Protein 9N0O (pdb70)

Secondary structure (DSSP, 8-state):
-GGGTS-GGGGHHHHHHHHHHHHHHHHHHHHTT---HHHHHHHHHHHHHHHTTGGGSSSSHHHHHHHHHHHHHTT-HHHHHHHHHHHHHHHHHHTTGGG--EEEEEEEE----HHHHHHHH--TT-SEEEEEEEESSHHHHHHHHHH-TTEEEEEEESS-----HHHHHHHHHH-SSSEEEEE-----EE-TTT-HHHHHHHHHHHHHHHH--HHHHHHHHHH---HHHHHHHHHHHHTT-SEEEEETT-HHHHHHHHHHHHPPTT-EEEEETT--HHHHHHHHHHT-EEEEEPPPEETTTTEE-PPPHHHHHHHHHHHHHTT-TTT--EEEE-SB-TT-EEE-HHHHHHHHHHH-TT-EEEEE-GGGTGGGGSHHHHTTSHHHHHHHHHHHHH-HHHHHHHHHHHHHTTT--GGGGGTS-----TTT---EEEEEEEHHHHSSSPTT-EEEEEEETTIIIIIHHHHHHHHHHHS-SS--HHHHHHHHHHHHHHHTTHHHHHHHHHHHHHHHHHHHHH-HHHHTT-EE--HHHHS-GGG---HHHHHHHHH-SEEE-TTEEEEE-GGGTS-HHHHIIIIIIHHH----SEE-SSEEEEE--TT--HHHHHHHHHHHHHHHHHHHHHHHH--HHHHHHHHHHHHHHHTSPPPPPPP----TTT-SSTTS----HHHHHHHTT-TTTEEEE-HHHHHHHHHHT---BBSS-BEETTT-S-SB-TT-B--HHHHHHHHT---S-EES-BTTTBEEEE-HHHHHHHHHHHH-/-GGGTSSTTTTHHHHHHHHHHHHHHHHHHHHTT---HHHHHHHHHHHHHHTTTGGGSTTTHHHHHHHHHHHHHTT-HHHHHHHHHHHHHHHHH-TTGGG--EEEEEEEE----HHHHHHHH--TTSSEEEEEEEESSHHHHHHHHHH-TTEEEEEEESS--SS----HHHHHHHHHH-SSSEEEEE-----EE-TTT-HHHHHHHHHHHHHHHH--HHHHHHHHHH---HHHHHHHHHHHHTT-SEEEEESSHHHHHHHHHHHHHPPTT-EEEEETT--HHHHHHHHHHT-EEEEE-PPEETTTTEE----HHHHHHHHHHHHHHT-TTT--EEEE-SB-TT-EEE-HHHHHHHHHHH-TT-EEEEE-GGGTGGGGSHHHHTTSHHHHHHHHHHHHH-HHHHHHHHHHHHHTTT--TGGGGTS-----TTT---EEEEEEEHHHHSSPPTT-EEEEEEETTIIIIIHHHHHHHHHHHS-SS--HHHHHHHHHHHHIIIIIHHHHHHHHHHHHHHHHHHHHH-HHHHTT-EE--HHHHS-GGG---HHHHHHHHH-SEEE-TTEEEEE-GGGTS-HHHHIIIIIIIII----SEE-SSEEEEE--TT--HHHHHHHHHHHHHHHHHHHHHHHH--HHHHHHHHHHHHHHHTSPPPPPP-PPBPTTT-SSTTS----HHHHHHHTT-TTTEEEE-HHHHHHHHHHT---BBSS-BEETTTTS-SB-TTBB--HHHHHHHHT---S-EES-BTTTBEEEE-HHHHHHHHHHHH-

Solvent-accessible surface area: 60114 Å² total; per-residue (Å²): 50,3,42,7,4,40,26,102,8,51,48,14,69,52,19,0,67,85,0,25,64,0,0,96,86,0,9,113,15,58,142,63,66,110,115,29,99,131,8,10,36,75,0,82,134,30,4,83,153,0,26,75,14,0,108,15,20,31,38,1,4,60,153,49,17,37,53,5,134,58,18,3,85,73,102,35,3,89,139,0,17,114,44,0,36,91,3,9,135,35,18,76,124,92,9,43,84,33,35,88,116,43,8,16,1,0,0,3,0,6,74,97,96,8,9,88,50,1,75,140,63,58,72,109,81,34,119,1,4,4,18,6,9,62,12,54,4,2,106,22,0,33,49,0,0,10,19,1,0,47,0,3,0,0,0,3,15,22,66,18,52,101,232,117,96,71,0,25,98,118,0,92,64,10,3,20,20,4,23,33,14,42,0,28,32,116,160,133,78,10,67,40,115,103,58,24,86,60,0,13,51,22,0,13,54,13,0,83,91,17,70,40,3,24,20,54,56,40,27,129,75,189,87,119,199,45,68,45,105,53,0,49,69,25,0,7,119,1,0,21,10,68,46,5,41,10,0,3,1,2,10,7,5,0,0,5,0,0,0,13,8,17,1,81,54,9,21,0,0,0,0,1,6,12,0,63,63,3,2,2,4,3,0,0,4,2,4,0,27,0,13,20,6,49,1,14,72,11,56,121,6,5,8,3,0,0,1,16,5,129,42,0,9,69,7,0,10,67,0,65,96,30,44,31,20,124,61,0,62,0,2,0,2,20,0,2,6,58,3,0,0,0,0,8,0,76,82,2,0,9,1,0,0,11,3,14,10,69,0,0,1,0,3,4,1,11,35,0,0,3,0,0,0,0,7,2,0,28,26,0,0,0,0,4,0,0,48,62,0,29,98,29,15,96,51,72,132,6,22,89,94,36,143,93,31,50,70,72,26,113,86,46,75,67,74,75,34,10,81,65,83,0,16,0,32,28,136,141,4,90,0,14,0,0,0,0,0,4,0,35,46,2,9,65,8,63,86,0,0,0,0,0,0,0,25,7,82,25,6,104,84,112,3,118,75,13,3,31,14,0,43,62,0,9,20,8,58,10,35,2,54,77,0,14,3,6,0,0,50,0,0,45,32,1,8,5,72,0,7,48,41,0,20,47,0,1,5,0,0,45,26,1,15,90,93,4,117,123,38,212,51,0,52,113,16,3,94,12,0,52,39,71,32,0,0,41,109,89,31,66,140,115,79,127,63,34,79,15,1,134,39,11,46,1,0,5,0,5,0,2,0,3,2,18,0,0,33,4,13,45,51,0,110,45,0,64,69,130,13,2,96,127,110,34,42,15,121,9,60,22,3,6,35,0,2,0,2,11,21,10,46,23,58,15,65,54,88,44,0,90,99,18,4,57,2,5,71,138,2,0,78,50,23,36,138,66,67,171,84,27,57,56,78,77,50,48,89,43,138,123,61,31,71,106,6,32,116,129,18,27,127,15,4,70,32,37,81,1,14,58,1,2,31,40,29,92,85,6,64,0,0,16,0,22,42,0,4,7,10,4,58,46,112,93,7,37,44,74,6,70,15,57,80,0,21,144,45,48,93,108,54,89,55,1,0,0,5,19,2,0,32,0,50,17,4,39,22,5,1,0,2,0,0,0,27,4,18,99,108,0,4,120,2,6,56,90,28,130,47,196,108,18,62,32,16,63,76,125,92,1,1,5,0,0,26,59,74,0,12,64,127,29,62,55,73,74,114,111,42,2,48,6,1,46,27,88,1,64,37,5,74,52,22,0,74,83,1,22,45,0,0,108,84,0,11,114,15,59,145,64,66,111,114,28,98,128,6,10,36,81,0,74,136,31,1,62,159,0,29,64,10,0,72,9,14,24,29,1,9,60,150,42,15,60,51,8,92,60,21,3,80,74,105,35,4,89,144,1,17,115,48,0,38,87,3,13,144,28,8,100,126,87,18,2,92,42,35,91,114,43,25,16,0,0,0,2,0,5,54,100,97,7,11,88,53,1,77,148,64,56,71,109,82,43,131,4,6,3,18,6,11,66,10,30,0,8,83,11,0,34,48,0,0,10,18,0,6,47,0,4,0,0,0,3,18,11,84,23,37,107,170,28,133,124,114,96,76,0,26,100,114,0,96,69,14,2,17,18,2,25,31,17,47,0,27,33,110,159,139,79,10,72,39,116,105,56,22,85,58,0,14,48,20,0,17,43,13,0,104,89,19,71,38,2,24,17,54,55,39,28,131,77,189,86,120,200,43,68,44,99,51,0,48,69,26,0,7,119,1,0,22,10,70,48,6,42,10,0,5,3,1,9,6,3,0,1,4,0,0,0,12,7,15,1,82,58,11,15,0,0,0,0,1,7,13,0,63,66,2,2,1,4,2,0,0,5,2,4,0,30,0,14,16,5,48,3,14,72,11,53,116,8,9,7,6,0,0,1,16,6,128,40,0,10,70,7,0,10,68,1,64,94,31,43,29,19,125,61,0,65,0,2,0,1,22,0,1,5,56,3,0,0,0,1,10,0,74,85,2,0,11,3,0,0,11,3,13,11,70,0,0,1,1,1,5,1,10,35,0,0,4,0,0,0,0,7,0,0,29,24,0,0,0,0,4,0,0,46,63,0,32,102,28,18,91,52,78,128,5,18,87,91,35,148,92,30,51,70,71,25,113,85,43,78,67,74,81,34,10,84,61,81,0,12,0,34,29,136,143,4,88,0,13,0,0,0,0,0,3,0,29,44,2,9,64,9,63,98,0,0,0,0,0,0,0,24,7,81,29,4,107,86,119,4,115,68,12,2,32,14,0,41,62,0,9,22,6,54,12,35,2,56,73,0,16,4,7,0,0,49,0,0,45,33,1,7,4,71,0,7,50,40,0,18,60,0,1,5,1,0,47,14,1,18,89,93,2,114,117,36,212,51,0,51,112,17,3,92,12,0,53,40,74,30,0,0,41,107,90,30,62,138,106,83,125,63,32,70,14,1,138,43,12,40,1,0,5,0,5,0,1,0,4,2,19,0,0,34,4,13,44,49,0,133,47,0,77,69,133,13,2,98,127,110,32,43,16,120,8,60,20,24,7,38,0,1,0,4,11,22,9,46,26,59,15,63,58,87,41,0,89,102,18,3,57,1,5,71,138,2,0,78,49,24,40,138,65,67,172,84,28,56,57,77,75,53,56,88,44,158,126,62,29,70,106,5,33,116,132,16,33,128,13,5,82,25,18,62,1,11,57,1,3,36,37,29,90,87,6,33,0,0,16,0,22,41,0,4,8,11,4,58,59,105,96,6,34,45,72,5,70,14,56,78,0,19,143,45,46,94,101,50,89,51,1,0,1,4,18,1,0,21,0,117,29,4,36,23,4,1,0,2,0,0,0,49,4,24,105,106,0,5,123,4,3,53,94,27,129,52,189,89,15,54,34,15,64,69,123,90,1,1,4,0,0,26,58,77,0,6,58,119,24,51,62,70,76,118,119

Nearest PDB structures (foldseek):
  2vyc-assembly1_A  TM=5.593E-01  e=1.473E-25  Escherichia coli BL21(DE3)
  7p9b-assembly1_A  TM=5.496E-01  e=1.693E-25  Providencia stuartii
  3n75-assembly1_A  TM=5.441E-01  e=1.576E-24  Escherichia coli K-12
  5xx1-assembly1_D  TM=5.464E-01  e=3.165E-24  Salmonella enterica subsp. enterica serovar Typhi
  5xx1-assembly1_C  TM=5.418E-01  e=9.218E-24  Salmonella enterica subsp. enterica serovar Typhi

Sequence (1539 aa):
ALAAVANPSYTRLDTWNLLDDACRHLAEVDLAGLDTTHDVARAKRLMDRIGAYERYWLYPGAQNLATFRAHLDSHSTVRLTEEVSLAVRLLSEYGDRTALQQFYTVLLADDSSLAECLRQLRNPADEVQFELLVVASIEDAITAVALNGEIQAAIIRHDLPLRWVECAEWIRELRPHIDLYLLTDESRTFYRLNDVTDLHSTVLAGLRNRYATPFFDALRAYAAHGNIKTAMDKAAVTWNANQTYFVTNGTSTANKIVVQALTRPGDIVLIDRNCHKSHHYGLVLAGAYPMYLDAYPLPQYAIYGAVPLRTIKQALLDLEAAGQLHRVRMLLLTNCTFDGVVYNPRRVMEEVLAIKPDICFLWDEAWYAFATAVPWARQRTAMIAAERLEQMLSTAEYAEEYRNWCASMDGVDRSEWVDHRLLPDPNRARVRVYATHSTHKSLSALRQASMIHVRDQDFKALTRDAFGEAFLTHTSTSPNQQLLASLDLARRQVDIEGFELVRHVYNMALVFRHRVRKDRLISKWFRILDESDLVPDAFRSLADWNEAWRSDQFVLDPTRLTLFIGATGMNGYDFREKILMERFGIQINKTSINSVLLIFTIGVTWSSVHYLLDVLRRVAIDLDRSQKAASGADLALHRRHVEEITQDLPHLPDFSEFDLAFRPDDASSFGDMRSAFYAGYEEADREYVQIGLAGRRLAEGKTLVSTTFVVPYPPGFPVLVPGQLVSKEIIYFLAQLDVKEIHGYNPDLGLSVFTQAALARMEAARNAALAAVANPSYTRLDTWNLLDDACRHLAEVDLAGLDTTHDVARAKRLMDRIGAYERYWLYPGAQNLATFRAHLDSHSTVRLTEEVSLAVRLLSEYGDRTALQQFYTVLLADDSSLAECLRQLRNPADEVQFELLVVASIEDAITAVALNGEIQAAIIRHDLPLRSRDWVECAEWIRELRPHIDLYLLTDESRTFYRLNDVTDLHSTVLAGLRNRYATPFFDALRAYAAHGNIKTAMDKAAVTWNANQTYFVTNGTSTANKIVVQALTRPGDIVLIDRNCHKSHHYGLVLAGAYPMYLDAYPLPQYAIYGAVPLRTIKQALLDLEAAGQLHRVRMLLLTNCTFDGVVYNPRRVMEEVLAIKPDICFLWDEAWYAFATAVPWARQRTAMIAAERLEQMLSTAEYAEEYRNWCASMDGVDRSEWVDHRLLPDPNRARVRVYATHSTHKSLSALRQASMIHVRDQDFKALTRDAFGEAFLTHTSTSPNQQLLASLDLARRQVDIEGFELVRHVYNMALVFRHRVRKDRLISKWFRILDESDLVPDAFRSLADWNEAWRSDQFVLDPTRLTLFIGATGMNGYDFREKILMERFGIQINKTSINSVLLIFTIGVTWSSVHYLLDVLRRVAIDLDRSQKAASGADLALHRRHVEEITQDLPHLPDFSEFDLAFRPDDASSFGDMRSAFYAGYEEADREYVQIGLAGRRLAEGKTLVSTTFVVPYPPGFPVLVPGQLVSKEIIYFLAQLDVKEIHGYNPDLGLSVFTQAALARMEAARNA

InterPro domains:
  IPR000310 Orn/Lys/Arg decarboxylase, major domain [PF01276] (290-515)
  IPR000310 Orn/Lys/Arg decarboxylase, major domain [PF01276] (556-747)
  IPR015421 Pyridoxal phosphate-dependent transferase, major domain [G3DSA:3.40.640.10] (290-628)
  IPR015424 Pyridoxal phosphate-dependent transferase [SSF53383] (290-762)
  IPR036633 Orn/Lys/Arg decarboxylase, C-terminal domain superfamily [SSF55904] (720-892)
  IPR050881 LL-diaminopimelate aminotransferase [PTHR42832] (155-857)

Structure (mmCIF, N/CA/C/O backbone):
data_9N0O
#
_entry.id   9N0O
#
_cell.length_a   1.00
_cell.length_b   1.00
_cell.length_c   1.00
_cell.angle_alpha   90.00
_cell.angle_beta   90.00
_cell.angle_gamma   90.00
#
_symmetry.space_group_name_H-M   'P 1'
#
loop_
_entity.id
_entity.type
_entity.pdbx_description
1 polymer 'Probable amino acid decarboxylase'
2 non-polymer "PYRIDOXAL-5'-PHOSPHATE"
#
loop_
_atom_site.group_PDB
_atom_site.id
_atom_site.type_symbol
_atom_site.label_atom_id
_atom_site.label_alt_id
_atom_site.label_comp_id
_atom_site.label_asym_id
_atom_site.label_entity_id
_atom_site.label_seq_id
_atom_site.pdbx_PDB_ins_code
_atom_site.Cartn_x
_atom_site.Cartn_y
_atom_site.Cartn_z
_atom_site.occupancy
_atom_site.B_iso_or_equiv
_atom_site.auth_seq_id
_atom_site.auth_comp_id
_atom_site.auth_asym_id
_atom_site.auth_atom_id
_atom_site.pdbx_PDB_model_num
ATOM 1 N N . ALA A 1 1 ? 222.746 179.744 186.593 1.00 34.13 15 ALA A N 1
ATOM 2 C CA . ALA A 1 1 ? 221.406 179.588 186.040 1.00 35.20 15 ALA A CA 1
ATOM 3 C C . ALA A 1 1 ? 220.863 180.929 185.564 1.00 30.53 15 ALA A C 1
ATOM 4 O O . ALA A 1 1 ? 220.340 181.044 184.456 1.00 33.57 15 ALA A O 1
ATOM 11 N N . LEU A 1 2 ? 220.995 181.946 186.417 1.00 30.07 16 LEU A N 1
ATOM 12 C CA . LEU A 1 2 ? 220.555 183.289 186.060 1.00 31.80 16 LEU A CA 1
ATOM 13 C C . LEU A 1 2 ? 221.286 183.825 184.835 1.00 33.13 16 LEU A C 1
ATOM 14 O O . LEU A 1 2 ? 220.774 184.728 184.166 1.00 32.33 16 LEU A O 1
ATOM 30 N N . ALA A 1 3 ? 222.467 183.285 184.526 1.00 39.56 17 ALA A N 1
ATOM 31 C CA . ALA A 1 3 ? 223.132 183.586 183.263 1.00 43.86 17 ALA A CA 1
ATOM 32 C C . ALA A 1 3 ? 222.297 183.193 182.051 1.00 41.25 17 ALA A C 1
ATOM 33 O O . ALA A 1 3 ? 222.532 183.717 180.957 1.00 36.09 17 ALA A O 1
ATOM 40 N N . ALA A 1 4 ? 221.333 182.283 182.213 1.00 35.42 18 ALA A N 1
ATOM 41 C CA . ALA A 1 4 ? 220.353 182.042 181.160 1.00 36.57 18 ALA A CA 1
ATOM 42 C C . ALA A 1 4 ? 219.580 183.300 180.790 1.00 35.65 18 ALA A C 1
ATOM 43 O O . ALA A 1 4 ? 219.040 183.381 179.681 1.00 36.76 18 ALA A O 1
ATOM 50 N N . VAL A 1 5 ? 219.517 184.278 181.689 1.00 28.47 19 VAL A N 1
ATOM 51 C CA . VAL A 1 5 ? 218.979 185.601 181.388 1.00 32.81 19 VAL A CA 1
ATOM 52 C C . VAL A 1 5 ? 220.037 186.451 180.694 1.00 37.72 19 VAL A C 1
ATOM 53 O O . VAL A 1 5 ? 219.883 186.832 179.528 1.00 35.84 19 VAL A O 1
ATOM 66 N N . ALA A 1 6 ? 221.117 186.751 181.414 1.00 43.80 20 ALA A N 1
ATOM 67 C CA . ALA A 1 6 ? 222.171 187.655 180.954 1.00 46.66 20 ALA A CA 1
ATOM 68 C C . ALA A 1 6 ? 223.119 186.932 179.999 1.00 46.65 20 ALA A C 1
ATOM 69 O O . ALA A 1 6 ? 224.240 186.553 180.347 1.00 45.95 20 ALA A O 1
ATOM 76 N N . ASN A 1 7 ? 222.652 186.732 178.769 1.00 50.28 21 ASN A N 1
ATOM 77 C CA . ASN A 1 7 ? 223.473 186.130 177.728 1.00 50.82 21 ASN A CA 1
ATOM 78 C C . ASN A 1 7 ? 223.193 186.818 176.398 1.00 49.18 21 ASN A C 1
ATOM 79 O O . ASN A 1 7 ? 222.075 187.292 176.163 1.00 46.37 21 ASN A O 1
ATOM 90 N N . PRO A 1 8 ? 224.193 186.890 175.511 1.00 55.93 22 PRO A N 1
ATOM 91 C CA . PRO A 1 8 ? 223.927 187.369 174.140 1.00 55.75 22 PRO A CA 1
ATOM 92 C C . PRO A 1 8 ? 222.908 186.545 173.371 1.00 55.62 22 PRO A C 1
ATOM 93 O O . PRO A 1 8 ? 222.133 187.108 172.587 1.00 55.37 22 PRO A O 1
ATOM 104 N N . SER A 1 9 ? 222.885 185.225 173.568 1.00 49.18 23 SER A N 1
ATOM 105 C CA . SER A 1 9 ? 222.057 184.358 172.736 1.00 49.73 23 SER A CA 1
ATOM 106 C C . SER A 1 9 ? 220.577 184.706 172.819 1.00 46.99 23 SER A C 1
ATOM 107 O O . SER A 1 9 ? 219.802 184.276 171.958 1.00 44.69 23 SER A O 1
ATOM 115 N N . TYR A 1 10 ? 220.167 185.469 173.832 1.00 47.30 24 TYR A N 1
ATOM 116 C CA . TYR A 1 10 ? 218.791 185.953 173.888 1.00 46.91 24 TYR A CA 1
ATOM 117 C C . TYR A 1 10 ? 218.467 186.819 172.676 1.00 47.38 24 TYR A C 1
ATOM 118 O O . TYR A 1 10 ? 217.395 186.690 172.074 1.00 48.49 24 TYR A O 1
ATOM 136 N N . THR A 1 11 ? 219.386 187.707 172.309 1.00 54.09 25 THR A N 1
ATOM 137 C CA . THR A 1 11 ? 219.210 188.678 171.236 1.00 56.91 25 THR A CA 1
ATOM 138 C C . THR A 1 11 ? 219.446 188.092 169.849 1.00 57.32 25 THR A C 1
ATOM 139 O O . THR A 1 11 ? 219.425 188.845 168.870 1.00 57.81 25 THR A O 1
ATOM 150 N N . ARG A 1 12 ? 219.674 186.781 169.740 1.00 52.82 26 ARG A N 1
ATOM 151 C CA . ARG A 1 12 ? 220.067 186.198 168.461 1.00 54.77 26 ARG A CA 1
ATOM 152 C C . ARG A 1 12 ? 219.040 186.478 167.373 1.00 54.64 26 ARG A C 1
ATOM 153 O O . ARG A 1 12 ? 219.406 186.613 166.200 1.00 56.26 26 ARG A O 1
ATOM 174 N N . LEU A 1 13 ? 217.757 186.562 167.726 1.00 61.71 27 LEU A N 1
ATOM 175 C CA . LEU A 1 13 ? 216.757 186.935 166.731 1.00 62.97 27 LEU A CA 1
ATOM 176 C C . LEU A 1 13 ? 217.049 188.327 166.186 1.00 63.58 27 LEU A C 1
ATOM 177 O O . LEU A 1 13 ? 217.045 188.546 164.969 1.00 62.09 27 LEU A O 1
ATOM 193 N N . ASP A 1 14 ? 217.306 189.284 167.079 1.00 64.32 28 ASP A N 1
ATOM 194 C CA . ASP A 1 14 ? 217.728 190.613 166.650 1.00 65.43 28 ASP A CA 1
ATOM 195 C C . ASP A 1 14 ? 219.008 190.527 165.827 1.00 65.71 28 ASP A C 1
ATOM 196 O O . ASP A 1 14 ? 219.129 191.154 164.769 1.00 65.74 28 ASP A O 1
ATOM 205 N N . THR A 1 15 ? 219.975 189.739 166.301 1.00 62.60 29 THR A N 1
ATOM 206 C CA . THR A 1 15 ? 221.243 189.590 165.594 1.00 63.25 29 THR A CA 1
ATOM 207 C C . THR A 1 15 ? 221.043 188.957 164.222 1.00 64.61 29 THR A C 1
ATOM 208 O O . THR A 1 15 ? 221.711 189.336 163.253 1.00 67.30 29 THR A O 1
ATOM 219 N N . TRP A 1 16 ? 220.138 187.984 164.119 1.00 65.14 30 TRP A N 1
ATOM 220 C CA . TRP A 1 16 ? 219.810 187.433 162.809 1.00 65.44 30 TRP A CA 1
ATOM 221 C C . TRP A 1 16 ? 219.167 188.478 161.905 1.00 66.68 30 TRP A C 1
ATOM 222 O O . TRP A 1 16 ? 219.397 188.471 160.690 1.00 67.51 30 TRP A O 1
ATOM 243 N N . ASN A 1 17 ? 218.361 189.381 162.470 1.00 70.40 31 ASN A N 1
ATOM 244 C CA . ASN A 1 17 ? 217.911 190.548 161.715 1.00 71.32 31 ASN A CA 1
ATOM 245 C C . ASN A 1 17 ? 219.087 191.417 161.280 1.00 70.56 31 ASN A C 1
ATOM 246 O O . ASN A 1 17 ? 219.132 191.887 160.137 1.00 71.33 31 ASN A O 1
ATOM 257 N N . LEU A 1 18 ? 220.048 191.640 162.179 1.00 69.72 32 LEU A N 1
ATOM 258 C CA . LEU A 1 18 ? 221.254 192.387 161.829 1.00 70.00 32 LEU A CA 1
ATOM 259 C C . LEU A 1 18 ? 221.954 191.781 160.618 1.00 71.85 32 LEU A C 1
ATOM 260 O O . LEU A 1 18 ? 222.343 192.498 159.689 1.00 75.01 32 LEU A O 1
ATOM 276 N N . LEU A 1 19 ? 222.129 190.459 160.612 1.00 73.58 33 LEU A N 1
ATOM 277 C CA . LEU A 1 19 ? 222.703 189.802 159.442 1.00 75.95 33 LEU A CA 1
ATOM 278 C C . LEU A 1 19 ? 221.905 190.132 158.187 1.00 76.45 33 LEU A C 1
ATOM 279 O O . LEU A 1 19 ? 222.477 190.494 157.153 1.00 78.15 33 LEU A O 1
ATOM 295 N N . ASP A 1 20 ? 220.580 190.002 158.254 1.00 77.58 34 ASP A N 1
ATOM 296 C CA . ASP A 1 20 ? 219.748 190.365 157.111 1.00 79.45 34 ASP A CA 1
ATOM 297 C C . ASP A 1 20 ? 219.980 191.819 156.708 1.00 79.74 34 ASP A C 1
ATOM 298 O O . ASP A 1 20 ? 220.047 192.139 155.516 1.00 79.02 34 ASP A O 1
ATOM 307 N N . ASP A 1 21 ? 220.101 192.713 157.693 1.00 82.36 35 ASP A N 1
ATOM 308 C CA . ASP A 1 21 ? 220.475 194.097 157.412 1.00 82.12 35 ASP A CA 1
ATOM 309 C C . ASP A 1 21 ? 221.847 194.174 156.754 1.00 81.88 35 ASP A C 1
ATOM 310 O O . ASP A 1 21 ? 222.034 194.882 155.757 1.00 82.58 35 ASP A O 1
ATOM 319 N N . ALA A 1 22 ? 222.822 193.449 157.299 1.00 82.80 36 ALA A N 1
ATOM 320 C CA . ALA A 1 22 ? 224.187 193.512 156.791 1.00 84.48 36 ALA A CA 1
ATOM 321 C C . ALA A 1 22 ? 224.349 192.722 155.501 1.00 84.06 36 ALA A C 1
ATOM 322 O O . ALA A 1 22 ? 225.144 193.108 154.636 1.00 84.86 36 ALA A O 1
ATOM 329 N N . CYS A 1 23 ? 223.610 191.623 155.354 1.00 84.14 37 CYS A N 1
ATOM 330 C CA . CYS A 1 23 ? 223.661 190.846 154.121 1.00 84.46 37 CYS A CA 1
ATOM 331 C C . CYS A 1 23 ? 223.014 191.600 152.963 1.00 85.02 37 CYS A C 1
ATOM 332 O O . CYS A 1 23 ? 223.599 191.707 151.879 1.00 85.20 37 CYS A O 1
ATOM 340 N N . ARG A 1 24 ? 221.801 192.117 153.163 1.00 85.39 38 ARG A N 1
ATOM 341 C CA . ARG A 1 24 ? 221.154 192.901 152.114 1.00 86.83 38 ARG A CA 1
ATOM 342 C C . ARG A 1 24 ? 222.045 194.049 151.651 1.00 86.11 38 ARG A C 1
ATOM 343 O O . ARG A 1 24 ? 222.199 194.282 150.447 1.00 84.98 38 ARG A O 1
ATOM 364 N N . HIS A 1 25 ? 222.646 194.779 152.593 1.00 87.57 39 HIS A N 1
ATOM 365 C CA . HIS A 1 25 ? 223.518 195.885 152.208 1.00 87.29 39 HIS A CA 1
ATOM 366 C C . HIS A 1 25 ? 224.715 195.391 151.404 1.00 87.76 39 HIS A C 1
ATOM 367 O O . HIS A 1 25 ? 225.157 196.063 150.464 1.00 88.02 39 HIS A O 1
ATOM 381 N N . LEU A 1 26 ? 225.259 194.226 151.759 1.00 87.28 40 LEU A N 1
ATOM 382 C CA . LEU A 1 26 ? 226.306 193.620 150.941 1.00 86.79 40 LEU A CA 1
ATOM 383 C C . LEU A 1 26 ? 225.855 193.500 149.490 1.00 87.31 40 LEU A C 1
ATOM 384 O O . LEU A 1 26 ? 226.596 193.846 148.563 1.00 87.35 40 LEU A O 1
ATOM 400 N N . ALA A 1 27 ? 224.636 192.999 149.276 1.00 86.77 41 ALA A N 1
ATOM 401 C CA . ALA A 1 27 ? 224.105 192.894 147.920 1.00 87.37 41 ALA A CA 1
ATOM 402 C C . ALA A 1 27 ? 223.975 194.265 147.267 1.00 86.80 41 ALA A C 1
ATOM 403 O O . ALA A 1 27 ? 224.321 194.433 146.091 1.00 86.08 41 ALA A O 1
ATOM 410 N N . GLU A 1 28 ? 223.479 195.259 148.007 1.00 85.46 42 GLU A N 1
ATOM 411 C CA . GLU A 1 28 ? 223.368 196.599 147.440 1.00 85.75 42 GLU A CA 1
ATOM 412 C C . GLU A 1 28 ? 224.736 197.146 147.056 1.00 85.85 42 GLU A C 1
ATOM 413 O O . GLU A 1 28 ? 224.840 197.994 146.162 1.00 84.96 42 GLU A O 1
ATOM 425 N N . VAL A 1 29 ? 225.790 196.676 147.720 1.00 89.00 43 VAL A N 1
ATOM 426 C CA . VAL A 1 29 ? 227.149 197.026 147.326 1.00 89.45 43 VAL A CA 1
ATOM 427 C C . VAL A 1 29 ? 227.551 196.262 146.072 1.00 89.46 43 VAL A C 1
ATOM 428 O O . VAL A 1 29 ? 228.108 196.833 145.128 1.00 89.77 43 VAL A O 1
ATOM 441 N N . ASP A 1 30 ? 227.275 194.956 146.044 1.00 87.15 44 ASP A N 1
ATOM 442 C CA . ASP A 1 30 ? 227.697 194.132 144.915 1.00 88.12 44 ASP A CA 1
ATOM 443 C C . ASP A 1 30 ? 226.955 194.517 143.642 1.00 86.91 44 ASP A C 1
ATOM 444 O O . ASP A 1 30 ? 227.544 194.534 142.555 1.00 85.11 44 ASP A O 1
ATOM 453 N N . LEU A 1 31 ? 225.660 194.826 143.755 1.00 87.33 45 LEU A N 1
ATOM 454 C CA . LEU A 1 31 ? 224.890 195.216 142.578 1.00 87.70 45 LEU A CA 1
ATOM 455 C C . LEU A 1 31 ? 225.398 196.520 141.981 1.00 87.90 45 LEU A C 1
ATOM 456 O O . LEU A 1 31 ? 225.243 196.753 140.777 1.00 87.78 45 LEU A O 1
ATOM 472 N N . ALA A 1 32 ? 226.005 197.379 142.797 1.00 89.88 46 ALA A N 1
ATOM 473 C CA . ALA A 1 32 ? 226.642 198.593 142.308 1.00 89.96 46 ALA A CA 1
ATOM 474 C C . ALA A 1 32 ? 228.071 198.368 141.834 1.00 90.28 46 ALA A C 1
ATOM 475 O O . ALA A 1 32 ? 228.684 199.303 141.306 1.00 89.61 46 ALA A O 1
ATOM 482 N N . GLY A 1 33 ? 228.614 197.164 142.002 1.00 88.07 47 GLY A N 1
ATOM 483 C CA . GLY A 1 33 ? 229.981 196.900 141.604 1.00 87.07 47 GLY A CA 1
ATOM 484 C C . GLY A 1 33 ? 231.030 197.503 142.507 1.00 87.37 47 GLY A C 1
ATOM 485 O O . GLY A 1 33 ? 232.200 197.564 142.119 1.00 86.46 47 GLY A O 1
ATOM 489 N N . LEU A 1 34 ? 230.648 197.949 143.700 1.00 90.54 48 LEU A N 1
ATOM 490 C CA . LEU A 1 34 ? 231.564 198.622 144.604 1.00 90.51 48 LEU A CA 1
ATOM 491 C C . LEU A 1 34 ? 232.412 197.600 145.361 1.00 90.77 48 LEU A C 1
ATOM 492 O O . LEU A 1 34 ? 232.215 196.386 145.258 1.00 90.58 48 LEU A O 1
ATOM 508 N N . ASP A 1 35 ? 233.373 198.108 146.128 1.00 91.21 49 ASP A N 1
ATOM 509 C CA . ASP A 1 35 ? 234.236 197.247 146.928 1.00 90.50 49 ASP A CA 1
ATOM 510 C C . ASP A 1 35 ? 233.431 196.597 148.048 1.00 90.46 49 ASP A C 1
ATOM 511 O O . ASP A 1 35 ? 232.917 197.286 148.936 1.00 89.82 49 ASP A O 1
ATOM 520 N N . THR A 1 36 ? 233.319 195.270 148.001 1.00 89.73 50 THR A N 1
ATOM 521 C CA . THR A 1 36 ? 232.521 194.522 148.964 1.00 89.61 50 THR A CA 1
ATOM 522 C C . THR A 1 36 ? 233.244 194.286 150.284 1.00 89.63 50 THR A C 1
ATOM 523 O O . THR A 1 36 ? 232.615 193.813 151.236 1.00 89.89 50 THR A O 1
ATOM 534 N N . THR A 1 37 ? 234.538 194.608 150.365 1.00 89.41 51 THR A N 1
ATOM 535 C CA . THR A 1 37 ? 235.349 194.181 151.502 1.00 89.59 51 THR A CA 1
ATOM 536 C C . THR A 1 37 ? 234.731 194.606 152.829 1.00 89.89 51 THR A C 1
ATOM 537 O O . THR A 1 37 ? 234.789 193.864 153.816 1.00 88.94 51 THR A O 1
ATOM 548 N N . HIS A 1 38 ? 234.144 195.802 152.876 1.00 91.45 52 HIS A N 1
ATOM 549 C CA . HIS A 1 38 ? 233.607 196.316 154.133 1.00 91.55 52 HIS A CA 1
ATOM 550 C C . HIS A 1 38 ? 232.433 195.477 154.628 1.00 91.08 52 HIS A C 1
ATOM 551 O O . HIS A 1 38 ? 232.405 195.056 155.790 1.00 90.10 52 HIS A O 1
ATOM 565 N N . ASP A 1 39 ? 231.451 195.223 153.760 1.00 89.91 53 ASP A N 1
ATOM 566 C CA . ASP A 1 39 ? 230.241 194.520 154.171 1.00 90.03 53 ASP A CA 1
ATOM 567 C C . ASP A 1 39 ? 230.403 193.006 154.249 1.00 88.54 53 ASP A C 1
ATOM 568 O O . ASP A 1 39 ? 229.654 192.360 154.990 1.00 88.57 53 ASP A O 1
ATOM 577 N N . VAL A 1 40 ? 231.349 192.419 153.515 1.00 86.93 54 VAL A N 1
ATOM 578 C CA . VAL A 1 40 ? 231.666 191.010 153.733 1.00 87.85 54 VAL A CA 1
ATOM 579 C C . VAL A 1 40 ? 232.304 190.807 155.102 1.00 87.01 54 VAL A C 1
ATOM 580 O O . VAL A 1 40 ? 232.026 189.818 155.789 1.00 86.94 54 VAL A O 1
ATOM 593 N N . ALA A 1 41 ? 233.166 191.734 155.525 1.00 86.68 55 ALA A N 1
ATOM 594 C CA . ALA A 1 41 ? 233.772 191.614 156.847 1.00 85.99 55 ALA A CA 1
ATOM 595 C C . ALA A 1 41 ? 232.746 191.834 157.952 1.00 85.51 55 ALA A C 1
ATOM 596 O O . ALA A 1 41 ? 232.808 191.182 159.001 1.00 85.22 55 ALA A O 1
ATOM 603 N N . ARG A 1 42 ? 231.801 192.750 157.742 1.00 85.42 56 ARG A N 1
ATOM 604 C CA . ARG A 1 42 ? 230.713 192.922 158.699 1.00 86.03 56 ARG A CA 1
ATOM 605 C C . ARG A 1 42 ? 229.905 191.639 158.857 1.00 85.26 56 ARG A C 1
ATOM 606 O O . ARG A 1 42 ? 229.679 191.164 159.976 1.00 83.36 56 ARG A O 1
ATOM 627 N N . ALA A 1 43 ? 229.459 191.064 157.739 1.00 82.76 57 ALA A N 1
ATOM 628 C CA . ALA A 1 43 ? 228.668 189.838 157.786 1.00 81.69 57 ALA A CA 1
ATOM 629 C C . ALA A 1 43 ? 229.437 188.689 158.431 1.00 81.47 57 ALA A C 1
ATOM 630 O O . ALA A 1 43 ? 228.898 187.961 159.272 1.00 82.34 57 ALA A O 1
ATOM 637 N N . LYS A 1 44 ? 230.702 188.512 158.046 1.00 82.95 58 LYS A N 1
ATOM 638 C CA . LYS A 1 44 ? 231.541 187.493 158.674 1.00 83.21 58 LYS A CA 1
ATOM 639 C C . LYS A 1 44 ? 231.608 187.659 160.190 1.00 82.09 58 LYS A C 1
ATOM 640 O O . LYS A 1 44 ? 231.370 186.703 160.936 1.00 82.07 58 LYS A O 1
ATOM 659 N N . ARG A 1 45 ? 231.931 188.862 160.668 1.00 82.25 59 ARG A N 1
ATOM 660 C CA . ARG A 1 45 ? 231.957 189.092 162.112 1.00 83.49 59 ARG A CA 1
ATOM 661 C C . ARG A 1 45 ? 230.620 188.746 162.760 1.00 82.19 59 ARG A C 1
ATOM 662 O O . ARG A 1 45 ? 230.572 188.005 163.748 1.00 82.04 59 ARG A O 1
ATOM 683 N N . LEU A 1 46 ? 229.521 189.270 162.216 1.00 76.96 60 LEU A N 1
ATOM 684 C CA . LEU A 1 46 ? 228.200 188.984 162.772 1.00 76.74 60 LEU A CA 1
ATOM 685 C C . LEU A 1 46 ? 227.921 187.485 162.812 1.00 76.21 60 LEU A C 1
ATOM 686 O O . LEU A 1 46 ? 227.546 186.936 163.855 1.00 74.95 60 LEU A O 1
ATOM 702 N N . MET A 1 47 ? 228.104 186.805 161.680 1.00 75.26 61 MET A N 1
ATOM 703 C CA . MET A 1 47 ? 227.885 185.362 161.624 1.00 73.15 61 MET A CA 1
ATOM 704 C C . MET A 1 47 ? 228.806 184.609 162.577 1.00 73.63 61 MET A C 1
ATOM 705 O O . MET A 1 47 ? 228.383 183.641 163.220 1.00 74.79 61 MET A O 1
ATOM 719 N N . ASP A 1 48 ? 230.066 185.029 162.685 1.00 74.31 62 ASP A N 1
ATOM 720 C CA . ASP A 1 48 ? 230.951 184.424 163.677 1.00 75.53 62 ASP A CA 1
ATOM 721 C C . ASP A 1 48 ? 230.415 184.603 165.094 1.00 73.74 62 ASP A C 1
ATOM 722 O O . ASP A 1 48 ? 230.512 183.688 165.919 1.00 72.64 62 ASP A O 1
ATOM 731 N N . ARG A 1 49 ? 229.851 185.772 165.402 1.00 73.04 63 ARG A N 1
ATOM 732 C CA . ARG A 1 49 ? 229.175 185.944 166.686 1.00 72.44 63 ARG A CA 1
ATOM 733 C C . ARG A 1 49 ? 227.987 184.995 166.816 1.00 72.64 63 ARG A C 1
ATOM 734 O O . ARG A 1 49 ? 227.838 184.302 167.829 1.00 70.91 63 ARG A O 1
ATOM 755 N N . ILE A 1 50 ? 227.128 184.954 165.794 1.00 66.62 64 ILE A N 1
ATOM 756 C CA . ILE A 1 50 ? 225.998 184.024 165.780 1.00 64.75 64 ILE A CA 1
ATOM 757 C C . ILE A 1 50 ? 226.458 182.583 165.979 1.00 64.61 64 ILE A C 1
ATOM 758 O O . ILE A 1 50 ? 225.828 181.813 166.713 1.00 65.15 64 ILE A O 1
ATOM 774 N N . GLY A 1 51 ? 227.558 182.193 165.336 1.00 61.58 65 GLY A N 1
ATOM 775 C CA . GLY A 1 51 ? 228.012 180.814 165.418 1.00 61.06 65 GLY A CA 1
ATOM 776 C C . GLY A 1 51 ? 228.425 180.360 166.802 1.00 61.13 65 GLY A C 1
ATOM 777 O O . GLY A 1 51 ? 228.548 179.153 167.035 1.00 61.96 65 GLY A O 1
ATOM 781 N N . ALA A 1 52 ? 228.643 181.291 167.730 1.00 60.06 66 ALA A N 1
ATOM 782 C CA . ALA A 1 52 ? 228.973 180.903 169.096 1.00 61.47 66 ALA A CA 1
ATOM 783 C C . ALA A 1 52 ? 227.796 180.270 169.828 1.00 61.59 66 ALA A C 1
ATOM 784 O O . ALA A 1 52 ? 228.007 179.602 170.846 1.00 60.90 66 ALA A O 1
ATOM 791 N N . TYR A 1 53 ? 226.567 180.465 169.345 1.00 55.85 67 TYR A N 1
ATOM 792 C CA . TYR A 1 53 ? 225.388 179.909 170.007 1.00 52.46 67 TYR A CA 1
ATOM 793 C C . TYR A 1 53 ? 224.367 179.277 169.070 1.00 51.71 67 TYR A C 1
ATOM 794 O O . TYR A 1 53 ? 223.502 178.541 169.555 1.00 51.06 67 TYR A O 1
ATOM 812 N N . GLU A 1 54 ? 224.415 179.531 167.761 1.00 52.44 68 GLU A N 1
ATOM 813 C CA . GLU A 1 54 ? 223.377 179.038 166.860 1.00 52.05 68 GLU A CA 1
ATOM 814 C C . GLU A 1 54 ? 223.349 177.517 166.756 1.00 51.89 68 GLU A C 1
ATOM 815 O O . GLU A 1 54 ? 222.308 176.956 166.401 1.00 53.47 68 GLU A O 1
ATOM 827 N N . ARG A 1 55 ? 224.455 176.839 167.060 1.00 48.64 69 ARG A N 1
ATOM 828 C CA . ARG A 1 55 ? 224.456 175.381 167.142 1.00 46.90 69 ARG A CA 1
ATOM 829 C C . ARG A 1 55 ? 223.485 174.834 168.187 1.00 43.51 69 ARG A C 1
ATOM 830 O O . ARG A 1 55 ? 223.199 173.632 168.168 1.00 44.80 69 ARG A O 1
ATOM 851 N N . TYR A 1 56 ? 222.977 175.670 169.091 1.00 39.66 70 TYR A N 1
ATOM 852 C CA . TYR A 1 56 ? 221.980 175.270 170.079 1.00 38.27 70 TYR A CA 1
ATOM 853 C C . TYR A 1 56 ? 220.543 175.470 169.607 1.00 37.72 70 TYR A C 1
ATOM 854 O O . TYR A 1 56 ? 219.616 175.241 170.391 1.00 35.12 70 TYR A O 1
ATOM 872 N N . TRP A 1 57 ? 220.332 175.893 168.363 1.00 34.62 71 TRP A N 1
ATOM 873 C CA . TRP A 1 57 ? 219.004 176.007 167.776 1.00 32.34 71 TRP A CA 1
ATOM 874 C C . TRP A 1 57 ? 218.908 175.146 166.523 1.00 34.51 71 TRP A C 1
ATOM 875 O O . TRP A 1 57 ? 219.908 174.880 165.851 1.00 40.00 71 TRP A O 1
ATOM 896 N N . LEU A 1 58 ? 217.684 174.710 166.222 1.00 35.31 72 LEU A N 1
ATOM 897 C CA . LEU A 1 58 ? 217.463 173.716 165.176 1.00 38.27 72 LEU A CA 1
ATOM 898 C C . LEU A 1 58 ? 217.571 174.296 163.770 1.00 43.34 72 LEU A C 1
ATOM 899 O O . LEU A 1 58 ? 218.370 173.821 162.957 1.00 43.85 72 LEU A O 1
ATOM 915 N N . TYR A 1 59 ? 216.772 175.310 163.454 1.00 55.54 73 TYR A N 1
ATOM 916 C CA . TYR A 1 59 ? 216.540 175.579 162.040 1.00 57.89 73 TYR A CA 1
ATOM 917 C C . TYR A 1 59 ? 217.775 176.115 161.321 1.00 61.48 73 TYR A C 1
ATOM 918 O O . TYR A 1 59 ? 218.312 175.410 160.457 1.00 61.12 73 TYR A O 1
ATOM 936 N N . PRO A 1 60 ? 218.278 177.327 161.613 1.00 60.56 74 PRO A N 1
ATOM 937 C CA . PRO A 1 60 ? 219.536 177.718 160.964 1.00 59.69 74 PRO A CA 1
ATOM 938 C C . PRO A 1 60 ? 220.684 176.837 161.423 1.00 58.63 74 PRO A C 1
ATOM 939 O O . PRO A 1 60 ? 221.324 176.155 160.617 1.00 61.52 74 PRO A O 1
ATOM 950 N N . GLY A 1 61 ? 220.938 176.838 162.724 1.00 50.61 75 GLY A N 1
ATOM 951 C CA . GLY A 1 61 ? 221.860 175.900 163.310 1.00 53.22 75 GLY A CA 1
ATOM 952 C C . GLY A 1 61 ? 223.270 176.056 162.758 1.00 54.63 75 GLY A C 1
ATOM 953 O O . GLY A 1 61 ? 223.610 176.997 162.047 1.00 57.22 75 GLY A O 1
ATOM 957 N N . ALA A 1 62 ? 224.096 175.074 163.119 1.00 57.59 76 ALA A N 1
ATOM 958 C CA . ALA A 1 62 ? 225.451 175.000 162.588 1.00 60.27 76 ALA A CA 1
ATOM 959 C C . ALA A 1 62 ? 225.459 174.801 161.077 1.00 61.69 76 ALA A C 1
ATOM 960 O O . ALA A 1 62 ? 226.360 175.294 160.390 1.00 64.12 76 ALA A O 1
ATOM 967 N N . GLN A 1 63 ? 224.469 174.083 160.545 1.00 63.99 77 GLN A N 1
ATOM 968 C CA . GLN A 1 63 ? 224.474 173.722 159.131 1.00 64.64 77 GLN A CA 1
ATOM 969 C C . GLN A 1 63 ? 224.262 174.933 158.228 1.00 65.28 77 GLN A C 1
ATOM 970 O O . GLN A 1 63 ? 225.118 175.257 157.397 1.00 66.53 77 GLN A O 1
ATOM 984 N N . ASN A 1 64 ? 223.127 175.620 158.373 1.00 65.65 78 ASN A N 1
ATOM 985 C CA . ASN A 1 64 ? 222.855 176.750 157.489 1.00 65.85 78 ASN A CA 1
ATOM 986 C C . ASN A 1 64 ? 223.820 177.902 157.734 1.00 64.80 78 ASN A C 1
ATOM 987 O O . ASN A 1 64 ? 224.214 178.597 156.791 1.00 68.38 78 ASN A O 1
ATOM 998 N N . LEU A 1 65 ? 224.217 178.122 158.986 1.00 66.36 79 LEU A N 1
ATOM 999 C CA . LEU A 1 65 ? 225.206 179.158 159.264 1.00 66.80 79 LEU A CA 1
ATOM 1000 C C . LEU A 1 65 ? 226.541 178.844 158.598 1.00 67.46 79 LEU A C 1
ATOM 1001 O O . LEU A 1 65 ? 227.229 179.749 158.111 1.00 69.06 79 LEU A O 1
ATOM 1017 N N . ALA A 1 66 ? 226.928 177.566 158.576 1.00 68.05 80 ALA A N 1
ATOM 1018 C CA . ALA A 1 66 ? 228.103 177.146 157.818 1.00 69.22 80 ALA A CA 1
ATOM 1019 C C . ALA A 1 66 ? 227.881 177.239 156.313 1.00 70.06 80 ALA A C 1
ATOM 1020 O O . ALA A 1 66 ? 228.817 177.553 155.569 1.00 70.19 80 ALA A O 1
ATOM 1027 N N . THR A 1 67 ? 226.661 176.970 155.848 1.00 71.14 81 THR A N 1
ATOM 1028 C CA . THR A 1 67 ? 226.325 177.207 154.447 1.00 70.80 81 THR A CA 1
ATOM 1029 C C . THR A 1 67 ? 226.450 178.683 154.088 1.00 71.56 81 THR A C 1
ATOM 1030 O O . THR A 1 67 ? 227.016 179.035 153.046 1.00 74.53 81 THR A O 1
ATOM 1041 N N . PHE A 1 68 ? 225.927 179.563 154.941 1.00 72.69 82 PHE A N 1
ATOM 1042 C CA . PHE A 1 68 ? 226.044 180.996 154.694 1.00 73.74 82 PHE A CA 1
ATOM 1043 C C . PHE A 1 68 ? 227.497 181.458 154.741 1.00 74.28 82 PHE A C 1
ATOM 1044 O O . PHE A 1 68 ? 227.893 182.352 153.985 1.00 76.68 82 PHE A O 1
ATOM 1061 N N . ARG A 1 69 ? 228.304 180.867 155.623 1.00 74.76 83 ARG A N 1
ATOM 1062 C CA . ARG A 1 69 ? 229.742 181.123 155.603 1.00 76.76 83 ARG A CA 1
ATOM 1063 C C . ARG A 1 69 ? 230.360 180.745 154.261 1.00 78.37 83 ARG A C 1
ATOM 1064 O O . ARG A 1 69 ? 231.132 181.518 153.682 1.00 78.31 83 ARG A O 1
ATOM 1085 N N . ALA A 1 70 ? 230.033 179.558 153.746 1.00 79.63 84 ALA A N 1
ATOM 1086 C CA . ALA A 1 70 ? 230.528 179.163 152.429 1.00 78.90 84 ALA A CA 1
ATOM 1087 C C . ALA A 1 70 ? 230.101 180.160 151.358 1.00 78.87 84 ALA A C 1
ATOM 1088 O O . ALA A 1 70 ? 230.921 180.613 150.551 1.00 79.71 84 ALA A O 1
ATOM 1095 N N . HIS A 1 71 ? 228.815 180.512 151.335 1.00 80.15 85 HIS A N 1
ATOM 1096 C CA . HIS A 1 71 ? 228.318 181.482 150.365 1.00 80.46 85 HIS A CA 1
ATOM 1097 C C . HIS A 1 71 ? 229.043 182.817 150.498 1.00 81.13 85 HIS A C 1
ATOM 1098 O O . HIS A 1 71 ? 229.445 183.423 149.498 1.00 82.11 85 HIS A O 1
ATOM 1112 N N . LEU A 1 72 ? 229.222 183.291 151.731 1.00 81.63 86 LEU A N 1
ATOM 1113 C CA . LEU A 1 72 ? 229.864 184.584 151.951 1.00 81.86 86 LEU A CA 1
ATOM 1114 C C . LEU A 1 72 ? 231.343 184.539 151.587 1.00 82.83 86 LEU A C 1
ATOM 1115 O O . LEU A 1 72 ? 231.898 185.531 151.101 1.00 80.94 86 LEU A O 1
ATOM 1131 N N . ASP A 1 73 ? 231.998 183.401 151.816 1.00 83.09 87 ASP A N 1
ATOM 1132 C CA . ASP A 1 73 ? 233.385 183.223 151.405 1.00 82.66 87 ASP A CA 1
ATOM 1133 C C . ASP A 1 73 ? 233.527 183.016 149.903 1.00 82.82 87 ASP A C 1
ATOM 1134 O O . ASP A 1 73 ? 234.641 183.123 149.379 1.00 81.89 87 ASP A O 1
ATOM 1143 N N . SER A 1 74 ? 232.430 182.727 149.203 1.00 84.42 88 SER A N 1
ATOM 1144 C CA . SER A 1 74 ? 232.404 182.696 147.746 1.00 82.90 88 SER A CA 1
ATOM 1145 C C . SER A 1 74 ? 231.689 183.907 147.157 1.00 82.66 88 SER A C 1
ATOM 1146 O O . SER A 1 74 ? 231.483 183.962 145.940 1.00 81.41 88 SER A O 1
ATOM 1154 N N . HIS A 1 75 ? 231.308 184.876 147.990 1.00 86.51 89 HIS A N 1
ATOM 1155 C CA . HIS A 1 75 ? 230.752 186.148 147.527 1.00 87.44 89 HIS A CA 1
ATOM 1156 C C . HIS A 1 75 ? 229.492 185.959 146.687 1.00 88.30 89 HIS A C 1
ATOM 1157 O O . HIS A 1 75 ? 229.179 186.784 145.824 1.00 88.23 89 HIS A O 1
ATOM 1171 N N . SER A 1 76 ? 228.761 184.872 146.926 1.00 87.87 90 SER A N 1
ATOM 1172 C CA . SER A 1 76 ? 227.490 184.635 146.251 1.00 87.10 90 SER A CA 1
ATOM 1173 C C . SER A 1 76 ? 226.416 185.537 146.853 1.00 86.35 90 SER A C 1
ATOM 1174 O O . SER A 1 76 ? 225.369 185.059 147.298 1.00 88.04 90 SER A O 1
ATOM 1182 N N . THR A 1 77 ? 226.679 186.847 146.861 1.00 86.51 91 THR A N 1
ATOM 1183 C CA . THR A 1 77 ? 225.893 187.788 147.657 1.00 88.38 91 THR A CA 1
ATOM 1184 C C . THR A 1 77 ? 224.397 187.654 147.398 1.00 88.52 91 THR A C 1
ATOM 1185 O O . THR A 1 77 ? 223.595 187.656 148.339 1.00 88.68 91 THR A O 1
ATOM 1196 N N . VAL A 1 78 ? 223.999 187.541 146.131 1.00 85.58 92 VAL A N 1
ATOM 1197 C CA . VAL A 1 78 ? 222.576 187.458 145.803 1.00 85.83 92 VAL A CA 1
ATOM 1198 C C . VAL A 1 78 ? 221.958 186.224 146.451 1.00 86.32 92 VAL A C 1
ATOM 1199 O O . VAL A 1 78 ? 220.959 186.314 147.174 1.00 86.04 92 VAL A O 1
ATOM 1212 N N . ARG A 1 79 ? 222.538 185.051 146.195 1.00 84.70 93 ARG A N 1
ATOM 1213 C CA . ARG A 1 79 ? 222.067 183.831 146.845 1.00 83.60 93 ARG A CA 1
ATOM 1214 C C . ARG A 1 79 ? 222.104 183.970 148.364 1.00 83.63 93 ARG A C 1
ATOM 1215 O O . ARG A 1 79 ? 221.118 183.682 149.052 1.00 83.21 93 ARG A O 1
ATOM 1236 N N . LEU A 1 80 ? 223.243 184.407 148.903 1.00 82.68 94 LEU A N 1
ATOM 1237 C CA . LEU A 1 80 ? 223.373 184.635 150.340 1.00 83.35 94 LEU A CA 1
ATOM 1238 C C . LEU A 1 80 ? 222.262 185.536 150.875 1.00 81.01 94 LEU A C 1
ATOM 1239 O O . LEU A 1 80 ? 221.601 185.205 151.865 1.00 81.10 94 LEU A O 1
ATOM 1255 N N . THR A 1 81 ? 222.044 186.682 150.229 1.00 81.92 95 THR A N 1
ATOM 1256 C CA . THR A 1 81 ? 220.972 187.584 150.646 1.00 83.79 95 THR A CA 1
ATOM 1257 C C . THR A 1 81 ? 219.618 186.884 150.648 1.00 84.36 95 THR A C 1
ATOM 1258 O O . THR A 1 81 ? 218.881 186.937 151.640 1.00 83.54 95 THR A O 1
ATOM 1269 N N . GLU A 1 82 ? 219.271 186.225 149.544 1.00 83.87 96 GLU A N 1
ATOM 1270 C CA . GLU A 1 82 ? 217.997 185.516 149.466 1.00 82.34 96 GLU A CA 1
ATOM 1271 C C . GLU A 1 82 ? 217.841 184.510 150.603 1.00 81.75 96 GLU A C 1
ATOM 1272 O O . GLU A 1 82 ? 216.827 184.510 151.311 1.00 81.77 96 GLU A O 1
ATOM 1284 N N . GLU A 1 83 ? 218.835 183.639 150.793 1.00 80.20 97 GLU A N 1
ATOM 1285 C CA . GLU A 1 83 ? 218.711 182.589 151.801 1.00 80.28 97 GLU A CA 1
ATOM 1286 C C . GLU A 1 83 ? 218.725 183.132 153.228 1.00 78.25 97 GLU A C 1
ATOM 1287 O O . GLU A 1 83 ? 218.065 182.564 154.104 1.00 78.24 97 GLU A O 1
ATOM 1299 N N . VAL A 1 84 ? 219.454 184.217 153.489 1.00 76.55 98 VAL A N 1
ATOM 1300 C CA . VAL A 1 84 ? 219.387 184.851 154.804 1.00 76.54 98 VAL A CA 1
ATOM 1301 C C . VAL A 1 84 ? 218.009 185.462 155.034 1.00 76.06 98 VAL A C 1
ATOM 1302 O O . VAL A 1 84 ? 217.399 185.281 156.094 1.00 76.09 98 VAL A O 1
ATOM 1315 N N . SER A 1 85 ? 217.498 186.195 154.044 1.00 79.40 99 SER A N 1
ATOM 1316 C CA . SER A 1 85 ? 216.143 186.734 154.127 1.00 79.61 99 SER A CA 1
ATOM 1317 C C . SER A 1 85 ? 215.126 185.633 154.405 1.00 77.39 99 SER A C 1
ATOM 1318 O O . SER A 1 85 ? 214.335 185.721 155.351 1.00 75.38 99 SER A O 1
ATOM 1326 N N . LEU A 1 86 ? 215.133 184.589 153.578 1.00 74.40 100 LEU A N 1
ATOM 1327 C CA . LEU A 1 86 ? 214.246 183.448 153.786 1.00 73.23 100 LEU A CA 1
ATOM 1328 C C . LEU A 1 86 ? 214.397 182.862 155.186 1.00 75.47 100 LEU A C 1
ATOM 1329 O O . LEU A 1 86 ? 213.402 182.623 155.880 1.00 75.46 100 LEU A O 1
ATOM 1345 N N . ALA A 1 87 ? 215.635 182.618 155.620 1.00 70.97 101 ALA A N 1
ATOM 1346 C CA . ALA A 1 87 ? 215.850 182.018 156.934 1.00 68.47 101 ALA A CA 1
ATOM 1347 C C . ALA A 1 87 ? 215.336 182.913 158.057 1.00 67.40 101 ALA A C 1
ATOM 1348 O O . ALA A 1 87 ? 214.600 182.456 158.939 1.00 68.40 101 ALA A O 1
ATOM 1355 N N . VAL A 1 88 ? 215.711 184.193 158.049 1.00 67.54 102 VAL A N 1
ATOM 1356 C CA . VAL A 1 88 ? 215.300 185.081 159.134 1.00 68.84 102 VAL A CA 1
ATOM 1357 C C . VAL A 1 88 ? 213.792 185.317 159.110 1.00 69.04 102 VAL A C 1
ATOM 1358 O O . VAL A 1 88 ? 213.176 185.541 160.159 1.00 68.46 102 VAL A O 1
ATOM 1371 N N . ARG A 1 89 ? 213.175 185.278 157.928 1.00 68.25 103 ARG A N 1
ATOM 1372 C CA . ARG A 1 89 ? 211.721 185.376 157.834 1.00 68.42 103 ARG A CA 1
ATOM 1373 C C . ARG A 1 89 ? 211.049 184.180 158.502 1.00 67.69 103 ARG A C 1
ATOM 1374 O O . ARG A 1 89 ? 210.181 184.340 159.368 1.00 66.37 103 ARG A O 1
ATOM 1395 N N . LEU A 1 90 ? 211.437 182.969 158.101 1.00 66.72 104 LEU A N 1
ATOM 1396 C CA . LEU A 1 90 ? 210.913 181.757 158.727 1.00 67.27 104 LEU A CA 1
ATOM 1397 C C . LEU A 1 90 ? 211.231 181.722 160.218 1.00 67.57 104 LEU A C 1
ATOM 1398 O O . LEU A 1 90 ? 210.393 181.316 161.032 1.00 66.79 104 LEU A O 1
ATOM 1414 N N . LEU A 1 91 ? 212.440 182.140 160.590 1.00 64.22 105 LEU A N 1
ATOM 1415 C CA . LEU A 1 91 ? 212.837 182.172 161.995 1.00 61.30 105 LEU A CA 1
ATOM 1416 C C . LEU A 1 91 ? 211.862 182.987 162.843 1.00 63.05 105 LEU A C 1
ATOM 1417 O O . LEU A 1 91 ? 211.557 182.611 163.980 1.00 63.59 105 LEU A O 1
ATOM 1433 N N . SER A 1 92 ? 211.328 184.079 162.300 1.00 69.98 106 SER A N 1
ATOM 1434 C CA . SER A 1 92 ? 210.524 184.988 163.112 1.00 69.93 106 SER A CA 1
ATOM 1435 C C . SER A 1 92 ? 209.243 184.329 163.624 1.00 70.28 106 SER A C 1
ATOM 1436 O O . SER A 1 92 ? 208.932 184.417 164.817 1.00 69.87 106 SER A O 1
ATOM 1444 N N . GLU A 1 93 ? 208.483 183.669 162.751 1.00 71.82 107 GLU A N 1
ATOM 1445 C CA . GLU A 1 93 ? 207.204 183.079 163.144 1.00 71.71 107 GLU A CA 1
ATOM 1446 C C . GLU A 1 93 ? 207.289 181.582 163.431 1.00 72.51 107 GLU A C 1
ATOM 1447 O O . GLU A 1 93 ? 206.875 181.130 164.502 1.00 72.64 107 GLU A O 1
ATOM 1459 N N . TYR A 1 94 ? 207.820 180.807 162.488 1.00 70.81 108 TYR A N 1
ATOM 1460 C CA . TYR A 1 94 ? 207.837 179.348 162.528 1.00 69.52 108 TYR A CA 1
ATOM 1461 C C . TYR A 1 94 ? 209.224 178.778 162.804 1.00 67.21 108 TYR A C 1
ATOM 1462 O O . TYR A 1 94 ? 209.465 177.598 162.533 1.00 69.20 108 TYR A O 1
ATOM 1480 N N . GLY A 1 95 ? 210.142 179.583 163.343 1.00 62.40 109 GLY A N 1
ATOM 1481 C CA . GLY A 1 95 ? 211.554 179.250 163.293 1.00 64.07 109 GLY A CA 1
ATOM 1482 C C . GLY A 1 95 ? 211.928 178.025 164.099 1.00 61.02 109 GLY A C 1
ATOM 1483 O O . GLY A 1 95 ? 213.008 177.465 163.885 1.00 63.35 109 GLY A O 1
ATOM 1487 N N . ASP A 1 96 ? 211.066 177.596 165.018 1.00 55.89 110 ASP A N 1
ATOM 1488 C CA . ASP A 1 96 ? 211.205 176.252 165.566 1.00 55.37 110 ASP A CA 1
ATOM 1489 C C . ASP A 1 96 ? 210.716 175.222 164.552 1.00 54.79 110 ASP A C 1
ATOM 1490 O O . ASP A 1 96 ? 211.444 174.289 164.197 1.00 55.22 110 ASP A O 1
ATOM 1499 N N . ARG A 1 97 ? 209.479 175.387 164.073 1.00 54.59 111 ARG A N 1
ATOM 1500 C CA . ARG A 1 97 ? 208.787 174.362 163.298 1.00 52.46 111 ARG A CA 1
ATOM 1501 C C . ARG A 1 97 ? 209.348 174.209 161.889 1.00 52.33 111 ARG A C 1
ATOM 1502 O O . ARG A 1 97 ? 209.114 173.177 161.250 1.00 51.95 111 ARG A O 1
ATOM 1523 N N . THR A 1 98 ? 210.093 175.201 161.398 1.00 55.63 112 THR A N 1
ATOM 1524 C CA . THR A 1 98 ? 210.674 175.133 160.059 1.00 58.16 112 THR A CA 1
ATOM 1525 C C . THR A 1 98 ? 211.761 174.074 159.945 1.00 56.98 112 THR A C 1
ATOM 1526 O O . THR A 1 98 ? 212.122 173.696 158.826 1.00 55.94 112 THR A O 1
ATOM 1537 N N . ALA A 1 99 ? 212.299 173.593 161.066 1.00 52.19 113 ALA A N 1
ATOM 1538 C CA . ALA A 1 99 ? 213.278 172.515 160.996 1.00 50.83 113 ALA A CA 1
ATOM 1539 C C . ALA A 1 99 ? 212.675 171.255 160.391 1.00 53.05 113 ALA A C 1
ATOM 1540 O O . ALA A 1 99 ? 213.386 170.481 159.740 1.00 51.10 113 ALA A O 1
ATOM 1547 N N . LEU A 1 100 ? 211.382 171.023 160.597 1.00 52.98 114 LEU A N 1
ATOM 1548 C CA . LEU A 1 100 ? 210.704 169.904 159.951 1.00 53.99 114 LEU A CA 1
ATOM 1549 C C . LEU A 1 100 ? 210.945 169.930 158.446 1.00 53.06 114 LEU A C 1
ATOM 1550 O O . LEU A 1 100 ? 210.699 168.944 157.751 1.00 51.70 114 LEU A O 1
ATOM 1566 N N . GLN A 1 119 ? 199.931 172.085 163.920 1.00 49.10 133 GLN A N 1
ATOM 1567 C CA . GLN A 1 119 ? 200.496 171.038 164.762 1.00 49.75 133 GLN A CA 1
ATOM 1568 C C . GLN A 1 119 ? 201.449 171.616 165.801 1.00 50.82 133 GLN A C 1
ATOM 1569 O O . GLN A 1 119 ? 202.227 172.522 165.514 1.00 50.06 133 GLN A O 1
ATOM 1583 N N . GLN A 1 120 ? 201.368 171.082 167.015 1.00 44.39 134 GLN A N 1
ATOM 1584 C CA . GLN A 1 120 ? 202.387 171.337 168.024 1.00 41.36 134 GLN A CA 1
ATOM 1585 C C . GLN A 1 120 ? 203.734 170.800 167.564 1.00 38.68 134 GLN A C 1
ATOM 1586 O O . GLN A 1 120 ? 203.853 169.634 167.180 1.00 40.19 134 GLN A O 1
ATOM 1600 N N . PHE A 1 121 ? 204.754 171.654 167.604 1.00 37.60 135 PHE A N 1
ATOM 1601 C CA . PHE A 1 121 ? 206.119 171.241 167.318 1.00 38.04 135 PHE A CA 1
ATOM 1602 C C . PHE A 1 121 ? 207.005 171.676 168.472 1.00 37.73 135 PHE A C 1
ATOM 1603 O O . PHE A 1 121 ? 206.913 172.815 168.939 1.00 40.94 135 PHE A O 1
ATOM 1620 N N . TYR A 1 122 ? 207.861 170.762 168.920 1.00 33.28 136 TYR A N 1
ATOM 1621 C CA . TYR A 1 122 ? 208.802 171.014 169.997 1.00 31.26 136 TYR A CA 1
ATOM 1622 C C . TYR A 1 122 ? 210.187 170.551 169.573 1.00 31.02 136 TYR A C 1
ATOM 1623 O O . TYR A 1 122 ? 210.327 169.560 168.853 1.00 33.47 136 TYR A O 1
ATOM 1641 N N . THR A 1 123 ? 211.213 171.267 170.020 1.00 30.13 137 THR A N 1
ATOM 1642 C CA . THR A 1 123 ? 212.566 170.739 169.946 1.00 27.33 137 THR A CA 1
ATOM 1643 C C . THR A 1 123 ? 212.780 169.720 171.058 1.00 28.42 137 THR A C 1
ATOM 1644 O O . THR A 1 123 ? 212.344 169.918 172.195 1.00 30.60 137 THR A O 1
ATOM 1655 N N . VAL A 1 124 ? 213.449 168.621 170.720 1.00 28.71 138 VAL A N 1
ATOM 1656 C CA . VAL A 1 124 ? 213.926 167.643 171.691 1.00 28.30 138 VAL A CA 1
ATOM 1657 C C . VAL A 1 124 ? 215.445 167.615 171.619 1.00 28.99 138 VAL A C 1
ATOM 1658 O O . VAL A 1 124 ? 216.014 167.362 170.551 1.00 32.07 138 VAL A O 1
ATOM 1671 N N . LEU A 1 125 ? 216.103 167.877 172.744 1.00 29.55 139 LEU A N 1
ATOM 1672 C CA . LEU A 1 125 ? 217.552 167.739 172.794 1.00 30.53 139 LEU A CA 1
ATOM 1673 C C . LEU A 1 125 ? 217.938 166.266 172.840 1.00 31.16 139 LEU A C 1
ATOM 1674 O O . LEU A 1 125 ? 217.387 165.494 173.630 1.00 34.40 139 LEU A O 1
ATOM 1690 N N . LEU A 1 126 ? 218.894 165.880 171.999 1.00 35.32 140 LEU A N 1
ATOM 1691 C CA . LEU A 1 126 ? 219.608 164.614 172.121 1.00 33.78 140 LEU A CA 1
ATOM 1692 C C . LEU A 1 126 ? 221.056 164.908 172.497 1.00 35.98 140 LEU A C 1
ATOM 1693 O O . LEU A 1 126 ? 221.827 165.408 171.673 1.00 37.45 140 LEU A O 1
ATOM 1709 N N . ALA A 1 127 ? 221.420 164.603 173.740 1.00 41.97 141 ALA A N 1
ATOM 1710 C CA . ALA A 1 127 ? 222.813 164.637 174.186 1.00 40.74 141 ALA A CA 1
ATOM 1711 C C . ALA A 1 127 ? 223.478 163.323 173.795 1.00 45.41 141 ALA A C 1
ATOM 1712 O O . ALA A 1 127 ? 223.454 162.341 174.537 1.00 49.55 141 ALA A O 1
ATOM 1719 N N . ASP A 1 128 ? 224.083 163.306 172.609 1.00 47.95 142 ASP A N 1
ATOM 1720 C CA . ASP A 1 128 ? 224.660 162.085 172.049 1.00 45.16 142 ASP A CA 1
ATOM 1721 C C . ASP A 1 128 ? 225.801 162.477 171.123 1.00 48.11 142 ASP A C 1
ATOM 1722 O O . ASP A 1 128 ? 225.568 163.039 170.049 1.00 49.28 142 ASP A O 1
ATOM 1731 N N . ASP A 1 129 ? 227.029 162.180 171.545 1.00 51.68 143 ASP A N 1
ATOM 1732 C CA . ASP A 1 129 ? 228.222 162.451 170.754 1.00 52.40 143 ASP A CA 1
ATOM 1733 C C . ASP A 1 129 ? 228.494 161.394 169.690 1.00 51.83 143 ASP A C 1
ATOM 1734 O O . ASP A 1 129 ? 229.432 161.562 168.903 1.00 51.23 143 ASP A O 1
ATOM 1743 N N . SER A 1 130 ? 227.713 160.319 169.643 1.00 52.93 144 SER A N 1
ATOM 1744 C CA . SER A 1 130 ? 227.812 159.353 168.555 1.00 53.43 144 SER A CA 1
ATOM 1745 C C . SER A 1 130 ? 227.638 160.038 167.204 1.00 51.82 144 SER A C 1
ATOM 1746 O O . SER A 1 130 ? 227.100 161.142 167.122 1.00 50.35 144 SER A O 1
ATOM 1754 N N . SER A 1 137 ? 222.230 155.663 163.815 1.00 54.73 151 SER A N 1
ATOM 1755 C CA . SER A 1 137 ? 222.132 156.698 164.837 1.00 55.14 151 SER A CA 1
ATOM 1756 C C . SER A 1 137 ? 220.712 156.789 165.387 1.00 56.40 151 SER A C 1
ATOM 1757 O O . SER A 1 137 ? 219.736 156.641 164.653 1.00 54.98 151 SER A O 1
ATOM 1765 N N . LEU A 1 138 ? 220.616 157.040 166.693 1.00 53.51 152 LEU A N 1
ATOM 1766 C CA . LEU A 1 138 ? 219.321 157.285 167.320 1.00 52.30 152 LEU A CA 1
ATOM 1767 C C . LEU A 1 138 ? 218.589 158.449 166.661 1.00 52.13 152 LEU A C 1
ATOM 1768 O O . LEU A 1 138 ? 217.370 158.392 166.461 1.00 52.81 152 LEU A O 1
ATOM 1784 N N . ALA A 1 139 ? 219.315 159.515 166.325 1.00 50.52 153 ALA A N 1
ATOM 1785 C CA . ALA A 1 139 ? 218.698 160.671 165.680 1.00 51.05 153 ALA A CA 1
ATOM 1786 C C . ALA A 1 139 ? 217.956 160.288 164.403 1.00 54.04 153 ALA A C 1
ATOM 1787 O O . ALA A 1 139 ? 216.775 160.613 164.238 1.00 53.37 153 ALA A O 1
ATOM 1794 N N . GLU A 1 140 ? 218.633 159.599 163.482 1.00 55.44 154 GLU A N 1
ATOM 1795 C CA . GLU A 1 140 ? 217.987 159.219 162.229 1.00 55.29 154 GLU A CA 1
ATOM 1796 C C . GLU A 1 140 ? 216.844 158.236 162.456 1.00 55.89 154 GLU A C 1
ATOM 1797 O O . GLU A 1 140 ? 215.793 158.339 161.813 1.00 57.33 154 GLU A O 1
ATOM 1809 N N . CYS A 1 141 ? 217.030 157.275 163.360 1.00 55.08 155 CYS A N 1
ATOM 1810 C CA . CYS A 1 141 ? 215.947 156.362 163.716 1.00 56.71 155 CYS A CA 1
ATOM 1811 C C . CYS A 1 141 ? 214.736 157.104 164.276 1.00 56.58 155 CYS A C 1
ATOM 1812 O O . CYS A 1 141 ? 213.604 156.890 163.829 1.00 57.18 155 CYS A O 1
ATOM 1820 N N . LEU A 1 142 ? 214.952 157.984 165.256 1.00 51.93 156 LEU A N 1
ATOM 1821 C CA . LEU A 1 142 ? 213.848 158.776 165.794 1.00 50.52 156 LEU A CA 1
ATOM 1822 C C . LEU A 1 142 ? 213.197 159.647 164.724 1.00 49.57 156 LEU A C 1
ATOM 1823 O O . LEU A 1 142 ? 211.968 159.767 164.679 1.00 52.35 156 LEU A O 1
ATOM 1839 N N . ARG A 1 143 ? 213.998 160.261 163.853 1.00 52.70 157 ARG A N 1
ATOM 1840 C CA . ARG A 1 143 ? 213.433 160.967 162.705 1.00 54.89 157 ARG A CA 1
ATOM 1841 C C . ARG A 1 143 ? 212.587 160.039 161.841 1.00 56.96 157 ARG A C 1
ATOM 1842 O O . ARG A 1 143 ? 211.467 160.387 161.450 1.00 59.60 157 ARG A O 1
ATOM 1863 N N . GLN A 1 144 ? 213.107 158.851 161.527 1.00 57.25 158 GLN A N 1
ATOM 1864 C CA . GLN A 1 144 ? 212.331 157.890 160.749 1.00 57.70 158 GLN A CA 1
ATOM 1865 C C . GLN A 1 144 ? 211.020 157.538 161.443 1.00 55.77 158 GLN A C 1
ATOM 1866 O O . GLN A 1 144 ? 209.984 157.387 160.785 1.00 54.28 158 GLN A O 1
ATOM 1880 N N . LEU A 1 145 ? 211.040 157.408 162.771 1.00 54.76 159 LEU A N 1
ATOM 1881 C CA . LEU A 1 145 ? 209.806 157.129 163.501 1.00 54.63 159 LEU A CA 1
ATOM 1882 C C . LEU A 1 145 ? 208.782 158.243 163.321 1.00 54.75 159 LEU A C 1
ATOM 1883 O O . LEU A 1 145 ? 207.573 157.988 163.368 1.00 52.85 159 LEU A O 1
ATOM 1899 N N . ARG A 1 146 ? 209.241 159.476 163.120 1.00 55.77 160 ARG A N 1
ATOM 1900 C CA . ARG A 1 146 ? 208.335 160.611 162.998 1.00 57.31 160 ARG A CA 1
ATOM 1901 C C . ARG A 1 146 ? 207.370 160.415 161.835 1.00 58.55 160 ARG A C 1
ATOM 1902 O O . ARG A 1 146 ? 207.781 160.106 160.713 1.00 59.07 160 ARG A O 1
ATOM 1923 N N . ASN A 1 147 ? 206.080 160.594 162.114 1.00 58.27 161 ASN A N 1
ATOM 1924 C CA . ASN A 1 147 ? 205.043 160.599 161.092 1.00 59.57 161 ASN A CA 1
ATOM 1925 C C . ASN A 1 147 ? 204.538 162.023 160.911 1.00 57.52 161 ASN A C 1
ATOM 1926 O O . ASN A 1 147 ? 204.036 162.619 161.876 1.00 55.87 161 ASN A O 1
ATOM 1937 N N . PRO A 1 148 ? 204.651 162.614 159.708 1.00 58.35 162 PRO A N 1
ATOM 1938 C CA . PRO A 1 148 ? 204.258 164.021 159.526 1.00 58.51 162 PRO A CA 1
ATOM 1939 C C . PRO A 1 148 ? 202.846 164.366 159.976 1.00 57.36 162 PRO A C 1
ATOM 1940 O O . PRO A 1 148 ? 202.567 165.534 160.263 1.00 56.83 162 PRO A O 1
ATOM 1951 N N . ALA A 1 149 ? 201.947 163.386 160.044 1.00 57.63 163 ALA A N 1
ATOM 1952 C CA . ALA A 1 149 ? 200.560 163.685 160.380 1.00 58.45 163 ALA A CA 1
ATOM 1953 C C . ALA A 1 149 ? 200.309 163.766 161.880 1.00 57.50 163 ALA A C 1
ATOM 1954 O O . ALA A 1 149 ? 199.242 164.242 162.283 1.00 56.58 163 ALA A O 1
ATOM 1961 N N . ASP A 1 150 ? 201.248 163.315 162.710 1.00 53.45 164 ASP A N 1
ATOM 1962 C CA . ASP A 1 150 ? 201.033 163.312 164.151 1.00 53.24 164 ASP A CA 1
ATOM 1963 C C . ASP A 1 150 ? 200.705 164.712 164.656 1.00 52.46 164 ASP A C 1
ATOM 1964 O O . ASP A 1 150 ? 201.233 165.712 164.162 1.00 51.38 164 ASP A O 1
ATOM 1973 N N . GLU A 1 151 ? 199.814 164.775 165.647 1.00 50.99 165 GLU A N 1
ATOM 1974 C CA . GLU A 1 151 ? 199.382 166.060 166.191 1.00 50.61 165 GLU A CA 1
ATOM 1975 C C . GLU A 1 151 ? 200.559 166.838 166.767 1.00 49.93 165 GLU A C 1
ATOM 1976 O O . GLU A 1 151 ? 200.725 168.032 166.494 1.00 49.88 165 GLU A O 1
ATOM 1988 N N . VAL A 1 152 ? 201.388 166.173 167.566 1.00 42.22 166 VAL A N 1
ATOM 1989 C CA . VAL A 1 152 ? 202.591 166.762 168.145 1.00 42.00 166 VAL A CA 1
ATOM 1990 C C . VAL A 1 152 ? 203.810 166.233 167.397 1.00 40.06 166 VAL A C 1
ATOM 1991 O O . VAL A 1 152 ? 204.006 165.017 167.278 1.00 41.26 166 VAL A O 1
ATOM 2004 N N . GLN A 1 153 ? 204.608 167.157 166.868 1.00 42.22 167 GLN A N 1
ATOM 2005 C CA . GLN A 1 153 ? 205.820 166.874 166.115 1.00 43.86 167 GLN A CA 1
ATOM 2006 C C . GLN A 1 153 ? 207.029 167.338 166.916 1.00 44.50 167 GLN A C 1
ATOM 2007 O O . GLN A 1 153 ? 206.935 168.252 167.736 1.00 49.35 167 GLN A O 1
ATOM 2021 N N . PHE A 1 154 ? 208.162 166.672 166.707 1.00 38.37 168 PHE A N 1
ATOM 2022 C CA . PHE A 1 154 ? 209.415 167.163 167.257 1.00 38.09 168 PHE A CA 1
ATOM 2023 C C . PHE A 1 154 ? 210.554 166.822 166.309 1.00 41.03 168 PHE A C 1
ATOM 2024 O O . PHE A 1 154 ? 210.465 165.880 165.518 1.00 41.18 168 PHE A O 1
ATOM 2041 N 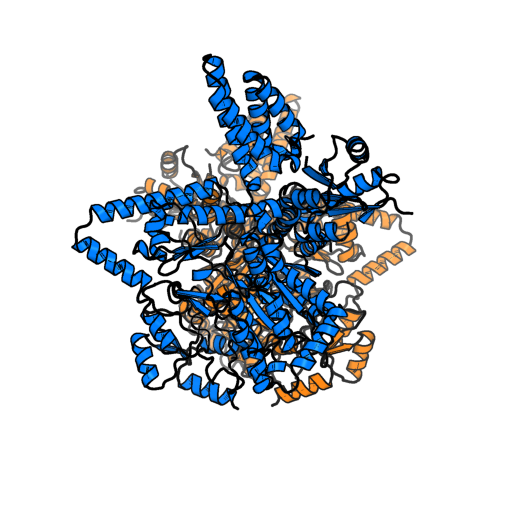N . GLU A 1 155 ? 211.627 167.606 166.399 1.00 41.12 169 GLU A N 1
ATOM 2042 C CA . GLU A 1 155 ? 212.888 167.293 165.746 1.00 42.23 169 GLU A CA 1
ATOM 2043 C C . GLU A 1 155 ? 213.998 167.330 166.782 1.00 35.66 169 GLU A C 1
ATOM 2044 O O . GLU A 1 155 ? 213.976 168.146 167.707 1.00 34.97 169 GLU A O 1
ATOM 2056 N N . LEU A 1 156 ? 214.964 166.432 166.615 1.00 37.55 170 LEU A N 1
ATOM 2057 C CA . LEU A 1 156 ? 216.076 166.297 167.547 1.00 38.47 170 LEU A CA 1
ATOM 2058 C C . LEU A 1 156 ? 217.137 167.363 167.305 1.00 38.05 170 LEU A C 1
ATOM 2059 O O . LEU A 1 156 ? 217.727 167.427 166.222 1.00 42.52 170 LEU A O 1
ATOM 2075 N N . LEU A 1 157 ? 217.374 168.199 168.313 1.00 31.06 171 LEU A N 1
ATOM 2076 C CA . LEU A 1 157 ? 218.597 168.994 168.401 1.00 31.74 171 LEU A CA 1
ATOM 2077 C C . LEU A 1 157 ? 219.672 168.122 169.039 1.00 35.40 171 LEU A C 1
ATOM 2078 O O . LEU A 1 157 ? 219.762 168.020 170.264 1.00 36.91 171 LEU A O 1
ATOM 2094 N N . VAL A 1 158 ? 220.498 167.496 168.210 1.00 35.15 172 VAL A N 1
ATOM 2095 C CA . VAL A 1 158 ? 221.595 166.667 168.701 1.00 34.04 172 VAL A CA 1
ATOM 2096 C C . VAL A 1 158 ? 222.738 167.558 169.169 1.00 34.81 172 VAL A C 1
ATOM 2097 O O . VAL A 1 158 ? 223.142 168.495 168.471 1.00 37.19 172 VAL A O 1
ATOM 2110 N N . VAL A 1 159 ? 223.258 167.264 170.362 1.00 35.60 173 VAL A N 1
ATOM 2111 C CA . VAL A 1 159 ? 224.446 167.912 170.899 1.00 35.76 173 VAL A CA 1
ATOM 2112 C C . VAL A 1 159 ? 225.370 166.836 171.451 1.00 38.76 173 VAL A C 1
ATOM 2113 O O . VAL A 1 159 ? 224.943 165.740 171.817 1.00 40.19 173 VAL A O 1
ATOM 2126 N N . ALA A 1 160 ? 226.657 167.171 171.508 1.00 42.76 174 ALA A N 1
ATOM 2127 C CA . ALA A 1 160 ? 227.723 166.193 171.668 1.00 43.46 174 ALA A CA 1
ATOM 2128 C C . ALA A 1 160 ? 228.363 166.227 173.050 1.00 45.99 174 ALA A C 1
ATOM 2129 O O . ALA A 1 160 ? 229.419 165.616 173.243 1.00 48.67 174 ALA A O 1
ATOM 2136 N N . SER A 1 161 ? 227.763 166.918 174.015 1.00 46.03 175 SER A N 1
ATOM 2137 C CA . SER A 1 161 ? 228.395 167.058 175.318 1.00 42.10 175 SER A CA 1
ATOM 2138 C C . SER A 1 161 ? 227.349 167.405 176.366 1.00 43.47 175 SER A C 1
ATOM 2139 O O . SER A 1 161 ? 226.270 167.916 176.059 1.00 47.06 175 SER A O 1
ATOM 2147 N N . ILE A 1 162 ? 227.700 167.105 177.617 1.00 46.90 176 ILE A N 1
ATOM 2148 C CA . ILE A 1 162 ? 226.949 167.597 178.771 1.00 43.21 176 ILE A CA 1
ATOM 2149 C C . ILE A 1 162 ? 226.890 169.118 178.782 1.00 43.01 176 ILE A C 1
ATOM 2150 O O . ILE A 1 162 ? 225.811 169.710 178.900 1.00 46.34 176 ILE A O 1
ATOM 2166 N N . GLU A 1 163 ? 228.040 169.777 178.659 1.00 40.86 177 GLU A N 1
ATOM 2167 C CA . GLU A 1 163 ? 228.034 171.233 178.724 1.00 40.69 177 GLU A CA 1
ATOM 2168 C C . GLU A 1 163 ? 227.298 171.845 177.542 1.00 41.00 177 GLU A C 1
ATOM 2169 O O . GLU A 1 163 ? 226.649 172.886 177.695 1.00 43.57 177 GLU A O 1
ATOM 2181 N N . ASP A 1 164 ? 227.385 171.233 176.363 1.00 37.27 178 ASP A N 1
ATOM 2182 C CA . ASP A 1 164 ? 226.533 171.665 175.262 1.00 37.45 178 ASP A CA 1
ATOM 2183 C C . ASP A 1 164 ? 225.066 171.339 175.530 1.00 38.31 178 ASP A C 1
ATOM 2184 O O . ASP A 1 164 ? 224.176 172.108 175.151 1.00 40.20 178 ASP A O 1
ATOM 2193 N N . ALA A 1 165 ? 224.793 170.204 176.180 1.00 38.68 179 ALA A N 1
ATOM 2194 C CA . ALA A 1 165 ? 223.425 169.881 176.581 1.00 33.59 179 ALA A CA 1
ATOM 2195 C C . ALA A 1 165 ? 222.869 170.902 177.567 1.00 30.16 179 ALA A C 1
ATOM 2196 O O . ALA A 1 165 ? 221.766 171.426 177.380 1.00 32.74 179 ALA A O 1
ATOM 2203 N N . ILE A 1 166 ? 223.620 171.194 178.629 1.00 31.60 180 ILE A N 1
ATOM 2204 C CA . ILE A 1 166 ? 223.173 172.176 179.616 1.00 31.45 180 ILE A CA 1
ATOM 2205 C C . ILE A 1 166 ? 222.960 173.531 178.955 1.00 30.55 180 ILE A C 1
ATOM 2206 O O . ILE A 1 166 ? 221.925 174.180 179.138 1.00 36.67 180 ILE A O 1
ATOM 2222 N N . THR A 1 167 ? 223.953 173.992 178.199 1.00 30.10 181 THR A N 1
ATOM 2223 C CA . THR A 1 167 ? 223.826 175.266 177.501 1.00 31.86 181 THR A CA 1
ATOM 2224 C C . THR A 1 167 ? 222.667 175.257 176.508 1.00 30.66 181 THR A C 1
ATOM 2225 O O . THR A 1 167 ? 221.936 176.247 176.394 1.00 34.18 181 THR A O 1
ATOM 2236 N N . ALA A 1 168 ? 222.481 174.155 175.777 1.00 28.52 182 ALA A N 1
ATOM 2237 C CA . ALA A 1 168 ? 221.372 174.077 174.828 1.00 28.92 182 ALA A CA 1
ATOM 2238 C C . ALA A 1 168 ? 220.018 174.255 175.509 1.00 25.07 182 ALA A C 1
ATOM 2239 O O . ALA A 1 168 ? 219.203 175.078 175.080 1.00 27.06 182 ALA A O 1
ATOM 2246 N N . VAL A 1 169 ? 219.752 173.489 176.568 1.00 25.56 183 VAL A N 1
ATOM 2247 C CA . VAL A 1 169 ? 218.477 173.616 177.275 1.00 25.74 183 VAL A CA 1
ATOM 2248 C C . VAL A 1 169 ? 218.290 175.042 177.786 1.00 25.94 183 VAL A C 1
ATOM 2249 O O . VAL A 1 169 ? 217.264 175.683 177.531 1.00 26.68 183 VAL A O 1
ATOM 2262 N N . ALA A 1 170 ? 219.273 175.549 178.529 1.00 25.20 184 ALA A N 1
ATOM 2263 C CA . ALA A 1 170 ? 219.164 176.869 179.143 1.00 20.18 184 ALA A CA 1
ATOM 2264 C C . ALA A 1 170 ? 218.912 177.954 178.102 1.00 25.68 184 ALA A C 1
ATOM 2265 O O . ALA A 1 170 ? 218.022 178.796 178.270 1.00 28.24 184 ALA A O 1
ATOM 2272 N N . LEU A 1 171 ? 219.693 177.957 177.023 1.00 30.28 185 LEU A N 1
ATOM 2273 C CA . LEU A 1 171 ? 219.516 178.958 175.976 1.00 26.05 185 LEU A CA 1
ATOM 2274 C C . LEU A 1 171 ? 218.247 178.718 175.163 1.00 23.02 185 LEU A C 1
ATOM 2275 O O . LEU A 1 171 ? 217.382 179.596 175.074 1.00 22.62 185 LEU A O 1
ATOM 2291 N N . ASN A 1 172 ? 218.112 177.540 174.562 1.00 24.70 186 ASN A N 1
ATOM 2292 C CA . ASN A 1 172 ? 216.976 177.266 173.683 1.00 26.37 186 ASN A CA 1
ATOM 2293 C C . ASN A 1 172 ? 215.765 176.898 174.536 1.00 20.42 186 ASN A C 1
ATOM 2294 O O . ASN A 1 172 ? 215.616 175.757 174.975 1.00 22.23 186 ASN A O 1
ATOM 2305 N N . GLY A 1 173 ? 214.898 177.885 174.774 1.00 23.03 187 GLY A N 1
ATOM 2306 C CA . GLY A 1 173 ? 213.651 177.680 175.493 1.00 20.34 187 GLY A CA 1
ATOM 2307 C C . GLY A 1 173 ? 212.631 176.828 174.763 1.00 20.65 187 GLY A C 1
ATOM 2308 O O . GLY A 1 173 ? 211.670 176.367 175.385 1.00 22.22 187 GLY A O 1
ATOM 2312 N N . GLU A 1 174 ? 212.805 176.629 173.458 1.00 25.61 188 GLU A N 1
ATOM 2313 C CA . GLU A 1 174 ? 211.948 175.740 172.682 1.00 25.86 188 GLU A CA 1
ATOM 2314 C C . GLU A 1 174 ? 212.275 174.264 172.867 1.00 23.06 188 GLU A C 1
ATOM 2315 O O . GLU A 1 174 ? 211.466 173.420 172.467 1.00 25.95 188 GLU A O 1
ATOM 2327 N N . ILE A 1 175 ? 213.418 173.925 173.458 1.00 22.41 189 ILE A N 1
ATOM 2328 C CA . ILE A 1 175 ? 213.657 172.548 173.877 1.00 23.27 189 ILE A CA 1
ATOM 2329 C C . ILE A 1 175 ? 212.674 172.182 174.981 1.00 23.85 189 ILE A C 1
ATOM 2330 O O . ILE A 1 175 ? 212.655 172.801 176.051 1.00 26.83 189 ILE A O 1
ATOM 2346 N N . GLN A 1 176 ? 211.851 171.163 174.717 1.00 21.01 190 GLN A N 1
ATOM 2347 C CA . GLN A 1 176 ? 210.860 170.665 175.659 1.00 22.91 190 GLN A CA 1
ATOM 2348 C C . GLN A 1 176 ? 211.213 169.317 176.265 1.00 22.36 190 GLN A C 1
ATOM 2349 O O . GLN A 1 176 ? 210.697 168.991 177.337 1.00 24.93 190 GLN A O 1
ATOM 2363 N N . ALA A 1 177 ? 212.035 168.516 175.596 1.00 22.09 191 ALA A N 1
ATOM 2364 C CA . ALA A 1 177 ? 212.471 167.231 176.116 1.00 21.69 191 ALA A CA 1
ATOM 2365 C C . ALA A 1 177 ? 213.979 167.120 175.960 1.00 28.05 191 ALA A C 1
ATOM 2366 O O . ALA A 1 177 ? 214.577 167.753 175.087 1.00 32.32 191 ALA A O 1
ATOM 2373 N N . ALA A 1 178 ? 214.589 166.317 176.825 1.00 31.07 192 ALA A N 1
ATOM 2374 C CA . ALA A 1 178 ? 216.005 165.997 176.742 1.00 27.16 192 ALA A CA 1
ATOM 2375 C C . ALA A 1 178 ? 216.185 164.488 176.747 1.00 29.28 192 ALA A C 1
ATOM 2376 O O . ALA A 1 178 ? 215.529 163.778 177.513 1.00 34.78 192 ALA A O 1
ATOM 2383 N N . ILE A 1 179 ? 217.072 164.005 175.882 1.00 35.57 193 ILE A N 1
ATOM 2384 C CA . ILE A 1 179 ? 217.504 162.611 175.864 1.00 36.09 193 ILE A CA 1
ATOM 2385 C C . ILE A 1 179 ? 219.014 162.592 176.057 1.00 38.42 193 ILE A C 1
ATOM 2386 O O . ILE A 1 179 ? 219.758 163.137 175.233 1.00 40.56 193 ILE A O 1
ATOM 2402 N N . ILE A 1 180 ? 219.462 161.968 177.145 1.00 41.72 194 ILE A N 1
ATOM 2403 C CA . ILE A 1 180 ? 220.849 162.028 177.598 1.00 43.83 194 ILE A CA 1
ATOM 2404 C C . ILE A 1 180 ? 221.450 160.630 177.550 1.00 46.33 194 ILE A C 1
ATOM 2405 O O . ILE A 1 180 ? 220.915 159.695 178.158 1.00 47.78 194 ILE A O 1
ATOM 2421 N N . ARG A 1 181 ? 222.555 160.491 176.821 1.00 52.24 195 ARG A N 1
ATOM 2422 C CA . ARG A 1 181 ? 223.396 159.305 176.923 1.00 54.36 195 ARG A CA 1
ATOM 2423 C C . ARG A 1 181 ? 224.064 159.241 178.290 1.00 56.39 195 ARG A C 1
ATOM 2424 O O . ARG A 1 181 ? 224.497 160.258 178.838 1.00 58.59 195 ARG A O 1
ATOM 2445 N N . HIS A 1 182 ? 224.152 158.028 178.839 1.00 57.07 196 HIS A N 1
ATOM 2446 C CA . HIS A 1 182 ? 224.906 157.833 180.073 1.00 59.13 196 HIS A CA 1
ATOM 2447 C C . HIS A 1 182 ? 226.390 158.135 179.890 1.00 59.25 196 HIS A C 1
ATOM 2448 O O . HIS A 1 182 ? 227.015 158.728 180.776 1.00 59.41 196 HIS A O 1
ATOM 2462 N N . ASP A 1 183 ? 226.979 157.740 178.764 1.00 57.57 197 ASP A N 1
ATOM 2463 C CA . ASP A 1 183 ? 228.359 158.117 178.463 1.00 57.33 197 ASP A CA 1
ATOM 2464 C C . ASP A 1 183 ? 228.333 159.402 177.641 1.00 56.43 197 ASP A C 1
ATOM 2465 O O . ASP A 1 183 ? 227.896 159.400 176.486 1.00 57.53 197 ASP A O 1
ATOM 2474 N N . LEU A 1 184 ? 228.801 160.502 178.239 1.00 52.28 198 LEU A N 1
ATOM 2475 C CA . LEU A 1 184 ? 228.905 161.783 177.551 1.00 52.18 198 LEU A CA 1
ATOM 2476 C C . LEU A 1 184 ? 230.174 162.529 177.956 1.00 52.15 198 LEU A C 1
ATOM 2477 O O . LEU A 1 184 ? 230.467 162.636 179.161 1.00 51.97 198 LEU A O 1
ATOM 2493 N N . PRO A 1 185 ? 230.946 163.046 176.997 1.00 51.68 199 PRO A N 1
ATOM 2494 C CA . PRO A 1 185 ? 232.142 163.826 177.343 1.00 53.95 199 PRO A CA 1
ATOM 2495 C C . PRO A 1 185 ? 231.743 165.186 177.895 1.00 52.65 199 PRO A C 1
ATOM 2496 O O . PRO A 1 185 ? 231.136 165.998 177.193 1.00 49.99 199 PRO A O 1
ATOM 2507 N N . LEU A 1 186 ? 232.081 165.432 179.164 1.00 51.30 200 LEU A N 1
ATOM 2508 C CA . LEU A 1 186 ? 231.689 166.686 179.801 1.00 50.88 200 LEU A CA 1
ATOM 2509 C C . LEU A 1 186 ? 232.203 167.888 179.019 1.00 51.96 200 LEU A C 1
ATOM 2510 O O . LEU A 1 186 ? 231.451 168.830 178.742 1.00 49.57 200 LEU A O 1
ATOM 2526 N N . ARG A 1 187 ? 233.478 167.874 178.649 1.00 58.98 201 ARG A N 1
ATOM 2527 C CA . ARG A 1 187 ? 234.035 168.927 177.808 1.00 57.62 201 ARG A CA 1
ATOM 2528 C C . ARG A 1 187 ? 233.365 168.937 176.440 1.00 56.87 201 ARG A C 1
ATOM 2529 O O . ARG A 1 187 ? 233.206 167.894 175.808 1.00 55.66 201 ARG A O 1
ATOM 2550 N N . TRP A 1 214 ? 226.834 161.936 183.902 1.00 52.72 228 TRP A N 1
ATOM 2551 C CA . TRP A 1 214 ? 225.546 162.092 183.235 1.00 54.31 228 TRP A CA 1
ATOM 2552 C C . TRP A 1 214 ? 224.424 162.336 184.241 1.00 51.58 228 TRP A C 1
ATOM 2553 O O . TRP A 1 214 ? 223.463 163.042 183.940 1.00 53.41 228 TRP A O 1
ATOM 2574 N N . VAL A 1 215 ? 224.535 161.749 185.435 1.00 44.56 229 VAL A N 1
ATOM 2575 C CA . VAL A 1 215 ? 223.553 162.037 186.477 1.00 46.91 229 VAL A CA 1
ATOM 2576 C C . VAL A 1 215 ? 223.636 163.505 186.875 1.00 48.33 229 VAL A C 1
ATOM 2577 O O . VAL A 1 215 ? 222.614 164.166 187.094 1.00 47.48 229 VAL A O 1
ATOM 2590 N N . GLU A 1 216 ? 224.856 164.038 186.960 1.00 46.07 230 GLU A N 1
ATOM 2591 C CA . GLU A 1 216 ? 225.052 165.438 187.322 1.00 42.63 230 GLU A CA 1
ATOM 2592 C C . GLU A 1 216 ? 224.517 166.355 186.231 1.00 43.11 230 GLU A C 1
ATOM 2593 O O . GLU A 1 216 ? 223.873 167.370 186.517 1.00 45.17 230 GLU A O 1
ATOM 2605 N N . CYS A 1 217 ? 224.778 166.002 184.974 1.00 43.56 231 CYS A N 1
ATOM 2606 C CA . CYS A 1 217 ? 224.153 166.654 183.829 1.00 42.15 231 CYS A CA 1
ATOM 2607 C C . CYS A 1 217 ? 222.639 166.730 183.981 1.00 40.88 231 CYS A C 1
ATOM 2608 O O . CYS A 1 217 ? 222.042 167.809 183.916 1.00 43.18 231 CYS A O 1
ATOM 2616 N N . ALA A 1 218 ? 222.010 165.581 184.222 1.00 40.22 232 ALA A N 1
ATOM 2617 C CA . ALA A 1 218 ? 220.563 165.508 184.405 1.00 39.23 232 ALA A CA 1
ATOM 2618 C C . ALA A 1 218 ? 220.046 166.466 185.474 1.00 39.93 232 ALA A C 1
ATOM 2619 O O . ALA A 1 218 ? 219.050 167.163 185.257 1.00 44.08 232 ALA A O 1
ATOM 2626 N N . GLU A 1 219 ? 220.695 166.519 186.637 1.00 37.57 233 GLU A N 1
ATOM 2627 C CA . GLU A 1 219 ? 220.219 167.437 187.670 1.00 36.41 233 GLU A CA 1
ATOM 2628 C C . GLU A 1 219 ? 220.315 168.897 187.235 1.00 35.04 233 GLU A C 1
ATOM 2629 O O . GLU A 1 219 ? 219.436 169.700 187.567 1.00 37.62 233 GLU A O 1
ATOM 2641 N N . TRP A 1 220 ? 221.364 169.272 186.502 1.00 34.93 234 TRP A N 1
ATOM 2642 C CA . TRP A 1 220 ? 221.406 170.626 185.951 1.00 34.64 234 TRP A CA 1
ATOM 2643 C C . TRP A 1 220 ? 220.252 170.888 184.988 1.00 34.52 234 TRP A C 1
ATOM 2644 O O . TRP A 1 220 ? 219.652 171.968 185.014 1.00 38.95 234 TRP A O 1
ATOM 2665 N N . ILE A 1 221 ? 219.925 169.922 184.128 1.00 30.10 235 ILE A N 1
ATOM 2666 C CA . ILE A 1 221 ? 218.752 170.076 183.267 1.00 28.25 235 ILE A CA 1
ATOM 2667 C C . ILE A 1 221 ? 217.502 170.292 184.110 1.00 26.79 235 ILE A C 1
ATOM 2668 O O . ILE A 1 221 ? 216.740 171.240 183.891 1.00 30.26 235 ILE A O 1
ATOM 2684 N N . ARG A 1 222 ? 217.270 169.413 185.087 1.00 25.80 236 ARG A N 1
ATOM 2685 C CA . ARG A 1 222 ? 216.136 169.600 185.987 1.00 28.96 236 ARG A CA 1
ATOM 2686 C C . ARG A 1 222 ? 216.204 170.945 186.696 1.00 29.98 236 ARG A C 1
ATOM 2687 O O . ARG A 1 222 ? 215.177 171.610 186.876 1.00 27.57 236 ARG A O 1
ATOM 2708 N N . GLU A 1 223 ? 217.398 171.362 187.119 1.00 30.16 237 GLU A N 1
ATOM 2709 C CA . GLU A 1 223 ? 217.515 172.633 187.825 1.00 24.38 237 GLU A CA 1
ATOM 2710 C C . GLU A 1 223 ? 217.127 173.789 186.913 1.00 26.38 237 GLU A C 1
ATOM 2711 O O . GLU A 1 223 ? 216.275 174.615 187.260 1.00 23.53 237 GLU A O 1
ATOM 2723 N N . LEU A 1 224 ? 217.746 173.856 185.734 1.00 23.92 238 LEU A N 1
ATOM 2724 C CA . LEU A 1 224 ? 217.521 174.972 184.822 1.00 21.52 238 LEU A CA 1
ATOM 2725 C C . LEU A 1 224 ? 216.132 174.910 184.199 1.00 22.31 238 LEU A C 1
ATOM 2726 O O . LEU A 1 224 ? 215.420 175.918 184.135 1.00 23.21 238 LEU A O 1
ATOM 2742 N N . ARG A 1 225 ? 215.733 173.725 183.734 1.00 20.12 239 ARG A N 1
ATOM 2743 C CA . ARG A 1 225 ? 214.509 173.516 182.963 1.00 15.89 239 ARG A CA 1
ATOM 2744 C C . ARG A 1 225 ? 213.610 172.523 183.691 1.00 15.52 239 ARG A C 1
ATOM 2745 O O . ARG A 1 225 ? 213.535 171.343 183.318 1.00 21.79 239 ARG A O 1
ATOM 2766 N N . PRO A 1 226 ? 212.914 172.967 184.741 1.00 19.21 240 PRO A N 1
ATOM 2767 C CA . PRO A 1 226 ? 212.228 172.011 185.625 1.00 20.69 240 PRO A CA 1
ATOM 2768 C C . PRO A 1 226 ? 211.060 171.289 184.971 1.00 18.61 240 PRO A C 1
ATOM 2769 O O . PRO A 1 226 ? 210.706 170.192 185.419 1.00 18.15 240 PRO A O 1
ATOM 2780 N N . HIS A 1 227 ? 210.442 171.864 183.940 1.00 13.85 241 HIS A N 1
ATOM 2781 C CA . HIS A 1 227 ? 209.253 171.273 183.337 1.00 13.13 241 HIS A CA 1
ATOM 2782 C C . HIS A 1 227 ? 209.557 170.378 182.143 1.00 17.37 241 HIS A C 1
ATOM 2783 O O . HIS A 1 227 ? 208.747 169.499 181.831 1.00 20.86 241 HIS A O 1
ATOM 2797 N N . ILE A 1 228 ? 210.690 170.573 181.469 1.00 19.98 242 ILE A N 1
ATOM 2798 C CA . ILE A 1 228 ? 211.026 169.737 180.322 1.00 18.28 242 ILE A CA 1
ATOM 2799 C C . ILE A 1 228 ? 211.263 168.301 180.776 1.00 20.89 242 ILE A C 1
ATOM 2800 O O . ILE A 1 228 ? 211.878 168.045 181.820 1.00 26.50 242 ILE A O 1
ATOM 2816 N N . ASP A 1 229 ? 210.762 167.357 179.981 1.00 22.00 243 ASP A N 1
ATOM 2817 C CA . ASP A 1 229 ? 210.923 165.929 180.235 1.00 21.87 243 ASP A CA 1
ATOM 2818 C C . ASP A 1 229 ? 212.351 165.454 179.986 1.00 21.13 243 ASP A C 1
ATOM 2819 O O . ASP A 1 229 ? 212.939 165.731 178.938 1.00 23.09 243 ASP A O 1
ATOM 2828 N N . LEU A 1 230 ? 212.904 164.734 180.964 1.00 27.99 244 LEU A N 1
ATOM 2829 C CA . LEU A 1 230 ? 214.316 164.361 181.009 1.00 28.98 244 LEU A CA 1
ATOM 2830 C C . LEU A 1 230 ? 214.449 162.842 180.975 1.00 30.75 244 LEU A C 1
ATOM 2831 O O . LEU A 1 230 ? 214.057 162.156 181.925 1.00 31.96 244 LEU A O 1
ATOM 2847 N N . TYR A 1 231 ? 215.011 162.328 179.881 1.00 35.49 245 TYR A N 1
ATOM 2848 C CA . TYR A 1 231 ? 215.057 160.907 179.555 1.00 31.11 245 TYR A CA 1
ATOM 2849 C C . TYR A 1 231 ? 216.505 160.453 179.429 1.00 34.50 245 TYR A C 1
ATOM 2850 O O . TYR A 1 231 ? 217.345 161.182 178.894 1.00 36.02 245 TYR A O 1
ATOM 2868 N N . LEU A 1 232 ? 216.793 159.250 179.922 1.00 47.89 246 LEU A N 1
ATOM 2869 C CA . LEU A 1 232 ? 218.139 158.697 179.910 1.00 48.34 246 LEU A CA 1
ATOM 2870 C C . LEU A 1 232 ? 218.211 157.501 178.969 1.00 47.31 246 LEU A C 1
ATOM 2871 O O . LEU A 1 232 ? 217.296 156.674 178.921 1.00 50.02 246 LEU A O 1
ATOM 2887 N N . LEU A 1 233 ? 219.302 157.434 178.213 1.00 48.76 247 LEU A N 1
ATOM 2888 C CA . LEU A 1 233 ? 219.693 156.259 177.447 1.00 52.59 247 LEU A CA 1
ATOM 2889 C C . LEU A 1 233 ? 220.811 155.528 178.177 1.00 56.22 247 LEU A C 1
ATOM 2890 O O . LEU A 1 233 ? 221.766 156.157 178.644 1.00 56.02 247 LEU A O 1
ATOM 2906 N N . THR A 1 234 ? 220.694 154.207 178.273 1.00 61.32 248 THR A N 1
ATOM 2907 C CA . THR A 1 234 ? 221.693 153.408 178.978 1.00 61.19 248 THR A CA 1
ATOM 2908 C C . THR A 1 234 ? 221.810 152.071 178.263 1.00 63.17 248 THR A C 1
ATOM 2909 O O . THR A 1 234 ? 220.877 151.263 178.288 1.00 63.82 248 THR A O 1
ATOM 2920 N N . ASP A 1 235 ? 222.964 151.843 177.637 1.00 67.96 249 ASP A N 1
ATOM 2921 C CA . ASP A 1 235 ? 223.281 150.580 176.984 1.00 69.96 249 ASP A CA 1
ATOM 2922 C C . ASP A 1 235 ? 223.818 149.531 177.948 1.00 69.44 249 ASP A C 1
ATOM 2923 O O . ASP A 1 235 ? 224.063 148.397 177.524 1.00 67.59 249 ASP A O 1
ATOM 2932 N N . GLU A 1 236 ? 224.004 149.872 179.220 1.00 71.70 250 GLU A N 1
ATOM 2933 C CA . GLU A 1 236 ? 224.590 148.931 180.161 1.00 72.44 250 GLU A CA 1
ATOM 2934 C C . GLU A 1 236 ? 223.664 147.742 180.382 1.00 73.26 250 GLU A C 1
ATOM 2935 O O . GLU A 1 236 ? 222.440 147.889 180.458 1.00 71.96 250 GLU A O 1
ATOM 2947 N N . SER A 1 237 ? 224.260 146.558 180.485 1.00 74.49 251 SER A N 1
ATOM 2948 C CA . SER A 1 237 ? 223.514 145.339 180.765 1.00 73.21 251 SER A CA 1
ATOM 2949 C C . SER A 1 237 ? 222.837 145.422 182.128 1.00 73.14 251 SER A C 1
ATOM 2950 O O . SER A 1 237 ? 223.404 145.958 183.080 1.00 72.69 251 SER A O 1
ATOM 2958 N N . ARG A 1 251 ? 212.801 158.809 182.668 1.00 48.12 265 ARG A N 1
ATOM 2959 C CA . ARG A 1 251 ? 212.787 157.377 182.400 1.00 50.30 265 ARG A CA 1
ATOM 2960 C C . ARG A 1 251 ? 214.096 156.987 181.716 1.00 50.46 265 ARG A C 1
ATOM 2961 O O . ARG A 1 251 ? 214.668 157.778 180.968 1.00 50.34 265 ARG A O 1
ATOM 2982 N N . THR A 1 252 ? 214.563 155.767 181.966 1.00 51.40 266 THR A N 1
ATOM 2983 C CA . THR A 1 252 ? 215.791 155.262 181.371 1.00 49.73 266 THR A CA 1
ATOM 2984 C C . THR A 1 252 ? 215.471 154.316 180.221 1.00 47.57 266 THR A C 1
ATOM 2985 O O . THR A 1 252 ? 214.449 153.626 180.224 1.00 49.98 266 THR A O 1
ATOM 2996 N N . PHE A 1 253 ? 216.364 154.288 179.232 1.00 49.40 267 PHE A N 1
ATOM 2997 C CA . PHE A 1 253 ? 216.171 153.477 178.041 1.00 52.24 267 PHE A CA 1
ATOM 2998 C C . PHE A 1 253 ? 217.457 152.751 177.684 1.00 54.34 267 PHE A C 1
ATOM 2999 O O . PHE A 1 253 ? 218.543 153.085 178.162 1.00 53.21 267 PHE A O 1
ATOM 3016 N N . TYR A 1 254 ? 217.309 151.743 176.830 1.00 71.42 268 TYR A N 1
ATOM 3017 C CA . TYR A 1 254 ? 218.423 151.134 176.117 1.00 71.33 268 TYR A CA 1
ATOM 3018 C C . TYR A 1 254 ? 218.397 151.703 174.703 1.00 71.00 268 TYR A C 1
ATOM 3019 O O . TYR A 1 254 ? 217.440 151.470 173.957 1.00 69.55 268 TYR A O 1
ATOM 3037 N N . ARG A 1 255 ? 219.441 152.447 174.337 1.00 66.56 269 ARG A N 1
ATOM 3038 C CA . ARG A 1 255 ? 219.392 153.222 173.101 1.00 67.99 269 ARG A CA 1
ATOM 3039 C C . ARG A 1 255 ? 219.192 152.326 171.883 1.00 69.76 269 ARG A C 1
ATOM 3040 O O . ARG A 1 255 ? 218.356 152.613 171.018 1.00 66.50 269 ARG A O 1
ATOM 3061 N N . LEU A 1 256 ? 219.953 151.236 171.795 1.00 73.58 270 LEU A N 1
ATOM 3062 C CA . LEU A 1 256 ? 219.819 150.335 170.655 1.00 72.77 270 LEU A CA 1
ATOM 3063 C C . LEU A 1 256 ? 218.478 149.605 170.663 1.00 71.98 270 LEU A C 1
ATOM 3064 O O . LEU A 1 256 ? 217.806 149.510 169.629 1.00 71.03 270 LEU A O 1
ATOM 3080 N N . ASN A 1 257 ? 218.071 149.082 171.823 1.00 71.86 271 ASN A N 1
ATOM 3081 C CA . ASN A 1 257 ? 216.901 148.208 171.868 1.00 73.31 271 ASN A CA 1
ATOM 3082 C C . ASN A 1 257 ? 215.600 148.945 171.564 1.00 73.50 271 ASN A C 1
ATOM 3083 O O . ASN A 1 257 ? 214.745 148.416 170.844 1.00 71.44 271 ASN A O 1
ATOM 3094 N N . ASP A 1 258 ? 215.419 150.162 172.091 1.00 70.90 272 ASP A N 1
ATOM 3095 C CA . ASP A 1 258 ? 214.102 150.813 172.074 1.00 68.96 272 ASP A CA 1
ATOM 3096 C C . ASP A 1 258 ? 214.209 152.235 171.529 1.00 66.67 272 ASP A C 1
ATOM 3097 O O . ASP A 1 258 ? 214.216 153.208 172.285 1.00 66.51 272 ASP A O 1
ATOM 3106 N N . VAL A 1 259 ? 214.299 152.348 170.203 1.00 59.43 273 VAL A N 1
ATOM 3107 C CA . VAL A 1 259 ? 214.111 153.637 169.546 1.00 58.05 273 VAL A CA 1
ATOM 3108 C C . VAL A 1 259 ? 212.637 153.967 169.351 1.00 55.17 273 VAL A C 1
ATOM 3109 O O . VAL A 1 259 ? 212.287 155.145 169.216 1.00 56.37 273 VAL A O 1
ATOM 3122 N N . THR A 1 260 ? 211.764 152.959 169.324 1.00 55.01 274 THR A N 1
ATOM 3123 C CA . THR A 1 260 ? 210.344 153.176 169.075 1.00 57.96 274 THR A CA 1
ATOM 3124 C C . THR A 1 260 ? 209.573 153.527 170.336 1.00 54.31 274 THR A C 1
ATOM 3125 O O . THR A 1 260 ? 208.605 154.293 170.264 1.00 53.75 274 THR A O 1
ATOM 3136 N N . ASP A 1 261 ? 209.968 152.989 171.484 1.00 50.47 275 ASP A N 1
ATOM 3137 C CA . ASP A 1 261 ? 209.275 153.299 172.725 1.00 51.77 275 ASP A CA 1
ATOM 3138 C C . ASP A 1 261 ? 209.816 154.574 173.357 1.00 51.84 275 ASP A C 1
ATOM 3139 O O . ASP A 1 261 ? 209.072 155.287 174.040 1.00 52.12 275 ASP A O 1
ATOM 3148 N N . LEU A 1 262 ? 211.102 154.862 173.144 1.00 46.64 276 LEU A N 1
ATOM 3149 C CA . LEU A 1 262 ? 211.639 156.195 173.399 1.00 43.98 276 LEU A CA 1
ATOM 3150 C C . LEU A 1 262 ? 210.833 157.263 172.669 1.00 43.86 276 LEU A C 1
ATOM 3151 O O . LEU A 1 262 ? 210.362 158.230 173.278 1.00 46.16 276 LEU A O 1
ATOM 3167 N N . HIS A 1 263 ? 210.674 157.104 171.355 1.00 41.09 277 HIS A N 1
ATOM 3168 C CA . HIS A 1 263 ? 209.827 158.006 170.583 1.00 39.13 277 HIS A CA 1
ATOM 3169 C C . HIS A 1 263 ? 208.450 158.159 171.220 1.00 40.58 277 HIS A C 1
ATOM 3170 O O . HIS A 1 263 ? 207.992 159.279 171.472 1.00 41.13 277 HIS A O 1
ATOM 3184 N N . SER A 1 264 ? 207.771 157.042 171.483 1.00 44.23 278 SER A N 1
ATOM 3185 C CA . SER A 1 264 ? 206.445 157.117 172.090 1.00 42.56 278 SER A CA 1
ATOM 3186 C C . SER A 1 264 ? 206.491 157.816 173.444 1.00 39.58 278 SER A C 1
ATOM 3187 O O . SER A 1 264 ? 205.584 158.583 173.785 1.00 40.73 278 SER A O 1
ATOM 3195 N N . THR A 1 265 ? 207.531 157.553 174.237 1.00 38.04 279 THR A N 1
ATOM 3196 C CA . THR A 1 265 ? 207.642 158.176 175.554 1.00 38.26 279 THR A CA 1
ATOM 3197 C C . THR A 1 265 ? 207.823 159.686 175.440 1.00 38.87 279 THR A C 1
ATOM 3198 O O . THR A 1 265 ? 207.165 160.456 176.148 1.00 42.49 279 THR A O 1
ATOM 3209 N N . VAL A 1 266 ? 208.725 160.124 174.561 1.00 34.41 280 VAL A N 1
ATOM 3210 C CA . VAL A 1 266 ? 208.897 161.552 174.302 1.00 31.99 280 VAL A CA 1
ATOM 3211 C C . VAL A 1 266 ? 207.574 162.188 173.887 1.00 30.29 280 VAL A C 1
ATOM 3212 O O . VAL A 1 266 ? 207.135 163.186 174.468 1.00 34.57 280 VAL A O 1
ATOM 3225 N N . LEU A 1 267 ? 206.927 161.625 172.867 1.00 32.69 281 LEU A N 1
ATOM 3226 C CA . LEU A 1 267 ? 205.616 162.109 172.443 1.00 32.95 281 LEU A CA 1
ATOM 3227 C C . LEU A 1 267 ? 204.630 162.159 173.604 1.00 30.21 281 LEU A C 1
ATOM 3228 O O . LEU A 1 267 ? 203.894 163.138 173.769 1.00 32.82 281 LEU A O 1
ATOM 3244 N N . ALA A 1 268 ? 204.593 161.103 174.413 1.00 26.68 282 ALA A N 1
ATOM 3245 C CA . ALA A 1 268 ? 203.625 161.028 175.502 1.00 26.90 282 ALA A CA 1
ATOM 3246 C C . ALA A 1 268 ? 203.869 162.106 176.554 1.00 27.39 282 ALA A C 1
ATOM 3247 O O . ALA A 1 268 ? 202.927 162.764 177.009 1.00 30.49 282 ALA A O 1
ATOM 3254 N N . GLY A 1 269 ? 205.125 162.300 176.957 1.00 28.66 283 GLY A N 1
ATOM 3255 C CA . GLY A 1 269 ? 205.429 163.367 177.899 1.00 25.05 283 GLY A CA 1
ATOM 3256 C C . GLY A 1 269 ? 205.076 164.750 177.384 1.00 24.04 283 GLY A C 1
ATOM 3257 O O . GLY A 1 269 ? 204.537 165.576 178.124 1.00 25.24 283 GLY A O 1
ATOM 3261 N N . LEU A 1 270 ? 205.389 165.030 176.119 1.00 28.19 284 LEU A N 1
ATOM 3262 C CA . LEU A 1 270 ? 204.953 166.282 175.504 1.00 28.13 284 LEU A CA 1
ATOM 3263 C C . LEU A 1 270 ? 203.433 166.418 175.533 1.00 24.72 284 LEU A C 1
ATOM 3264 O O . LEU A 1 270 ? 202.900 167.470 175.901 1.00 29.17 284 LEU A O 1
ATOM 3280 N N . ARG A 1 271 ? 202.720 165.363 175.137 1.00 25.75 285 ARG A N 1
ATOM 3281 C CA . ARG A 1 271 ? 201.261 165.369 175.219 1.00 27.87 285 ARG A CA 1
ATOM 3282 C C . ARG A 1 271 ? 200.774 165.575 176.650 1.00 28.58 285 ARG A C 1
ATOM 3283 O O . ARG A 1 271 ? 199.809 166.311 176.883 1.00 30.50 285 ARG A O 1
ATOM 3304 N N . ASN A 1 272 ? 201.421 164.928 177.619 1.00 23.87 286 ASN A N 1
ATOM 3305 C CA . ASN A 1 272 ? 201.034 165.101 179.016 1.00 18.05 286 ASN A CA 1
ATOM 3306 C C . ASN A 1 272 ? 201.095 166.563 179.449 1.00 23.41 286 ASN A C 1
ATOM 3307 O O . ASN A 1 272 ? 200.179 167.051 180.121 1.00 26.24 286 ASN A O 1
ATOM 3318 N N . ARG A 1 273 ? 202.156 167.280 179.085 1.00 24.23 287 ARG A N 1
ATOM 3319 C CA . ARG A 1 273 ? 202.289 168.677 179.481 1.00 20.20 287 ARG A CA 1
ATOM 3320 C C . ARG A 1 273 ? 201.572 169.641 178.544 1.00 21.65 287 ARG A C 1
ATOM 3321 O O . ARG A 1 273 ? 201.420 170.816 178.893 1.00 30.23 287 ARG A O 1
ATOM 3342 N N . TYR A 1 274 ? 201.126 169.183 177.378 1.00 18.34 288 TYR A N 1
ATOM 3343 C CA . TYR A 1 274 ? 200.343 170.006 176.464 1.00 21.17 288 TYR A CA 1
ATOM 3344 C C . TYR A 1 274 ? 198.848 169.810 176.659 1.00 24.65 288 TYR A C 1
ATOM 3345 O O . TYR A 1 274 ? 198.083 170.774 176.585 1.00 25.19 288 TYR A O 1
ATOM 3363 N N . ALA A 1 275 ? 198.420 168.575 176.893 1.00 27.52 289 ALA A N 1
ATOM 3364 C CA . ALA A 1 275 ? 197.004 168.264 177.026 1.00 22.40 289 ALA A CA 1
ATOM 3365 C C . ALA A 1 275 ? 196.397 169.047 178.181 1.00 21.72 289 ALA A C 1
ATOM 3366 O O . ALA A 1 275 ? 196.882 168.981 179.315 1.00 24.30 289 ALA A O 1
ATOM 3373 N N . THR A 1 276 ? 195.335 169.798 177.884 1.00 21.82 290 THR A N 1
ATOM 3374 C CA . THR A 1 276 ? 194.543 170.512 178.881 1.00 21.85 290 THR A CA 1
ATOM 3375 C C . THR A 1 276 ? 193.204 169.797 179.010 1.00 22.07 290 THR A C 1
ATOM 3376 O O . THR A 1 276 ? 192.264 170.083 178.254 1.00 23.44 290 THR A O 1
ATOM 3387 N N . PRO A 1 277 ? 193.068 168.850 179.944 1.00 24.13 291 PRO A N 1
ATOM 3388 C CA . PRO A 1 277 ? 191.828 168.057 180.000 1.00 22.34 291 PRO A CA 1
ATOM 3389 C C . PRO A 1 277 ? 190.577 168.888 180.216 1.00 22.18 291 PRO A C 1
ATOM 3390 O O . PRO A 1 277 ? 189.540 168.601 179.606 1.00 27.57 291 PRO A O 1
ATOM 3401 N N . PHE A 1 278 ? 190.640 169.915 181.065 1.00 19.72 292 PHE A N 1
ATOM 3402 C CA . PHE A 1 278 ? 189.424 170.631 181.431 1.00 20.38 292 PHE A CA 1
ATOM 3403 C C . PHE A 1 278 ? 189.047 171.676 180.390 1.00 20.10 292 PHE A C 1
ATOM 3404 O O . PHE A 1 278 ? 187.863 171.841 180.077 1.00 24.47 292 PHE A O 1
ATOM 3421 N N . PHE A 1 279 ? 190.029 172.388 179.837 1.00 25.80 293 PHE A N 1
ATOM 3422 C CA . PHE A 1 279 ? 189.725 173.327 178.764 1.00 25.60 293 PHE A CA 1
ATOM 3423 C C . PHE A 1 279 ? 189.176 172.603 177.542 1.00 28.15 293 PHE A C 1
ATOM 3424 O O . PHE A 1 279 ? 188.238 173.083 176.895 1.00 30.72 293 PHE A O 1
ATOM 3441 N N . ASP A 1 280 ? 189.748 171.443 177.208 1.00 26.67 294 ASP A N 1
ATOM 3442 C CA . ASP A 1 280 ? 189.218 170.655 176.101 1.00 29.54 294 ASP A CA 1
ATOM 3443 C C . ASP A 1 280 ? 187.807 170.168 176.400 1.00 32.05 294 ASP A C 1
ATOM 3444 O O . ASP A 1 280 ? 186.932 170.198 175.527 1.00 34.17 294 ASP A O 1
ATOM 3453 N N . ALA A 1 281 ? 187.566 169.713 177.632 1.00 29.29 295 ALA A N 1
ATOM 3454 C CA . ALA A 1 281 ? 186.227 169.278 178.010 1.00 28.33 295 ALA A CA 1
ATOM 3455 C C . ALA A 1 281 ? 185.233 170.428 177.932 1.00 31.23 295 ALA A C 1
ATOM 3456 O O . ALA A 1 281 ? 184.094 170.248 177.486 1.00 33.11 295 ALA A O 1
ATOM 3463 N N . LEU A 1 282 ? 185.647 171.621 178.362 1.00 30.75 296 LEU A N 1
ATOM 3464 C CA . LEU A 1 282 ? 184.754 172.772 178.315 1.00 27.19 296 LEU A CA 1
ATOM 3465 C C . LEU A 1 282 ? 184.476 173.190 176.877 1.00 28.47 296 LEU A C 1
ATOM 3466 O O . LEU A 1 282 ? 183.357 173.600 176.551 1.00 33.66 296 LEU A O 1
ATOM 3482 N N . ARG A 1 283 ? 185.481 173.097 176.004 1.00 33.88 297 ARG A N 1
ATOM 3483 C CA . ARG A 1 283 ? 185.240 173.326 174.583 1.00 35.80 297 ARG A CA 1
ATOM 3484 C C . ARG A 1 283 ? 184.249 172.313 174.026 1.00 36.97 297 ARG A C 1
ATOM 3485 O O . ARG A 1 283 ? 183.338 172.674 173.273 1.00 39.36 297 ARG A O 1
ATOM 3506 N N . ALA A 1 284 ? 184.414 171.036 174.380 1.00 33.93 298 ALA A N 1
ATOM 3507 C CA . ALA A 1 284 ? 183.491 170.015 173.896 1.00 34.90 298 ALA A CA 1
ATOM 3508 C C . ALA A 1 284 ? 182.089 170.228 174.449 1.00 38.35 298 ALA A C 1
ATOM 3509 O O . ALA A 1 284 ? 181.102 169.962 173.754 1.00 36.52 298 ALA A O 1
ATOM 3516 N N . TYR A 1 285 ? 181.981 170.705 175.690 1.00 43.51 299 TYR A N 1
ATOM 3517 C CA . TYR A 1 285 ? 180.672 171.014 176.255 1.00 41.57 299 TYR A CA 1
ATOM 3518 C C . TYR A 1 285 ? 180.027 172.188 175.532 1.00 41.34 299 TYR A C 1
ATOM 3519 O O . TYR A 1 285 ? 178.838 172.142 175.198 1.00 44.19 299 TYR A O 1
ATOM 3537 N N . ALA A 1 286 ? 180.797 173.249 175.279 1.00 39.75 300 ALA A N 1
ATOM 3538 C CA . ALA A 1 286 ? 180.248 174.414 174.597 1.00 42.99 300 ALA A CA 1
ATOM 3539 C C . ALA A 1 286 ? 179.910 174.107 173.144 1.00 45.40 300 ALA A C 1
ATOM 3540 O O . ALA A 1 286 ? 178.942 174.656 172.606 1.00 44.71 300 ALA A O 1
ATOM 3547 N N . ALA A 1 287 ? 180.685 173.241 172.499 1.00 46.41 301 ALA A N 1
ATOM 3548 C CA . ALA A 1 287 ? 180.410 172.838 171.125 1.00 45.75 301 ALA A CA 1
ATOM 3549 C C . ALA A 1 287 ? 179.050 172.156 171.023 1.00 46.11 301 ALA A C 1
ATOM 3550 O O . ALA A 1 287 ? 178.515 171.978 169.929 1.00 46.86 301 ALA A O 1
ATOM 3557 N N . HIS A 1 340 ? 186.624 164.747 190.549 1.00 30.38 354 HIS A N 1
ATOM 3558 C CA . HIS A 1 340 ? 187.200 163.437 190.270 1.00 34.45 354 HIS A CA 1
ATOM 3559 C C . HIS A 1 340 ? 187.468 163.251 188.781 1.00 35.21 354 HIS A C 1
ATOM 3560 O O . HIS A 1 340 ? 188.204 162.346 188.387 1.00 37.80 354 HIS A O 1
ATOM 3574 N N . GLY A 1 341 ? 186.871 164.105 187.955 1.00 26.04 355 GLY A N 1
ATOM 3575 C CA . GLY A 1 341 ? 186.994 163.961 186.518 1.00 26.16 355 GLY A CA 1
ATOM 3576 C C . GLY A 1 341 ? 188.115 164.786 185.925 1.00 24.19 355 GLY A C 1
ATOM 3577 O O . GLY A 1 341 ? 189.234 164.795 186.446 1.00 25.55 355 GLY A O 1
ATOM 3581 N N . ASN A 1 342 ? 187.824 165.486 184.827 1.00 22.47 356 ASN A N 1
ATOM 3582 C CA . ASN A 1 342 ? 188.843 166.298 184.173 1.00 20.42 356 ASN A CA 1
ATOM 3583 C C . ASN A 1 342 ? 189.350 167.407 185.084 1.00 19.12 356 ASN A C 1
ATOM 3584 O O . ASN A 1 342 ? 190.496 167.847 184.944 1.00 21.42 356 ASN A O 1
ATOM 3595 N N . ILE A 1 343 ? 188.518 167.879 186.013 1.00 19.57 357 ILE A N 1
ATOM 3596 C CA . ILE A 1 343 ? 188.969 168.913 186.938 1.00 16.01 357 ILE A CA 1
ATOM 3597 C C . ILE A 1 343 ? 190.048 168.363 187.862 1.00 17.30 357 ILE A C 1
ATOM 3598 O O . ILE A 1 343 ? 191.038 169.042 188.150 1.00 22.16 357 ILE A O 1
ATOM 3614 N N . LYS A 1 344 ? 189.889 167.119 188.320 1.00 19.29 358 LYS A N 1
ATOM 3615 C CA . LYS A 1 344 ? 190.940 166.478 189.104 1.00 17.33 358 LYS A CA 1
ATOM 3616 C C . LYS A 1 344 ? 192.243 166.396 188.322 1.00 17.04 358 LYS A C 1
ATOM 3617 O O . LYS A 1 344 ? 193.320 166.656 188.868 1.00 17.89 358 LYS A O 1
ATOM 3636 N N . THR A 1 345 ? 192.167 166.026 187.043 1.00 15.45 359 THR A N 1
ATOM 3637 C CA . THR A 1 345 ? 193.378 165.928 186.236 1.00 17.32 359 THR A CA 1
ATOM 3638 C C . THR A 1 345 ? 194.040 167.290 186.074 1.00 17.78 359 THR A C 1
ATOM 3639 O O . THR A 1 345 ? 195.267 167.406 186.165 1.00 22.04 359 THR A O 1
ATOM 3650 N N . ALA A 1 346 ? 193.244 168.334 185.837 1.00 15.61 360 ALA A N 1
ATOM 3651 C CA . ALA A 1 346 ? 193.803 169.676 185.716 1.00 11.73 360 ALA A CA 1
ATOM 3652 C C . ALA A 1 346 ? 194.496 170.111 187.001 1.00 10.90 360 ALA A C 1
ATOM 3653 O O . ALA A 1 346 ? 195.587 170.691 186.959 1.00 14.43 360 ALA A O 1
ATOM 3660 N N . MET A 1 347 ? 193.878 169.850 188.155 1.00 11.17 361 MET A N 1
ATOM 3661 C CA . MET A 1 347 ? 194.506 170.207 189.424 1.00 9.20 361 MET A CA 1
ATOM 3662 C C . MET A 1 347 ? 195.773 169.396 189.666 1.00 12.28 361 MET A C 1
ATOM 3663 O O . MET A 1 347 ? 196.746 169.912 190.226 1.00 12.26 361 MET A O 1
ATOM 3677 N N . ASP A 1 348 ? 195.779 168.124 189.264 1.00 12.44 362 ASP A N 1
ATOM 3678 C CA . ASP A 1 348 ? 196.985 167.315 189.408 1.00 9.39 362 ASP A CA 1
ATOM 3679 C C . ASP A 1 348 ? 198.108 167.841 188.525 1.00 11.33 362 ASP A C 1
ATOM 3680 O O . ASP A 1 348 ? 199.272 167.859 188.938 1.00 13.18 362 ASP A O 1
ATOM 3689 N N . LYS A 1 349 ? 197.780 168.259 187.303 1.00 9.90 363 LYS A N 1
ATOM 3690 C CA . LYS A 1 349 ? 198.787 168.842 186.424 1.00 6.94 363 LYS A CA 1
ATOM 3691 C C . LYS A 1 349 ? 199.291 170.173 186.966 1.00 8.57 363 LYS A C 1
ATOM 3692 O O . LYS A 1 349 ? 200.471 170.506 186.812 1.00 9.77 363 LYS A O 1
ATOM 3711 N N . ALA A 1 350 ? 198.410 170.952 187.595 1.00 8.85 364 ALA A N 1
ATOM 3712 C CA . ALA A 1 350 ? 198.840 172.182 188.251 1.00 5.40 364 ALA A CA 1
ATOM 3713 C C . ALA A 1 350 ? 199.770 171.890 189.420 1.00 9.48 364 ALA A C 1
ATOM 3714 O O . ALA A 1 350 ? 200.763 172.597 189.622 1.00 14.85 364 ALA A O 1
ATOM 3721 N N . ALA A 1 351 ? 199.464 170.858 190.208 1.00 6.30 365 ALA A N 1
ATOM 3722 C CA . ALA A 1 351 ? 200.349 170.484 191.304 1.00 3.70 365 ALA A CA 1
ATOM 3723 C C . ALA A 1 351 ? 201.728 170.097 190.788 1.00 7.40 365 ALA A C 1
ATOM 3724 O O . ALA A 1 351 ? 202.747 170.462 191.385 1.00 8.40 365 ALA A O 1
ATOM 3731 N N . VAL A 1 352 ? 201.781 169.352 189.683 1.00 9.80 366 VAL A N 1
ATOM 3732 C CA . VAL A 1 352 ? 203.068 168.952 189.126 1.00 5.39 366 VAL A CA 1
ATOM 3733 C C . VAL A 1 352 ? 203.806 170.152 188.546 1.00 6.85 366 VAL A C 1
ATOM 3734 O O . VAL A 1 352 ? 205.040 170.217 188.607 1.00 10.88 366 VAL A O 1
ATOM 3747 N N . THR A 1 353 ? 203.080 171.119 187.984 1.00 2.81 367 THR A N 1
ATOM 3748 C CA . THR A 1 353 ? 203.730 172.293 187.410 1.00 3.87 367 THR A CA 1
ATOM 3749 C C . THR A 1 353 ? 204.341 173.172 188.494 1.00 8.84 367 THR A C 1
ATOM 3750 O O . THR A 1 353 ? 205.488 173.616 188.374 1.00 11.75 367 THR A O 1
ATOM 3761 N N . TRP A 1 354 ? 203.591 173.433 189.562 1.00 9.75 368 TRP A N 1
ATOM 3762 C CA . TRP A 1 354 ? 204.035 174.314 190.631 1.00 7.67 368 TRP A CA 1
ATOM 3763 C C . TRP A 1 354 ? 204.689 173.562 191.784 1.00 7.73 368 TRP A C 1
ATOM 3764 O O . TRP A 1 354 ? 204.850 174.128 192.870 1.00 11.31 368 TRP A O 1
ATOM 3785 N N . ASN A 1 355 ? 205.073 172.304 191.570 1.00 7.58 369 ASN A N 1
ATOM 3786 C CA . ASN A 1 355 ? 205.839 171.535 192.548 1.00 4.80 369 ASN A CA 1
ATOM 3787 C C . ASN A 1 355 ? 205.093 171.392 193.871 1.00 7.97 369 ASN A C 1
ATOM 3788 O O . ASN A 1 355 ? 205.708 171.264 194.931 1.00 9.48 369 ASN A O 1
ATOM 3799 N N . ALA A 1 356 ? 203.767 171.413 193.818 1.00 12.72 370 ALA A N 1
ATOM 3800 C CA . ALA A 1 356 ? 202.933 171.182 194.987 1.00 5.74 370 ALA A CA 1
ATOM 3801 C C . ALA A 1 356 ? 202.602 169.700 195.127 1.00 6.86 370 ALA A C 1
ATOM 3802 O O . ALA A 1 356 ? 202.636 168.935 194.162 1.00 11.60 370 ALA A O 1
ATOM 3809 N N . ASN A 1 357 ? 202.281 169.299 196.358 1.00 6.89 371 ASN A N 1
ATOM 3810 C CA . ASN A 1 357 ? 201.677 167.987 196.566 1.00 5.81 371 ASN A CA 1
ATOM 3811 C C . ASN A 1 357 ? 200.224 167.973 196.108 1.00 8.62 371 ASN A C 1
ATOM 3812 O O . ASN A 1 357 ? 199.766 166.995 195.508 1.00 16.03 371 ASN A O 1
ATOM 3823 N N . GLN A 1 358 ? 199.487 169.047 196.380 1.00 5.65 372 GLN A N 1
ATOM 3824 C CA . GLN A 1 358 ? 198.125 169.206 195.896 1.00 2.90 372 GLN A CA 1
ATOM 3825 C C . GLN A 1 358 ? 197.936 170.638 195.421 1.00 6.04 372 GLN A C 1
ATOM 3826 O O . GLN A 1 358 ? 198.586 171.561 195.913 1.00 11.38 372 GLN A O 1
ATOM 3840 N N . THR A 1 359 ? 197.041 170.811 194.453 1.00 9.01 373 THR A N 1
ATOM 3841 C CA . THR A 1 359 ? 196.621 172.127 193.993 1.00 5.37 373 THR A CA 1
ATOM 3842 C C . THR A 1 359 ? 195.104 172.207 194.023 1.00 12.24 373 THR A C 1
ATOM 3843 O O . THR A 1 359 ? 194.415 171.267 193.616 1.00 12.11 373 THR A O 1
ATOM 3854 N N . TYR A 1 360 ? 194.591 173.330 194.518 1.00 12.69 374 TYR A N 1
ATOM 3855 C CA . TYR A 1 360 ? 193.159 173.585 194.596 1.00 3.83 374 TYR A CA 1
ATOM 3856 C C . TYR A 1 360 ? 192.840 174.863 193.835 1.00 7.61 374 TYR A C 1
ATOM 3857 O O . TYR A 1 360 ? 193.421 175.916 194.114 1.00 15.46 374 TYR A O 1
ATOM 3875 N N . PHE A 1 361 ? 191.923 174.765 192.876 1.00 5.90 375 PHE A N 1
ATOM 3876 C CA . PHE A 1 361 ? 191.538 175.897 192.039 1.00 5.86 375 PHE A CA 1
ATOM 3877 C C . PHE A 1 361 ? 190.488 176.724 192.772 1.00 7.31 375 PHE A C 1
ATOM 3878 O O . PHE A 1 361 ? 189.374 176.251 193.014 1.00 15.82 375 PHE A O 1
ATOM 3895 N N . VAL A 1 362 ? 190.839 177.956 193.128 1.00 5.44 376 VAL A N 1
ATOM 3896 C CA . VAL A 1 362 ? 189.924 178.884 193.783 1.00 9.08 376 VAL A CA 1
ATOM 3897 C C . VAL A 1 362 ? 189.405 179.854 192.729 1.00 6.74 376 VAL A C 1
ATOM 3898 O O . VAL A 1 362 ? 190.166 180.657 192.180 1.00 10.17 376 VAL A O 1
ATOM 3911 N N . THR A 1 363 ? 188.106 179.774 192.434 1.00 9.66 377 THR A N 1
ATOM 3912 C CA . THR A 1 363 ? 187.509 180.633 191.418 1.00 9.17 377 THR A CA 1
ATOM 3913 C C . THR A 1 363 ? 187.386 182.090 191.855 1.00 8.50 377 THR A C 1
ATOM 3914 O O . THR A 1 363 ? 187.242 182.961 190.993 1.00 20.33 377 THR A O 1
ATOM 3925 N N . ASN A 1 364 ? 187.402 182.380 193.156 1.00 4.25 378 ASN A N 1
ATOM 3926 C CA . ASN A 1 364 ? 187.220 183.745 193.639 1.00 6.73 378 ASN A CA 1
ATOM 3927 C C . ASN A 1 364 ? 188.539 184.466 193.901 1.00 8.39 378 ASN A C 1
ATOM 3928 O O . ASN A 1 364 ? 188.538 185.511 194.556 1.00 5.94 378 ASN A O 1
ATOM 3939 N N . GLY A 1 365 ? 189.659 183.932 193.427 1.00 9.40 379 GLY A N 1
ATOM 3940 C CA . GLY A 1 365 ? 190.925 184.633 193.497 1.00 9.03 379 GLY A CA 1
ATOM 3941 C C . GLY A 1 365 ? 191.697 184.352 194.769 1.00 10.89 379 GLY A C 1
ATOM 3942 O O . GLY A 1 365 ? 191.260 183.633 195.671 1.00 15.27 379 GLY A O 1
ATOM 3946 N N . THR A 1 366 ? 192.891 184.949 194.838 1.00 6.70 380 THR A N 1
ATOM 3947 C CA . THR A 1 366 ? 193.745 184.758 196.006 1.00 6.12 380 THR A CA 1
ATOM 3948 C C . THR A 1 366 ? 193.127 185.368 197.254 1.00 7.38 380 THR A C 1
ATOM 3949 O O . THR A 1 366 ? 193.415 184.916 198.367 1.00 7.28 380 THR A O 1
ATOM 3960 N N . SER A 1 367 ? 192.305 186.408 197.097 1.00 9.46 381 SER A N 1
ATOM 3961 C CA . SER A 1 367 ? 191.575 186.950 198.236 1.00 4.21 381 SER A CA 1
ATOM 3962 C C . SER A 1 367 ? 190.926 185.823 199.024 1.00 7.35 381 SER A C 1
ATOM 3963 O O . SER A 1 367 ? 191.006 185.777 200.256 1.00 10.56 381 SER A O 1
ATOM 3971 N N . THR A 1 368 ? 190.278 184.901 198.317 1.00 6.31 382 THR A N 1
ATOM 3972 C CA . THR A 1 368 ? 189.544 183.815 198.946 1.00 2.54 382 THR A CA 1
ATOM 3973 C C . THR A 1 368 ? 190.433 182.613 199.212 1.00 7.14 382 THR A C 1
ATOM 3974 O O . THR A 1 368 ? 190.231 181.910 200.208 1.00 10.17 382 THR A O 1
ATOM 3985 N N . ALA A 1 369 ? 191.413 182.364 198.341 1.00 8.81 383 ALA A N 1
ATOM 3986 C CA . ALA A 1 369 ? 192.396 181.326 198.618 1.00 1.72 383 ALA A CA 1
ATOM 3987 C C . ALA A 1 369 ? 193.067 181.571 199.960 1.00 3.37 383 ALA A C 1
ATOM 3988 O O . ALA A 1 369 ? 193.288 180.634 200.735 1.00 6.97 383 ALA A O 1
ATOM 3995 N N . ASN A 1 370 ? 193.398 182.829 200.251 1.00 4.01 384 ASN A N 1
ATOM 3996 C CA . ASN A 1 370 ? 194.034 183.153 201.522 1.00 5.84 384 ASN A CA 1
ATOM 3997 C C . ASN A 1 370 ? 193.126 182.795 202.691 1.00 10.77 384 ASN A C 1
ATOM 3998 O O . ASN A 1 370 ? 193.589 182.276 203.712 1.00 6.11 384 ASN A O 1
ATOM 4009 N N . LYS A 1 371 ? 191.826 183.063 202.555 1.00 13.29 385 LYS A N 1
ATOM 4010 C CA . LYS A 1 371 ? 190.889 182.811 203.645 1.00 4.73 385 LYS A CA 1
ATOM 4011 C C . LYS A 1 371 ? 190.628 181.322 203.827 1.00 4.57 385 LYS A C 1
ATOM 4012 O O . LYS A 1 371 ? 190.497 180.844 204.959 1.00 10.10 385 LYS A O 1
ATOM 4031 N N . ILE A 1 372 ? 190.538 180.576 202.726 1.00 2.99 386 ILE A N 1
ATOM 4032 C CA . ILE A 1 372 ? 190.411 179.125 202.821 1.00 3.04 386 ILE A CA 1
ATOM 4033 C C . ILE A 1 372 ? 191.557 178.549 203.640 1.00 3.08 386 ILE A C 1
ATOM 4034 O O . ILE A 1 372 ? 191.350 177.724 204.537 1.00 6.98 386 ILE A O 1
ATOM 4050 N N . VAL A 1 373 ? 192.787 178.962 203.335 1.00 9.59 387 VAL A N 1
ATOM 4051 C CA . VAL A 1 373 ? 193.943 178.420 204.040 1.00 4.96 387 VAL A CA 1
ATOM 4052 C C . VAL A 1 373 ? 193.926 178.838 205.506 1.00 4.92 387 VAL A C 1
ATOM 4053 O O . VAL A 1 373 ? 194.116 178.010 206.403 1.00 8.79 387 VAL A O 1
ATOM 4066 N N . VAL A 1 374 ? 193.704 180.127 205.777 1.00 8.55 388 VAL A N 1
ATOM 4067 C CA . VAL A 1 374 ? 193.746 180.597 207.161 1.00 7.09 388 VAL A CA 1
ATOM 4068 C C . VAL A 1 374 ? 192.675 179.909 207.997 1.00 5.48 388 VAL A C 1
ATOM 4069 O O . VAL A 1 374 ? 192.923 179.505 209.139 1.00 14.85 388 VAL A O 1
ATOM 4082 N N . GLN A 1 375 ? 191.471 179.765 207.445 1.00 5.01 389 GLN A N 1
ATOM 4083 C CA . GLN A 1 375 ? 190.419 179.025 208.133 1.00 6.31 389 GLN A CA 1
ATOM 4084 C C . GLN A 1 375 ? 190.811 177.568 208.339 1.00 9.39 389 GLN A C 1
ATOM 4085 O O . GLN A 1 375 ? 190.606 177.006 209.421 1.00 11.28 389 GLN A O 1
ATOM 4099 N N . ALA A 1 376 ? 191.376 176.942 207.307 1.00 10.08 390 ALA A N 1
ATOM 4100 C CA . ALA A 1 376 ? 191.741 175.532 207.387 1.00 4.16 390 ALA A CA 1
ATOM 4101 C C . ALA A 1 376 ? 192.796 175.272 208.454 1.00 8.88 390 ALA A C 1
ATOM 4102 O O . ALA A 1 376 ? 192.730 174.261 209.162 1.00 14.15 390 ALA A O 1
ATOM 4109 N N . LEU A 1 377 ? 193.781 176.159 208.587 1.00 7.75 391 LEU A N 1
ATOM 4110 C CA . LEU A 1 377 ? 194.868 175.898 209.523 1.00 6.62 391 LEU A CA 1
ATOM 4111 C C . LEU A 1 377 ? 194.611 176.466 210.913 1.00 11.78 391 LEU A C 1
ATOM 4112 O O . LEU A 1 377 ? 195.007 175.847 211.906 1.00 19.32 391 LEU A O 1
ATOM 4128 N N . THR A 1 378 ? 193.965 177.622 211.024 1.00 8.59 392 THR A N 1
ATOM 4129 C CA . THR A 1 378 ? 193.809 178.283 212.311 1.00 7.36 392 THR A CA 1
ATOM 4130 C C . THR A 1 378 ? 192.404 178.079 212.858 1.00 16.43 392 THR A C 1
ATOM 4131 O O . THR A 1 378 ? 191.415 178.203 212.131 1.00 16.90 392 THR A O 1
ATOM 4142 N N . ARG A 1 379 ? 192.330 177.762 214.137 1.00 19.06 393 ARG A N 1
ATOM 4143 C CA . ARG A 1 379 ? 191.131 177.917 214.942 1.00 11.93 393 ARG A CA 1
ATOM 4144 C C . ARG A 1 379 ? 191.131 179.277 215.628 1.00 12.08 393 ARG A C 1
ATOM 4145 O O . ARG A 1 379 ? 192.184 179.893 215.809 1.00 13.07 393 ARG A O 1
ATOM 4166 N N . PRO A 1 380 ? 189.959 179.785 216.001 1.00 13.42 394 PRO A N 1
ATOM 4167 C CA . PRO A 1 380 ? 189.908 181.016 216.799 1.00 11.72 394 PRO A CA 1
ATOM 4168 C C . PRO A 1 380 ? 190.888 180.995 217.963 1.00 12.16 394 PRO A C 1
ATOM 4169 O O . PRO A 1 380 ? 190.984 180.017 218.708 1.00 14.31 394 PRO A O 1
ATOM 4180 N N . GLY A 1 381 ? 191.616 182.099 218.115 1.00 10.30 395 GLY A N 1
ATOM 4181 C CA . GLY A 1 381 ? 192.597 182.271 219.164 1.00 10.65 395 GLY A CA 1
ATOM 4182 C C . GLY A 1 381 ? 193.972 181.716 218.874 1.00 8.58 395 GLY A C 1
ATOM 4183 O O . GLY A 1 381 ? 194.832 181.750 219.763 1.00 14.30 395 GLY A O 1
ATOM 4187 N N . ASP A 1 382 ? 194.213 181.209 217.671 1.00 9.52 396 ASP A N 1
ATOM 4188 C CA . ASP A 1 382 ? 195.517 180.685 217.288 1.00 9.90 396 ASP A CA 1
ATOM 4189 C C . ASP A 1 382 ? 196.354 181.824 216.720 1.00 11.52 396 ASP A C 1
ATOM 4190 O O . ASP A 1 382 ? 195.988 182.413 215.698 1.00 15.84 396 ASP A O 1
ATOM 4199 N N . ILE A 1 383 ? 197.466 182.145 217.385 1.00 8.27 397 ILE A N 1
ATOM 4200 C CA . ILE A 1 383 ? 198.266 183.288 216.962 1.00 4.11 397 ILE A CA 1
ATOM 4201 C C . ILE A 1 383 ? 198.792 183.030 215.560 1.00 6.37 397 ILE A C 1
ATOM 4202 O O . ILE A 1 383 ? 199.288 181.939 215.254 1.00 8.47 397 ILE A O 1
ATOM 4218 N N . VAL A 1 384 ? 198.680 184.034 214.697 1.00 6.55 398 VAL A N 1
ATOM 4219 C CA . VAL A 1 384 ? 199.240 183.990 213.353 1.00 6.61 398 VAL A CA 1
ATOM 4220 C C . VAL A 1 384 ? 200.231 185.135 213.223 1.00 7.52 398 VAL A C 1
ATOM 4221 O O . VAL A 1 384 ? 199.836 186.307 213.246 1.00 11.56 398 VAL A O 1
ATOM 4234 N N . LEU A 1 385 ? 201.514 184.810 213.088 1.00 9.08 399 LEU A N 1
ATOM 4235 C CA . LEU A 1 385 ? 202.483 185.830 212.717 1.00 4.50 399 LEU A CA 1
ATOM 4236 C C . LEU A 1 385 ? 202.224 186.229 211.273 1.00 3.91 399 LEU A C 1
ATOM 4237 O O . LEU A 1 385 ? 202.052 185.369 210.406 1.00 5.65 399 LEU A O 1
ATOM 4253 N N . ILE A 1 386 ? 202.197 187.531 211.005 1.00 4.37 400 ILE A N 1
ATOM 4254 C CA . ILE A 1 386 ? 201.877 188.008 209.668 1.00 3.83 400 ILE A CA 1
ATOM 4255 C C . ILE A 1 386 ? 202.614 189.315 209.425 1.00 6.18 400 ILE A C 1
ATOM 4256 O O . ILE A 1 386 ? 202.856 190.093 210.350 1.00 7.18 400 ILE A O 1
ATOM 4272 N N . ASP A 1 387 ? 202.974 189.552 208.168 1.00 8.01 401 ASP A N 1
ATOM 4273 C CA . ASP A 1 387 ? 203.542 190.835 207.783 1.00 7.65 401 ASP A CA 1
ATOM 4274 C C . ASP A 1 387 ? 202.482 191.927 207.855 1.00 7.61 401 ASP A C 1
ATOM 4275 O O . ASP A 1 387 ? 201.308 191.696 207.557 1.00 9.12 401 ASP A O 1
ATOM 4284 N N . ARG A 1 388 ? 202.903 193.131 208.246 1.00 12.06 402 ARG A N 1
ATOM 4285 C CA . ARG A 1 388 ? 201.953 194.230 208.376 1.00 10.59 402 ARG A CA 1
ATOM 4286 C C . ARG A 1 388 ? 201.532 194.765 207.014 1.00 15.73 402 ARG A C 1
ATOM 4287 O O . ARG A 1 388 ? 200.438 195.325 206.881 1.00 17.27 402 ARG A O 1
ATOM 4308 N N . ASN A 1 389 ? 202.376 194.599 205.996 1.00 15.03 403 ASN A N 1
ATOM 4309 C CA . ASN A 1 389 ? 202.075 195.036 204.640 1.00 9.72 403 ASN A CA 1
ATOM 4310 C C . ASN A 1 389 ? 201.353 193.957 203.842 1.00 11.67 403 ASN A C 1
ATOM 4311 O O . ASN A 1 389 ? 201.293 194.036 202.611 1.00 21.71 403 ASN A O 1
ATOM 4322 N N . CYS A 1 390 ? 200.821 192.946 204.524 1.00 13.81 404 CYS A N 1
ATOM 4323 C CA . CYS A 1 390 ? 200.048 191.893 203.883 1.00 10.36 404 CYS A CA 1
ATOM 4324 C C . CYS A 1 390 ? 198.805 192.457 203.207 1.00 9.03 404 CYS A C 1
ATOM 4325 O O . CYS A 1 390 ? 198.247 193.474 203.626 1.00 15.48 404 CYS A O 1
ATOM 4333 N N . HIS A 1 391 ? 198.385 191.792 202.131 1.00 12.28 405 HIS A N 1
ATOM 4334 C CA . HIS A 1 391 ? 197.155 192.165 201.449 1.00 10.59 405 HIS A CA 1
ATOM 4335 C C . HIS A 1 391 ? 196.009 192.276 202.448 1.00 6.63 405 HIS A C 1
ATOM 4336 O O . HIS A 1 391 ? 196.007 191.629 203.498 1.00 11.14 405 HIS A O 1
ATOM 4350 N N . LYS A 1 392 ? 195.017 193.102 202.107 1.00 9.16 406 LYS A N 1
ATOM 4351 C CA . LYS A 1 392 ? 193.861 193.267 202.982 1.00 9.64 406 LYS A CA 1
ATOM 4352 C C . LYS A 1 392 ? 193.095 191.965 203.168 1.00 5.19 406 LYS A C 1
ATOM 4353 O O . LYS A 1 392 ? 192.425 191.784 204.190 1.00 15.64 406 LYS A O 1
ATOM 4372 N N . SER A 1 393 ? 193.172 191.051 202.201 1.00 8.38 407 SER A N 1
ATOM 4373 C CA . SER A 1 393 ? 192.442 189.795 202.319 1.00 9.60 407 SER A CA 1
ATOM 4374 C C . SER A 1 393 ? 192.903 188.974 203.513 1.00 8.31 407 SER A C 1
ATOM 4375 O O . SER A 1 393 ? 192.144 188.131 204.001 1.00 12.23 407 SER A O 1
ATOM 4383 N N . HIS A 1 394 ? 194.128 189.192 203.989 1.00 10.23 408 HIS A N 1
ATOM 4384 C CA . HIS A 1 394 ? 194.588 188.520 205.198 1.00 9.95 408 HIS A CA 1
ATOM 4385 C C . HIS A 1 394 ? 194.020 189.160 206.456 1.00 7.80 408 HIS A C 1
ATOM 4386 O O . HIS A 1 394 ? 193.675 188.456 207.410 1.00 14.60 408 HIS A O 1
ATOM 4400 N N . HIS A 1 395 ? 193.924 190.488 206.480 1.00 11.02 409 HIS A N 1
ATOM 4401 C CA . HIS A 1 395 ? 193.278 191.162 207.600 1.00 8.42 409 HIS A CA 1
ATOM 4402 C C . HIS A 1 395 ? 191.846 190.677 207.783 1.00 7.40 409 HIS A C 1
ATOM 4403 O O . HIS A 1 395 ? 191.426 190.353 208.898 1.00 15.80 409 HIS A O 1
ATOM 4417 N N . TYR A 1 396 ? 191.081 190.619 206.693 1.00 10.98 410 TYR A N 1
ATOM 4418 C CA . TYR A 1 396 ? 189.699 190.157 206.778 1.00 9.57 410 TYR A CA 1
ATOM 4419 C C . TYR A 1 396 ? 189.629 188.661 207.053 1.00 8.81 410 TYR A C 1
ATOM 4420 O O . TYR A 1 396 ? 188.715 188.191 207.739 1.00 7.61 410 TYR A O 1
ATOM 4438 N N . GLY A 1 397 ? 190.570 187.894 206.509 1.00 10.50 411 GLY A N 1
ATOM 4439 C CA . GLY A 1 397 ? 190.635 186.480 206.828 1.00 3.55 411 GLY A CA 1
ATOM 4440 C C . GLY A 1 397 ? 190.916 186.218 208.293 1.00 7.71 411 GLY A C 1
ATOM 4441 O O . GLY A 1 397 ? 190.426 185.237 208.857 1.00 18.05 411 GLY A O 1
ATOM 4445 N N . LEU A 1 398 ? 191.713 187.079 208.927 1.00 6.79 412 LEU A N 1
ATOM 4446 C CA . LEU A 1 398 ? 191.990 186.930 210.353 1.00 7.35 412 LEU A CA 1
ATOM 4447 C C . LEU A 1 398 ? 190.764 187.232 211.208 1.00 8.66 412 LEU A C 1
ATOM 4448 O O . LEU A 1 398 ? 190.496 186.517 212.179 1.00 13.81 412 LEU A O 1
ATOM 4464 N N . VAL A 1 399 ? 190.009 188.284 210.880 1.00 6.93 413 VAL A N 1
ATOM 4465 C CA . VAL A 1 399 ? 188.803 188.562 211.657 1.00 7.69 413 VAL A CA 1
ATOM 4466 C C . VAL A 1 399 ? 187.764 187.467 211.454 1.00 9.82 413 VAL A C 1
ATOM 4467 O O . VAL A 1 399 ? 186.964 187.190 212.354 1.00 13.21 413 VAL A O 1
ATOM 4480 N N . LEU A 1 400 ? 187.747 186.827 210.284 1.00 7.62 414 LEU A N 1
ATOM 4481 C CA . LEU A 1 400 ? 186.834 185.708 210.079 1.00 7.32 414 LEU A CA 1
ATOM 4482 C C . LEU A 1 400 ? 187.289 184.487 210.867 1.00 7.58 414 LEU A C 1
ATOM 4483 O O . LEU A 1 400 ? 186.485 183.834 211.541 1.00 12.88 414 LEU A O 1
ATOM 4499 N N . ALA A 1 401 ? 188.580 184.161 210.789 1.00 7.55 415 ALA A N 1
ATOM 4500 C CA . ALA A 1 401 ? 189.095 182.976 211.460 1.00 12.48 415 ALA A CA 1
ATOM 4501 C C . ALA A 1 401 ? 189.165 183.149 212.971 1.00 11.58 415 ALA A C 1
ATOM 4502 O O . ALA A 1 401 ? 189.225 182.148 213.692 1.00 12.56 415 ALA A O 1
ATOM 4509 N N . GLY A 1 402 ? 189.157 184.385 213.463 1.00 2.98 416 GLY A N 1
ATOM 4510 C CA . GLY A 1 402 ? 189.335 184.625 214.879 1.00 4.38 416 GLY A CA 1
ATOM 4511 C C . GLY A 1 402 ? 190.741 184.393 215.377 1.00 11.64 416 GLY A C 1
ATOM 4512 O O . GLY A 1 402 ? 190.951 184.291 216.587 1.00 15.21 416 GLY A O 1
ATOM 4516 N N . ALA A 1 403 ? 191.712 184.302 214.474 1.00 14.19 417 ALA A N 1
ATOM 4517 C CA . ALA A 1 403 ? 193.111 184.223 214.859 1.00 10.76 417 ALA A CA 1
ATOM 4518 C C . ALA A 1 403 ? 193.611 185.565 215.386 1.00 14.33 417 ALA A C 1
ATOM 4519 O O . ALA A 1 403 ? 193.051 186.627 215.103 1.00 14.71 417 ALA A O 1
ATOM 4526 N N . TYR A 1 404 ? 194.686 185.500 216.172 1.00 14.36 418 TYR A N 1
ATOM 4527 C CA . TYR A 1 404 ? 195.288 186.687 216.759 1.00 7.38 418 TYR A CA 1
ATOM 4528 C C . TYR A 1 404 ? 196.512 187.070 215.943 1.00 3.74 418 TYR A C 1
ATOM 4529 O O . TYR A 1 404 ? 197.539 186.383 216.034 1.00 6.30 418 TYR A O 1
ATOM 4547 N N . PRO A 1 405 ? 196.469 188.138 215.146 1.00 6.79 419 PRO A N 1
ATOM 4548 C CA . PRO A 1 405 ? 197.660 188.525 214.378 1.00 10.68 419 PRO A CA 1
ATOM 4549 C C . PRO A 1 405 ? 198.735 189.136 215.264 1.00 11.40 419 PRO A C 1
ATOM 4550 O O . PRO A 1 405 ? 198.456 189.993 216.105 1.00 15.02 419 PRO A O 1
ATOM 4561 N N . MET A 1 406 ? 199.969 188.682 215.071 1.00 8.54 420 MET A N 1
ATOM 4562 C CA . MET A 1 406 ? 201.161 189.391 215.525 1.00 8.62 420 MET A CA 1
ATOM 4563 C C . MET A 1 406 ? 201.792 190.004 214.278 1.00 11.83 420 MET A C 1
ATOM 4564 O O . MET A 1 406 ? 202.553 189.352 213.562 1.00 11.20 420 MET A O 1
ATOM 4578 N N . TYR A 1 407 ? 201.458 191.264 214.020 1.00 11.68 421 TYR A N 1
ATOM 4579 C CA . TYR A 1 407 ? 201.930 191.944 212.822 1.00 5.11 421 TYR A CA 1
ATOM 4580 C C . TYR A 1 407 ? 203.424 192.224 212.912 1.00 10.40 421 TYR A C 1
ATOM 4581 O O . TYR A 1 407 ? 203.914 192.732 213.925 1.00 9.80 421 TYR A O 1
ATOM 4599 N N . LEU A 1 408 ? 204.145 191.893 211.844 1.00 9.60 422 LEU A N 1
ATOM 4600 C CA . LEU A 1 408 ? 205.594 192.030 211.781 1.00 9.14 422 LEU A CA 1
ATOM 4601 C C . LEU A 1 408 ? 205.951 193.198 210.872 1.00 9.77 422 LEU A C 1
ATOM 4602 O O . LEU A 1 408 ? 205.496 193.259 209.726 1.00 5.60 422 LEU A O 1
ATOM 4618 N N . ASP A 1 409 ? 206.761 194.119 211.388 1.00 11.75 423 ASP A N 1
ATOM 4619 C CA . ASP A 1 409 ? 207.142 195.309 210.636 1.00 13.97 423 ASP A CA 1
ATOM 4620 C C . ASP A 1 409 ? 208.077 194.956 209.484 1.00 13.46 423 ASP A C 1
ATOM 4621 O O . ASP A 1 409 ? 209.197 194.482 209.704 1.00 12.96 423 ASP A O 1
ATOM 4630 N N . ALA A 1 410 ? 207.615 195.188 208.258 1.00 9.74 424 ALA A N 1
ATOM 4631 C CA . ALA A 1 410 ? 208.511 195.250 207.114 1.00 6.71 424 ALA A CA 1
ATOM 4632 C C . ALA A 1 410 ? 209.482 196.413 207.272 1.00 11.62 424 ALA A C 1
ATOM 4633 O O . ALA A 1 410 ? 209.112 197.487 207.754 1.00 23.39 424 ALA A O 1
ATOM 4640 N N . TYR A 1 411 ? 210.731 196.203 206.866 1.00 10.77 425 TYR A N 1
ATOM 4641 C CA . TYR A 1 411 ? 211.735 197.234 207.065 1.00 8.69 425 TYR A CA 1
ATOM 4642 C C . TYR A 1 411 ? 211.374 198.483 206.258 1.00 16.67 425 TYR A C 1
ATOM 4643 O O . TYR A 1 411 ? 210.816 198.386 205.161 1.00 20.89 425 TYR A O 1
ATOM 4661 N N . PRO A 1 412 ? 211.674 199.669 206.782 1.00 16.54 426 PRO A N 1
ATOM 4662 C CA . PRO A 1 412 ? 211.296 200.904 206.092 1.00 10.54 426 PRO A CA 1
ATOM 4663 C C . PRO A 1 412 ? 212.228 201.257 204.944 1.00 14.39 426 PRO A C 1
ATOM 4664 O O . PRO A 1 412 ? 213.417 200.930 204.943 1.00 14.77 426 PRO A O 1
ATOM 4675 N N . LEU A 1 413 ? 211.657 201.950 203.956 1.00 18.20 427 LEU A N 1
ATOM 4676 C CA . LEU A 1 413 ? 212.398 202.594 202.874 1.00 17.31 427 LEU A CA 1
ATOM 4677 C C . LEU A 1 413 ? 212.014 204.070 202.905 1.00 20.38 427 LEU A C 1
ATOM 4678 O O . LEU A 1 413 ? 211.194 204.528 202.095 1.00 23.26 427 LEU A O 1
ATOM 4694 N N . PRO A 1 414 ? 212.587 204.845 203.832 1.00 21.14 428 PRO A N 1
ATOM 4695 C CA . PRO A 1 414 ? 212.097 206.217 204.054 1.00 22.45 428 PRO A CA 1
ATOM 4696 C C . PRO A 1 414 ? 212.143 207.112 202.829 1.00 25.51 428 PRO A C 1
ATOM 4697 O O . PRO A 1 414 ? 211.272 207.977 202.675 1.00 25.89 428 PRO A O 1
ATOM 4708 N N . GLN A 1 415 ? 213.135 206.942 201.955 1.00 25.32 429 GLN A N 1
ATOM 4709 C CA . GLN A 1 415 ? 213.261 207.817 200.793 1.00 22.26 429 GLN A CA 1
ATOM 4710 C C . GLN A 1 415 ? 212.111 207.657 199.809 1.00 21.97 429 GLN A C 1
ATOM 4711 O O . GLN A 1 415 ? 211.905 208.544 198.974 1.00 24.68 429 GLN A O 1
ATOM 4725 N N . TYR A 1 416 ? 211.367 206.554 199.878 1.00 19.43 430 TYR A N 1
ATOM 4726 C CA . TYR A 1 416 ? 210.401 206.202 198.851 1.00 21.51 430 TYR A CA 1
ATOM 4727 C C . TYR A 1 416 ? 208.992 206.012 199.390 1.00 24.50 430 TYR A C 1
ATOM 4728 O O . TYR A 1 416 ? 208.063 205.848 198.592 1.00 28.32 430 TYR A O 1
ATOM 4746 N N . ALA A 1 417 ? 208.805 206.039 200.707 1.00 22.04 431 ALA A N 1
ATOM 4747 C CA . ALA A 1 417 ? 207.500 205.831 201.327 1.00 24.86 431 ALA A CA 1
ATOM 4748 C C . ALA A 1 417 ? 206.874 204.518 200.867 1.00 24.40 431 ALA A C 1
ATOM 4749 O O . ALA A 1 417 ? 205.720 204.462 200.439 1.00 23.96 431 ALA A O 1
ATOM 4756 N N . ILE A 1 418 ? 207.656 203.447 200.962 1.00 21.47 432 ILE A N 1
ATOM 4757 C CA . ILE A 1 418 ? 207.169 202.098 200.712 1.00 21.23 432 ILE A CA 1
ATOM 4758 C C . ILE A 1 418 ? 207.779 201.184 201.762 1.00 21.03 432 ILE A C 1
ATOM 4759 O O . ILE A 1 418 ? 208.853 201.460 202.303 1.00 17.45 432 ILE A O 1
ATOM 4775 N N . TYR A 1 419 ? 207.080 200.094 202.058 1.00 20.21 433 TYR A N 1
ATOM 4776 C CA . TYR A 1 419 ? 207.622 199.069 202.932 1.00 17.64 433 TYR A CA 1
ATOM 4777 C C . TYR A 1 419 ? 208.406 198.047 202.125 1.00 20.08 433 TYR A C 1
ATOM 4778 O O . TYR A 1 419 ? 208.103 197.776 200.960 1.00 25.53 433 TYR A O 1
ATOM 4796 N N . GLY A 1 420 ? 209.419 197.484 202.758 1.00 11.32 434 GLY A N 1
ATOM 4797 C CA . GLY A 1 420 ? 210.141 196.351 202.226 1.00 11.31 434 GLY A CA 1
ATOM 4798 C C . GLY A 1 420 ? 209.484 195.036 202.570 1.00 9.70 434 GLY A C 1
ATOM 4799 O O . GLY A 1 420 ? 208.257 194.922 202.646 1.00 15.03 434 GLY A O 1
ATOM 4803 N N . ALA A 1 421 ? 210.318 194.028 202.774 1.00 6.88 435 ALA A N 1
ATOM 4804 C CA . ALA A 1 421 ? 209.907 192.751 203.330 1.00 5.19 435 ALA A CA 1
ATOM 4805 C C . ALA A 1 421 ? 210.179 192.716 204.830 1.00 7.33 435 ALA A C 1
ATOM 4806 O O . ALA A 1 421 ? 210.849 193.585 205.388 1.00 5.52 435 ALA A O 1
ATOM 4813 N N . VAL A 1 422 ? 209.635 191.696 205.485 1.00 12.02 436 VAL A N 1
ATOM 4814 C CA . VAL A 1 422 ? 209.840 191.494 206.918 1.00 6.82 436 VAL A CA 1
ATOM 4815 C C . VAL A 1 422 ? 211.195 190.826 207.128 1.00 11.57 436 VAL A C 1
ATOM 4816 O O . VAL A 1 422 ? 211.402 189.699 206.657 1.00 19.50 436 VAL A O 1
ATOM 4829 N N . PRO A 1 423 ? 212.141 191.466 207.816 1.00 11.02 437 PRO A N 1
ATOM 4830 C CA . PRO A 1 423 ? 213.417 190.799 208.092 1.00 7.67 437 PRO A CA 1
ATOM 4831 C C . PRO A 1 423 ? 213.214 189.508 208.869 1.00 6.22 437 PRO A C 1
ATOM 4832 O O . PRO A 1 423 ? 212.303 189.385 209.688 1.00 6.57 437 PRO A O 1
ATOM 4843 N N . LEU A 1 424 ? 214.078 188.531 208.592 1.00 7.95 438 LEU A N 1
ATOM 4844 C CA . LEU A 1 424 ? 213.989 187.251 209.284 1.00 8.53 438 LEU A CA 1
ATOM 4845 C C . LEU A 1 424 ? 214.336 187.377 210.760 1.00 5.99 438 LEU A C 1
ATOM 4846 O O . LEU A 1 424 ? 213.837 186.597 211.577 1.00 11.35 438 LEU A O 1
ATOM 4862 N N . ARG A 1 425 ? 215.183 188.340 211.126 1.00 11.54 439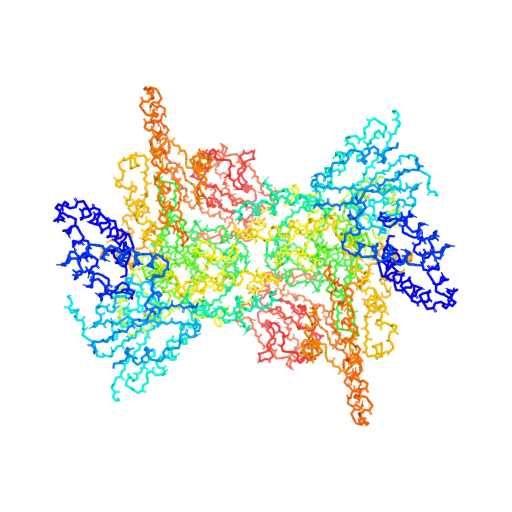 ARG A N 1
ATOM 4863 C CA . ARG A 1 425 ? 215.406 188.614 212.541 1.00 10.91 439 ARG A CA 1
ATOM 4864 C C . ARG A 1 425 ? 214.118 189.056 213.221 1.00 9.82 439 ARG A C 1
ATOM 4865 O O . ARG A 1 425 ? 213.878 188.729 214.388 1.00 16.00 439 ARG A O 1
ATOM 4886 N N . THR A 1 426 ? 213.278 189.810 212.509 1.00 8.85 440 THR A N 1
ATOM 4887 C CA . THR A 1 426 ? 212.006 190.236 213.082 1.00 4.75 440 THR A CA 1
ATOM 4888 C C . THR A 1 426 ? 211.087 189.045 213.315 1.00 9.62 440 THR A C 1
ATOM 4889 O O . THR A 1 426 ? 210.412 188.967 214.347 1.00 11.94 440 THR A O 1
ATOM 4900 N N . ILE A 1 427 ? 211.039 188.114 212.362 1.00 10.20 441 ILE A N 1
ATOM 4901 C CA . ILE A 1 427 ? 210.228 186.912 212.534 1.00 5.55 441 ILE A CA 1
ATOM 4902 C C . ILE A 1 427 ? 210.752 186.089 213.704 1.00 8.78 441 ILE A C 1
ATOM 4903 O O . ILE A 1 427 ? 209.986 185.635 214.562 1.00 14.46 441 ILE A O 1
ATOM 4919 N N . LYS A 1 428 ? 212.069 185.876 213.750 1.00 10.22 442 LYS A N 1
ATOM 4920 C CA . LYS A 1 428 ? 212.662 185.098 214.832 1.00 9.95 442 LYS A CA 1
ATOM 4921 C C . LYS A 1 428 ? 212.427 185.752 216.186 1.00 7.61 442 LYS A C 1
ATOM 4922 O O . LYS A 1 428 ? 212.098 185.071 217.164 1.00 12.89 442 LYS A O 1
ATOM 4941 N N . GLN A 1 429 ? 212.601 187.071 216.267 1.00 9.86 443 GLN A N 1
ATOM 4942 C CA . GLN A 1 429 ? 212.374 187.771 217.526 1.00 6.29 443 GLN A CA 1
ATOM 4943 C C . GLN A 1 429 ? 210.924 187.654 217.976 1.00 7.85 443 GLN A C 1
ATOM 4944 O O . GLN A 1 429 ? 210.651 187.465 219.166 1.00 11.92 443 GLN A O 1
ATOM 4958 N N . ALA A 1 430 ? 209.978 187.767 217.042 1.00 10.40 444 ALA A N 1
ATOM 4959 C CA . ALA A 1 430 ? 208.574 187.608 217.403 1.00 6.92 444 ALA A CA 1
ATOM 4960 C C . ALA A 1 430 ? 208.304 186.221 217.968 1.00 8.91 444 ALA A C 1
ATOM 4961 O O . ALA A 1 430 ? 207.601 186.081 218.975 1.00 14.16 444 ALA A O 1
ATOM 4968 N N . LEU A 1 431 ? 208.845 185.181 217.331 1.00 10.42 445 LEU A N 1
ATOM 4969 C CA . LEU A 1 431 ? 208.625 183.824 217.821 1.00 6.33 445 LEU A CA 1
ATOM 4970 C C . LEU A 1 431 ? 209.264 183.621 219.188 1.00 5.94 445 LEU A C 1
ATOM 4971 O O . LEU A 1 431 ? 208.696 182.944 220.051 1.00 9.21 445 LEU A O 1
ATOM 4987 N N . LEU A 1 432 ? 210.450 184.190 219.399 1.00 7.46 446 LEU A N 1
ATOM 4988 C CA . LEU A 1 432 ? 211.146 184.018 220.667 1.00 9.03 446 LEU A CA 1
ATOM 4989 C C . LEU A 1 432 ? 210.545 184.878 221.769 1.00 11.25 446 LEU A C 1
ATOM 4990 O O . LEU A 1 432 ? 210.610 184.505 222.945 1.00 14.18 446 LEU A O 1
ATOM 5006 N N . ASP A 1 433 ? 209.972 186.029 221.414 1.00 10.88 447 ASP A N 1
ATOM 5007 C CA . ASP A 1 433 ? 209.182 186.788 222.377 1.00 6.13 447 ASP A CA 1
ATOM 5008 C C . ASP A 1 433 ? 207.949 186.007 222.806 1.00 10.61 447 ASP A C 1
ATOM 5009 O O . ASP A 1 433 ? 207.616 185.957 223.995 1.00 23.74 447 ASP A O 1
ATOM 5018 N N . LEU A 1 434 ? 207.253 185.396 221.846 1.00 9.63 448 LEU A N 1
ATOM 5019 C CA . LEU A 1 434 ? 206.096 184.570 222.172 1.00 9.64 448 LEU A CA 1
ATOM 5020 C C . LEU A 1 434 ? 206.481 183.368 223.022 1.00 6.68 448 LEU A C 1
ATOM 5021 O O . LEU A 1 434 ? 205.695 182.932 223.869 1.00 10.52 448 LEU A O 1
ATOM 5037 N N . GLU A 1 435 ? 207.675 182.815 222.810 1.00 9.26 449 GLU A N 1
ATOM 5038 C CA . GLU A 1 435 ? 208.137 181.715 223.649 1.00 11.24 449 GLU A CA 1
ATOM 5039 C C . GLU A 1 435 ? 208.398 182.174 225.076 1.00 13.96 449 GLU A C 1
ATOM 5040 O O . GLU A 1 435 ? 208.035 181.480 226.032 1.00 16.01 449 GLU A O 1
ATOM 5052 N N . ALA A 1 436 ? 209.039 183.332 225.245 1.00 9.79 450 ALA A N 1
ATOM 5053 C CA . ALA A 1 436 ? 209.261 183.851 226.588 1.00 9.88 450 ALA A CA 1
ATOM 5054 C C . ALA A 1 436 ? 207.944 184.141 227.292 1.00 11.56 450 ALA A C 1
ATOM 5055 O O . ALA A 1 436 ? 207.839 183.967 228.511 1.00 20.10 450 ALA A O 1
ATOM 5062 N N . ALA A 1 437 ? 206.934 184.584 226.546 1.00 9.30 451 ALA A N 1
ATOM 5063 C CA . ALA A 1 437 ? 205.602 184.788 227.097 1.00 13.19 451 ALA A CA 1
ATOM 5064 C C . ALA A 1 437 ? 204.846 183.486 227.319 1.00 13.63 451 ALA A C 1
ATOM 5065 O O . ALA A 1 437 ? 203.765 183.513 227.916 1.00 17.58 451 ALA A O 1
ATOM 5072 N N . GLY A 1 438 ? 205.376 182.356 226.858 1.00 8.23 452 GLY A N 1
ATOM 5073 C CA . GLY A 1 438 ? 204.655 181.106 226.960 1.00 7.29 452 GLY A CA 1
ATOM 5074 C C . GLY A 1 438 ? 203.533 180.956 225.963 1.00 11.79 452 GLY A C 1
ATOM 5075 O O . GLY A 1 438 ? 202.644 180.125 226.169 1.00 16.16 452 GLY A O 1
ATOM 5079 N N . GLN A 1 439 ? 203.549 181.733 224.881 1.00 13.74 453 GLN A N 1
ATOM 5080 C CA . GLN A 1 439 ? 202.478 181.736 223.894 1.00 8.39 453 GLN A CA 1
ATOM 5081 C C . GLN A 1 439 ? 202.920 181.163 222.555 1.00 8.04 453 GLN A C 1
ATOM 5082 O O . GLN A 1 439 ? 202.171 181.248 221.578 1.00 13.08 453 GLN A O 1
ATOM 5096 N N . LEU A 1 440 ? 204.121 180.584 222.482 1.00 12.11 454 LEU A N 1
ATOM 5097 C CA . LEU A 1 440 ? 204.591 180.018 221.222 1.00 12.43 454 LEU A CA 1
ATOM 5098 C C . LEU A 1 440 ? 203.709 178.863 220.769 1.00 10.30 454 LEU A C 1
ATOM 5099 O O . LEU A 1 440 ? 203.472 178.687 219.569 1.00 12.76 454 LEU A O 1
ATOM 5115 N N . HIS A 1 441 ? 203.222 178.057 221.713 1.00 10.61 455 HIS A N 1
ATOM 5116 C CA . HIS A 1 441 ? 202.410 176.903 221.348 1.00 7.57 455 HIS A CA 1
ATOM 5117 C C . HIS A 1 441 ? 201.165 177.325 220.578 1.00 9.24 455 HIS A C 1
ATOM 5118 O O . HIS A 1 441 ? 200.725 176.622 219.662 1.00 11.44 455 HIS A O 1
ATOM 5132 N N . ARG A 1 442 ? 200.578 178.467 220.943 1.00 9.88 456 ARG A N 1
ATOM 5133 C CA . ARG A 1 442 ? 199.398 178.952 220.235 1.00 8.03 456 ARG A CA 1
ATOM 5134 C C . ARG A 1 442 ? 199.705 179.229 218.770 1.00 6.20 456 ARG A C 1
ATOM 5135 O O . ARG A 1 442 ? 198.835 179.052 217.911 1.00 9.60 456 ARG A O 1
ATOM 5156 N N . VAL A 1 443 ? 200.923 179.688 218.469 1.00 5.93 457 VAL A N 1
ATOM 5157 C CA . VAL A 1 443 ? 201.256 180.098 217.109 1.00 5.73 457 VAL A CA 1
ATOM 5158 C C . VAL A 1 443 ? 201.010 178.933 216.168 1.00 7.68 457 VAL A C 1
ATOM 5159 O O . VAL A 1 443 ? 201.504 177.822 216.393 1.00 15.14 457 VAL A O 1
ATOM 5172 N N . ARG A 1 444 ? 200.251 179.176 215.098 1.0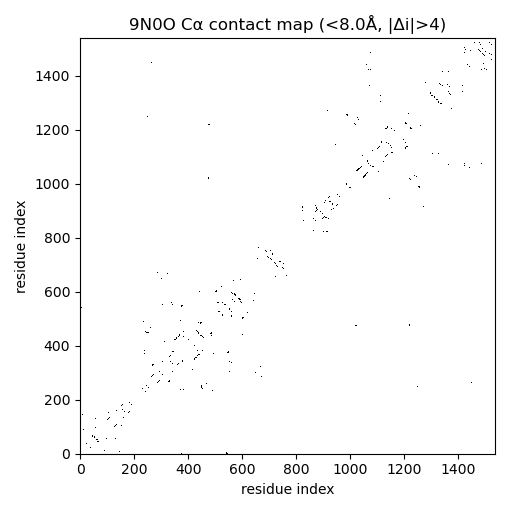0 7.28 458 ARG A N 1
ATOM 5173 C CA . ARG A 1 444 ? 199.947 178.106 214.164 1.00 14.05 458 ARG A CA 1
ATOM 5174 C C . ARG A 1 444 ? 200.455 178.343 212.752 1.00 6.69 458 ARG A C 1
ATOM 5175 O O . ARG A 1 444 ? 200.566 177.374 211.995 1.00 14.75 458 ARG A O 1
ATOM 5196 N N . MET A 1 445 ? 200.771 179.577 212.369 1.00 3.19 459 MET A N 1
ATOM 5197 C CA . MET A 1 445 ? 201.069 179.822 210.966 1.00 8.79 459 MET A CA 1
ATOM 5198 C C . MET A 1 445 ? 201.834 181.139 210.859 1.00 7.65 459 MET A C 1
ATOM 5199 O O . MET A 1 445 ? 201.592 182.062 211.638 1.00 8.30 459 MET A O 1
ATOM 5213 N N . LEU A 1 446 ? 202.758 181.213 209.902 1.00 4.15 460 LEU A N 1
ATOM 5214 C CA . LEU A 1 446 ? 203.364 182.466 209.455 1.00 4.18 460 LEU A CA 1
ATOM 5215 C C . LEU A 1 446 ? 202.902 182.827 208.047 1.00 7.12 460 LEU A C 1
ATOM 5216 O O . LEU A 1 446 ? 203.036 182.022 207.120 1.00 15.18 460 LEU A O 1
ATOM 5232 N N . LEU A 1 447 ? 202.359 184.041 207.894 1.00 3.22 461 LEU A N 1
ATOM 5233 C CA . LEU A 1 447 ? 201.873 184.560 206.615 1.00 2.29 461 LEU A CA 1
ATOM 5234 C C . LEU A 1 447 ? 202.852 185.612 206.110 1.00 6.42 461 LEU A C 1
ATOM 5235 O O . LEU A 1 447 ? 203.023 186.660 206.740 1.00 8.35 461 LEU A O 1
ATOM 5251 N N . LEU A 1 448 ? 203.498 185.327 204.981 1.00 7.26 462 LEU A N 1
ATOM 5252 C CA . LEU A 1 448 ? 204.361 186.281 204.302 1.00 6.29 462 LEU A CA 1
ATOM 5253 C C . LEU A 1 448 ? 204.056 186.286 202.813 1.00 5.66 462 LEU A C 1
ATOM 5254 O O . LEU A 1 448 ? 203.772 185.239 202.228 1.00 12.09 462 LEU A O 1
ATOM 5270 N N . THR A 1 449 ? 204.101 187.467 202.206 1.00 9.78 463 THR A N 1
ATOM 5271 C CA . THR A 1 449 ? 203.947 187.606 200.764 1.00 8.47 463 THR A CA 1
ATOM 5272 C C . THR A 1 449 ? 205.320 187.388 200.141 1.00 8.95 463 THR A C 1
ATOM 5273 O O . THR A 1 449 ? 206.235 188.182 200.373 1.00 10.20 463 THR A O 1
ATOM 5284 N N . ASN A 1 450 ? 205.468 186.329 199.340 1.00 8.21 464 ASN A N 1
ATOM 5285 C CA . ASN A 1 450 ? 206.810 185.946 198.906 1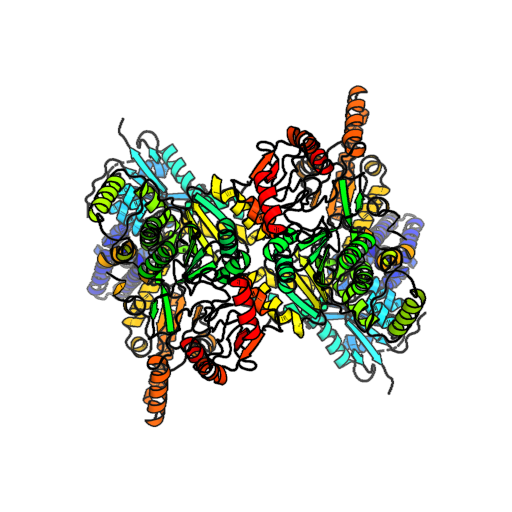.00 12.99 464 ASN A CA 1
ATOM 5286 C C . ASN A 1 450 ? 207.455 187.042 198.076 1.00 19.60 464 ASN A C 1
ATOM 5287 O O . ASN A 1 450 ? 208.649 187.325 198.232 1.00 20.91 464 ASN A O 1
ATOM 5298 N N . CYS A 1 451 ? 206.695 187.654 197.178 1.00 17.31 465 CYS A N 1
ATOM 5299 C CA . CYS A 1 451 ? 207.116 188.861 196.483 1.00 9.19 465 CYS A CA 1
ATOM 5300 C C . CYS A 1 451 ? 206.248 190.006 196.979 1.00 14.37 465 CYS A C 1
ATOM 5301 O O . CYS A 1 451 ? 205.019 189.952 196.858 1.00 19.30 465 CYS A O 1
ATOM 5309 N N . THR A 1 452 ? 206.876 191.039 197.526 1.00 9.91 466 THR A N 1
ATOM 5310 C CA . THR A 1 452 ? 206.112 192.201 197.936 1.00 10.43 466 THR A CA 1
ATOM 5311 C C . THR A 1 452 ? 205.614 192.936 196.696 1.00 16.10 466 THR A C 1
ATOM 5312 O O . THR A 1 452 ? 206.126 192.752 195.589 1.00 14.72 466 THR A O 1
ATOM 5323 N N . PHE A 1 453 ? 204.584 193.762 196.883 1.00 18.18 467 PHE A N 1
ATOM 5324 C CA . PHE A 1 453 ? 204.060 194.527 195.758 1.00 13.70 467 PHE A CA 1
ATOM 5325 C C . PHE A 1 453 ? 205.194 195.218 195.012 1.00 16.14 467 PHE A C 1
ATOM 5326 O O . PHE A 1 453 ? 205.200 195.265 193.777 1.00 18.04 467 PHE A O 1
ATOM 5343 N N . ASP A 1 454 ? 206.167 195.751 195.747 1.00 14.13 468 ASP A N 1
ATOM 5344 C CA . ASP A 1 454 ? 207.252 196.531 195.169 1.00 14.09 468 ASP A CA 1
ATOM 5345 C C . ASP A 1 454 ? 208.378 195.664 194.620 1.00 16.87 468 ASP A C 1
ATOM 5346 O O . ASP A 1 454 ? 209.318 196.203 194.027 1.00 19.62 468 ASP A O 1
ATOM 5355 N N . GLY A 1 455 ? 208.309 194.344 194.800 1.00 15.96 469 GLY A N 1
ATOM 5356 C CA . GLY A 1 455 ? 209.202 193.416 194.136 1.00 10.33 469 GLY A CA 1
ATOM 5357 C C . GLY A 1 455 ? 210.219 192.742 195.031 1.00 8.12 469 GLY A C 1
ATOM 5358 O O . GLY A 1 455 ? 211.063 191.999 194.519 1.00 10.37 469 GLY A O 1
ATOM 5362 N N . VAL A 1 456 ? 210.180 192.972 196.338 1.00 12.21 470 VAL A N 1
ATOM 5363 C CA . VAL A 1 456 ? 211.163 192.392 197.249 1.00 7.01 470 VAL A CA 1
ATOM 5364 C C . VAL A 1 456 ? 210.801 190.929 197.472 1.00 10.68 470 VAL A C 1
ATOM 5365 O O . VAL A 1 456 ? 209.687 190.612 197.900 1.00 11.96 470 VAL A O 1
ATOM 5378 N N . VAL A 1 457 ? 211.739 190.035 197.176 1.00 11.59 471 VAL A N 1
ATOM 5379 C CA . VAL A 1 457 ? 211.502 188.597 197.212 1.00 9.37 471 VAL A CA 1
ATOM 5380 C C . VAL A 1 457 ? 212.097 188.031 198.494 1.00 4.10 471 VAL A C 1
ATOM 5381 O O . VAL A 1 457 ? 213.296 188.186 198.749 1.00 7.97 471 VAL A O 1
ATOM 5394 N N . TYR A 1 458 ? 211.268 187.372 199.301 1.00 10.98 472 TYR A N 1
ATOM 5395 C CA . TYR A 1 458 ? 211.785 186.673 200.467 1.00 10.10 472 TYR A CA 1
ATOM 5396 C C . TYR A 1 458 ? 212.501 185.407 200.022 1.00 10.31 472 TYR A C 1
ATOM 5397 O O . TYR A 1 458 ? 212.229 184.863 198.951 1.00 12.43 472 TYR A O 1
ATOM 5415 N N . ASN A 1 459 ? 213.450 184.960 200.832 1.00 8.49 473 ASN A N 1
ATOM 5416 C CA . ASN A 1 459 ? 214.031 183.646 200.607 1.00 4.01 473 ASN A CA 1
ATOM 5417 C C . ASN A 1 459 ? 213.216 182.680 201.458 1.00 6.42 473 ASN A C 1
ATOM 5418 O O . ASN A 1 459 ? 213.441 182.600 202.671 1.00 11.33 473 ASN A O 1
ATOM 5429 N N . PRO A 1 460 ? 212.264 181.932 200.886 1.00 7.54 474 PRO A N 1
ATOM 5430 C CA . PRO A 1 460 ? 211.435 181.069 201.741 1.00 6.34 474 PRO A CA 1
ATOM 5431 C C . PRO A 1 460 ? 212.215 179.978 202.443 1.00 11.91 474 PRO A C 1
ATOM 5432 O O . PRO A 1 460 ? 211.917 179.666 203.601 1.00 15.07 474 PRO A O 1
ATOM 5443 N N . ARG A 1 461 ? 213.212 179.384 201.785 1.00 11.38 475 ARG A N 1
ATOM 5444 C CA . ARG A 1 461 ? 213.896 178.252 202.396 1.00 6.32 475 ARG A CA 1
ATOM 5445 C C . ARG A 1 461 ? 214.568 178.676 203.693 1.00 11.00 475 ARG A C 1
ATOM 5446 O O . ARG A 1 461 ? 214.546 177.936 204.682 1.00 17.89 475 ARG A O 1
ATOM 5467 N N . ARG A 1 462 ? 215.169 179.868 203.710 1.00 8.44 476 ARG A N 1
ATOM 5468 C CA . ARG A 1 462 ? 215.849 180.320 204.918 1.00 9.06 476 ARG A CA 1
ATOM 5469 C C . ARG A 1 462 ? 214.840 180.721 205.981 1.00 8.30 476 ARG A C 1
ATOM 5470 O O . ARG A 1 462 ? 215.067 180.505 207.176 1.00 11.92 476 ARG A O 1
ATOM 5491 N N . VAL A 1 463 ? 213.720 181.314 205.565 1.00 8.83 477 VAL A N 1
ATOM 5492 C CA . VAL A 1 463 ? 212.712 181.736 206.528 1.00 6.32 477 VAL A CA 1
ATOM 5493 C C . VAL A 1 463 ? 212.072 180.517 207.177 1.00 9.64 477 VAL A C 1
ATOM 5494 O O . VAL A 1 463 ? 211.886 180.470 208.398 1.00 13.18 477 VAL A O 1
ATOM 5507 N N . MET A 1 464 ? 211.729 179.511 206.370 1.00 11.24 478 MET A N 1
ATOM 5508 C CA . MET A 1 464 ? 211.132 178.292 206.901 1.00 7.58 478 MET A CA 1
ATOM 5509 C C . MET A 1 464 ? 212.125 177.511 207.752 1.00 10.99 478 MET A C 1
ATOM 5510 O O . MET A 1 464 ? 211.750 176.931 208.777 1.00 14.64 478 MET A O 1
ATOM 5524 N N . GLU A 1 465 ? 213.396 177.479 207.344 1.00 13.44 479 GLU A N 1
ATOM 5525 C CA . GLU A 1 465 ? 214.402 176.764 208.122 1.00 6.69 479 GLU A CA 1
ATOM 5526 C C . GLU A 1 465 ? 214.564 177.383 209.504 1.00 7.87 479 GLU A C 1
ATOM 5527 O O . GLU A 1 465 ? 214.535 176.682 210.521 1.00 7.29 479 GLU A O 1
ATOM 5539 N N . GLU A 1 466 ? 214.750 178.702 209.559 1.00 11.64 480 GLU A N 1
ATOM 5540 C CA . GLU A 1 466 ? 215.017 179.355 210.835 1.00 10.08 480 GLU A CA 1
ATOM 5541 C C . GLU A 1 466 ? 213.762 179.451 211.689 1.00 9.71 480 GLU A C 1
ATOM 5542 O O . GLU A 1 466 ? 213.853 179.499 212.920 1.00 18.61 480 GLU A O 1
ATOM 5554 N N . VAL A 1 467 ? 212.589 179.485 211.058 1.00 6.86 481 VAL A N 1
ATOM 5555 C CA . VAL A 1 467 ? 211.333 179.510 211.799 1.00 6.73 481 VAL A CA 1
ATOM 5556 C C . VAL A 1 467 ? 210.997 178.129 212.349 1.00 6.14 481 VAL A C 1
ATOM 5557 O O . VAL A 1 467 ? 210.527 178.001 213.483 1.00 14.97 481 VAL A O 1
ATOM 5570 N N . LEU A 1 468 ? 211.223 177.077 211.559 1.00 9.37 482 LEU A N 1
ATOM 5571 C CA . LEU A 1 468 ? 211.045 175.718 212.057 1.00 5.10 482 LEU A CA 1
ATOM 5572 C C . LEU A 1 468 ? 212.065 175.351 213.127 1.00 6.87 482 LEU A C 1
ATOM 5573 O O . LEU A 1 468 ? 211.865 174.365 213.842 1.00 8.64 482 LEU A O 1
ATOM 5589 N N . ALA A 1 469 ? 213.156 176.107 213.245 1.00 15.32 483 ALA A N 1
ATOM 5590 C CA . ALA A 1 469 ? 214.040 175.942 214.393 1.00 10.24 483 ALA A CA 1
ATOM 5591 C C . ALA A 1 469 ? 213.358 176.380 215.684 1.00 14.96 483 ALA A C 1
ATOM 5592 O O . ALA A 1 469 ? 213.573 175.777 216.741 1.00 16.81 483 ALA A O 1
ATOM 5599 N N . ILE A 1 470 ? 212.530 177.425 215.619 1.00 12.46 484 ILE A N 1
ATOM 5600 C CA . ILE A 1 470 ? 211.771 177.852 216.790 1.00 9.78 484 ILE A CA 1
ATOM 5601 C C . ILE A 1 470 ? 210.526 176.994 216.965 1.00 12.46 484 ILE A C 1
ATOM 5602 O O . ILE A 1 470 ? 210.271 176.455 218.047 1.00 18.88 484 ILE A O 1
ATOM 5618 N N . LYS A 1 471 ? 209.736 176.852 215.904 1.00 12.07 485 LYS A N 1
ATOM 5619 C CA . LYS A 1 471 ? 208.396 176.274 215.979 1.00 10.01 485 LYS A CA 1
ATOM 5620 C C . LYS A 1 471 ? 208.345 175.163 214.940 1.00 13.86 485 LYS A C 1
ATOM 5621 O O . LYS A 1 471 ? 207.919 175.382 213.798 1.00 15.13 485 LYS A O 1
ATOM 5640 N N . PRO A 1 472 ? 208.778 173.951 215.301 1.00 10.11 486 PRO A N 1
ATOM 5641 C CA . PRO A 1 472 ? 208.952 172.892 214.293 1.00 7.60 486 PRO A CA 1
ATOM 5642 C C . PRO A 1 472 ? 207.680 172.499 213.562 1.00 10.26 486 PRO A C 1
ATOM 5643 O O . PRO A 1 472 ? 207.775 171.813 212.537 1.00 11.46 486 PRO A O 1
ATOM 5654 N N . ASP A 1 473 ? 206.503 172.902 214.041 1.00 10.68 487 ASP A N 1
ATOM 5655 C CA . ASP A 1 473 ? 205.237 172.484 213.451 1.00 6.06 487 ASP A CA 1
ATOM 5656 C C . ASP A 1 473 ? 204.374 173.674 213.047 1.00 8.91 487 ASP A C 1
ATOM 5657 O O . ASP A 1 473 ? 203.161 173.527 212.872 1.00 18.84 487 ASP A O 1
ATOM 5666 N N . ILE A 1 474 ? 204.978 174.851 212.899 1.00 8.87 488 ILE A N 1
ATOM 5667 C CA . ILE A 1 474 ? 204.283 175.990 212.317 1.00 9.02 488 ILE A CA 1
ATOM 5668 C C . ILE A 1 474 ? 203.975 175.711 210.853 1.00 8.38 488 ILE A C 1
ATOM 5669 O O . ILE A 1 474 ? 204.764 175.074 210.142 1.00 10.90 488 ILE A O 1
ATOM 5685 N N . CYS A 1 475 ? 202.817 176.177 210.397 1.00 7.91 489 CYS A N 1
ATOM 5686 C CA . CYS A 1 475 ? 202.494 176.180 208.980 1.00 3.74 489 CYS A CA 1
ATOM 5687 C C . CYS A 1 475 ? 202.942 177.490 208.348 1.00 3.86 489 CYS A C 1
ATOM 5688 O O . CYS A 1 475 ? 203.000 178.531 209.004 1.00 3.78 489 CYS A O 1
ATOM 5696 N N . PHE A 1 476 ? 203.284 177.427 207.068 1.00 8.24 490 PHE A N 1
ATOM 5697 C CA . PHE A 1 476 ? 203.615 178.609 206.287 1.00 2.98 490 PHE A CA 1
ATOM 5698 C C . PHE A 1 476 ? 202.583 178.799 205.188 1.00 5.07 490 PHE A C 1
ATOM 5699 O O . PHE A 1 476 ? 202.342 177.883 204.396 1.00 9.60 490 PHE A O 1
ATOM 5716 N N . LEU A 1 477 ? 201.974 179.979 205.143 1.00 3.87 491 LEU A N 1
ATOM 5717 C CA . LEU A 1 477 ? 201.219 180.426 203.980 1.00 2.79 491 LEU A CA 1
ATOM 5718 C C . LEU A 1 477 ? 202.016 181.529 203.302 1.00 2.09 491 LEU A C 1
ATOM 5719 O O . LEU A 1 477 ? 202.256 182.583 203.897 1.00 6.35 491 LEU A O 1
ATOM 5735 N N . TRP A 1 478 ? 202.430 181.279 202.067 1.00 5.87 492 TRP A N 1
ATOM 5736 C CA . TRP A 1 478 ? 203.088 182.274 201.231 1.00 2.02 492 TRP A CA 1
ATOM 5737 C C . TRP A 1 478 ? 202.073 182.842 200.247 1.00 4.46 492 TRP A C 1
ATOM 5738 O O . TRP A 1 478 ? 201.641 182.150 199.321 1.00 9.69 492 TRP A O 1
ATOM 5759 N N . ASP A 1 479 ? 201.694 184.102 200.451 1.00 7.76 493 ASP A N 1
ATOM 5760 C CA . ASP A 1 479 ? 200.779 184.791 199.544 1.00 4.87 493 ASP A CA 1
ATOM 5761 C C . ASP A 1 479 ? 201.556 185.201 198.298 1.00 7.17 493 ASP A C 1
ATOM 5762 O O . ASP A 1 479 ? 201.985 186.344 198.131 1.00 18.87 493 ASP A O 1
ATOM 5771 N N . GLU A 1 480 ? 201.741 184.233 197.408 1.00 6.54 494 GLU A N 1
ATOM 5772 C CA . GLU A 1 480 ? 202.538 184.421 196.198 1.00 5.53 494 GLU A CA 1
ATOM 5773 C C . GLU A 1 480 ? 201.665 184.812 195.010 1.00 6.25 494 GLU A C 1
ATOM 5774 O O . GLU A 1 480 ? 201.782 184.260 193.920 1.00 9.93 494 GLU A O 1
ATOM 5786 N N . ALA A 1 481 ? 200.793 185.802 195.211 1.00 4.56 495 ALA A N 1
ATOM 5787 C CA . ALA A 1 481 ? 199.817 186.145 194.181 1.00 6.81 495 ALA A CA 1
ATOM 5788 C C . ALA A 1 481 ? 200.497 186.620 192.904 1.00 12.92 495 ALA A C 1
ATOM 5789 O O . ALA A 1 481 ? 200.075 186.267 191.796 1.00 10.95 495 ALA A O 1
ATOM 5796 N N . TRP A 1 482 ? 201.551 187.418 193.039 1.00 12.86 496 TRP A N 1
ATOM 5797 C CA . TRP A 1 482 ? 202.270 187.982 191.905 1.00 7.86 496 TRP A CA 1
ATOM 5798 C C . TRP A 1 482 ? 20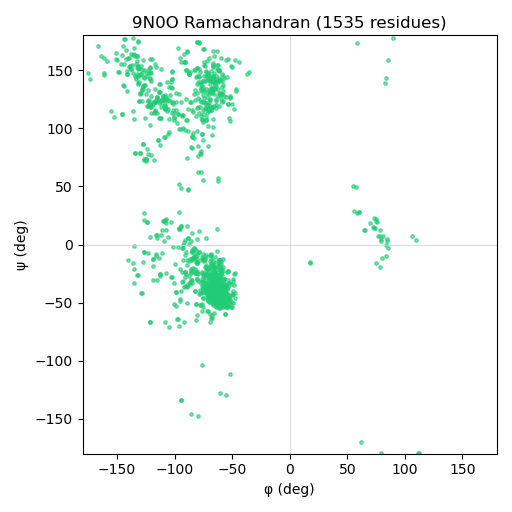3.308 187.039 191.309 1.00 12.19 496 TRP A C 1
ATOM 5799 O O . TRP A 1 482 ? 203.826 187.327 190.225 1.00 16.64 496 TRP A O 1
ATOM 5820 N N . TYR A 1 483 ? 203.617 185.924 191.974 1.00 6.87 497 TYR A N 1
ATOM 5821 C CA . TYR A 1 483 ? 204.746 185.070 191.619 1.00 4.02 497 TYR A CA 1
ATOM 5822 C C . TYR A 1 483 ? 204.371 183.718 191.015 1.00 10.14 497 TYR A C 1
ATOM 5823 O O . TYR A 1 483 ? 205.196 182.800 191.027 1.00 16.15 497 TYR A O 1
ATOM 5841 N N . ALA A 1 484 ? 203.160 183.559 190.485 1.00 11.29 498 ALA A N 1
ATOM 5842 C CA . ALA A 1 484 ? 202.839 182.292 189.835 1.00 9.66 498 ALA A CA 1
ATOM 5843 C C . ALA A 1 484 ? 203.793 182.015 188.676 1.00 8.78 498 ALA A C 1
ATOM 5844 O O . ALA A 1 484 ? 204.211 180.872 188.464 1.00 12.64 498 ALA A O 1
ATOM 5851 N N . PHE A 1 485 ? 204.142 183.053 187.911 1.00 10.68 499 PHE A N 1
ATOM 5852 C CA . PHE A 1 485 ? 205.114 182.916 186.826 1.00 11.40 499 PHE A CA 1
ATOM 5853 C C . PHE A 1 485 ? 206.460 182.386 187.319 1.00 12.31 499 PHE A C 1
ATOM 5854 O O . PHE A 1 485 ? 207.110 181.591 186.632 1.00 12.23 499 PHE A O 1
ATOM 5871 N N . ALA A 1 486 ? 206.896 182.828 188.500 1.00 16.04 500 ALA A N 1
ATOM 5872 C CA . ALA A 1 486 ? 208.245 182.549 188.990 1.00 11.21 500 ALA A CA 1
ATOM 5873 C C . ALA A 1 486 ? 208.643 181.082 188.871 1.00 8.31 500 ALA A C 1
ATOM 5874 O O . ALA A 1 486 ? 209.813 180.775 188.618 1.00 13.88 500 ALA A O 1
ATOM 5881 N N . THR A 1 487 ? 207.701 180.158 189.050 1.00 7.27 501 THR A N 1
ATOM 5882 C CA . THR A 1 487 ? 208.064 178.745 188.989 1.00 11.26 501 THR A CA 1
ATOM 5883 C C . THR A 1 487 ? 208.618 178.347 187.626 1.00 12.27 501 THR A C 1
ATOM 5884 O O . THR A 1 487 ? 209.238 177.286 187.506 1.00 12.74 501 THR A O 1
ATOM 5895 N N . ALA A 1 488 ? 208.407 179.172 186.601 1.00 11.73 502 ALA A N 1
ATOM 5896 C CA . ALA A 1 488 ? 208.886 178.853 185.261 1.00 4.12 502 ALA A CA 1
ATOM 5897 C C . ALA A 1 488 ? 210.408 178.877 185.163 1.00 8.61 502 ALA A C 1
ATOM 5898 O O . ALA A 1 488 ? 210.978 178.180 184.317 1.00 18.52 502 ALA A O 1
ATOM 5905 N N . VAL A 1 489 ? 211.081 179.658 186.005 1.00 9.90 503 VAL A N 1
ATOM 5906 C CA . VAL A 1 489 ? 212.488 180.006 185.799 1.00 11.49 503 VAL A CA 1
ATOM 5907 C C . VAL A 1 489 ? 213.314 179.712 187.047 1.00 11.07 503 VAL A C 1
ATOM 5908 O O . VAL A 1 489 ? 212.903 180.066 188.160 1.00 14.76 503 VAL A O 1
ATOM 5921 N N . PRO A 1 490 ? 214.484 179.074 186.910 1.00 9.88 504 PRO A N 1
ATOM 5922 C CA . PRO A 1 490 ? 215.184 178.555 188.100 1.00 13.65 504 PRO A CA 1
ATOM 5923 C C . PRO A 1 490 ? 215.534 179.606 189.139 1.00 9.20 504 PRO A C 1
ATOM 5924 O O . PRO A 1 490 ? 215.436 179.331 190.340 1.00 11.17 504 PRO A O 1
ATOM 5935 N N . TRP A 1 491 ? 215.957 180.797 188.718 1.00 7.89 505 TRP A N 1
ATOM 5936 C CA . TRP A 1 491 ? 216.368 181.818 189.677 1.00 4.58 505 TRP A CA 1
ATOM 5937 C C . TRP A 1 491 ? 215.206 182.220 190.578 1.00 10.79 505 TRP A C 1
ATOM 5938 O O . TRP A 1 491 ? 215.326 182.220 191.808 1.00 14.48 505 TRP A O 1
ATOM 5959 N N . ALA A 1 492 ? 214.071 182.576 189.977 1.00 17.65 506 ALA A N 1
ATOM 5960 C CA . ALA A 1 492 ? 212.876 182.916 190.742 1.00 6.96 506 ALA A CA 1
ATOM 5961 C C . ALA A 1 492 ? 212.217 181.675 191.328 1.00 6.15 506 ALA A C 1
ATOM 5962 O O . ALA A 1 492 ? 211.692 181.714 192.446 1.00 12.97 506 ALA A O 1
ATOM 5969 N N . ARG A 1 493 ? 212.235 180.568 190.589 1.00 11.46 507 ARG A N 1
ATOM 5970 C CA . ARG A 1 493 ? 211.663 179.317 191.079 1.00 7.28 507 ARG A CA 1
ATOM 5971 C C . ARG A 1 493 ? 212.243 178.917 192.431 1.00 10.17 507 ARG A C 1
ATOM 5972 O O . ARG A 1 493 ? 211.505 178.517 193.337 1.00 9.62 507 ARG A O 1
ATOM 5993 N N . GLN A 1 494 ? 213.562 179.009 192.591 1.00 13.76 508 GLN A N 1
ATOM 5994 C CA . GLN A 1 494 ? 214.169 178.540 193.832 1.00 6.38 508 GLN A CA 1
ATOM 5995 C C . GLN A 1 494 ? 213.657 179.316 195.038 1.00 8.71 508 GLN A C 1
ATOM 5996 O O . GLN A 1 494 ? 213.659 178.794 196.158 1.00 13.06 508 GLN A O 1
ATOM 6010 N N . ARG A 1 495 ? 213.219 180.555 194.833 1.00 13.86 509 ARG A N 1
ATOM 6011 C CA . ARG A 1 495 ? 212.650 181.388 195.883 1.00 6.54 509 ARG A CA 1
ATOM 6012 C C . ARG A 1 495 ? 211.146 181.204 196.046 1.00 9.25 509 ARG A C 1
ATOM 6013 O O . ARG A 1 495 ? 210.526 181.954 196.803 1.00 16.32 509 ARG A O 1
ATOM 6034 N N . THR A 1 496 ? 210.546 180.258 195.333 1.00 12.82 510 THR A N 1
ATOM 6035 C CA . THR A 1 496 ? 209.118 179.995 195.423 1.00 4.29 510 THR A CA 1
ATOM 6036 C C . THR A 1 496 ? 208.831 179.008 196.550 1.00 5.16 510 THR A C 1
ATOM 6037 O O . THR A 1 496 ? 209.637 178.125 196.852 1.00 7.83 510 THR A O 1
ATOM 6048 N N . ALA A 1 497 ? 207.670 179.187 197.186 1.00 14.08 511 ALA A N 1
ATOM 6049 C CA . ALA A 1 497 ? 207.364 178.466 198.419 1.00 10.65 511 ALA A CA 1
ATOM 6050 C C . ALA A 1 497 ? 207.343 176.956 198.210 1.00 6.34 511 ALA A C 1
ATOM 6051 O O . ALA A 1 497 ? 207.786 176.198 199.080 1.00 4.41 511 ALA A O 1
ATOM 6058 N N . MET A 1 498 ? 206.817 176.495 197.072 1.00 8.03 512 MET A N 1
ATOM 6059 C CA . MET A 1 498 ? 206.703 175.056 196.852 1.00 4.09 512 MET A CA 1
ATOM 6060 C C . MET A 1 498 ? 208.057 174.425 196.565 1.00 2.44 512 MET A C 1
ATOM 6061 O O . MET A 1 498 ? 208.315 173.288 196.972 1.00 3.69 512 MET A O 1
ATOM 6075 N N . ILE A 1 499 ? 208.932 175.136 195.855 1.00 8.80 513 ILE A N 1
ATOM 6076 C CA . ILE A 1 499 ? 210.261 174.597 195.590 1.00 10.20 513 ILE A CA 1
ATOM 6077 C C . ILE A 1 499 ? 211.104 174.647 196.855 1.00 5.85 513 ILE A C 1
ATOM 6078 O O . ILE A 1 499 ? 211.850 173.710 197.160 1.00 9.38 513 ILE A O 1
ATOM 6094 N N . ALA A 1 500 ? 211.003 175.742 197.609 1.00 7.42 514 ALA A N 1
ATOM 6095 C CA . ALA A 1 500 ? 211.663 175.813 198.906 1.00 8.32 514 ALA A CA 1
ATOM 6096 C C . ALA A 1 500 ? 211.180 174.699 199.825 1.00 8.43 514 ALA A C 1
ATOM 6097 O O . ALA A 1 500 ? 211.979 174.075 200.532 1.00 9.43 514 ALA A O 1
ATOM 6104 N N . ALA A 1 501 ? 209.869 174.447 199.841 1.00 9.25 515 ALA A N 1
ATOM 6105 C CA . ALA A 1 501 ? 209.323 173.406 200.704 1.00 4.24 515 ALA A CA 1
ATOM 6106 C C . ALA A 1 501 ? 209.849 172.031 200.314 1.00 7.81 515 ALA A C 1
ATOM 6107 O O . ALA A 1 501 ? 210.220 171.235 201.182 1.00 12.08 515 ALA A O 1
ATOM 6114 N N . GLU A 1 502 ? 209.884 171.727 199.014 1.00 9.94 516 GLU A N 1
ATOM 6115 C CA . GLU A 1 502 ? 210.415 170.438 198.587 1.00 6.41 516 GLU A CA 1
ATOM 6116 C C . GLU A 1 502 ? 211.885 170.313 198.952 1.00 8.48 516 GLU A C 1
ATOM 6117 O O . GLU A 1 502 ? 212.324 169.273 199.456 1.00 9.55 516 GLU A O 1
ATOM 6129 N N . ARG A 1 503 ? 212.664 171.363 198.696 1.00 12.35 517 ARG A N 1
ATOM 6130 C CA . ARG A 1 503 ? 214.090 171.315 198.990 1.00 6.96 517 ARG A CA 1
ATOM 6131 C C . ARG A 1 503 ? 214.315 171.203 200.489 1.00 12.02 517 ARG A C 1
ATOM 6132 O O . ARG A 1 503 ? 215.216 170.489 200.942 1.00 19.38 517 ARG A O 1
ATOM 6153 N N . LEU A 1 504 ? 213.506 171.919 201.272 1.00 13.17 518 LEU A N 1
ATOM 6154 C CA . LEU A 1 504 ? 213.594 171.836 202.724 1.00 10.89 518 LEU A CA 1
ATOM 6155 C C . LEU A 1 504 ? 213.244 170.433 203.203 1.00 8.95 518 LEU A C 1
ATOM 6156 O O . LEU A 1 504 ? 213.904 169.889 204.095 1.00 12.20 518 LEU A O 1
ATOM 6172 N N . GLU A 1 505 ? 212.201 169.835 202.620 1.00 8.90 519 GLU A N 1
ATOM 6173 C CA . GLU A 1 505 ? 211.808 168.481 202.998 1.00 7.39 519 GLU A CA 1
ATOM 6174 C C . GLU A 1 505 ? 212.910 167.484 202.677 1.00 9.85 519 GLU A C 1
ATOM 6175 O O . GLU A 1 505 ? 213.213 166.597 203.482 1.00 18.48 519 GLU A O 1
ATOM 6187 N N . GLN A 1 506 ? 213.516 167.611 201.495 1.00 12.49 520 GLN A N 1
ATOM 6188 C CA . GLN A 1 506 ? 214.594 166.707 201.109 1.00 9.98 520 GLN A CA 1
ATOM 6189 C C . GLN A 1 506 ? 215.784 166.847 202.045 1.00 12.95 520 GLN A C 1
ATOM 6190 O O . GLN A 1 506 ? 216.370 165.849 202.473 1.00 17.25 520 GLN A O 1
ATOM 6204 N N . MET A 1 507 ? 216.135 168.084 202.398 1.00 15.01 521 MET A N 1
ATOM 6205 C CA . MET A 1 507 ? 217.271 168.318 203.283 1.00 12.09 521 MET A CA 1
ATOM 6206 C C . MET A 1 507 ? 217.038 167.688 204.650 1.00 11.98 521 MET A C 1
ATOM 6207 O O . MET A 1 507 ? 217.949 167.086 205.226 1.00 19.72 521 MET A O 1
ATOM 6221 N N . LEU A 1 508 ? 215.822 167.803 205.182 1.00 14.22 522 LEU A N 1
ATOM 6222 C CA . LEU A 1 508 ? 215.546 167.256 206.506 1.00 14.40 522 LEU A CA 1
ATOM 6223 C C . LEU A 1 508 ? 215.694 165.740 206.513 1.00 15.15 522 LEU A C 1
ATOM 6224 O O . LEU A 1 508 ? 216.156 165.157 207.501 1.00 18.71 522 LEU A O 1
ATOM 6240 N N . SER A 1 509 ? 215.297 165.083 205.421 1.00 16.76 523 SER A N 1
ATOM 6241 C CA . SER A 1 509 ? 215.331 163.625 205.361 1.00 16.96 523 SER A CA 1
ATOM 6242 C C . SER A 1 509 ? 216.750 163.075 205.239 1.00 18.60 523 SER A C 1
ATOM 6243 O O . SER A 1 509 ? 217.000 161.932 205.638 1.00 20.62 523 SER A O 1
ATOM 6251 N N . THR A 1 510 ? 217.687 163.852 204.700 1.00 17.98 524 THR A N 1
ATOM 6252 C CA . THR A 1 510 ? 219.037 163.341 204.491 1.00 17.76 524 THR A CA 1
ATOM 6253 C C . THR A 1 510 ? 219.770 163.150 205.811 1.00 22.58 524 THR A C 1
ATOM 6254 O O . THR A 1 510 ? 219.639 163.951 206.740 1.00 24.98 524 THR A O 1
ATOM 6265 N N . ALA A 1 511 ? 220.544 162.063 205.886 1.00 26.62 525 ALA A N 1
ATOM 6266 C CA . ALA A 1 511 ? 221.422 161.838 207.029 1.00 25.73 525 ALA A CA 1
ATOM 6267 C C . ALA A 1 511 ? 222.593 162.810 207.048 1.00 26.00 525 ALA A C 1
ATOM 6268 O O . ALA A 1 511 ? 223.125 163.112 208.122 1.00 30.74 525 ALA A O 1
ATOM 6275 N N . GLU A 1 512 ? 223.017 163.300 205.881 1.00 24.83 526 GLU A N 1
ATOM 6276 C CA . GLU A 1 512 ? 224.029 164.351 205.850 1.00 24.89 526 GLU A CA 1
ATOM 6277 C C . GLU A 1 512 ? 223.566 165.584 206.613 1.00 25.12 526 GLU A C 1
ATOM 6278 O O . GLU A 1 512 ? 224.354 166.210 207.331 1.00 26.80 526 GLU A O 1
ATOM 6290 N N . TYR A 1 513 ? 222.294 165.957 206.465 1.00 22.78 527 TYR A N 1
ATOM 6291 C CA . TYR A 1 513 ? 221.767 167.072 207.243 1.00 20.39 527 TYR A CA 1
ATOM 6292 C C . TYR A 1 513 ? 221.672 166.727 208.722 1.00 18.59 527 TYR A C 1
ATOM 6293 O O . TYR A 1 51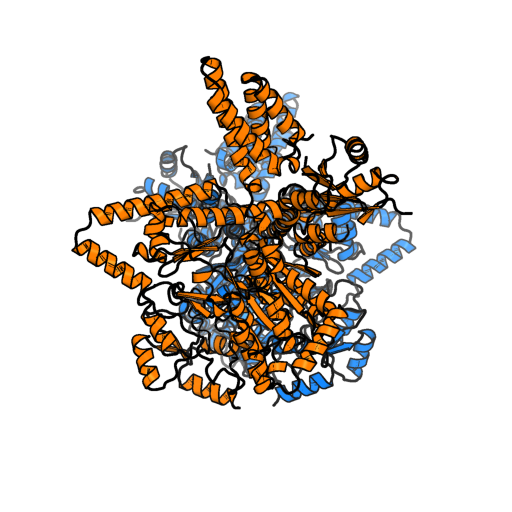3 ? 221.886 167.592 209.580 1.00 21.35 527 TYR A O 1
ATOM 6311 N N . ALA A 1 514 ? 221.354 165.473 209.047 1.00 21.23 528 ALA A N 1
ATOM 6312 C CA . ALA A 1 514 ? 221.301 165.085 210.450 1.00 20.57 528 ALA A CA 1
ATOM 6313 C C . ALA A 1 514 ? 222.658 165.247 211.114 1.00 23.12 528 ALA A C 1
ATOM 6314 O O . ALA A 1 514 ? 222.730 165.571 212.304 1.00 29.27 528 ALA A O 1
ATOM 6321 N N . GLU A 1 515 ? 223.742 165.025 210.370 1.00 25.00 529 GLU A N 1
ATOM 6322 C CA . GLU A 1 515 ? 225.069 165.269 210.921 1.00 25.97 529 GLU A CA 1
ATOM 6323 C C . GLU A 1 515 ? 225.341 166.764 211.024 1.00 24.48 529 GLU A C 1
ATOM 6324 O O . GLU A 1 515 ? 225.917 167.233 212.011 1.00 24.58 529 GLU A O 1
ATOM 6336 N N . GLU A 1 516 ? 224.932 167.525 210.006 1.00 22.79 530 GLU A N 1
ATOM 6337 C CA . GLU A 1 516 ? 225.065 168.977 210.053 1.00 24.25 530 GLU A CA 1
ATOM 6338 C C . GLU A 1 516 ? 224.285 169.570 211.219 1.00 24.40 530 GLU A C 1
ATOM 6339 O O . GLU A 1 516 ? 224.763 170.491 211.891 1.00 26.22 530 GLU A O 1
ATOM 6351 N N . TYR A 1 517 ? 223.078 169.061 211.470 1.00 21.14 531 TYR A N 1
ATOM 6352 C CA . TYR A 1 517 ? 222.306 169.522 212.619 1.00 16.73 531 TYR A CA 1
ATOM 6353 C C . TYR A 1 517 ? 222.993 169.168 213.931 1.00 18.82 531 TYR A C 1
ATOM 6354 O O . TYR A 1 517 ? 223.010 169.974 214.867 1.00 24.86 531 TYR A O 1
ATOM 6372 N N . ARG A 1 518 ? 223.571 167.969 214.019 1.00 19.20 532 ARG A N 1
ATOM 6373 C CA . ARG A 1 518 ? 224.299 167.594 215.226 1.00 20.17 532 ARG A CA 1
ATOM 6374 C C . ARG A 1 518 ? 225.466 168.539 215.478 1.00 26.28 532 ARG A C 1
ATOM 6375 O O . ARG A 1 518 ? 225.703 168.955 216.618 1.00 24.95 532 ARG A O 1
ATOM 6396 N N . ASN A 1 519 ? 226.213 168.884 214.428 1.00 26.08 533 ASN A N 1
ATOM 6397 C CA . ASN A 1 519 ? 227.299 169.843 214.585 1.00 24.34 533 ASN A CA 1
ATOM 6398 C C . ASN A 1 519 ? 226.767 171.207 215.006 1.00 27.09 533 ASN A C 1
ATOM 6399 O O . ASN A 1 519 ? 227.378 171.893 215.834 1.00 32.37 533 ASN A O 1
ATOM 6410 N N . TRP A 1 520 ? 225.630 171.619 214.440 1.00 24.53 534 TRP A N 1
ATOM 6411 C CA . TRP A 1 520 ? 225.037 172.902 214.806 1.00 23.84 534 TRP A CA 1
ATOM 6412 C C . TRP A 1 520 ? 224.596 172.917 216.263 1.00 19.48 534 TRP A C 1
ATOM 6413 O O . TRP A 1 520 ? 224.836 173.895 216.981 1.00 25.45 534 TRP A O 1
ATOM 6434 N N . CYS A 1 521 ? 223.946 171.846 216.721 1.00 19.46 535 CYS A N 1
ATOM 6435 C CA . CYS A 1 521 ? 223.588 171.753 218.133 1.00 22.56 535 CYS A CA 1
ATOM 6436 C C . CYS A 1 521 ? 224.820 171.818 219.024 1.00 24.74 535 CYS A C 1
ATOM 6437 O O . CYS A 1 521 ? 224.799 172.463 220.078 1.00 27.90 535 CYS A O 1
ATOM 6445 N N . ALA A 1 522 ? 225.905 171.153 218.621 1.00 26.24 536 ALA A N 1
ATOM 6446 C CA . ALA A 1 522 ? 227.142 171.237 219.389 1.00 28.67 536 ALA A CA 1
ATOM 6447 C C . ALA A 1 522 ? 227.666 172.666 219.434 1.00 28.73 536 ALA A C 1
ATOM 6448 O O . ALA A 1 522 ? 228.214 173.10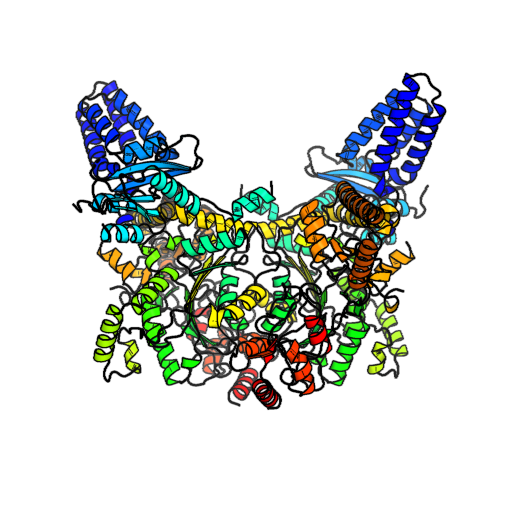2 220.453 1.00 29.18 536 ALA A O 1
ATOM 6455 N N . SER A 1 523 ? 227.503 173.413 218.341 1.00 25.37 537 SER A N 1
ATOM 6456 C CA . SER A 1 523 ? 227.909 174.812 218.331 1.00 26.29 537 SER A CA 1
ATOM 6457 C C . SER A 1 523 ? 227.000 175.683 219.186 1.00 29.82 537 SER A C 1
ATOM 6458 O O . SER A 1 523 ? 227.411 176.776 219.588 1.00 34.57 537 SER A O 1
ATOM 6466 N N . MET A 1 524 ? 225.780 175.229 219.469 1.00 32.18 538 MET A N 1
ATOM 6467 C CA . MET A 1 524 ? 224.814 175.998 220.239 1.00 29.01 538 MET A CA 1
ATOM 6468 C C . MET A 1 524 ? 224.807 175.622 221.713 1.00 31.31 538 MET A C 1
ATOM 6469 O O . MET A 1 524 ? 223.877 175.998 222.431 1.00 35.98 538 MET A O 1
ATOM 6483 N N . ASP A 1 525 ? 225.814 174.889 222.180 1.00 32.82 539 ASP A N 1
ATOM 6484 C CA . ASP A 1 525 ? 225.857 174.501 223.582 1.00 32.90 539 ASP A CA 1
ATOM 6485 C C . ASP A 1 525 ? 225.984 175.735 224.467 1.00 36.90 539 ASP A C 1
ATOM 6486 O O . ASP A 1 525 ? 226.904 176.542 224.303 1.00 34.75 539 ASP A O 1
ATOM 6495 N N . GLY A 1 526 ? 225.043 175.885 225.397 1.00 36.03 540 GLY A N 1
ATOM 6496 C CA . GLY A 1 526 ? 225.060 176.972 226.351 1.00 34.56 540 GLY A CA 1
ATOM 6497 C C . GLY A 1 526 ? 224.542 178.292 225.828 1.00 37.91 540 GLY A C 1
ATOM 6498 O O . GLY A 1 526 ? 224.314 179.208 226.628 1.00 39.49 540 GLY A O 1
ATOM 6502 N N . VAL A 1 527 ? 224.348 178.428 224.516 1.00 34.98 541 VAL A N 1
ATOM 6503 C CA . VAL A 1 527 ? 223.781 179.651 223.964 1.00 31.72 541 VAL A CA 1
ATOM 6504 C C . VAL A 1 527 ? 222.341 179.785 224.437 1.00 32.28 541 VAL A C 1
ATOM 6505 O O . VAL A 1 527 ? 221.563 178.824 224.385 1.00 32.41 541 VAL A O 1
ATOM 6518 N N . ASP A 1 528 ? 221.978 180.977 224.900 1.00 33.14 542 ASP A N 1
ATOM 6519 C CA . ASP A 1 528 ? 220.604 181.213 225.316 1.00 30.54 542 ASP A CA 1
ATOM 6520 C C . ASP A 1 528 ? 219.704 181.300 224.089 1.00 29.21 542 ASP A C 1
ATOM 6521 O O . ASP A 1 528 ? 220.122 181.743 223.017 1.00 31.97 542 ASP A O 1
ATOM 6530 N N . ARG A 1 529 ? 218.449 180.875 224.253 1.00 23.74 543 ARG A N 1
ATOM 6531 C CA . ARG A 1 529 ? 217.495 181.015 223.157 1.00 22.33 543 ARG A CA 1
ATOM 6532 C C . ARG A 1 529 ? 217.262 182.474 222.797 1.00 23.20 543 ARG A C 1
ATOM 6533 O O . ARG A 1 529 ? 216.974 182.786 221.636 1.00 23.40 543 ARG A O 1
ATOM 6554 N N . SER A 1 530 ? 217.363 183.381 223.769 1.00 22.76 544 SER A N 1
ATOM 6555 C CA . SER A 1 530 ? 217.186 184.795 223.460 1.00 31.07 544 SER A CA 1
ATOM 6556 C C . SER A 1 530 ? 218.191 185.254 222.412 1.00 27.46 544 SER A C 1
ATOM 6557 O O . SER A 1 530 ? 217.862 186.058 221.532 1.00 26.97 544 SER A O 1
ATOM 6565 N N . GLU A 1 531 ? 219.427 184.759 222.495 1.00 26.64 545 GLU A N 1
ATOM 6566 C CA . GLU A 1 531 ? 220.458 185.090 221.521 1.00 29.77 545 GLU A CA 1
ATOM 6567 C C . GLU A 1 531 ? 220.243 184.430 220.164 1.00 25.69 545 GLU A C 1
ATOM 6568 O O . GLU A 1 531 ? 220.940 184.790 219.210 1.00 25.10 545 GLU A O 1
ATOM 6580 N N . TRP A 1 532 ? 219.313 183.478 220.046 1.00 17.99 546 TRP A N 1
ATOM 6581 C CA . TRP A 1 532 ? 219.151 182.759 218.786 1.00 17.17 546 TRP A CA 1
ATOM 6582 C C . TRP A 1 532 ? 218.804 183.674 217.621 1.00 19.91 546 TRP A C 1
ATOM 6583 O O . TRP A 1 532 ? 218.994 183.279 216.467 1.00 24.99 546 TRP A O 1
ATOM 6604 N N . VAL A 1 533 ? 218.291 184.877 217.881 1.00 18.31 547 VAL A N 1
ATOM 6605 C CA . VAL A 1 533 ? 218.112 185.836 216.794 1.00 20.19 547 VAL A CA 1
ATOM 6606 C C . VAL A 1 533 ? 219.456 186.151 216.150 1.00 22.03 547 VAL A C 1
ATOM 6607 O O . VAL A 1 533 ? 219.552 186.339 214.932 1.00 25.58 547 VAL A O 1
ATOM 6620 N N . ASP A 1 534 ? 220.512 186.222 216.962 1.00 20.42 548 ASP A N 1
ATOM 6621 C CA . ASP A 1 534 ? 221.842 186.515 216.441 1.00 22.01 548 ASP A CA 1
ATOM 6622 C C . ASP A 1 534 ? 222.328 185.429 215.486 1.00 23.93 548 ASP A C 1
ATOM 6623 O O . ASP A 1 534 ? 222.990 185.726 214.485 1.00 28.19 548 ASP A O 1
ATOM 6632 N N . HIS A 1 535 ? 222.013 184.169 215.776 1.00 19.72 549 HIS A N 1
ATOM 6633 C CA . HIS A 1 535 ? 222.619 183.028 215.102 1.00 23.21 549 HIS A CA 1
ATOM 6634 C C . HIS A 1 535 ? 221.664 182.387 214.106 1.00 21.69 549 HIS A C 1
ATOM 6635 O O . HIS A 1 535 ? 220.482 182.187 214.402 1.00 22.21 549 HIS A O 1
ATOM 6649 N N . ARG A 1 536 ? 222.188 182.076 212.920 1.00 18.05 550 ARG A N 1
ATOM 6650 C CA . ARG A 1 536 ? 221.427 181.349 211.912 1.00 11.74 550 ARG A CA 1
ATOM 6651 C C . ARG A 1 536 ? 221.032 179.977 212.442 1.00 14.85 550 ARG A C 1
ATOM 6652 O O . ARG A 1 536 ? 221.894 179.160 212.777 1.00 17.71 550 ARG A O 1
ATOM 6673 N N . LEU A 1 537 ? 219.730 179.726 212.517 1.00 19.29 551 LEU A N 1
ATOM 6674 C CA . LEU A 1 537 ? 219.199 178.510 213.111 1.00 12.13 551 LEU A CA 1
ATOM 6675 C C . LEU A 1 537 ? 218.942 177.434 212.060 1.00 12.55 551 LEU A C 1
ATOM 6676 O O . LEU A 1 537 ? 218.768 177.715 210.872 1.00 15.10 551 LEU A O 1
ATOM 6692 N N . LEU A 1 538 ? 218.916 176.184 212.523 1.00 13.44 552 LEU A N 1
ATOM 6693 C CA . LEU A 1 538 ? 218.666 175.021 211.687 1.00 12.32 552 LEU A CA 1
ATOM 6694 C C . LEU A 1 538 ? 217.506 174.219 212.262 1.00 15.64 552 LEU A C 1
ATOM 6695 O O . LEU A 1 538 ? 217.428 174.034 213.482 1.00 21.99 552 LEU A O 1
ATOM 6711 N N . PRO A 1 539 ? 216.592 173.732 211.422 1.00 11.40 553 PRO A N 1
ATOM 6712 C CA . PRO A 1 539 ? 215.471 172.939 211.941 1.00 8.49 553 PRO A CA 1
ATOM 6713 C C . PRO A 1 539 ? 215.906 171.548 212.375 1.00 12.52 553 PRO A C 1
ATOM 6714 O O . PRO A 1 539 ? 216.735 170.904 211.730 1.00 18.31 553 PRO A O 1
ATOM 6725 N N . ASP A 1 540 ? 215.337 171.091 213.481 1.00 15.89 554 ASP A N 1
ATOM 6726 C CA . ASP A 1 540 ? 215.609 169.746 213.977 1.00 12.44 554 ASP A CA 1
ATOM 6727 C C . ASP A 1 540 ? 214.987 168.720 213.037 1.00 12.01 554 ASP A C 1
ATOM 6728 O O . ASP A 1 540 ? 213.761 168.717 212.870 1.00 14.38 554 ASP A O 1
ATOM 6737 N N . PRO A 1 541 ? 215.770 167.841 212.403 1.00 14.42 555 PRO A N 1
ATOM 6738 C CA . PRO A 1 541 ? 215.177 166.929 211.414 1.00 17.65 555 PRO A CA 1
ATOM 6739 C C . PRO A 1 541 ? 214.210 165.922 212.008 1.00 18.65 555 PRO A C 1
ATOM 6740 O O . PRO A 1 541 ? 213.400 165.360 211.261 1.00 14.42 555 PRO A O 1
ATOM 6751 N N . ASN A 1 542 ? 214.260 165.676 213.314 1.00 21.05 556 ASN A N 1
ATOM 6752 C CA . ASN A 1 542 ? 213.338 164.756 213.964 1.00 16.97 556 ASN A CA 1
ATOM 6753 C C . ASN A 1 542 ? 212.101 165.444 214.523 1.00 18.53 556 ASN A C 1
ATOM 6754 O O . ASN A 1 542 ? 211.242 164.766 215.094 1.00 24.10 556 ASN A O 1
ATOM 6765 N N . ARG A 1 543 ? 211.989 166.754 214.379 1.00 16.92 557 ARG A N 1
ATOM 6766 C CA . ARG A 1 543 ? 210.819 167.485 214.853 1.00 12.45 557 ARG A CA 1
ATOM 6767 C C . ARG A 1 543 ? 210.216 168.388 213.791 1.00 12.81 557 ARG A C 1
ATOM 6768 O O . ARG A 1 543 ? 208.991 168.455 213.677 1.00 15.34 557 ARG A O 1
ATOM 6789 N N . ALA A 1 544 ? 211.044 169.087 213.021 1.00 11.60 558 ALA A N 1
ATOM 6790 C CA . ALA A 1 544 ? 210.557 169.976 211.975 1.00 9.64 558 ALA A CA 1
ATOM 6791 C C . ALA A 1 544 ? 209.609 169.256 211.030 1.00 7.14 558 ALA A C 1
ATOM 6792 O O . ALA A 1 544 ? 209.977 168.258 210.404 1.00 8.79 558 ALA A O 1
ATOM 6799 N N . ARG A 1 545 ? 208.385 169.765 210.935 1.00 8.35 559 ARG A N 1
ATOM 6800 C CA . ARG A 1 545 ? 207.399 169.298 209.971 1.00 5.47 559 ARG A CA 1
ATOM 6801 C C . ARG A 1 545 ? 207.202 170.399 208.942 1.00 8.61 559 ARG A C 1
ATOM 6802 O O . ARG A 1 545 ? 206.940 171.549 209.307 1.00 12.32 559 ARG A O 1
ATOM 6823 N N . VAL A 1 546 ? 207.329 170.054 207.666 1.00 10.19 560 VAL A N 1
ATOM 6824 C CA . VAL A 1 546 ? 207.238 171.035 206.592 1.00 7.07 560 VAL A CA 1
ATOM 6825 C C . VAL A 1 546 ? 205.778 171.136 206.169 1.00 6.54 560 VAL A C 1
ATOM 6826 O O . VAL A 1 546 ? 205.249 170.239 205.509 1.00 9.14 560 VAL A O 1
ATOM 6839 N N . ARG A 1 547 ? 205.128 172.241 206.536 1.00 11.06 561 ARG A N 1
ATOM 6840 C CA . ARG A 1 547 ? 203.696 172.425 206.329 1.00 4.14 561 ARG A CA 1
ATOM 6841 C C . ARG A 1 547 ? 203.503 173.743 205.582 1.00 3.75 561 ARG A C 1
ATOM 6842 O O . ARG A 1 547 ? 203.052 174.738 206.148 1.00 6.61 561 ARG A O 1
ATOM 6863 N N . VAL A 1 548 ? 203.843 173.742 204.301 1.00 4.44 562 VAL A N 1
ATOM 6864 C CA . VAL A 1 548 ? 203.916 174.966 203.515 1.00 3.86 562 VAL A CA 1
ATOM 6865 C C . VAL A 1 548 ? 202.681 175.084 202.637 1.00 2.22 562 VAL A C 1
ATOM 6866 O O . VAL A 1 548 ? 202.183 174.088 202.098 1.00 0.09 562 VAL A O 1
ATOM 6879 N N . TYR A 1 549 ? 202.191 176.310 202.491 1.00 3.73 563 TYR A N 1
ATOM 6880 C CA . TYR A 1 549 ? 201.076 176.623 201.615 1.00 0.73 563 TYR A CA 1
ATOM 6881 C C . TYR A 1 549 ? 201.443 177.825 200.762 1.00 2.72 563 TYR A C 1
ATOM 6882 O O . TYR A 1 549 ? 202.231 178.679 201.172 1.00 3.19 563 TYR A O 1
ATOM 6900 N N . ALA A 1 550 ? 200.865 177.881 199.568 1.00 7.68 564 ALA A N 1
ATOM 6901 C CA . ALA A 1 550 ? 201.006 179.035 198.697 1.00 6.46 564 ALA A CA 1
ATOM 6902 C C . ALA A 1 550 ? 199.658 179.320 198.059 1.00 7.37 564 ALA A C 1
ATOM 6903 O O . ALA A 1 550 ? 198.828 178.422 197.902 1.00 6.84 564 ALA A O 1
ATOM 6910 N N . THR A 1 551 ? 199.448 180.579 197.692 1.00 11.06 565 THR A N 1
ATOM 6911 C CA . THR A 1 551 ? 198.277 180.981 196.928 1.00 10.81 565 THR A CA 1
ATOM 6912 C C . THR A 1 551 ? 198.732 181.812 195.743 1.00 6.32 565 THR A C 1
ATOM 6913 O O . THR A 1 551 ? 199.513 182.753 195.905 1.00 7.01 565 THR A O 1
ATOM 6924 N N . HIS A 1 552 ? 198.247 181.459 194.557 1.00 3.68 566 HIS A N 1
ATOM 6925 C CA . HIS A 1 552 ? 198.689 182.068 193.312 1.00 5.09 566 HIS A CA 1
ATOM 6926 C C . HIS A 1 552 ? 197.482 182.676 192.621 1.00 5.45 566 HIS A C 1
ATOM 6927 O O . HIS A 1 552 ? 196.527 181.964 192.297 1.00 13.79 566 HIS A O 1
ATOM 6941 N N . SER A 1 553 ? 197.523 183.985 192.401 1.00 8.54 567 SER A N 1
ATOM 6942 C CA . SER A 1 553 ? 196.565 184.652 191.526 1.00 7.55 567 SER A CA 1
ATOM 6943 C C . SER A 1 553 ? 197.117 184.521 190.117 1.00 6.45 567 SER A C 1
ATOM 6944 O O . SER A 1 553 ? 197.919 185.333 189.659 1.00 12.50 567 SER A O 1
ATOM 6952 N N . THR A 1 554 ? 196.682 183.471 189.425 1.00 9.93 568 THR A N 1
ATOM 6953 C CA . THR A 1 554 ? 197.268 183.143 188.134 1.00 9.28 568 THR A CA 1
ATOM 6954 C C . THR A 1 554 ? 197.136 184.295 187.145 1.00 10.58 568 THR A C 1
ATOM 6955 O O . THR A 1 554 ? 198.030 184.507 186.319 1.00 12.24 568 THR A O 1
ATOM 6966 N N . HIS A 1 555 ? 196.036 185.049 187.209 1.00 8.82 569 HIS A N 1
ATOM 6967 C CA . HIS A 1 555 ? 195.827 186.131 186.251 1.00 8.38 569 HIS A CA 1
ATOM 6968 C C . HIS A 1 555 ? 196.892 187.215 186.380 1.00 8.35 569 HIS A C 1
ATOM 6969 O O . HIS A 1 555 ? 197.329 187.782 185.372 1.00 16.74 569 HIS A O 1
ATOM 6983 N N . LYS A 1 556 ? 197.317 187.529 187.607 1.00 10.71 570 LYS A N 1
ATOM 6984 C CA . LYS A 1 556 ? 198.244 188.640 187.798 1.00 3.89 570 LYS A CA 1
ATOM 6985 C C . LYS A 1 556 ? 199.567 188.400 187.086 1.00 5.17 570 LYS A C 1
ATOM 6986 O O . LYS A 1 556 ? 200.200 189.353 186.618 1.00 15.24 570 LYS A O 1
ATOM 7005 N N . SER A 1 557 ? 200.005 187.145 186.996 1.00 5.33 571 SER A N 1
ATOM 7006 C CA . SER A 1 557 ? 201.303 186.815 186.432 1.00 5.83 571 SER A CA 1
ATOM 7007 C C . SER A 1 557 ? 201.230 185.981 185.162 1.00 12.43 571 SER A C 1
ATOM 7008 O O . SER A 1 557 ? 202.259 185.815 184.498 1.00 16.83 571 SER A O 1
ATOM 7016 N N . LEU A 1 558 ? 200.057 185.466 184.795 1.00 13.88 572 LEU A N 1
ATOM 7017 C CA . LEU A 1 558 ? 199.928 184.509 183.707 1.00 11.97 572 LEU A CA 1
ATOM 7018 C C . LEU A 1 558 ? 198.639 184.796 182.949 1.00 13.56 572 LEU A C 1
ATOM 7019 O O . LEU A 1 558 ? 197.860 185.681 183.315 1.00 15.64 572 LEU A O 1
ATOM 7035 N N . SER A 1 559 ? 198.419 184.037 181.874 1.00 14.62 573 SER A N 1
ATOM 7036 C CA . SER A 1 559 ? 197.301 184.283 180.970 1.00 17.68 573 SER A CA 1
ATOM 7037 C C . SER A 1 559 ? 195.943 183.982 181.592 1.00 24.18 573 SER A C 1
ATOM 7038 O O . SER A 1 559 ? 194.922 184.302 180.974 1.00 29.05 573 SER A O 1
ATOM 7046 N N . ALA A 1 560 ? 195.899 183.375 182.776 1.00 12.16 574 ALA A N 1
ATOM 7047 C CA . ALA A 1 560 ? 194.637 182.960 183.377 1.00 7.88 574 ALA A CA 1
ATOM 7048 C C . ALA A 1 560 ? 193.640 184.106 183.471 1.00 11.29 574 ALA A C 1
ATOM 7049 O O . ALA A 1 560 ? 194.021 185.280 183.422 1.00 9.47 574 ALA A O 1
ATOM 7056 N N . LEU A 1 561 ? 192.360 183.769 183.598 1.00 12.38 575 LEU A N 1
ATOM 7057 C CA . LEU A 1 561 ? 191.316 184.777 183.693 1.00 10.50 575 LEU A CA 1
ATOM 7058 C C . LEU A 1 561 ? 191.330 185.441 185.063 1.00 10.16 575 LEU A C 1
ATOM 7059 O O . LEU A 1 561 ? 191.762 184.859 186.061 1.00 8.50 575 LEU A O 1
ATOM 7075 N N . ARG A 1 562 ? 190.834 186.672 185.102 1.00 13.58 576 ARG A N 1
ATOM 7076 C CA . ARG A 1 562 ? 190.812 187.432 186.341 1.00 7.33 576 ARG A CA 1
ATOM 7077 C C . ARG A 1 562 ? 189.941 186.723 187.370 1.00 7.75 576 ARG A C 1
ATOM 7078 O O . ARG A 1 562 ? 188.894 186.162 187.038 1.00 14.80 576 ARG A O 1
ATOM 7099 N N . GLN A 1 563 ? 190.383 186.743 188.625 1.00 9.95 577 GLN A N 1
ATOM 7100 C CA . GLN A 1 563 ? 189.717 186.140 189.778 1.00 9.37 577 GLN A CA 1
ATOM 7101 C C . GLN A 1 563 ? 190.027 184.653 189.940 1.00 8.10 577 GLN A C 1
ATOM 7102 O O . GLN A 1 563 ? 189.484 184.030 190.854 1.00 5.26 577 GLN A O 1
ATOM 7116 N N . ALA A 1 564 ? 190.882 184.068 189.105 1.00 17.58 578 ALA A N 1
ATOM 7117 C CA . ALA A 1 564 ? 191.209 182.648 189.163 1.00 6.36 578 ALA A CA 1
ATOM 7118 C C . ALA A 1 564 ? 192.494 182.447 189.959 1.00 12.42 578 ALA A C 1
ATOM 7119 O O . ALA A 1 564 ? 193.501 183.110 189.692 1.00 15.37 578 ALA A O 1
ATOM 7126 N N . SER A 1 565 ? 192.458 181.536 190.933 1.00 7.08 579 SER A N 1
ATOM 7127 C CA . SER A 1 565 ? 193.568 181.344 191.858 1.00 3.46 579 SER A CA 1
ATOM 7128 C C . SER A 1 565 ? 193.834 179.857 192.061 1.00 6.68 579 SER A C 1
ATOM 7129 O O . SER A 1 565 ? 192.996 179.006 191.755 1.00 8.70 579 SER A O 1
ATOM 7137 N N . MET A 1 566 ? 195.025 179.555 192.584 1.00 4.94 580 MET A N 1
ATOM 7138 C CA . MET A 1 566 ? 195.462 178.183 192.849 1.00 4.66 580 MET A CA 1
ATOM 7139 C C . MET A 1 566 ? 196.110 178.107 194.224 1.00 5.88 580 MET A C 1
ATOM 7140 O O . MET A 1 566 ? 197.221 178.612 194.406 1.00 11.11 580 MET A O 1
ATOM 7154 N N . ILE A 1 567 ? 195.430 177.496 195.194 1.00 5.20 581 ILE A N 1
ATOM 7155 C CA . ILE A 1 567 ? 196.105 177.126 196.434 1.00 7.80 581 ILE A CA 1
ATOM 7156 C C . ILE A 1 567 ? 197.041 175.960 196.151 1.00 4.46 581 ILE A C 1
ATOM 7157 O O . ILE A 1 567 ? 196.626 174.928 195.609 1.00 5.73 581 ILE A O 1
ATOM 7173 N N . HIS A 1 568 ? 198.307 176.114 196.521 1.00 7.91 582 HIS A N 1
ATOM 7174 C CA . HIS A 1 568 ? 199.302 175.055 196.407 1.00 1.42 582 HIS A CA 1
ATOM 7175 C C . HIS A 1 568 ? 199.645 174.566 197.805 1.00 1.83 582 HIS A C 1
ATOM 7176 O O . HIS A 1 568 ? 200.045 175.360 198.663 1.00 5.29 582 HIS A O 1
ATOM 7190 N N . VAL A 1 569 ? 199.489 173.266 198.032 1.00 4.85 583 VAL A N 1
ATOM 7191 C CA . VAL A 1 569 ? 199.728 172.659 199.333 1.00 2.98 583 VAL A CA 1
ATOM 7192 C C . VAL A 1 569 ? 200.893 171.691 199.215 1.00 4.23 583 VAL A C 1
ATOM 7193 O O . VAL A 1 569 ? 200.892 170.812 198.347 1.00 6.57 583 VAL A O 1
ATOM 7206 N N . ARG A 1 570 ? 201.889 171.863 200.080 1.00 7.99 584 ARG A N 1
ATOM 7207 C CA . ARG A 1 570 ? 202.965 170.892 200.266 1.00 7.92 584 ARG A CA 1
ATOM 7208 C C . ARG A 1 570 ? 203.114 170.755 201.778 1.00 5.05 584 ARG A C 1
ATOM 7209 O O . ARG A 1 570 ? 204.024 171.322 202.385 1.00 6.47 584 ARG A O 1
ATOM 7230 N N . ASP A 1 571 ? 202.212 169.986 202.378 1.00 7.45 585 ASP A N 1
ATOM 7231 C CA . ASP A 1 571 ? 202.105 169.854 203.825 1.00 6.34 585 ASP A CA 1
ATOM 7232 C C . ASP A 1 571 ? 202.244 168.386 204.199 1.00 10.83 585 ASP A C 1
ATOM 7233 O O . ASP A 1 571 ? 201.489 167.544 203.702 1.00 16.72 585 ASP A O 1
ATOM 7242 N N . GLN A 1 572 ? 203.212 168.081 205.065 1.00 9.04 586 GLN A N 1
ATOM 7243 C CA . GLN A 1 572 ? 203.457 166.692 205.436 1.00 6.24 586 GLN A CA 1
ATOM 7244 C C . GLN A 1 572 ? 202.329 166.116 206.279 1.00 8.09 586 GLN A C 1
ATOM 7245 O O . GLN A 1 572 ? 202.121 164.898 206.278 1.00 16.14 586 GLN A O 1
ATOM 7259 N N . ASP A 1 573 ? 201.594 166.962 207.002 1.00 8.21 587 ASP A N 1
ATOM 7260 C CA . ASP A 1 573 ? 200.496 166.521 207.852 1.00 8.25 587 ASP A CA 1
ATOM 7261 C C . ASP A 1 573 ? 199.126 166.873 207.279 1.00 14.42 587 ASP A C 1
ATOM 7262 O O . ASP A 1 573 ? 198.153 166.957 208.034 1.00 20.85 587 ASP A O 1
ATOM 7271 N N . PHE A 1 574 ? 199.024 167.093 205.967 1.00 11.73 588 PHE A N 1
ATOM 7272 C CA . PHE A 1 574 ? 197.748 167.518 205.400 1.00 9.34 588 PHE A CA 1
ATOM 7273 C C . PHE A 1 574 ? 196.679 166.450 205.582 1.00 15.43 588 PHE A C 1
ATOM 7274 O O . PHE A 1 574 ? 195.556 166.746 206.005 1.00 17.35 588 PHE A O 1
ATOM 7291 N N . LYS A 1 575 ? 197.009 165.195 205.273 1.00 19.42 589 LYS A N 1
ATOM 7292 C CA . LYS A 1 575 ? 196.008 164.139 205.360 1.00 16.81 589 LYS A CA 1
ATOM 7293 C C . LYS A 1 575 ? 195.551 163.948 206.798 1.00 16.60 589 LYS A C 1
ATOM 7294 O O . LYS A 1 575 ? 194.353 163.815 207.068 1.00 23.73 589 LYS A O 1
ATOM 7313 N N . ALA A 1 576 ? 196.498 163.932 207.734 1.00 14.73 590 ALA A N 1
ATOM 7314 C CA . ALA A 1 576 ? 196.176 163.686 209.133 1.00 16.32 590 ALA A CA 1
ATOM 7315 C C . ALA A 1 576 ? 195.370 164.835 209.726 1.00 16.82 590 ALA A C 1
ATOM 7316 O O . ALA A 1 576 ? 194.233 164.649 210.174 1.00 19.18 590 ALA A O 1
ATOM 7323 N N . LEU A 1 577 ? 195.949 166.035 209.737 1.00 18.03 591 LEU A N 1
ATOM 7324 C CA . LEU A 1 577 ? 195.410 167.170 210.476 1.00 15.80 591 LEU A CA 1
ATOM 7325 C C . LEU A 1 577 ? 194.534 168.098 209.641 1.00 18.97 591 LEU A C 1
ATOM 7326 O O . LEU A 1 577 ? 193.446 168.478 210.082 1.00 21.34 591 LEU A O 1
ATOM 7342 N N . THR A 1 578 ? 194.979 168.476 208.446 1.00 14.16 592 THR A N 1
ATOM 7343 C CA . THR A 1 578 ? 194.340 169.557 207.705 1.00 14.17 592 THR A CA 1
ATOM 7344 C C . THR A 1 578 ? 193.263 169.115 206.720 1.00 14.08 592 THR A C 1
ATOM 7345 O O . THR A 1 578 ? 192.514 169.971 206.240 1.00 14.82 592 THR A O 1
ATOM 7356 N N . ARG A 1 579 ? 193.148 167.825 206.398 1.00 17.11 593 ARG A N 1
ATOM 7357 C CA . ARG A 1 579 ? 192.269 167.439 205.296 1.00 17.62 593 ARG A CA 1
ATOM 7358 C C . ARG A 1 579 ? 190.811 167.783 205.588 1.00 17.51 593 ARG A C 1
ATOM 7359 O O . ARG A 1 579 ? 190.115 168.348 204.737 1.00 20.81 593 ARG A O 1
ATOM 7380 N N . ASP A 1 580 ? 190.328 167.447 206.786 1.00 15.36 594 ASP A N 1
ATOM 7381 C CA . ASP A 1 580 ? 188.946 167.766 207.133 1.00 13.69 594 ASP A CA 1
ATOM 7382 C C . ASP A 1 580 ? 188.730 169.268 207.256 1.00 14.30 594 ASP A C 1
ATOM 7383 O O . ASP A 1 580 ? 187.730 169.800 206.762 1.00 10.61 594 ASP A O 1
ATOM 7392 N N . ALA A 1 581 ? 189.656 169.968 207.912 1.00 20.96 595 ALA A N 1
ATOM 7393 C CA . ALA A 1 581 ? 189.515 171.408 208.090 1.00 8.68 595 ALA A CA 1
ATOM 7394 C C . ALA A 1 581 ? 189.566 172.135 206.754 1.00 8.07 595 ALA A C 1
ATOM 7395 O O . ALA A 1 581 ? 188.856 173.125 206.549 1.00 10.14 595 ALA A O 1
ATOM 7402 N N . PHE A 1 582 ? 190.408 171.660 205.836 1.00 12.35 596 PHE A N 1
ATOM 7403 C CA . PHE A 1 582 ? 190.574 172.335 204.555 1.00 6.95 596 PHE A CA 1
ATOM 7404 C C . PHE A 1 582 ? 189.377 172.118 203.639 1.00 7.87 596 PHE A C 1
ATOM 7405 O O . PHE A 1 582 ? 189.029 173.011 202.861 1.00 16.40 596 PHE A O 1
ATOM 7422 N N . GLY A 1 583 ? 188.736 170.951 203.710 1.00 10.57 597 GLY A N 1
ATOM 7423 C CA . GLY A 1 583 ? 187.502 170.755 202.966 1.00 5.70 597 GLY A CA 1
ATOM 7424 C C . GLY A 1 583 ? 186.376 171.651 203.445 1.00 7.61 597 GLY A C 1
ATOM 7425 O O . GLY A 1 583 ? 185.662 172.251 202.641 1.00 8.41 597 GLY A O 1
ATOM 7429 N N . GLU A 1 584 ? 186.202 171.749 204.764 1.00 14.11 598 GLU A N 1
ATOM 7430 C CA . GLU A 1 584 ? 185.181 172.630 205.324 1.00 9.67 598 GLU A CA 1
ATOM 7431 C C . GLU A 1 584 ? 185.427 174.085 204.952 1.00 11.87 598 GLU A C 1
ATOM 7432 O O . GLU A 1 584 ? 184.485 174.817 204.626 1.00 12.63 598 GLU A O 1
ATOM 7444 N N . ALA A 1 585 ? 186.684 174.530 204.999 1.00 9.99 599 ALA A N 1
ATOM 7445 C CA . ALA A 1 585 ? 186.984 175.901 204.604 1.00 3.49 599 ALA A CA 1
ATOM 7446 C C . ALA A 1 585 ? 186.758 176.105 203.113 1.00 7.98 599 ALA A C 1
ATOM 7447 O O . ALA A 1 585 ? 186.270 177.160 202.694 1.00 8.74 599 ALA A O 1
ATOM 7454 N N . PHE A 1 586 ? 187.129 175.123 202.293 1.00 12.01 600 PHE A N 1
ATOM 7455 C CA . PHE A 1 586 ? 186.900 175.247 200.860 1.00 5.63 600 PHE A CA 1
ATOM 7456 C C . PHE A 1 586 ? 185.408 175.299 200.546 1.00 5.82 600 PHE A C 1
ATOM 7457 O O . PHE A 1 586 ? 184.970 176.080 199.695 1.00 10.47 600 PHE A O 1
ATOM 7474 N N . LEU A 1 587 ? 184.614 174.473 201.231 1.00 10.38 601 LEU A N 1
ATOM 7475 C CA . LEU A 1 587 ? 183.157 174.560 201.140 1.00 10.76 601 LEU A CA 1
ATOM 7476 C C . LEU A 1 587 ? 182.637 175.894 201.656 1.00 6.81 601 LEU A C 1
ATOM 7477 O O . LEU A 1 587 ? 181.704 176.471 201.086 1.00 11.21 601 LEU A O 1
ATOM 7493 N N . THR A 1 588 ? 183.224 176.393 202.742 1.00 5.32 602 THR A N 1
ATOM 7494 C CA . THR A 1 588 ? 182.834 177.690 203.284 1.00 4.98 602 THR A CA 1
ATOM 7495 C C . THR A 1 588 ? 182.944 178.797 202.246 1.00 4.82 602 THR A C 1
ATOM 7496 O O . THR A 1 588 ? 182.001 179.569 202.049 1.00 11.66 602 THR A O 1
ATOM 7507 N N . HIS A 1 589 ? 184.062 178.868 201.537 1.00 5.98 603 HIS A N 1
ATOM 7508 C CA . HIS A 1 589 ? 184.392 180.082 200.807 1.00 3.14 603 HIS A CA 1
ATOM 7509 C C . HIS A 1 589 ? 184.133 179.998 199.310 1.00 5.32 603 HIS A C 1
ATOM 7510 O O . HIS A 1 589 ? 183.882 181.033 198.687 1.00 15.99 603 HIS A O 1
ATOM 7524 N N . THR A 1 590 ? 184.192 178.816 198.708 1.00 5.61 604 THR A N 1
ATOM 7525 C CA . THR A 1 590 ? 183.867 178.699 197.295 1.00 7.95 604 THR A CA 1
ATOM 7526 C C . THR A 1 590 ? 182.358 178.602 197.095 1.00 9.95 604 THR A C 1
ATOM 7527 O O . THR A 1 590 ? 181.623 178.102 197.950 1.00 9.18 604 THR A O 1
ATOM 7538 N N . SER A 1 591 ? 181.904 179.092 195.945 1.00 12.15 605 SER A N 1
ATOM 7539 C CA . SER A 1 591 ? 180.505 178.990 195.561 1.00 11.19 605 SER A CA 1
ATOM 7540 C C . SER A 1 591 ? 180.183 177.614 194.996 1.00 9.61 605 SER A C 1
ATOM 7541 O O . SER A 1 591 ? 181.040 176.932 194.428 1.00 10.67 605 SER A O 1
ATOM 7549 N N . THR A 1 592 ? 178.923 177.213 195.158 1.00 9.09 606 THR A N 1
ATOM 7550 C CA . THR A 1 592 ? 178.481 175.896 194.727 1.00 13.30 606 THR A CA 1
ATOM 7551 C C . THR A 1 592 ? 178.306 175.805 193.220 1.00 13.89 606 THR A C 1
ATOM 7552 O O . THR A 1 592 ? 178.150 174.697 192.696 1.00 12.64 606 THR A O 1
ATOM 7563 N N . SER A 1 593 ? 178.327 176.936 192.516 1.00 15.71 607 SER A N 1
ATOM 7564 C CA . SER A 1 593 ? 178.263 176.975 191.059 1.00 12.66 607 SER A CA 1
ATOM 7565 C C . SER A 1 593 ? 179.466 177.758 190.545 1.00 11.36 607 SER A C 1
ATOM 7566 O O . SER A 1 593 ? 179.332 178.904 190.097 1.00 9.25 607 SER A O 1
ATOM 7574 N N . PRO A 1 594 ? 180.657 177.168 190.599 1.00 11.75 608 PRO A N 1
ATOM 7575 C CA . PRO A 1 594 ? 181.851 177.885 190.147 1.00 9.70 608 PRO A CA 1
ATOM 7576 C C . PRO A 1 594 ? 181.881 178.040 188.636 1.00 14.03 608 PRO A C 1
ATOM 7577 O O . PRO A 1 594 ? 181.424 177.174 187.887 1.00 16.17 608 PRO A O 1
ATOM 7588 N N . ASN A 1 595 ? 182.431 179.166 188.192 1.00 10.51 609 ASN A N 1
ATOM 7589 C CA . ASN A 1 595 ? 182.464 179.476 186.770 1.00 6.64 609 ASN A CA 1
ATOM 7590 C C . ASN A 1 595 ? 183.488 178.582 186.083 1.00 13.41 609 ASN A C 1
ATOM 7591 O O . ASN A 1 595 ? 184.668 178.585 186.446 1.00 18.05 609 ASN A O 1
ATOM 7602 N N . GLN A 1 596 ? 183.033 177.804 185.099 1.00 21.27 610 GLN A N 1
ATOM 7603 C CA . GLN A 1 596 ? 183.919 176.843 184.451 1.00 16.54 610 GLN A CA 1
ATOM 7604 C C . GLN A 1 596 ? 184.982 177.532 183.608 1.00 17.75 610 GLN A C 1
ATOM 7605 O O . GLN A 1 596 ? 186.079 176.990 183.439 1.00 23.15 610 GLN A O 1
ATOM 7619 N N . GLN A 1 597 ? 184.682 178.713 183.065 1.00 16.28 611 GLN A N 1
ATOM 7620 C CA . GLN A 1 597 ? 185.683 179.434 182.287 1.00 15.15 611 GLN A CA 1
ATOM 7621 C C . GLN A 1 597 ? 186.890 179.799 183.142 1.00 16.18 611 GLN A C 1
ATOM 7622 O O . GLN A 1 597 ? 188.028 179.782 182.659 1.00 18.04 611 GLN A O 1
ATOM 7636 N N . LEU A 1 598 ? 186.665 180.147 184.410 1.00 15.73 612 LEU A N 1
ATOM 7637 C CA . LEU A 1 598 ? 187.786 180.447 185.294 1.00 11.71 612 LEU A CA 1
ATOM 7638 C C . LEU A 1 598 ? 188.651 179.214 185.522 1.00 14.97 612 LEU A C 1
ATOM 7639 O O . LEU A 1 598 ? 189.884 179.298 185.492 1.00 20.56 612 LEU A O 1
ATOM 7655 N N . LEU A 1 599 ? 188.022 178.061 185.760 1.00 13.18 613 LEU A N 1
ATOM 7656 C CA . LEU A 1 599 ? 188.777 176.827 185.952 1.00 11.69 613 LEU A CA 1
ATOM 7657 C C . LEU A 1 599 ? 189.529 176.433 184.687 1.00 10.36 613 LEU A C 1
ATOM 7658 O O . LEU A 1 599 ? 190.681 175.991 184.751 1.00 12.98 613 LEU A O 1
ATOM 7674 N N . ALA A 1 600 ? 188.889 176.583 183.526 1.00 11.74 614 ALA A N 1
ATOM 7675 C CA . ALA A 1 600 ? 189.548 176.282 182.260 1.00 13.06 614 ALA A CA 1
ATOM 7676 C C . ALA A 1 600 ? 190.706 177.231 181.988 1.00 14.51 614 ALA A C 1
ATOM 7677 O O . ALA A 1 600 ? 191.704 176.830 181.379 1.00 21.87 614 ALA A O 1
ATOM 7684 N N . SER A 1 601 ? 190.594 178.483 182.427 1.00 10.54 615 SER A N 1
ATOM 7685 C CA . SER A 1 601 ? 191.709 179.415 182.312 1.00 10.33 615 SER A CA 1
ATOM 7686 C C . SER A 1 601 ? 192.887 178.994 183.180 1.00 11.09 615 SER A C 1
ATOM 7687 O O . SER A 1 601 ? 194.041 179.238 182.812 1.00 13.90 615 SER A O 1
ATOM 7695 N N . LEU A 1 602 ? 192.624 178.373 184.331 1.00 14.47 616 LEU A N 1
ATOM 7696 C CA . LEU A 1 602 ? 193.716 177.860 185.150 1.00 8.95 616 LEU A CA 1
ATOM 7697 C C . LEU A 1 602 ? 194.388 176.668 184.483 1.00 8.16 616 LEU A C 1
ATOM 7698 O O . LEU A 1 602 ? 195.604 176.485 184.608 1.00 15.72 616 LEU A O 1
ATOM 7714 N N . ASP A 1 603 ? 193.615 175.837 183.785 1.00 12.14 617 ASP A N 1
ATOM 7715 C CA . ASP A 1 603 ? 194.213 174.753 183.014 1.00 13.42 617 ASP A CA 1
ATOM 7716 C C . ASP A 1 603 ? 195.062 175.298 181.872 1.00 9.84 617 ASP A C 1
ATOM 7717 O O . ASP A 1 603 ? 196.145 174.776 181.590 1.00 15.26 617 ASP A O 1
ATOM 7726 N N . LEU A 1 604 ? 194.581 176.346 181.200 1.00 9.59 618 LEU A N 1
ATOM 7727 C CA . LEU A 1 604 ? 195.354 176.967 180.129 1.00 16.02 618 LEU A CA 1
ATOM 7728 C C . LEU A 1 604 ? 196.635 177.600 180.656 1.00 15.58 618 LEU A C 1
ATOM 7729 O O . LEU A 1 604 ? 197.694 177.492 180.028 1.00 15.73 618 LEU A O 1
ATOM 7745 N N . ALA A 1 605 ? 196.557 178.278 181.803 1.00 13.61 619 ALA A N 1
ATOM 7746 C CA . ALA A 1 605 ? 197.752 178.875 182.389 1.00 12.02 619 ALA A CA 1
ATOM 7747 C C . ALA A 1 605 ? 198.745 177.821 182.855 1.00 14.18 619 ALA A C 1
ATOM 7748 O O . ALA A 1 605 ? 199.957 178.047 182.795 1.00 22.23 619 ALA A O 1
ATOM 7755 N N . ARG A 1 606 ? 198.259 176.677 183.335 1.00 11.20 620 ARG A N 1
ATOM 7756 C CA . ARG A 1 606 ? 199.158 175.579 183.674 1.00 10.69 620 ARG A CA 1
ATOM 7757 C C . ARG A 1 606 ? 199.901 175.079 182.441 1.00 13.36 620 ARG A C 1
ATOM 7758 O O . ARG A 1 606 ? 201.128 174.936 182.457 1.00 18.53 620 ARG A O 1
ATOM 7779 N N . ARG A 1 607 ? 199.169 174.805 181.359 1.00 13.99 621 ARG A N 1
ATOM 7780 C CA . ARG A 1 607 ? 199.799 174.423 180.099 1.00 12.19 621 ARG A CA 1
ATOM 7781 C C . ARG A 1 607 ? 200.825 175.460 179.660 1.00 14.78 621 ARG A C 1
ATOM 7782 O O . ARG A 1 607 ? 201.922 175.115 179.207 1.00 22.43 621 ARG A O 1
ATOM 7803 N N . GLN A 1 608 ? 200.471 176.741 179.770 1.00 13.03 622 GLN A N 1
ATOM 7804 C CA . GLN A 1 608 ? 201.392 177.823 179.434 1.00 13.26 622 GLN A CA 1
ATOM 7805 C C . GLN A 1 608 ? 202.701 177.710 180.207 1.00 14.17 622 GLN A C 1
ATOM 7806 O O . GLN A 1 608 ? 203.787 177.764 179.620 1.00 14.85 622 GLN A O 1
ATOM 7820 N N . VAL A 1 609 ? 202.622 177.568 181.530 1.00 13.24 623 VAL A N 1
ATOM 7821 C CA . VAL A 1 609 ? 203.834 177.424 182.332 1.00 10.34 623 VAL A CA 1
ATOM 7822 C C . VAL A 1 609 ? 204.567 176.137 181.975 1.00 11.85 623 VAL A C 1
ATOM 7823 O O . VAL A 1 609 ? 205.799 176.115 181.879 1.00 13.47 623 VAL A O 1
ATOM 7836 N N . ASP A 1 610 ? 203.827 175.047 181.778 1.00 11.98 624 ASP A N 1
ATOM 7837 C CA . ASP A 1 610 ? 204.454 173.764 181.475 1.00 7.62 624 ASP A CA 1
ATOM 7838 C C . ASP A 1 610 ? 205.336 173.846 180.233 1.00 15.56 624 ASP A C 1
ATOM 7839 O O . ASP A 1 610 ? 206.459 173.331 180.222 1.00 21.66 624 ASP A O 1
ATOM 7848 N N . ILE A 1 611 ? 204.842 174.483 179.172 1.00 16.34 625 ILE A N 1
ATOM 7849 C CA . ILE A 1 611 ? 205.544 174.518 177.891 1.00 12.32 625 ILE A CA 1
ATOM 7850 C C . ILE A 1 611 ? 206.198 175.874 177.646 1.00 14.90 625 ILE A C 1
ATOM 7851 O O . ILE A 1 611 ? 207.426 176.005 177.700 1.00 22.93 625 ILE A O 1
ATOM 7867 N N . GLU A 1 612 ? 205.377 176.889 177.379 1.00 14.81 626 GLU A N 1
ATOM 7868 C CA . GLU A 1 612 ? 205.866 178.229 177.063 1.00 12.98 626 GLU A CA 1
ATOM 7869 C C . GLU A 1 612 ? 206.518 178.933 178.248 1.00 18.61 626 GLU A C 1
ATOM 7870 O O . GLU A 1 612 ? 207.267 179.892 178.040 1.00 19.20 626 GLU A O 1
ATOM 7882 N N . GLY A 1 613 ? 206.248 178.494 179.476 1.00 17.42 627 GLY A N 1
ATOM 7883 C CA . GLY A 1 613 ? 206.519 179.332 180.635 1.00 7.51 627 GLY A CA 1
ATOM 7884 C C . GLY A 1 613 ? 207.960 179.798 180.740 1.00 10.80 627 GLY A C 1
ATOM 7885 O O . GLY A 1 613 ? 208.223 180.977 180.983 1.00 18.55 627 GLY A O 1
ATOM 7889 N N . PHE A 1 614 ? 208.915 178.884 180.572 1.00 10.48 628 PHE A N 1
ATOM 7890 C CA . PHE A 1 614 ? 210.321 179.274 180.647 1.00 10.82 628 PHE A CA 1
ATOM 7891 C C . PHE A 1 614 ? 210.660 180.388 179.661 1.00 13.87 628 PHE A C 1
ATOM 7892 O O . PHE A 1 614 ? 211.110 181.467 180.061 1.00 14.59 628 PHE A O 1
ATOM 7909 N N . GLU A 1 615 ? 210.464 180.146 178.364 1.00 17.94 629 GLU A N 1
ATOM 7910 C CA . GLU A 1 615 ? 210.781 181.175 177.376 1.00 11.79 629 GLU A CA 1
ATOM 7911 C C . GLU A 1 615 ? 209.994 182.456 177.640 1.00 15.56 629 GLU A C 1
ATOM 7912 O O . GLU A 1 615 ? 210.551 183.558 177.599 1.00 24.79 629 GLU A O 1
ATOM 7924 N N . LEU A 1 616 ? 208.692 182.332 177.899 1.00 7.88 630 LEU A N 1
ATOM 7925 C CA . LEU A 1 616 ? 207.877 183.501 178.222 1.00 12.37 630 LEU A CA 1
ATOM 7926 C C . LEU A 1 616 ? 208.447 184.263 179.413 1.00 12.87 630 LEU A C 1
ATOM 7927 O O . LEU A 1 616 ? 208.802 185.440 179.305 1.00 14.57 630 LEU A O 1
ATOM 7943 N N . VAL A 1 617 ? 208.542 183.595 180.563 1.00 9.96 631 VAL A N 1
ATOM 7944 C CA . VAL A 1 617 ? 208.961 184.249 181.801 1.00 9.34 631 VAL A CA 1
ATOM 7945 C C . VAL A 1 617 ? 210.396 184.750 181.701 1.00 14.48 631 VAL A C 1
ATOM 7946 O O . VAL A 1 617 ? 210.711 185.863 182.136 1.00 17.57 631 VAL A O 1
ATOM 7959 N N . ARG A 1 618 ? 211.289 183.937 181.144 1.00 15.20 632 ARG A N 1
ATOM 7960 C CA . ARG A 1 618 ? 212.669 184.368 180.951 1.00 13.69 632 ARG A CA 1
ATOM 7961 C C . ARG A 1 618 ? 212.751 185.585 180.035 1.00 10.60 632 ARG A C 1
ATOM 7962 O O . ARG A 1 618 ? 213.608 186.455 180.223 1.00 17.41 632 ARG A O 1
ATOM 7983 N N . HIS A 1 619 ? 211.873 185.660 179.037 1.00 12.54 633 HIS A N 1
ATOM 7984 C CA . HIS A 1 619 ? 211.762 186.861 178.211 1.00 14.47 633 HIS A CA 1
ATOM 7985 C C . HIS A 1 619 ? 211.376 188.089 179.035 1.00 12.58 633 HIS A C 1
ATOM 7986 O O . HIS A 1 619 ? 211.947 189.170 178.859 1.00 17.31 633 HIS A O 1
ATOM 8000 N N . VAL A 1 620 ? 210.401 187.944 179.937 1.00 19.56 634 VAL A N 1
ATOM 8001 C CA . VAL A 1 620 ? 210.012 189.048 180.820 1.00 14.45 634 VAL A CA 1
ATOM 8002 C C . VAL A 1 620 ? 211.208 189.599 181.587 1.00 10.18 634 VAL A C 1
ATOM 8003 O O . VAL A 1 620 ? 211.466 190.808 181.578 1.00 17.35 634 VAL A O 1
ATOM 8016 N N . TYR A 1 621 ? 211.951 188.732 182.274 1.00 12.87 635 TYR A N 1
ATOM 8017 C CA . TYR A 1 621 ? 213.131 189.196 183.001 1.00 11.48 635 TYR A CA 1
ATOM 8018 C C . TYR A 1 621 ? 214.110 189.900 182.071 1.00 11.42 635 TYR A C 1
ATOM 8019 O O . TYR A 1 621 ? 214.614 190.983 182.388 1.00 18.92 635 TYR A O 1
ATOM 8037 N N . ASN A 1 622 ? 214.403 189.293 180.924 1.00 19.23 636 ASN A N 1
ATOM 8038 C CA . ASN A 1 622 ? 215.201 189.964 179.904 1.00 15.39 636 ASN A CA 1
ATOM 8039 C C . ASN A 1 622 ? 214.653 191.356 179.606 1.00 18.21 636 ASN A C 1
ATOM 8040 O O . ASN A 1 622 ? 215.398 192.340 179.586 1.00 19.56 636 ASN A O 1
ATOM 8051 N N . MET A 1 623 ? 213.344 191.453 179.367 1.00 19.42 637 MET A N 1
ATOM 8052 C CA . MET A 1 623 ? 212.733 192.742 179.050 1.00 10.81 637 MET A CA 1
ATOM 8053 C C . MET A 1 623 ? 212.871 193.731 180.201 1.00 12.21 637 MET A C 1
ATOM 8054 O O . MET A 1 623 ? 213.174 194.909 179.981 1.00 19.53 637 MET A O 1
ATOM 8068 N N . ALA A 1 624 ? 212.637 193.280 181.433 1.00 15.16 638 ALA A N 1
ATOM 8069 C CA . ALA A 1 624 ? 212.819 194.148 182.593 1.00 6.28 638 ALA A CA 1
ATOM 8070 C C . ALA A 1 624 ? 214.263 194.615 182.725 1.00 11.03 638 ALA A C 1
ATOM 8071 O O . ALA A 1 624 ? 214.524 195.797 182.975 1.00 22.86 638 ALA A O 1
ATOM 8078 N N . LEU A 1 625 ? 215.218 193.699 182.572 1.00 17.47 639 LEU A N 1
ATOM 8079 C CA . LEU A 1 625 ? 216.630 194.072 182.632 1.00 12.22 639 LEU A CA 1
ATOM 8080 C C . LEU A 1 625 ? 217.022 194.993 181.484 1.00 12.93 639 LEU A C 1
ATOM 8081 O O . LEU A 1 625 ? 217.759 195.965 181.686 1.00 20.32 639 LEU A O 1
ATOM 8097 N N . VAL A 1 626 ? 216.550 194.702 180.273 1.00 17.82 640 VAL A N 1
ATOM 8098 C CA . VAL A 1 626 ? 216.777 195.601 179.142 1.00 16.49 640 VAL A CA 1
ATOM 8099 C C . VAL A 1 626 ? 216.234 196.990 179.453 1.00 17.80 640 VAL A C 1
ATOM 8100 O O . VAL A 1 626 ? 216.928 197.998 179.281 1.00 23.13 640 VAL A O 1
ATOM 8113 N N . PHE A 1 627 ? 214.986 197.067 179.915 1.00 20.30 641 PHE A N 1
ATOM 8114 C CA . PHE A 1 627 ? 214.401 198.364 180.238 1.00 16.14 641 PHE A CA 1
ATOM 8115 C C . PHE A 1 627 ? 215.210 199.073 181.317 1.00 19.13 641 PHE A C 1
ATOM 8116 O O . PHE A 1 627 ? 215.518 200.264 181.195 1.00 26.03 641 PHE A O 1
ATOM 8133 N N . ARG A 1 628 ? 215.562 198.358 182.386 1.00 17.97 642 ARG A N 1
ATOM 8134 C CA . ARG A 1 628 ? 216.387 198.949 183.434 1.00 14.70 642 ARG A CA 1
ATOM 8135 C C . ARG A 1 628 ? 217.700 199.477 182.867 1.00 20.56 642 ARG A C 1
ATOM 8136 O O . ARG A 1 628 ? 218.120 200.597 183.178 1.00 23.69 642 ARG A O 1
ATOM 8157 N N . HIS A 1 629 ? 218.370 198.675 182.038 1.00 24.26 643 HIS A N 1
ATOM 8158 C CA . HIS A 1 629 ? 219.649 199.086 181.466 1.00 25.90 643 HIS A CA 1
ATOM 8159 C C . HIS A 1 629 ? 219.491 200.320 180.586 1.00 27.62 643 HIS A C 1
ATOM 8160 O O . HIS A 1 629 ? 220.273 201.272 180.682 1.00 29.94 643 HIS A O 1
ATOM 8174 N N . ARG A 1 630 ? 218.481 200.318 179.715 1.00 25.52 644 ARG A N 1
ATOM 8175 C CA . ARG A 1 630 ? 218.285 201.440 178.803 1.00 22.72 644 ARG A CA 1
ATOM 8176 C C . ARG A 1 630 ? 218.000 202.725 179.566 1.00 24.20 644 ARG A C 1
ATOM 8177 O O . ARG A 1 630 ? 218.488 203.798 179.196 1.00 27.89 644 ARG A O 1
ATOM 8198 N N . VAL A 1 631 ? 217.200 202.638 180.629 1.00 26.94 645 VAL A N 1
ATOM 8199 C CA . VAL A 1 631 ? 216.913 203.815 181.442 1.00 25.22 645 VAL A CA 1
ATOM 8200 C C . VAL A 1 631 ? 218.178 204.322 182.129 1.00 26.37 645 VAL A C 1
ATOM 8201 O O . VAL A 1 631 ? 218.370 205.533 182.279 1.00 28.61 645 VAL A O 1
ATOM 8214 N N . ARG A 1 632 ? 219.057 203.415 182.562 1.00 26.63 646 ARG A N 1
ATOM 8215 C CA . ARG A 1 632 ? 220.269 203.855 183.246 1.00 26.38 646 ARG A CA 1
ATOM 8216 C C . ARG A 1 632 ? 221.233 204.533 182.281 1.00 30.20 646 ARG A C 1
ATOM 8217 O O . ARG A 1 632 ? 221.830 205.564 182.611 1.00 31.48 646 ARG A O 1
ATOM 8238 N N . LYS A 1 633 ? 221.396 203.970 181.083 1.00 31.60 647 LYS A N 1
ATOM 8239 C CA . LYS A 1 633 ? 222.368 204.502 180.137 1.00 30.30 647 LYS A CA 1
ATOM 8240 C C . LYS A 1 633 ? 221.883 205.789 179.487 1.00 32.81 647 LYS A C 1
ATOM 8241 O O . LYS A 1 633 ? 222.682 206.700 179.246 1.00 38.10 647 LYS A O 1
ATOM 8260 N N . ASP A 1 634 ? 220.592 205.887 179.190 1.00 34.93 648 ASP A N 1
ATOM 8261 C CA . ASP A 1 634 ? 220.096 207.027 178.434 1.00 36.53 648 ASP A CA 1
ATOM 8262 C C . ASP A 1 634 ? 220.223 208.286 179.282 1.00 40.17 648 ASP A C 1
ATOM 8263 O O . ASP A 1 634 ? 219.608 208.390 180.348 1.00 38.82 648 ASP A O 1
ATOM 8272 N N . ARG A 1 635 ? 221.018 209.245 178.804 1.00 42.32 649 ARG A N 1
ATOM 8273 C CA . ARG A 1 635 ? 221.292 210.442 179.591 1.00 42.10 649 ARG A CA 1
ATOM 8274 C C . ARG A 1 635 ? 220.078 211.357 179.676 1.00 42.45 649 ARG A C 1
ATOM 8275 O O . ARG A 1 635 ? 219.960 212.138 180.627 1.00 42.65 649 ARG A O 1
ATOM 8296 N N . LEU A 1 636 ? 219.173 211.280 178.702 1.00 37.83 650 LEU A N 1
ATOM 8297 C CA . LEU A 1 636 ? 218.007 212.156 178.709 1.00 38.62 650 LEU A CA 1
ATOM 8298 C C . LEU A 1 636 ? 216.945 211.663 179.687 1.00 35.95 650 LEU A C 1
ATOM 8299 O O . LEU A 1 636 ? 216.346 212.465 180.411 1.00 39.51 650 LEU A O 1
ATOM 8315 N N . ILE A 1 637 ? 216.698 210.353 179.724 1.00 32.61 651 ILE A N 1
ATOM 8316 C CA . ILE A 1 637 ? 215.828 209.787 180.752 1.00 33.65 651 ILE A CA 1
ATOM 8317 C C . ILE A 1 637 ? 216.516 209.826 182.110 1.00 33.91 651 ILE A C 1
ATOM 8318 O O . ILE A 1 637 ? 215.930 210.255 183.110 1.00 36.24 651 ILE A O 1
ATOM 8334 N N . SER A 1 638 ? 217.770 209.375 182.167 1.00 34.35 652 SER A N 1
ATOM 8335 C CA . SER A 1 638 ? 218.429 209.159 183.450 1.00 33.96 652 SER A CA 1
ATOM 8336 C C . SER A 1 638 ? 218.523 210.430 184.281 1.00 33.27 652 SER A C 1
ATOM 8337 O O . SER A 1 638 ? 218.641 210.344 185.508 1.00 34.89 652 SER A O 1
ATOM 8345 N N . LYS A 1 639 ? 218.479 211.605 183.652 1.00 38.57 653 LYS A N 1
ATOM 8346 C CA . LYS A 1 639 ? 218.513 212.849 184.410 1.00 41.63 653 LYS A CA 1
ATOM 8347 C C . LYS A 1 639 ? 217.185 213.167 185.083 1.00 39.67 653 LYS A C 1
ATOM 8348 O O . LYS A 1 639 ? 217.174 213.892 186.083 1.00 40.58 653 LYS A O 1
ATOM 8367 N N . TRP A 1 640 ? 216.075 212.642 184.567 1.00 36.90 654 TRP A N 1
ATOM 8368 C CA . TRP A 1 640 ? 214.753 212.903 185.121 1.00 36.17 654 TRP A CA 1
ATOM 8369 C C . TRP A 1 640 ? 214.102 211.688 185.755 1.00 36.05 654 TRP A C 1
ATOM 8370 O O . TRP A 1 640 ? 213.256 211.849 186.636 1.00 37.76 654 TRP A O 1
ATOM 8391 N N . PHE A 1 641 ? 214.472 210.483 185.333 1.00 33.45 655 PHE A N 1
ATOM 8392 C CA . PHE A 1 641 ? 213.801 209.265 185.757 1.00 27.04 655 PHE A CA 1
ATOM 8393 C C . PHE A 1 641 ? 214.822 208.255 186.250 1.00 26.71 655 PHE A C 1
ATOM 8394 O O . PHE A 1 641 ? 215.952 208.193 185.760 1.00 30.81 655 PHE A O 1
ATOM 8411 N N . ARG A 1 642 ? 214.404 207.463 187.232 1.00 25.21 656 ARG A N 1
ATOM 8412 C CA . ARG A 1 642 ? 215.232 206.411 187.796 1.00 22.35 656 ARG A CA 1
ATOM 8413 C C . ARG A 1 642 ? 214.359 205.203 188.092 1.00 22.39 656 ARG A C 1
ATOM 8414 O O . ARG A 1 642 ? 213.185 205.340 188.441 1.00 25.52 656 ARG A O 1
ATOM 8435 N N . ILE A 1 643 ? 214.940 204.016 187.942 1.00 22.11 657 ILE A N 1
ATOM 8436 C CA . ILE A 1 643 ? 214.320 202.768 188.373 1.00 17.79 657 ILE A CA 1
ATOM 8437 C C . ILE A 1 643 ? 215.128 202.247 189.551 1.00 17.18 657 ILE A C 1
ATOM 8438 O O . ILE A 1 643 ? 216.346 202.062 189.445 1.00 25.48 657 ILE A O 1
ATOM 8454 N N . LEU A 1 644 ? 214.451 202.015 190.671 1.00 16.56 658 LEU A N 1
ATOM 8455 C CA . LEU A 1 644 ? 215.140 201.733 191.921 1.00 21.98 658 LEU A CA 1
ATOM 8456 C C . LEU A 1 644 ? 215.859 200.390 191.852 1.00 17.02 658 LEU A C 1
ATOM 8457 O O . LEU A 1 644 ? 215.274 199.376 191.461 1.00 15.48 658 LEU A O 1
ATOM 8473 N N . ASP A 1 645 ? 217.130 200.393 192.242 1.00 18.59 659 ASP A N 1
ATOM 8474 C CA . ASP A 1 645 ? 217.980 199.215 192.212 1.00 14.91 659 ASP A CA 1
ATOM 8475 C C . ASP A 1 645 ? 217.696 198.303 193.404 1.00 17.26 659 ASP A C 1
ATOM 8476 O O . ASP A 1 645 ? 216.922 198.628 194.306 1.00 21.83 659 ASP A O 1
ATOM 8485 N N . GLU A 1 646 ? 218.341 197.134 193.390 1.00 21.53 660 GLU A N 1
ATOM 8486 C CA . GLU A 1 646 ? 218.452 196.332 194.604 1.00 18.16 660 GLU A CA 1
ATOM 8487 C C . GLU A 1 646 ? 218.963 197.163 195.771 1.00 19.06 660 GLU A C 1
ATOM 8488 O O . GLU A 1 646 ? 218.458 197.052 196.893 1.00 24.99 660 GLU A O 1
ATOM 8500 N N . SER A 1 647 ? 219.968 198.005 195.524 1.00 19.56 661 SER A N 1
ATOM 8501 C CA . SER A 1 647 ? 220.560 198.782 196.606 1.00 20.59 661 SER A CA 1
ATOM 8502 C C . SER A 1 647 ? 219.602 199.840 197.133 1.00 17.87 661 SER A C 1
ATOM 8503 O O . SER A 1 647 ? 219.710 200.248 198.295 1.00 22.79 661 SER A O 1
ATOM 8511 N N . ASP A 1 648 ? 218.664 200.293 196.304 1.00 16.54 662 ASP A N 1
ATOM 8512 C CA . ASP A 1 648 ? 217.657 201.239 196.767 1.00 16.48 662 ASP A CA 1
ATOM 8513 C C . ASP A 1 648 ? 216.591 200.544 197.604 1.00 20.70 662 ASP A C 1
ATOM 8514 O O . ASP A 1 648 ? 216.287 200.977 198.721 1.00 24.41 662 ASP A O 1
ATOM 8523 N N . LEU A 1 649 ? 216.021 199.461 197.081 1.00 17.72 663 LEU A N 1
ATOM 8524 C CA . LEU A 1 649 ? 214.885 198.798 197.703 1.00 15.88 663 LEU A CA 1
ATOM 8525 C C . LEU A 1 649 ? 215.280 197.719 198.702 1.00 14.54 663 LEU A C 1
ATOM 8526 O O . LEU A 1 649 ? 214.420 197.266 199.464 1.00 19.76 663 LEU A O 1
ATOM 8542 N N . VAL A 1 650 ? 216.540 197.295 198.720 1.00 17.39 664 VAL A N 1
ATOM 8543 C CA . VAL A 1 650 ? 217.002 196.294 199.680 1.00 18.12 664 VAL A CA 1
ATOM 8544 C C . VAL A 1 650 ? 218.202 196.853 200.435 1.00 19.26 664 VAL A C 1
ATOM 8545 O O . VAL A 1 650 ? 219.288 196.987 199.853 1.00 15.79 664 VAL A O 1
ATOM 8558 N N . PRO A 1 651 ? 218.058 197.200 201.722 1.00 24.19 665 PRO A N 1
ATOM 8559 C CA . PRO A 1 651 ? 219.221 197.607 202.519 1.00 24.79 665 PRO A CA 1
ATOM 8560 C C . PRO A 1 651 ? 220.412 196.669 202.396 1.00 22.95 665 PRO A C 1
ATOM 8561 O O . PRO A 1 651 ? 220.262 195.503 202.021 1.00 24.00 665 PRO A O 1
ATOM 8572 N N . ASP A 1 652 ? 221.604 197.174 202.720 1.00 22.31 666 ASP A N 1
ATOM 8573 C CA . ASP A 1 652 ? 222.792 196.327 202.714 1.00 24.85 666 ASP A CA 1
ATOM 8574 C C . ASP A 1 652 ? 222.678 195.212 203.745 1.00 24.67 666 ASP A C 1
ATOM 8575 O O . ASP A 1 652 ? 223.141 194.090 203.511 1.00 24.70 666 ASP A O 1
ATOM 8584 N N . ALA A 1 653 ? 222.072 195.508 204.898 1.00 21.25 667 ALA A N 1
ATOM 8585 C CA . ALA A 1 653 ? 221.895 194.510 205.947 1.00 16.68 667 ALA A CA 1
ATOM 8586 C C . ALA A 1 653 ? 221.337 193.192 205.425 1.00 18.01 667 ALA A C 1
ATOM 8587 O O . ALA A 1 653 ? 221.549 192.150 206.055 1.00 18.87 667 ALA A O 1
ATOM 8594 N N . PHE A 1 654 ? 220.632 193.210 204.294 1.00 19.22 668 PHE A N 1
ATOM 8595 C CA . PHE A 1 654 ? 219.924 192.038 203.793 1.00 17.87 668 PHE A CA 1
ATOM 8596 C C . PHE A 1 654 ? 220.490 191.532 202.472 1.00 17.32 668 PHE A C 1
ATOM 8597 O O . PHE A 1 654 ? 219.923 190.606 201.882 1.00 14.31 668 PHE A O 1
ATOM 8614 N N . ARG A 1 655 ? 221.588 192.113 201.992 1.00 22.64 669 ARG A N 1
ATOM 8615 C CA . ARG A 1 655 ? 222.271 191.659 200.787 1.00 24.22 669 ARG A CA 1
ATOM 8616 C C . ARG A 1 655 ? 223.723 191.363 201.129 1.00 29.18 669 ARG A C 1
ATOM 8617 O O . ARG A 1 655 ? 224.455 192.256 201.569 1.00 29.09 669 ARG A O 1
ATOM 8638 N N . SER A 1 656 ? 224.133 190.114 200.934 1.00 34.59 670 SER A N 1
ATOM 8639 C CA . SER A 1 656 ? 225.508 189.708 201.198 1.00 34.25 670 SER A CA 1
ATOM 8640 C C . SER A 1 656 ? 226.372 189.896 199.958 1.00 30.07 670 SER A C 1
ATOM 8641 O O . SER A 1 656 ? 226.626 188.945 199.218 1.00 28.11 670 SER A O 1
ATOM 8649 N N . LEU A 1 670 ? 228.048 187.756 186.668 1.00 43.57 684 LEU A N 1
ATOM 8650 C CA . LEU A 1 670 ? 226.751 187.097 186.769 1.00 44.93 684 LEU A CA 1
ATOM 8651 C C . LEU A 1 670 ? 226.731 186.102 187.923 1.00 43.28 684 LEU A C 1
ATOM 8652 O O . LEU A 1 670 ? 225.689 185.879 188.538 1.00 43.79 684 LEU A O 1
ATOM 8668 N N . ALA A 1 671 ? 227.886 185.499 188.213 1.00 41.55 685 ALA A N 1
ATOM 8669 C CA . ALA A 1 671 ? 227.930 184.474 189.250 1.00 41.65 685 ALA A CA 1
ATOM 8670 C C . ALA A 1 671 ? 227.540 185.053 190.603 1.00 40.53 685 ALA A C 1
ATOM 8671 O O . ALA A 1 671 ? 226.864 184.392 191.399 1.00 39.76 685 ALA A O 1
ATOM 8678 N N . ASP A 1 672 ? 227.965 186.287 190.884 1.00 41.69 686 ASP A N 1
ATOM 8679 C CA . ASP A 1 672 ? 227.595 186.919 192.146 1.00 42.20 686 ASP A CA 1
ATOM 8680 C C . ASP A 1 672 ? 226.087 187.106 192.233 1.00 41.06 686 ASP A C 1
ATOM 8681 O O . ASP A 1 672 ? 225.490 186.936 193.302 1.00 38.42 686 ASP A O 1
ATOM 8690 N N . TRP A 1 673 ? 225.455 187.466 191.112 1.00 33.39 687 TRP A N 1
ATOM 8691 C CA . TRP A 1 673 ? 224.015 187.692 191.104 1.00 32.97 687 TRP A CA 1
ATOM 8692 C C . TRP A 1 673 ? 223.241 186.383 191.206 1.00 31.70 687 TRP A C 1
ATOM 8693 O O . TRP A 1 673 ? 222.116 186.369 191.717 1.00 28.29 687 TRP A O 1
ATOM 8714 N N . ASN A 1 674 ? 223.820 185.279 190.729 1.00 29.57 688 ASN A N 1
ATOM 8715 C CA . ASN A 1 674 ? 223.199 183.974 190.932 1.00 26.36 688 ASN A CA 1
ATOM 8716 C C . ASN A 1 674 ? 223.200 183.590 192.404 1.00 26.33 688 ASN A C 1
ATOM 8717 O O . ASN A 1 674 ? 222.198 183.087 192.923 1.00 31.06 688 ASN A O 1
ATOM 8728 N N . GLU A 1 675 ? 224.322 183.814 193.088 1.00 27.83 689 GLU A N 1
ATOM 8729 C CA . GLU A 1 675 ? 224.391 183.553 194.520 1.00 24.84 689 GLU A CA 1
ATOM 8730 C C . GLU A 1 675 ? 223.431 184.439 195.301 1.00 22.40 689 GLU A C 1
ATOM 8731 O O . GLU A 1 675 ? 222.920 184.028 196.348 1.00 25.87 689 GLU A O 1
ATOM 8743 N N . ALA A 1 676 ? 223.176 185.654 194.813 1.00 20.48 690 ALA A N 1
ATOM 8744 C CA . ALA A 1 676 ? 222.220 186.533 195.478 1.00 15.63 690 ALA A CA 1
ATOM 8745 C C . ALA A 1 676 ? 220.834 185.906 195.523 1.00 14.75 690 ALA A C 1
ATOM 8746 O O . ALA A 1 676 ? 220.222 185.802 196.591 1.00 14.39 690 ALA A O 1
ATOM 8753 N N . TRP A 1 677 ? 220.320 185.477 194.371 1.00 20.36 691 TRP A N 1
ATOM 8754 C CA . TRP A 1 677 ? 219.005 184.849 194.352 1.00 11.46 691 TRP A CA 1
ATOM 8755 C C . TRP A 1 677 ? 218.990 183.562 195.162 1.00 11.29 691 TRP A C 1
ATOM 8756 O O . TRP A 1 677 ? 217.972 183.229 195.778 1.00 16.18 691 TRP A O 1
ATOM 8777 N N . ARG A 1 678 ? 220.105 182.832 195.183 1.00 15.75 692 ARG A N 1
ATOM 8778 C CA . ARG A 1 678 ? 220.154 181.585 195.938 1.00 17.81 692 ARG A CA 1
ATOM 8779 C C . ARG A 1 678 ? 220.132 181.836 197.440 1.00 18.85 692 ARG A C 1
ATOM 8780 O O . ARG A 1 678 ? 219.478 181.099 198.185 1.00 23.49 692 ARG A O 1
ATOM 8801 N N . SER A 1 679 ? 220.834 182.870 197.906 1.00 18.38 693 SER A N 1
ATOM 8802 C CA . SER A 1 679 ? 221.306 182.877 199.285 1.00 14.80 693 SER A CA 1
ATOM 8803 C C . SER A 1 679 ? 221.030 184.183 200.021 1.00 17.67 693 SER A C 1
ATOM 8804 O O . SER A 1 679 ? 220.924 184.181 201.251 1.00 20.83 693 SER A O 1
ATOM 8812 N N . ASP A 1 680 ? 220.912 185.299 199.306 1.00 11.13 694 ASP A N 1
ATOM 8813 C CA . ASP A 1 680 ? 220.595 186.550 199.980 1.00 10.42 694 ASP A CA 1
ATOM 8814 C C . ASP A 1 680 ? 219.233 186.451 200.652 1.00 12.59 694 ASP A C 1
ATOM 8815 O O . ASP A 1 680 ? 218.366 185.678 200.238 1.00 15.70 694 ASP A O 1
ATOM 8824 N N . GLN A 1 681 ? 219.043 187.250 201.703 1.00 10.32 695 GLN A N 1
ATOM 8825 C CA . GLN A 1 681 ? 217.764 187.242 202.402 1.00 3.30 695 GLN A CA 1
ATOM 8826 C C . GLN A 1 681 ? 216.663 187.831 201.532 1.00 9.48 695 GLN A C 1
ATOM 8827 O O . GLN A 1 681 ? 215.584 187.244 201.398 1.00 13.52 695 GLN A O 1
ATOM 8841 N N . PHE A 1 682 ? 216.915 188.994 200.938 1.00 11.23 696 PHE A N 1
ATOM 8842 C CA . PHE A 1 682 ? 215.996 189.613 199.999 1.00 5.47 696 PHE A CA 1
ATOM 8843 C C . PHE A 1 682 ? 216.705 189.889 198.682 1.00 5.04 696 PHE A C 1
ATOM 8844 O O . PHE A 1 682 ? 217.908 190.163 198.651 1.00 10.67 696 PHE A O 1
ATOM 8861 N N . VAL A 1 683 ? 215.947 189.807 197.593 1.00 10.20 697 VAL A N 1
ATOM 8862 C CA . VAL A 1 683 ? 216.375 190.313 196.297 1.00 7.81 697 VAL A CA 1
ATOM 8863 C C . VAL A 1 683 ? 215.238 191.139 195.718 1.00 8.91 697 VAL A C 1
ATOM 8864 O O . VAL A 1 683 ? 214.065 190.924 196.037 1.00 15.36 697 VAL A O 1
ATOM 8877 N N . LEU A 1 684 ? 215.591 192.098 194.869 1.00 12.29 698 LEU A N 1
ATOM 8878 C CA . LEU A 1 684 ? 214.618 192.803 194.046 1.00 11.98 698 LEU A CA 1
ATOM 8879 C C . LEU A 1 684 ? 214.382 192.016 192.764 1.00 9.81 698 LEU A C 1
ATOM 8880 O O . LEU A 1 684 ? 215.327 191.740 192.018 1.00 13.11 698 LEU A O 1
ATOM 8896 N N . ASP A 1 685 ? 213.135 191.646 192.518 1.00 11.67 699 ASP A N 1
ATOM 8897 C CA . ASP A 1 685 ? 212.758 191.096 191.223 1.00 14.68 699 ASP A CA 1
ATOM 8898 C C . ASP A 1 685 ? 212.805 192.184 190.155 1.00 15.14 699 ASP A C 1
ATOM 8899 O O . ASP A 1 685 ? 212.081 193.180 190.273 1.00 13.84 699 ASP A O 1
ATOM 8908 N N . PRO A 1 686 ? 213.628 192.049 189.111 1.00 9.25 700 PRO A N 1
ATOM 8909 C CA . PRO A 1 686 ? 213.709 193.121 188.106 1.00 10.21 700 PRO A CA 1
ATOM 8910 C C . PRO A 1 686 ? 212.394 193.399 187.399 1.00 11.30 700 PRO A C 1
ATOM 8911 O O . PRO A 1 686 ? 212.192 194.519 186.917 1.00 16.92 700 PRO A O 1
ATOM 8922 N N . THR A 1 687 ? 211.493 192.418 187.332 1.00 8.01 701 THR A N 1
ATOM 8923 C CA . THR A 1 687 ? 210.220 192.588 186.638 1.00 8.50 701 THR A CA 1
ATOM 8924 C C . THR A 1 687 ? 209.293 193.577 187.333 1.00 12.90 701 THR A C 1
ATOM 8925 O O . THR A 1 687 ? 208.351 194.065 186.702 1.00 16.28 701 THR A O 1
ATOM 8936 N N . ARG A 1 688 ? 209.530 193.883 188.605 1.00 16.59 702 ARG A N 1
ATOM 8937 C CA . ARG A 1 688 ? 208.806 194.937 189.308 1.00 10.24 702 ARG A CA 1
ATOM 8938 C C . ARG A 1 688 ? 209.660 196.197 189.255 1.00 11.94 702 ARG A C 1
ATOM 8939 O O . ARG A 1 688 ? 210.728 196.262 189.871 1.00 16.11 702 ARG A O 1
ATOM 8960 N N . LEU A 1 689 ? 209.180 197.195 188.521 1.00 18.94 703 LEU A N 1
ATOM 8961 C CA . LEU A 1 689 ? 209.974 198.341 188.090 1.00 16.38 703 LEU A CA 1
ATOM 8962 C C . LEU A 1 689 ? 209.417 199.591 188.762 1.00 17.04 703 LEU A C 1
ATOM 8963 O O . LEU A 1 689 ? 208.529 200.257 188.229 1.00 23.06 703 LEU A O 1
ATOM 8979 N N . THR A 1 690 ? 209.944 199.905 189.940 1.00 20.28 704 THR A N 1
ATOM 8980 C CA . THR A 1 690 ? 209.604 201.145 190.632 1.00 19.80 704 THR A CA 1
ATOM 8981 C C . THR A 1 690 ? 210.349 202.281 189.944 1.00 20.18 704 THR A C 1
ATOM 8982 O O . THR A 1 690 ? 211.516 202.545 190.239 1.00 23.99 704 THR A O 1
ATOM 8993 N N . LEU A 1 691 ? 209.675 202.951 189.014 1.00 20.27 705 LEU A N 1
ATOM 8994 C CA . LEU A 1 691 ? 210.213 204.154 188.391 1.00 22.27 705 LEU A CA 1
ATOM 8995 C C . LEU A 1 691 ? 210.165 205.304 189.389 1.00 21.12 705 LEU A C 1
ATOM 8996 O O . LEU A 1 691 ? 209.089 205.826 189.696 1.00 22.66 705 LEU A O 1
ATOM 9012 N N . PHE A 1 692 ? 211.326 205.695 189.903 1.00 24.68 706 PHE A N 1
ATOM 9013 C CA . PHE A 1 692 ? 211.420 206.876 190.749 1.00 21.60 706 PHE A CA 1
ATOM 9014 C C . PHE A 1 692 ? 211.313 208.133 189.894 1.00 28.46 706 PHE A C 1
ATOM 9015 O O . PHE A 1 692 ? 212.107 208.335 188.969 1.00 33.45 706 PHE A O 1
ATOM 9032 N N . ILE A 1 693 ? 210.333 208.981 190.208 1.00 35.61 707 ILE A N 1
ATOM 9033 C CA . ILE A 1 693 ? 210.031 210.179 189.438 1.00 32.79 707 ILE A CA 1
ATOM 9034 C C . ILE A 1 693 ? 210.266 211.452 190.241 1.00 33.17 707 ILE A C 1
ATOM 9035 O O . ILE A 1 693 ? 209.901 212.537 189.792 1.00 37.51 707 ILE A O 1
ATOM 9051 N N . GLY A 1 694 ? 210.856 211.340 191.432 1.00 30.28 708 GLY A N 1
ATOM 9052 C CA . GLY A 1 694 ? 210.987 212.505 192.292 1.00 31.86 708 GLY A CA 1
ATOM 9053 C C . GLY A 1 694 ? 211.724 213.650 191.626 1.00 35.18 708 GLY A C 1
ATOM 9054 O O . GLY A 1 694 ? 211.402 214.819 191.849 1.00 38.39 708 GLY A O 1
ATOM 9058 N N . ALA A 1 695 ? 212.723 213.334 190.800 1.00 36.36 709 ALA A N 1
ATOM 9059 C CA . ALA A 1 695 ? 213.460 214.377 190.097 1.00 33.89 709 ALA A CA 1
ATOM 9060 C C . ALA A 1 695 ? 212.568 215.197 189.178 1.00 35.12 709 ALA A C 1
ATOM 9061 O O . ALA A 1 695 ? 212.942 216.315 188.808 1.00 39.15 709 ALA A O 1
ATOM 9068 N N . THR A 1 696 ? 211.403 214.672 188.796 1.00 36.61 710 THR A N 1
ATOM 9069 C CA . THR A 1 696 ? 210.469 215.434 187.976 1.00 36.00 710 THR A CA 1
ATOM 9070 C C . THR A 1 696 ? 209.636 216.416 188.788 1.00 38.16 710 THR A C 1
ATOM 9071 O O . THR A 1 696 ? 209.022 217.314 188.204 1.00 41.96 710 THR A O 1
ATOM 9082 N N . GLY A 1 697 ? 209.599 216.270 190.111 1.00 39.36 711 GLY A N 1
ATOM 9083 C CA . GLY A 1 697 ? 208.894 217.229 190.936 1.00 40.77 711 GLY A CA 1
ATOM 9084 C C . GLY A 1 697 ? 207.388 217.124 190.900 1.00 39.73 711 GLY A C 1
ATOM 9085 O O . GLY A 1 697 ? 206.706 218.102 191.214 1.00 39.89 711 GLY A O 1
ATOM 9089 N N . MET A 1 698 ? 206.843 215.967 190.529 1.00 42.15 712 MET A N 1
ATOM 9090 C CA . MET A 1 698 ? 205.402 215.770 190.484 1.00 42.73 712 MET A CA 1
ATOM 9091 C C . MET A 1 698 ? 205.033 214.462 191.167 1.00 43.37 712 MET A C 1
ATOM 9092 O O . MET A 1 698 ? 205.769 213.476 191.098 1.00 42.93 712 MET A O 1
ATOM 9106 N N . ASN A 1 699 ? 203.860 214.462 191.793 1.00 44.88 713 ASN A N 1
ATOM 9107 C CA . ASN A 1 699 ? 203.438 213.344 192.621 1.00 40.88 713 ASN A CA 1
ATOM 9108 C C . ASN A 1 699 ? 203.294 212.078 191.785 1.00 43.88 713 ASN A C 1
ATOM 9109 O O . ASN A 1 699 ? 203.001 212.126 190.588 1.00 46.09 713 ASN A O 1
ATOM 9120 N N . GLY A 1 700 ? 203.513 210.930 192.429 1.00 38.88 714 GLY A N 1
ATOM 9121 C CA . GLY A 1 700 ? 203.282 209.667 191.752 1.00 35.20 714 GLY A CA 1
ATOM 9122 C C . GLY A 1 700 ? 201.828 209.477 191.381 1.00 37.92 714 GLY A C 1
ATOM 9123 O O . GLY A 1 700 ? 201.517 208.848 190.366 1.00 41.41 714 GLY A O 1
ATOM 9127 N N . TYR A 1 701 ? 200.918 210.013 192.197 1.00 41.13 715 TYR A N 1
ATOM 9128 C CA . TYR A 1 701 ? 199.497 209.950 191.876 1.00 42.11 715 TYR A CA 1
ATOM 9129 C C . TYR A 1 701 ? 199.186 210.770 190.631 1.00 44.36 715 TYR A C 1
ATOM 9130 O O . TYR A 1 701 ? 198.541 210.281 189.697 1.00 43.90 715 TYR A O 1
ATOM 9148 N N . ASP A 1 702 ? 199.636 212.025 190.603 1.00 46.83 716 ASP A N 1
ATOM 9149 C CA . ASP A 1 702 ? 199.370 212.897 189.466 1.00 47.29 716 ASP A CA 1
ATOM 9150 C C . ASP A 1 702 ? 200.315 212.654 188.296 1.00 45.19 716 ASP A C 1
ATOM 9151 O O . ASP A 1 702 ? 200.026 213.110 187.185 1.00 48.06 716 ASP A O 1
ATOM 9160 N N . PHE A 1 703 ? 201.431 211.955 188.512 1.00 41.14 717 PHE A N 1
ATOM 9161 C CA . PHE A 1 703 ? 202.205 211.452 187.382 1.00 42.70 717 PHE A CA 1
ATOM 9162 C C . PHE A 1 703 ? 201.464 210.328 186.672 1.00 41.68 717 PHE A C 1
ATOM 9163 O O . PHE A 1 703 ? 201.414 210.292 185.437 1.00 42.31 717 PHE A O 1
ATOM 9180 N N . ARG A 1 704 ? 200.887 209.398 187.434 1.00 39.93 718 ARG A N 1
ATOM 9181 C CA . ARG A 1 704 ? 200.047 208.369 186.834 1.00 41.59 718 ARG A CA 1
ATOM 9182 C C . ARG A 1 704 ? 198.865 208.997 186.107 1.00 47.04 718 ARG A C 1
ATOM 9183 O O . ARG A 1 704 ? 198.580 208.667 184.950 1.00 46.37 718 ARG A O 1
ATOM 9204 N N . GLU A 1 705 ? 198.163 209.909 186.780 1.00 51.75 719 GLU A N 1
ATOM 9205 C CA . GLU A 1 705 ? 196.971 210.520 186.205 1.00 53.52 719 GLU A CA 1
ATOM 9206 C C . GLU A 1 705 ? 197.322 211.419 185.025 1.00 52.67 719 GLU A C 1
ATOM 9207 O O . GLU A 1 705 ? 196.912 211.164 183.888 1.00 53.09 719 GLU A O 1
ATOM 9219 N N . LYS A 1 706 ? 198.084 212.483 185.281 1.00 52.98 720 LYS A N 1
ATOM 9220 C CA . LYS A 1 706 ? 198.230 213.565 184.315 1.00 56.14 720 LYS A CA 1
ATOM 9221 C C . LYS A 1 706 ? 199.306 213.317 183.265 1.00 54.92 720 LYS A C 1
ATOM 9222 O O . LYS A 1 706 ? 199.425 214.125 182.338 1.00 56.82 720 LYS A O 1
ATOM 9241 N N . ILE A 1 707 ? 200.089 212.245 183.374 1.00 47.10 721 ILE A N 1
ATOM 9242 C CA . ILE A 1 707 ? 201.054 211.918 182.329 1.00 50.25 721 ILE A CA 1
ATOM 9243 C C . ILE A 1 707 ? 200.768 210.526 181.784 1.00 49.22 721 ILE A C 1
ATOM 9244 O O . ILE A 1 707 ? 200.379 210.375 180.622 1.00 49.71 721 ILE A O 1
ATOM 9260 N N . LEU A 1 708 ? 200.949 209.499 182.613 1.00 48.78 722 LEU A N 1
ATOM 9261 C CA . LEU A 1 708 ? 200.877 208.136 182.099 1.00 48.52 722 LEU A CA 1
ATOM 9262 C C . LEU A 1 708 ? 199.490 207.840 181.544 1.00 50.77 722 LEU A C 1
ATOM 9263 O O . LEU A 1 708 ? 199.349 207.374 180.407 1.00 51.37 722 LEU A O 1
ATOM 9279 N N . MET A 1 709 ? 198.451 208.103 182.336 1.00 54.22 723 MET A N 1
ATOM 9280 C CA . MET A 1 709 ? 197.091 207.813 181.898 1.00 55.89 723 MET A CA 1
ATOM 9281 C C . MET A 1 709 ? 196.577 208.872 180.928 1.00 55.50 723 MET A C 1
ATOM 9282 O O . MET A 1 709 ? 196.098 208.546 179.837 1.00 53.61 723 MET A O 1
ATOM 9296 N N . GLU A 1 710 ? 196.669 210.148 181.312 1.00 57.72 724 GLU A N 1
ATOM 9297 C CA . GLU A 1 710 ? 196.106 211.218 180.493 1.00 58.73 724 GLU A CA 1
ATOM 9298 C C . GLU A 1 710 ? 196.805 211.328 179.142 1.00 59.08 724 GLU A C 1
ATOM 9299 O O . GLU A 1 710 ? 196.149 211.450 178.101 1.00 58.02 724 GLU A O 1
ATOM 9311 N N . ARG A 1 711 ? 198.137 211.286 179.134 1.00 54.11 725 ARG A N 1
ATOM 9312 C CA . ARG A 1 711 ? 198.879 211.485 177.893 1.00 54.49 725 ARG A CA 1
ATOM 9313 C C . ARG A 1 711 ? 199.112 210.188 177.130 1.00 52.72 725 ARG A C 1
ATOM 9314 O O . ARG A 1 711 ? 199.087 210.190 175.894 1.00 51.94 725 ARG A O 1
ATOM 9335 N N . PHE A 1 712 ? 199.339 209.078 177.834 1.00 48.89 726 PHE A N 1
ATOM 9336 C CA . PHE A 1 712 ? 199.850 207.871 177.203 1.00 49.41 726 PHE A CA 1
ATOM 9337 C C . PHE A 1 712 ? 199.015 206.625 177.458 1.00 49.43 726 PHE A C 1
ATOM 9338 O O . PHE A 1 712 ? 199.313 205.583 176.865 1.00 46.68 726 PHE A O 1
ATOM 9355 N N . GLY A 1 713 ? 197.991 206.690 178.305 1.00 54.67 727 GLY A N 1
ATOM 9356 C CA . GLY A 1 713 ? 197.156 205.530 178.550 1.00 54.75 727 GLY A CA 1
ATOM 9357 C C . GLY A 1 713 ? 197.892 204.383 179.212 1.00 55.23 727 GLY A C 1
ATOM 9358 O O . GLY A 1 713 ? 197.383 203.260 179.259 1.00 56.23 727 GLY A O 1
ATOM 9362 N N . ILE A 1 714 ? 199.093 204.648 179.721 1.00 48.70 728 ILE A N 1
ATOM 9363 C CA . ILE A 1 714 ? 199.895 203.601 180.344 1.00 46.19 728 ILE A CA 1
ATOM 9364 C C . ILE A 1 714 ? 199.292 203.252 181.698 1.00 47.50 728 ILE A C 1
ATOM 9365 O O . ILE A 1 714 ? 199.230 204.091 182.604 1.00 46.65 728 ILE A O 1
ATOM 9381 N N . GLN A 1 715 ? 198.844 202.007 181.839 1.00 45.36 729 GLN A N 1
ATOM 9382 C CA . GLN A 1 715 ? 198.424 201.491 183.133 1.00 45.32 729 GLN A CA 1
ATOM 9383 C C . GLN A 1 715 ? 199.632 201.106 183.977 1.00 44.52 729 GLN A C 1
ATOM 9384 O O . GLN A 1 715 ? 200.645 200.626 183.462 1.00 42.69 729 GLN A O 1
ATOM 9398 N N . ILE A 1 716 ? 199.515 201.326 185.287 1.00 40.40 730 ILE A N 1
ATOM 9399 C CA . ILE A 1 716 ? 200.537 200.945 186.251 1.00 34.06 730 ILE A CA 1
ATOM 9400 C C . ILE A 1 716 ? 199.843 200.386 187.486 1.00 30.93 730 ILE A C 1
ATOM 9401 O O . ILE A 1 716 ? 198.656 200.622 187.720 1.00 33.91 730 ILE A O 1
ATOM 9417 N N . ASN A 1 717 ? 200.604 199.640 188.283 1.00 24.46 731 ASN A N 1
ATOM 9418 C CA . ASN A 1 717 ? 200.019 198.829 189.343 1.00 26.60 731 ASN A CA 1
ATOM 9419 C C . ASN A 1 717 ? 199.957 199.541 190.686 1.00 24.73 731 ASN A C 1
ATOM 9420 O O . ASN A 1 717 ? 199.042 199.275 191.473 1.00 25.05 731 ASN A O 1
ATOM 9431 N N . LYS A 1 718 ? 200.897 200.435 190.974 1.00 22.19 732 LYS A N 1
ATOM 9432 C CA . LYS A 1 718 ? 200.851 201.202 192.209 1.00 22.20 732 LYS A CA 1
ATOM 9433 C C . LYS A 1 718 ? 201.521 202.547 191.976 1.00 22.54 732 LYS A C 1
ATOM 9434 O O . LYS A 1 718 ? 202.226 202.752 190.986 1.00 26.31 732 LYS A O 1
ATOM 9453 N N . THR A 1 719 ? 201.286 203.471 192.906 1.00 29.42 733 THR A N 1
ATOM 9454 C CA . THR A 1 719 ? 201.981 204.748 192.925 1.00 31.30 733 THR A CA 1
ATOM 9455 C C . THR A 1 719 ? 202.388 205.079 194.351 1.00 30.59 733 THR A C 1
ATOM 9456 O O . THR A 1 719 ? 201.774 204.617 195.316 1.00 33.40 733 THR A O 1
ATOM 9467 N N . SER A 1 720 ? 203.434 205.890 194.465 1.00 27.00 734 SER A N 1
ATOM 9468 C CA . SER A 1 720 ? 203.960 206.342 195.741 1.00 28.40 734 SER A CA 1
ATOM 9469 C C . SER A 1 720 ? 204.251 207.828 195.610 1.00 32.25 734 SER A C 1
ATOM 9470 O O . SER A 1 720 ? 204.065 208.422 194.544 1.00 30.53 734 SER A O 1
ATOM 9478 N N . ILE A 1 721 ? 204.695 208.442 196.704 1.00 35.88 735 ILE A N 1
ATOM 9479 C CA . ILE A 1 721 ? 204.860 209.892 196.696 1.00 34.24 735 ILE A CA 1
ATOM 9480 C C . ILE A 1 721 ? 205.790 210.312 195.565 1.00 32.94 735 ILE A C 1
ATOM 9481 O O . ILE A 1 721 ? 205.521 211.287 194.853 1.00 35.57 735 ILE A O 1
ATOM 9497 N N . ASN A 1 722 ? 206.896 209.584 195.375 1.00 30.50 736 ASN A N 1
ATOM 9498 C CA . ASN A 1 722 ? 207.873 209.927 194.349 1.00 28.03 736 ASN A CA 1
ATOM 9499 C C . ASN A 1 722 ? 208.187 208.771 193.402 1.00 27.58 736 ASN A C 1
ATOM 9500 O O . ASN A 1 722 ? 209.242 208.787 192.761 1.00 30.23 736 ASN A O 1
ATOM 9511 N N . SER A 1 723 ? 207.314 207.771 193.281 1.00 26.98 737 SER A N 1
ATOM 9512 C CA . SER A 1 723 ? 207.591 206.679 192.356 1.00 27.44 737 SER A CA 1
ATOM 9513 C C . SER A 1 723 ? 206.299 206.073 191.828 1.00 25.91 737 SER A C 1
ATOM 9514 O O . SER A 1 723 ? 205.228 206.217 192.422 1.00 25.65 737 SER A O 1
ATOM 9522 N N . VAL A 1 724 ? 206.425 205.388 190.691 1.00 26.90 738 VAL A N 1
ATOM 9523 C CA . VAL A 1 724 ? 205.340 204.645 190.060 1.00 27.08 738 VAL A CA 1
ATOM 9524 C C . VAL A 1 724 ? 205.830 203.231 189.769 1.00 26.99 738 VAL A C 1
ATOM 9525 O O . VAL A 1 724 ? 206.919 203.051 189.214 1.00 27.20 738 VAL A O 1
ATOM 9538 N N . LEU A 1 725 ? 205.047 202.232 190.169 1.00 22.17 739 LEU A N 1
ATOM 9539 C CA . LEU A 1 725 ? 205.434 200.833 190.018 1.00 18.73 739 LEU A CA 1
ATOM 9540 C C . LEU A 1 725 ? 204.853 200.279 188.721 1.00 16.80 739 LEU A C 1
ATOM 9541 O O . LEU A 1 725 ? 203.635 200.305 188.522 1.00 16.36 739 LEU A O 1
ATOM 9557 N N . LEU A 1 726 ? 205.724 199.776 187.845 1.00 19.56 740 LEU A N 1
ATOM 9558 C CA . LEU A 1 726 ? 205.325 199.125 186.601 1.00 17.08 740 LEU A CA 1
ATOM 9559 C C . LEU A 1 726 ? 205.769 197.670 186.641 1.00 15.91 740 LEU A C 1
ATOM 9560 O O . LEU A 1 726 ? 206.959 197.389 186.814 1.00 23.13 740 LEU A O 1
ATOM 9576 N N . ILE A 1 727 ? 204.820 196.752 186.484 1.00 13.24 741 ILE A N 1
ATOM 9577 C CA . ILE A 1 727 ? 205.082 195.319 186.562 1.00 15.39 741 ILE A CA 1
ATOM 9578 C C . ILE A 1 727 ? 205.045 194.742 185.152 1.00 18.61 741 ILE A C 1
ATOM 9579 O O . ILE A 1 727 ? 204.001 194.773 184.489 1.00 15.60 741 ILE A O 1
ATOM 9595 N N . PHE A 1 728 ? 206.180 194.220 184.694 1.00 19.20 742 PHE A N 1
ATOM 9596 C CA . PHE A 1 728 ? 206.234 193.495 183.431 1.00 15.08 742 PHE A CA 1
ATOM 9597 C C . PHE A 1 728 ? 205.691 192.083 183.611 1.00 16.80 742 PHE A C 1
ATOM 9598 O O . PHE A 1 728 ? 205.952 191.427 184.622 1.00 19.43 742 PHE A O 1
ATOM 9615 N N . THR A 1 729 ? 204.934 191.616 182.620 1.00 17.43 743 THR A N 1
ATOM 9616 C CA . THR A 1 729 ? 204.334 190.291 182.650 1.00 13.43 743 THR A CA 1
ATOM 9617 C C . THR A 1 729 ? 204.597 189.581 181.328 1.00 15.10 743 THR A C 1
ATOM 9618 O O . THR A 1 729 ? 205.153 190.153 180.388 1.00 22.23 743 THR A O 1
ATOM 9629 N N . ILE A 1 730 ? 204.194 188.308 181.273 1.00 15.36 744 ILE A N 1
ATOM 9630 C CA . ILE A 1 730 ? 204.476 187.454 180.119 1.00 15.74 744 ILE A CA 1
ATOM 9631 C C . ILE A 1 730 ? 204.109 188.119 178.799 1.00 20.10 744 ILE A C 1
ATOM 9632 O O . ILE A 1 730 ? 204.730 187.842 177.766 1.00 20.91 744 ILE A O 1
ATOM 9648 N N . GLY A 1 731 ? 203.112 189.001 178.799 1.00 17.28 745 GLY A N 1
ATOM 9649 C CA . GLY A 1 731 ? 202.738 189.664 177.562 1.00 17.63 745 GLY A CA 1
ATOM 9650 C C . GLY A 1 731 ? 203.629 190.815 177.150 1.00 18.91 745 GLY A C 1
ATOM 9651 O O . GLY A 1 731 ? 203.453 191.352 176.053 1.00 26.32 745 GLY A O 1
ATOM 9655 N N . VAL A 1 732 ? 204.581 191.204 177.999 1.00 21.44 746 VAL A N 1
ATOM 9656 C CA . VAL A 1 732 ? 205.490 192.291 177.660 1.00 19.78 746 VAL A CA 1
ATOM 9657 C C . VAL A 1 732 ? 206.296 191.924 176.423 1.00 21.81 746 VAL A C 1
ATOM 9658 O O . VAL A 1 732 ? 206.714 190.772 176.247 1.00 23.21 746 VAL A O 1
ATOM 9671 N N . THR A 1 733 ? 206.513 192.906 175.552 1.00 21.84 747 THR A N 1
ATOM 9672 C CA . THR A 1 733 ? 207.308 192.724 174.347 1.00 24.31 747 THR A CA 1
ATOM 9673 C C . THR A 1 733 ? 208.298 193.875 174.234 1.00 23.60 747 THR A C 1
ATOM 9674 O O . THR A 1 733 ? 208.139 194.921 174.867 1.00 28.02 747 THR A O 1
ATOM 9685 N N . TRP A 1 734 ? 209.334 193.670 173.416 1.00 24.27 748 TRP A N 1
ATOM 9686 C CA . TRP A 1 734 ? 210.287 194.743 173.153 1.00 21.55 748 TRP A CA 1
ATOM 9687 C C . TRP A 1 734 ? 209.605 195.996 172.618 1.00 24.87 748 TRP A C 1
ATOM 9688 O O . TRP A 1 734 ? 210.047 197.112 172.911 1.00 27.18 748 TRP A O 1
ATOM 9709 N N . SER A 1 735 ? 208.541 195.841 171.828 1.00 28.89 749 SER A N 1
ATOM 9710 C CA . SER A 1 735 ? 207.804 197.009 171.359 1.00 26.88 749 SER A CA 1
ATOM 9711 C C . SER A 1 735 ? 207.213 197.790 172.524 1.00 27.47 749 SER A C 1
ATOM 9712 O O . SER A 1 735 ? 207.148 199.024 172.483 1.00 31.47 749 SER A O 1
ATOM 9720 N N . SER A 1 736 ? 206.778 197.093 173.573 1.00 26.23 750 SER A N 1
ATOM 9721 C CA . SER A 1 736 ? 206.310 197.783 174.769 1.00 22.92 750 SER A CA 1
ATOM 9722 C C . SER A 1 736 ? 207.450 198.529 175.451 1.00 23.29 750 SER A C 1
ATOM 9723 O O . SER A 1 736 ? 207.252 199.626 175.982 1.00 26.44 750 SER A O 1
ATOM 9731 N N . VAL A 1 737 ? 208.649 197.943 175.454 1.00 21.32 751 VAL A N 1
ATOM 9732 C CA . VAL A 1 737 ? 209.799 198.593 176.075 1.00 20.18 751 VAL A CA 1
ATOM 9733 C C . VAL A 1 737 ? 210.189 199.859 175.317 1.00 25.99 751 VAL A C 1
ATOM 9734 O O . VAL A 1 737 ? 210.499 200.885 175.932 1.00 30.94 751 VAL A O 1
ATOM 9747 N N . HIS A 1 738 ? 210.187 199.819 173.980 1.00 28.94 752 HIS A N 1
ATOM 9748 C CA . HIS A 1 738 ? 210.389 201.058 173.230 1.00 26.92 752 HIS A CA 1
ATOM 9749 C C . HIS A 1 738 ? 209.313 202.083 173.552 1.00 29.75 752 HIS A C 1
ATOM 9750 O O . HIS A 1 738 ? 209.602 203.280 173.655 1.00 33.00 752 HIS A O 1
ATOM 9764 N N . TYR A 1 739 ? 208.066 201.643 173.709 1.00 28.02 753 TYR A N 1
ATOM 9765 C CA . TYR A 1 739 ? 207.014 202.588 174.058 1.00 28.63 753 TYR A CA 1
ATOM 9766 C C . TYR A 1 739 ? 207.314 203.256 175.393 1.00 31.95 753 TYR A C 1
ATOM 9767 O O . TYR A 1 739 ? 207.237 204.483 175.518 1.00 36.51 753 TYR A O 1
ATOM 9785 N N . LEU A 1 740 ? 207.672 202.463 176.406 1.00 29.14 754 LEU A N 1
ATOM 9786 C CA . LEU A 1 740 ? 207.976 203.038 177.711 1.00 23.97 754 LEU A CA 1
ATOM 9787 C C . LEU A 1 740 ? 209.184 203.961 177.641 1.00 28.43 754 LEU A C 1
ATOM 9788 O O . LEU A 1 740 ? 209.167 205.063 178.199 1.00 29.86 754 LEU A O 1
ATOM 9804 N N . LEU A 1 741 ? 210.244 203.528 176.957 1.00 28.85 755 LEU A N 1
ATOM 9805 C CA . LEU A 1 741 ? 211.429 204.368 176.822 1.00 27.16 755 LEU A CA 1
ATOM 9806 C C . LEU A 1 741 ? 211.113 205.654 176.068 1.00 31.63 755 LEU A C 1
ATOM 9807 O O . LEU A 1 741 ? 211.541 206.741 176.472 1.00 35.66 755 LEU A O 1
ATOM 9823 N N . ASP A 1 742 ? 210.369 205.548 174.965 1.00 34.10 756 ASP A N 1
ATOM 9824 C CA . ASP A 1 742 ? 209.987 206.736 174.209 1.00 34.17 756 ASP A CA 1
ATOM 9825 C C . ASP A 1 742 ? 209.103 207.660 175.035 1.00 36.31 756 ASP A C 1
ATOM 9826 O O . ASP A 1 742 ? 209.229 208.887 174.953 1.00 40.27 756 ASP A O 1
ATOM 9835 N N . VAL A 1 743 ? 208.200 207.092 175.834 1.00 33.59 757 VAL A N 1
ATOM 9836 C CA . VAL A 1 743 ? 207.349 207.911 176.694 1.00 30.87 757 VAL A CA 1
ATOM 9837 C C . VAL A 1 743 ? 208.192 208.678 177.704 1.00 31.84 757 VAL A C 1
ATOM 9838 O O . VAL A 1 743 ? 208.020 209.888 177.889 1.00 38.19 757 VAL A O 1
ATOM 9851 N N . LEU A 1 744 ? 209.123 207.992 178.368 1.00 33.01 758 LEU A N 1
ATOM 9852 C CA . LEU A 1 744 ? 209.979 208.679 179.328 1.00 29.84 758 LEU A CA 1
ATOM 9853 C C . LEU A 1 744 ? 210.875 209.697 178.639 1.00 30.10 758 LEU A C 1
ATOM 9854 O O . LEU A 1 744 ? 211.181 210.744 179.219 1.00 35.75 758 LEU A O 1
ATOM 9870 N N . ARG A 1 745 ? 211.312 209.407 177.412 1.00 34.68 759 ARG A N 1
ATOM 9871 C CA . ARG A 1 745 ? 212.062 210.395 176.644 1.00 35.58 759 ARG A CA 1
ATOM 9872 C C . ARG A 1 745 ? 211.217 211.632 176.368 1.00 35.23 759 ARG A C 1
ATOM 9873 O O . ARG A 1 745 ? 211.699 212.763 176.497 1.00 37.67 759 ARG A O 1
ATOM 9894 N N . ARG A 1 746 ? 209.956 211.438 175.975 1.00 38.42 760 ARG A N 1
ATOM 9895 C CA . ARG A 1 746 ? 209.083 212.578 175.716 1.00 38.65 760 ARG A CA 1
ATOM 9896 C C . ARG A 1 746 ? 208.885 213.416 176.972 1.00 43.95 760 ARG A C 1
ATOM 9897 O O . ARG A 1 746 ? 208.962 214.649 176.923 1.00 47.54 760 ARG A O 1
ATOM 9918 N N . VAL A 1 747 ? 208.635 212.766 178.111 1.00 41.88 761 VAL A N 1
ATOM 9919 C CA . VAL A 1 747 ? 208.438 213.507 179.353 1.00 34.92 761 VAL A CA 1
ATOM 9920 C C . VAL A 1 747 ? 209.719 214.231 179.740 1.00 37.31 761 VAL A C 1
ATOM 9921 O O . VAL A 1 747 ? 209.688 215.372 180.216 1.00 45.18 761 VAL A O 1
ATOM 9934 N N . ALA A 1 748 ? 210.866 213.577 179.550 1.00 35.35 762 ALA A N 1
ATOM 9935 C CA . ALA A 1 748 ? 212.139 214.238 179.806 1.00 36.27 762 ALA A CA 1
ATOM 9936 C C . ALA A 1 748 ? 212.337 215.426 178.874 1.00 39.29 762 ALA A C 1
ATOM 9937 O O . ALA A 1 748 ? 212.859 216.468 179.288 1.00 43.31 762 ALA A O 1
ATOM 9944 N N . ILE A 1 749 ? 211.929 215.290 177.610 1.00 42.68 763 ILE A N 1
ATOM 9945 C CA . ILE A 1 749 ? 212.053 216.400 176.668 1.00 41.76 763 ILE A CA 1
ATOM 9946 C C . ILE A 1 749 ? 211.202 217.578 177.119 1.00 43.29 763 ILE A C 1
ATOM 9947 O O . ILE A 1 749 ? 211.649 218.731 177.091 1.00 47.88 763 ILE A O 1
ATOM 9963 N N . ASP A 1 750 ? 209.961 217.315 177.533 1.00 44.16 764 ASP A N 1
ATOM 9964 C CA . ASP A 1 750 ? 209.117 218.397 178.024 1.00 45.88 764 ASP A CA 1
ATOM 9965 C C . ASP A 1 750 ? 209.672 219.000 179.307 1.00 45.50 764 ASP A C 1
ATOM 9966 O O . ASP A 1 750 ? 209.548 220.210 179.525 1.00 49.03 764 ASP A O 1
ATOM 9975 N N . LEU A 1 751 ? 210.287 218.182 180.163 1.00 42.73 765 LEU A N 1
ATOM 9976 C CA . LEU A 1 751 ? 210.883 218.708 181.385 1.00 43.84 765 LEU A CA 1
ATOM 9977 C C . LEU A 1 751 ? 212.109 219.558 181.076 1.00 44.74 765 LEU A C 1
ATOM 9978 O O . LEU A 1 751 ? 212.332 220.593 181.714 1.00 49.43 765 LEU A O 1
ATOM 9994 N N . ASP A 1 752 ? 212.924 219.130 180.109 1.00 44.11 766 ASP A N 1
ATOM 9995 C CA . ASP A 1 752 ? 214.047 219.953 179.671 1.00 48.08 766 ASP A CA 1
ATOM 9996 C C . ASP A 1 752 ? 213.559 221.246 179.031 1.00 50.32 766 ASP A C 1
ATOM 9997 O O . ASP A 1 752 ? 214.154 222.311 179.228 1.00 50.03 766 ASP A O 1
ATOM 10006 N N . ARG A 1 753 ? 212.480 221.166 178.252 1.00 53.25 767 ARG A N 1
ATOM 10007 C CA . ARG A 1 753 ? 211.876 222.366 177.684 1.00 52.96 767 ARG A CA 1
ATOM 10008 C C . ARG A 1 753 ? 211.459 223.344 178.777 1.00 51.86 767 ARG A C 1
ATOM 10009 O O . ARG A 1 753 ? 211.705 224.550 178.668 1.00 54.92 767 ARG A O 1
ATOM 10030 N N . SER A 1 754 ? 210.825 222.842 179.838 1.00 50.00 768 SER A N 1
ATOM 10031 C CA . SER A 1 754 ? 210.432 223.708 180.946 1.00 52.07 768 SER A CA 1
ATOM 10032 C C . SER A 1 754 ? 211.647 224.286 181.664 1.00 52.25 768 SER A C 1
ATOM 10033 O O . SER A 1 754 ? 211.646 225.461 182.046 1.00 54.49 768 SER A O 1
ATOM 10041 N N . GLN A 1 755 ? 212.691 223.477 181.862 1.00 51.18 769 GLN A N 1
ATOM 10042 C CA . GLN A 1 755 ? 213.881 223.962 182.556 1.00 52.38 769 GLN A CA 1
ATOM 10043 C C . GLN A 1 755 ? 214.562 225.089 181.791 1.00 55.21 769 GLN A C 1
ATOM 10044 O O . GLN A 1 755 ? 215.064 226.042 182.399 1.00 57.02 769 GLN A O 1
ATOM 10058 N N . LYS A 1 756 ? 214.600 225.003 180.461 1.00 56.62 770 LYS A N 1
ATOM 10059 C CA . LYS A 1 756 ? 215.239 226.053 179.677 1.00 55.92 770 LYS A CA 1
ATOM 10060 C C . LYS A 1 756 ? 214.328 227.252 179.454 1.00 56.59 770 LYS A C 1
ATOM 10061 O O . LYS A 1 756 ? 214.830 228.361 179.243 1.00 58.22 770 LYS A O 1
ATOM 10080 N N . ALA A 1 757 ? 213.011 227.061 179.504 1.00 58.19 771 ALA A N 1
ATOM 10081 C CA . ALA A 1 757 ? 212.073 228.174 179.460 1.00 59.97 771 ALA A CA 1
ATOM 10082 C C . ALA A 1 757 ? 211.810 228.785 180.829 1.00 60.43 771 ALA A C 1
ATOM 10083 O O . ALA A 1 757 ? 211.375 229.940 180.903 1.00 61.65 771 ALA A O 1
ATOM 10090 N N . ALA A 1 758 ? 212.060 228.044 181.905 1.00 60.57 772 ALA A N 1
ATOM 10091 C CA . ALA A 1 758 ? 211.694 228.507 183.235 1.00 62.56 772 ALA A CA 1
ATOM 10092 C C . ALA A 1 758 ? 212.503 229.737 183.627 1.00 64.35 772 ALA A C 1
ATOM 10093 O O . ALA A 1 758 ? 213.695 229.843 183.325 1.00 62.92 772 ALA A O 1
ATOM 10100 N N . SER A 1 759 ? 211.842 230.672 184.305 1.00 64.06 773 SER A N 1
ATOM 10101 C CA . SER A 1 759 ? 212.541 231.742 184.998 1.00 63.13 773 SER A CA 1
ATOM 10102 C C . SER A 1 759 ? 213.185 231.210 186.277 1.00 62.96 773 SER A C 1
ATOM 10103 O O . SER A 1 759 ? 212.916 230.094 186.729 1.00 62.37 773 SER A O 1
ATOM 10111 N N . GLY A 1 760 ? 214.052 232.035 186.868 1.00 63.03 774 GLY A N 1
ATOM 10112 C CA . GLY A 1 760 ? 214.625 231.687 188.156 1.00 61.44 774 GLY A CA 1
ATOM 10113 C C . GLY A 1 760 ? 213.582 231.451 189.229 1.00 61.56 774 GLY A C 1
ATOM 10114 O O . GLY A 1 760 ? 213.811 230.675 190.161 1.00 61.02 774 GLY A O 1
ATOM 10118 N N . ALA A 1 761 ? 212.430 232.116 189.124 1.00 61.06 775 ALA A N 1
ATOM 10119 C CA . ALA A 1 761 ? 211.348 231.874 190.072 1.00 61.96 775 ALA A CA 1
ATOM 10120 C C . ALA A 1 761 ? 210.638 230.558 189.783 1.00 61.65 775 ALA A C 1
ATOM 10121 O O . ALA A 1 761 ? 210.248 229.842 190.712 1.00 61.24 775 ALA A O 1
ATOM 10128 N N . ASP A 1 762 ? 210.456 230.227 188.503 1.00 64.27 776 ASP A N 1
ATOM 10129 C CA . ASP A 1 762 ? 209.902 228.925 188.147 1.00 62.88 776 ASP A CA 1
ATOM 10130 C C . ASP A 1 762 ? 210.853 227.799 188.530 1.00 62.06 776 ASP A C 1
ATOM 10131 O O . ASP A 1 762 ? 210.421 226.765 189.054 1.00 62.39 776 ASP A O 1
ATOM 10140 N N . LEU A 1 763 ? 212.152 227.981 188.281 1.00 58.44 777 LEU A N 1
ATOM 10141 C CA . LEU A 1 763 ? 213.130 226.990 188.717 1.00 58.63 777 LEU A CA 1
ATOM 10142 C C . LEU A 1 763 ? 213.138 226.843 190.231 1.00 58.84 777 LEU A C 1
ATOM 10143 O O . LEU A 1 763 ? 213.349 225.738 190.744 1.00 58.68 777 LEU A O 1
ATOM 10159 N N . ALA A 1 764 ? 212.917 227.935 190.963 1.00 58.90 778 ALA A N 1
ATOM 10160 C CA . ALA A 1 764 ? 212.856 227.837 192.417 1.00 57.64 778 ALA A CA 1
ATOM 10161 C C . ALA A 1 764 ? 211.634 227.043 192.858 1.00 57.61 778 ALA A C 1
ATOM 10162 O O . ALA A 1 764 ? 211.726 226.201 193.758 1.00 58.35 778 ALA A O 1
ATOM 10169 N N . LEU A 1 765 ? 210.478 227.304 192.243 1.00 56.36 779 LEU A N 1
ATOM 10170 C CA . LEU A 1 765 ? 209.280 226.538 192.571 1.00 55.46 779 LEU A CA 1
ATOM 10171 C C . LEU A 1 765 ? 209.469 225.062 192.248 1.00 56.71 779 LEU A C 1
ATOM 10172 O O . LEU A 1 765 ? 209.096 224.190 193.042 1.00 55.50 779 LEU A O 1
ATOM 10188 N N . HIS A 1 766 ? 210.052 224.761 191.084 1.00 53.30 780 HIS A N 1
ATOM 10189 C CA . HIS A 1 766 ? 210.289 223.371 190.709 1.00 52.78 780 HIS A CA 1
ATOM 10190 C C . HIS A 1 766 ? 211.251 222.697 191.676 1.00 51.32 780 HIS A C 1
ATOM 10191 O O . HIS A 1 766 ? 211.049 221.540 192.060 1.00 51.55 780 HIS A O 1
ATOM 10205 N N . ARG A 1 767 ? 212.305 223.406 192.083 1.00 51.97 781 ARG A N 1
ATOM 10206 C CA . ARG A 1 767 ? 213.229 222.848 193.062 1.00 51.57 781 ARG A CA 1
ATOM 10207 C C . ARG A 1 767 ? 212.528 222.588 194.387 1.00 51.43 781 ARG A C 1
ATOM 10208 O O . ARG A 1 767 ? 212.845 221.614 195.078 1.00 50.04 781 ARG A O 1
ATOM 10229 N N . ARG A 1 768 ? 211.573 223.443 194.754 1.00 55.04 782 ARG A N 1
ATOM 10230 C CA . ARG A 1 768 ? 210.800 223.214 195.970 1.00 56.03 782 ARG A CA 1
ATOM 10231 C C . ARG A 1 768 ? 209.956 221.950 195.856 1.00 54.98 782 ARG A C 1
ATOM 10232 O O . ARG A 1 768 ? 209.865 221.171 196.811 1.00 54.34 782 ARG A O 1
ATOM 10253 N N . HIS A 1 769 ? 209.331 221.728 194.697 1.00 52.21 783 HIS A N 1
ATOM 10254 C CA . HIS A 1 769 ? 208.529 220.522 194.512 1.00 50.43 783 HIS A CA 1
ATOM 10255 C C . HIS A 1 769 ? 209.383 219.265 194.616 1.00 48.52 783 HIS A C 1
ATOM 10256 O O . HIS A 1 769 ? 208.959 218.266 195.207 1.00 46.16 783 HIS A O 1
ATOM 10270 N N . VAL A 1 770 ? 210.587 219.291 194.042 1.00 45.66 784 VAL A N 1
ATOM 10271 C CA . VAL A 1 770 ? 211.475 218.137 194.138 1.00 41.99 784 VAL A CA 1
ATOM 10272 C C . VAL A 1 770 ? 211.845 217.866 195.592 1.00 43.98 784 VAL A C 1
ATOM 10273 O O . VAL A 1 770 ? 211.895 216.710 196.027 1.00 46.05 784 VAL A O 1
ATOM 10286 N N . GLU A 1 771 ? 212.115 218.920 196.365 1.00 47.48 785 GLU A N 1
ATOM 10287 C CA . GLU A 1 771 ? 212.412 218.727 197.782 1.00 46.30 785 GLU A CA 1
ATOM 10288 C C . GLU A 1 771 ? 211.212 218.154 198.523 1.00 44.31 785 GLU A C 1
ATOM 10289 O O . GLU A 1 771 ? 211.362 217.268 199.372 1.00 47.92 785 GLU A O 1
ATOM 10301 N N . GLU A 1 772 ? 210.012 218.647 198.217 1.00 43.44 786 GLU A N 1
ATOM 10302 C CA . GLU A 1 772 ? 208.817 218.145 198.885 1.00 46.02 786 GLU A CA 1
ATOM 10303 C C . GLU A 1 772 ? 208.602 216.671 198.575 1.00 46.81 786 GLU A C 1
ATOM 10304 O O . GLU A 1 772 ? 208.295 215.874 199.469 1.00 46.18 786 GLU A O 1
ATOM 10316 N N . ILE A 1 773 ? 208.755 216.295 197.305 1.00 44.36 787 ILE A N 1
ATOM 10317 C CA . ILE A 1 773 ? 208.511 214.922 196.883 1.00 37.50 787 ILE A CA 1
ATOM 10318 C C . ILE A 1 773 ? 209.606 213.973 197.357 1.00 36.58 787 ILE A C 1
ATOM 10319 O O . ILE A 1 773 ? 209.365 212.769 197.489 1.00 38.85 787 ILE A O 1
ATOM 10335 N N . THR A 1 774 ? 210.821 214.469 197.590 1.00 38.58 788 THR A N 1
ATOM 10336 C CA . THR A 1 774 ? 211.959 213.583 197.804 1.00 40.10 788 THR A CA 1
ATOM 10337 C C . THR A 1 774 ? 212.637 213.704 199.164 1.00 40.00 788 THR A C 1
ATOM 10338 O O . THR A 1 774 ? 213.166 212.702 199.648 1.00 37.92 788 THR A O 1
ATOM 10349 N N . GLN A 1 775 ? 212.644 214.877 199.797 1.00 43.93 789 GLN A N 1
ATOM 10350 C CA . GLN A 1 775 ? 213.499 215.095 200.963 1.00 47.95 789 GLN A CA 1
ATOM 10351 C C . GLN A 1 775 ? 212.768 214.914 202.290 1.00 48.72 789 GLN A C 1
ATOM 10352 O O . GLN A 1 775 ? 213.107 214.016 203.068 1.00 47.37 789 GLN A O 1
ATOM 10366 N N . ASP A 1 776 ? 211.778 215.754 202.572 1.00 52.49 790 ASP A N 1
ATOM 10367 C CA . ASP A 1 776 ? 211.089 215.725 203.864 1.00 53.51 790 ASP A CA 1
ATOM 10368 C C . ASP A 1 776 ? 209.904 214.763 203.860 1.00 50.99 790 ASP A C 1
ATOM 10369 O O . ASP A 1 776 ? 208.804 215.103 204.293 1.00 48.93 790 ASP A O 1
ATOM 10378 N N . LEU A 1 777 ? 210.119 213.550 203.364 1.00 43.02 791 LEU A N 1
ATOM 10379 C CA . LEU A 1 777 ? 209.030 212.592 203.270 1.00 37.37 791 LEU A CA 1
ATOM 10380 C C . LEU A 1 777 ? 208.584 212.140 204.659 1.00 36.35 791 LEU A C 1
ATOM 10381 O O . LEU A 1 777 ? 209.420 211.947 205.548 1.00 34.21 791 LEU A O 1
ATOM 10397 N N . PRO A 1 778 ? 207.281 211.959 204.879 1.00 34.22 792 PRO A N 1
ATOM 10398 C CA . PRO A 1 778 ? 206.819 211.412 206.161 1.00 33.75 792 PRO A CA 1
ATOM 10399 C C . PRO A 1 778 ? 207.106 209.920 206.244 1.00 32.08 792 PRO A C 1
ATOM 10400 O O . PRO A 1 778 ? 206.710 209.149 205.367 1.00 31.54 792 PRO A O 1
ATOM 10411 N N . HIS A 1 779 ? 207.798 209.516 207.306 1.00 31.21 793 HIS A N 1
ATOM 10412 C CA . HIS A 1 779 ? 208.097 208.104 207.501 1.00 33.21 793 HIS A CA 1
ATOM 10413 C C . HIS A 1 779 ? 206.808 207.300 207.606 1.00 31.77 793 HIS A C 1
ATOM 10414 O O . HIS A 1 779 ? 205.902 207.654 208.366 1.00 31.87 793 HIS A O 1
ATOM 10428 N N . LEU A 1 780 ? 206.726 206.216 206.844 1.00 29.09 794 LEU A N 1
ATOM 10429 C CA . LEU A 1 780 ? 205.611 205.294 206.995 1.00 26.53 794 LEU A CA 1
ATOM 10430 C C . LEU A 1 780 ? 205.585 204.769 208.427 1.00 27.87 794 LEU A C 1
ATOM 10431 O O . LEU A 1 780 ? 206.617 204.298 208.927 1.00 28.67 794 LEU A O 1
ATOM 10447 N N . PRO A 1 781 ? 204.445 204.825 209.117 1.00 24.75 795 PRO A N 1
ATOM 10448 C CA . PRO A 1 781 ? 204.432 204.503 210.548 1.00 24.52 795 PRO A CA 1
ATOM 10449 C C . PRO A 1 781 ? 204.410 203.001 210.794 1.00 25.62 795 PRO A C 1
ATOM 10450 O O . PRO A 1 781 ? 203.611 202.271 210.204 1.00 30.61 795 PRO A O 1
ATOM 10461 N N . ASP A 1 782 ? 205.305 202.542 211.662 1.00 22.54 796 ASP A N 1
ATOM 10462 C CA . ASP A 1 782 ? 205.326 201.141 212.043 1.00 22.18 796 ASP A CA 1
ATOM 10463 C C . ASP A 1 782 ? 204.048 200.788 212.800 1.00 23.97 796 ASP A C 1
ATOM 10464 O O . ASP A 1 782 ? 203.326 201.659 213.293 1.00 27.25 796 ASP A O 1
ATOM 10473 N N . PHE A 1 783 ? 203.765 199.492 212.886 1.00 17.46 797 PHE A N 1
ATOM 10474 C CA . PHE A 1 783 ? 202.643 199.048 213.699 1.00 13.36 797 PHE A CA 1
ATOM 10475 C C . PHE A 1 783 ? 202.901 199.425 215.151 1.00 18.00 797 PHE A C 1
ATOM 10476 O O . PHE A 1 783 ? 204.025 199.313 215.645 1.00 23.23 797 PHE A O 1
ATOM 10493 N N . SER A 1 784 ? 201.855 199.879 215.842 1.00 14.97 798 SER A N 1
ATOM 10494 C CA . SER A 1 784 ? 202.064 200.417 217.179 1.00 17.50 798 SER A CA 1
ATOM 10495 C C . SER A 1 784 ? 201.800 199.387 218.269 1.00 16.23 798 SER A C 1
ATOM 10496 O O . SER A 1 784 ? 202.742 198.861 218.869 1.00 20.36 798 SER A O 1
ATOM 10504 N N . GLU A 1 785 ? 200.535 199.024 218.455 1.00 15.23 799 GLU A N 1
ATOM 10505 C CA . GLU A 1 785 ? 200.101 198.057 219.458 1.00 14.04 799 GLU A CA 1
ATOM 10506 C C . GLU A 1 785 ? 198.665 197.688 219.123 1.00 15.80 799 GLU A C 1
ATOM 10507 O O . GLU A 1 785 ? 198.031 198.310 218.269 1.00 14.79 799 GLU A O 1
ATOM 10519 N N . PHE A 1 786 ? 198.157 196.672 219.811 1.00 17.19 800 PHE A N 1
ATOM 10520 C CA . PHE A 1 786 ? 196.760 196.279 219.697 1.00 9.67 800 PHE A CA 1
ATOM 10521 C C . PHE A 1 786 ? 195.898 196.775 220.849 1.00 14.20 800 PHE A C 1
ATOM 10522 O O . PHE A 1 786 ? 194.698 196.495 220.860 1.00 26.85 800 PHE A O 1
ATOM 10539 N N . ASP A 1 787 ? 196.486 197.458 221.833 1.00 11.88 801 ASP A N 1
ATOM 10540 C CA . ASP A 1 787 ? 195.765 198.013 222.976 1.00 15.01 801 ASP A CA 1
ATOM 10541 C C . ASP A 1 787 ? 195.637 196.937 224.043 1.00 18.95 801 ASP A C 1
ATOM 10542 O O . ASP A 1 787 ? 195.703 195.747 223.728 1.00 22.92 801 ASP A O 1
ATOM 10551 N N . LEU A 1 788 ? 195.416 197.320 225.299 1.00 17.72 802 LEU A N 1
ATOM 10552 C CA . LEU A 1 788 ? 195.201 196.302 226.316 1.00 16.75 802 LEU A CA 1
ATOM 10553 C C . LEU A 1 788 ? 193.770 195.789 226.325 1.00 20.97 802 LEU A C 1
ATOM 10554 O O . LEU A 1 788 ? 193.506 194.742 226.926 1.00 25.61 802 LEU A O 1
ATOM 10570 N N . ALA A 1 789 ? 192.846 196.494 225.672 1.00 18.62 803 ALA A N 1
ATOM 10571 C CA . ALA A 1 789 ? 191.475 196.018 225.569 1.00 13.79 803 ALA A CA 1
ATOM 10572 C C . ALA A 1 789 ? 191.373 194.799 224.669 1.00 18.92 803 ALA A C 1
ATOM 10573 O O . ALA A 1 789 ? 190.399 194.046 224.770 1.00 23.92 803 ALA A O 1
ATOM 10580 N N . PHE A 1 790 ? 192.358 194.594 223.792 1.00 18.78 804 PHE A N 1
ATOM 10581 C CA . PHE A 1 790 ? 192.275 193.599 222.736 1.00 13.46 804 PHE A CA 1
ATOM 10582 C C . PHE A 1 790 ? 193.454 192.644 222.696 1.00 9.91 804 PHE A C 1
ATOM 10583 O O . PHE A 1 790 ? 193.361 191.620 222.014 1.00 18.74 804 PHE A O 1
ATOM 10600 N N . ARG A 1 791 ? 194.555 192.945 223.375 1.00 11.01 805 ARG A N 1
ATOM 10601 C CA . ARG A 1 791 ? 195.630 191.979 223.539 1.00 14.38 805 ARG A CA 1
ATOM 10602 C C . ARG A 1 791 ? 195.246 190.956 224.603 1.00 14.38 805 ARG A C 1
ATOM 10603 O O . ARG A 1 791 ? 195.161 191.299 225.789 1.00 12.03 805 ARG A O 1
ATOM 10624 N N . PRO A 1 792 ? 194.994 189.698 224.224 1.00 17.88 806 PRO A N 1
ATOM 10625 C CA . PRO A 1 792 ? 194.613 188.696 225.232 1.00 16.11 806 PRO A CA 1
ATOM 10626 C C . PRO A 1 792 ? 195.674 188.464 226.288 1.00 15.39 806 PRO A C 1
ATOM 10627 O O . PRO A 1 792 ? 195.334 188.201 227.448 1.00 17.01 806 PRO A O 1
ATOM 10638 N N . ASP A 1 793 ? 196.948 188.551 225.923 1.00 18.01 807 ASP A N 1
ATOM 10639 C CA . ASP A 1 793 ? 198.055 188.408 226.858 1.00 15.46 807 ASP A CA 1
ATOM 10640 C C . ASP A 1 793 ? 198.753 189.754 226.978 1.00 16.50 807 ASP A C 1
ATOM 10641 O O . ASP A 1 793 ? 199.192 190.323 225.973 1.00 21.57 807 ASP A O 1
ATOM 10650 N N . ASP A 1 794 ? 198.844 190.262 228.208 1.00 18.50 808 ASP A N 1
ATOM 10651 C CA . ASP A 1 794 ? 199.460 191.565 228.429 1.00 19.31 808 ASP A CA 1
ATOM 10652 C C . ASP A 1 794 ? 200.925 191.574 228.011 1.00 18.43 808 ASP A C 1
ATOM 10653 O O . ASP A 1 794 ? 201.444 192.615 227.596 1.00 21.48 808 ASP A O 1
ATOM 10662 N N . ALA A 1 795 ? 201.604 190.433 228.115 1.00 19.49 809 ALA A N 1
ATOM 10663 C CA . ALA A 1 795 ? 203.023 190.352 227.796 1.00 21.35 809 ALA A CA 1
ATOM 10664 C C . ALA A 1 795 ? 203.301 190.169 226.311 1.00 22.39 809 ALA A C 1
ATOM 10665 O O . ALA A 1 795 ? 204.462 190.275 225.902 1.00 27.01 809 ALA A O 1
ATOM 10672 N N . SER A 1 796 ? 202.282 189.910 225.496 1.00 11.97 810 SER A N 1
ATOM 10673 C CA . SER A 1 796 ? 202.466 189.559 224.097 1.00 13.33 810 SER A CA 1
ATOM 10674 C C . SER A 1 796 ? 201.731 190.549 223.207 1.00 15.77 810 SER A C 1
ATOM 10675 O O . SER A 1 796 ? 200.723 191.138 223.605 1.00 18.72 810 SER A O 1
ATOM 10683 N N . SER A 1 797 ? 202.245 190.720 221.990 1.00 12.97 811 SER A N 1
ATOM 10684 C CA . SER A 1 797 ? 201.797 191.776 221.095 1.00 9.00 811 SER A CA 1
ATOM 10685 C C . SER A 1 797 ? 200.595 191.395 220.241 1.00 9.42 811 SER A C 1
ATOM 10686 O O . SER A 1 797 ? 200.005 192.279 219.613 1.00 13.26 811 SER A O 1
ATOM 10694 N N . PHE A 1 798 ? 200.220 190.120 220.186 1.00 10.10 812 PHE A N 1
ATOM 10695 C CA . PHE A 1 798 ? 199.075 189.733 219.374 1.00 12.29 812 PHE A CA 1
ATOM 10696 C C . PHE A 1 798 ? 197.777 190.231 220.001 1.00 9.68 812 PHE A C 1
ATOM 10697 O O . PHE A 1 798 ? 197.643 190.322 221.223 1.00 13.49 812 PHE A O 1
ATOM 10714 N N . GLY A 1 799 ? 196.818 190.557 219.143 1.00 2.97 813 GLY A N 1
ATOM 10715 C CA . GLY A 1 799 ? 195.543 191.078 219.589 1.00 7.07 813 GLY A CA 1
ATOM 10716 C C . GLY A 1 799 ? 194.385 190.352 218.940 1.00 7.83 813 GLY A C 1
ATOM 10717 O O . GLY A 1 799 ? 194.488 189.843 217.826 1.00 12.96 813 GLY A O 1
ATOM 10721 N N . ASP A 1 800 ? 193.265 190.316 219.663 1.00 11.55 814 ASP A N 1
ATOM 10722 C CA . ASP A 1 800 ? 192.006 189.787 219.138 1.00 9.29 814 ASP A CA 1
ATOM 10723 C C . ASP A 1 800 ? 191.384 190.826 218.208 1.00 9.67 814 ASP A C 1
ATOM 10724 O O . ASP A 1 800 ? 190.457 191.558 218.562 1.00 16.15 814 ASP A O 1
ATOM 10733 N N . MET A 1 801 ? 191.926 190.898 216.990 1.00 10.16 815 MET A N 1
ATOM 10734 C CA . MET A 1 801 ? 191.444 191.877 216.021 1.00 6.73 815 MET A CA 1
ATOM 10735 C C . MET A 1 801 ? 190.001 191.613 215.601 1.00 6.44 815 MET A C 1
ATOM 10736 O O . MET A 1 801 ? 189.298 192.542 215.192 1.00 12.26 815 MET A O 1
ATOM 10750 N N . ARG A 1 802 ? 189.544 190.360 215.681 1.00 7.87 816 ARG A N 1
ATOM 10751 C CA . ARG A 1 802 ? 188.135 190.061 215.434 1.00 3.75 816 ARG A CA 1
ATOM 10752 C C . ARG A 1 802 ? 187.225 190.816 216.395 1.00 8.06 816 ARG A C 1
ATOM 10753 O O . ARG A 1 802 ? 186.288 191.502 215.972 1.00 10.63 816 ARG A O 1
ATOM 10774 N N . SER A 1 803 ? 187.477 190.688 217.699 1.00 8.85 817 SER A N 1
ATOM 10775 C CA . SER A 1 803 ? 186.665 191.391 218.688 1.00 4.20 817 SER A CA 1
ATOM 10776 C C . SER A 1 803 ? 186.698 192.895 218.467 1.00 8.39 817 SER A C 1
ATOM 10777 O O . SER A 1 803 ? 185.666 193.566 218.574 1.00 17.71 817 SER A O 1
ATOM 10785 N N . ALA A 1 804 ? 187.873 193.449 218.170 1.00 13.17 818 ALA A N 1
ATOM 10786 C CA . ALA A 1 804 ? 187.954 194.878 217.895 1.00 9.53 818 ALA A CA 1
ATOM 10787 C C . ALA A 1 804 ? 187.180 195.236 216.635 1.00 8.48 818 ALA A C 1
ATOM 10788 O O . ALA A 1 804 ? 186.542 196.292 216.571 1.00 13.96 818 ALA A O 1
ATOM 10795 N N . PHE A 1 805 ? 187.233 194.376 215.619 1.00 8.24 819 PHE A N 1
ATOM 10796 C CA . PHE A 1 805 ? 186.511 194.646 214.381 1.00 6.60 819 PHE A CA 1
ATOM 10797 C C . PHE A 1 805 ? 185.013 194.770 214.633 1.00 8.26 819 PHE A C 1
ATOM 10798 O O . PHE A 1 805 ? 184.365 195.705 214.148 1.00 17.04 819 PHE A O 1
ATOM 10815 N N . TYR A 1 806 ? 184.443 193.833 215.392 1.00 5.31 820 TYR A N 1
ATOM 10816 C CA . TYR A 1 806 ? 183.015 193.873 215.690 1.00 8.34 820 TYR A CA 1
ATOM 10817 C C . TYR A 1 806 ? 182.677 194.844 216.812 1.00 16.11 820 TYR A C 1
ATOM 10818 O O . TYR A 1 806 ? 181.574 195.399 216.829 1.00 20.47 820 TYR A O 1
ATOM 10836 N N . ALA A 1 807 ? 183.595 195.060 217.756 1.00 14.44 821 ALA A N 1
ATOM 10837 C CA . ALA A 1 807 ? 183.370 196.086 218.767 1.00 7.12 821 ALA A CA 1
ATOM 10838 C C . ALA A 1 807 ? 183.262 197.467 218.140 1.00 13.42 821 ALA A C 1
ATOM 10839 O O . ALA A 1 807 ? 182.586 198.345 218.686 1.00 19.33 821 ALA A O 1
ATOM 10846 N N . GLY A 1 808 ? 183.920 197.683 217.004 1.00 13.01 822 GLY A N 1
ATOM 10847 C CA . GLY A 1 808 ? 183.861 198.970 216.340 1.00 12.85 822 GLY A CA 1
ATOM 10848 C C . GLY A 1 808 ? 182.510 199.310 215.750 1.00 16.05 822 GLY A C 1
ATOM 10849 O O . GLY A 1 808 ? 182.323 200.446 215.300 1.00 26.54 822 GLY A O 1
ATOM 10853 N N . TYR A 1 809 ? 181.573 198.365 215.736 1.00 13.33 823 TYR A N 1
ATOM 10854 C CA . TYR A 1 809 ? 180.232 198.600 215.221 1.00 13.36 823 TYR A CA 1
ATOM 10855 C C . TYR A 1 809 ? 179.214 198.937 216.300 1.00 19.58 823 TYR A C 1
ATOM 10856 O O . TYR A 1 809 ? 178.054 199.199 215.971 1.00 23.17 823 TYR A O 1
ATOM 10874 N N . GLU A 1 810 ? 179.606 198.937 217.571 1.00 21.77 824 GLU A N 1
ATOM 10875 C CA . GLU A 1 810 ? 178.765 199.505 218.619 1.00 20.41 824 GLU A CA 1
ATOM 10876 C C . GLU A 1 810 ? 178.878 201.021 218.532 1.00 24.35 824 GLU A C 1
ATOM 10877 O O . GLU A 1 810 ? 179.914 201.594 218.883 1.00 27.13 824 GLU A O 1
ATOM 10889 N N . GLU A 1 811 ? 177.818 201.675 218.056 1.00 25.57 825 GLU A N 1
ATOM 10890 C CA . GLU A 1 811 ? 177.859 203.122 217.887 1.00 20.11 825 GLU A CA 1
ATOM 10891 C C . GLU A 1 811 ? 177.985 203.851 219.217 1.00 20.56 825 GLU A C 1
ATOM 10892 O O . GLU A 1 811 ? 178.485 204.980 219.245 1.00 21.25 825 GLU A O 1
ATOM 10904 N N . ALA A 1 812 ? 177.553 203.232 220.317 1.00 21.73 826 ALA A N 1
ATOM 10905 C CA . ALA A 1 812 ? 177.739 203.846 221.626 1.00 23.87 826 ALA A CA 1
ATOM 10906 C C . ALA A 1 812 ? 179.198 203.808 222.060 1.00 24.89 826 ALA A C 1
ATOM 10907 O O . ALA A 1 812 ? 179.626 204.647 222.860 1.00 20.39 826 ALA A O 1
ATOM 10914 N N . ASP A 1 813 ? 179.971 202.852 221.547 1.00 26.51 827 ASP A N 1
ATOM 10915 C CA . ASP A 1 813 ? 181.367 202.693 221.929 1.00 21.56 827 ASP A CA 1
ATOM 10916 C C . ASP A 1 813 ? 182.326 203.386 220.975 1.00 21.57 827 ASP A C 1
ATOM 10917 O O . ASP A 1 813 ? 183.469 203.656 221.357 1.00 26.93 827 ASP A O 1
ATOM 10926 N N . ARG A 1 814 ? 181.893 203.666 219.752 1.00 21.36 828 ARG A N 1
ATOM 10927 C CA . ARG A 1 814 ? 182.682 204.408 218.784 1.00 20.26 828 ARG A CA 1
ATOM 10928 C C . ARG A 1 814 ? 182.492 205.910 218.943 1.00 22.13 828 ARG A C 1
ATOM 10929 O O . ARG A 1 814 ? 181.428 206.386 219.345 1.00 24.86 828 ARG A O 1
ATOM 10950 N N . GLU A 1 815 ? 183.548 206.655 218.625 1.00 27.60 829 GLU A N 1
ATOM 10951 C CA . GLU A 1 815 ? 183.469 208.096 218.448 1.00 25.37 829 GLU A CA 1
ATOM 10952 C C . GLU A 1 815 ? 184.430 208.493 217.339 1.00 22.28 829 GLU A C 1
ATOM 10953 O O . GLU A 1 815 ? 185.233 207.685 216.867 1.00 26.80 829 GLU A O 1
ATOM 10965 N N . TYR A 1 816 ? 184.340 209.748 216.913 1.00 23.35 830 TYR A N 1
ATOM 10966 C CA . TYR A 1 816 ? 185.244 210.306 215.917 1.00 24.62 830 TYR A CA 1
ATOM 10967 C C . TYR A 1 816 ? 186.106 211.390 216.547 1.00 24.98 830 TYR A C 1
ATOM 10968 O O . TYR A 1 816 ? 185.592 212.279 217.233 1.00 27.54 830 TYR A O 1
ATOM 10986 N N . VAL A 1 817 ? 187.413 211.307 216.315 1.00 30.33 831 VAL A N 1
ATOM 10987 C CA . VAL A 1 817 ? 188.375 212.297 216.784 1.00 31.00 831 VAL A CA 1
ATOM 10988 C C . VAL A 1 817 ? 189.075 212.886 215.569 1.00 28.72 831 VAL A C 1
ATOM 10989 O O . VAL A 1 817 ? 189.706 212.155 214.795 1.00 34.03 831 VAL A O 1
ATOM 11002 N N . GLN A 1 818 ? 188.956 214.199 215.396 1.00 34.29 832 GLN A N 1
ATOM 11003 C CA . GLN A 1 818 ? 189.668 214.879 214.323 1.00 38.35 832 GLN A CA 1
ATOM 11004 C C . GLN A 1 818 ? 191.172 214.782 214.550 1.00 38.01 832 GLN A C 1
ATOM 11005 O O . GLN A 1 818 ? 191.655 214.904 215.679 1.00 36.75 832 GLN A O 1
ATOM 11019 N N . ILE A 1 819 ? 191.919 214.562 213.465 1.00 35.40 833 ILE A N 1
ATOM 11020 C CA . ILE A 1 819 ? 193.359 214.354 213.595 1.00 32.91 833 ILE A CA 1
ATOM 11021 C C . ILE A 1 819 ? 194.045 215.605 214.121 1.00 35.89 833 ILE A C 1
ATOM 11022 O O . ILE A 1 819 ? 195.102 215.519 214.758 1.00 38.98 833 ILE A O 1
ATOM 11038 N N . GLY A 1 820 ? 193.471 216.783 213.873 1.00 36.54 834 GLY A N 1
ATOM 11039 C CA . GLY A 1 820 ? 193.982 217.971 214.529 1.00 35.59 834 GLY A CA 1
ATOM 11040 C C . GLY A 1 820 ? 193.793 217.912 216.030 1.00 39.83 834 GLY A C 1
ATOM 11041 O O . GLY A 1 820 ? 194.554 218.525 216.783 1.00 43.01 834 GLY A O 1
ATOM 11045 N N . LEU A 1 821 ? 192.785 217.169 216.484 1.00 38.46 835 LEU A N 1
ATOM 11046 C CA . LEU A 1 821 ? 192.563 216.925 217.901 1.00 39.02 835 LEU A CA 1
ATOM 11047 C C . LEU A 1 821 ? 193.262 215.667 218.393 1.00 41.28 835 LEU A C 1
ATOM 11048 O O . LEU A 1 821 ? 193.542 215.558 219.592 1.00 40.43 835 LEU A O 1
ATOM 11064 N N . ALA A 1 822 ? 193.545 214.719 217.496 1.00 39.30 836 ALA A N 1
ATOM 11065 C CA . ALA A 1 822 ? 194.113 213.441 217.911 1.00 32.36 836 ALA A CA 1
ATOM 11066 C C . ALA A 1 822 ? 195.471 213.622 218.574 1.00 34.36 836 ALA A C 1
ATOM 11067 O O . ALA A 1 822 ? 195.748 213.007 219.611 1.00 34.48 836 ALA A O 1
ATOM 11074 N N . GLY A 1 823 ? 196.334 214.455 217.994 1.00 34.36 837 GLY A N 1
ATOM 11075 C CA . GLY A 1 823 ? 197.647 214.660 218.582 1.00 34.30 837 GLY A CA 1
ATOM 11076 C C . GLY A 1 823 ? 197.578 215.279 219.964 1.00 38.54 837 GLY A C 1
ATOM 11077 O O . GLY A 1 823 ? 198.381 214.954 220.842 1.00 37.88 837 GLY A O 1
ATOM 11081 N N . ARG A 1 824 ? 196.617 216.180 220.178 1.00 41.69 838 ARG A N 1
ATOM 11082 C CA . ARG A 1 824 ? 196.397 216.723 221.515 1.00 42.90 838 ARG A CA 1
ATOM 11083 C C . ARG A 1 824 ? 195.842 215.665 222.460 1.00 40.81 838 ARG A C 1
ATOM 11084 O O . ARG A 1 824 ? 196.290 215.554 223.607 1.00 40.59 838 ARG A O 1
ATOM 11105 N N . ARG A 1 825 ? 194.867 214.879 221.999 1.00 39.13 839 ARG A N 1
ATOM 11106 C CA . ARG A 1 825 ? 194.268 213.862 222.857 1.00 41.54 839 ARG A CA 1
ATOM 11107 C C . ARG A 1 825 ? 195.292 212.833 223.314 1.00 40.37 839 ARG A C 1
ATOM 11108 O O . ARG A 1 825 ? 195.166 212.280 224.413 1.00 40.00 839 ARG A O 1
ATOM 11129 N N . LEU A 1 826 ? 196.307 212.556 222.493 1.00 37.12 840 LEU A N 1
ATOM 11130 C CA . LEU A 1 826 ? 197.382 211.675 222.937 1.00 37.51 840 LEU A CA 1
ATOM 11131 C C . LEU A 1 826 ? 198.163 212.282 224.094 1.00 38.96 840 LEU A C 1
ATOM 11132 O O . LEU A 1 826 ? 198.710 211.549 224.925 1.00 36.37 840 LEU A O 1
ATOM 11148 N N . ALA A 1 827 ? 198.228 213.613 224.169 1.00 45.71 841 ALA A N 1
ATOM 11149 C CA . ALA A 1 827 ? 198.869 214.261 225.306 1.00 45.43 841 ALA A CA 1
ATOM 11150 C C . ALA A 1 827 ? 197.995 214.217 226.552 1.00 44.64 841 ALA A C 1
ATOM 11151 O O . ALA A 1 827 ? 198.518 214.145 227.669 1.00 43.29 841 ALA A O 1
ATOM 11158 N N . GLU A 1 828 ? 196.673 214.255 226.382 1.00 46.42 842 GLU A N 1
ATOM 11159 C CA . GLU A 1 828 ? 195.753 214.072 227.497 1.00 48.85 842 GLU A CA 1
ATOM 11160 C C . GLU A 1 828 ? 195.772 212.653 228.049 1.00 49.16 842 GLU A C 1
ATOM 11161 O O . GLU A 1 828 ? 195.228 212.423 229.134 1.00 47.58 842 GLU A O 1
ATOM 11173 N N . GLY A 1 829 ? 196.380 211.704 227.338 1.00 46.13 843 GLY A N 1
ATOM 11174 C CA . GLY A 1 829 ? 196.387 210.319 227.752 1.00 46.13 843 GLY A CA 1
ATOM 11175 C C . GLY A 1 829 ? 195.120 209.554 227.444 1.00 46.87 843 GLY A C 1
ATOM 11176 O O . GLY A 1 829 ? 195.018 208.380 227.825 1.00 44.63 843 GLY A O 1
ATOM 11180 N N . LYS A 1 830 ? 194.152 210.173 226.773 1.00 43.15 844 LYS A N 1
ATOM 11181 C CA . LYS A 1 830 ? 192.944 209.482 226.326 1.00 42.37 844 LYS A CA 1
ATOM 11182 C C . LYS A 1 830 ? 193.316 208.630 225.120 1.00 42.07 844 LYS A C 1
ATOM 11183 O O . LYS A 1 830 ? 193.263 209.077 223.973 1.00 42.36 844 LYS A O 1
ATOM 11202 N N . THR A 1 831 ? 193.706 207.387 225.389 1.00 33.01 845 THR A N 1
ATOM 11203 C CA . THR A 1 831 ? 194.304 206.543 224.363 1.00 28.04 845 THR A CA 1
ATOM 11204 C C . THR A 1 831 ? 193.351 206.379 223.188 1.00 25.59 845 THR A C 1
ATOM 11205 O O . THR A 1 831 ? 192.211 205.936 223.356 1.00 28.33 845 THR A O 1
ATOM 11216 N N . LEU A 1 832 ? 193.820 206.745 221.999 1.00 24.35 846 LEU A N 1
ATOM 11217 C CA . LEU A 1 832 ? 193.064 206.523 220.777 1.00 25.88 846 LEU A CA 1
ATOM 11218 C C . LEU A 1 832 ? 193.287 205.097 220.293 1.00 19.77 846 LEU A C 1
ATOM 11219 O O . LEU A 1 832 ? 194.430 204.645 220.180 1.00 23.18 846 LEU A O 1
ATOM 11235 N N . VAL A 1 833 ? 192.197 204.390 220.006 1.00 17.40 847 VAL A N 1
ATOM 11236 C CA . VAL A 1 833 ? 192.255 203.018 219.517 1.00 16.37 847 VAL A CA 1
ATOM 11237 C C . VAL A 1 833 ? 191.365 202.921 218.288 1.00 17.30 847 VAL A C 1
ATOM 11238 O O . VAL A 1 833 ? 190.173 203.240 218.356 1.00 23.65 847 VAL A O 1
ATOM 11251 N N . SER A 1 834 ? 191.938 202.478 217.173 1.00 10.82 848 SER A N 1
ATOM 11252 C CA . SER A 1 834 ? 191.199 202.422 215.921 1.00 7.55 848 SER A CA 1
ATOM 11253 C C . SER A 1 834 ? 190.097 201.375 216.000 1.00 13.74 848 SER A C 1
ATOM 11254 O O . SER A 1 834 ? 190.319 200.260 216.479 1.00 18.82 848 SER A O 1
ATOM 11262 N N . THR A 1 835 ? 188.902 201.736 215.537 1.00 16.31 849 THR A N 1
ATOM 11263 C CA . THR A 1 835 ? 187.817 200.776 215.390 1.00 12.17 849 THR A CA 1
ATOM 11264 C C . THR A 1 835 ? 187.826 200.069 214.042 1.00 13.95 849 THR A C 1
ATOM 11265 O O . THR A 1 835 ? 187.142 199.051 213.893 1.00 19.51 849 THR A O 1
ATOM 11276 N N . THR A 1 836 ? 188.583 200.568 213.067 1.00 12.42 850 THR A N 1
ATOM 11277 C CA . THR A 1 836 ? 188.421 200.143 211.685 1.00 13.83 850 THR A CA 1
ATOM 11278 C C . THR A 1 836 ? 189.777 200.129 210.994 1.00 15.29 850 THR A C 1
ATOM 11279 O O . THR A 1 836 ? 190.750 200.714 211.476 1.00 13.84 850 THR A O 1
ATOM 11290 N N . PHE A 1 837 ? 189.827 199.437 209.857 1.00 12.23 851 PHE A N 1
ATOM 11291 C CA . PHE A 1 837 ? 190.993 199.458 208.978 1.00 11.32 851 PHE A CA 1
ATOM 11292 C C . PHE A 1 837 ? 191.088 200.800 208.264 1.00 19.07 851 PHE A C 1
ATOM 11293 O O . PHE A 1 837 ? 190.271 201.105 207.390 1.00 23.14 851 PHE A O 1
ATOM 11310 N N . VAL A 1 838 ? 192.076 201.607 208.638 1.00 22.31 852 VAL A N 1
ATOM 11311 C CA . VAL A 1 838 ? 192.384 202.850 207.937 1.00 17.17 852 VAL A CA 1
ATOM 11312 C C . VAL A 1 838 ? 193.465 202.530 206.910 1.00 18.73 852 VAL A C 1
ATOM 11313 O O . VAL A 1 838 ? 194.603 202.225 207.273 1.00 16.81 852 VAL A O 1
ATOM 11326 N N . VAL A 1 839 ? 193.109 202.584 205.629 1.00 24.96 853 VAL A N 1
ATOM 11327 C CA . VAL A 1 839 ? 194.007 202.181 204.546 1.00 22.77 853 VAL A CA 1
ATOM 11328 C C . VAL A 1 839 ? 194.409 203.379 203.690 1.00 24.28 853 VAL A C 1
ATOM 11329 O O . VAL A 1 839 ? 193.767 203.640 202.663 1.00 25.52 853 VAL A O 1
ATOM 11342 N N . PRO A 1 840 ? 195.446 204.131 204.055 1.00 25.29 854 PRO A N 1
ATOM 11343 C CA . PRO A 1 840 ? 195.837 205.285 203.240 1.00 27.84 854 PRO A CA 1
ATOM 11344 C C . PRO A 1 840 ? 196.368 204.859 201.879 1.00 33.26 854 PRO A C 1
ATOM 11345 O O . PRO A 1 840 ? 197.019 203.822 201.733 1.00 32.31 854 PRO A O 1
ATOM 11356 N N . TYR A 1 841 ? 196.078 205.683 200.873 1.00 42.77 855 TYR A N 1
ATOM 11357 C CA . TYR A 1 841 ? 196.435 205.336 199.500 1.00 39.35 855 TYR A CA 1
ATOM 11358 C C . TYR A 1 841 ? 197.936 205.240 199.252 1.00 40.10 855 TYR A C 1
ATOM 11359 O O . TYR A 1 841 ? 198.356 204.298 198.559 1.00 46.15 855 TYR A O 1
ATOM 11377 N N . PRO A 1 842 ? 198.777 206.146 199.745 1.00 35.80 856 PRO A N 1
ATOM 11378 C CA . PRO A 1 842 ? 200.214 206.079 199.426 1.00 34.42 856 PRO A CA 1
ATOM 11379 C C . PRO A 1 842 ? 200.851 204.789 199.915 1.00 37.34 856 PRO A C 1
ATOM 11380 O O . PRO A 1 842 ? 201.577 204.132 199.154 1.00 38.85 856 PRO A O 1
ATOM 11384 N N . PRO A 1 843 ? 200.617 204.382 201.167 1.00 29.54 857 PRO A N 1
ATOM 11385 C CA . PRO A 1 843 ? 201.077 203.041 201.566 1.00 23.85 857 PRO A CA 1
ATOM 11386 C C . PRO A 1 843 ? 200.306 201.922 200.891 1.00 24.62 857 PRO A C 1
ATOM 11387 O O . PRO A 1 843 ? 200.911 200.929 200.472 1.00 25.31 857 PRO A O 1
ATOM 11398 N N . GLY A 1 844 ? 198.988 202.055 200.768 1.00 21.88 858 GLY A N 1
ATOM 11399 C CA . GLY A 1 844 ? 198.168 200.996 200.221 1.00 22.21 858 GLY A CA 1
ATOM 11400 C C . GLY A 1 844 ? 197.859 199.871 201.179 1.00 17.74 858 GLY A C 1
ATOM 11401 O O . GLY A 1 844 ? 197.275 198.866 200.761 1.00 18.28 858 GLY A O 1
ATOM 11405 N N . PHE A 1 845 ? 198.228 200.008 202.447 1.00 20.71 859 PHE A N 1
ATOM 11406 C CA . PHE A 1 845 ? 198.062 198.979 203.458 1.00 14.61 859 PHE A CA 1
ATOM 11407 C C . PHE A 1 845 ? 197.359 199.588 204.659 1.00 16.49 859 PHE A C 1
ATOM 11408 O O . PHE A 1 845 ? 197.503 200.786 204.920 1.00 22.22 859 PHE A O 1
ATOM 11425 N N . PRO A 1 846 ? 196.582 198.797 205.404 1.00 21.12 860 PRO A N 1
ATOM 11426 C CA . PRO A 1 846 ? 196.000 199.323 206.644 1.00 18.77 860 PRO A CA 1
ATOM 11427 C C . PRO A 1 846 ? 197.048 199.922 207.564 1.00 15.76 860 PRO A C 1
ATOM 11428 O O . PRO A 1 846 ? 197.860 199.202 208.152 1.00 12.70 860 PRO A O 1
ATOM 11439 N N . VAL A 1 847 ? 197.040 201.250 207.688 1.00 19.73 861 VAL A N 1
ATOM 11440 C CA . VAL A 1 847 ? 197.907 201.907 208.658 1.00 20.13 861 VAL A CA 1
ATOM 11441 C C . VAL A 1 847 ? 197.386 201.676 210.070 1.00 19.01 861 VAL A C 1
ATOM 11442 O O . VAL A 1 847 ? 198.170 201.574 211.021 1.00 19.25 861 VAL A O 1
ATOM 11455 N N . LEU A 1 848 ? 196.068 201.594 210.231 1.00 15.74 862 LEU A N 1
ATOM 11456 C CA . LEU A 1 848 ? 195.440 201.146 211.462 1.00 14.74 862 LEU A CA 1
ATOM 11457 C C . LEU A 1 848 ? 194.580 199.922 211.183 1.00 12.14 862 LEU A C 1
ATOM 11458 O O . LEU A 1 848 ? 194.018 199.774 210.096 1.00 14.12 862 LEU A O 1
ATOM 11474 N N . VAL A 1 849 ? 194.497 199.044 212.172 1.00 12.12 863 VAL A N 1
ATOM 11475 C CA . VAL A 1 849 ? 193.577 197.911 212.145 1.00 12.57 863 VAL A CA 1
ATOM 11476 C C . VAL A 1 849 ? 192.671 198.030 213.361 1.00 11.85 863 VAL A C 1
ATOM 11477 O O . VAL A 1 849 ? 192.999 198.735 214.330 1.00 17.26 863 VAL A O 1
ATOM 11490 N N . PRO A 1 850 ? 191.516 197.368 213.344 1.00 7.62 864 PRO A N 1
ATOM 11491 C CA . PRO A 1 850 ? 190.617 197.432 214.501 1.00 13.36 864 PRO A CA 1
ATOM 11492 C C . PRO A 1 850 ? 191.337 197.097 215.797 1.00 8.54 864 PRO A C 1
ATOM 11493 O O . PRO A 1 850 ? 191.978 196.052 215.923 1.00 18.80 864 PRO A O 1
ATOM 11504 N N . GLY A 1 851 ? 191.216 197.993 216.771 1.00 1.62 865 GLY A N 1
ATOM 11505 C CA . GLY A 1 851 ? 191.842 197.813 218.059 1.00 10.73 865 GLY A CA 1
ATOM 11506 C C . GLY A 1 851 ? 193.288 198.245 218.134 1.00 14.02 865 GLY A C 1
ATOM 11507 O O . GLY A 1 851 ? 193.887 198.147 219.210 1.00 15.56 865 GLY A O 1
ATOM 11511 N N . GLN A 1 852 ? 193.867 198.732 217.041 1.00 16.29 866 GLN A N 1
ATOM 11512 C CA . GLN A 1 852 ? 195.234 199.231 217.072 1.00 17.50 866 GLN A CA 1
ATOM 11513 C C . GLN A 1 852 ? 195.294 200.610 217.713 1.00 14.99 866 GLN A C 1
ATOM 11514 O O . GLN A 1 852 ? 194.460 201.477 217.442 1.00 18.74 866 GLN A O 1
ATOM 11528 N N . LEU A 1 853 ? 196.297 200.808 218.563 1.00 12.19 867 LEU A N 1
ATOM 11529 C CA . LEU A 1 853 ? 196.579 202.127 219.114 1.00 15.37 867 LEU A CA 1
ATOM 11530 C C . LEU A 1 853 ? 196.981 203.091 218.009 1.00 15.80 867 LEU A C 1
ATOM 11531 O O . LEU A 1 853 ? 197.919 202.825 217.253 1.00 18.98 867 LEU A O 1
ATOM 11547 N N . VAL A 1 854 ? 196.274 204.213 217.917 1.00 17.90 868 VAL A N 1
ATOM 11548 C CA . VAL A 1 854 ? 196.682 205.299 217.032 1.00 19.91 868 VAL A CA 1
ATOM 11549 C C . VAL A 1 854 ? 197.848 206.019 217.701 1.00 19.06 868 VAL A C 1
ATOM 11550 O O . VAL A 1 854 ? 197.665 206.731 218.690 1.00 24.81 868 VAL A O 1
ATOM 11563 N N . SER A 1 855 ? 199.048 205.831 217.165 1.00 18.94 869 SER A N 1
ATOM 11564 C CA . SER A 1 855 ? 200.255 206.376 217.761 1.00 23.14 869 SER A CA 1
ATOM 11565 C C . SER A 1 855 ? 200.540 207.774 217.221 1.00 25.30 869 SER A C 1
ATOM 11566 O O . SER A 1 855 ? 199.968 208.215 216.223 1.00 27.87 869 SER A O 1
ATOM 11574 N N . LYS A 1 856 ? 201.458 208.472 217.893 1.00 28.91 870 LYS A N 1
ATOM 11575 C CA . LYS A 1 856 ? 201.882 209.782 217.411 1.00 26.74 870 LYS A CA 1
ATOM 11576 C C . LYS A 1 856 ? 202.411 209.690 215.987 1.00 24.96 870 LYS A C 1
ATOM 11577 O O . LYS A 1 856 ? 202.192 210.595 215.174 1.00 27.40 870 LYS A O 1
ATOM 11596 N N . GLU A 1 857 ? 203.114 208.603 215.667 1.00 25.24 871 GLU A N 1
ATOM 11597 C CA . GLU A 1 857 ? 203.610 208.420 214.308 1.00 20.79 871 GLU A CA 1
ATOM 11598 C C . GLU A 1 857 ? 202.461 208.262 213.320 1.00 22.66 871 GLU A C 1
ATOM 11599 O O . GLU A 1 857 ? 202.531 208.766 212.194 1.00 28.08 871 GLU A O 1
ATOM 11611 N N . ILE A 1 858 ? 201.399 207.556 213.716 1.00 24.33 872 ILE A N 1
ATOM 11612 C CA . ILE A 1 858 ? 200.272 207.356 212.810 1.00 21.63 872 ILE A CA 1
ATOM 11613 C C . ILE A 1 858 ? 199.453 208.635 212.687 1.00 22.41 872 ILE A C 1
ATOM 11614 O O . ILE A 1 858 ? 198.997 208.988 211.593 1.00 28.01 872 ILE A O 1
ATOM 11630 N N . ILE A 1 859 ? 199.244 209.347 213.797 1.00 25.03 873 ILE A N 1
ATOM 11631 C CA . ILE A 1 859 ? 198.611 210.662 213.716 1.00 24.26 873 ILE A CA 1
ATOM 11632 C C . ILE A 1 859 ? 199.407 211.570 212.789 1.00 28.21 873 ILE A C 1
ATOM 11633 O O . ILE A 1 859 ? 198.849 212.231 211.905 1.00 28.67 873 ILE A O 1
ATOM 11649 N N . TYR A 1 860 ? 200.727 211.613 212.978 1.00 30.70 874 TYR A N 1
ATOM 11650 C CA . TYR A 1 860 ? 201.566 212.465 212.144 1.00 28.88 874 TYR A CA 1
ATOM 11651 C C . TYR A 1 860 ? 201.474 212.060 210.679 1.00 29.54 874 TYR A C 1
ATOM 11652 O O . TYR A 1 860 ? 201.324 212.911 209.798 1.00 34.42 874 TYR A O 1
ATOM 11670 N N . PHE A 1 861 ? 201.554 210.759 210.398 1.00 27.93 875 PHE A N 1
ATOM 11671 C CA . PHE A 1 861 ? 201.470 210.303 209.015 1.00 27.00 875 PHE A CA 1
ATOM 11672 C C . PHE A 1 861 ? 200.147 210.709 208.381 1.00 27.73 875 PHE A C 1
ATOM 11673 O O . PHE A 1 861 ? 200.116 211.236 207.264 1.00 29.39 875 PHE A O 1
ATOM 11690 N N . LEU A 1 862 ? 199.038 210.468 209.082 1.00 28.44 876 LEU A N 1
ATOM 11691 C CA . LEU A 1 862 ? 197.729 210.761 208.513 1.00 30.19 876 LEU A CA 1
ATOM 11692 C C . LEU A 1 862 ? 197.467 212.259 208.434 1.00 31.93 876 LEU A C 1
ATOM 11693 O O . LEU A 1 862 ? 196.676 212.704 207.595 1.00 33.08 876 LEU A O 1
ATOM 11709 N N . ALA A 1 863 ? 198.109 213.050 209.296 1.00 31.76 877 ALA A N 1
ATOM 11710 C CA . ALA A 1 863 ? 198.016 214.501 209.174 1.00 32.60 877 ALA A CA 1
ATOM 11711 C C . ALA A 1 863 ? 198.751 215.006 207.938 1.00 34.06 877 ALA A C 1
ATOM 11712 O O . ALA A 1 863 ? 198.275 215.923 207.258 1.00 35.39 877 ALA A O 1
ATOM 11719 N N . GLN A 1 864 ? 199.906 214.422 207.627 1.00 36.63 878 GLN A N 1
ATOM 11720 C CA . GLN A 1 864 ? 200.709 214.832 206.481 1.00 34.76 878 GLN A CA 1
ATOM 11721 C C . GLN A 1 864 ? 200.185 214.294 205.156 1.00 38.52 878 GLN A C 1
ATOM 11722 O O . GLN A 1 864 ? 200.898 214.384 204.150 1.00 41.38 878 GLN A O 1
ATOM 11736 N N . LEU A 1 865 ? 198.977 213.739 205.122 1.00 40.31 879 LEU A N 1
ATOM 11737 C CA . LEU A 1 865 ? 198.375 213.244 203.892 1.00 41.02 879 LEU A CA 1
ATOM 11738 C C . LEU A 1 865 ? 197.270 214.190 203.448 1.00 43.54 879 LEU A C 1
ATOM 11739 O O . LEU A 1 865 ? 196.351 214.485 204.220 1.00 43.25 879 LEU A O 1
ATOM 11755 N N . ASP A 1 866 ? 197.365 214.660 202.208 1.00 54.28 880 ASP A N 1
ATOM 11756 C CA . ASP A 1 866 ? 196.283 215.382 201.555 1.00 55.19 880 ASP A CA 1
ATOM 11757 C C . ASP A 1 866 ? 195.397 214.467 200.722 1.00 52.40 880 ASP A C 1
ATOM 11758 O O . ASP A 1 866 ? 194.401 214.934 200.159 1.00 52.03 880 ASP A O 1
ATOM 11767 N N . VAL A 1 867 ? 195.734 213.180 200.632 1.00 49.98 881 VAL A N 1
ATOM 11768 C CA . VAL A 1 867 ? 195.057 212.286 199.702 1.00 52.03 881 VAL A CA 1
ATOM 11769 C C . VAL A 1 867 ? 193.609 212.097 200.130 1.00 53.29 881 VAL A C 1
ATOM 11770 O O . VAL A 1 867 ? 193.296 212.012 201.326 1.00 51.64 881 VAL A O 1
ATOM 11783 N N . LYS A 1 868 ? 192.713 212.035 199.146 1.00 54.09 882 LYS A N 1
ATOM 11784 C CA . LYS A 1 868 ? 191.299 211.817 199.409 1.00 53.36 882 LYS A CA 1
ATOM 11785 C C . LYS A 1 868 ? 190.941 210.343 199.523 1.00 51.22 882 LYS A C 1
ATOM 11786 O O . LYS A 1 868 ? 189.934 210.010 200.157 1.00 49.53 882 LYS A O 1
ATOM 11805 N N . GLU A 1 869 ? 191.737 209.455 198.924 1.00 49.76 883 GLU A N 1
ATOM 11806 C CA . GLU A 1 869 ? 191.526 208.013 199.047 1.00 50.38 883 GLU A CA 1
ATOM 11807 C C . GLU A 1 869 ? 192.208 207.519 200.320 1.00 49.85 883 GLU A C 1
ATOM 11808 O O . GLU A 1 869 ? 193.337 207.025 200.316 1.00 47.48 883 GLU A O 1
ATOM 11820 N N . ILE A 1 870 ? 191.499 207.673 201.436 1.00 40.88 884 ILE A N 1
ATOM 11821 C CA . ILE A 1 870 ? 191.740 206.895 202.644 1.00 35.52 884 ILE A CA 1
ATOM 11822 C C . ILE A 1 870 ? 190.453 206.152 202.965 1.00 36.99 884 ILE A C 1
ATOM 11823 O O . ILE A 1 870 ? 189.416 206.779 203.210 1.00 38.56 884 ILE A O 1
ATOM 11839 N N . HIS A 1 871 ? 190.515 204.825 202.961 1.00 33.64 885 HIS A N 1
ATOM 11840 C CA . HIS A 1 871 ? 189.376 204.029 203.387 1.00 30.08 885 HIS A CA 1
ATOM 11841 C C . HIS A 1 871 ? 189.341 203.954 204.908 1.00 29.60 885 HIS A C 1
ATOM 11842 O O . HIS A 1 871 ? 190.379 203.915 205.573 1.00 28.41 885 HIS A O 1
ATOM 11856 N N . GLY A 1 872 ? 188.127 203.935 205.459 1.00 34.89 886 GLY A N 1
ATOM 11857 C CA . GLY A 1 872 ? 187.933 203.830 206.888 1.00 30.04 886 GLY A CA 1
ATOM 11858 C C . GLY A 1 872 ? 188.148 205.114 207.660 1.00 30.42 886 GLY A C 1
ATOM 11859 O O . GLY A 1 872 ? 187.672 205.223 208.795 1.00 32.82 886 GLY A O 1
ATOM 11863 N N . TYR A 1 873 ? 188.850 206.089 207.086 1.00 33.73 887 TYR A N 1
ATOM 11864 C CA . TYR A 1 873 ? 189.029 207.410 207.676 1.00 34.43 887 TYR A CA 1
ATOM 11865 C C . TYR A 1 873 ? 188.358 208.455 206.799 1.00 36.20 887 TYR A C 1
ATOM 11866 O O . TYR A 1 873 ? 188.672 208.566 205.609 1.00 33.43 887 TYR A O 1
ATOM 11884 N N . ASN A 1 874 ? 187.439 209.217 207.388 1.00 41.15 888 ASN A N 1
ATOM 11885 C CA . ASN A 1 874 ? 186.823 210.358 206.721 1.00 40.10 888 ASN A CA 1
ATOM 11886 C C . ASN A 1 874 ? 187.256 211.634 207.431 1.00 40.18 888 ASN A C 1
ATOM 11887 O O . ASN A 1 874 ? 186.812 211.881 208.564 1.00 39.76 888 ASN A O 1
ATOM 11898 N N . PRO A 1 875 ? 188.106 212.473 206.830 1.00 41.90 889 PRO A N 1
ATOM 11899 C CA . PRO A 1 875 ? 188.480 213.737 207.489 1.00 41.12 889 PRO A CA 1
ATOM 11900 C C . PRO A 1 875 ? 187.309 214.670 207.758 1.00 41.19 889 PRO A C 1
ATOM 11901 O O . PRO A 1 875 ? 187.476 215.634 208.517 1.00 37.83 889 PRO A O 1
ATOM 11912 N N . ASP A 1 876 ? 186.138 214.425 207.168 1.00 42.92 890 ASP A N 1
ATOM 11913 C CA . ASP A 1 876 ? 184.951 215.185 207.548 1.00 43.81 890 ASP A CA 1
ATOM 11914 C C . ASP A 1 876 ? 184.500 214.826 208.958 1.00 43.63 890 ASP A C 1
ATOM 11915 O O . ASP A 1 876 ? 184.018 215.688 209.701 1.00 43.67 890 ASP A O 1
ATOM 11924 N N . LEU A 1 877 ? 184.650 213.560 209.340 1.00 40.11 891 LEU A N 1
ATOM 11925 C CA . LEU A 1 877 ? 184.254 213.068 210.654 1.00 38.60 891 LEU A CA 1
ATOM 11926 C C . LEU A 1 877 ? 185.421 212.978 211.624 1.00 38.01 891 LEU A C 1
ATOM 11927 O O . LEU A 1 877 ? 185.271 213.320 212.800 1.00 41.25 891 LEU A O 1
ATOM 11943 N N . GLY A 1 878 ? 186.578 212.530 211.157 1.00 33.92 892 GLY A N 1
ATOM 11944 C CA . GLY A 1 878 ? 187.708 212.222 212.009 1.00 32.99 892 GLY A CA 1
ATOM 11945 C C . GLY A 1 878 ? 187.998 210.732 212.032 1.00 36.28 892 GLY A C 1
ATOM 11946 O O . GLY A 1 878 ? 187.336 209.922 211.380 1.00 38.70 892 GLY A O 1
ATOM 11950 N N . LEU A 1 879 ? 189.021 210.385 212.806 1.00 33.76 893 LEU A N 1
ATOM 11951 C CA . LEU A 1 879 ? 189.353 208.985 213.024 1.00 24.04 893 LEU A CA 1
ATOM 11952 C C . LEU A 1 879 ? 188.279 208.311 213.862 1.00 20.86 893 LEU A C 1
ATOM 11953 O O . LEU A 1 879 ? 187.957 208.768 214.962 1.00 26.16 893 LEU A O 1
ATOM 11969 N N . SER A 1 880 ? 187.734 207.212 213.347 1.00 23.51 894 SER A N 1
ATOM 11970 C CA . SER A 1 880 ? 186.836 206.373 214.129 1.00 18.34 894 SER A CA 1
ATOM 11971 C C . SER A 1 880 ? 187.642 205.635 215.187 1.00 19.45 894 SER A C 1
ATOM 11972 O O . SER A 1 880 ? 188.477 204.785 214.862 1.00 17.90 894 SER A O 1
ATOM 11980 N N . VAL A 1 881 ? 187.399 205.963 216.455 1.00 21.15 895 VAL A N 1
ATOM 11981 C CA . VAL A 1 881 ? 188.142 205.400 217.571 1.00 16.00 895 VAL A CA 1
ATOM 11982 C C . VAL A 1 881 ? 187.155 204.959 218.642 1.00 14.96 895 VAL A C 1
ATOM 11983 O O . VAL A 1 881 ? 186.017 205.428 218.705 1.00 18.41 895 VAL A O 1
ATOM 11996 N N . PHE A 1 882 ? 187.607 204.043 219.490 1.00 20.51 896 PHE A N 1
ATOM 11997 C CA . PHE A 1 882 ? 186.811 203.637 220.638 1.00 16.06 896 PHE A CA 1
ATOM 11998 C C . PHE A 1 882 ? 186.735 204.763 221.660 1.00 20.26 896 PHE A C 1
ATOM 11999 O O . PHE A 1 882 ? 187.709 205.486 221.888 1.00 28.04 896 PHE A O 1
ATOM 12016 N N . THR A 1 883 ? 185.566 204.912 222.274 1.00 23.23 897 THR A N 1
ATOM 12017 C CA . THR A 1 883 ? 185.425 205.801 223.415 1.00 21.78 897 THR A CA 1
ATOM 12018 C C . THR A 1 883 ? 186.227 205.274 224.599 1.00 22.43 897 THR A C 1
ATOM 12019 O O . THR A 1 883 ? 186.497 204.077 224.712 1.00 25.81 897 THR A O 1
ATOM 12030 N N . GLN A 1 884 ? 186.619 206.190 225.487 1.00 27.61 898 GLN A N 1
ATOM 12031 C CA . GLN A 1 884 ? 187.385 205.789 226.662 1.00 27.40 898 GLN A CA 1
ATOM 12032 C C . GLN A 1 884 ? 186.559 204.891 227.574 1.00 25.27 898 GLN A C 1
ATOM 12033 O O . GLN A 1 884 ? 187.093 203.965 228.194 1.00 27.21 898 GLN A O 1
ATOM 12047 N N . ALA A 1 885 ? 185.254 205.153 227.673 1.00 23.33 899 ALA A N 1
ATOM 12048 C CA . ALA A 1 885 ? 184.384 204.267 228.438 1.00 23.52 899 ALA A CA 1
ATOM 12049 C C . ALA A 1 885 ? 184.352 202.872 227.829 1.00 26.00 899 ALA A C 1
ATOM 12050 O O . ALA A 1 885 ? 184.407 201.869 228.551 1.00 29.97 899 ALA A O 1
ATOM 12057 N N . ALA A 1 886 ? 184.253 202.787 226.501 1.00 23.34 900 ALA A N 1
ATOM 12058 C CA . ALA A 1 886 ? 184.275 201.490 225.834 1.00 20.43 900 ALA A CA 1
ATOM 12059 C C . ALA A 1 886 ? 185.585 200.760 226.098 1.00 24.28 900 ALA A C 1
ATOM 12060 O O . ALA A 1 886 ? 185.592 199.571 226.435 1.00 27.25 900 ALA A O 1
ATOM 12067 N N . LEU A 1 887 ? 186.711 201.461 225.946 1.00 22.02 901 LEU A N 1
ATOM 12068 C CA . LEU A 1 887 ? 188.008 200.834 226.170 1.00 22.52 901 LEU A CA 1
ATOM 12069 C C . LEU A 1 887 ? 188.146 200.341 227.603 1.00 25.33 901 LEU A C 1
ATOM 12070 O O . LEU A 1 887 ? 188.641 199.233 227.840 1.00 24.27 901 LEU A O 1
ATOM 12086 N N . ALA A 1 888 ? 187.725 201.152 228.575 1.00 27.83 902 ALA A N 1
ATOM 12087 C CA . ALA A 1 888 ? 187.803 200.725 229.967 1.00 26.53 902 ALA A CA 1
ATOM 12088 C C . ALA A 1 888 ? 186.956 199.483 230.210 1.00 27.91 902 ALA A C 1
ATOM 12089 O O . ALA A 1 888 ? 187.397 198.545 230.883 1.00 28.89 902 ALA A O 1
ATOM 12096 N N . ARG A 1 889 ? 185.737 199.458 229.669 1.00 24.86 903 ARG A N 1
ATOM 12097 C CA . ARG A 1 889 ? 184.875 198.295 229.851 1.00 28.23 903 ARG A CA 1
ATOM 12098 C C . ARG A 1 889 ? 185.476 197.054 229.203 1.00 30.52 903 ARG A C 1
ATOM 12099 O O . ARG A 1 889 ? 185.464 195.968 229.792 1.00 31.18 903 ARG A O 1
ATOM 12120 N N . MET A 1 890 ? 186.008 197.198 227.989 1.00 30.05 904 MET A N 1
ATOM 12121 C CA . MET A 1 890 ? 186.565 196.051 227.281 1.00 27.41 904 MET A CA 1
ATOM 12122 C C . MET A 1 890 ? 187.828 195.548 227.964 1.00 29.48 904 MET A C 1
ATOM 12123 O O . MET A 1 890 ? 188.051 194.335 228.058 1.00 30.75 904 MET A O 1
ATOM 12137 N N . GLU A 1 891 ? 188.670 196.465 228.443 1.00 30.28 905 GLU A N 1
ATOM 12138 C CA . GLU A 1 891 ? 189.872 196.060 229.161 1.00 30.35 905 GLU A CA 1
ATOM 12139 C C . GLU A 1 891 ? 189.510 195.359 230.463 1.00 32.86 905 GLU A C 1
ATOM 12140 O O . GLU A 1 891 ? 190.141 194.364 230.838 1.00 33.48 905 GLU A O 1
ATOM 12152 N N . ALA A 1 892 ? 188.497 195.868 231.168 1.00 33.88 906 ALA A N 1
ATOM 12153 C CA . ALA A 1 892 ? 188.037 195.220 232.392 1.00 34.57 906 ALA A CA 1
ATOM 12154 C C . ALA A 1 892 ? 187.652 193.771 232.121 1.00 36.14 906 ALA A C 1
ATOM 12155 O O . ALA A 1 892 ? 188.063 192.857 232.846 1.00 35.22 906 ALA A O 1
ATOM 12162 N N . ALA A 1 893 ? 186.855 193.547 231.076 1.00 34.94 907 ALA A N 1
ATOM 12163 C CA . ALA A 1 893 ? 186.436 192.194 230.726 1.00 34.17 907 ALA A CA 1
ATOM 12164 C C . ALA A 1 893 ? 187.625 191.322 230.341 1.00 38.02 907 ALA A C 1
ATOM 12165 O O . ALA A 1 893 ? 187.680 190.142 230.706 1.00 37.32 907 ALA A O 1
ATOM 12172 N N . ARG A 1 894 ? 188.586 191.880 229.600 1.00 32.03 908 ARG A N 1
ATOM 12173 C CA . ARG A 1 894 ? 189.707 191.075 229.122 1.00 30.29 908 ARG A CA 1
ATOM 12174 C C . ARG A 1 894 ? 190.530 190.524 230.281 1.00 31.44 908 ARG A C 1
ATOM 12175 O O . ARG A 1 894 ? 190.890 189.341 230.291 1.00 29.90 908 ARG A O 1
ATOM 12196 N N . ASN A 1 895 ? 190.840 191.363 231.271 1.00 38.68 909 ASN A N 1
ATOM 12197 C CA . ASN A 1 895 ? 191.568 190.864 232.435 1.00 43.24 909 ASN A CA 1
ATOM 12198 C C . ASN A 1 895 ? 190.720 189.883 233.235 1.00 43.89 909 ASN A C 1
ATOM 12199 O O . ASN A 1 895 ? 191.231 188.871 233.730 1.00 42.00 909 ASN A O 1
ATOM 12210 N N . ALA A 1 896 ? 189.428 190.163 233.375 1.00 42.60 910 ALA A N 1
ATOM 12211 C CA . ALA A 1 896 ? 188.539 189.307 234.151 1.00 45.26 910 ALA A CA 1
ATOM 12212 C C . ALA A 1 896 ? 187.090 189.509 233.725 1.00 44.40 910 ALA A C 1
ATOM 12213 O O . ALA A 1 896 ? 186.205 189.687 234.562 1.00 44.04 910 ALA A O 1
ATOM 12220 N N . ALA B 1 1 ? 146.632 189.439 186.522 1.00 30.39 15 ALA B N 1
ATOM 12221 C CA . ALA B 1 1 ? 148.017 188.991 186.609 1.00 32.18 15 ALA B CA 1
ATOM 12222 C C . ALA B 1 1 ? 148.176 187.614 185.977 1.00 29.18 15 ALA B C 1
ATOM 12223 O O . ALA B 1 1 ? 148.513 187.493 184.801 1.00 29.12 15 ALA B O 1
ATOM 12230 N N . LEU B 1 2 ? 147.921 186.573 186.772 1.00 29.79 16 LEU B N 1
ATOM 12231 C CA . LEU B 1 2 ? 148.135 185.202 186.328 1.00 31.37 16 LEU B CA 1
ATOM 12232 C C . LEU B 1 2 ? 147.281 184.834 185.121 1.00 33.38 16 LEU B C 1
ATOM 12233 O O . LEU B 1 2 ? 147.541 183.804 184.490 1.00 33.88 16 LEU B O 1
ATOM 12249 N N . ALA B 1 3 ? 146.277 185.647 184.785 1.00 38.84 17 ALA B N 1
ATOM 12250 C CA . ALA B 1 3 ? 145.508 185.425 183.565 1.00 41.28 17 ALA B CA 1
ATOM 12251 C C . ALA B 1 3 ? 146.384 185.533 182.324 1.00 40.56 17 ALA B C 1
ATOM 12252 O O . ALA B 1 3 ? 146.141 184.839 181.330 1.00 37.03 17 ALA B O 1
ATOM 12259 N N . ALA B 1 4 ? 147.396 186.402 182.359 1.00 35.14 18 ALA B N 1
ATOM 12260 C CA . ALA B 1 4 ? 148.301 186.551 181.223 1.00 36.79 18 ALA B CA 1
ATOM 12261 C C . ALA B 1 4 ? 148.909 185.218 180.805 1.00 36.46 18 ALA B C 1
ATOM 12262 O O . ALA B 1 4 ? 149.131 184.975 179.613 1.00 39.07 18 ALA B O 1
ATOM 12269 N N . VAL B 1 5 ? 149.191 184.341 181.770 1.00 27.07 19 VAL B N 1
ATOM 12270 C CA . VAL B 1 5 ? 149.775 183.044 181.438 1.00 30.95 19 VAL B CA 1
ATOM 12271 C C . VAL B 1 5 ? 148.815 182.214 180.593 1.00 38.09 19 VAL B C 1
ATOM 12272 O O . VAL B 1 5 ? 149.220 181.598 179.600 1.00 36.13 19 VAL B O 1
ATOM 12285 N N . ALA B 1 6 ? 147.533 182.193 180.950 1.00 45.24 20 ALA B N 1
ATOM 12286 C CA . ALA B 1 6 ? 146.562 181.331 180.282 1.00 46.91 20 ALA B CA 1
ATOM 12287 C C . ALA B 1 6 ? 145.699 182.192 179.369 1.00 47.63 20 ALA B C 1
ATOM 12288 O O . ALA B 1 6 ? 144.856 182.961 179.844 1.00 43.91 20 ALA B O 1
ATOM 12295 N N . ASN B 1 7 ? 145.917 182.063 178.063 1.00 51.85 21 ASN B N 1
ATOM 12296 C CA . ASN B 1 7 ? 145.087 182.711 177.058 1.00 49.58 21 ASN B CA 1
ATOM 12297 C C . ASN B 1 7 ? 145.361 182.054 175.713 1.00 48.78 21 ASN B C 1
ATOM 12298 O O . ASN B 1 7 ? 146.372 181.364 175.551 1.00 47.33 21 ASN B O 1
ATOM 12309 N N . PRO B 1 8 ? 144.474 182.233 174.733 1.00 57.69 22 PRO B N 1
ATOM 12310 C CA . PRO B 1 8 ? 144.821 181.832 173.359 1.00 57.43 22 PRO B CA 1
ATOM 12311 C C . PRO B 1 8 ? 145.985 182.631 172.795 1.00 57.55 22 PRO B C 1
ATOM 12312 O O . PRO B 1 8 ? 146.701 182.158 171.895 1.00 57.00 22 PRO B O 1
ATOM 12323 N N . SER B 1 9 ? 146.180 183.857 173.286 1.00 49.55 23 SER B N 1
ATOM 12324 C CA . SER B 1 9 ? 147.175 184.727 172.679 1.00 49.66 23 SER B CA 1
ATOM 12325 C C . SER B 1 9 ? 148.560 184.101 172.743 1.00 46.23 23 SER B C 1
ATOM 12326 O O . SER B 1 9 ? 149.357 184.261 171.814 1.00 45.79 23 SER B O 1
ATOM 12334 N N . TYR B 1 10 ? 148.882 183.391 173.831 1.00 46.57 24 TYR B N 1
ATOM 12335 C CA . TYR B 1 10 ? 150.242 182.875 173.922 1.00 48.47 24 TYR B CA 1
ATOM 12336 C C . TYR B 1 10 ? 150.467 181.795 172.874 1.00 48.84 24 TYR B C 1
ATOM 12337 O O . TYR B 1 10 ? 151.567 181.685 172.321 1.00 48.49 24 TYR B O 1
ATOM 12355 N N . THR B 1 11 ? 149.440 180.994 172.591 1.00 53.71 25 THR B N 1
ATOM 12356 C CA . THR B 1 11 ? 149.511 179.982 171.546 1.00 56.27 25 THR B CA 1
ATOM 12357 C C . THR B 1 11 ? 149.184 180.557 170.172 1.00 58.01 25 THR B C 1
ATOM 12358 O O . THR B 1 11 ? 148.978 179.787 169.225 1.00 57.06 25 THR B O 1
ATOM 12369 N N . ARG B 1 12 ? 149.086 181.887 170.054 1.00 55.67 26 ARG B N 1
ATOM 12370 C CA . ARG B 1 12 ? 148.729 182.476 168.767 1.00 54.90 26 ARG B CA 1
ATOM 12371 C C . ARG B 1 12 ? 149.700 182.038 167.677 1.00 54.82 26 ARG B C 1
ATOM 12372 O O . ARG B 1 12 ? 149.314 181.921 166.512 1.00 56.37 26 ARG B O 1
ATOM 12393 N N . LEU B 1 13 ? 150.984 181.885 168.012 1.00 60.38 27 LEU B N 1
ATOM 12394 C CA . LEU B 1 13 ? 151.963 181.491 167.001 1.00 62.65 27 LEU B CA 1
ATOM 12395 C C . LEU B 1 13 ? 151.608 180.131 166.413 1.00 62.92 27 LEU B C 1
ATOM 12396 O O . LEU B 1 13 ? 151.608 179.939 165.185 1.00 60.47 27 LEU B O 1
ATOM 12412 N N . ASP B 1 14 ? 151.208 179.198 167.281 1.00 65.14 28 ASP B N 1
ATOM 12413 C CA . ASP B 1 14 ? 150.745 177.902 166.810 1.00 65.92 28 ASP B CA 1
ATOM 12414 C C . ASP B 1 14 ? 149.473 178.068 166.000 1.00 65.44 28 ASP B C 1
ATOM 12415 O O . ASP B 1 14 ? 149.278 177.379 164.997 1.00 66.27 28 ASP B O 1
ATOM 12424 N N . THR B 1 15 ? 148.578 178.950 166.441 1.00 62.70 29 THR B N 1
ATOM 12425 C CA . THR B 1 15 ? 147.294 179.051 165.760 1.00 63.59 29 THR B CA 1
ATOM 12426 C C . THR B 1 15 ? 147.483 179.636 164.366 1.00 65.24 29 THR B C 1
ATOM 12427 O O . THR B 1 15 ? 146.771 179.263 163.429 1.00 67.58 29 THR B O 1
ATOM 12438 N N . TRP B 1 16 ? 148.440 180.555 164.214 1.00 65.70 30 TRP B N 1
ATOM 12439 C CA . TRP B 1 16 ? 148.785 181.075 162.896 1.00 64.21 30 TRP B CA 1
ATOM 12440 C C . TRP B 1 16 ? 149.407 179.998 162.018 1.00 66.52 30 TRP B C 1
ATOM 12441 O O . TRP B 1 16 ? 149.130 179.939 160.815 1.00 68.72 30 TRP B O 1
ATOM 12462 N N . ASN B 1 17 ? 150.262 179.141 162.587 1.00 71.46 31 ASN B N 1
ATOM 12463 C CA . ASN B 1 17 ? 150.754 178.012 161.796 1.00 72.75 31 ASN B CA 1
ATOM 12464 C C . ASN B 1 17 ? 149.599 177.108 161.372 1.00 72.02 31 ASN B C 1
ATOM 12465 O O . ASN B 1 17 ? 149.563 176.596 160.240 1.00 72.35 31 ASN B O 1
ATOM 12476 N N . LEU B 1 18 ? 148.627 176.928 162.268 1.00 71.22 32 LEU B N 1
ATOM 12477 C CA . LEU B 1 18 ? 147.443 176.147 161.940 1.00 71.83 32 LEU B CA 1
ATOM 12478 C C . LEU B 1 18 ? 146.700 176.779 160.778 1.00 73.04 32 LEU B C 1
ATOM 12479 O O . LEU B 1 18 ? 146.230 176.081 159.873 1.00 75.72 32 LEU B O 1
ATOM 12495 N N . LEU B 1 19 ? 146.559 178.105 160.802 1.00 73.98 33 LEU B N 1
ATOM 12496 C CA . LEU B 1 19 ? 145.919 178.781 159.685 1.00 75.63 33 LEU B CA 1
ATOM 12497 C C . LEU B 1 19 ? 146.715 178.576 158.407 1.00 76.51 33 LEU B C 1
ATOM 12498 O O . LEU B 1 19 ? 146.138 178.440 157.329 1.00 78.09 33 LEU B O 1
ATOM 12514 N N . ASP B 1 20 ? 148.047 178.602 158.498 1.00 76.52 34 ASP B N 1
ATOM 12515 C CA . ASP B 1 20 ? 148.861 178.464 157.295 1.00 78.02 34 ASP B CA 1
ATOM 12516 C C . ASP B 1 20 ? 148.745 177.074 156.683 1.00 78.69 34 ASP B C 1
ATOM 12517 O O . ASP B 1 20 ? 148.722 176.951 155.450 1.00 78.45 34 ASP B O 1
ATOM 12526 N N . ASP B 1 21 ? 148.413 176.072 157.497 1.00 80.73 35 ASP B N 1
ATOM 12527 C CA . ASP B 1 21 ? 148.218 174.729 156.957 1.00 81.33 35 ASP B CA 1
ATOM 12528 C C . ASP B 1 21 ? 146.779 174.478 156.549 1.00 81.04 35 ASP B C 1
ATOM 12529 O O . ASP B 1 21 ? 146.540 173.761 155.568 1.00 82.03 35 ASP B O 1
ATOM 12538 N N . ALA B 1 22 ? 145.831 175.185 157.154 1.00 81.72 36 ALA B N 1
ATOM 12539 C CA . ALA B 1 22 ? 144.468 175.105 156.654 1.00 82.88 36 ALA B CA 1
ATOM 12540 C C . ALA B 1 22 ? 144.401 175.814 155.314 1.00 82.86 36 ALA B C 1
ATOM 12541 O O . ALA B 1 22 ? 143.740 175.340 154.385 1.00 83.57 36 ALA B O 1
ATOM 12548 N N . CYS B 1 23 ? 145.040 176.977 155.213 1.00 84.84 37 CYS B N 1
ATOM 12549 C CA . CYS B 1 23 ? 144.987 177.749 153.984 1.00 85.10 37 CYS B CA 1
ATOM 12550 C C . CYS B 1 23 ? 145.678 176.980 152.865 1.00 85.25 37 CYS B C 1
ATOM 12551 O O . CYS B 1 23 ? 145.180 176.933 151.732 1.00 85.10 37 CYS B O 1
ATOM 12559 N N . ARG B 1 24 ? 146.848 176.387 153.153 1.00 84.41 38 ARG B N 1
ATOM 12560 C CA . ARG B 1 24 ? 147.490 175.567 152.133 1.00 85.99 38 ARG B CA 1
ATOM 12561 C C . ARG B 1 24 ? 146.591 174.405 151.723 1.00 85.42 38 ARG B C 1
ATOM 12562 O O . ARG B 1 24 ? 146.537 174.045 150.541 1.00 84.45 38 ARG B O 1
ATOM 12583 N N . HIS B 1 25 ? 145.896 173.780 152.683 1.00 87.60 39 HIS B N 1
ATOM 12584 C CA . HIS B 1 25 ? 144.999 172.687 152.319 1.00 87.57 39 HIS B CA 1
ATOM 12585 C C . HIS B 1 25 ? 143.868 173.188 151.429 1.00 87.71 39 HIS B C 1
ATOM 12586 O O . HIS B 1 25 ? 143.452 172.503 150.487 1.00 88.54 39 HIS B O 1
ATOM 12600 N N . LEU B 1 26 ? 143.349 174.380 151.726 1.00 86.55 40 LEU B N 1
ATOM 12601 C CA . LEU B 1 26 ? 142.330 174.986 150.876 1.00 86.22 40 LEU B CA 1
ATOM 12602 C C . LEU B 1 26 ? 142.850 175.177 149.460 1.00 87.04 40 LEU B C 1
ATOM 12603 O O . LEU B 1 26 ? 142.125 174.950 148.486 1.00 87.01 40 LEU B O 1
ATOM 12619 N N . ALA B 1 27 ? 144.097 175.634 149.329 1.00 86.56 41 ALA B N 1
ATOM 12620 C CA . ALA B 1 27 ? 144.686 175.772 148.001 1.00 86.25 41 ALA B CA 1
ATOM 12621 C C . ALA B 1 27 ? 144.798 174.420 147.306 1.00 86.27 41 ALA B C 1
ATOM 12622 O O . ALA B 1 27 ? 144.507 174.299 146.111 1.00 86.06 41 ALA B O 1
ATOM 12629 N N . GLU B 1 28 ? 145.245 173.396 148.036 1.00 86.46 42 GLU B N 1
ATOM 12630 C CA . GLU B 1 28 ? 145.351 172.055 147.465 1.00 86.14 42 GLU B CA 1
ATOM 12631 C C . GLU B 1 28 ? 143.991 171.515 147.041 1.00 85.85 42 GLU B C 1
ATOM 12632 O O . GLU B 1 28 ? 143.905 170.674 146.139 1.00 85.43 42 GLU B O 1
ATOM 12644 N N . VAL B 1 29 ? 142.924 171.983 147.685 1.00 88.62 43 VAL B N 1
ATOM 12645 C CA . VAL B 1 29 ? 141.568 171.634 147.273 1.00 89.56 43 VAL B CA 1
ATOM 12646 C C . VAL B 1 29 ? 141.173 172.394 146.013 1.00 89.64 43 VAL B C 1
ATOM 12647 O O . VAL B 1 29 ? 140.626 171.816 145.067 1.00 90.63 43 VAL B O 1
ATOM 12660 N N . ASP B 1 30 ? 141.443 173.698 145.980 1.00 87.41 44 ASP B N 1
ATOM 12661 C CA . ASP B 1 30 ? 141.010 174.513 144.849 1.00 88.18 44 ASP B CA 1
ATOM 12662 C C . ASP B 1 30 ? 141.741 174.117 143.573 1.00 86.91 44 ASP B C 1
ATOM 12663 O O . ASP B 1 30 ? 141.143 174.090 142.491 1.00 85.24 44 ASP B O 1
ATOM 12672 N N . LEU B 1 31 ? 143.035 173.808 143.677 1.00 86.46 45 LEU B N 1
ATOM 12673 C CA . LEU B 1 31 ? 143.796 173.407 142.500 1.00 86.99 45 LEU B CA 1
ATOM 12674 C C . LEU B 1 31 ? 143.278 172.099 141.918 1.00 87.60 45 LEU B C 1
ATOM 12675 O O . LEU B 1 31 ? 143.425 171.854 140.715 1.00 87.17 45 LEU B O 1
ATOM 12691 N N . ALA B 1 32 ? 142.672 171.251 142.747 1.00 89.39 46 ALA B N 1
ATOM 12692 C CA . ALA B 1 32 ? 142.024 170.037 142.273 1.00 89.10 46 ALA B CA 1
ATOM 12693 C C . ALA B 1 32 ? 140.591 170.264 141.811 1.00 89.41 46 ALA B C 1
ATOM 12694 O O . ALA B 1 32 ? 139.970 169.329 141.295 1.00 89.42 46 ALA B O 1
ATOM 12701 N N . GLY B 1 33 ? 140.053 171.470 141.980 1.00 88.33 47 GLY B N 1
ATOM 12702 C CA . GLY B 1 33 ? 138.683 171.737 141.590 1.00 88.05 47 GLY B CA 1
ATOM 12703 C C . GLY B 1 33 ? 137.636 171.133 142.496 1.00 88.20 47 GLY B C 1
ATOM 12704 O O . GLY B 1 33 ? 136.464 171.078 142.113 1.00 87.47 47 GLY B O 1
ATOM 12708 N N . LEU B 1 34 ? 138.020 170.680 143.685 1.00 89.87 48 LEU B N 1
ATOM 12709 C CA . LEU B 1 34 ? 137.103 170.005 144.587 1.00 90.22 48 LEU B CA 1
ATOM 12710 C C . LEU B 1 34 ? 136.258 171.025 145.350 1.00 90.33 48 LEU B C 1
ATOM 12711 O O . LEU B 1 34 ? 136.461 172.239 145.257 1.00 89.88 48 LEU B O 1
ATOM 12727 N N . ASP B 1 35 ? 135.294 170.515 146.113 1.00 89.53 49 ASP B N 1
ATOM 12728 C CA . ASP B 1 35 ? 134.433 171.377 146.915 1.00 89.19 49 ASP B CA 1
ATOM 12729 C C . ASP B 1 35 ? 135.241 172.021 148.036 1.00 89.17 49 ASP B C 1
ATOM 12730 O O . ASP B 1 35 ? 135.757 171.328 148.920 1.00 87.72 49 ASP B O 1
ATOM 12739 N N . THR B 1 36 ? 135.354 173.348 147.993 1.00 89.24 50 THR B N 1
ATOM 12740 C CA . THR B 1 36 ? 136.158 174.094 148.952 1.00 89.13 50 THR B CA 1
ATOM 12741 C C . THR B 1 36 ? 135.448 174.340 150.278 1.00 88.73 50 THR B C 1
ATOM 12742 O O . THR B 1 36 ? 136.093 174.810 151.221 1.00 88.32 50 THR B O 1
ATOM 12753 N N . THR B 1 37 ? 134.153 174.027 150.379 1.00 88.87 51 THR B N 1
ATOM 12754 C CA . THR B 1 37 ? 133.367 174.470 151.528 1.00 89.54 51 THR B CA 1
ATOM 12755 C C . THR B 1 37 ? 134.004 174.049 152.848 1.00 89.56 51 THR B C 1
ATOM 12756 O O . THR B 1 37 ? 134.025 174.824 153.815 1.00 88.07 51 THR B O 1
ATOM 12767 N N . HIS B 1 38 ? 134.575 172.845 152.894 1.00 89.57 52 HIS B N 1
ATOM 12768 C CA . HIS B 1 38 ? 135.125 172.335 154.145 1.00 89.13 52 HIS B CA 1
ATOM 12769 C C . HIS B 1 38 ? 136.315 173.169 154.607 1.00 89.51 52 HIS B C 1
ATOM 12770 O O . HIS B 1 38 ? 136.356 173.629 155.755 1.00 88.30 52 HIS B O 1
ATOM 12784 N N . ASP B 1 39 ? 137.281 173.403 153.720 1.00 89.11 53 ASP B N 1
ATOM 12785 C CA . ASP B 1 39 ? 138.486 174.108 154.133 1.00 89.27 53 ASP B CA 1
ATOM 12786 C C . ASP B 1 39 ? 138.297 175.617 154.197 1.00 87.47 53 ASP B C 1
ATOM 12787 O O . ASP B 1 39 ? 138.972 176.272 154.998 1.00 86.95 53 ASP B O 1
ATOM 12796 N N . VAL B 1 40 ? 137.351 176.179 153.442 1.00 86.48 54 VAL B N 1
ATOM 12797 C CA . VAL B 1 40 ? 137.008 177.581 153.656 1.00 87.32 54 VAL B CA 1
ATOM 12798 C C . VAL B 1 40 ? 136.348 177.761 155.015 1.00 86.30 54 VAL B C 1
ATOM 12799 O O . VAL B 1 40 ? 136.614 178.740 155.717 1.00 85.25 54 VAL B O 1
ATOM 12812 N N . ALA B 1 41 ? 135.495 176.816 155.424 1.00 85.80 55 ALA B N 1
ATOM 12813 C CA . ALA B 1 41 ? 134.883 176.935 156.744 1.00 85.35 55 ALA B CA 1
ATOM 12814 C C . ALA B 1 41 ? 135.914 176.726 157.847 1.00 85.18 55 ALA B C 1
ATOM 12815 O O . ALA B 1 41 ? 135.883 177.416 158.874 1.00 84.65 55 ALA B O 1
ATOM 12822 N N . ARG B 1 42 ? 136.863 175.813 157.631 1.00 84.34 56 ARG B N 1
ATOM 12823 C CA . ARG B 1 42 ? 137.959 175.641 158.580 1.00 85.03 56 ARG B CA 1
ATOM 12824 C C . ARG B 1 42 ? 138.756 176.932 158.734 1.00 84.58 56 ARG B C 1
ATOM 12825 O O . ARG B 1 42 ? 139.011 177.392 159.856 1.00 82.86 56 ARG B O 1
ATOM 12846 N N . ALA B 1 43 ? 139.170 177.525 157.612 1.00 82.81 57 ALA B N 1
ATOM 12847 C CA . ALA B 1 43 ? 139.981 178.734 157.673 1.00 80.88 57 ALA B CA 1
ATOM 12848 C C . ALA B 1 43 ? 139.196 179.891 158.276 1.00 80.75 57 ALA B C 1
ATOM 12849 O O . ALA B 1 43 ? 139.749 180.686 159.042 1.00 81.61 57 ALA B O 1
ATOM 12856 N N . LYS B 1 44 ? 137.910 180.007 157.939 1.00 82.87 58 LYS B N 1
ATOM 12857 C CA . LYS B 1 44 ? 137.080 181.048 158.532 1.00 83.28 58 LYS B CA 1
ATOM 12858 C C . LYS B 1 44 ? 137.006 180.893 160.044 1.00 82.05 58 LYS B C 1
ATOM 12859 O O . LYS B 1 44 ? 137.155 181.870 160.784 1.00 81.75 58 LYS B O 1
ATOM 12878 N N . ARG B 1 45 ? 136.771 179.671 160.527 1.00 82.60 59 ARG B N 1
ATOM 12879 C CA . ARG B 1 45 ? 136.710 179.456 161.970 1.00 83.00 59 ARG B CA 1
ATOM 12880 C C . ARG B 1 45 ? 138.037 179.806 162.634 1.00 82.02 59 ARG B C 1
ATOM 12881 O O . ARG B 1 45 ? 138.070 180.491 163.665 1.00 81.48 59 ARG B O 1
ATOM 12902 N N . LEU B 1 46 ? 139.148 179.355 162.048 1.00 77.24 60 LEU B N 1
ATOM 12903 C CA . LEU B 1 46 ? 140.454 179.625 162.642 1.00 76.60 60 LEU B CA 1
ATOM 12904 C C . LEU B 1 46 ? 140.743 181.121 162.691 1.00 76.35 60 LEU B C 1
ATOM 12905 O O . LEU B 1 46 ? 141.193 181.648 163.715 1.00 75.39 60 LEU B O 1
ATOM 12921 N N . MET B 1 47 ? 140.503 181.821 161.582 1.00 75.41 61 MET B N 1
ATOM 12922 C CA . MET B 1 47 ? 140.765 183.254 161.539 1.00 73.09 61 MET B CA 1
ATOM 12923 C C . MET B 1 47 ? 139.826 184.029 162.455 1.00 73.47 61 MET B C 1
ATOM 12924 O O . MET B 1 47 ? 140.236 185.031 163.049 1.00 75.25 61 MET B O 1
ATOM 12938 N N . ASP B 1 48 ? 138.573 183.588 162.597 1.00 73.62 62 ASP B N 1
ATOM 12939 C CA . ASP B 1 48 ? 137.676 184.230 163.550 1.00 74.30 62 ASP B CA 1
ATOM 12940 C C . ASP B 1 48 ? 138.141 184.016 164.984 1.00 72.73 62 ASP B C 1
ATOM 12941 O O . ASP B 1 48 ? 137.964 184.900 165.829 1.00 72.01 62 ASP B O 1
ATOM 12950 N N . ARG B 1 49 ? 138.733 182.857 165.279 1.00 72.15 63 ARG B N 1
ATOM 12951 C CA . ARG B 1 49 ? 139.322 182.657 166.599 1.00 72.34 63 ARG B CA 1
ATOM 12952 C C . ARG B 1 49 ? 140.525 183.569 166.803 1.00 72.26 63 ARG B C 1
ATOM 12953 O O . ARG B 1 49 ? 140.687 184.167 167.874 1.00 71.36 63 ARG B O 1
ATOM 12974 N N . ILE B 1 50 ? 141.378 183.684 165.784 1.00 66.50 64 ILE B N 1
ATOM 12975 C CA . ILE B 1 50 ? 142.534 184.574 165.865 1.00 63.95 64 ILE B CA 1
ATOM 12976 C C . ILE B 1 50 ? 142.093 186.016 166.092 1.00 63.30 64 ILE B C 1
ATOM 12977 O O . ILE B 1 50 ? 142.729 186.765 166.843 1.00 63.75 64 ILE B O 1
ATOM 12993 N N . GLY B 1 51 ? 140.998 186.427 165.453 1.00 61.15 65 GLY B N 1
ATOM 12994 C CA . GLY B 1 51 ? 140.493 187.783 165.600 1.00 60.76 65 GLY B CA 1
ATOM 12995 C C . GLY B 1 51 ? 140.042 188.150 166.998 1.00 61.40 65 GLY B C 1
ATOM 12996 O O . GLY B 1 51 ? 139.695 189.315 167.227 1.00 62.69 65 GLY B O 1
ATOM 13000 N N . ALA B 1 52 ? 140.033 187.202 167.936 1.00 60.13 66 ALA B N 1
ATOM 13001 C CA . ALA B 1 52 ? 139.742 187.549 169.321 1.00 61.06 66 ALA B CA 1
ATOM 13002 C C . ALA B 1 52 ? 140.886 188.306 169.981 1.00 60.91 66 ALA B C 1
ATOM 13003 O O . ALA B 1 52 ? 140.661 188.988 170.987 1.00 60.39 66 ALA B O 1
ATOM 13010 N N . TYR B 1 53 ? 142.101 188.203 169.442 1.00 56.62 67 TYR B N 1
ATOM 13011 C CA . TYR B 1 53 ? 143.279 188.773 170.085 1.00 53.33 67 TYR B CA 1
ATOM 13012 C C . TYR B 1 53 ? 144.268 189.423 169.130 1.00 52.23 67 TYR B C 1
ATOM 13013 O O . TYR B 1 53 ? 145.156 190.137 169.602 1.00 51.55 67 TYR B O 1
ATOM 13031 N N . GLU B 1 54 ? 144.163 189.206 167.818 1.00 54.09 68 GLU B N 1
ATOM 13032 C CA . GLU B 1 54 ? 145.174 189.698 166.891 1.00 53.96 68 GLU B CA 1
ATOM 13033 C C . GLU B 1 54 ? 145.210 191.218 166.804 1.00 54.56 68 GLU B C 1
ATOM 13034 O O . GLU B 1 54 ? 146.177 191.767 166.269 1.00 56.45 68 GLU B O 1
ATOM 13046 N N . ARG B 1 55 ? 144.192 191.911 167.316 1.00 52.67 69 ARG B N 1
ATOM 13047 C CA . ARG B 1 55 ? 144.242 193.369 167.338 1.00 50.63 69 ARG B CA 1
ATOM 13048 C C . ARG B 1 55 ? 145.434 193.883 168.130 1.00 47.21 69 ARG B C 1
ATOM 13049 O O . ARG B 1 55 ? 145.857 195.026 167.923 1.00 49.18 69 ARG B O 1
ATOM 13070 N N . TYR B 1 56 ? 145.981 193.070 169.030 1.00 39.00 70 TYR B N 1
ATOM 13071 C CA . TYR B 1 56 ? 147.030 193.493 169.944 1.00 39.24 70 TYR B CA 1
ATOM 13072 C C . TYR B 1 56 ? 148.441 193.257 169.419 1.00 40.06 70 TYR B C 1
ATOM 13073 O O . TYR B 1 56 ? 149.402 193.527 170.147 1.00 39.82 70 TYR B O 1
ATOM 13091 N N . TRP B 1 57 ? 148.600 192.752 168.198 1.00 34.94 71 TRP B N 1
ATOM 13092 C CA . TRP B 1 57 ? 149.914 192.515 167.613 1.00 36.20 71 TRP B CA 1
ATOM 13093 C C . TRP B 1 57 ? 150.092 193.375 166.370 1.00 38.96 71 TRP B C 1
ATOM 13094 O O . TRP B 1 57 ? 149.195 193.451 165.524 1.00 44.24 71 TRP B O 1
ATOM 13115 N N . LEU B 1 58 ? 151.253 194.026 166.275 1.00 39.02 72 LEU B N 1
ATOM 13116 C CA . LEU B 1 58 ? 151.477 195.028 165.237 1.00 40.01 72 LEU B CA 1
ATOM 13117 C C . LEU B 1 58 ? 151.427 194.449 163.828 1.00 43.89 72 LEU B C 1
ATOM 13118 O O . LEU B 1 58 ? 150.772 195.016 162.946 1.00 42.01 72 LEU B O 1
ATOM 13134 N N . TYR B 1 59 ? 152.103 193.324 163.582 1.00 55.67 73 TYR B N 1
ATOM 13135 C CA . TYR B 1 59 ? 152.276 193.024 162.166 1.00 58.08 73 TYR B CA 1
ATOM 13136 C C . TYR B 1 59 ? 151.052 192.371 161.540 1.00 61.03 73 TYR B C 1
ATOM 13137 O O . TYR B 1 59 ? 150.487 192.942 160.598 1.00 61.31 73 TYR B O 1
ATOM 13155 N N . PRO B 1 60 ? 150.594 191.201 161.995 1.00 59.60 74 PRO B N 1
ATOM 13156 C CA . PRO B 1 60 ? 149.422 190.633 161.316 1.00 58.60 74 PRO B CA 1
ATOM 13157 C C . PRO B 1 60 ? 148.198 191.494 161.536 1.00 58.40 74 PRO B C 1
ATOM 13158 O O . PRO B 1 60 ? 147.457 191.776 160.590 1.00 62.50 74 PRO B O 1
ATOM 13169 N N . GLY B 1 61 ? 147.979 191.941 162.764 1.00 51.54 75 GLY B N 1
ATOM 13170 C CA . GLY B 1 61 ? 146.996 192.965 163.032 1.00 54.07 75 GLY B CA 1
ATOM 13171 C C . GLY B 1 61 ? 145.570 192.665 162.628 1.00 55.66 75 GLY B C 1
ATOM 13172 O O . GLY B 1 61 ? 145.273 191.707 161.897 1.00 58.92 75 GLY B O 1
ATOM 13176 N N . ALA B 1 62 ? 144.691 193.583 163.025 1.00 60.88 76 ALA B N 1
ATOM 13177 C CA . ALA B 1 62 ? 143.311 193.529 162.572 1.00 62.71 76 ALA B CA 1
ATOM 13178 C C . ALA B 1 62 ? 143.235 193.839 161.087 1.00 64.02 76 ALA B C 1
ATOM 13179 O O . ALA B 1 62 ? 142.424 193.250 160.369 1.00 66.09 76 ALA B O 1
ATOM 13186 N N . GLN B 1 63 ? 144.079 194.754 160.605 1.00 65.98 77 GLN B N 1
ATOM 13187 C CA . GLN B 1 63 ? 143.978 195.173 159.213 1.00 66.01 77 GLN B CA 1
ATOM 13188 C C . GLN B 1 63 ? 144.237 193.997 158.280 1.00 66.62 77 GLN B C 1
ATOM 13189 O O . GLN B 1 63 ? 143.478 193.766 157.331 1.00 67.93 77 GLN B O 1
ATOM 13203 N N . ASN B 1 64 ? 145.247 193.182 158.584 1.00 65.49 78 ASN B N 1
ATOM 13204 C CA . ASN B 1 64 ? 145.585 192.097 157.673 1.00 64.94 78 ASN B CA 1
ATOM 13205 C C . ASN B 1 64 ? 144.779 190.847 157.976 1.00 63.00 78 ASN B C 1
ATOM 13206 O O . ASN B 1 64 ? 144.510 190.063 157.061 1.00 65.56 78 ASN B O 1
ATOM 13217 N N . LEU B 1 65 ? 144.342 190.650 159.224 1.00 65.75 79 LEU B N 1
ATOM 13218 C CA . LEU B 1 65 ? 143.387 189.574 159.456 1.00 66.36 79 LEU B CA 1
ATOM 13219 C C . LEU B 1 65 ? 142.093 189.842 158.691 1.00 68.40 79 LEU B C 1
ATOM 13220 O O . LEU B 1 65 ? 141.503 188.925 158.105 1.00 70.64 79 LEU B O 1
ATOM 13236 N N . ALA B 1 66 ? 141.648 191.103 158.669 1.00 68.80 80 ALA B N 1
ATOM 13237 C CA . ALA B 1 66 ? 140.486 191.479 157.873 1.00 68.90 80 ALA B CA 1
ATOM 13238 C C . ALA B 1 66 ? 140.764 191.321 156.384 1.00 70.59 80 ALA B C 1
ATOM 13239 O O . ALA B 1 66 ? 139.880 190.908 155.625 1.00 70.87 80 ALA B O 1
ATOM 13246 N N . THR B 1 67 ? 141.975 191.668 155.939 1.00 71.97 81 THR B N 1
ATOM 13247 C CA . THR B 1 67 ? 142.296 191.490 154.527 1.00 71.44 81 THR B CA 1
ATOM 13248 C C . THR B 1 67 ? 142.262 190.017 154.144 1.00 71.35 81 THR B C 1
ATOM 13249 O O . THR B 1 67 ? 141.844 189.669 153.033 1.00 73.77 81 THR B O 1
ATOM 13260 N N . PHE B 1 68 ? 142.628 189.133 155.073 1.00 72.53 82 PHE B N 1
ATOM 13261 C CA . PHE B 1 68 ? 142.600 187.706 154.777 1.00 73.86 82 PHE B CA 1
ATOM 13262 C C . PHE B 1 68 ? 141.173 187.182 154.806 1.00 74.07 82 PHE B C 1
ATOM 13263 O O . PHE B 1 68 ? 140.814 186.307 154.012 1.00 75.81 82 PHE B O 1
ATOM 13280 N N . ARG B 1 69 ? 140.341 187.717 155.703 1.00 76.08 83 ARG B N 1
ATOM 13281 C CA . ARG B 1 69 ? 138.921 187.382 155.673 1.00 77.86 83 ARG B CA 1
ATOM 13282 C C . ARG B 1 69 ? 138.295 187.800 154.348 1.00 79.20 83 ARG B C 1
ATOM 13283 O O . ARG B 1 69 ? 137.502 187.054 153.764 1.00 78.98 83 ARG B O 1
ATOM 13304 N N . ALA B 1 70 ? 138.638 188.995 153.863 1.00 80.35 84 ALA B N 1
ATOM 13305 C CA . ALA B 1 70 ? 138.110 189.459 152.583 1.00 79.39 84 ALA B CA 1
ATOM 13306 C C . ALA B 1 70 ? 138.598 188.591 151.429 1.00 78.98 84 ALA B C 1
ATOM 13307 O O . ALA B 1 70 ? 137.827 188.267 150.518 1.00 79.63 84 ALA B O 1
ATOM 13314 N N . HIS B 1 71 ? 139.876 188.203 151.448 1.00 79.65 85 HIS B N 1
ATOM 13315 C CA . HIS B 1 71 ? 140.388 187.320 150.404 1.00 79.94 85 HIS B CA 1
ATOM 13316 C C . HIS B 1 71 ? 139.689 185.966 150.434 1.00 80.49 85 HIS B C 1
ATOM 13317 O O . HIS B 1 71 ? 139.363 185.403 149.382 1.00 81.90 85 HIS B O 1
ATOM 13331 N N . LEU B 1 72 ? 139.449 185.427 151.630 1.00 81.00 86 LEU B N 1
ATOM 13332 C CA . LEU B 1 72 ? 138.823 184.115 151.745 1.00 81.84 86 LEU B CA 1
ATOM 13333 C C . LEU B 1 72 ? 137.358 184.165 151.330 1.00 82.40 86 LEU B C 1
ATOM 13334 O O . LEU B 1 72 ? 136.853 183.229 150.699 1.00 80.63 86 LEU B O 1
ATOM 13350 N N . ASP B 1 73 ? 136.659 185.247 151.677 1.00 83.26 87 ASP B N 1
ATOM 13351 C CA . ASP B 1 73 ? 135.278 185.431 151.250 1.00 83.02 87 ASP B CA 1
ATOM 13352 C C . ASP B 1 73 ? 135.150 185.677 149.752 1.00 83.70 87 ASP B C 1
ATOM 13353 O O . ASP B 1 73 ? 134.025 185.673 149.239 1.00 82.88 87 ASP B O 1
ATOM 13362 N N . SER B 1 74 ? 136.259 185.888 149.044 1.00 84.51 88 SER B N 1
ATOM 13363 C CA . SER B 1 74 ? 136.264 185.915 147.588 1.00 82.57 88 SER B CA 1
ATOM 13364 C C . SER B 1 74 ? 136.990 184.716 146.992 1.00 82.17 88 SER B C 1
ATOM 13365 O O . SER B 1 74 ? 137.273 184.709 145.789 1.00 81.96 88 SER B O 1
ATOM 13373 N N . HIS B 1 75 ? 137.293 183.703 147.803 1.00 86.58 89 HIS B N 1
ATOM 13374 C CA . HIS B 1 75 ? 137.818 182.427 147.319 1.00 87.59 89 HIS B CA 1
ATOM 13375 C C . HIS B 1 75 ? 139.080 182.604 146.479 1.00 88.21 89 HIS B C 1
ATOM 13376 O O . HIS B 1 75 ? 139.365 181.798 145.591 1.00 88.47 89 HIS B O 1
ATOM 13390 N N . SER B 1 76 ? 139.848 183.661 146.749 1.00 86.43 90 SER B N 1
ATOM 13391 C CA . SER B 1 76 ? 141.132 183.881 146.084 1.00 85.50 90 SER B CA 1
ATOM 13392 C C . SER B 1 76 ? 142.204 183.010 146.745 1.00 85.03 90 SER B C 1
ATOM 13393 O O . SER B 1 76 ? 143.187 183.487 147.310 1.00 86.41 90 SER B O 1
ATOM 13401 N N . THR B 1 77 ? 141.987 181.696 146.655 1.00 85.90 91 THR B N 1
ATOM 13402 C CA . THR B 1 77 ? 142.738 180.755 147.481 1.00 87.02 91 THR B CA 1
ATOM 13403 C C . THR B 1 77 ? 144.240 180.881 147.262 1.00 87.06 91 THR B C 1
ATOM 13404 O O . THR B 1 77 ? 145.019 180.775 148.214 1.00 87.75 91 THR B O 1
ATOM 13415 N N . VAL B 1 78 ? 144.673 181.096 146.020 1.00 84.83 92 VAL B N 1
ATOM 13416 C CA . VAL B 1 78 ? 146.105 181.162 145.743 1.00 85.29 92 VAL B CA 1
ATOM 13417 C C . VAL B 1 78 ? 146.718 182.395 146.399 1.00 86.17 92 VAL B C 1
ATOM 13418 O O . VAL B 1 78 ? 147.743 182.312 147.089 1.00 85.65 92 VAL B O 1
ATOM 13431 N N . ARG B 1 79 ? 146.095 183.558 146.195 1.00 83.65 93 ARG B N 1
ATOM 13432 C CA . ARG B 1 79 ? 146.582 184.786 146.816 1.00 82.49 93 ARG B CA 1
ATOM 13433 C C . ARG B 1 79 ? 146.531 184.688 148.335 1.00 82.81 93 ARG B C 1
ATOM 13434 O O . ARG B 1 79 ? 147.476 185.083 149.028 1.00 82.05 93 ARG B O 1
ATOM 13455 N N . LEU B 1 80 ? 145.419 184.184 148.870 1.00 83.19 94 LEU B N 1
ATOM 13456 C CA . LEU B 1 80 ? 145.288 184.028 150.314 1.00 83.02 94 LEU B CA 1
ATOM 13457 C C . LEU B 1 80 ? 146.391 183.136 150.873 1.00 81.16 94 LEU B C 1
ATOM 13458 O O . LEU B 1 80 ? 147.004 183.455 151.898 1.00 81.92 94 LEU B O 1
ATOM 13474 N N . THR B 1 81 ? 146.658 182.010 150.209 1.00 81.26 95 THR B N 1
ATOM 13475 C CA . THR B 1 81 ? 147.709 181.107 150.666 1.00 83.43 95 THR B CA 1
ATOM 13476 C C . THR B 1 81 ? 149.069 181.788 150.628 1.00 84.47 95 THR B C 1
ATOM 13477 O O . THR B 1 81 ? 149.851 181.689 151.581 1.00 82.98 95 THR B O 1
ATOM 13488 N N . GLU B 1 82 ? 149.375 182.481 149.529 1.00 84.79 96 GLU B N 1
ATOM 13489 C CA . GLU B 1 82 ? 150.670 183.145 149.430 1.00 83.33 96 GLU B CA 1
ATOM 13490 C C . GLU B 1 82 ? 150.835 184.181 150.534 1.00 82.83 96 GLU B C 1
ATOM 13491 O O . GLU B 1 82 ? 151.887 184.251 151.184 1.00 82.65 96 GLU B O 1
ATOM 13503 N N . GLU B 1 83 ? 149.794 184.981 150.776 1.00 79.88 97 GLU B N 1
ATOM 13504 C CA . GLU B 1 83 ? 149.899 186.045 151.767 1.00 79.48 97 GLU B CA 1
ATOM 13505 C C . GLU B 1 83 ? 149.980 185.487 153.182 1.00 78.22 97 GLU B C 1
ATOM 13506 O O . GLU B 1 83 ? 150.725 186.013 154.013 1.00 78.35 97 GLU B O 1
ATOM 13518 N N . VAL B 1 84 ? 149.245 184.413 153.476 1.00 76.46 98 VAL B N 1
ATOM 13519 C CA . VAL B 1 84 ? 149.336 183.811 154.804 1.00 76.40 98 VAL B CA 1
ATOM 13520 C C . VAL B 1 84 ? 150.706 183.175 155.014 1.00 76.07 98 VAL B C 1
ATOM 13521 O O . VAL B 1 84 ? 151.287 183.272 156.102 1.00 75.51 98 VAL B O 1
ATOM 13534 N N . SER B 1 85 ? 151.240 182.504 153.991 1.00 79.93 99 SER B N 1
ATOM 13535 C CA . SER B 1 85 ? 152.580 181.938 154.109 1.00 79.70 99 SER B CA 1
ATOM 13536 C C . SER B 1 85 ? 153.604 183.031 154.382 1.00 77.44 99 SER B C 1
ATOM 13537 O O . SER B 1 85 ? 154.435 182.908 155.289 1.00 76.53 99 SER B O 1
ATOM 13545 N N . LEU B 1 86 ? 153.544 184.120 153.612 1.00 72.42 100 LEU B N 1
ATOM 13546 C CA . LEU B 1 86 ? 154.429 185.255 153.855 1.00 72.15 100 LEU B CA 1
ATOM 13547 C C . LEU B 1 86 ? 154.270 185.769 155.280 1.00 75.23 100 LEU B C 1
ATOM 13548 O O . LEU B 1 86 ? 155.260 186.017 155.982 1.00 74.27 100 LEU B O 1
ATOM 13564 N N . ALA B 1 87 ? 153.023 185.983 155.705 1.00 71.49 101 ALA B N 1
ATOM 13565 C CA . ALA B 1 87 ? 152.768 186.574 157.011 1.00 68.18 101 ALA B CA 1
ATOM 13566 C C . ALA B 1 87 ? 153.351 185.719 158.124 1.00 67.35 101 ALA B C 1
ATOM 13567 O O . ALA B 1 87 ? 154.029 186.231 159.017 1.00 68.68 101 ALA B O 1
ATOM 13574 N N . VAL B 1 88 ? 153.112 184.407 158.084 1.00 66.56 102 VAL B N 1
ATOM 13575 C CA . VAL B 1 88 ? 153.594 183.566 159.176 1.00 68.05 102 VAL B CA 1
ATOM 13576 C C . VAL B 1 88 ? 155.101 183.341 159.080 1.00 67.53 102 VAL B C 1
ATOM 13577 O O . VAL B 1 88 ? 155.770 183.158 160.109 1.00 66.91 102 VAL B O 1
ATOM 13590 N N . ARG B 1 89 ? 155.679 183.419 157.878 1.00 66.03 103 ARG B N 1
ATOM 13591 C CA . ARG B 1 89 ? 157.130 183.348 157.768 1.00 67.84 103 ARG B CA 1
ATOM 13592 C C . ARG B 1 89 ? 157.766 184.562 158.427 1.00 68.11 103 ARG B C 1
ATOM 13593 O O . ARG B 1 89 ? 158.708 184.433 159.217 1.00 65.87 103 ARG B O 1
ATOM 13614 N N . LEU B 1 90 ? 157.262 185.754 158.107 1.00 65.43 104 LEU B N 1
ATOM 13615 C CA . LEU B 1 90 ? 157.781 186.959 158.742 1.00 64.91 104 LEU B CA 1
ATOM 13616 C C . LEU B 1 90 ? 157.520 186.921 160.244 1.00 65.34 104 LEU B C 1
ATOM 13617 O O . LEU B 1 90 ? 158.358 187.357 161.042 1.00 64.12 104 LEU B O 1
ATOM 13633 N N . LEU B 1 91 ? 156.358 186.400 160.643 1.00 62.51 105 LEU B N 1
ATOM 13634 C CA . LEU B 1 91 ? 155.996 186.342 162.054 1.00 60.53 105 LEU B CA 1
ATOM 13635 C C . LEU B 1 91 ? 156.981 185.485 162.835 1.00 62.06 105 LEU B C 1
ATOM 13636 O O . LEU B 1 91 ? 157.335 185.813 163.973 1.00 60.94 105 LEU B O 1
ATOM 13652 N N . SER B 1 92 ? 157.437 184.380 162.239 1.00 70.24 106 SER B N 1
ATOM 13653 C CA . SER B 1 92 ? 158.266 183.442 162.987 1.00 70.08 106 SER B CA 1
ATOM 13654 C C . SER B 1 92 ? 159.538 184.114 163.492 1.00 70.66 106 SER B C 1
ATOM 13655 O O . SER B 1 92 ? 159.943 183.904 164.642 1.00 69.73 106 SER B O 1
ATOM 13663 N N . GLU B 1 93 ? 160.185 184.920 162.652 1.00 69.97 107 GLU B N 1
ATOM 13664 C CA . GLU B 1 93 ? 161.372 185.668 163.050 1.00 69.63 107 GLU B CA 1
ATOM 13665 C C . GLU B 1 93 ? 161.060 187.126 163.369 1.00 70.21 107 GLU B C 1
ATOM 13666 O O . GLU B 1 93 ? 161.446 187.628 164.429 1.00 70.50 107 GLU B O 1
ATOM 13678 N N . TYR B 1 94 ? 160.365 187.817 162.466 1.00 65.37 108 TYR B N 1
ATOM 13679 C CA . TYR B 1 94 ? 160.009 189.226 162.647 1.00 63.82 108 TYR B CA 1
ATOM 13680 C C . TYR B 1 94 ? 158.663 189.334 163.368 1.00 63.02 108 TYR B C 1
ATOM 13681 O O . TYR B 1 94 ? 157.625 189.640 162.780 1.00 63.10 108 TYR B O 1
ATOM 13699 N N . GLY B 1 95 ? 158.700 189.061 164.675 1.00 56.77 109 GLY B N 1
ATOM 13700 C CA . GLY B 1 95 ? 157.468 189.056 165.453 1.00 54.67 109 GLY B CA 1
ATOM 13701 C C . GLY B 1 95 ? 156.628 190.296 165.224 1.00 52.52 109 GLY B C 1
ATOM 13702 O O . GLY B 1 95 ? 155.429 190.210 164.953 1.00 54.52 109 GLY B O 1
ATOM 13706 N N . ASP B 1 96 ? 157.249 191.473 165.326 1.00 47.59 110 ASP B N 1
ATOM 13707 C CA . ASP B 1 96 ? 156.558 192.736 165.110 1.00 47.41 110 ASP B CA 1
ATOM 13708 C C . ASP B 1 96 ? 157.352 193.698 164.240 1.00 50.43 110 ASP B C 1
ATOM 13709 O O . ASP B 1 96 ? 156.856 194.791 163.949 1.00 52.27 110 ASP B O 1
ATOM 13718 N N . ARG B 1 97 ? 158.557 193.323 163.805 1.00 52.13 111 ARG B N 1
ATOM 13719 C CA . ARG B 1 97 ? 159.375 194.233 163.012 1.00 49.93 111 ARG B CA 1
ATOM 13720 C C . ARG B 1 97 ? 158.725 194.531 161.669 1.00 51.19 111 ARG B C 1
ATOM 13721 O O . ARG B 1 97 ? 158.844 195.650 161.157 1.00 50.12 111 ARG B O 1
ATOM 13742 N N . THR B 1 98 ? 158.038 193.546 161.089 1.00 54.68 112 THR B N 1
ATOM 13743 C CA . THR B 1 98 ? 157.397 193.718 159.794 1.00 56.62 112 THR B CA 1
ATOM 13744 C C . THR B 1 98 ? 156.398 194.868 159.777 1.00 54.75 112 THR B C 1
ATOM 13745 O O . THR B 1 98 ? 155.964 195.273 158.693 1.00 53.90 112 THR B O 1
ATOM 13756 N N . ALA B 1 99 ? 156.030 195.410 160.939 1.00 49.81 113 ALA B N 1
ATOM 13757 C CA . ALA B 1 99 ? 155.169 196.586 160.958 1.00 50.88 113 ALA B CA 1
ATOM 13758 C C . ALA B 1 99 ? 155.816 197.743 160.208 1.00 53.20 113 ALA B C 1
ATOM 13759 O O . ALA B 1 99 ? 155.130 198.519 159.532 1.00 49.33 113 ALA B O 1
ATOM 13766 N N . LEU B 1 100 ? 157.134 197.876 160.317 1.00 53.26 114 LEU B N 1
ATOM 13767 C CA . LEU B 1 100 ? 157.869 198.894 159.579 1.00 53.54 114 LEU B CA 1
ATOM 13768 C C . LEU B 1 100 ? 158.020 198.495 158.115 1.00 51.29 114 LEU B C 1
ATOM 13769 O O . LEU B 1 100 ? 157.680 199.262 157.215 1.00 50.92 114 LEU B O 1
ATOM 13785 N N . GLN B 1 119 ? 168.787 196.652 163.854 1.00 51.93 133 GLN B N 1
ATOM 13786 C CA . GLN B 1 119 ? 168.219 197.711 164.679 1.00 52.14 133 GLN B CA 1
ATOM 13787 C C . GLN B 1 119 ? 167.273 197.135 165.724 1.00 51.61 133 GLN B C 1
ATOM 13788 O O . GLN B 1 119 ? 166.560 196.167 165.463 1.00 50.35 133 GLN B O 1
ATOM 13802 N N . GLN B 1 120 ? 167.277 197.732 166.911 1.00 45.87 134 GLN B N 1
ATOM 13803 C CA . GLN B 1 120 ? 166.282 197.399 167.920 1.00 42.35 134 GLN B CA 1
ATOM 13804 C C . GLN B 1 120 ? 164.907 197.870 167.469 1.00 40.24 134 GLN B C 1
ATOM 13805 O O . GLN B 1 120 ? 164.748 199.010 167.023 1.00 41.48 134 GLN B O 1
ATOM 13819 N N . PHE B 1 121 ? 163.912 196.997 167.588 1.00 38.62 135 PHE B N 1
ATOM 13820 C CA . PHE B 1 121 ? 162.532 197.353 167.294 1.00 38.87 135 PHE B CA 1
ATOM 13821 C C . PHE B 1 121 ? 161.658 196.959 168.471 1.00 39.71 135 PHE B C 1
ATOM 13822 O O . PHE B 1 121 ? 161.766 195.841 168.982 1.00 41.84 135 PHE B O 1
ATOM 13839 N N . TYR B 1 122 ? 160.794 197.877 168.892 1.00 33.48 136 TYR B N 1
ATOM 13840 C CA . TYR B 1 122 ? 159.895 197.657 170.012 1.00 31.95 136 TYR B CA 1
ATOM 13841 C C . TYR B 1 122 ? 158.500 198.125 169.629 1.00 32.18 136 TYR B C 1
ATOM 13842 O O . TYR B 1 122 ? 158.348 199.106 168.898 1.00 35.99 136 TYR B O 1
ATOM 13860 N N . THR B 1 123 ? 157.486 197.421 170.119 1.00 31.08 137 THR B N 1
ATOM 13861 C CA . THR B 1 123 ? 156.120 197.913 170.026 1.00 26.57 137 THR B CA 1
ATOM 13862 C C . THR B 1 123 ? 155.869 198.931 171.129 1.00 28.53 137 THR B C 1
ATOM 13863 O O . THR B 1 123 ? 156.288 198.743 172.274 1.00 31.29 137 THR B O 1
ATOM 13874 N N . VAL B 1 124 ? 155.188 200.017 170.777 1.00 29.38 138 VAL B N 1
ATOM 13875 C CA . VAL B 1 124 ? 154.734 201.011 171.740 1.00 30.00 138 VAL B CA 1
ATOM 13876 C C . VAL B 1 124 ? 153.216 201.060 171.674 1.00 29.08 138 VAL B C 1
ATOM 13877 O O . VAL B 1 124 ? 152.646 201.335 170.612 1.00 33.58 138 VAL B O 1
ATOM 13890 N N . LEU B 1 125 ? 152.564 200.792 172.800 1.00 29.51 139 LEU B N 1
ATOM 13891 C CA . LEU B 1 125 ? 151.117 200.927 172.867 1.00 31.08 139 LEU B CA 1
ATOM 13892 C C . LEU B 1 125 ? 150.732 202.398 172.934 1.00 31.35 139 LEU B C 1
ATOM 13893 O O . LEU B 1 125 ? 151.295 203.163 173.722 1.00 35.46 139 LEU B O 1
ATOM 13909 N N . LEU B 1 126 ? 149.763 202.792 172.114 1.00 35.98 140 LEU B N 1
ATOM 13910 C CA . LEU B 1 126 ? 149.074 204.068 172.262 1.00 35.42 140 LEU B CA 1
ATOM 13911 C C . LEU B 1 126 ? 147.617 203.772 172.586 1.00 35.90 140 LEU B C 1
ATOM 13912 O O . LEU B 1 126 ? 146.887 203.233 171.749 1.00 36.60 140 LEU B O 1
ATOM 13928 N N . ALA B 1 127 ? 147.196 204.121 173.799 1.00 42.19 141 ALA B N 1
ATOM 13929 C CA . ALA B 1 127 ? 145.789 204.053 174.184 1.00 40.73 141 ALA B CA 1
ATOM 13930 C C . ALA B 1 127 ? 145.152 205.383 173.806 1.00 45.61 141 ALA B C 1
ATOM 13931 O O . ALA B 1 127 ? 145.249 206.365 174.545 1.00 50.20 141 ALA B O 1
ATOM 13938 N N . ASP B 1 128 ? 144.498 205.416 172.647 1.00 47.21 142 ASP B N 1
ATOM 13939 C CA . ASP B 1 128 ? 143.894 206.650 172.154 1.00 46.97 142 ASP B CA 1
ATOM 13940 C C . ASP B 1 128 ? 142.765 206.270 171.207 1.00 49.96 142 ASP B C 1
ATOM 13941 O O . ASP B 1 128 ? 143.016 205.688 170.147 1.00 50.00 142 ASP B O 1
ATOM 13950 N N . ASP B 1 129 ? 141.534 206.596 171.590 1.00 55.54 143 ASP B N 1
ATOM 13951 C CA . ASP B 1 129 ? 140.356 206.294 170.789 1.00 55.77 143 ASP B CA 1
ATOM 13952 C C . ASP B 1 129 ? 140.059 207.359 169.742 1.00 55.88 143 ASP B C 1
ATOM 13953 O O . ASP B 1 129 ? 139.057 207.244 169.030 1.00 55.58 143 ASP B O 1
ATOM 13962 N N . SER B 1 130 ? 140.898 208.384 169.629 1.00 55.30 144 SER B N 1
ATOM 13963 C CA . SER B 1 130 ? 140.771 209.360 168.554 1.00 55.38 144 SER B CA 1
ATOM 13964 C C . SER B 1 130 ? 140.915 208.688 167.193 1.00 54.87 144 SER B C 1
ATOM 13965 O O . SER B 1 130 ? 141.297 207.522 167.102 1.00 53.88 144 SER B O 1
ATOM 13973 N N . SER B 1 137 ? 146.325 213.025 163.826 1.00 55.73 151 SER B N 1
ATOM 13974 C CA . SER B 1 137 ? 146.370 212.020 164.881 1.00 56.37 151 SER B CA 1
ATOM 13975 C C . SER B 1 137 ? 147.775 211.906 165.458 1.00 57.29 151 SER B C 1
ATOM 13976 O O . SER B 1 137 ? 148.764 212.100 164.753 1.00 56.39 151 SER B O 1
ATOM 13984 N N . LEU B 1 138 ? 147.854 211.591 166.753 1.00 53.83 152 LEU B N 1
ATOM 13985 C CA . LEU B 1 138 ? 149.152 211.394 167.388 1.00 52.44 152 LEU B CA 1
ATOM 13986 C C . LEU B 1 138 ? 149.908 210.226 166.768 1.00 52.38 152 LEU B C 1
ATOM 13987 O O . LEU B 1 138 ? 151.139 210.272 166.660 1.00 53.72 152 LEU B O 1
ATOM 14003 N N . ALA B 1 139 ? 149.195 209.176 166.358 1.00 52.09 153 ALA B N 1
ATOM 14004 C CA . ALA B 1 139 ? 149.854 208.015 165.770 1.00 52.04 153 ALA B CA 1
ATOM 14005 C C . ALA B 1 139 ? 150.609 208.391 164.501 1.00 55.51 153 ALA B C 1
ATOM 14006 O O . ALA B 1 139 ? 151.778 208.025 164.327 1.00 53.90 153 ALA B O 1
ATOM 14013 N N . GLU B 1 140 ? 149.960 209.135 163.602 1.00 57.69 154 GLU B N 1
ATOM 14014 C CA . GLU B 1 140 ? 150.612 209.494 162.348 1.00 57.52 154 GLU B CA 1
ATOM 14015 C C . GLU B 1 140 ? 151.735 210.498 162.561 1.00 57.88 154 GLU B C 1
ATOM 14016 O O . GLU B 1 140 ? 152.753 210.440 161.865 1.00 59.11 154 GLU B O 1
ATOM 14028 N N . CYS B 1 141 ? 151.586 211.409 163.523 1.00 55.23 155 CYS B N 1
ATOM 14029 C CA . CYS B 1 141 ? 152.673 212.332 163.830 1.00 56.57 155 CYS B CA 1
ATOM 14030 C C . CYS B 1 141 ? 153.890 211.591 164.371 1.00 56.79 155 CYS B C 1
ATOM 14031 O O . CYS B 1 141 ? 155.025 211.858 163.958 1.00 56.59 155 CYS B O 1
ATOM 14039 N N . LEU B 1 142 ? 153.673 210.651 165.294 1.00 52.28 156 LEU B N 1
ATOM 14040 C CA . LEU B 1 142 ? 154.786 209.875 165.830 1.00 50.64 156 LEU B CA 1
ATOM 14041 C C . LEU B 1 142 ? 155.421 208.996 164.760 1.00 51.25 156 LEU B C 1
ATOM 14042 O O . LEU B 1 142 ? 156.641 208.800 164.758 1.00 53.90 156 LEU B O 1
ATOM 14058 N N . ARG B 1 143 ? 154.617 208.459 163.840 1.00 53.45 157 ARG B N 1
ATOM 14059 C CA . ARG B 1 143 ? 155.190 207.730 162.712 1.00 55.03 157 ARG B CA 1
ATOM 14060 C C . ARG B 1 143 ? 156.039 208.644 161.837 1.00 57.62 157 ARG B C 1
ATOM 14061 O O . ARG B 1 143 ? 157.127 208.257 161.396 1.00 59.41 157 ARG B O 1
ATOM 14082 N N . GLN B 1 144 ? 155.559 209.862 161.576 1.00 59.41 158 GLN B N 1
ATOM 14083 C CA . GLN B 1 144 ? 156.331 210.803 160.771 1.00 59.69 158 GLN B CA 1
ATOM 14084 C C . GLN B 1 144 ? 157.633 211.181 161.460 1.00 58.00 158 GLN B C 1
ATOM 14085 O O . GLN B 1 144 ? 158.644 211.420 160.790 1.00 57.28 158 GLN B O 1
ATOM 14099 N N . LEU B 1 145 ? 157.632 211.235 162.793 1.00 54.17 159 LEU B N 1
ATOM 14100 C CA . LEU B 1 145 ? 158.853 211.553 163.524 1.00 54.08 159 LEU B CA 1
ATOM 14101 C C . LEU B 1 145 ? 159.902 210.459 163.381 1.00 53.88 159 LEU B C 1
ATOM 14102 O O . LEU B 1 145 ? 161.095 210.734 163.544 1.00 51.84 159 LEU B O 1
ATOM 14118 N N . ARG B 1 146 ? 159.483 209.233 163.078 1.00 56.54 160 ARG B N 1
ATOM 14119 C CA . ARG B 1 146 ? 160.409 208.112 163.002 1.00 57.40 160 ARG B CA 1
ATOM 14120 C C . ARG B 1 146 ? 161.404 208.311 161.867 1.00 59.30 160 ARG B C 1
ATOM 14121 O O . ARG B 1 146 ? 161.028 208.677 160.750 1.00 58.52 160 ARG B O 1
ATOM 14142 N N . ASN B 1 147 ? 162.680 208.067 162.160 1.00 59.99 161 ASN B N 1
ATOM 14143 C CA . ASN B 1 147 ? 163.730 208.069 161.152 1.00 60.10 161 ASN B CA 1
ATOM 14144 C C . ASN B 1 147 ? 164.196 206.639 160.919 1.00 58.62 161 ASN B C 1
ATOM 14145 O O . ASN B 1 147 ? 164.678 205.999 161.866 1.00 57.26 161 ASN B O 1
ATOM 14156 N N . PRO B 1 148 ? 164.076 206.089 159.707 1.00 59.43 162 PRO B N 1
ATOM 14157 C CA . PRO B 1 148 ? 164.406 204.666 159.515 1.00 59.69 162 PRO B CA 1
ATOM 14158 C C . PRO B 1 148 ? 165.827 204.295 159.903 1.00 58.95 162 PRO B C 1
ATOM 14159 O O . PRO B 1 148 ? 166.097 203.109 160.128 1.00 57.49 162 PRO B O 1
ATOM 14170 N N . ALA B 1 149 ? 166.743 205.258 159.987 1.00 59.68 163 ALA B N 1
ATOM 14171 C CA . ALA B 1 149 ? 168.137 204.964 160.294 1.00 59.93 163 ALA B CA 1
ATOM 14172 C C . ALA B 1 149 ? 168.420 204.864 161.788 1.00 58.53 163 ALA B C 1
ATOM 14173 O O . ALA B 1 149 ? 169.499 204.391 162.162 1.00 57.70 163 ALA B O 1
ATOM 14180 N N . ASP B 1 150 ? 167.493 205.289 162.643 1.00 56.25 164 ASP B N 1
ATOM 14181 C CA . ASP B 1 150 ? 167.760 205.316 164.075 1.00 56.52 164 ASP B CA 1
ATOM 14182 C C . ASP B 1 150 ? 168.040 203.915 164.603 1.00 54.75 164 ASP B C 1
ATOM 14183 O O . ASP B 1 150 ? 167.521 202.917 164.097 1.00 54.41 164 ASP B O 1
ATOM 14192 N N . GLU B 1 151 ? 168.880 203.852 165.638 1.00 50.57 165 GLU B N 1
ATOM 14193 C CA . GLU B 1 151 ? 169.313 202.561 166.162 1.00 51.35 165 GLU B CA 1
ATOM 14194 C C . GLU B 1 151 ? 168.142 201.792 166.758 1.00 49.41 165 GLU B C 1
ATOM 14195 O O . GLU B 1 151 ? 168.025 200.577 166.561 1.00 48.00 165 GLU B O 1
ATOM 14207 N N . VAL B 1 152 ? 167.269 202.479 167.489 1.00 43.37 166 VAL B N 1
ATOM 14208 C CA . VAL B 1 152 ? 166.066 201.885 168.062 1.00 42.83 166 VAL B CA 1
ATOM 14209 C C . VAL B 1 152 ? 164.855 202.414 167.305 1.00 40.92 166 VAL B C 1
ATOM 14210 O O . VAL B 1 152 ? 164.699 203.629 167.133 1.00 40.18 166 VAL B O 1
ATOM 14223 N N . GLN B 1 153 ? 164.011 201.498 166.842 1.00 43.90 167 GLN B N 1
ATOM 14224 C CA . GLN B 1 153 ? 162.803 201.810 166.096 1.00 45.51 167 GLN B CA 1
ATOM 14225 C C . GLN B 1 153 ? 161.593 201.335 166.889 1.00 45.42 167 GLN B C 1
ATOM 14226 O O . GLN B 1 153 ? 161.694 200.437 167.728 1.00 49.44 167 GLN B O 1
ATOM 14240 N N . PHE B 1 154 ? 160.444 201.958 166.642 1.00 39.05 168 PHE B N 1
ATOM 14241 C CA . PHE B 1 154 ? 159.205 201.431 167.191 1.00 39.07 168 PHE B CA 1
ATOM 14242 C C . PHE B 1 154 ? 158.055 201.769 166.256 1.00 40.84 168 PHE B C 1
ATOM 14243 O O . PHE B 1 154 ? 158.134 202.696 165.446 1.00 40.89 168 PHE B O 1
ATOM 14260 N N . GLU B 1 155 ? 156.980 200.996 166.382 1.00 40.79 169 GLU B N 1
ATOM 14261 C CA . GLU B 1 155 ? 155.720 201.271 165.712 1.00 42.33 169 GLU B CA 1
ATOM 14262 C C . GLU B 1 155 ? 154.609 201.278 166.750 1.00 37.17 169 GLU B C 1
ATOM 14263 O O . GLU B 1 155 ? 154.630 200.490 167.699 1.00 36.32 169 GLU B O 1
ATOM 14275 N N . LEU B 1 156 ? 153.645 202.174 166.566 1.00 37.73 170 LEU B N 1
ATOM 14276 C CA . LEU B 1 156 ? 152.568 202.351 167.531 1.00 38.70 170 LEU B CA 1
ATOM 14277 C C . LEU B 1 156 ? 151.481 201.305 167.320 1.00 39.55 170 LEU B C 1
ATOM 14278 O O . LEU B 1 156 ? 150.942 201.172 166.216 1.00 42.27 170 LEU B O 1
ATOM 14294 N N . LEU B 1 157 ? 151.166 200.559 168.378 1.00 32.86 171 LEU B N 1
ATOM 14295 C CA . LEU B 1 157 ? 149.976 199.711 168.423 1.00 32.11 171 LEU B CA 1
ATOM 14296 C C . LEU B 1 157 ? 148.861 200.502 169.097 1.00 37.91 171 LEU B C 1
ATOM 14297 O O . LEU B 1 157 ? 148.798 200.585 170.326 1.00 40.17 171 LEU B O 1
ATOM 14313 N N . VAL B 1 158 ? 147.972 201.079 168.296 1.00 37.12 172 VAL B N 1
ATOM 14314 C CA . VAL B 1 158 ? 146.917 201.938 168.823 1.00 35.87 172 VAL B CA 1
ATOM 14315 C C . VAL B 1 158 ? 145.759 201.082 169.317 1.00 35.79 172 VAL B C 1
ATOM 14316 O O . VAL B 1 158 ? 145.314 200.155 168.630 1.00 36.51 172 VAL B O 1
ATOM 14329 N N . VAL B 1 159 ? 145.270 201.393 170.517 1.00 38.26 173 VAL B N 1
ATOM 14330 C CA . VAL B 1 159 ? 144.122 200.723 171.117 1.00 38.83 173 VAL B CA 1
ATOM 14331 C C . VAL B 1 159 ? 143.159 201.790 171.615 1.00 40.04 173 VAL B C 1
ATOM 14332 O O . VAL B 1 159 ? 143.583 202.852 172.084 1.00 41.41 173 VAL B O 1
ATOM 14345 N N . ALA B 1 160 ? 141.861 201.509 171.512 1.00 47.54 174 ALA B N 1
ATOM 14346 C CA . ALA B 1 160 ? 140.825 202.514 171.700 1.00 49.08 174 ALA B CA 1
ATOM 14347 C C . ALA B 1 160 ? 140.131 202.420 173.057 1.00 50.32 174 ALA B C 1
ATOM 14348 O O . ALA B 1 160 ? 139.027 202.953 173.210 1.00 53.81 174 ALA B O 1
ATOM 14355 N N . SER B 1 161 ? 140.739 201.763 174.042 1.00 47.97 175 SER B N 1
ATOM 14356 C CA . SER B 1 161 ? 140.093 201.648 175.343 1.00 45.73 175 SER B CA 1
ATOM 14357 C C . SER B 1 161 ? 141.120 201.291 176.406 1.00 45.73 175 SER B C 1
ATOM 14358 O O . SER B 1 161 ? 142.212 200.803 176.107 1.00 47.45 175 SER B O 1
ATOM 14366 N N . ILE B 1 162 ? 140.745 201.553 177.661 1.00 49.49 176 ILE B N 1
ATOM 14367 C CA . ILE B 1 162 ? 141.543 201.108 178.800 1.00 45.01 176 ILE B CA 1
ATOM 14368 C C . ILE B 1 162 ? 141.604 199.587 178.855 1.00 44.12 176 ILE B C 1
ATOM 14369 O O . ILE B 1 162 ? 142.671 199.002 179.080 1.00 46.94 176 ILE B O 1
ATOM 14385 N N . GLU B 1 163 ? 140.462 198.922 178.666 1.00 44.15 177 GLU B N 1
ATOM 14386 C CA . GLU B 1 163 ? 140.458 197.464 178.692 1.00 43.62 177 GLU B CA 1
ATOM 14387 C C . GLU B 1 163 ? 141.324 196.905 177.575 1.00 42.59 177 GLU B C 1
ATOM 14388 O O . GLU B 1 163 ? 142.085 195.952 177.782 1.00 43.72 177 GLU B O 1
ATOM 14400 N N . ASP B 1 164 ? 141.254 197.515 176.391 1.00 39.55 178 ASP B N 1
ATOM 14401 C CA . ASP B 1 164 ? 142.097 197.070 175.291 1.00 38.26 178 ASP B CA 1
ATOM 14402 C C . ASP B 1 164 ? 143.560 197.377 175.563 1.00 38.58 178 ASP B C 1
ATOM 14403 O O . ASP B 1 164 ? 144.429 196.594 175.182 1.00 39.71 178 ASP B O 1
ATOM 14412 N N . ALA B 1 165 ? 143.855 198.492 176.234 1.00 38.37 179 ALA B N 1
ATOM 14413 C CA . ALA B 1 165 ? 145.235 198.791 176.608 1.00 33.36 179 ALA B CA 1
ATOM 14414 C C . ALA B 1 165 ? 145.795 197.721 177.537 1.00 30.23 179 ALA B C 1
ATOM 14415 O O . ALA B 1 165 ? 146.896 197.200 177.317 1.00 32.96 179 ALA B O 1
ATOM 14422 N N . ILE B 1 166 ? 145.057 197.397 178.597 1.00 31.02 180 ILE B N 1
ATOM 14423 C CA . ILE B 1 166 ? 145.544 196.422 179.567 1.00 30.09 180 ILE B CA 1
ATOM 14424 C C . ILE B 1 166 ? 145.687 195.057 178.907 1.00 29.85 180 ILE B C 1
ATOM 14425 O O . ILE B 1 166 ? 146.683 194.350 179.112 1.00 36.14 180 ILE B O 1
ATOM 14441 N N . THR B 1 167 ? 144.704 194.671 178.090 1.00 30.70 181 THR B N 1
ATOM 14442 C CA . THR B 1 167 ? 144.807 193.405 177.377 1.00 31.95 181 THR B CA 1
ATOM 14443 C C . THR B 1 167 ? 146.010 193.405 176.442 1.00 30.61 181 THR B C 1
ATOM 14444 O O . THR B 1 167 ? 146.725 192.402 176.338 1.00 35.19 181 THR B O 1
ATOM 14455 N N . ALA B 1 168 ? 146.246 194.519 175.747 1.00 27.20 182 ALA B N 1
ATOM 14456 C CA . ALA B 1 168 ? 147.343 194.579 174.792 1.00 28.04 182 ALA B CA 1
ATOM 14457 C C . ALA B 1 168 ? 148.676 194.396 175.498 1.00 26.31 182 ALA B C 1
ATOM 14458 O O . ALA B 1 168 ? 149.525 193.617 175.056 1.00 28.70 182 ALA B O 1
ATOM 14465 N N . VAL B 1 169 ? 148.882 195.119 176.599 1.00 27.41 183 VAL B N 1
ATOM 14466 C CA . VAL B 1 169 ? 150.151 195.005 177.309 1.00 27.66 183 VAL B CA 1
ATOM 14467 C C . VAL B 1 169 ? 150.320 193.588 177.845 1.00 27.05 183 VAL B C 1
ATOM 14468 O O . VAL B 1 169 ? 151.370 192.961 177.663 1.00 28.04 183 VAL B O 1
ATOM 14481 N N . ALA B 1 170 ? 149.297 193.062 178.526 1.00 24.30 184 ALA B N 1
ATOM 14482 C CA . ALA B 1 170 ? 149.443 191.759 179.166 1.00 21.54 184 ALA B CA 1
ATOM 14483 C C . ALA B 1 170 ? 149.687 190.662 178.137 1.00 26.99 184 ALA B C 1
ATOM 14484 O O . ALA B 1 170 ? 150.571 189.816 178.310 1.00 30.69 184 ALA B O 1
ATOM 14491 N N . LEU B 1 171 ? 148.902 190.657 177.058 1.00 31.91 185 LEU B N 1
ATOM 14492 C CA . LEU B 1 171 ? 149.046 189.635 176.026 1.00 27.94 185 LEU B CA 1
ATOM 14493 C C . LEU B 1 171 ? 150.352 189.786 175.255 1.00 24.92 185 LEU B C 1
ATOM 14494 O O . LEU B 1 171 ? 151.061 188.802 175.018 1.00 24.47 185 LEU B O 1
ATOM 14510 N N . ASN B 1 172 ? 150.691 191.011 174.860 1.00 25.56 186 ASN B N 1
ATOM 14511 C CA . ASN B 1 172 ? 151.809 191.265 173.952 1.00 24.78 186 ASN B CA 1
ATOM 14512 C C . ASN B 1 172 ? 153.043 191.662 174.756 1.00 20.02 186 ASN B C 1
ATOM 14513 O O . ASN B 1 172 ? 153.144 192.786 175.251 1.00 22.61 186 ASN B O 1
ATOM 14524 N N . GLY B 1 173 ? 153.981 190.722 174.886 1.00 22.86 187 GLY B N 1
ATOM 14525 C CA . GLY B 1 173 ? 155.237 190.978 175.568 1.00 20.34 187 GLY B CA 1
ATOM 14526 C C . GLY B 1 173 ? 156.127 191.981 174.865 1.00 19.99 187 GLY B C 1
ATOM 14527 O O . GLY B 1 173 ? 157.009 192.564 175.502 1.00 24.47 187 GLY B O 1
ATOM 14531 N N . GLU B 1 174 ? 155.933 192.172 173.560 1.00 24.89 188 GLU B N 1
ATOM 14532 C CA . GLU B 1 174 ? 156.744 193.096 172.776 1.00 26.31 188 GLU B CA 1
ATOM 14533 C C . GLU B 1 174 ? 156.443 194.563 173.063 1.00 24.46 188 GLU B C 1
ATOM 14534 O O . GLU B 1 174 ? 157.189 195.426 172.589 1.00 27.65 188 GLU B O 1
ATOM 14546 N N . ILE B 1 175 ? 155.388 194.873 173.815 1.00 22.19 189 ILE B N 1
ATOM 14547 C CA . ILE B 1 175 ? 154.988 196.259 174.039 1.00 22.33 189 ILE B CA 1
ATOM 14548 C C . ILE B 1 175 ? 155.887 196.851 175.116 1.00 24.88 189 ILE B C 1
ATOM 14549 O O . ILE B 1 175 ? 155.543 196.853 176.302 1.00 30.32 189 ILE B O 1
ATOM 14565 N N . GLN B 1 176 ? 157.058 197.335 174.700 1.00 21.96 190 GLN B N 1
ATOM 14566 C CA . GLN B 1 176 ? 158.022 197.901 175.639 1.00 23.99 190 GLN B CA 1
ATOM 14567 C C . GLN B 1 176 ? 157.520 199.190 176.280 1.00 21.39 190 GLN B C 1
ATOM 14568 O O . GLN B 1 176 ? 157.864 199.482 177.429 1.00 22.54 190 GLN B O 1
ATOM 14582 N N . ALA B 1 177 ? 156.777 200.010 175.543 1.00 19.83 191 ALA B N 1
ATOM 14583 C CA . ALA B 1 177 ? 156.285 201.274 176.072 1.00 21.27 191 ALA B CA 1
ATOM 14584 C C . ALA B 1 177 ? 154.781 201.375 175.871 1.00 26.82 191 ALA B C 1
ATOM 14585 O O . ALA B 1 177 ? 154.195 200.694 175.027 1.00 30.56 191 ALA B O 1
ATOM 14592 N N . ALA B 1 178 ? 154.160 202.237 176.673 1.00 29.65 192 ALA B N 1
ATOM 14593 C CA . ALA B 1 178 ? 152.735 202.519 176.586 1.00 27.01 192 ALA B CA 1
ATOM 14594 C C . ALA B 1 178 ? 152.522 204.024 176.622 1.00 28.36 192 ALA B C 1
ATOM 14595 O O . ALA B 1 178 ? 153.246 204.744 177.313 1.00 32.17 192 ALA B O 1
ATOM 14602 N N . ILE B 1 179 ? 151.532 204.494 175.868 1.00 35.82 193 ILE B N 1
ATOM 14603 C CA . ILE B 1 179 ? 151.124 205.895 175.874 1.00 35.80 193 ILE B CA 1
ATOM 14604 C C . ILE B 1 179 ? 149.619 205.930 176.097 1.00 37.42 193 ILE B C 1
ATOM 14605 O O . ILE B 1 179 ? 148.864 205.315 175.334 1.00 39.10 193 ILE B O 1
ATOM 14621 N N . ILE B 1 180 ? 149.184 206.643 177.133 1.00 41.41 194 ILE B N 1
ATOM 14622 C CA . ILE B 1 180 ? 147.799 206.614 177.589 1.00 44.06 194 ILE B CA 1
ATOM 14623 C C . ILE B 1 180 ? 147.222 208.020 177.512 1.00 45.93 194 ILE B C 1
ATOM 14624 O O . ILE B 1 180 ? 147.809 208.968 178.046 1.00 47.67 194 ILE B O 1
ATOM 14640 N N . ARG B 1 181 ? 146.073 208.149 176.854 1.00 52.66 195 ARG B N 1
ATOM 14641 C CA . ARG B 1 181 ? 145.296 209.378 176.916 1.00 53.81 195 ARG B CA 1
ATOM 14642 C C . ARG B 1 181 ? 144.623 209.525 178.274 1.00 55.42 195 ARG B C 1
ATOM 14643 O O . ARG B 1 181 ? 144.195 208.546 178.891 1.00 58.62 195 ARG B O 1
ATOM 14664 N N . HIS B 1 182 ? 144.522 210.771 178.738 1.00 56.31 196 HIS B N 1
ATOM 14665 C CA . HIS B 1 182 ? 143.772 211.032 179.961 1.00 57.88 196 HIS B CA 1
ATOM 14666 C C . HIS B 1 182 ? 142.296 210.699 179.779 1.00 57.80 196 HIS B C 1
ATOM 14667 O O . HIS B 1 182 ? 141.665 210.133 180.679 1.00 58.15 196 HIS B O 1
ATOM 14681 N N . ASP B 1 183 ? 141.729 211.043 178.625 1.00 57.56 197 ASP B N 1
ATOM 14682 C CA . ASP B 1 183 ? 140.357 210.679 178.285 1.00 57.90 197 ASP B CA 1
ATOM 14683 C C . ASP B 1 183 ? 140.378 209.373 177.499 1.00 57.92 197 ASP B C 1
ATOM 14684 O O . ASP B 1 183 ? 140.833 209.340 176.351 1.00 59.02 197 ASP B O 1
ATOM 14693 N N . LEU B 1 184 ? 139.883 208.296 178.111 1.00 52.96 198 LEU B N 1
ATOM 14694 C CA . LEU B 1 184 ? 139.758 207.013 177.435 1.00 51.95 198 LEU B CA 1
ATOM 14695 C C . LEU B 1 184 ? 138.511 206.283 177.914 1.00 52.32 198 LEU B C 1
ATOM 14696 O O . LEU B 1 184 ? 138.230 206.268 179.121 1.00 52.98 198 LEU B O 1
ATOM 14712 N N . PRO B 1 185 ? 137.750 205.668 177.008 1.00 53.45 199 PRO B N 1
ATOM 14713 C CA . PRO B 1 185 ? 136.608 204.856 177.447 1.00 56.42 199 PRO B CA 1
ATOM 14714 C C . PRO B 1 185 ? 137.090 203.586 178.132 1.00 55.54 199 PRO B C 1
ATOM 14715 O O . PRO B 1 185 ? 137.923 202.853 177.594 1.00 52.14 199 PRO B O 1
ATOM 14726 N N . LEU B 1 186 ? 136.560 203.327 179.328 1.00 54.22 200 LEU B N 1
ATOM 14727 C CA . LEU B 1 186 ? 136.898 202.087 180.018 1.00 53.82 200 LEU B CA 1
ATOM 14728 C C . LEU B 1 186 ? 136.379 200.872 179.260 1.00 53.72 200 LEU B C 1
ATOM 14729 O O . LEU B 1 186 ? 137.099 199.879 179.102 1.00 50.64 200 LEU B O 1
ATOM 14745 N N . ARG B 1 187 ? 135.140 200.929 178.779 1.00 59.75 201 ARG B N 1
ATOM 14746 C CA . ARG B 1 187 ? 134.548 199.778 178.114 1.00 58.72 201 ARG B CA 1
ATOM 14747 C C . ARG B 1 187 ? 135.233 199.517 176.779 1.00 59.46 201 ARG B C 1
ATOM 14748 O O . ARG B 1 187 ? 135.536 200.445 176.024 1.00 57.70 201 ARG B O 1
ATOM 14769 N N . SER B 1 188 ? 135.477 198.242 176.492 1.00 59.76 202 SER B N 1
ATOM 14770 C CA . SER B 1 188 ? 136.009 197.855 175.194 1.00 61.23 202 SER B CA 1
ATOM 14771 C C . SER B 1 188 ? 134.935 198.000 174.123 1.00 61.40 202 SER B C 1
ATOM 14772 O O . SER B 1 188 ? 133.761 197.696 174.352 1.00 60.27 202 SER B O 1
ATOM 14780 N N . ARG B 1 189 ? 135.343 198.466 172.940 1.00 62.18 203 ARG B N 1
ATOM 14781 C CA . ARG B 1 189 ? 134.403 198.555 171.827 1.00 62.15 203 ARG B CA 1
ATOM 14782 C C . ARG B 1 189 ? 133.895 197.176 171.429 1.00 61.46 203 ARG B C 1
ATOM 14783 O O . ARG B 1 189 ? 132.706 197.003 171.138 1.00 62.51 203 ARG B O 1
ATOM 14804 N N . ASP B 1 190 ? 134.779 196.184 171.410 1.00 61.34 204 ASP B N 1
ATOM 14805 C CA . ASP B 1 190 ? 134.393 194.822 171.066 1.00 63.35 204 ASP B CA 1
ATOM 14806 C C . ASP B 1 190 ? 133.591 194.191 172.199 1.00 64.33 204 ASP B C 1
ATOM 14807 O O . ASP B 1 190 ? 134.134 193.887 173.262 1.00 64.00 204 ASP B O 1
ATOM 14816 N N . TRP B 1 214 ? 141.630 207.015 184.379 1.00 52.90 228 TRP B N 1
ATOM 14817 C CA . TRP B 1 214 ? 142.741 206.599 183.533 1.00 53.39 228 TRP B CA 1
ATOM 14818 C C . TRP B 1 214 ? 143.986 206.326 184.371 1.00 50.10 228 TRP B C 1
ATOM 14819 O O . TRP B 1 214 ? 144.895 205.625 183.932 1.00 52.41 228 TRP B O 1
ATOM 14840 N N . VAL B 1 215 ? 144.028 206.891 185.579 1.00 42.08 229 VAL B N 1
ATOM 14841 C CA . VAL B 1 215 ? 145.112 206.568 186.503 1.00 44.92 229 VAL B CA 1
ATOM 14842 C C . VAL B 1 215 ? 145.044 205.099 186.900 1.00 46.38 229 VAL B C 1
ATOM 14843 O O . VAL B 1 215 ? 146.074 204.441 187.093 1.00 45.69 229 VAL B O 1
ATOM 14856 N N . GLU B 1 216 ? 143.828 204.560 187.026 1.00 43.14 230 GLU B N 1
ATOM 14857 C CA . GLU B 1 216 ? 143.674 203.145 187.345 1.00 39.91 230 GLU B CA 1
ATOM 14858 C C . GLU B 1 216 ? 144.145 202.264 186.198 1.00 41.97 230 GLU B C 1
ATOM 14859 O O . GLU B 1 216 ? 144.738 201.200 186.430 1.00 42.76 230 GLU B O 1
ATOM 14871 N N . CYS B 1 217 ? 143.976 202.732 184.963 1.00 44.28 231 CYS B N 1
ATOM 14872 C CA . CYS B 1 217 ? 144.575 202.042 183.830 1.00 42.62 231 CYS B CA 1
ATOM 14873 C C . CYS B 1 217 ? 146.089 202.000 183.972 1.00 40.99 231 CYS B C 1
ATOM 14874 O O . CYS B 1 217 ? 146.708 200.943 183.816 1.00 42.70 231 CYS B O 1
ATOM 14882 N N . ALA B 1 218 ? 146.701 203.149 184.266 1.00 40.02 232 ALA B N 1
ATOM 14883 C CA . ALA B 1 218 ? 148.151 203.203 184.416 1.00 38.72 232 ALA B CA 1
ATOM 14884 C C . ALA B 1 218 ? 148.646 202.288 185.530 1.00 38.84 232 ALA B C 1
ATOM 14885 O O . ALA B 1 218 ? 149.679 201.626 185.377 1.00 42.01 232 ALA B O 1
ATOM 14892 N N . GLU B 1 219 ? 147.950 202.252 186.671 1.00 37.88 233 GLU B N 1
ATOM 14893 C CA . GLU B 1 219 ? 148.387 201.344 187.729 1.00 36.70 233 GLU B CA 1
ATOM 14894 C C . GLU B 1 219 ? 148.257 199.887 187.300 1.00 34.78 233 GLU B C 1
ATOM 14895 O O . GLU B 1 219 ? 149.100 199.062 187.659 1.00 36.43 233 GLU B O 1
ATOM 14907 N N . TRP B 1 220 ? 147.216 199.540 186.539 1.00 37.00 234 TRP B N 1
ATOM 14908 C CA . TRP B 1 220 ? 147.148 198.166 186.039 1.00 35.63 234 TRP B CA 1
ATOM 14909 C C . TRP B 1 220 ? 148.271 197.863 185.050 1.00 35.42 234 TRP B C 1
ATOM 14910 O O . TRP B 1 220 ? 148.800 196.745 185.036 1.00 40.15 234 TRP B O 1
ATOM 14931 N N . ILE B 1 221 ? 148.656 198.832 184.218 1.00 30.47 235 ILE B N 1
ATOM 14932 C CA . ILE B 1 221 ? 149.788 198.607 183.318 1.00 28.33 235 ILE B CA 1
ATOM 14933 C C . ILE B 1 221 ? 151.063 198.378 184.121 1.00 26.44 235 ILE B C 1
ATOM 14934 O O . ILE B 1 221 ? 151.831 197.449 183.850 1.00 29.97 235 ILE B O 1
ATOM 14950 N N . ARG B 1 222 ? 151.307 199.227 185.121 1.00 27.16 236 ARG B N 1
ATOM 14951 C CA . ARG B 1 222 ? 152.458 199.027 185.998 1.00 29.05 236 ARG B CA 1
ATOM 14952 C C . ARG B 1 222 ? 152.409 197.668 186.683 1.00 30.63 236 ARG B C 1
ATOM 14953 O O . ARG B 1 222 ? 153.440 197.001 186.831 1.00 28.65 236 ARG B O 1
ATOM 14974 N N . GLU B 1 223 ? 151.222 197.244 187.116 1.00 30.87 237 GLU B N 1
ATOM 14975 C CA . GLU B 1 223 ? 151.090 195.967 187.805 1.00 25.30 237 GLU B CA 1
ATOM 14976 C C . GLU B 1 223 ? 151.456 194.815 186.882 1.00 25.79 237 GLU B C 1
ATOM 14977 O O . GLU B 1 223 ? 152.288 193.968 187.223 1.00 24.33 237 GLU B O 1
ATOM 14989 N N . LEU B 1 224 ? 150.848 194.776 185.695 1.00 21.88 238 LEU B N 1
ATOM 14990 C CA . LEU B 1 224 ? 151.032 193.639 184.803 1.00 21.06 238 LEU B CA 1
ATOM 14991 C C . LEU B 1 224 ? 152.391 193.674 184.119 1.00 22.10 238 LEU B C 1
ATOM 14992 O O . LEU B 1 224 ? 153.028 192.630 183.948 1.00 22.60 238 LEU B O 1
ATOM 15008 N N . ARG B 1 225 ? 152.853 194.861 183.723 1.00 19.65 239 ARG B N 1
ATOM 15009 C CA . ARG B 1 225 ? 154.078 195.024 182.947 1.00 16.78 239 ARG B CA 1
ATOM 15010 C C . ARG B 1 225 ? 154.984 195.981 183.713 1.00 14.77 239 ARG B C 1
ATOM 15011 O O . ARG B 1 225 ? 155.023 197.186 183.424 1.00 17.87 239 ARG B O 1
ATOM 15032 N N . PRO B 1 226 ? 155.728 195.478 184.702 1.00 18.74 240 PRO B N 1
ATOM 15033 C CA . PRO B 1 226 ? 156.456 196.381 185.609 1.00 18.13 240 PRO B CA 1
ATOM 15034 C C . PRO B 1 226 ? 157.609 197.130 184.960 1.00 17.07 240 PRO B C 1
ATOM 15035 O O . PRO B 1 226 ? 157.979 198.199 185.459 1.00 16.84 240 PRO B O 1
ATOM 15046 N N . HIS B 1 227 ? 158.193 196.611 183.881 1.00 14.30 241 HIS B N 1
ATOM 15047 C CA . HIS B 1 227 ? 159.378 197.218 183.289 1.00 11.91 241 HIS B CA 1
ATOM 15048 C C . HIS B 1 227 ? 159.086 198.089 182.077 1.00 16.28 241 HIS B C 1
ATOM 15049 O O . HIS B 1 227 ? 159.946 198.889 181.695 1.00 19.69 241 HIS B O 1
ATOM 15063 N N . ILE B 1 228 ? 157.910 197.962 181.462 1.00 20.91 242 ILE B N 1
ATOM 15064 C CA . ILE B 1 228 ? 157.596 198.779 180.297 1.00 17.91 242 ILE B CA 1
ATOM 15065 C C . ILE B 1 228 ? 157.385 200.223 180.728 1.00 19.49 242 ILE B C 1
ATOM 15066 O O . ILE B 1 228 ? 156.842 200.499 181.806 1.00 25.20 242 ILE B O 1
ATOM 15082 N N . ASP B 1 229 ? 157.821 201.155 179.884 1.00 21.06 243 ASP B N 1
ATOM 15083 C CA . ASP B 1 229 ? 157.695 202.577 180.177 1.00 20.46 243 ASP B CA 1
ATOM 15084 C C . ASP B 1 229 ? 156.266 203.040 179.934 1.00 18.86 243 ASP B C 1
ATOM 15085 O O . ASP B 1 229 ? 155.661 202.707 178.911 1.00 20.31 243 ASP B O 1
ATOM 15094 N N . LEU B 1 230 ? 155.733 203.814 180.875 1.00 26.76 244 LEU B N 1
ATOM 15095 C CA . LEU B 1 230 ? 154.321 204.174 180.900 1.00 29.01 244 LEU B CA 1
ATOM 15096 C C . LEU B 1 230 ? 154.193 205.690 180.888 1.00 29.59 244 LEU B C 1
ATOM 15097 O O . LEU B 1 230 ? 154.668 206.362 181.809 1.00 30.37 244 LEU B O 1
ATOM 15113 N N . TYR B 1 231 ? 153.544 206.220 179.854 1.00 34.68 245 TYR B N 1
ATOM 15114 C CA . TYR B 1 231 ? 153.500 207.651 179.591 1.00 30.44 245 TYR B CA 1
ATOM 15115 C C . TYR B 1 231 ? 152.054 208.115 179.503 1.00 34.92 245 TYR B C 1
ATOM 15116 O O . TYR B 1 231 ? 151.181 207.391 179.017 1.00 35.13 245 TYR B O 1
ATOM 15134 N N . LEU B 1 232 ? 151.811 209.335 179.975 1.00 46.59 246 LEU B N 1
ATOM 15135 C CA . LEU B 1 232 ? 150.478 209.916 180.023 1.00 47.87 246 LEU B CA 1
ATOM 15136 C C . LEU B 1 232 ? 150.401 211.093 179.060 1.00 46.55 246 LEU B C 1
ATOM 15137 O O . LEU B 1 232 ? 151.339 211.889 178.961 1.00 48.06 246 LEU B O 1
ATOM 15153 N N . LEU B 1 233 ? 149.288 211.188 178.342 1.00 48.85 247 LEU B N 1
ATOM 15154 C CA . LEU B 1 233 ? 148.944 212.371 177.569 1.00 51.80 247 LEU B CA 1
ATOM 15155 C C . LEU B 1 233 ? 147.824 213.113 178.282 1.00 55.84 247 LEU B C 1
ATOM 15156 O O . LEU B 1 233 ? 146.895 212.493 178.809 1.00 55.44 247 LEU B O 1
ATOM 15172 N N . THR B 1 234 ? 147.909 214.441 178.300 1.00 60.59 248 THR B N 1
ATOM 15173 C CA . THR B 1 234 ? 146.917 215.250 179.002 1.00 60.34 248 THR B CA 1
ATOM 15174 C C . THR B 1 234 ? 146.719 216.547 178.232 1.00 63.21 248 THR B C 1
ATOM 15175 O O . THR B 1 234 ? 147.626 217.382 178.176 1.00 63.33 248 THR B O 1
ATOM 15186 N N . ASP B 1 235 ? 145.533 216.715 177.651 1.00 68.12 249 ASP B N 1
ATOM 15187 C CA . ASP B 1 235 ? 145.171 217.948 176.966 1.00 68.88 249 ASP B CA 1
ATOM 15188 C C . ASP B 1 235 ? 144.654 219.017 177.918 1.00 68.58 249 ASP B C 1
ATOM 15189 O O . ASP B 1 235 ? 144.370 220.134 177.474 1.00 67.64 249 ASP B O 1
ATOM 15198 N N . GLU B 1 236 ? 144.527 218.706 179.205 1.00 72.06 250 GLU B N 1
ATOM 15199 C CA . GLU B 1 236 ? 143.966 219.656 180.154 1.00 73.80 250 GLU B CA 1
ATOM 15200 C C . GLU B 1 236 ? 144.881 220.864 180.312 1.00 74.60 250 GLU B C 1
ATOM 15201 O O . GLU B 1 236 ? 146.108 220.739 180.336 1.00 72.99 250 GLU B O 1
ATOM 15213 N N . SER B 1 237 ? 144.270 222.040 180.419 1.00 76.42 251 SER B N 1
ATOM 15214 C CA . SER B 1 237 ? 145.009 223.274 180.647 1.00 75.39 251 SER B CA 1
ATOM 15215 C C . SER B 1 237 ? 145.749 223.219 181.979 1.00 74.37 251 SER B C 1
ATOM 15216 O O . SER B 1 237 ? 145.225 222.709 182.969 1.00 73.73 251 SER B O 1
ATOM 15224 N N . ARG B 1 251 ? 155.675 209.785 182.905 1.00 47.20 265 ARG B N 1
ATOM 15225 C CA . ARG B 1 251 ? 155.730 211.207 182.591 1.00 49.35 265 ARG B CA 1
ATOM 15226 C C . ARG B 1 251 ? 154.453 211.610 181.856 1.00 49.73 265 ARG B C 1
ATOM 15227 O O . ARG B 1 251 ? 153.893 210.823 181.095 1.00 50.26 265 ARG B O 1
ATOM 15248 N N . THR B 1 252 ? 153.999 212.839 182.085 1.00 49.73 266 THR B N 1
ATOM 15249 C CA . THR B 1 252 ? 152.805 213.372 181.445 1.00 48.09 266 THR B CA 1
ATOM 15250 C C . THR B 1 252 ? 153.173 214.319 180.309 1.00 46.70 266 THR B C 1
ATOM 15251 O O . THR B 1 252 ? 154.201 215.000 180.349 1.00 49.33 266 THR B O 1
ATOM 15262 N N . PHE B 1 253 ? 152.315 214.353 179.290 1.00 48.85 267 PHE B N 1
ATOM 15263 C CA . PHE B 1 253 ? 152.527 215.179 178.113 1.00 50.28 267 PHE B CA 1
ATOM 15264 C C . PHE B 1 253 ? 151.243 215.911 177.753 1.00 52.36 267 PHE B C 1
ATOM 15265 O O . PHE B 1 253 ? 150.149 215.545 178.190 1.00 51.32 267 PHE B O 1
ATOM 15282 N N . TYR B 1 254 ? 151.394 216.959 176.948 1.00 70.82 268 TYR B N 1
ATOM 15283 C CA . TYR B 1 254 ? 150.283 217.576 176.238 1.00 70.77 268 TYR B CA 1
ATOM 15284 C C . TYR B 1 254 ? 150.313 217.019 174.819 1.00 70.73 268 TYR B C 1
ATOM 15285 O O . TYR B 1 254 ? 151.269 217.265 174.075 1.00 68.07 268 TYR B O 1
ATOM 15303 N N . ARG B 1 255 ? 149.272 216.274 174.445 1.00 67.45 269 ARG B N 1
ATOM 15304 C CA . ARG B 1 255 ? 149.330 215.498 173.209 1.00 68.29 269 ARG B CA 1
ATOM 15305 C C . ARG B 1 255 ? 149.538 216.388 171.988 1.00 69.13 269 ARG B C 1
ATOM 15306 O O . ARG B 1 255 ? 150.381 216.097 171.132 1.00 66.18 269 ARG B O 1
ATOM 15327 N N . LEU B 1 256 ? 148.780 217.480 171.887 1.00 73.76 270 LEU B N 1
ATOM 15328 C CA . LEU B 1 256 ? 148.926 218.365 170.736 1.00 72.66 270 LEU B CA 1
ATOM 15329 C C . LEU B 1 256 ? 150.272 219.083 170.733 1.00 71.68 270 LEU B C 1
ATOM 15330 O O . LEU B 1 256 ? 150.938 219.161 169.695 1.00 70.62 270 LEU B O 1
ATOM 15346 N N . ASN B 1 257 ? 150.688 219.612 171.886 1.00 71.66 271 ASN B N 1
ATOM 15347 C CA . ASN B 1 257 ? 151.876 220.460 171.927 1.00 72.91 271 ASN B CA 1
ATOM 15348 C C . ASN B 1 257 ? 153.163 219.695 171.630 1.00 73.23 271 ASN B C 1
ATOM 15349 O O . ASN B 1 257 ? 154.037 220.206 170.920 1.00 70.62 271 ASN B O 1
ATOM 15360 N N . ASP B 1 258 ? 153.309 218.475 172.157 1.00 70.30 272 ASP B N 1
ATOM 15361 C CA . ASP B 1 258 ? 154.607 217.787 172.162 1.00 67.11 272 ASP B CA 1
ATOM 15362 C C . ASP B 1 258 ? 154.512 216.361 171.617 1.00 65.09 272 ASP B C 1
ATOM 15363 O O . ASP B 1 258 ? 154.481 215.401 172.389 1.00 65.66 272 ASP B O 1
ATOM 15372 N N . VAL B 1 259 ? 154.460 216.219 170.290 1.00 56.99 273 VAL B N 1
ATOM 15373 C CA . VAL B 1 259 ? 154.641 214.896 169.702 1.00 55.46 273 VAL B CA 1
ATOM 15374 C C . VAL B 1 259 ? 156.111 214.604 169.423 1.00 53.23 273 VAL B C 1
ATOM 15375 O O . VAL B 1 259 ? 156.506 213.426 169.390 1.00 53.85 273 VAL B O 1
ATOM 15388 N N . THR B 1 260 ? 156.958 215.633 169.394 1.00 53.49 274 THR B N 1
ATOM 15389 C CA . THR B 1 260 ? 158.378 215.451 169.128 1.00 55.33 274 THR B CA 1
ATOM 15390 C C . THR B 1 260 ? 159.123 215.150 170.409 1.00 51.68 274 THR B C 1
ATOM 15391 O O . THR B 1 260 ? 160.035 214.316 170.416 1.00 50.84 274 THR B O 1
ATOM 15402 N N . ASP B 1 261 ? 158.660 215.713 171.515 1.00 48.88 275 ASP B N 1
ATOM 15403 C CA . ASP B 1 261 ? 159.286 215.454 172.794 1.00 49.64 275 ASP B CA 1
ATOM 15404 C C . ASP B 1 261 ? 158.728 214.174 173.387 1.00 49.97 275 ASP B C 1
ATOM 15405 O O . ASP B 1 261 ? 159.446 213.458 174.085 1.00 49.98 275 ASP B O 1
ATOM 15414 N N . LEU B 1 262 ? 157.464 213.862 173.094 1.00 46.35 276 LEU B N 1
ATOM 15415 C CA . LEU B 1 262 ? 156.941 212.529 173.373 1.00 43.93 276 LEU B CA 1
ATOM 15416 C C . LEU B 1 262 ? 157.747 211.464 172.635 1.00 43.54 276 LEU B C 1
ATOM 15417 O O . LEU B 1 262 ? 158.144 210.451 173.225 1.00 45.55 276 LEU B O 1
ATOM 15433 N N . HIS B 1 263 ? 157.968 211.656 171.330 1.00 42.03 277 HIS B N 1
ATOM 15434 C CA . HIS B 1 263 ? 158.800 210.717 170.581 1.00 38.78 277 HIS B CA 1
ATOM 15435 C C . HIS B 1 263 ? 160.186 210.584 171.207 1.00 40.50 277 HIS B C 1
ATOM 15436 O O . HIS B 1 263 ? 160.688 209.470 171.415 1.00 41.07 277 HIS B O 1
ATOM 15450 N N . SER B 1 264 ? 160.824 211.720 171.508 1.00 44.52 278 SER B N 1
ATOM 15451 C CA . SER B 1 264 ? 162.150 211.694 172.116 1.00 43.69 278 SER B CA 1
ATOM 15452 C C . SER B 1 264 ? 162.139 210.964 173.452 1.00 39.45 278 SER B C 1
ATOM 15453 O O . SER B 1 264 ? 163.074 210.225 173.766 1.00 39.73 278 SER B O 1
ATOM 15461 N N . THR B 1 265 ? 161.086 211.150 174.250 1.00 38.03 279 THR B N 1
ATOM 15462 C CA . THR B 1 265 ? 161.032 210.526 175.567 1.00 37.51 279 THR B CA 1
ATOM 15463 C C . THR B 1 265 ? 160.842 209.021 175.451 1.00 38.33 279 THR B C 1
ATOM 15464 O O . THR B 1 265 ? 161.441 208.253 176.213 1.00 41.26 279 THR B O 1
ATOM 15475 N N . VAL B 1 266 ? 159.996 208.581 174.521 1.00 33.20 280 VAL B N 1
ATOM 15476 C CA . VAL B 1 266 ? 159.830 207.149 174.298 1.00 30.02 280 VAL B CA 1
ATOM 15477 C C . VAL B 1 266 ? 161.157 206.530 173.879 1.00 29.64 280 VAL B C 1
ATOM 15478 O O . VAL B 1 266 ? 161.587 205.501 174.421 1.00 34.57 280 VAL B O 1
ATOM 15491 N N . LEU B 1 267 ? 161.826 207.148 172.901 1.00 32.34 281 LEU B N 1
ATOM 15492 C CA . LEU B 1 267 ? 163.126 206.641 172.473 1.00 31.06 281 LEU B CA 1
ATOM 15493 C C . LEU B 1 267 ? 164.120 206.632 173.627 1.00 27.89 281 LEU B C 1
ATOM 15494 O O . LEU B 1 267 ? 164.922 205.699 173.760 1.00 28.69 281 LEU B O 1
ATOM 15510 N N . ALA B 1 268 ? 164.081 207.660 174.474 1.00 26.64 282 ALA B N 1
ATOM 15511 C CA . ALA B 1 268 ? 165.025 207.753 175.579 1.00 28.26 282 ALA B CA 1
ATOM 15512 C C . ALA B 1 268 ? 164.797 206.637 176.584 1.00 27.54 282 ALA B C 1
ATOM 15513 O O . ALA B 1 268 ? 165.750 206.012 177.053 1.00 30.43 282 ALA B O 1
ATOM 15520 N N . GLY B 1 269 ? 163.539 206.384 176.940 1.00 26.77 283 GLY B N 1
ATOM 15521 C CA . GLY B 1 269 ? 163.250 205.303 177.867 1.00 23.53 283 GLY B CA 1
ATOM 15522 C C . GLY B 1 269 ? 163.639 203.949 177.309 1.00 23.10 283 GLY B C 1
ATOM 15523 O O . GLY B 1 269 ? 164.186 203.098 178.023 1.00 24.75 283 GLY B O 1
ATOM 15527 N N . LEU B 1 270 ? 163.371 203.728 176.019 1.00 28.55 284 LEU B N 1
ATOM 15528 C CA . LEU B 1 270 ? 163.767 202.465 175.407 1.00 26.88 284 LEU B CA 1
ATOM 15529 C C . LEU B 1 270 ? 165.282 202.295 175.406 1.00 23.88 284 LEU B C 1
ATOM 15530 O O . LEU B 1 270 ? 165.785 201.208 175.715 1.00 27.36 284 LEU B O 1
ATOM 15546 N N . ARG B 1 271 ? 166.035 203.347 175.069 1.00 24.96 285 ARG B N 1
ATOM 15547 C CA . ARG B 1 271 ? 167.489 203.222 175.135 1.00 26.13 285 ARG B CA 1
ATOM 15548 C C . ARG B 1 271 ? 167.956 203.029 176.572 1.00 27.04 285 ARG B C 1
ATOM 15549 O O . ARG B 1 271 ? 168.926 202.306 176.824 1.00 29.80 285 ARG B O 1
ATOM 15570 N N . ASN B 1 272 ? 167.286 203.676 177.527 1.00 23.12 286 ASN B N 1
ATOM 15571 C CA . ASN B 1 272 ? 167.671 203.539 178.926 1.00 18.01 286 ASN B CA 1
ATOM 15572 C C . ASN B 1 272 ? 167.526 202.099 179.390 1.00 22.49 286 ASN B C 1
ATOM 15573 O O . ASN B 1 272 ? 168.361 201.599 180.152 1.00 23.98 286 ASN B O 1
ATOM 15584 N N . ARG B 1 273 ? 166.472 201.413 178.947 1.00 23.52 287 ARG B N 1
ATOM 15585 C CA . ARG B 1 273 ? 166.284 200.031 179.373 1.00 20.09 287 ARG B CA 1
ATOM 15586 C C . ARG B 1 273 ? 166.953 199.033 178.439 1.00 20.80 287 ARG B C 1
ATOM 15587 O O . ARG B 1 273 ? 166.977 197.839 178.752 1.00 30.70 287 ARG B O 1
ATOM 15608 N N . TYR B 1 274 ? 167.497 199.487 177.312 1.00 16.64 288 TYR B N 1
ATOM 15609 C CA . TYR B 1 274 ? 168.259 198.623 176.421 1.00 18.72 288 TYR B CA 1
ATOM 15610 C C . TYR B 1 274 ? 169.760 198.786 176.595 1.00 23.08 288 TYR B C 1
ATOM 15611 O O . TYR B 1 274 ? 170.504 197.816 176.426 1.00 25.31 288 TYR B O 1
ATOM 15629 N N . ALA B 1 275 ? 170.216 199.993 176.913 1.00 25.12 289 ALA B N 1
ATOM 15630 C CA . ALA B 1 275 ? 171.642 200.261 177.008 1.00 21.01 289 ALA B CA 1
ATOM 15631 C C . ALA B 1 275 ? 172.259 199.473 178.155 1.00 21.46 289 ALA B C 1
ATOM 15632 O O . ALA B 1 275 ? 171.760 199.503 179.284 1.00 23.05 289 ALA B O 1
ATOM 15639 N N . THR B 1 276 ? 173.348 198.764 177.858 1.00 23.55 290 THR B N 1
ATOM 15640 C CA . THR B 1 276 ? 174.146 198.059 178.856 1.00 21.25 290 THR B CA 1
ATOM 15641 C C . THR B 1 276 ? 175.464 198.808 179.003 1.00 20.77 290 THR B C 1
ATOM 15642 O O . THR B 1 276 ? 176.415 198.552 178.251 1.00 22.12 290 THR B O 1
ATOM 15653 N N . PRO B 1 277 ? 175.574 199.753 179.943 1.00 23.41 291 PRO B N 1
ATOM 15654 C CA . PRO B 1 277 ? 176.803 200.561 180.003 1.00 20.73 291 PRO B CA 1
ATOM 15655 C C . PRO B 1 277 ? 178.054 199.733 180.225 1.00 22.02 291 PRO B C 1
ATOM 15656 O O . PRO B 1 277 ? 179.084 199.983 179.585 1.00 26.13 291 PRO B O 1
ATOM 15667 N N . PHE B 1 278 ? 177.978 198.709 181.076 1.00 21.16 292 PHE B N 1
ATOM 15668 C CA . PHE B 1 278 ? 179.185 197.986 181.453 1.00 19.19 292 PHE B CA 1
ATOM 15669 C C . PHE B 1 278 ? 179.557 196.939 180.414 1.00 19.81 292 PHE B C 1
ATOM 15670 O O . PHE B 1 278 ? 180.740 196.757 180.117 1.00 23.12 292 PHE B O 1
ATOM 15687 N N . PHE B 1 279 ? 178.574 196.237 179.852 1.00 26.52 293 PHE B N 1
ATOM 15688 C CA . PHE B 1 279 ? 178.886 195.302 178.778 1.00 25.11 293 PHE B CA 1
ATOM 15689 C C . PHE B 1 279 ? 179.448 196.035 177.567 1.00 27.07 293 PHE B C 1
ATOM 15690 O O . PHE B 1 279 ? 180.398 195.565 176.931 1.00 29.86 293 PHE B O 1
ATOM 15707 N N . ASP B 1 280 ? 178.881 197.199 177.241 1.00 26.60 294 ASP B N 1
ATOM 15708 C CA . ASP B 1 280 ? 179.417 198.002 176.146 1.00 29.62 294 ASP B CA 1
ATOM 15709 C C . ASP B 1 280 ? 180.826 198.491 176.457 1.00 30.48 294 ASP B C 1
ATOM 15710 O O . ASP B 1 280 ? 181.703 198.475 175.584 1.00 32.39 294 ASP B O 1
ATOM 15719 N N . ALA B 1 281 ? 181.066 198.930 177.695 1.00 29.03 295 ALA B N 1
ATOM 15720 C CA . ALA B 1 281 ? 182.407 199.365 178.068 1.00 28.73 295 ALA B CA 1
ATOM 15721 C C . ALA B 1 281 ? 183.405 198.219 177.970 1.00 30.73 295 ALA B C 1
ATOM 15722 O O . ALA B 1 281 ? 184.541 198.411 177.524 1.00 31.87 295 ALA B O 1
ATOM 15729 N N . LEU B 1 282 ? 183.002 197.019 178.389 1.00 30.42 296 LEU B N 1
ATOM 15730 C CA . LEU B 1 282 ? 183.895 195.869 178.326 1.00 27.69 296 LEU B CA 1
ATOM 15731 C C . LEU B 1 282 ? 184.164 195.455 176.885 1.00 28.46 296 LEU B C 1
ATOM 15732 O O . LEU B 1 282 ? 185.282 195.049 176.549 1.00 33.13 296 LEU B O 1
ATOM 15748 N N . ARG B 1 283 ? 183.153 195.549 176.017 1.00 35.02 297 ARG B N 1
ATOM 15749 C CA . ARG B 1 283 ? 183.383 195.320 174.594 1.00 36.78 297 ARG B CA 1
ATOM 15750 C C . ARG B 1 283 ? 184.372 196.329 174.024 1.00 37.78 297 ARG B C 1
ATOM 15751 O O . ARG B 1 283 ? 185.274 195.962 173.263 1.00 39.38 297 ARG B O 1
ATOM 15772 N N . ALA B 1 284 ? 184.214 197.607 174.375 1.00 36.03 298 ALA B N 1
ATOM 15773 C CA . ALA B 1 284 ? 185.134 198.622 173.872 1.00 37.33 298 ALA B CA 1
ATOM 15774 C C . ALA B 1 284 ? 186.545 198.415 174.407 1.00 39.97 298 ALA B C 1
ATOM 15775 O O . ALA B 1 284 ? 187.522 198.677 173.698 1.00 37.92 298 ALA B O 1
ATOM 15782 N N . TYR B 1 285 ? 186.668 197.947 175.650 1.00 45.27 299 TYR B N 1
ATOM 15783 C CA . TYR B 1 285 ? 187.980 197.643 176.210 1.00 43.02 299 TYR B CA 1
ATOM 15784 C C . TYR B 1 285 ? 188.621 196.462 175.492 1.00 43.97 299 TYR B C 1
ATOM 15785 O O . TYR B 1 285 ? 189.809 196.500 175.149 1.00 47.12 299 TYR B O 1
ATOM 15803 N N . ALA B 1 286 ? 187.848 195.400 175.256 1.00 43.36 300 ALA B N 1
ATOM 15804 C CA . ALA B 1 286 ? 188.391 194.226 174.583 1.00 44.70 300 ALA B CA 1
ATOM 15805 C C . ALA B 1 286 ? 188.722 194.516 173.126 1.00 46.92 300 ALA B C 1
ATOM 15806 O O . ALA B 1 286 ? 189.684 193.956 172.589 1.00 45.90 300 ALA B O 1
ATOM 15813 N N . ALA B 1 287 ? 187.948 195.378 172.476 1.00 49.38 301 ALA B N 1
ATOM 15814 C CA . ALA B 1 287 ? 188.219 195.764 171.096 1.00 49.80 301 ALA B CA 1
ATOM 15815 C C . ALA B 1 287 ? 189.581 196.439 170.980 1.00 49.18 301 ALA B C 1
ATOM 15816 O O . ALA B 1 287 ? 190.133 196.560 169.887 1.00 49.42 301 ALA B O 1
ATOM 15823 N N . HIS B 1 340 ? 182.028 203.902 190.545 1.00 28.01 354 HIS B N 1
ATOM 15824 C CA . HIS B 1 340 ? 181.426 205.202 190.274 1.00 31.01 354 HIS B CA 1
ATOM 15825 C C . HIS B 1 340 ? 181.141 205.390 188.788 1.00 33.14 354 HIS B C 1
ATOM 15826 O O . HIS B 1 340 ? 180.389 206.287 188.405 1.00 35.35 354 HIS B O 1
ATOM 15840 N N . GLY B 1 341 ? 181.738 204.545 187.953 1.00 24.47 355 GLY B N 1
ATOM 15841 C CA . GLY B 1 341 ? 181.598 204.695 186.519 1.00 24.47 355 GLY B CA 1
ATOM 15842 C C . GLY B 1 341 ? 180.479 203.861 185.933 1.00 24.19 355 GLY B C 1
ATOM 15843 O O . GLY B 1 341 ? 179.365 203.843 186.463 1.00 26.67 355 GLY B O 1
ATOM 15847 N N . ASN B 1 342 ? 180.768 203.165 184.832 1.00 20.98 356 ASN B N 1
ATOM 15848 C CA . ASN B 1 342 ? 179.750 202.348 184.184 1.00 20.67 356 ASN B CA 1
ATOM 15849 C C . ASN B 1 342 ? 179.251 201.235 185.095 1.00 20.71 356 ASN B C 1
ATOM 15850 O O . ASN B 1 342 ? 178.104 200.793 184.959 1.00 21.07 356 ASN B O 1
ATOM 15861 N N . ILE B 1 343 ? 180.087 200.762 186.018 1.00 19.02 357 ILE B N 1
ATOM 15862 C CA . ILE B 1 343 ? 179.639 199.723 186.940 1.00 14.48 357 ILE B CA 1
ATOM 15863 C C . ILE B 1 343 ? 178.564 200.269 187.871 1.00 16.41 357 ILE B C 1
ATOM 15864 O O . ILE B 1 343 ? 177.578 199.584 188.168 1.00 22.04 357 ILE B O 1
ATOM 15880 N N . LYS B 1 344 ? 178.723 201.512 188.332 1.00 19.50 358 LYS B N 1
ATOM 15881 C CA . LYS B 1 344 ? 177.673 202.144 189.124 1.00 17.74 358 LYS B CA 1
ATOM 15882 C C . LYS B 1 344 ? 176.371 202.230 188.342 1.00 16.34 358 LYS B C 1
ATOM 15883 O O . LYS B 1 344 ? 175.293 201.978 188.889 1.00 17.37 358 LYS B O 1
ATOM 15902 N N . THR B 1 345 ? 176.449 202.609 187.064 1.00 15.12 359 THR B N 1
ATOM 15903 C CA . THR B 1 345 ? 175.242 202.713 186.252 1.00 17.10 359 THR B CA 1
ATOM 15904 C C . THR B 1 345 ? 174.582 201.352 186.087 1.00 17.11 359 THR B C 1
ATOM 15905 O O . THR B 1 345 ? 173.354 201.235 186.159 1.00 20.73 359 THR B O 1
ATOM 15916 N N . ALA B 1 346 ? 175.383 200.312 185.847 1.00 15.21 360 ALA B N 1
ATOM 15917 C CA . ALA B 1 346 ? 174.832 198.967 185.727 1.00 11.31 360 ALA B CA 1
ATOM 15918 C C . ALA B 1 346 ? 174.144 198.533 187.015 1.00 11.77 360 ALA B C 1
ATOM 15919 O O . ALA B 1 346 ? 173.053 197.952 186.978 1.00 16.37 360 ALA B O 1
ATOM 15926 N N . MET B 1 347 ? 174.765 198.799 188.167 1.00 11.62 361 MET B N 1
ATOM 15927 C CA . MET B 1 347 ? 174.139 198.439 189.436 1.00 10.29 361 MET B CA 1
ATOM 15928 C C . MET B 1 347 ? 172.865 199.239 189.681 1.00 12.14 361 MET B C 1
ATOM 15929 O O . MET B 1 347 ? 171.896 198.713 190.236 1.00 11.72 361 MET B O 1
ATOM 15943 N N . ASP B 1 348 ? 172.843 200.512 189.282 1.00 12.23 362 ASP B N 1
ATOM 15944 C CA . ASP B 1 348 ? 171.628 201.308 189.429 1.00 10.19 362 ASP B CA 1
ATOM 15945 C C . ASP B 1 348 ? 170.509 200.773 188.545 1.00 10.97 362 ASP B C 1
ATOM 15946 O O . ASP B 1 348 ? 169.346 200.720 188.963 1.00 13.51 362 ASP B O 1
ATOM 15955 N N . LYS B 1 349 ? 170.844 200.369 187.321 1.00 9.07 363 LYS B N 1
ATOM 15956 C CA . LYS B 1 349 ? 169.843 199.783 186.437 1.00 7.00 363 LYS B CA 1
ATOM 15957 C C . LYS B 1 349 ? 169.347 198.447 186.973 1.00 7.20 363 LYS B C 1
ATOM 15958 O O . LYS B 1 349 ? 168.166 198.115 186.828 1.00 8.14 363 LYS B O 1
ATOM 15977 N N . ALA B 1 350 ? 170.231 197.667 187.596 1.00 6.89 364 ALA B N 1
ATOM 15978 C CA . ALA B 1 350 ? 169.797 196.434 188.245 1.00 5.08 364 ALA B CA 1
ATOM 15979 C C . ALA B 1 350 ? 168.867 196.725 189.415 1.00 8.54 364 ALA B C 1
ATOM 15980 O O . ALA B 1 350 ? 167.867 196.026 189.611 1.00 14.08 364 ALA B O 1
ATOM 15987 N N . ALA B 1 351 ? 169.183 197.749 190.208 1.00 7.37 365 ALA B N 1
ATOM 15988 C CA . ALA B 1 351 ? 168.306 198.130 191.309 1.00 3.50 365 ALA B CA 1
ATOM 15989 C C . ALA B 1 351 ? 166.934 198.538 190.795 1.00 5.23 365 ALA B C 1
ATOM 15990 O O . ALA B 1 351 ? 165.909 198.186 191.390 1.00 6.00 365 ALA B O 1
ATOM 15997 N N . VAL B 1 352 ? 166.894 199.287 189.693 1.00 8.83 366 VAL B N 1
ATOM 15998 C CA . VAL B 1 352 ? 165.610 199.704 189.140 1.00 5.72 366 VAL B CA 1
ATOM 15999 C C . VAL B 1 352 ? 164.861 198.511 188.558 1.00 8.65 366 VAL B C 1
ATOM 16000 O O . VAL B 1 352 ? 163.627 198.456 188.620 1.00 12.96 366 VAL B O 1
ATOM 16013 N N . THR B 1 353 ? 165.579 197.539 187.994 1.00 3.51 367 THR B N 1
ATOM 16014 C CA . THR B 1 353 ? 164.924 196.368 187.419 1.00 3.80 367 THR B CA 1
ATOM 16015 C C . THR B 1 353 ? 164.310 195.487 188.500 1.00 7.08 367 THR B C 1
ATOM 16016 O O . THR B 1 353 ? 163.162 195.047 188.378 1.00 11.13 367 THR B O 1
ATOM 16027 N N . TRP B 1 354 ? 165.059 195.221 189.569 1.00 8.20 368 TRP B N 1
ATOM 16028 C CA . TRP B 1 354 ? 164.616 194.334 190.634 1.00 6.24 368 TRP B CA 1
ATOM 16029 C C . TRP B 1 354 ? 163.962 195.075 191.795 1.00 7.20 368 TRP B C 1
ATOM 16030 O O . TRP B 1 354 ? 163.811 194.501 192.878 1.00 9.37 368 TRP B O 1
ATOM 16051 N N . ASN B 1 355 ? 163.568 196.331 191.592 1.00 7.65 369 ASN B N 1
ATOM 16052 C CA . ASN B 1 355 ? 162.802 197.087 192.580 1.00 5.73 369 ASN B CA 1
ATOM 16053 C C . ASN B 1 355 ? 163.554 197.240 193.898 1.00 8.86 369 ASN B C 1
ATOM 16054 O O . ASN B 1 355 ? 162.943 197.362 194.961 1.00 8.37 369 ASN B O 1
ATOM 16065 N N . ALA B 1 356 ? 164.881 197.239 193.843 1.00 11.41 370 ALA B N 1
ATOM 16066 C CA . ALA B 1 356 ? 165.706 197.480 195.015 1.00 6.40 370 ALA B CA 1
ATOM 16067 C C . ALA B 1 356 ? 166.013 198.968 195.157 1.00 8.05 370 ALA B C 1
ATOM 16068 O O . ALA B 1 356 ? 165.974 199.731 194.191 1.00 10.66 370 ALA B O 1
ATOM 16075 N N . ASN B 1 357 ? 166.322 199.375 196.389 1.00 8.53 371 ASN B N 1
ATOM 16076 C CA . ASN B 1 357 ? 166.905 200.697 196.596 1.00 6.81 371 ASN B CA 1
ATOM 16077 C C . ASN B 1 357 ? 168.358 200.729 196.140 1.00 8.40 371 ASN B C 1
ATOM 16078 O O . ASN B 1 357 ? 168.804 201.710 195.536 1.00 17.49 371 ASN B O 1
ATOM 16089 N N . GLN B 1 358 ? 169.107 199.666 196.419 1.00 5.76 372 GLN B N 1
ATOM 16090 C CA . GLN B 1 358 ? 170.468 199.515 195.933 1.00 3.14 372 GLN B CA 1
ATOM 16091 C C . GLN B 1 358 ? 170.660 198.082 195.467 1.00 5.75 372 GLN B C 1
ATOM 16092 O O . GLN B 1 358 ? 170.020 197.159 195.973 1.00 11.17 372 GLN B O 1
ATOM 16106 N N . THR B 1 359 ? 171.547 197.907 194.494 1.00 10.19 373 THR B N 1
ATOM 16107 C CA . THR B 1 359 ? 171.970 196.590 194.043 1.00 4.72 373 THR B CA 1
ATOM 16108 C C . THR B 1 359 ? 173.486 196.525 194.060 1.00 10.86 373 THR B C 1
ATOM 16109 O O . THR B 1 359 ? 174.164 197.468 193.642 1.00 10.10 373 THR B O 1
ATOM 16120 N N . TYR B 1 360 ? 174.010 195.409 194.555 1.00 13.92 374 TYR B N 1
ATOM 16121 C CA . TYR B 1 360 ? 175.443 195.164 194.618 1.00 4.73 374 TYR B CA 1
ATOM 16122 C C . TYR B 1 360 ? 175.745 193.898 193.833 1.00 7.20 374 TYR B C 1
ATOM 16123 O O . TYR B 1 360 ? 175.215 192.828 194.149 1.00 15.68 374 TYR B O 1
ATOM 16141 N N . PHE B 1 361 ? 176.588 194.023 192.814 1.00 7.22 375 PHE B N 1
ATOM 16142 C CA . PHE B 1 361 ? 177.011 192.873 192.032 1.00 5.12 375 PHE B CA 1
ATOM 16143 C C . PHE B 1 361 ? 178.051 192.074 192.803 1.00 5.78 375 PHE B C 1
ATOM 16144 O O . PHE B 1 361 ? 178.995 192.640 193.361 1.00 14.22 375 PHE B O 1
ATOM 16161 N N . VAL B 1 362 ? 177.877 190.757 192.826 1.00 5.63 376 VAL B N 1
ATOM 16162 C CA . VAL B 1 362 ? 178.779 189.842 193.512 1.00 7.75 376 VAL B CA 1
ATOM 16163 C C . VAL B 1 362 ? 179.271 188.832 192.489 1.00 6.70 376 VAL B C 1
ATOM 16164 O O . VAL B 1 362 ? 178.475 188.286 191.718 1.00 10.07 376 VAL B O 1
ATOM 16177 N N . THR B 1 363 ? 180.582 188.591 192.475 1.00 8.68 377 THR B N 1
ATOM 16178 C CA . THR B 1 363 ? 181.198 187.713 191.490 1.00 8.20 377 THR B CA 1
ATOM 16179 C C . THR B 1 363 ? 181.701 186.413 192.107 1.00 6.37 377 THR B C 1
ATOM 16180 O O . THR B 1 363 ? 182.556 185.743 191.522 1.00 8.18 377 THR B O 1
ATOM 16191 N N . ASN B 1 364 ? 181.184 186.043 193.279 1.00 5.63 378 ASN B N 1
ATOM 16192 C CA . ASN B 1 364 ? 181.416 184.724 193.854 1.00 4.62 378 ASN B CA 1
ATOM 16193 C C . ASN B 1 364 ? 180.090 184.055 194.199 1.00 7.54 378 ASN B C 1
ATOM 16194 O O . ASN B 1 364 ? 180.021 183.226 195.108 1.00 9.70 378 ASN B O 1
ATOM 16205 N N . GLY B 1 365 ? 179.027 184.420 193.487 1.00 7.36 379 GLY B N 1
ATOM 16206 C CA . GLY B 1 365 ? 177.750 183.752 193.607 1.00 7.35 379 GLY B CA 1
ATOM 16207 C C . GLY B 1 365 ? 176.943 184.176 194.820 1.00 8.52 379 GLY B C 1
ATOM 16208 O O . GLY B 1 365 ? 177.343 185.008 195.644 1.00 13.62 379 GLY B O 1
ATOM 16212 N N . THR B 1 366 ? 175.771 183.551 194.941 1.00 5.65 380 THR B N 1
ATOM 16213 C CA . THR B 1 366 ? 174.915 183.821 196.083 1.00 5.61 380 THR B CA 1
ATOM 16214 C C . THR B 1 366 ? 175.429 183.148 197.341 1.00 8.12 380 THR B C 1
ATOM 16215 O O . THR B 1 366 ? 175.046 183.559 198.439 1.00 8.46 380 THR B O 1
ATOM 16226 N N . SER B 1 367 ? 176.375 182.217 197.210 1.00 9.16 381 SER B N 1
ATOM 16227 C CA . SER B 1 367 ? 177.033 181.670 198.387 1.00 5.56 381 SER B CA 1
ATOM 16228 C C . SER B 1 367 ? 177.758 182.775 199.132 1.00 8.07 381 SER B C 1
ATOM 16229 O O . SER B 1 367 ? 177.738 182.828 200.366 1.00 9.81 381 SER B O 1
ATOM 16237 N N . THR B 1 368 ? 178.397 183.671 198.388 1.00 6.00 382 THR B N 1
ATOM 16238 C CA . THR B 1 368 ? 179.135 184.779 198.965 1.00 3.50 382 THR B CA 1
ATOM 16239 C C . THR B 1 368 ? 178.242 185.980 199.227 1.00 7.74 382 THR B C 1
ATOM 16240 O O . THR B 1 368 ? 178.488 186.723 200.183 1.00 9.35 382 THR B O 1
ATOM 16251 N N . ALA B 1 369 ? 177.237 186.217 198.378 1.00 8.64 383 ALA B N 1
ATOM 16252 C CA . ALA B 1 369 ? 176.260 187.258 198.686 1.00 1.46 383 ALA B CA 1
ATOM 16253 C C . ALA B 1 369 ? 175.586 187.016 200.035 1.00 3.62 383 ALA B C 1
ATOM 16254 O O . ALA B 1 369 ? 175.411 187.951 200.830 1.00 7.31 383 ALA B O 1
ATOM 16261 N N . ASN B 1 370 ? 175.211 185.764 200.314 1.00 4.37 384 ASN B N 1
ATOM 16262 C CA . ASN B 1 370 ? 174.610 185.424 201.599 1.00 6.21 384 ASN B CA 1
ATOM 16263 C C . ASN B 1 370 ? 175.522 185.822 202.750 1.00 10.91 384 ASN B C 1
ATOM 16264 O O . ASN B 1 370 ? 175.076 186.417 203.736 1.00 4.97 384 ASN B O 1
ATOM 16275 N N . LYS B 1 371 ? 176.808 185.497 202.636 1.00 13.44 385 LYS B N 1
ATOM 16276 C CA . LYS B 1 371 ? 177.767 185.796 203.695 1.00 5.79 385 LYS B CA 1
ATOM 16277 C C . LYS B 1 371 ? 177.982 187.293 203.848 1.00 4.87 385 LYS B C 1
ATOM 16278 O O . LYS B 1 371 ? 178.062 187.798 204.971 1.00 8.11 385 LYS B O 1
ATOM 16297 N N . ILE B 1 372 ? 178.112 188.015 202.737 1.00 3.02 386 ILE B N 1
ATOM 16298 C CA . ILE B 1 372 ? 178.223 189.467 202.817 1.00 3.55 386 ILE B CA 1
ATOM 16299 C C . ILE B 1 372 ? 177.048 190.043 203.596 1.00 4.58 386 ILE B C 1
ATOM 16300 O O . ILE B 1 372 ? 177.231 190.857 204.507 1.00 9.09 386 ILE B O 1
ATOM 16316 N N . VAL B 1 373 ? 175.826 189.621 203.269 1.00 10.04 387 VAL B N 1
ATOM 16317 C CA . VAL B 1 373 ? 174.662 190.182 203.956 1.00 4.84 387 VAL B CA 1
ATOM 16318 C C . VAL B 1 373 ? 174.662 189.788 205.432 1.00 4.21 387 VAL B C 1
ATOM 16319 O O . VAL B 1 373 ? 174.457 190.628 206.317 1.00 8.10 387 VAL B O 1
ATOM 16332 N N . VAL B 1 374 ? 174.877 188.502 205.718 1.00 8.53 388 VAL B N 1
ATOM 16333 C CA . VAL B 1 374 ? 174.876 188.018 207.098 1.00 6.42 388 VAL B CA 1
ATOM 16334 C C . VAL B 1 374 ? 175.888 188.784 207.941 1.00 5.02 388 VAL B C 1
ATOM 16335 O O . VAL B 1 374 ? 175.582 189.237 209.049 1.00 16.88 388 VAL B O 1
ATOM 16348 N N . GLN B 1 375 ? 177.107 188.946 207.429 1.00 6.32 389 GLN B N 1
ATOM 16349 C CA . GLN B 1 375 ? 178.125 189.688 208.162 1.00 7.26 389 GLN B CA 1
ATOM 16350 C C . GLN B 1 375 ? 177.753 191.157 208.300 1.00 10.29 389 GLN B C 1
ATOM 16351 O O . GLN B 1 375 ? 177.999 191.766 209.347 1.00 12.87 389 GLN B O 1
ATOM 16365 N N . ALA B 1 376 ? 177.166 191.751 207.261 1.00 8.67 390 ALA B N 1
ATOM 16366 C CA . ALA B 1 376 ? 176.806 193.160 207.340 1.00 3.90 390 ALA B CA 1
ATOM 16367 C C . ALA B 1 376 ? 175.767 193.405 208.425 1.00 8.74 390 ALA B C 1
ATOM 16368 O O . ALA B 1 376 ? 175.836 194.409 209.143 1.00 13.84 390 ALA B O 1
ATOM 16375 N N . LEU B 1 377 ? 174.791 192.506 208.558 1.00 7.40 391 LEU B N 1
ATOM 16376 C CA . LEU B 1 377 ? 173.704 192.728 209.506 1.00 7.79 391 LEU B CA 1
ATOM 16377 C C . LEU B 1 377 ? 173.970 192.131 210.885 1.00 11.70 391 LEU B C 1
ATOM 16378 O O . LEU B 1 377 ? 173.581 192.723 211.897 1.00 20.05 391 LEU B O 1
ATOM 16394 N N . THR B 1 378 ? 174.619 190.974 210.951 1.00 7.86 392 THR B N 1
ATOM 16395 C CA . THR B 1 378 ? 174.814 190.243 212.198 1.00 6.26 392 THR B CA 1
ATOM 16396 C C . THR B 1 378 ? 176.195 190.502 212.784 1.00 14.66 392 THR B C 1
ATOM 16397 O O . THR B 1 378 ? 177.203 190.406 212.077 1.00 17.03 392 THR B O 1
ATOM 16408 N N . ARG B 1 379 ? 176.234 190.833 214.071 1.00 18.00 393 ARG B N 1
ATOM 16409 C CA . ARG B 1 379 ? 177.459 190.715 214.842 1.00 11.08 393 ARG B CA 1
ATOM 16410 C C . ARG B 1 379 ? 177.481 189.384 215.580 1.00 9.47 393 ARG B C 1
ATOM 16411 O O . ARG B 1 379 ? 176.442 188.741 215.754 1.00 10.19 393 ARG B O 1
ATOM 16432 N N . PRO B 1 380 ? 178.654 188.927 216.012 1.00 11.95 394 PRO B N 1
ATOM 16433 C CA . PRO B 1 380 ? 178.723 187.701 216.819 1.00 10.52 394 PRO B CA 1
ATOM 16434 C C . PRO B 1 380 ? 177.712 187.656 217.957 1.00 10.33 394 PRO B C 1
ATOM 16435 O O . PRO B 1 380 ? 177.560 188.609 218.724 1.00 13.38 394 PRO B O 1
ATOM 16446 N N . GLY B 1 381 ? 177.025 186.521 218.059 1.00 10.00 395 GLY B N 1
ATOM 16447 C CA . GLY B 1 381 ? 175.983 186.283 219.034 1.00 10.22 395 GLY B CA 1
ATOM 16448 C C . GLY B 1 381 ? 174.625 186.869 218.723 1.00 9.15 395 GLY B C 1
ATOM 16449 O O . GLY B 1 381 ? 173.722 186.762 219.561 1.00 15.67 395 GLY B O 1
ATOM 16453 N N . ASP B 1 382 ? 174.440 187.478 217.558 1.00 9.58 396 ASP B N 1
ATOM 16454 C CA . ASP B 1 382 ? 173.098 187.787 217.088 1.00 10.38 396 ASP B CA 1
ATOM 16455 C C . ASP B 1 382 ? 172.348 186.504 216.749 1.00 12.23 396 ASP B C 1
ATOM 16456 O O . ASP B 1 382 ? 172.870 185.640 216.040 1.00 17.42 396 ASP B O 1
ATOM 16465 N N . ILE B 1 383 ? 171.125 186.378 217.254 1.00 7.19 397 ILE B N 1
ATOM 16466 C CA . ILE B 1 383 ? 170.267 185.250 216.905 1.00 4.38 397 ILE B CA 1
ATOM 16467 C C . ILE B 1 383 ? 169.718 185.468 215.502 1.00 7.31 397 ILE B C 1
ATOM 16468 O O . ILE B 1 383 ? 169.180 186.536 215.192 1.00 7.91 397 ILE B O 1
ATOM 16484 N N . VAL B 1 384 ? 169.862 184.459 214.647 1.00 9.62 398 VAL B N 1
ATOM 16485 C CA . VAL B 1 384 ? 169.306 184.473 213.299 1.00 6.91 398 VAL B CA 1
ATOM 16486 C C . VAL B 1 384 ? 168.288 183.345 213.192 1.00 7.78 398 VAL B C 1
ATOM 16487 O O . VAL B 1 384 ? 168.647 182.165 213.271 1.00 12.58 398 VAL B O 1
ATOM 16500 N N . LEU B 1 385 ? 167.020 183.708 213.015 1.00 8.10 399 LEU B N 1
ATOM 16501 C CA . LEU B 1 385 ? 166.006 182.763 212.561 1.00 3.25 399 LEU B CA 1
ATOM 16502 C C . LEU B 1 385 ? 166.270 182.375 211.113 1.00 3.63 399 LEU B C 1
ATOM 16503 O O . LEU B 1 385 ? 166.379 183.241 210.242 1.00 4.78 399 LEU B O 1
ATOM 16519 N N . ILE B 1 386 ? 166.394 181.078 210.857 1.00 4.26 400 ILE B N 1
ATOM 16520 C CA . ILE B 1 386 ? 166.782 180.577 209.545 1.00 5.50 400 ILE B CA 1
ATOM 16521 C C . ILE B 1 386 ? 166.029 179.286 209.260 1.00 6.03 400 ILE B C 1
ATOM 16522 O O . ILE B 1 386 ? 165.900 178.423 210.134 1.00 5.39 400 ILE B O 1
ATOM 16538 N N . ASP B 1 387 ? 165.515 179.162 208.037 1.00 8.21 401 ASP B N 1
ATOM 16539 C CA . ASP B 1 387 ? 165.015 177.878 207.559 1.00 6.07 401 ASP B CA 1
ATOM 16540 C C . ASP B 1 387 ? 166.055 176.792 207.783 1.00 7.99 401 ASP B C 1
ATOM 16541 O O . ASP B 1 387 ? 167.178 176.873 207.278 1.00 12.28 401 ASP B O 1
ATOM 16550 N N . ARG B 1 388 ? 165.669 175.777 208.555 1.00 14.13 402 ARG B N 1
ATOM 16551 C CA . ARG B 1 388 ? 166.552 174.650 208.833 1.00 7.98 402 ARG B CA 1
ATOM 16552 C C . ARG B 1 388 ? 167.132 174.071 207.548 1.00 13.38 402 ARG B C 1
ATOM 16553 O O . ARG B 1 388 ? 168.276 173.605 207.534 1.00 19.64 402 ARG B O 1
ATOM 16574 N N . ASN B 1 389 ? 166.358 174.094 206.462 1.00 16.00 403 ASN B N 1
ATOM 16575 C CA . ASN B 1 389 ? 166.757 173.555 205.167 1.00 11.30 403 ASN B CA 1
ATOM 16576 C C . ASN B 1 389 ? 167.307 174.637 204.240 1.00 9.76 403 ASN B C 1
ATOM 16577 O O . ASN B 1 389 ? 167.213 174.523 203.014 1.00 15.08 403 ASN B O 1
ATOM 16588 N N . CYS B 1 390 ? 167.874 175.694 204.816 1.00 14.80 404 CYS B N 1
ATOM 16589 C CA . CYS B 1 390 ? 168.606 176.703 204.066 1.00 10.65 404 CYS B CA 1
ATOM 16590 C C . CYS B 1 390 ? 169.798 176.095 203.329 1.00 9.79 404 CYS B C 1
ATOM 16591 O O . CYS B 1 390 ? 170.270 174.998 203.637 1.00 20.06 404 CYS B O 1
ATOM 16599 N N . HIS B 1 391 ? 170.273 176.834 202.327 1.00 8.58 405 HIS B N 1
ATOM 16600 C CA . HIS B 1 391 ? 171.518 176.499 201.648 1.00 8.24 405 HIS B CA 1
ATOM 16601 C C . HIS B 1 391 ? 172.685 176.454 202.632 1.00 7.89 405 HIS B C 1
ATOM 16602 O O . HIS B 1 391 ? 172.746 177.227 203.590 1.00 15.16 405 HIS B O 1
ATOM 16616 N N . LYS B 1 392 ? 173.619 175.533 202.377 1.00 6.94 406 LYS B N 1
ATOM 16617 C CA . LYS B 1 392 ? 174.839 175.423 203.175 1.00 8.59 406 LYS B CA 1
ATOM 16618 C C . LYS B 1 392 ? 175.594 176.741 203.299 1.00 4.95 406 LYS B C 1
ATOM 16619 O O . LYS B 1 392 ? 176.251 176.985 204.320 1.00 15.29 406 LYS B O 1
ATOM 16638 N N . SER B 1 393 ? 175.543 177.586 202.270 1.00 6.86 407 SER B N 1
ATOM 16639 C CA . SER B 1 393 ? 176.241 178.864 202.339 1.00 8.51 407 SER B CA 1
ATOM 16640 C C . SER B 1 393 ? 175.782 179.681 203.536 1.00 8.27 407 SER B C 1
ATOM 16641 O O . SER B 1 393 ? 176.576 180.418 204.124 1.00 15.11 407 SER B O 1
ATOM 16649 N N . HIS B 1 394 ? 174.533 179.501 203.961 1.00 10.65 408 HIS B N 1
ATOM 16650 C CA . HIS B 1 394 ? 174.055 180.154 205.174 1.00 11.14 408 HIS B CA 1
ATOM 16651 C C . HIS B 1 394 ? 174.658 179.536 206.426 1.00 6.47 408 HIS B C 1
ATOM 16652 O O . HIS B 1 394 ? 175.014 180.257 207.359 1.00 17.02 408 HIS B O 1
ATOM 16666 N N . HIS B 1 395 ? 174.731 178.210 206.496 1.00 8.96 409 HIS B N 1
ATOM 16667 C CA . HIS B 1 395 ? 175.377 177.573 207.638 1.00 9.44 409 HIS B CA 1
ATOM 16668 C C . HIS B 1 395 ? 176.807 178.079 207.810 1.00 8.58 409 HIS B C 1
ATOM 16669 O O . HIS B 1 395 ? 177.222 178.462 208.912 1.00 17.01 409 HIS B O 1
ATOM 16683 N N . TYR B 1 396 ? 177.573 178.094 206.720 1.00 10.38 410 TYR B N 1
ATOM 16684 C CA . TYR B 1 396 ? 178.948 178.588 206.776 1.00 7.67 410 TYR B CA 1
ATOM 16685 C C . TYR B 1 396 ? 179.021 180.083 207.077 1.00 8.13 410 TYR B C 1
ATOM 16686 O O . TYR B 1 396 ? 179.899 180.523 207.826 1.00 7.07 410 TYR B O 1
ATOM 16704 N N . GLY B 1 397 ? 178.139 180.889 206.491 1.00 8.73 411 GLY B N 1
ATOM 16705 C CA . GLY B 1 397 ? 178.075 182.291 206.867 1.00 3.97 411 GLY B CA 1
ATOM 16706 C C . GLY B 1 397 ? 177.764 182.513 208.336 1.00 8.53 411 GLY B C 1
ATOM 16707 O O . GLY B 1 397 ? 178.258 183.462 208.942 1.00 19.12 411 GLY B O 1
ATOM 16711 N N . LEU B 1 398 ? 176.914 181.668 208.916 1.00 7.64 412 LEU B N 1
ATOM 16712 C CA . LEU B 1 398 ? 176.657 181.719 210.353 1.00 8.45 412 LEU B CA 1
ATOM 16713 C C . LEU B 1 398 ? 177.894 181.379 211.180 1.00 8.74 412 LEU B C 1
ATOM 16714 O O . LEU B 1 398 ? 178.223 182.090 212.135 1.00 13.04 412 LEU B O 1
ATOM 16730 N N . VAL B 1 399 ? 178.590 180.290 210.844 1.00 6.90 413 VAL B N 1
ATOM 16731 C CA . VAL B 1 399 ? 179.822 179.973 211.577 1.00 8.13 413 VAL B CA 1
ATOM 16732 C C . VAL B 1 399 ? 180.861 181.083 211.422 1.00 9.46 413 VAL B C 1
ATOM 16733 O O . VAL B 1 399 ? 181.614 181.375 212.358 1.00 12.70 413 VAL B O 1
ATOM 16746 N N . LEU B 1 400 ? 180.925 181.721 210.253 1.00 9.10 414 LEU B N 1
ATOM 16747 C CA . LEU B 1 400 ? 181.827 182.861 210.088 1.00 7.64 414 LEU B CA 1
ATOM 16748 C C . LEU B 1 400 ? 181.392 184.039 210.953 1.00 5.71 414 LEU B C 1
ATOM 16749 O O . LEU B 1 400 ? 182.195 184.601 211.705 1.00 11.30 414 LEU B O 1
ATOM 16765 N N . ALA B 1 401 ? 180.125 184.434 210.847 1.00 6.55 415 ALA B N 1
ATOM 16766 C CA . ALA B 1 401 ? 179.613 185.571 211.601 1.00 10.56 415 ALA B CA 1
ATOM 16767 C C . ALA B 1 401 ? 179.597 185.289 213.097 1.00 9.68 415 ALA B C 1
ATOM 16768 O O . ALA B 1 401 ? 179.655 186.225 213.901 1.00 13.57 415 ALA B O 1
ATOM 16775 N N . GLY B 1 402 ? 179.518 184.021 213.488 1.00 4.02 416 GLY B N 1
ATOM 16776 C CA . GLY B 1 402 ? 179.271 183.668 214.870 1.00 4.59 416 GLY B CA 1
ATOM 16777 C C . GLY B 1 402 ? 177.883 183.986 215.364 1.00 10.20 416 GLY B C 1
ATOM 16778 O O . GLY B 1 402 ? 177.667 184.063 216.575 1.00 15.49 416 GLY B O 1
ATOM 16782 N N . ALA B 1 403 ? 176.936 184.191 214.456 1.00 12.25 417 ALA B N 1
ATOM 16783 C CA . ALA B 1 403 ? 175.537 184.312 214.831 1.00 10.00 417 ALA B CA 1
ATOM 16784 C C . ALA B 1 403 ? 175.018 182.983 215.371 1.00 13.36 417 ALA B C 1
ATOM 16785 O O . ALA B 1 403 ? 175.518 181.909 215.028 1.00 13.98 417 ALA B O 1
ATOM 16792 N N . TYR B 1 404 ? 174.008 183.066 216.238 1.00 12.96 418 TYR B N 1
ATOM 16793 C CA . TYR B 1 404 ? 173.362 181.896 216.819 1.00 7.72 418 TYR B CA 1
ATOM 16794 C C . TYR B 1 404 ? 172.108 181.537 216.033 1.00 4.20 418 TYR B C 1
ATOM 16795 O O . TYR B 1 404 ? 171.055 182.155 216.242 1.00 7.99 418 TYR B O 1
ATOM 16813 N N . PRO B 1 405 ? 172.155 180.556 215.130 1.00 4.71 419 PRO B N 1
ATOM 16814 C CA . PRO B 1 405 ? 170.936 180.169 214.409 1.00 11.24 419 PRO B CA 1
ATOM 16815 C C . PRO B 1 405 ? 169.926 179.524 215.346 1.00 10.85 419 PRO B C 1
ATOM 16816 O O . PRO B 1 405 ? 170.267 178.667 216.163 1.00 15.71 419 PRO B O 1
ATOM 16827 N N . MET B 1 406 ? 168.675 179.947 215.214 1.00 7.42 420 MET B N 1
ATOM 16828 C CA . MET B 1 406 ? 167.507 179.184 215.641 1.00 9.09 420 MET B CA 1
ATOM 16829 C C . MET B 1 406 ? 166.861 178.633 214.374 1.00 9.84 420 MET B C 1
ATOM 16830 O O . MET B 1 406 ? 166.098 179.329 213.699 1.00 8.36 420 MET B O 1
ATOM 16844 N N . TYR B 1 407 ? 167.188 177.381 214.057 1.00 10.72 421 TYR B N 1
ATOM 16845 C CA . TYR B 1 407 ? 166.684 176.727 212.855 1.00 4.83 421 TYR B CA 1
ATOM 16846 C C . TYR B 1 407 ? 165.188 176.443 212.940 1.00 10.68 421 TYR B C 1
ATOM 16847 O O . TYR B 1 407 ? 164.697 175.904 213.935 1.00 10.30 421 TYR B O 1
ATOM 16865 N N . LEU B 1 408 ? 164.471 176.811 211.878 1.00 11.03 422 LEU B N 1
ATOM 16866 C CA . LEU B 1 408 ? 163.024 176.650 211.771 1.00 10.08 422 LEU B CA 1
ATOM 16867 C C . LEU B 1 408 ? 162.711 175.463 210.864 1.00 8.69 422 LEU B C 1
ATOM 16868 O O . LEU B 1 408 ? 163.141 175.434 209.707 1.00 5.23 422 LEU B O 1
ATOM 16884 N N . ASP B 1 409 ? 161.969 174.488 211.389 1.00 10.91 423 ASP B N 1
ATOM 16885 C CA . ASP B 1 409 ? 161.612 173.290 210.630 1.00 13.56 423 ASP B CA 1
ATOM 16886 C C . ASP B 1 409 ? 160.609 173.619 209.526 1.00 14.24 423 ASP B C 1
ATOM 16887 O O . ASP B 1 409 ? 159.474 174.021 209.799 1.00 13.57 423 ASP B O 1
ATOM 16896 N N . ALA B 1 410 ? 161.041 173.448 208.278 1.00 9.25 424 ALA B N 1
ATOM 16897 C CA . ALA B 1 410 ? 160.132 173.331 207.144 1.00 4.28 424 ALA B CA 1
ATOM 16898 C C . ALA B 1 410 ? 159.166 172.163 207.317 1.00 10.04 424 ALA B C 1
ATOM 16899 O O . ALA B 1 410 ? 159.555 171.071 207.739 1.00 21.87 424 ALA B O 1
ATOM 16906 N N . TYR B 1 411 ? 157.899 172.399 206.988 1.00 9.82 425 TYR B N 1
ATOM 16907 C CA . TYR B 1 411 ? 156.884 171.363 207.131 1.00 9.28 425 TYR B CA 1
ATOM 16908 C C . TYR B 1 411 ? 157.254 170.133 206.300 1.00 16.01 425 TYR B C 1
ATOM 16909 O O . TYR B 1 411 ? 157.770 170.268 205.185 1.00 20.15 425 TYR B O 1
ATOM 16927 N N . PRO B 1 412 ? 157.019 168.926 206.815 1.00 15.06 426 PRO B N 1
ATOM 16928 C CA . PRO B 1 412 ? 157.397 167.713 206.084 1.00 9.72 426 PRO B CA 1
ATOM 16929 C C . PRO B 1 412 ? 156.447 167.347 204.953 1.00 13.67 426 PRO B C 1
ATOM 16930 O O . PRO B 1 412 ? 155.240 167.593 205.004 1.00 12.57 426 PRO B O 1
ATOM 16941 N N . LEU B 1 413 ? 157.031 166.740 203.918 1.00 18.01 427 LEU B N 1
ATOM 16942 C CA . LEU B 1 413 ? 156.313 166.070 202.834 1.00 16.45 427 LEU B CA 1
ATOM 16943 C C . LEU B 1 413 ? 156.690 164.588 202.824 1.00 18.74 427 LEU B C 1
ATOM 16944 O O . LEU B 1 413 ? 157.431 164.129 201.945 1.00 22.73 427 LEU B O 1
ATOM 16960 N N . PRO B 1 414 ? 156.197 163.815 203.799 1.00 20.31 428 PRO B N 1
ATOM 16961 C CA . PRO B 1 414 ? 156.672 162.426 203.977 1.00 23.20 428 PRO B CA 1
ATOM 16962 C C . PRO B 1 414 ? 156.591 161.548 202.735 1.00 25.06 428 PRO B C 1
ATOM 16963 O O . PRO B 1 414 ? 157.474 160.707 202.527 1.00 27.29 428 PRO B O 1
ATOM 16974 N N . GLN B 1 415 ? 155.556 161.710 201.910 1.00 22.61 429 GLN B N 1
ATOM 16975 C CA . GLN B 1 415 ? 155.404 160.866 200.726 1.00 20.33 429 GLN B CA 1
ATOM 16976 C C . GLN B 1 415 ? 156.591 160.995 199.778 1.00 20.16 429 GLN B C 1
ATOM 16977 O O . GLN B 1 415 ? 156.842 160.089 198.976 1.00 21.74 429 GLN B O 1
ATOM 16991 N N . TYR B 1 416 ? 157.299 162.120 199.820 1.00 18.39 430 TYR B N 1
ATOM 16992 C CA . TYR B 1 416 ? 158.281 162.487 198.810 1.00 22.35 430 TYR B CA 1
ATOM 16993 C C . TYR B 1 416 ? 159.689 162.639 199.371 1.00 25.55 430 TYR B C 1
ATOM 16994 O O . TYR B 1 416 ? 160.642 162.706 198.587 1.00 27.16 430 TYR B O 1
ATOM 17012 N N . ALA B 1 417 ? 159.848 162.691 200.694 1.00 21.68 431 ALA B N 1
ATOM 17013 C CA . ALA B 1 417 ? 161.144 162.908 201.339 1.00 24.19 431 ALA B CA 1
ATOM 17014 C C . ALA B 1 417 ? 161.795 164.208 200.875 1.00 22.39 431 ALA B C 1
ATOM 17015 O O . ALA B 1 417 ? 162.967 164.253 200.496 1.00 23.25 431 ALA B O 1
ATOM 17022 N N . ILE B 1 418 ? 161.006 165.276 200.914 1.00 19.54 432 ILE B N 1
ATOM 17023 C CA . ILE B 1 418 ? 161.447 166.628 200.604 1.00 21.50 432 ILE B CA 1
ATOM 17024 C C . ILE B 1 418 ? 160.845 167.531 201.670 1.00 19.42 432 ILE B C 1
ATOM 17025 O O . ILE B 1 418 ? 159.752 167.269 202.180 1.00 15.90 432 ILE B O 1
ATOM 17041 N N . TYR B 1 419 ? 161.565 168.590 202.024 1.00 19.31 433 TYR B N 1
ATOM 17042 C CA . TYR B 1 419 ? 160.992 169.606 202.892 1.00 16.23 433 TYR B CA 1
ATOM 17043 C C . TYR B 1 419 ? 160.244 170.651 202.082 1.00 18.63 433 TYR B C 1
ATOM 17044 O O . TYR B 1 419 ? 160.615 170.983 200.954 1.00 25.80 433 TYR B O 1
ATOM 17062 N N . GLY B 1 420 ? 159.173 171.165 202.678 1.00 11.37 434 GLY B N 1
ATOM 17063 C CA . GLY B 1 420 ? 158.496 172.344 202.180 1.00 12.91 434 GLY B CA 1
ATOM 17064 C C . GLY B 1 420 ? 159.169 173.649 202.535 1.00 9.77 434 GLY B C 1
ATOM 17065 O O . GLY B 1 420 ? 160.396 173.748 202.641 1.00 12.57 434 GLY B O 1
ATOM 17069 N N . ALA B 1 421 ? 158.340 174.668 202.718 1.00 5.66 435 ALA B N 1
ATOM 17070 C CA . ALA B 1 421 ? 158.712 175.934 203.325 1.00 3.01 435 ALA B CA 1
ATOM 17071 C C . ALA B 1 421 ? 158.471 175.929 204.833 1.00 4.91 435 ALA B C 1
ATOM 17072 O O . ALA B 1 421 ? 157.771 175.074 205.376 1.00 6.51 435 ALA B O 1
ATOM 17079 N N . VAL B 1 422 ? 159.080 176.903 205.502 1.00 9.49 436 VAL B N 1
ATOM 17080 C CA . VAL B 1 422 ? 158.885 177.161 206.928 1.00 5.99 436 VAL B CA 1
ATOM 17081 C C . VAL B 1 422 ? 157.535 177.841 207.133 1.00 10.92 436 VAL B C 1
ATOM 17082 O O . VAL B 1 422 ? 157.357 178.990 206.706 1.00 18.62 436 VAL B O 1
ATOM 17095 N N . PRO B 1 423 ? 156.560 177.187 207.765 1.00 10.01 437 PRO B N 1
ATOM 17096 C CA . PRO B 1 423 ? 155.298 177.869 208.074 1.00 6.47 437 PRO B CA 1
ATOM 17097 C C . PRO B 1 423 ? 155.514 179.157 208.859 1.00 5.65 437 PRO B C 1
ATOM 17098 O O . PRO B 1 423 ? 156.411 179.261 209.696 1.00 7.55 437 PRO B O 1
ATOM 17109 N N . LEU B 1 424 ? 154.674 180.150 208.561 1.00 7.44 438 LEU B N 1
ATOM 17110 C CA . LEU B 1 424 ? 154.701 181.421 209.277 1.00 7.97 438 LEU B CA 1
ATOM 17111 C C . LEU B 1 424 ? 154.384 181.264 210.756 1.00 4.85 438 LEU B C 1
ATOM 17112 O O . LEU B 1 424 ? 154.928 182.002 211.585 1.00 12.42 438 LEU B O 1
ATOM 17128 N N . ARG B 1 425 ? 153.505 180.330 211.111 1.00 8.27 439 ARG B N 1
ATOM 17129 C CA . ARG B 1 425 ? 153.275 180.060 212.524 1.00 10.94 439 ARG B CA 1
ATOM 17130 C C . ARG B 1 425 ? 154.547 179.587 213.214 1.00 8.63 439 ARG B C 1
ATOM 17131 O O . ARG B 1 425 ? 154.782 179.915 214.379 1.00 14.90 439 ARG B O 1
ATOM 17152 N N . THR B 1 426 ? 155.382 178.816 212.517 1.00 7.21 440 THR B N 1
ATOM 17153 C CA . THR B 1 426 ? 156.662 178.403 213.089 1.00 4.12 440 THR B CA 1
ATOM 17154 C C . THR B 1 426 ? 157.555 179.603 213.397 1.00 9.26 440 THR B C 1
ATOM 17155 O O . THR B 1 426 ? 158.135 179.697 214.485 1.00 11.76 440 THR B O 1
ATOM 17166 N N . ILE B 1 427 ? 157.690 180.524 212.441 1.00 8.94 441 ILE B N 1
ATOM 17167 C CA . ILE B 1 427 ? 158.456 181.752 212.662 1.00 5.60 441 ILE B CA 1
ATOM 17168 C C . ILE B 1 427 ? 157.900 182.548 213.839 1.00 8.79 441 ILE B C 1
ATOM 17169 O O . ILE B 1 427 ? 158.647 182.978 214.727 1.00 14.41 441 ILE B O 1
ATOM 17185 N N . LYS B 1 428 ? 156.594 182.817 213.828 1.00 8.79 442 LYS B N 1
ATOM 17186 C CA . LYS B 1 428 ? 155.972 183.552 214.927 1.00 9.35 442 LYS B CA 1
ATOM 17187 C C . LYS B 1 428 ? 156.221 182.880 216.274 1.00 8.40 442 LYS B C 1
ATOM 17188 O O . LYS B 1 428 ? 156.565 183.548 217.254 1.00 13.83 442 LYS B O 1
ATOM 17207 N N . GLN B 1 429 ? 155.990 181.571 216.358 1.00 8.35 443 GLN B N 1
ATOM 17208 C CA . GLN B 1 429 ? 156.254 180.834 217.590 1.00 4.28 443 GLN B CA 1
ATOM 17209 C C . GLN B 1 429 ? 157.706 180.972 218.035 1.00 7.51 443 GLN B C 1
ATOM 17210 O O . GLN B 1 429 ? 157.978 181.174 219.219 1.00 12.87 443 GLN B O 1
ATOM 17224 N N . ALA B 1 430 ? 158.654 180.806 217.114 1.00 8.75 444 ALA B N 1
ATOM 17225 C CA . ALA B 1 430 ? 160.063 181.006 217.449 1.00 7.15 444 ALA B CA 1
ATOM 17226 C C . ALA B 1 430 ? 160.318 182.391 218.038 1.00 8.79 444 ALA B C 1
ATOM 17227 O O . ALA B 1 430 ? 160.964 182.525 219.085 1.00 13.58 444 ALA B O 1
ATOM 17234 N N . LEU B 1 431 ? 159.830 183.435 217.368 1.00 10.23 445 LEU B N 1
ATOM 17235 C CA . LEU B 1 431 ? 160.011 184.801 217.861 1.00 5.48 445 LEU B CA 1
ATOM 17236 C C . LEU B 1 431 ? 159.395 185.001 219.242 1.00 7.58 445 LEU B C 1
ATOM 17237 O O . LEU B 1 431 ? 160.000 185.625 220.119 1.00 11.08 445 LEU B O 1
ATOM 17253 N N . LEU B 1 432 ? 158.182 184.497 219.451 1.00 6.66 446 LEU B N 1
ATOM 17254 C CA . LEU B 1 432 ? 157.510 184.669 220.737 1.00 10.88 446 LEU B CA 1
ATOM 17255 C C . LEU B 1 432 ? 158.155 183.846 221.849 1.00 13.37 446 LEU B C 1
ATOM 17256 O O . LEU B 1 432 ? 158.176 184.276 223.006 1.00 16.28 446 LEU B O 1
ATOM 17272 N N . ASP B 1 433 ? 158.658 182.654 221.534 1.00 8.85 447 ASP B N 1
ATOM 17273 C CA . ASP B 1 433 ? 159.500 181.920 222.475 1.00 6.33 447 ASP B CA 1
ATOM 17274 C C . ASP B 1 433 ? 160.735 182.721 222.869 1.00 11.16 447 ASP B C 1
ATOM 17275 O O . ASP B 1 433 ? 161.050 182.854 224.056 1.00 23.90 447 ASP B O 1
ATOM 17284 N N . LEU B 1 434 ? 161.455 183.256 221.883 1.00 8.89 448 LEU B N 1
ATOM 17285 C CA . LEU B 1 434 ? 162.599 184.118 222.175 1.00 8.44 448 LEU B CA 1
ATOM 17286 C C . LEU B 1 434 ? 162.207 185.312 223.039 1.00 6.51 448 LEU B C 1
ATOM 17287 O O . LEU B 1 434 ? 162.961 185.713 223.932 1.00 12.37 448 LEU B O 1
ATOM 17303 N N . GLU B 1 435 ? 161.038 185.896 222.786 1.00 8.83 449 GLU B N 1
ATOM 17304 C CA . GLU B 1 435 ? 160.539 186.974 223.636 1.00 12.06 449 GLU B CA 1
ATOM 17305 C C . GLU B 1 435 ? 160.312 186.496 225.067 1.00 13.14 449 GLU B C 1
ATOM 17306 O O . GLU B 1 435 ? 160.734 187.151 226.026 1.00 17.66 449 GLU B O 1
ATOM 17318 N N . ALA B 1 436 ? 159.628 185.364 225.230 1.00 9.11 450 ALA B N 1
ATOM 17319 C CA . ALA B 1 436 ? 159.444 184.784 226.558 1.00 9.31 450 ALA B CA 1
ATOM 17320 C C . ALA B 1 436 ? 160.784 184.529 227.236 1.00 12.34 450 ALA B C 1
ATOM 17321 O O . ALA B 1 436 ? 160.929 184.744 228.445 1.00 17.97 450 ALA B O 1
ATOM 17328 N N . ALA B 1 437 ? 161.774 184.066 226.473 1.00 11.15 451 ALA B N 1
ATOM 17329 C CA . ALA B 1 437 ? 163.127 183.911 226.991 1.00 13.27 451 ALA B CA 1
ATOM 17330 C C . ALA B 1 437 ? 163.801 185.250 227.263 1.00 12.95 451 ALA B C 1
ATOM 17331 O O . ALA B 1 437 ? 164.834 185.283 227.939 1.00 18.42 451 ALA B O 1
ATOM 17338 N N . GLY B 1 438 ? 163.246 186.348 226.756 1.00 7.31 452 GLY B N 1
ATOM 17339 C CA . GLY B 1 438 ? 163.921 187.629 226.786 1.00 7.31 452 GLY B CA 1
ATOM 17340 C C . GLY B 1 438 ? 165.076 187.762 225.826 1.00 11.28 452 GLY B C 1
ATOM 17341 O O . GLY B 1 438 ? 165.958 188.596 226.042 1.00 14.23 452 GLY B O 1
ATOM 17345 N N . GLN B 1 439 ? 165.094 186.960 224.765 1.00 13.38 453 GLN B N 1
ATOM 17346 C CA . GLN B 1 439 ? 166.179 186.941 223.797 1.00 7.74 453 GLN B CA 1
ATOM 17347 C C . GLN B 1 439 ? 165.759 187.533 222.460 1.00 7.59 453 GLN B C 1
ATOM 17348 O O . GLN B 1 439 ? 166.556 187.537 221.519 1.00 13.39 453 GLN B O 1
ATOM 17362 N N . LEU B 1 440 ? 164.523 188.027 222.357 1.00 9.84 454 LEU B N 1
ATOM 17363 C CA . LEU B 1 440 ? 164.054 188.640 221.119 1.00 10.10 454 LEU B CA 1
ATOM 17364 C C . LEU B 1 440 ? 164.940 189.807 220.703 1.00 8.38 454 LEU B C 1
ATOM 17365 O O . LEU B 1 440 ? 165.260 189.959 219.519 1.00 10.79 454 LEU B O 1
ATOM 17381 N N . HIS B 1 441 ? 165.332 190.654 221.656 1.00 9.65 455 HIS B N 1
ATOM 17382 C CA . HIS B 1 441 ? 166.174 191.797 221.321 1.00 8.39 455 HIS B CA 1
ATOM 17383 C C . HIS B 1 441 ? 167.428 191.357 220.574 1.00 8.81 455 HIS B C 1
ATOM 17384 O O . HIS B 1 441 ? 167.834 191.997 219.598 1.00 11.26 455 HIS B O 1
ATOM 17398 N N . ARG B 1 442 ? 168.062 190.275 221.026 1.00 10.16 456 ARG B N 1
ATOM 17399 C CA . ARG B 1 442 ? 169.247 189.767 220.342 1.00 7.27 456 ARG B CA 1
ATOM 17400 C C . ARG B 1 442 ? 168.945 189.451 218.880 1.00 5.70 456 ARG B C 1
ATOM 17401 O O . ARG B 1 442 ? 169.788 189.671 218.004 1.00 9.29 456 ARG B O 1
ATOM 17422 N N . VAL B 1 443 ? 167.761 188.901 218.606 1.00 4.70 457 VAL B N 1
ATOM 17423 C CA . VAL B 1 443 ? 167.396 188.503 217.250 1.00 4.08 457 VAL B CA 1
ATOM 17424 C C . VAL B 1 443 ? 167.616 189.670 216.303 1.00 5.51 457 VAL B C 1
ATOM 17425 O O . VAL B 1 443 ? 167.094 190.769 216.515 1.00 12.79 457 VAL B O 1
ATOM 17438 N N . ARG B 1 444 ? 168.386 189.430 215.242 1.00 5.58 458 ARG B N 1
ATOM 17439 C CA . ARG B 1 444 ? 168.700 190.456 214.257 1.00 10.87 458 ARG B CA 1
ATOM 17440 C C . ARG B 1 444 ? 168.103 190.223 212.879 1.00 4.25 458 ARG B C 1
ATOM 17441 O O . ARG B 1 444 ? 167.865 191.199 212.167 1.00 12.09 458 ARG B O 1
ATOM 17462 N N . MET B 1 445 ? 167.845 188.984 212.468 1.00 4.24 459 MET B N 1
ATOM 17463 C CA . MET B 1 445 ? 167.494 188.780 211.071 1.00 7.79 459 MET B CA 1
ATOM 17464 C C . MET B 1 445 ? 166.811 187.425 210.911 1.00 7.09 459 MET B C 1
ATOM 17465 O O . MET B 1 445 ? 167.117 186.473 211.631 1.00 9.78 459 MET B O 1
ATOM 17479 N N . LEU B 1 446 ? 165.874 187.361 209.962 1.00 3.49 460 LEU B N 1
ATOM 17480 C CA . LEU B 1 446 ? 165.296 186.119 209.450 1.00 4.42 460 LEU B CA 1
ATOM 17481 C C . LEU B 1 446 ? 165.799 185.773 208.051 1.00 7.63 460 LEU B C 1
ATOM 17482 O O . LEU B 1 446 ? 165.658 186.576 207.123 1.00 15.96 460 LEU B O 1
ATOM 17498 N N . LEU B 1 447 ? 166.382 184.577 207.907 1.00 3.01 461 LEU B N 1
ATOM 17499 C CA . LEU B 1 447 ? 166.857 184.052 206.624 1.00 3.15 461 LEU B CA 1
ATOM 17500 C C . LEU B 1 447 ? 165.851 183.037 206.092 1.00 5.54 461 LEU B C 1
ATOM 17501 O O . LEU B 1 447 ? 165.660 181.976 206.692 1.00 7.90 461 LEU B O 1
ATOM 17517 N N . LEU B 1 448 ? 165.198 183.363 204.977 1.00 7.33 462 LEU B N 1
ATOM 17518 C CA . LEU B 1 448 ? 164.324 182.421 204.290 1.00 5.31 462 LEU B CA 1
ATOM 17519 C C . LEU B 1 448 ? 164.633 182.406 202.802 1.00 5.35 462 LEU B C 1
ATOM 17520 O O . LEU B 1 448 ? 164.881 183.450 202.196 1.00 13.01 462 LEU B O 1
ATOM 17536 N N . THR B 1 449 ? 164.624 181.208 202.226 1.00 6.43 463 THR B N 1
ATOM 17537 C CA . THR B 1 449 ? 164.748 181.018 200.785 1.00 7.86 463 THR B CA 1
ATOM 17538 C C . THR B 1 449 ? 163.378 181.252 200.163 1.00 8.18 463 THR B C 1
ATOM 17539 O O . THR B 1 449 ? 162.468 180.441 200.343 1.00 9.43 463 THR B O 1
ATOM 17550 N N . ASN B 1 450 ? 163.226 182.345 199.409 1.00 8.17 464 ASN B N 1
ATOM 17551 C CA . ASN B 1 450 ? 161.888 182.756 198.994 1.00 11.55 464 ASN B CA 1
ATOM 17552 C C . ASN B 1 450 ? 161.225 181.693 198.137 1.00 19.53 464 ASN B C 1
ATOM 17553 O O . ASN B 1 450 ? 160.020 181.449 198.268 1.00 20.99 464 ASN B O 1
ATOM 17564 N N . CYS B 1 451 ? 161.975 181.067 197.240 1.00 18.19 465 CYS B N 1
ATOM 17565 C CA . CYS B 1 451 ? 161.507 179.873 196.554 1.00 8.56 465 CYS B CA 1
ATOM 17566 C C . CYS B 1 451 ? 162.376 178.707 196.999 1.00 13.76 465 CYS B C 1
ATOM 17567 O O . CYS B 1 451 ? 163.599 178.737 196.823 1.00 18.23 465 CYS B O 1
ATOM 17575 N N . THR B 1 452 ? 161.747 177.684 197.564 1.00 8.94 466 THR B N 1
ATOM 17576 C CA . THR B 1 452 ? 162.468 176.476 197.924 1.00 7.99 466 THR B CA 1
ATOM 17577 C C . THR B 1 452 ? 162.965 175.775 196.665 1.00 13.66 466 THR B C 1
ATOM 17578 O O . THR B 1 452 ? 162.427 175.952 195.570 1.00 13.76 466 THR B O 1
ATOM 17589 N N . PHE B 1 453 ? 164.021 174.980 196.831 1.00 18.50 467 PHE B N 1
ATOM 17590 C CA . PHE B 1 453 ? 164.569 174.241 195.701 1.00 14.66 467 PHE B CA 1
ATOM 17591 C C . PHE B 1 453 ? 163.449 173.539 194.941 1.00 15.61 467 PHE B C 1
ATOM 17592 O O . PHE B 1 453 ? 163.433 173.529 193.706 1.00 17.78 467 PHE B O 1
ATOM 17609 N N . ASP B 1 454 ? 162.502 172.948 195.672 1.00 13.48 468 ASP B N 1
ATOM 17610 C CA . ASP B 1 454 ? 161.389 172.203 195.093 1.00 14.21 468 ASP B CA 1
ATOM 17611 C C . ASP B 1 454 ? 160.311 173.111 194.511 1.00 17.36 468 ASP B C 1
ATOM 17612 O O . ASP B 1 454 ? 159.416 172.616 193.818 1.00 20.46 468 ASP B O 1
ATOM 17621 N N . GLY B 1 455 ? 160.376 174.413 194.777 1.00 15.69 469 GLY B N 1
ATOM 17622 C CA . GLY B 1 455 ? 159.479 175.390 194.194 1.00 9.28 469 GLY B CA 1
ATOM 17623 C C . GLY B 1 455 ? 158.416 175.967 195.107 1.00 6.13 469 GLY B C 1
ATOM 17624 O O . GLY B 1 455 ? 157.541 176.690 194.621 1.00 8.65 469 GLY B O 1
ATOM 17628 N N . VAL B 1 456 ? 158.455 175.671 196.403 1.00 11.50 470 VAL B N 1
ATOM 17629 C CA . VAL B 1 456 ? 157.459 176.184 197.340 1.00 7.40 470 VAL B CA 1
ATOM 17630 C C . VAL B 1 456 ? 157.771 177.653 197.594 1.00 9.77 470 VAL B C 1
ATOM 17631 O O . VAL B 1 456 ? 158.835 177.988 198.127 1.00 13.22 470 VAL B O 1
ATOM 17644 N N . VAL B 1 457 ? 156.867 178.544 197.200 1.00 12.56 471 VAL B N 1
ATOM 17645 C CA . VAL B 1 457 ? 157.136 179.976 197.253 1.00 8.87 471 VAL B CA 1
ATOM 17646 C C . VAL B 1 457 ? 156.502 180.564 198.508 1.00 3.73 471 VAL B C 1
ATOM 17647 O O . VAL B 1 457 ? 155.289 180.455 198.715 1.00 6.95 471 VAL B O 1
ATOM 17660 N N . TYR B 1 458 ? 157.332 181.194 199.337 1.00 9.76 472 TYR B N 1
ATOM 17661 C CA . TYR B 1 458 ? 156.858 181.986 200.463 1.00 9.39 472 TYR B CA 1
ATOM 17662 C C . TYR B 1 458 ? 156.152 183.241 199.975 1.00 10.81 472 TYR B C 1
ATOM 17663 O O . TYR B 1 458 ? 156.453 183.772 198.905 1.00 12.19 472 TYR B O 1
ATOM 17681 N N . ASN B 1 459 ? 155.174 183.687 200.749 1.00 8.59 473 ASN B N 1
ATOM 17682 C CA . ASN B 1 459 ? 154.591 185.000 200.524 1.00 4.01 473 ASN B CA 1
ATOM 17683 C C . ASN B 1 459 ? 155.388 185.972 201.385 1.00 6.49 473 ASN B C 1
ATOM 17684 O O . ASN B 1 459 ? 155.133 186.076 202.590 1.00 11.88 473 ASN B O 1
ATOM 17695 N N . PRO B 1 460 ? 156.361 186.698 200.818 1.00 7.24 474 PRO B N 1
ATOM 17696 C CA . PRO B 1 460 ? 157.198 187.559 201.667 1.00 4.83 474 PRO B CA 1
ATOM 17697 C C . PRO B 1 460 ? 156.441 188.675 202.353 1.00 11.52 474 PRO B C 1
ATOM 17698 O O . PRO B 1 460 ? 156.775 189.016 203.490 1.00 14.08 474 PRO B O 1
ATOM 17709 N N . ARG B 1 461 ? 155.454 189.286 201.696 1.00 12.11 475 ARG B N 1
ATOM 17710 C CA . ARG B 1 461 ? 154.793 190.428 202.315 1.00 6.84 475 ARG B CA 1
ATOM 17711 C C . ARG B 1 461 ? 154.108 190.013 203.609 1.00 10.05 475 ARG B C 1
ATOM 17712 O O . ARG B 1 461 ? 154.214 190.707 204.626 1.00 16.41 475 ARG B O 1
ATOM 17733 N N . ARG B 1 462 ? 153.467 188.843 203.611 1.00 7.55 476 ARG B N 1
ATOM 17734 C CA . ARG B 1 462 ? 152.750 188.392 204.799 1.00 7.71 476 ARG B CA 1
ATOM 17735 C C . ARG B 1 462 ? 153.727 187.980 205.890 1.00 8.05 476 ARG B C 1
ATOM 17736 O O . ARG B 1 462 ? 153.510 188.269 207.076 1.00 8.46 476 ARG B O 1
ATOM 17757 N N . VAL B 1 463 ? 154.838 187.355 205.500 1.00 8.70 477 VAL B N 1
ATOM 17758 C CA . VAL B 1 463 ? 155.809 186.895 206.481 1.00 6.22 477 VAL B CA 1
ATOM 17759 C C . VAL B 1 463 ? 156.475 188.092 207.140 1.00 8.04 477 VAL B C 1
ATOM 17760 O O . VAL B 1 463 ? 156.626 188.140 208.365 1.00 10.25 477 VAL B O 1
ATOM 17773 N N . MET B 1 464 ? 156.853 189.089 206.339 1.00 10.17 478 MET B N 1
ATOM 17774 C CA . MET B 1 464 ? 157.477 190.287 206.880 1.00 5.94 478 MET B CA 1
ATOM 17775 C C . MET B 1 464 ? 156.494 191.078 207.728 1.00 10.73 478 MET B C 1
ATOM 17776 O O . MET B 1 464 ? 156.872 191.623 208.767 1.00 14.82 478 MET B O 1
ATOM 17790 N N . GLU B 1 465 ? 155.222 191.132 207.326 1.00 13.47 479 GLU B N 1
ATOM 17791 C CA . GLU B 1 465 ? 154.234 191.846 208.127 1.00 6.18 479 GLU B CA 1
ATOM 17792 C C . GLU B 1 465 ? 154.095 191.209 209.503 1.00 7.16 479 GLU B C 1
ATOM 17793 O O . GLU B 1 465 ? 154.190 191.886 210.536 1.00 6.10 479 GLU B O 1
ATOM 17805 N N . GLU B 1 466 ? 153.919 189.887 209.539 1.00 12.49 480 GLU B N 1
ATOM 17806 C CA . GLU B 1 466 ? 153.666 189.236 210.816 1.00 10.05 480 GLU B CA 1
ATOM 17807 C C . GLU B 1 466 ? 154.928 189.153 211.662 1.00 9.20 480 GLU B C 1
ATOM 17808 O O . GLU B 1 466 ? 154.840 189.103 212.893 1.00 17.39 480 GLU B O 1
ATOM 17820 N N . VAL B 1 467 ? 156.104 189.131 211.034 1.00 5.27 481 VAL B N 1
ATOM 17821 C CA . VAL B 1 467 ? 157.348 189.120 211.794 1.00 6.16 481 VAL B CA 1
ATOM 17822 C C . VAL B 1 467 ? 157.665 190.506 212.347 1.00 6.55 481 VAL B C 1
ATOM 17823 O O . VAL B 1 467 ? 158.105 190.637 213.494 1.00 15.12 481 VAL B O 1
ATOM 17836 N N . LEU B 1 468 ? 157.456 191.561 211.553 1.00 9.57 482 LEU B N 1
ATOM 17837 C CA . LEU B 1 468 ? 157.610 192.923 212.049 1.00 5.57 482 LEU B CA 1
ATOM 17838 C C . LEU B 1 468 ? 156.552 193.283 213.078 1.00 7.16 482 LEU B C 1
ATOM 17839 O O . LEU B 1 468 ? 156.719 194.268 213.802 1.00 6.03 482 LEU B O 1
ATOM 17855 N N . ALA B 1 469 ? 155.463 192.519 213.153 1.00 16.02 483 ALA B N 1
ATOM 17856 C CA . ALA B 1 469 ? 154.550 192.690 214.275 1.00 9.77 483 ALA B CA 1
ATOM 17857 C C . ALA B 1 469 ? 155.208 192.260 215.581 1.00 15.24 483 ALA B C 1
ATOM 17858 O O . ALA B 1 469 ? 154.973 192.869 216.631 1.00 20.22 483 ALA B O 1
ATOM 17865 N N . ILE B 1 470 ? 156.037 191.216 215.537 1.00 11.03 484 ILE B N 1
ATOM 17866 C CA . ILE B 1 470 ? 156.778 190.789 216.721 1.00 11.27 484 ILE B CA 1
ATOM 17867 C C . ILE B 1 470 ? 158.023 191.645 216.916 1.00 13.85 484 ILE B C 1
ATOM 17868 O O . ILE B 1 470 ? 158.265 192.180 218.003 1.00 19.01 484 ILE B O 1
ATOM 17884 N N . LYS B 1 471 ? 158.829 191.788 215.865 1.00 13.06 485 LYS B N 1
ATOM 17885 C CA . LYS B 1 471 ? 160.170 192.362 215.955 1.00 10.13 485 LYS B CA 1
ATOM 17886 C C . LYS B 1 471 ? 160.247 193.482 214.926 1.00 14.04 485 LYS B C 1
ATOM 17887 O O . LYS B 1 471 ? 160.687 193.268 213.788 1.00 14.02 485 LYS B O 1
ATOM 17906 N N . PRO B 1 472 ? 159.821 194.695 215.292 1.00 9.64 486 PRO B N 1
ATOM 17907 C CA . PRO B 1 472 ? 159.667 195.762 214.289 1.00 7.49 486 PRO B CA 1
ATOM 17908 C C . PRO B 1 472 ? 160.948 196.154 213.571 1.00 9.93 486 PRO B C 1
ATOM 17909 O O . PRO B 1 472 ? 160.864 196.851 212.553 1.00 11.66 486 PRO B O 1
ATOM 17920 N N . ASP B 1 473 ? 162.121 195.742 214.053 1.00 10.53 487 ASP B N 1
ATOM 17921 C CA . ASP B 1 473 ? 163.390 196.162 213.470 1.00 4.90 487 ASP B CA 1
ATOM 17922 C C . ASP B 1 473 ? 164.253 194.975 213.059 1.00 7.54 487 ASP B C 1
ATOM 17923 O O . ASP B 1 473 ? 165.467 195.121 212.891 1.00 16.38 487 ASP B O 1
ATOM 17932 N N . ILE B 1 474 ? 163.647 193.800 212.895 1.00 9.11 488 ILE B N 1
ATOM 17933 C CA . ILE B 1 474 ? 164.342 192.661 212.313 1.00 9.04 488 ILE B CA 1
ATOM 17934 C C . ILE B 1 474 ? 164.664 192.940 210.851 1.00 8.52 488 ILE B C 1
ATOM 17935 O O . ILE B 1 474 ? 163.885 193.581 210.134 1.00 10.81 488 ILE B O 1
ATOM 17951 N N . CYS B 1 475 ? 165.822 192.465 210.405 1.00 8.05 489 CYS B N 1
ATOM 17952 C CA . CYS B 1 475 ? 166.160 192.457 208.991 1.00 3.28 489 CYS B CA 1
ATOM 17953 C C . CYS B 1 475 ? 165.703 191.150 208.356 1.00 3.74 489 CYS B C 1
ATOM 17954 O O . CYS B 1 475 ? 165.645 190.108 209.010 1.00 4.29 489 CYS B O 1
ATOM 17962 N N . PHE B 1 476 ? 165.364 191.217 207.074 1.00 7.63 490 PHE B N 1
ATOM 17963 C CA . PHE B 1 476 ? 165.030 190.038 206.288 1.00 3.79 490 PHE B CA 1
ATOM 17964 C C . PHE B 1 476 ? 166.058 189.854 205.185 1.00 4.80 490 PHE B C 1
ATOM 17965 O O . PHE B 1 476 ? 166.297 190.774 204.397 1.00 8.44 490 PHE B O 1
ATOM 17982 N N . LEU B 1 477 ? 166.664 188.672 205.131 1.00 3.38 491 LEU B N 1
ATOM 17983 C CA . LEU B 1 477 ? 167.411 188.226 203.963 1.00 3.11 491 LEU B CA 1
ATOM 17984 C C . LEU B 1 477 ? 166.610 187.127 203.284 1.00 2.63 491 LEU B C 1
ATOM 17985 O O . LEU B 1 477 ? 166.373 186.070 203.876 1.00 6.18 491 LEU B O 1
ATOM 18001 N N . TRP B 1 478 ? 166.187 187.383 202.052 1.00 5.30 492 TRP B N 1
ATOM 18002 C CA . TRP B 1 478 ? 165.522 186.390 201.219 1.00 2.77 492 TRP B CA 1
ATOM 18003 C C . TRP B 1 478 ? 166.528 185.827 200.224 1.00 5.34 492 TRP B C 1
ATOM 18004 O O . TRP B 1 478 ? 166.939 186.517 199.287 1.00 11.46 492 TRP B O 1
ATOM 18025 N N . ASP B 1 479 ? 166.925 184.573 200.432 1.00 8.02 493 ASP B N 1
ATOM 18026 C CA . ASP B 1 479 ? 167.831 183.881 199.518 1.00 5.19 493 ASP B CA 1
ATOM 18027 C C . ASP B 1 479 ? 167.046 183.410 198.298 1.00 7.01 493 ASP B C 1
ATOM 18028 O O . ASP B 1 479 ? 166.671 182.243 198.166 1.00 18.95 493 ASP B O 1
ATOM 18037 N N . GLU B 1 480 ? 166.793 184.343 197.388 1.00 6.85 494 GLU B N 1
ATOM 18038 C CA . GLU B 1 480 ? 165.992 184.064 196.195 1.00 8.34 494 GLU B CA 1
ATOM 18039 C C . GLU B 1 480 ? 166.880 183.743 195.001 1.00 7.74 494 GLU B C 1
ATOM 18040 O O . GLU B 1 480 ? 166.741 184.320 193.925 1.00 10.22 494 GLU B O 1
ATOM 18052 N N . ALA B 1 481 ? 167.802 182.797 195.182 1.00 5.66 495 ALA B N 1
ATOM 18053 C CA . ALA B 1 481 ? 168.775 182.504 194.135 1.00 7.55 495 ALA B CA 1
ATOM 18054 C C . ALA B 1 481 ? 168.088 182.021 192.865 1.00 13.63 495 ALA B C 1
ATOM 18055 O O . ALA B 1 481 ? 168.488 182.383 191.753 1.00 10.66 495 ALA B O 1
ATOM 18062 N N . TRP B 1 482 ? 167.051 181.202 193.014 1.00 12.29 496 TRP B N 1
ATOM 18063 C CA . TRP B 1 482 ? 166.316 180.634 191.893 1.00 8.19 496 TRP B CA 1
ATOM 18064 C C . TRP B 1 482 ? 165.279 181.584 191.303 1.00 12.08 496 TRP B C 1
ATOM 18065 O O . TRP B 1 482 ? 164.752 181.301 190.223 1.00 15.55 496 TRP B O 1
ATOM 18086 N N . TYR B 1 483 ? 164.984 182.699 191.975 1.00 4.21 497 TYR B N 1
ATOM 18087 C CA . TYR B 1 483 ? 163.874 183.582 191.628 1.00 5.10 497 TYR B CA 1
ATOM 18088 C C . TYR B 1 483 ? 164.292 184.925 191.036 1.00 10.90 497 TYR B C 1
ATOM 18089 O O . TYR B 1 483 ? 163.501 185.872 191.058 1.00 15.93 497 TYR B O 1
ATOM 18107 N N . ALA B 1 484 ? 165.506 185.042 190.502 1.00 12.06 498 ALA B N 1
ATOM 18108 C CA . ALA B 1 484 ? 165.872 186.297 189.855 1.00 8.71 498 ALA B CA 1
ATOM 18109 C C . ALA B 1 484 ? 164.921 186.611 188.704 1.00 8.18 498 ALA B C 1
ATOM 18110 O O . ALA B 1 484 ? 164.544 187.770 188.497 1.00 10.01 498 ALA B O 1
ATOM 18117 N N . PHE B 1 485 ? 164.526 185.588 187.942 1.00 11.27 499 PHE B N 1
ATOM 18118 C CA . PHE B 1 485 ? 163.590 185.782 186.836 1.00 12.34 499 PHE B CA 1
ATOM 18119 C C . PHE B 1 485 ? 162.228 186.278 187.312 1.00 10.52 499 PHE B C 1
ATOM 18120 O O . PHE B 1 485 ? 161.553 187.020 186.591 1.00 9.60 499 PHE B O 1
ATOM 18137 N N . ALA B 1 486 ? 161.806 185.871 188.511 1.00 15.02 500 ALA B N 1
ATOM 18138 C CA . ALA B 1 486 ? 160.439 186.111 188.963 1.00 11.34 500 ALA B CA 1
ATOM 18139 C C . ALA B 1 486 ? 160.029 187.575 188.885 1.00 8.86 500 ALA B C 1
ATOM 18140 O O . ALA B 1 486 ? 158.847 187.873 188.682 1.00 16.27 500 ALA B O 1
ATOM 18147 N N . THR B 1 487 ? 160.971 188.503 189.043 1.00 6.06 501 THR B N 1
ATOM 18148 C CA . THR B 1 487 ? 160.611 189.916 188.992 1.00 9.47 501 THR B CA 1
ATOM 18149 C C . THR B 1 487 ? 160.025 190.315 187.644 1.00 9.73 501 THR B C 1
ATOM 18150 O O . THR B 1 487 ? 159.400 191.375 187.542 1.00 12.82 501 THR B O 1
ATOM 18161 N N . ALA B 1 488 ? 160.212 189.494 186.611 1.00 10.13 502 ALA B N 1
ATOM 18162 C CA . ALA B 1 488 ? 159.745 189.841 185.276 1.00 5.56 502 ALA B CA 1
ATOM 18163 C C . ALA B 1 488 ? 158.233 189.741 185.122 1.00 8.99 502 ALA B C 1
ATOM 18164 O O . ALA B 1 488 ? 157.684 190.345 184.196 1.00 18.20 502 ALA B O 1
ATOM 18171 N N . VAL B 1 489 ? 157.547 189.007 185.994 1.00 8.69 503 VAL B N 1
ATOM 18172 C CA . VAL B 1 489 ? 156.146 188.657 185.762 1.00 10.59 503 VAL B CA 1
ATOM 18173 C C . VAL B 1 489 ? 155.317 188.945 187.009 1.00 12.14 503 VAL B C 1
ATOM 18174 O O . VAL B 1 489 ? 155.755 188.640 188.125 1.00 13.57 503 VAL B O 1
ATOM 18187 N N . PRO B 1 490 ? 154.113 189.510 186.868 1.00 10.51 504 PRO B N 1
ATOM 18188 C CA . PRO B 1 490 ? 153.434 190.076 188.048 1.00 14.26 504 PRO B CA 1
ATOM 18189 C C . PRO B 1 490 ? 153.090 189.058 189.119 1.00 9.60 504 PRO B C 1
ATOM 18190 O O . PRO B 1 490 ? 153.213 189.360 190.315 1.00 8.47 504 PRO B O 1
ATOM 18201 N N . TRP B 1 491 ? 152.712 187.839 188.729 1.00 10.54 505 TRP B N 1
ATOM 18202 C CA . TRP B 1 491 ? 152.271 186.858 189.714 1.00 6.46 505 TRP B CA 1
ATOM 18203 C C . TRP B 1 491 ? 153.424 186.441 190.614 1.00 11.06 505 TRP B C 1
ATOM 18204 O O . TRP B 1 491 ? 153.280 186.391 191.841 1.00 15.77 505 TRP B O 1
ATOM 18225 N N . ALA B 1 492 ? 154.575 186.129 190.023 1.00 14.79 506 ALA B N 1
ATOM 18226 C CA . ALA B 1 492 ? 155.740 185.772 190.816 1.00 6.57 506 ALA B CA 1
ATOM 18227 C C . ALA B 1 492 ? 156.435 187.009 191.359 1.00 8.22 506 ALA B C 1
ATOM 18228 O O . ALA B 1 492 ? 157.019 186.964 192.446 1.00 14.15 506 ALA B O 1
ATOM 18235 N N . ARG B 1 493 ? 156.374 188.116 190.617 1.00 14.26 507 ARG B N 1
ATOM 18236 C CA . ARG B 1 493 ? 156.943 189.374 191.087 1.00 7.70 507 ARG B CA 1
ATOM 18237 C C . ARG B 1 493 ? 156.374 189.767 192.443 1.00 8.09 507 ARG B C 1
ATOM 18238 O O . ARG B 1 493 ? 157.116 190.169 193.345 1.00 7.61 507 ARG B O 1
ATOM 18259 N N . GLN B 1 494 ? 155.054 189.665 192.609 1.00 14.09 508 GLN B N 1
ATOM 18260 C CA . GLN B 1 494 ? 154.452 190.124 193.855 1.00 6.96 508 GLN B CA 1
ATOM 18261 C C . GLN B 1 494 ? 154.977 189.342 195.051 1.00 8.29 508 GLN B C 1
ATOM 18262 O O . GLN B 1 494 ? 154.983 189.856 196.175 1.00 14.08 508 GLN B O 1
ATOM 18276 N N . ARG B 1 495 ? 155.417 188.106 194.831 1.00 11.86 509 ARG B N 1
ATOM 18277 C CA . ARG B 1 495 ? 156.001 187.262 195.864 1.00 4.54 509 ARG B CA 1
ATOM 18278 C C . ARG B 1 495 ? 157.506 187.447 196.010 1.00 7.64 509 ARG B C 1
ATOM 18279 O O . ARG B 1 495 ? 158.139 186.685 196.745 1.00 12.44 509 ARG B O 1
ATOM 18300 N N . THR B 1 496 ? 158.096 188.404 195.303 1.00 13.47 510 THR B N 1
ATOM 18301 C CA . THR B 1 496 ? 159.525 188.668 195.381 1.00 4.44 510 THR B CA 1
ATOM 18302 C C . THR B 1 496 ? 159.821 189.639 196.519 1.00 5.55 510 THR B C 1
ATOM 18303 O O . THR B 1 496 ? 159.015 190.513 196.843 1.00 7.06 510 THR B O 1
ATOM 18314 N N . ALA B 1 497 ? 160.990 189.456 197.138 1.00 14.47 511 ALA B N 1
ATOM 18315 C CA . ALA B 1 497 ? 161.301 190.159 198.380 1.00 11.15 511 ALA B CA 1
ATOM 18316 C C . ALA B 1 497 ? 161.313 191.672 198.198 1.00 7.16 511 ALA B C 1
ATOM 18317 O O . ALA B 1 497 ? 160.869 192.407 199.085 1.00 6.90 511 ALA B O 1
ATOM 18324 N N . MET B 1 498 ? 161.828 192.163 197.068 1.00 6.92 512 MET B N 1
ATOM 18325 C CA . MET B 1 498 ? 161.926 193.609 196.882 1.00 2.57 512 MET B CA 1
ATOM 18326 C C . MET B 1 498 ? 160.564 194.236 196.616 1.00 1.58 512 MET B C 1
ATOM 18327 O O . MET B 1 498 ? 160.270 195.330 197.112 1.00 4.98 512 MET B O 1
ATOM 18341 N N . ILE B 1 499 ? 159.695 193.535 195.890 1.00 9.70 513 ILE B N 1
ATOM 18342 C CA . ILE B 1 499 ? 158.363 194.068 195.634 1.00 10.44 513 ILE B CA 1
ATOM 18343 C C . ILE B 1 499 ? 157.522 193.992 196.898 1.00 4.71 513 ILE B C 1
ATOM 18344 O O . ILE B 1 499 ? 156.775 194.922 197.221 1.00 8.79 513 ILE B O 1
ATOM 18360 N N . ALA B 1 500 ? 157.639 192.890 197.638 1.00 6.67 514 ALA B N 1
ATOM 18361 C CA . ALA B 1 500 ? 156.978 192.799 198.932 1.00 7.67 514 ALA B CA 1
ATOM 18362 C C . ALA B 1 500 ? 157.449 193.911 199.858 1.00 7.19 514 ALA B C 1
ATOM 18363 O O . ALA B 1 500 ? 156.644 194.516 200.570 1.00 7.97 514 ALA B O 1
ATOM 18370 N N . ALA B 1 501 ? 158.757 194.179 199.878 1.00 8.93 515 ALA B N 1
ATOM 18371 C CA . ALA B 1 501 ? 159.296 195.219 200.747 1.00 4.01 515 ALA B CA 1
ATOM 18372 C C . ALA B 1 501 ? 158.766 196.594 200.364 1.00 7.67 515 ALA B C 1
ATOM 18373 O O . ALA B 1 501 ? 158.383 197.383 201.235 1.00 12.83 515 ALA B O 1
ATOM 18380 N N . GLU B 1 502 ? 158.731 196.902 199.065 1.00 8.15 516 GLU B N 1
ATOM 18381 C CA . GLU B 1 502 ? 158.198 198.192 198.636 1.00 6.82 516 GLU B CA 1
ATOM 18382 C C . GLU B 1 502 ? 156.724 198.321 198.988 1.00 9.51 516 GLU B C 1
ATOM 18383 O O . GLU B 1 502 ? 156.279 199.370 199.469 1.00 10.12 516 GLU B O 1
ATOM 18395 N N . ARG B 1 503 ? 155.948 197.263 198.753 1.00 11.36 517 ARG B N 1
ATOM 18396 C CA . ARG B 1 503 ? 154.521 197.306 199.045 1.00 6.61 517 ARG B CA 1
ATOM 18397 C C . ARG B 1 503 ? 154.278 197.455 200.541 1.00 11.61 517 ARG B C 1
ATOM 18398 O O . ARG B 1 503 ? 153.380 198.191 200.966 1.00 21.01 517 ARG B O 1
ATOM 18419 N N . LEU B 1 504 ? 155.082 196.769 201.354 1.00 10.94 518 LEU B N 1
ATOM 18420 C CA . LEU B 1 504 ? 154.983 196.883 202.803 1.00 10.21 518 LEU B CA 1
ATOM 18421 C C . LEU B 1 504 ? 155.332 198.289 203.274 1.00 8.62 518 LEU B C 1
ATOM 18422 O O . LEU B 1 504 ? 154.667 198.835 204.160 1.00 13.30 518 LEU B O 1
ATOM 18438 N N . GLU B 1 505 ? 156.370 198.894 202.691 1.00 8.27 519 GLU B N 1
ATOM 18439 C CA . GLU B 1 505 ? 156.717 200.265 203.053 1.00 6.48 519 GLU B CA 1
ATOM 18440 C C . GLU B 1 505 ? 155.592 201.220 202.684 1.00 11.05 519 GLU B C 1
ATOM 18441 O O . GLU B 1 505 ? 155.231 202.112 203.467 1.00 20.77 519 GLU B O 1
ATOM 18453 N N . GLN B 1 506 ? 154.992 201.017 201.511 1.00 12.91 520 GLN B N 1
ATOM 18454 C CA . GLN B 1 506 ? 153.957 201.928 201.046 1.00 10.36 520 GLN B CA 1
ATOM 18455 C C . GLN B 1 506 ? 152.690 201.769 201.867 1.00 13.68 520 GLN B C 1
ATOM 18456 O O . GLN B 1 506 ? 151.960 202.742 202.074 1.00 19.09 520 GLN B O 1
ATOM 18470 N N . MET B 1 507 ? 152.424 200.557 202.352 1.00 15.11 521 MET B N 1
ATOM 18471 C CA . MET B 1 507 ? 151.318 200.354 203.279 1.00 11.99 521 MET B CA 1
ATOM 18472 C C . MET B 1 507 ? 151.608 201.033 204.611 1.00 11.47 521 MET B C 1
ATOM 18473 O O . MET B 1 507 ? 150.773 201.778 205.135 1.00 19.09 521 MET B O 1
ATOM 18487 N N . LEU B 1 508 ? 152.791 200.784 205.178 1.00 14.98 522 LEU B N 1
ATOM 18488 C CA . LEU B 1 508 ? 153.131 201.368 206.470 1.00 14.26 522 LEU B CA 1
ATOM 18489 C C . LEU B 1 508 ? 153.081 202.889 206.433 1.00 15.56 522 LEU B C 1
ATOM 18490 O O . LEU B 1 508 ? 152.864 203.525 207.470 1.00 17.27 522 LEU B O 1
ATOM 18506 N N . SER B 1 509 ? 153.282 203.493 205.258 1.00 17.00 523 SER B N 1
ATOM 18507 C CA . SER B 1 509 ? 153.246 204.949 205.168 1.00 14.43 523 SER B CA 1
ATOM 18508 C C . SER B 1 509 ? 151.834 205.522 205.092 1.00 16.67 523 SER B C 1
ATOM 18509 O O . SER B 1 509 ? 151.642 206.694 205.432 1.00 19.53 523 SER B O 1
ATOM 18517 N N . THR B 1 510 ? 150.848 204.740 204.659 1.00 17.65 524 THR B N 1
ATOM 18518 C CA . THR B 1 510 ? 149.506 205.262 204.426 1.00 17.20 524 THR B CA 1
ATOM 18519 C C . THR B 1 510 ? 148.748 205.491 205.729 1.00 20.90 524 THR B C 1
ATOM 18520 O O . THR B 1 510 ? 148.844 204.701 206.671 1.00 22.41 524 THR B O 1
ATOM 18531 N N . ALA B 1 511 ? 147.993 206.594 205.773 1.00 25.99 525 ALA B N 1
ATOM 18532 C CA . ALA B 1 511 ? 147.116 206.860 206.911 1.00 23.61 525 ALA B CA 1
ATOM 18533 C C . ALA B 1 511 ? 146.027 205.800 207.031 1.00 25.60 525 ALA B C 1
ATOM 18534 O O . ALA B 1 511 ? 145.627 205.431 208.144 1.00 30.16 525 ALA B O 1
ATOM 18541 N N . GLU B 1 512 ? 145.514 205.316 205.897 1.00 24.75 526 GLU B N 1
ATOM 18542 C CA . GLU B 1 512 ? 144.473 204.293 205.942 1.00 23.69 526 GLU B CA 1
ATOM 18543 C C . GLU B 1 512 ? 144.992 203.043 206.635 1.00 23.66 526 GLU B C 1
ATOM 18544 O O . GLU B 1 512 ? 144.273 202.410 207.419 1.00 25.68 526 GLU B O 1
ATOM 18556 N N . TYR B 1 513 ? 146.245 202.672 206.366 1.00 22.50 527 TYR B N 1
ATOM 18557 C CA . TYR B 1 513 ? 146.830 201.561 207.102 1.00 20.53 527 TYR B CA 1
ATOM 18558 C C . TYR B 1 513 ? 146.897 201.882 208.585 1.00 17.27 527 TYR B C 1
ATOM 18559 O O . TYR B 1 513 ? 146.757 200.989 209.420 1.00 21.44 527 TYR B O 1
ATOM 18577 N N . ALA B 1 514 ? 147.205 203.131 208.934 1.00 20.13 528 ALA B N 1
ATOM 18578 C CA . ALA B 1 514 ? 147.288 203.485 210.346 1.00 19.73 528 ALA B CA 1
ATOM 18579 C C . ALA B 1 514 ? 145.941 203.284 211.025 1.00 23.01 528 ALA B C 1
ATOM 18580 O O . ALA B 1 514 ? 145.870 202.800 212.161 1.00 30.54 528 ALA B O 1
ATOM 18587 N N . GLU B 1 515 ? 144.856 203.634 210.332 1.00 25.33 529 GLU B N 1
ATOM 18588 C CA . GLU B 1 515 ? 143.525 203.364 210.864 1.00 25.74 529 GLU B CA 1
ATOM 18589 C C . GLU B 1 515 ? 143.279 201.863 210.984 1.00 22.49 529 GLU B C 1
ATOM 18590 O O . GLU B 1 515 ? 142.691 201.395 211.969 1.00 22.39 529 GLU B O 1
ATOM 18602 N N . GLU B 1 516 ? 143.721 201.091 209.988 1.00 20.90 530 GLU B N 1
ATOM 18603 C CA . GLU B 1 516 ? 143.540 199.643 210.036 1.00 24.06 530 GLU B CA 1
ATOM 18604 C C . GLU B 1 516 ? 144.307 199.037 211.204 1.00 24.79 530 GLU B C 1
ATOM 18605 O O . GLU B 1 516 ? 143.820 198.121 211.876 1.00 26.20 530 GLU B O 1
ATOM 18617 N N . TYR B 1 517 ? 145.505 199.555 211.471 1.00 20.87 531 TYR B N 1
ATOM 18618 C CA . TYR B 1 517 ? 146.293 199.103 212.610 1.00 15.72 531 TYR B CA 1
ATOM 18619 C C . TYR B 1 517 ? 145.634 199.486 213.925 1.00 19.02 531 TYR B C 1
ATOM 18620 O O . TYR B 1 517 ? 145.678 198.719 214.888 1.00 24.82 531 TYR B O 1
ATOM 18638 N N . ARG B 1 518 ? 145.058 200.685 214.003 1.00 20.22 532 ARG B N 1
ATOM 18639 C CA . ARG B 1 518 ? 144.344 201.063 215.217 1.00 19.28 532 ARG B CA 1
ATOM 18640 C C . ARG B 1 518 ? 143.178 200.116 215.472 1.00 23.68 532 ARG B C 1
ATOM 18641 O O . ARG B 1 518 ? 142.959 199.672 216.606 1.00 24.72 532 ARG B O 1
ATOM 18662 N N . ASN B 1 519 ? 142.433 199.777 214.418 1.00 23.79 533 ASN B N 1
ATOM 18663 C CA . ASN B 1 519 ? 141.342 198.818 214.564 1.00 23.93 533 ASN B CA 1
ATOM 18664 C C . ASN B 1 519 ? 141.860 197.446 214.984 1.00 27.59 533 ASN B C 1
ATOM 18665 O O . ASN B 1 519 ? 141.242 196.767 215.812 1.00 31.73 533 ASN B O 1
ATOM 18676 N N . TRP B 1 520 ? 142.994 197.021 214.423 1.00 26.02 534 TRP B N 1
ATOM 18677 C CA . TRP B 1 520 ? 143.569 195.731 214.793 1.00 23.31 534 TRP B CA 1
ATOM 18678 C C . TRP B 1 520 ? 144.008 195.713 216.253 1.00 21.00 534 TRP B C 1
ATOM 18679 O O . TRP B 1 520 ? 143.752 194.743 216.974 1.00 27.07 534 TRP B O 1
ATOM 18700 N N . CYS B 1 521 ? 144.671 196.777 216.706 1.00 19.39 535 CYS B N 1
ATOM 18701 C CA . CYS B 1 521 ? 145.026 196.885 218.117 1.00 22.69 535 CYS B CA 1
ATOM 18702 C C . CYS B 1 521 ? 143.787 196.843 218.997 1.00 25.09 535 CYS B C 1
ATOM 18703 O O . CYS B 1 521 ? 143.793 196.213 220.060 1.00 29.08 535 CYS B O 1
ATOM 18711 N N . ALA B 1 522 ? 142.713 197.514 218.576 1.00 24.25 536 ALA B N 1
ATOM 18712 C CA . ALA B 1 522 ? 141.472 197.445 219.337 1.00 27.42 536 ALA B CA 1
ATOM 18713 C C . ALA B 1 522 ? 140.948 196.016 219.387 1.00 28.77 536 ALA B C 1
ATOM 18714 O O . ALA B 1 522 ? 140.396 195.582 220.404 1.00 28.27 536 ALA B O 1
ATOM 18721 N N . SER B 1 523 ? 141.121 195.266 218.297 1.00 27.75 537 SER B N 1
ATOM 18722 C CA . SER B 1 523 ? 140.720 193.865 218.282 1.00 27.71 537 SER B CA 1
ATOM 18723 C C . SER B 1 523 ? 141.627 192.999 219.147 1.00 31.12 537 SER B C 1
ATOM 18724 O O . SER B 1 523 ? 141.218 191.905 219.549 1.00 36.20 537 SER B O 1
ATOM 18732 N N . MET B 1 524 ? 142.842 193.460 219.439 1.00 32.90 538 MET B N 1
ATOM 18733 C CA . MET B 1 524 ? 143.808 192.703 220.223 1.00 30.24 538 MET B CA 1
ATOM 18734 C C . MET B 1 524 ? 143.798 193.089 221.694 1.00 31.76 538 MET B C 1
ATOM 18735 O O . MET B 1 524 ? 144.727 192.729 222.423 1.00 34.54 538 MET B O 1
ATOM 18749 N N . ASP B 1 525 ? 142.779 193.812 222.149 1.00 34.45 539 ASP B N 1
ATOM 18750 C CA . ASP B 1 525 ? 142.719 194.213 223.547 1.00 35.36 539 ASP B CA 1
ATOM 18751 C C . ASP B 1 525 ? 142.606 192.988 224.447 1.00 40.46 539 ASP B C 1
ATOM 18752 O O . ASP B 1 525 ? 141.640 192.224 224.364 1.00 38.24 539 ASP B O 1
ATOM 18761 N N . GLY B 1 526 ? 143.613 192.795 225.297 1.00 38.32 540 GLY B N 1
ATOM 18762 C CA . GLY B 1 526 ? 143.623 191.720 226.264 1.00 35.50 540 GLY B CA 1
ATOM 18763 C C . GLY B 1 526 ? 144.105 190.387 225.740 1.00 38.19 540 GLY B C 1
ATOM 18764 O O . GLY B 1 526 ? 144.319 189.468 226.542 1.00 40.34 540 GLY B O 1
ATOM 18768 N N . VAL B 1 527 ? 144.283 190.240 224.428 1.00 36.93 541 VAL B N 1
ATOM 18769 C CA . VAL B 1 527 ? 144.850 189.014 223.883 1.00 33.83 541 VAL B CA 1
ATOM 18770 C C . VAL B 1 527 ? 146.291 188.884 224.353 1.00 34.13 541 VAL B C 1
ATOM 18771 O O . VAL B 1 527 ? 147.069 189.845 224.297 1.00 35.21 541 VAL B O 1
ATOM 18784 N N . ASP B 1 528 ? 146.657 187.695 224.821 1.00 35.18 542 ASP B N 1
ATOM 18785 C CA . ASP B 1 528 ? 148.023 187.469 225.264 1.00 33.05 542 ASP B CA 1
ATOM 18786 C C . ASP B 1 528 ? 148.947 187.401 224.054 1.00 30.70 542 ASP B C 1
ATOM 18787 O O . ASP B 1 528 ? 148.549 186.976 222.967 1.00 33.81 542 ASP B O 1
ATOM 18796 N N . ARG B 1 529 ? 150.198 187.825 224.246 1.00 25.77 543 ARG B N 1
ATOM 18797 C CA . ARG B 1 529 ? 151.170 187.702 223.164 1.00 23.10 543 ARG B CA 1
ATOM 18798 C C . ARG B 1 529 ? 151.406 186.247 222.785 1.00 23.57 543 ARG B C 1
ATOM 18799 O O . ARG B 1 529 ? 151.679 185.950 221.618 1.00 26.38 543 ARG B O 1
ATOM 18820 N N . SER B 1 530 ? 151.322 185.330 223.748 1.00 22.28 544 SER B N 1
ATOM 18821 C CA . SER B 1 530 ? 151.479 183.918 223.421 1.00 30.50 544 SER B CA 1
ATOM 18822 C C . SER B 1 530 ? 150.430 183.477 222.407 1.00 27.14 544 SER B C 1
ATOM 18823 O O . SER B 1 530 ? 150.717 182.678 221.509 1.00 27.48 544 SER B O 1
ATOM 18831 N N . GLU B 1 531 ? 149.203 183.983 222.545 1.00 26.95 545 GLU B N 1
ATOM 18832 C CA . GLU B 1 531 ? 148.135 183.677 221.601 1.00 31.70 545 GLU B CA 1
ATOM 18833 C C . GLU B 1 531 ? 148.392 184.241 220.208 1.00 27.60 545 GLU B C 1
ATOM 18834 O O . GLU B 1 531 ? 147.778 183.769 219.245 1.00 27.05 545 GLU B O 1
ATOM 18846 N N . TRP B 1 532 ? 149.270 185.239 220.075 1.00 20.18 546 TRP B N 1
ATOM 18847 C CA . TRP B 1 532 ? 149.455 185.907 218.790 1.00 18.71 546 TRP B CA 1
ATOM 18848 C C . TRP B 1 532 ? 149.771 184.949 217.649 1.00 21.38 546 TRP B C 1
ATOM 18849 O O . TRP B 1 532 ? 149.551 185.305 216.487 1.00 26.03 546 TRP B O 1
ATOM 18870 N N . VAL B 1 533 ? 150.292 183.755 217.933 1.00 19.21 547 VAL B N 1
ATOM 18871 C CA . VAL B 1 533 ? 150.480 182.783 216.859 1.00 20.64 547 VAL B CA 1
ATOM 18872 C C . VAL B 1 533 ? 149.143 182.456 216.207 1.00 21.67 547 VAL B C 1
ATOM 18873 O O . VAL B 1 533 ? 149.058 182.259 214.989 1.00 22.91 547 VAL B O 1
ATOM 18886 N N . ASP B 1 534 ? 148.079 182.384 217.009 1.00 23.17 548 ASP B N 1
ATOM 18887 C CA . ASP B 1 534 ? 146.757 182.087 216.470 1.00 23.31 548 ASP B CA 1
ATOM 18888 C C . ASP B 1 534 ? 146.280 183.174 215.514 1.00 24.23 548 ASP B C 1
ATOM 18889 O O . ASP B 1 534 ? 145.649 182.877 214.492 1.00 28.93 548 ASP B O 1
ATOM 18898 N N . HIS B 1 535 ? 146.567 184.435 215.824 1.00 21.62 549 HIS B N 1
ATOM 18899 C CA . HIS B 1 535 ? 145.967 185.567 215.131 1.00 24.23 549 HIS B CA 1
ATOM 18900 C C . HIS B 1 535 ? 146.929 186.208 214.140 1.00 21.46 549 HIS B C 1
ATOM 18901 O O . HIS B 1 535 ? 148.124 186.341 214.412 1.00 20.82 549 HIS B O 1
ATOM 18915 N N . ARG B 1 536 ? 146.393 186.594 212.982 1.00 17.70 550 ARG B N 1
ATOM 18916 C CA . ARG B 1 536 ? 147.164 187.358 212.012 1.00 9.68 550 ARG B CA 1
ATOM 18917 C C . ARG B 1 536 ? 147.604 188.673 212.644 1.00 14.79 550 ARG B C 1
ATOM 18918 O O . ARG B 1 536 ? 146.847 189.304 213.385 1.00 18.64 550 ARG B O 1
ATOM 18939 N N . LEU B 1 537 ? 148.828 189.097 212.340 1.00 15.96 551 LEU B N 1
ATOM 18940 C CA . LEU B 1 537 ? 149.442 190.239 213.000 1.00 10.05 551 LEU B CA 1
ATOM 18941 C C . LEU B 1 537 ? 149.817 191.322 211.999 1.00 12.30 551 LEU B C 1
ATOM 18942 O O . LEU B 1 537 ? 150.247 191.028 210.880 1.00 17.00 551 LEU B O 1
ATOM 18958 N N . LEU B 1 538 ? 149.643 192.577 212.417 1.00 13.51 552 LEU B N 1
ATOM 18959 C CA . LEU B 1 538 ? 149.910 193.753 211.606 1.00 12.55 552 LEU B CA 1
ATOM 18960 C C . LEU B 1 538 ? 151.079 194.523 212.199 1.00 13.64 552 LEU B C 1
ATOM 18961 O O . LEU B 1 538 ? 151.088 194.763 213.413 1.00 19.68 552 LEU B O 1
ATOM 18977 N N . PRO B 1 539 ? 152.078 194.921 211.411 1.00 9.87 553 PRO B N 1
ATOM 18978 C CA . PRO B 1 539 ? 153.165 195.731 211.971 1.00 7.96 553 PRO B CA 1
ATOM 18979 C C . PRO B 1 539 ? 152.682 197.101 212.413 1.00 11.15 553 PRO B C 1
ATOM 18980 O O . PRO B 1 539 ? 151.770 197.686 211.824 1.00 18.69 553 PRO B O 1
ATOM 18991 N N . ASP B 1 540 ? 153.308 197.612 213.462 1.00 14.22 554 ASP B N 1
ATOM 18992 C CA . ASP B 1 540 ? 153.058 198.986 213.867 1.00 12.20 554 ASP B CA 1
ATOM 18993 C C . ASP B 1 540 ? 153.562 199.924 212.774 1.00 13.09 554 ASP B C 1
ATOM 18994 O O . ASP B 1 540 ? 154.684 199.747 212.288 1.00 14.34 554 ASP B O 1
ATOM 19003 N N . PRO B 1 541 ? 152.784 200.930 212.366 1.00 15.73 555 PRO B N 1
ATOM 19004 C CA . PRO B 1 541 ? 153.336 201.916 211.423 1.00 16.06 555 PRO B CA 1
ATOM 19005 C C . PRO B 1 541 ? 154.484 202.722 212.002 1.00 18.38 555 PRO B C 1
ATOM 19006 O O . PRO B 1 541 ? 155.448 203.025 211.287 1.00 15.45 555 PRO B O 1
ATOM 19017 N N . ASN B 1 542 ? 154.405 203.085 213.280 1.00 21.57 556 ASN B N 1
ATOM 19018 C CA . ASN B 1 542 ? 155.373 203.976 213.904 1.00 18.44 556 ASN B CA 1
ATOM 19019 C C . ASN B 1 542 ? 156.587 203.253 214.470 1.00 18.72 556 ASN B C 1
ATOM 19020 O O . ASN B 1 542 ? 157.469 203.911 215.031 1.00 24.29 556 ASN B O 1
ATOM 19031 N N . ARG B 1 543 ? 156.661 201.937 214.345 1.00 18.33 557 ARG B N 1
ATOM 19032 C CA . ARG B 1 543 ? 157.828 201.198 214.814 1.00 13.71 557 ARG B CA 1
ATOM 19033 C C . ARG B 1 543 ? 158.415 200.278 213.757 1.00 13.05 557 ARG B C 1
ATOM 19034 O O . ARG B 1 543 ? 159.639 200.197 213.637 1.00 15.65 557 ARG B O 1
ATOM 19055 N N . ALA B 1 544 ? 157.578 199.577 213.000 1.00 8.97 558 ALA B N 1
ATOM 19056 C CA . ALA B 1 544 ? 158.060 198.674 211.964 1.00 7.66 558 ALA B CA 1
ATOM 19057 C C . ALA B 1 544 ? 159.012 199.385 211.015 1.00 6.93 558 ALA B C 1
ATOM 19058 O O . ALA B 1 544 ? 158.646 200.376 210.377 1.00 8.97 558 ALA B O 1
ATOM 19065 N N . ARG B 1 545 ? 160.237 198.877 210.930 1.00 8.46 559 ARG B N 1
ATOM 19066 C CA . ARG B 1 545 ? 161.229 199.342 209.972 1.00 6.47 559 ARG B CA 1
ATOM 19067 C C . ARG B 1 545 ? 161.429 198.243 208.941 1.00 8.24 559 ARG B C 1
ATOM 19068 O O . ARG B 1 545 ? 161.684 197.090 209.304 1.00 10.67 559 ARG B O 1
ATOM 19089 N N . VAL B 1 546 ? 161.311 198.593 207.665 1.00 8.78 560 VAL B N 1
ATOM 19090 C CA . VAL B 1 546 ? 161.402 197.614 206.588 1.00 6.15 560 VAL B CA 1
ATOM 19091 C C . VAL B 1 546 ? 162.862 197.510 206.169 1.00 7.26 560 VAL B C 1
ATOM 19092 O O . VAL B 1 546 ? 163.394 198.405 205.509 1.00 10.44 560 VAL B O 1
ATOM 19105 N N . ARG B 1 547 ? 163.509 196.402 206.536 1.00 10.16 561 ARG B N 1
ATOM 19106 C CA . ARG B 1 547 ? 164.941 196.215 206.327 1.00 4.35 561 ARG B CA 1
ATOM 19107 C C . ARG B 1 547 ? 165.128 194.895 205.581 1.00 3.25 561 ARG B C 1
ATOM 19108 O O . ARG B 1 547 ? 165.584 193.901 206.145 1.00 6.09 561 ARG B O 1
ATOM 19129 N N . VAL B 1 548 ? 164.780 194.895 204.303 1.00 4.26 562 VAL B N 1
ATOM 19130 C CA . VAL B 1 548 ? 164.705 193.671 203.516 1.00 3.18 562 VAL B CA 1
ATOM 19131 C C . VAL B 1 548 ? 165.936 193.554 202.635 1.00 2.87 562 VAL B C 1
ATOM 19132 O O . VAL B 1 548 ? 166.436 194.551 202.099 1.00 0.24 562 VAL B O 1
ATOM 19145 N N . TYR B 1 549 ? 166.424 192.327 202.484 1.00 4.57 563 TYR B N 1
ATOM 19146 C CA . TYR B 1 549 ? 167.540 192.015 201.609 1.00 1.29 563 TYR B CA 1
ATOM 19147 C C . TYR B 1 549 ? 167.174 190.817 200.751 1.00 1.48 563 TYR B C 1
ATOM 19148 O O . TYR B 1 549 ? 166.377 189.967 201.153 1.00 4.83 563 TYR B O 1
ATOM 19166 N N . ALA B 1 550 ? 167.764 190.758 199.563 1.00 6.38 564 ALA B N 1
ATOM 19167 C CA . ALA B 1 550 ? 167.623 189.605 198.691 1.00 5.80 564 ALA B CA 1
ATOM 19168 C C . ALA B 1 550 ? 168.973 189.320 198.058 1.00 7.68 564 ALA B C 1
ATOM 19169 O O . ALA B 1 550 ? 169.801 190.219 197.895 1.00 8.38 564 ALA B O 1
ATOM 19176 N N . THR B 1 551 ? 169.188 188.059 197.701 1.00 10.48 565 THR B N 1
ATOM 19177 C CA . THR B 1 551 ? 170.363 187.651 196.948 1.00 10.60 565 THR B CA 1
ATOM 19178 C C . THR B 1 551 ? 169.913 186.809 195.769 1.00 5.28 565 THR B C 1
ATOM 19179 O O . THR B 1 551 ? 169.134 185.867 195.937 1.00 5.55 565 THR B O 1
ATOM 19190 N N . HIS B 1 552 ? 170.400 187.152 194.582 1.00 3.65 566 HIS B N 1
ATOM 19191 C CA . HIS B 1 552 ? 169.959 186.537 193.340 1.00 4.52 566 HIS B CA 1
ATOM 19192 C C . HIS B 1 552 ? 171.167 185.930 192.649 1.00 4.15 566 HIS B C 1
ATOM 19193 O O . HIS B 1 552 ? 172.120 186.642 192.324 1.00 12.59 566 HIS B O 1
ATOM 19207 N N . SER B 1 553 ? 171.126 184.620 192.428 1.00 6.45 567 SER B N 1
ATOM 19208 C CA . SER B 1 553 ? 172.085 183.954 191.555 1.00 6.93 567 SER B CA 1
ATOM 19209 C C . SER B 1 553 ? 171.537 184.090 190.145 1.00 6.17 567 SER B C 1
ATOM 19210 O O . SER B 1 553 ? 170.745 183.273 189.677 1.00 13.56 567 SER B O 1
ATOM 19218 N N . THR B 1 554 ? 171.966 185.149 189.464 1.00 7.49 568 THR B N 1
ATOM 19219 C CA . THR B 1 554 ? 171.387 185.485 188.171 1.00 7.34 568 THR B CA 1
ATOM 19220 C C . THR B 1 554 ? 171.524 184.337 187.178 1.00 10.83 568 THR B C 1
ATOM 19221 O O . THR B 1 554 ? 170.640 184.136 186.339 1.00 11.25 568 THR B O 1
ATOM 19232 N N . HIS B 1 555 ? 172.620 183.577 187.251 1.00 11.78 569 HIS B N 1
ATOM 19233 C CA . HIS B 1 555 ? 172.839 182.506 186.284 1.00 8.30 569 HIS B CA 1
ATOM 19234 C C . HIS B 1 555 ? 171.760 181.431 186.375 1.00 7.66 569 HIS B C 1
ATOM 19235 O O . HIS B 1 555 ? 171.342 180.882 185.350 1.00 15.63 569 HIS B O 1
ATOM 19249 N N . LYS B 1 556 ? 171.303 181.104 187.587 1.00 10.15 570 LYS B N 1
ATOM 19250 C CA . LYS B 1 556 ? 170.365 179.994 187.728 1.00 3.82 570 LYS B CA 1
ATOM 19251 C C . LYS B 1 556 ? 169.066 180.248 186.978 1.00 7.23 570 LYS B C 1
ATOM 19252 O O . LYS B 1 556 ? 168.448 179.304 186.476 1.00 16.90 570 LYS B O 1
ATOM 19271 N N . SER B 1 557 ? 168.633 181.503 186.897 1.00 6.62 571 SER B N 1
ATOM 19272 C CA . SER B 1 557 ? 167.347 181.840 186.310 1.00 6.39 571 SER B CA 1
ATOM 19273 C C . SER B 1 557 ? 167.441 182.700 185.059 1.00 11.94 571 SER B C 1
ATOM 19274 O O . SER B 1 557 ? 166.420 182.892 184.391 1.00 16.84 571 SER B O 1
ATOM 19282 N N . LEU B 1 558 ? 168.623 183.205 184.711 1.00 11.43 572 LEU B N 1
ATOM 19283 C CA . LEU B 1 558 ? 168.768 184.186 183.647 1.00 11.68 572 LEU B CA 1
ATOM 19284 C C . LEU B 1 558 ? 170.065 183.912 182.897 1.00 13.43 572 LEU B C 1
ATOM 19285 O O . LEU B 1 558 ? 170.833 183.012 183.247 1.00 17.54 572 LEU B O 1
ATOM 19301 N N . SER B 1 559 ? 170.303 184.701 181.848 1.00 12.46 573 SER B N 1
ATOM 19302 C CA . SER B 1 559 ? 171.434 184.481 180.954 1.00 14.68 573 SER B CA 1
ATOM 19303 C C . SER B 1 559 ? 172.784 184.741 181.610 1.00 21.47 573 SER B C 1
ATOM 19304 O O . SER B 1 559 ? 173.812 184.428 181.001 1.00 27.77 573 SER B O 1
ATOM 19312 N N . ALA B 1 560 ? 172.815 185.309 182.812 1.00 11.18 574 ALA B N 1
ATOM 19313 C CA . ALA B 1 560 ? 174.077 185.679 183.434 1.00 8.58 574 ALA B CA 1
ATOM 19314 C C . ALA B 1 560 ? 175.023 184.484 183.515 1.00 10.82 574 ALA B C 1
ATOM 19315 O O . ALA B 1 560 ? 174.615 183.322 183.445 1.00 8.10 574 ALA B O 1
ATOM 19322 N N . LEU B 1 561 ? 176.310 184.792 183.654 1.00 12.95 575 LEU B N 1
ATOM 19323 C CA . LEU B 1 561 ? 177.330 183.763 183.769 1.00 11.38 575 LEU B CA 1
ATOM 19324 C C . LEU B 1 561 ? 177.304 183.118 185.151 1.00 11.29 575 LEU B C 1
ATOM 19325 O O . LEU B 1 561 ? 176.848 183.700 186.137 1.00 10.04 575 LEU B O 1
ATOM 19341 N N . ARG B 1 562 ? 177.831 181.899 185.209 1.00 13.52 576 ARG B N 1
ATOM 19342 C CA . ARG B 1 562 ? 177.907 181.164 186.462 1.00 6.06 576 ARG B CA 1
ATOM 19343 C C . ARG B 1 562 ? 178.760 181.939 187.457 1.00 7.27 576 ARG B C 1
ATOM 19344 O O . ARG B 1 562 ? 179.762 182.555 187.087 1.00 13.10 576 ARG B O 1
ATOM 19365 N N . GLN B 1 563 ? 178.354 181.918 188.726 1.00 10.01 577 GLN B N 1
ATOM 19366 C CA . GLN B 1 563 ? 179.062 182.562 189.832 1.00 7.37 577 GLN B CA 1
ATOM 19367 C C . GLN B 1 563 ? 178.813 184.065 189.884 1.00 6.21 577 GLN B C 1
ATOM 19368 O O . GLN B 1 563 ? 179.512 184.772 190.619 1.00 7.43 577 GLN B O 1
ATOM 19382 N N . ALA B 1 564 ? 177.834 184.575 189.143 1.00 16.97 578 ALA B N 1
ATOM 19383 C CA . ALA B 1 564 ? 177.463 185.985 189.163 1.00 6.94 578 ALA B CA 1
ATOM 19384 C C . ALA B 1 564 ? 176.171 186.171 189.951 1.00 10.04 578 ALA B C 1
ATOM 19385 O O . ALA B 1 564 ? 175.176 185.490 189.686 1.00 15.45 578 ALA B O 1
ATOM 19392 N N . SER B 1 565 ? 176.190 187.093 190.914 1.00 3.41 579 SER B N 1
ATOM 19393 C CA . SER B 1 565 ? 175.081 187.271 191.842 1.00 3.44 579 SER B CA 1
ATOM 19394 C C . SER B 1 565 ? 174.810 188.757 192.045 1.00 6.66 579 SER B C 1
ATOM 19395 O O . SER B 1 565 ? 175.634 189.611 191.714 1.00 8.39 579 SER B O 1
ATOM 19403 N N . MET B 1 566 ? 173.632 189.054 192.597 1.00 3.34 580 MET B N 1
ATOM 19404 C CA . MET B 1 566 ? 173.208 190.425 192.884 1.00 4.69 580 MET B CA 1
ATOM 19405 C C . MET B 1 566 ? 172.567 190.483 194.263 1.00 6.30 580 MET B C 1
ATOM 19406 O O . MET B 1 566 ? 171.518 189.869 194.481 1.00 11.53 580 MET B O 1
ATOM 19420 N N . ILE B 1 567 ? 173.186 191.205 195.191 1.00 4.88 581 ILE B N 1
ATOM 19421 C CA . ILE B 1 567 ? 172.519 191.547 196.444 1.00 6.48 581 ILE B CA 1
ATOM 19422 C C . ILE B 1 567 ? 171.582 192.717 196.182 1.00 5.45 581 ILE B C 1
ATOM 19423 O O . ILE B 1 567 ? 172.000 193.756 195.658 1.00 6.03 581 ILE B O 1
ATOM 19439 N N . HIS B 1 568 ? 170.316 192.556 196.547 1.00 9.81 582 HIS B N 1
ATOM 19440 C CA . HIS B 1 568 ? 169.319 193.613 196.437 1.00 1.15 582 HIS B CA 1
ATOM 19441 C C . HIS B 1 568 ? 168.978 194.099 197.836 1.00 2.43 582 HIS B C 1
ATOM 19442 O O . HIS B 1 568 ? 168.581 193.304 198.694 1.00 5.37 582 HIS B O 1
ATOM 19456 N N . VAL B 1 569 ? 169.133 195.399 198.065 1.00 5.17 583 VAL B N 1
ATOM 19457 C CA . VAL B 1 569 ? 168.895 196.004 199.367 1.00 2.08 583 VAL B CA 1
ATOM 19458 C C . VAL B 1 569 ? 167.727 196.968 199.248 1.00 4.64 583 VAL B C 1
ATOM 19459 O O . VAL B 1 569 ? 167.726 197.847 198.380 1.00 9.06 583 VAL B O 1
ATOM 19472 N N . ARG B 1 570 ? 166.730 196.792 200.112 1.00 8.62 584 ARG B N 1
ATOM 19473 C CA . ARG B 1 570 ? 165.653 197.762 200.300 1.00 8.73 584 ARG B CA 1
ATOM 19474 C C . ARG B 1 570 ? 165.503 197.898 201.811 1.00 6.48 584 ARG B C 1
ATOM 19475 O O . ARG B 1 570 ? 164.594 197.331 202.418 1.00 8.74 584 ARG B O 1
ATOM 19496 N N . ASP B 1 571 ? 166.407 198.666 202.411 1.00 6.56 585 ASP B N 1
ATOM 19497 C CA . ASP B 1 571 ? 166.517 198.798 203.858 1.00 5.57 585 ASP B CA 1
ATOM 19498 C C . ASP B 1 571 ? 166.390 200.266 204.236 1.00 11.92 585 ASP B C 1
ATOM 19499 O O . ASP B 1 571 ? 167.152 201.104 203.744 1.00 17.87 585 ASP B O 1
ATOM 19508 N N . GLN B 1 572 ? 165.421 200.575 205.101 1.00 8.94 586 GLN B N 1
ATOM 19509 C CA . GLN B 1 572 ? 165.181 201.961 205.485 1.00 5.24 586 GLN B CA 1
ATOM 19510 C C . GLN B 1 572 ? 166.304 202.526 206.346 1.00 7.02 586 GLN B C 1
ATOM 19511 O O . GLN B 1 572 ? 166.508 203.744 206.366 1.00 14.54 586 GLN B O 1
ATOM 19525 N N . ASP B 1 573 ? 167.040 201.672 207.060 1.00 9.01 587 ASP B N 1
ATOM 19526 C CA . ASP B 1 573 ? 168.134 202.108 207.919 1.00 8.71 587 ASP B CA 1
ATOM 19527 C C . ASP B 1 573 ? 169.504 201.737 207.362 1.00 13.75 587 ASP B C 1
ATOM 19528 O O . ASP B 1 573 ? 170.476 201.675 208.118 1.00 19.91 587 ASP B O 1
ATOM 19537 N N . PHE B 1 574 ? 169.602 201.479 206.056 1.00 11.59 588 PHE B N 1
ATOM 19538 C CA . PHE B 1 574 ? 170.873 201.040 205.490 1.00 11.30 588 PHE B CA 1
ATOM 19539 C C . PHE B 1 574 ? 171.951 202.103 205.631 1.00 15.75 588 PHE B C 1
ATOM 19540 O O . PHE B 1 574 ? 173.091 201.796 205.998 1.00 17.49 588 PHE B O 1
ATOM 19557 N N . LYS B 1 575 ? 171.611 203.361 205.350 1.00 20.00 589 LYS B N 1
ATOM 19558 C CA . LYS B 1 575 ? 172.637 204.395 205.283 1.00 18.79 589 LYS B CA 1
ATOM 19559 C C . LYS B 1 575 ? 173.326 204.574 206.628 1.00 17.45 589 LYS B C 1
ATOM 19560 O O . LYS B 1 575 ? 174.541 204.795 206.687 1.00 24.79 589 LYS B O 1
ATOM 19579 N N . ALA B 1 576 ? 172.571 204.487 207.718 1.00 12.81 590 ALA B N 1
ATOM 19580 C CA . ALA B 1 576 ? 173.131 204.713 209.053 1.00 15.27 590 ALA B CA 1
ATOM 19581 C C . ALA B 1 576 ? 173.612 203.404 209.672 1.00 18.60 590 ALA B C 1
ATOM 19582 O O . ALA B 1 576 ? 174.812 203.204 209.878 1.00 18.85 590 ALA B O 1
ATOM 19589 N N . LEU B 1 577 ? 172.673 202.508 209.974 1.00 17.87 591 LEU B N 1
ATOM 19590 C CA . LEU B 1 577 ? 173.000 201.300 210.723 1.00 14.04 591 LEU B CA 1
ATOM 19591 C C . LEU B 1 577 ? 173.934 200.362 209.964 1.00 14.54 591 LEU B C 1
ATOM 19592 O O . LEU B 1 577 ? 174.881 199.821 210.548 1.00 17.62 591 LEU B O 1
ATOM 19608 N N . THR B 1 578 ? 173.697 200.152 208.666 1.00 12.74 592 THR B N 1
ATOM 19609 C CA . THR B 1 578 ? 174.355 199.061 207.955 1.00 14.88 592 THR B CA 1
ATOM 19610 C C . THR B 1 578 ? 175.350 199.453 206.866 1.00 12.50 592 THR B C 1
ATOM 19611 O O . THR B 1 578 ? 176.099 198.581 206.414 1.00 13.11 592 THR B O 1
ATOM 19622 N N . ARG B 1 579 ? 175.425 200.716 206.442 1.00 16.31 593 ARG B N 1
ATOM 19623 C CA . ARG B 1 579 ? 176.243 201.003 205.263 1.00 17.04 593 ARG B CA 1
ATOM 19624 C C . ARG B 1 579 ? 177.721 200.704 205.508 1.00 17.36 593 ARG B C 1
ATOM 19625 O O . ARG B 1 579 ? 178.382 200.089 204.662 1.00 23.72 593 ARG B O 1
ATOM 19646 N N . ASP B 1 580 ? 178.258 201.114 206.659 1.00 15.02 594 ASP B N 1
ATOM 19647 C CA . ASP B 1 580 ? 179.657 200.814 206.960 1.00 10.81 594 ASP B CA 1
ATOM 19648 C C . ASP B 1 580 ? 179.881 199.318 207.145 1.00 12.36 594 ASP B C 1
ATOM 19649 O O . ASP B 1 580 ? 180.865 198.762 206.638 1.00 10.56 594 ASP B O 1
ATOM 19658 N N . ALA B 1 581 ? 178.972 198.648 207.855 1.00 19.59 595 ALA B N 1
ATOM 19659 C CA . ALA B 1 581 ? 179.121 197.214 208.070 1.00 7.95 595 ALA B CA 1
ATOM 19660 C C . ALA B 1 581 ? 179.039 196.473 206.748 1.00 7.53 595 ALA B C 1
ATOM 19661 O O . ALA B 1 581 ? 179.769 195.501 206.521 1.00 7.88 595 ALA B O 1
ATOM 19668 N N . PHE B 1 582 ? 178.180 196.943 205.845 1.00 10.63 596 PHE B N 1
ATOM 19669 C CA . PHE B 1 582 ? 177.979 196.250 204.584 1.00 8.23 596 PHE B CA 1
ATOM 19670 C C . PHE B 1 582 ? 179.142 196.506 203.642 1.00 8.11 596 PHE B C 1
ATOM 19671 O O . PHE B 1 582 ? 179.533 195.609 202.889 1.00 15.09 596 PHE B O 1
ATOM 19688 N N . GLY B 1 583 ? 179.761 197.682 203.738 1.00 10.27 597 GLY B N 1
ATOM 19689 C CA . GLY B 1 583 ? 180.978 197.923 202.984 1.00 5.40 597 GLY B CA 1
ATOM 19690 C C . GLY B 1 583 ? 182.121 197.051 203.464 1.00 8.31 597 GLY B C 1
ATOM 19691 O O . GLY B 1 583 ? 182.863 196.483 202.658 1.00 8.93 597 GLY B O 1
ATOM 19695 N N . GLU B 1 584 ? 182.286 196.937 204.784 1.00 15.54 598 GLU B N 1
ATOM 19696 C CA . GLU B 1 584 ? 183.356 196.096 205.310 1.00 9.49 598 GLU B CA 1
ATOM 19697 C C . GLU B 1 584 ? 183.123 194.623 204.990 1.00 11.85 598 GLU B C 1
ATOM 19698 O O . GLU B 1 584 ? 184.074 193.895 204.699 1.00 13.63 598 GLU B O 1
ATOM 19710 N N . ALA B 1 585 ? 181.867 194.168 205.002 1.00 10.63 599 ALA B N 1
ATOM 19711 C CA . ALA B 1 585 ? 181.590 192.785 204.619 1.00 4.66 599 ALA B CA 1
ATOM 19712 C C . ALA B 1 585 ? 181.852 192.559 203.135 1.00 8.54 599 ALA B C 1
ATOM 19713 O O . ALA B 1 585 ? 182.397 191.518 202.739 1.00 10.15 599 ALA B O 1
ATOM 19720 N N . PHE B 1 586 ? 181.486 193.534 202.302 1.00 12.47 600 PHE B N 1
ATOM 19721 C CA . PHE B 1 586 ? 181.725 193.418 200.871 1.00 6.22 600 PHE B CA 1
ATOM 19722 C C . PHE B 1 586 ? 183.216 193.366 200.571 1.00 6.61 600 PHE B C 1
ATOM 19723 O O . PHE B 1 586 ? 183.659 192.593 199.715 1.00 11.10 600 PHE B O 1
ATOM 19740 N N . LEU B 1 587 ? 184.009 194.179 201.273 1.00 11.35 601 LEU B N 1
ATOM 19741 C CA . LEU B 1 587 ? 185.459 194.095 201.132 1.00 10.96 601 LEU B CA 1
ATOM 19742 C C . LEU B 1 587 ? 186.003 192.788 201.689 1.00 5.80 601 LEU B C 1
ATOM 19743 O O . LEU B 1 587 ? 186.981 192.250 201.161 1.00 10.36 601 LEU B O 1
ATOM 19759 N N . THR B 1 588 ? 185.389 192.265 202.751 1.00 4.32 602 THR B N 1
ATOM 19760 C CA . THR B 1 588 ? 185.829 190.995 203.311 1.00 5.38 602 THR B CA 1
ATOM 19761 C C . THR B 1 588 ? 185.687 189.867 202.304 1.00 4.04 602 THR B C 1
ATOM 19762 O O . THR B 1 588 ? 186.590 189.037 202.160 1.00 11.24 602 THR B O 1
ATOM 19773 N N . HIS B 1 589 ? 184.574 189.830 201.578 1.00 6.97 603 HIS B N 1
ATOM 19774 C CA . HIS B 1 589 ? 184.223 188.618 200.851 1.00 3.81 603 HIS B CA 1
ATOM 19775 C C . HIS B 1 589 ? 184.497 188.689 199.356 1.00 4.00 603 HIS B C 1
ATOM 19776 O O . HIS B 1 589 ? 184.735 187.646 198.739 1.00 16.30 603 HIS B O 1
ATOM 19790 N N . THR B 1 590 ? 184.466 189.871 198.750 1.00 4.38 604 THR B N 1
ATOM 19791 C CA . THR B 1 590 ? 184.805 189.990 197.339 1.00 7.98 604 THR B CA 1
ATOM 19792 C C . THR B 1 590 ? 186.314 190.081 197.137 1.00 10.61 604 THR B C 1
ATOM 19793 O O . THR B 1 590 ? 187.052 190.583 197.990 1.00 9.77 604 THR B O 1
ATOM 19804 N N . SER B 1 591 ? 186.765 189.582 195.990 1.00 11.26 605 SER B N 1
ATOM 19805 C CA . SER B 1 591 ? 188.163 189.681 195.597 1.00 8.68 605 SER B CA 1
ATOM 19806 C C . SER B 1 591 ? 188.474 191.049 195.004 1.00 8.86 605 SER B C 1
ATOM 19807 O O . SER B 1 591 ? 187.609 191.716 194.432 1.00 11.69 605 SER B O 1
ATOM 19815 N N . THR B 1 592 ? 189.733 191.460 195.147 1.00 8.38 606 THR B N 1
ATOM 19816 C CA . THR B 1 592 ? 190.169 192.774 194.697 1.00 11.74 606 THR B CA 1
ATOM 19817 C C . THR B 1 592 ? 190.330 192.857 193.186 1.00 12.30 606 THR B C 1
ATOM 19818 O O . THR B 1 592 ? 190.471 193.963 192.655 1.00 13.23 606 THR B O 1
ATOM 19829 N N . SER B 1 593 ? 190.312 191.724 192.486 1.00 13.83 607 SER B N 1
ATOM 19830 C CA . SER B 1 593 ? 190.368 191.679 191.029 1.00 11.38 607 SER B CA 1
ATOM 19831 C C . SER B 1 593 ? 189.164 190.890 190.527 1.00 11.32 607 SER B C 1
ATOM 19832 O O . SER B 1 593 ? 189.298 189.742 190.084 1.00 8.97 607 SER B O 1
ATOM 19840 N N . PRO B 1 594 ? 187.972 191.477 190.589 1.00 12.09 608 PRO B N 1
ATOM 19841 C CA . PRO B 1 594 ? 186.776 190.757 190.148 1.00 10.36 608 PRO B CA 1
ATOM 19842 C C . PRO B 1 594 ? 186.741 190.598 188.638 1.00 12.99 608 PRO B C 1
ATOM 19843 O O . PRO B 1 594 ? 187.200 191.459 187.884 1.00 12.16 608 PRO B O 1
ATOM 19854 N N . ASN B 1 595 ? 186.184 189.474 188.199 1.00 11.87 609 ASN B N 1
ATOM 19855 C CA . ASN B 1 595 ? 186.148 189.159 186.779 1.00 7.22 609 ASN B CA 1
ATOM 19856 C C . ASN B 1 595 ? 185.129 190.056 186.089 1.00 13.35 609 ASN B C 1
ATOM 19857 O O . ASN B 1 595 ? 183.948 190.059 186.448 1.00 17.48 609 ASN B O 1
ATOM 19868 N N . GLN B 1 596 ? 185.591 190.828 185.104 1.00 21.40 610 GLN B N 1
ATOM 19869 C CA . GLN B 1 596 ? 184.720 191.795 184.446 1.00 16.70 610 GLN B CA 1
ATOM 19870 C C . GLN B 1 596 ? 183.653 191.110 183.605 1.00 17.43 610 GLN B C 1
ATOM 19871 O O . GLN B 1 596 ? 182.566 191.665 183.417 1.00 22.69 610 GLN B O 1
ATOM 19885 N N . GLN B 1 597 ? 183.947 189.922 183.076 1.00 15.00 611 GLN B N 1
ATOM 19886 C CA . GLN B 1 597 ? 182.951 189.199 182.294 1.00 15.14 611 GLN B CA 1
ATOM 19887 C C . GLN B 1 597 ? 181.727 188.852 183.132 1.00 15.47 611 GLN B C 1
ATOM 19888 O O . GLN B 1 597 ? 180.599 188.885 182.632 1.00 17.30 611 GLN B O 1
ATOM 19902 N N . LEU B 1 598 ? 181.922 188.519 184.409 1.00 14.53 612 LEU B N 1
ATOM 19903 C CA . LEU B 1 598 ? 180.779 188.233 185.273 1.00 12.23 612 LEU B CA 1
ATOM 19904 C C . LEU B 1 598 ? 179.908 189.469 185.470 1.00 14.57 612 LEU B C 1
ATOM 19905 O O . LEU B 1 598 ? 178.674 189.390 185.409 1.00 21.05 612 LEU B O 1
ATOM 19921 N N . LEU B 1 599 ? 180.531 190.625 185.702 1.00 11.21 613 LEU B N 1
ATOM 19922 C CA . LEU B 1 599 ? 179.766 191.857 185.863 1.00 10.15 613 LEU B CA 1
ATOM 19923 C C . LEU B 1 599 ? 179.033 192.220 184.578 1.00 8.36 613 LEU B C 1
ATOM 19924 O O . LEU B 1 599 ? 177.877 192.662 184.611 1.00 13.07 613 LEU B O 1
ATOM 19940 N N . ALA B 1 600 ? 179.692 192.048 183.431 1.00 9.67 614 ALA B N 1
ATOM 19941 C CA . ALA B 1 600 ? 179.029 192.315 182.161 1.00 12.05 614 ALA B CA 1
ATOM 19942 C C . ALA B 1 600 ? 177.886 191.342 181.916 1.00 13.59 614 ALA B C 1
ATOM 19943 O O . ALA B 1 600 ? 176.874 191.715 181.317 1.00 20.32 614 ALA B O 1
ATOM 19950 N N . SER B 1 601 ? 178.022 190.097 182.373 1.00 9.57 615 SER B N 1
ATOM 19951 C CA . SER B 1 601 ? 176.916 189.152 182.290 1.00 10.67 615 SER B CA 1
ATOM 19952 C C . SER B 1 601 ? 175.759 189.568 183.183 1.00 9.64 615 SER B C 1
ATOM 19953 O O . SER B 1 601 ? 174.596 189.351 182.829 1.00 11.22 615 SER B O 1
ATOM 19961 N N . LEU B 1 602 ? 176.049 190.189 184.327 1.00 11.73 616 LEU B N 1
ATOM 19962 C CA . LEU B 1 602 ? 174.966 190.697 185.165 1.00 7.31 616 LEU B CA 1
ATOM 19963 C C . LEU B 1 602 ? 174.282 191.887 184.507 1.00 8.18 616 LEU B C 1
ATOM 19964 O O . LEU B 1 602 ? 173.058 192.035 184.594 1.00 15.72 616 LEU B O 1
ATOM 19980 N N . ASP B 1 603 ? 175.049 192.720 183.807 1.00 11.34 617 ASP B N 1
ATOM 19981 C CA . ASP B 1 603 ? 174.444 193.809 183.043 1.00 11.55 617 ASP B CA 1
ATOM 19982 C C . ASP B 1 603 ? 173.576 193.270 181.910 1.00 9.13 617 ASP B C 1
ATOM 19983 O O . ASP B 1 603 ? 172.484 193.789 181.649 1.00 13.25 617 ASP B O 1
ATOM 19992 N N . LEU B 1 604 ? 174.047 192.223 181.231 1.00 8.47 618 LEU B N 1
ATOM 19993 C CA . LEU B 1 604 ? 173.263 191.606 180.167 1.00 14.06 618 LEU B CA 1
ATOM 19994 C C . LEU B 1 604 ? 171.983 190.981 180.706 1.00 14.59 618 LEU B C 1
ATOM 19995 O O . LEU B 1 604 ? 170.924 191.093 180.082 1.00 12.83 618 LEU B O 1
ATOM 20011 N N . ALA B 1 605 ? 172.060 190.303 181.853 1.00 12.56 619 ALA B N 1
ATOM 20012 C CA . ALA B 1 605 ? 170.858 189.725 182.446 1.00 10.45 619 ALA B CA 1
ATOM 20013 C C . ALA B 1 605 ? 169.892 190.806 182.911 1.00 10.94 619 ALA B C 1
ATOM 20014 O O . ALA B 1 605 ? 168.670 190.632 182.815 1.00 19.92 619 ALA B O 1
ATOM 20021 N N . ARG B 1 606 ? 170.415 191.936 183.384 1.00 8.58 620 ARG B N 1
ATOM 20022 C CA . ARG B 1 606 ? 169.555 193.062 183.722 1.00 9.81 620 ARG B CA 1
ATOM 20023 C C . ARG B 1 606 ? 168.823 193.566 182.487 1.00 12.43 620 ARG B C 1
ATOM 20024 O O . ARG B 1 606 ? 167.606 193.768 182.514 1.00 14.59 620 ARG B O 1
ATOM 20045 N N . ARG B 1 607 ? 169.556 193.790 181.394 1.00 15.97 621 ARG B N 1
ATOM 20046 C CA . ARG B 1 607 ? 168.912 194.225 180.158 1.00 10.73 621 ARG B CA 1
ATOM 20047 C C . ARG B 1 607 ? 167.886 193.202 179.684 1.00 12.84 621 ARG B C 1
ATOM 20048 O O . ARG B 1 607 ? 166.823 193.566 179.172 1.00 22.21 621 ARG B O 1
ATOM 20069 N N . GLN B 1 608 ? 168.199 191.914 179.835 1.00 12.49 622 GLN B N 1
ATOM 20070 C CA . GLN B 1 608 ? 167.274 190.857 179.440 1.00 10.78 622 GLN B CA 1
ATOM 20071 C C . GLN B 1 608 ? 165.969 190.944 180.219 1.00 12.91 622 GLN B C 1
ATOM 20072 O O . GLN B 1 608 ? 164.880 190.841 179.645 1.00 15.09 622 GLN B O 1
ATOM 20086 N N . VAL B 1 609 ? 166.061 191.121 181.537 1.00 14.04 623 VAL B N 1
ATOM 20087 C CA . VAL B 1 609 ? 164.853 191.269 182.345 1.00 9.91 623 VAL B CA 1
ATOM 20088 C C . VAL B 1 609 ? 164.108 192.543 181.965 1.00 11.03 623 VAL B C 1
ATOM 20089 O O . VAL B 1 609 ? 162.875 192.557 181.874 1.00 13.21 623 VAL B O 1
ATOM 20102 N N . ASP B 1 610 ? 164.844 193.632 181.741 1.00 10.59 624 ASP B N 1
ATOM 20103 C CA . ASP B 1 610 ? 164.218 194.922 181.468 1.00 7.32 624 ASP B CA 1
ATOM 20104 C C . ASP B 1 610 ? 163.390 194.896 180.189 1.00 14.95 624 ASP B C 1
ATOM 20105 O O . ASP B 1 610 ? 162.312 195.499 180.131 1.00 18.76 624 ASP B O 1
ATOM 20114 N N . ILE B 1 611 ? 163.871 194.210 179.151 1.00 18.49 625 ILE B N 1
ATOM 20115 C CA . ILE B 1 611 ? 163.195 194.222 177.857 1.00 11.76 625 ILE B CA 1
ATOM 20116 C C . ILE B 1 611 ? 162.546 192.869 177.598 1.00 13.28 625 ILE B C 1
ATOM 20117 O O . ILE B 1 611 ? 161.316 192.758 177.551 1.00 23.42 625 ILE B O 1
ATOM 20133 N N . GLU B 1 612 ? 163.365 191.832 177.430 1.00 13.16 626 GLU B N 1
ATOM 20134 C CA . GLU B 1 612 ? 162.851 190.512 177.088 1.00 12.59 626 GLU B CA 1
ATOM 20135 C C . GLU B 1 612 ? 162.193 189.814 178.269 1.00 18.02 626 GLU B C 1
ATOM 20136 O O . GLU B 1 612 ? 161.523 188.796 178.069 1.00 18.06 626 GLU B O 1
ATOM 20148 N N . GLY B 1 613 ? 162.370 190.331 179.485 1.00 17.14 627 GLY B N 1
ATOM 20149 C CA . GLY B 1 613 ? 162.107 189.529 180.669 1.00 7.78 627 GLY B CA 1
ATOM 20150 C C . GLY B 1 613 ? 160.678 189.032 180.752 1.00 10.21 627 GLY B C 1
ATOM 20151 O O . GLY B 1 613 ? 160.433 187.861 181.046 1.00 16.32 627 GLY B O 1
ATOM 20155 N N . PHE B 1 614 ? 159.711 189.916 180.507 1.00 10.89 628 PHE B N 1
ATOM 20156 C CA . PHE B 1 614 ? 158.316 189.514 180.646 1.00 9.44 628 PHE B CA 1
ATOM 20157 C C . PHE B 1 614 ? 157.961 188.391 179.684 1.00 13.82 628 PHE B C 1
ATOM 20158 O O . PHE B 1 614 ? 157.442 187.351 180.099 1.00 15.67 628 PHE B O 1
ATOM 20175 N N . GLU B 1 615 ? 158.221 188.581 178.390 1.00 19.51 629 GLU B N 1
ATOM 20176 C CA . GLU B 1 615 ? 157.851 187.554 177.423 1.00 12.30 629 GLU B CA 1
ATOM 20177 C C . GLU B 1 615 ? 158.613 186.260 177.676 1.00 15.67 629 GLU B C 1
ATOM 20178 O O . GLU B 1 615 ? 158.030 185.172 177.631 1.00 23.49 629 GLU B O 1
ATOM 20190 N N . LEU B 1 616 ? 159.901 186.358 178.008 1.00 9.09 630 LEU B N 1
ATOM 20191 C CA . LEU B 1 616 ? 160.686 185.158 178.282 1.00 10.64 630 LEU B CA 1
ATOM 20192 C C . LEU B 1 616 ? 160.112 184.381 179.460 1.00 12.45 630 LEU B C 1
ATOM 20193 O O . LEU B 1 616 ? 159.814 183.189 179.344 1.00 13.61 630 LEU B O 1
ATOM 20209 N N . VAL B 1 617 ? 159.944 185.045 180.604 1.00 9.80 631 VAL B N 1
ATOM 20210 C CA . VAL B 1 617 ? 159.540 184.348 181.821 1.00 8.87 631 VAL B CA 1
ATOM 20211 C C . VAL B 1 617 ? 158.098 183.868 181.716 1.00 13.26 631 VAL B C 1
ATOM 20212 O O . VAL B 1 617 ? 157.755 182.776 182.188 1.00 15.61 631 VAL B O 1
ATOM 20225 N N . ARG B 1 618 ? 157.225 184.684 181.126 1.00 13.80 632 ARG B N 1
ATOM 20226 C CA . ARG B 1 618 ? 155.863 184.246 180.862 1.00 12.42 632 ARG B CA 1
ATOM 20227 C C . ARG B 1 618 ? 155.852 183.011 179.974 1.00 11.50 632 ARG B C 1
ATOM 20228 O O . ARG B 1 618 ? 155.048 182.098 180.183 1.00 19.10 632 ARG B O 1
ATOM 20249 N N . HIS B 1 619 ? 156.740 182.958 178.977 1.00 11.20 633 HIS B N 1
ATOM 20250 C CA . HIS B 1 619 ? 156.850 181.760 178.155 1.00 9.55 633 HIS B CA 1
ATOM 20251 C C . HIS B 1 619 ? 157.325 180.569 178.976 1.00 9.80 633 HIS B C 1
ATOM 20252 O O . HIS B 1 619 ? 156.878 179.442 178.753 1.00 15.46 633 HIS B O 1
ATOM 20266 N N . VAL B 1 620 ? 158.259 180.786 179.903 1.00 20.69 634 VAL B N 1
ATOM 20267 C CA . VAL B 1 620 ? 158.706 179.688 180.765 1.00 14.37 634 VAL B CA 1
ATOM 20268 C C . VAL B 1 620 ? 157.534 179.125 181.554 1.00 10.10 634 VAL B C 1
ATOM 20269 O O . VAL B 1 620 ? 157.352 177.906 181.647 1.00 17.74 634 VAL B O 1
ATOM 20282 N N . TYR B 1 621 ? 156.745 180.005 182.169 1.00 12.14 635 TYR B N 1
ATOM 20283 C CA . TYR B 1 621 ? 155.591 179.540 182.934 1.00 10.95 635 TYR B CA 1
ATOM 20284 C C . TYR B 1 621 ? 154.586 178.832 182.036 1.00 11.02 635 TYR B C 1
ATOM 20285 O O . TYR B 1 621 ? 154.028 177.794 182.410 1.00 15.77 635 TYR B O 1
ATOM 20303 N N . ASN B 1 622 ? 154.333 179.388 180.851 1.00 20.26 636 ASN B N 1
ATOM 20304 C CA . ASN B 1 622 ? 153.469 178.729 179.880 1.00 15.73 636 ASN B CA 1
ATOM 20305 C C . ASN B 1 622 ? 153.970 177.330 179.559 1.00 16.34 636 ASN B C 1
ATOM 20306 O O . ASN B 1 622 ? 153.185 176.381 179.495 1.00 19.29 636 ASN B O 1
ATOM 20317 N N . MET B 1 623 ? 155.277 177.188 179.338 1.00 15.79 637 MET B N 1
ATOM 20318 C CA . MET B 1 623 ? 155.838 175.901 178.950 1.00 9.84 637 MET B CA 1
ATOM 20319 C C . MET B 1 623 ? 155.757 174.904 180.095 1.00 13.95 637 MET B C 1
ATOM 20320 O O . MET B 1 623 ? 155.485 173.720 179.876 1.00 21.17 637 MET B O 1
ATOM 20334 N N . ALA B 1 624 ? 155.971 175.370 181.325 1.00 17.30 638 ALA B N 1
ATOM 20335 C CA . ALA B 1 624 ? 155.855 174.484 182.477 1.00 7.23 638 ALA B CA 1
ATOM 20336 C C . ALA B 1 624 ? 154.418 174.027 182.676 1.00 10.92 638 ALA B C 1
ATOM 20337 O O . ALA B 1 624 ? 154.168 172.855 182.980 1.00 23.98 638 ALA B O 1
ATOM 20344 N N . LEU B 1 625 ? 153.455 174.926 182.472 1.00 16.78 639 LEU B N 1
ATOM 20345 C CA . LEU B 1 625 ? 152.056 174.542 182.615 1.00 13.75 639 LEU B CA 1
ATOM 20346 C C . LEU B 1 625 ? 151.623 173.613 181.489 1.00 13.19 639 LEU B C 1
ATOM 20347 O O . LEU B 1 625 ? 150.852 172.675 181.713 1.00 19.25 639 LEU B O 1
ATOM 20363 N N . VAL B 1 626 ? 152.121 173.848 180.275 1.00 15.42 640 VAL B N 1
ATOM 20364 C CA . VAL B 1 626 ? 151.841 172.948 179.161 1.00 16.20 640 VAL B CA 1
ATOM 20365 C C . VAL B 1 626 ? 152.408 171.566 179.446 1.00 19.45 640 VAL B C 1
ATOM 20366 O O . VAL B 1 626 ? 151.759 170.548 179.191 1.00 23.85 640 VAL B O 1
ATOM 20379 N N . PHE B 1 627 ? 153.644 171.506 179.941 1.00 18.64 641 PHE B N 1
ATOM 20380 C CA . PHE B 1 627 ? 154.247 170.220 180.269 1.00 13.21 641 PHE B CA 1
ATOM 20381 C C . PHE B 1 627 ? 153.431 169.495 181.330 1.00 19.93 641 PHE B C 1
ATOM 20382 O O . PHE B 1 627 ? 153.142 168.299 181.202 1.00 26.47 641 PHE B O 1
ATOM 20399 N N . ARG B 1 628 ? 153.061 170.205 182.398 1.00 18.29 642 ARG B N 1
ATOM 20400 C CA . ARG B 1 628 ? 152.234 169.610 183.441 1.00 14.82 642 ARG B CA 1
ATOM 20401 C C . ARG B 1 628 ? 150.930 169.070 182.867 1.00 20.85 642 ARG B C 1
ATOM 20402 O O . ARG B 1 628 ? 150.529 167.936 183.157 1.00 25.12 642 ARG B O 1
ATOM 20423 N N . HIS B 1 629 ? 150.257 169.870 182.038 1.00 24.45 643 HIS B N 1
ATOM 20424 C CA . HIS B 1 629 ? 148.983 169.455 181.462 1.00 24.91 643 HIS B CA 1
ATOM 20425 C C . HIS B 1 629 ? 149.153 168.226 180.579 1.00 25.74 643 HIS B C 1
ATOM 20426 O O . HIS B 1 629 ? 148.363 167.281 180.654 1.00 27.83 643 HIS B O 1
ATOM 20440 N N . ARG B 1 630 ? 150.164 168.236 179.711 1.00 24.58 644 ARG B N 1
ATOM 20441 C CA . ARG B 1 630 ? 150.373 167.117 178.800 1.00 23.12 644 ARG B CA 1
ATOM 20442 C C . ARG B 1 630 ? 150.696 165.841 179.564 1.00 23.58 644 ARG B C 1
ATOM 20443 O O . ARG B 1 630 ? 150.207 164.760 179.220 1.00 26.76 644 ARG B O 1
ATOM 20464 N N . VAL B 1 631 ? 151.530 165.945 180.601 1.00 26.17 645 VAL B N 1
ATOM 20465 C CA . VAL B 1 631 ? 151.869 164.775 181.404 1.00 26.39 645 VAL B CA 1
ATOM 20466 C C . VAL B 1 631 ? 150.641 164.256 182.143 1.00 26.46 645 VAL B C 1
ATOM 20467 O O . VAL B 1 631 ? 150.455 163.042 182.284 1.00 30.36 645 VAL B O 1
ATOM 20480 N N . ARG B 1 632 ? 149.788 165.159 182.631 1.00 24.39 646 ARG B N 1
ATOM 20481 C CA . ARG B 1 632 ? 148.612 164.729 183.380 1.00 24.55 646 ARG B CA 1
ATOM 20482 C C . ARG B 1 632 ? 147.565 164.101 182.468 1.00 28.29 646 ARG B C 1
ATOM 20483 O O . ARG B 1 632 ? 146.948 163.091 182.825 1.00 30.56 646 ARG B O 1
ATOM 20504 N N . LYS B 1 633 ? 147.349 164.684 181.290 1.00 30.98 647 LYS B N 1
ATOM 20505 C CA . LYS B 1 633 ? 146.325 164.188 180.377 1.00 28.78 647 LYS B CA 1
ATOM 20506 C C . LYS B 1 633 ? 146.764 162.906 179.683 1.00 31.36 647 LYS B C 1
ATOM 20507 O O . LYS B 1 633 ? 145.941 162.016 179.443 1.00 36.35 647 LYS B O 1
ATOM 20526 N N . ASP B 1 634 ? 148.046 162.796 179.348 1.00 34.61 648 ASP B N 1
ATOM 20527 C CA . ASP B 1 634 ? 148.522 161.665 178.564 1.00 35.33 648 ASP B CA 1
ATOM 20528 C C . ASP B 1 634 ? 148.391 160.385 179.379 1.00 39.15 648 ASP B C 1
ATOM 20529 O O . ASP B 1 634 ? 149.013 160.247 180.437 1.00 37.78 648 ASP B O 1
ATOM 20538 N N . ARG B 1 635 ? 147.587 159.443 178.881 1.00 42.12 649 ARG B N 1
ATOM 20539 C CA . ARG B 1 635 ? 147.312 158.229 179.639 1.00 41.66 649 ARG B CA 1
ATOM 20540 C C . ARG B 1 635 ? 148.523 157.308 179.697 1.00 42.20 649 ARG B C 1
ATOM 20541 O O . ARG B 1 635 ? 148.645 156.507 180.631 1.00 41.55 649 ARG B O 1
ATOM 20562 N N . LEU B 1 636 ? 149.424 157.401 178.719 1.00 38.68 650 LEU B N 1
ATOM 20563 C CA . LEU B 1 636 ? 150.589 156.524 178.710 1.00 39.44 650 LEU B CA 1
ATOM 20564 C C . LEU B 1 636 ? 151.656 157.006 179.687 1.00 37.03 650 LEU B C 1
ATOM 20565 O O . LEU B 1 636 ? 152.254 156.198 180.405 1.00 40.16 650 LEU B O 1
ATOM 20581 N N . ILE B 1 637 ? 151.905 158.316 179.733 1.00 33.98 651 ILE B N 1
ATOM 20582 C CA . ILE B 1 637 ? 152.786 158.873 180.755 1.00 35.19 651 ILE B CA 1
ATOM 20583 C C . ILE B 1 637 ? 152.114 158.819 182.121 1.00 35.93 651 ILE B C 1
ATOM 20584 O O . ILE B 1 637 ? 152.711 158.377 183.109 1.00 38.53 651 ILE B O 1
ATOM 20600 N N . SER B 1 638 ? 150.861 159.272 182.197 1.00 35.45 652 SER B N 1
ATOM 20601 C CA . SER B 1 638 ? 150.216 159.481 183.488 1.00 34.59 652 SER B CA 1
ATOM 20602 C C . SER B 1 638 ? 150.129 158.207 184.317 1.00 34.41 652 SER B C 1
ATOM 20603 O O . SER B 1 638 ? 150.023 158.291 185.545 1.00 36.59 652 SER B O 1
ATOM 20611 N N . LYS B 1 639 ? 150.163 157.033 183.686 1.00 38.61 653 LYS B N 1
ATOM 20612 C CA . LYS B 1 639 ? 150.127 155.792 184.450 1.00 41.65 653 LYS B CA 1
ATOM 20613 C C . LYS B 1 639 ? 151.459 155.473 185.115 1.00 39.32 653 LYS B C 1
ATOM 20614 O O . LYS B 1 639 ? 151.475 154.752 186.118 1.00 40.25 653 LYS B O 1
ATOM 20633 N N . TRP B 1 640 ? 152.567 155.994 184.589 1.00 36.71 654 TRP B N 1
ATOM 20634 C CA . TRP B 1 640 ? 153.893 155.732 185.133 1.00 36.38 654 TRP B CA 1
ATOM 20635 C C . TRP B 1 640 ? 154.548 156.949 185.758 1.00 36.55 654 TRP B C 1
ATOM 20636 O O . TRP B 1 640 ? 155.402 156.791 186.632 1.00 38.27 654 TRP B O 1
ATOM 20657 N N . PHE B 1 641 ? 154.175 158.152 185.333 1.00 32.44 655 PHE B N 1
ATOM 20658 C CA . PHE B 1 641 ? 154.843 159.373 185.749 1.00 27.49 655 PHE B CA 1
ATOM 20659 C C . PHE B 1 641 ? 153.821 160.384 186.240 1.00 26.65 655 PHE B C 1
ATOM 20660 O O . PHE B 1 641 ? 152.691 160.442 185.751 1.00 31.20 655 PHE B O 1
ATOM 20677 N N . ARG B 1 642 ? 154.239 161.179 187.219 1.00 24.61 656 ARG B N 1
ATOM 20678 C CA . ARG B 1 642 ? 153.410 162.230 187.782 1.00 22.84 656 ARG B CA 1
ATOM 20679 C C . ARG B 1 642 ? 154.281 163.439 188.078 1.00 23.20 656 ARG B C 1
ATOM 20680 O O . ARG B 1 642 ? 155.457 163.304 188.421 1.00 25.69 656 ARG B O 1
ATOM 20701 N N . ILE B 1 643 ? 153.697 164.624 187.931 1.00 22.44 657 ILE B N 1
ATOM 20702 C CA . ILE B 1 643 ? 154.315 165.873 188.363 1.00 17.49 657 ILE B CA 1
ATOM 20703 C C . ILE B 1 643 ? 153.507 166.388 189.544 1.00 17.07 657 ILE B C 1
ATOM 20704 O O . ILE B 1 643 ? 152.289 166.574 189.439 1.00 24.87 657 ILE B O 1
ATOM 20720 N N . LEU B 1 644 ? 154.184 166.615 190.665 1.00 16.99 658 LEU B N 1
ATOM 20721 C CA . LEU B 1 644 ? 153.495 166.890 191.917 1.00 21.08 658 LEU B CA 1
ATOM 20722 C C . LEU B 1 644 ? 152.770 168.229 191.857 1.00 17.02 658 LEU B C 1
ATOM 20723 O O . LEU B 1 644 ? 153.347 169.248 191.469 1.00 16.59 658 LEU B O 1
ATOM 20739 N N . ASP B 1 645 ? 151.500 168.218 192.255 1.00 17.15 659 ASP B N 1
ATOM 20740 C CA . ASP B 1 645 ? 150.645 169.393 192.232 1.00 13.72 659 ASP B CA 1
ATOM 20741 C C . ASP B 1 645 ? 150.934 170.300 193.425 1.00 16.29 659 ASP B C 1
ATOM 20742 O O . ASP B 1 645 ? 151.714 169.972 194.321 1.00 21.99 659 ASP B O 1
ATOM 20751 N N . GLU B 1 646 ? 150.291 171.470 193.419 1.00 20.74 660 GLU B N 1
ATOM 20752 C CA . GLU B 1 646 ? 150.191 172.268 194.636 1.00 18.18 660 GLU B CA 1
ATOM 20753 C C . GLU B 1 646 ? 149.688 171.441 195.811 1.00 17.60 660 GLU B C 1
ATOM 20754 O O . GLU B 1 646 ? 150.211 171.551 196.925 1.00 24.98 660 GLU B O 1
ATOM 20766 N N . SER B 1 647 ? 148.673 170.605 195.585 1.00 17.86 661 SER B N 1
ATOM 20767 C CA . SER B 1 647 ? 148.099 169.842 196.687 1.00 19.37 661 SER B CA 1
ATOM 20768 C C . SER B 1 647 ? 149.059 168.780 197.203 1.00 18.53 661 SER B C 1
ATOM 20769 O O . SER B 1 647 ? 148.977 168.388 198.372 1.00 23.85 661 SER B O 1
ATOM 20777 N N . ASP B 1 648 ? 149.968 168.308 196.354 1.00 15.57 662 ASP B N 1
ATOM 20778 C CA . ASP B 1 648 ? 151.013 167.395 196.801 1.00 15.97 662 ASP B CA 1
ATOM 20779 C C . ASP B 1 648 ? 152.037 168.115 197.668 1.00 19.67 662 ASP B C 1
ATOM 20780 O O . ASP B 1 648 ? 152.281 167.733 198.818 1.00 22.95 662 ASP B O 1
ATOM 20789 N N . LEU B 1 649 ? 152.643 169.167 197.123 1.00 17.18 663 LEU B N 1
ATOM 20790 C CA . LEU B 1 649 ? 153.749 169.863 197.765 1.00 15.93 663 LEU B CA 1
ATOM 20791 C C . LEU B 1 649 ? 153.318 170.909 198.785 1.00 13.66 663 LEU B C 1
ATOM 20792 O O . LEU B 1 649 ? 154.133 171.287 199.632 1.00 17.40 663 LEU B O 1
ATOM 20808 N N . VAL B 1 650 ? 152.085 171.393 198.729 1.00 16.69 664 VAL B N 1
ATOM 20809 C CA . VAL B 1 650 ? 151.592 172.402 199.657 1.00 17.17 664 VAL B CA 1
ATOM 20810 C C . VAL B 1 650 ? 150.379 171.842 200.390 1.00 16.99 664 VAL B C 1
ATOM 20811 O O . VAL B 1 650 ? 149.283 171.766 199.834 1.00 11.53 664 VAL B O 1
ATOM 20824 N N . PRO B 1 651 ? 150.545 171.420 201.657 1.00 23.61 665 PRO B N 1
ATOM 20825 C CA . PRO B 1 651 ? 149.390 171.050 202.489 1.00 24.24 665 PRO B CA 1
ATOM 20826 C C . PRO B 1 651 ? 148.219 172.017 202.388 1.00 23.94 665 PRO B C 1
ATOM 20827 O O . PRO B 1 651 ? 148.388 173.188 202.039 1.00 26.31 665 PRO B O 1
ATOM 20838 N N . ASP B 1 652 ? 147.020 171.523 202.704 1.00 23.80 666 ASP B N 1
ATOM 20839 C CA . ASP B 1 652 ? 145.841 172.384 202.740 1.00 25.21 666 ASP B CA 1
ATOM 20840 C C . ASP B 1 652 ? 145.966 173.474 203.798 1.00 25.91 666 ASP B C 1
ATOM 20841 O O . ASP B 1 652 ? 145.500 174.600 203.591 1.00 25.10 666 ASP B O 1
ATOM 20850 N N . ALA B 1 653 ? 146.578 173.160 204.944 1.00 21.75 667 ALA B N 1
ATOM 20851 C CA . ALA B 1 653 ? 146.745 174.157 205.998 1.00 18.01 667 ALA B CA 1
ATOM 20852 C C . ALA B 1 653 ? 147.296 175.479 205.476 1.00 19.87 667 ALA B C 1
ATOM 20853 O O . ALA B 1 653 ? 147.064 176.524 206.093 1.00 19.16 667 ALA B O 1
ATOM 20860 N N . PHE B 1 654 ? 148.018 175.456 204.356 1.00 20.39 668 PHE B N 1
ATOM 20861 C CA . PHE B 1 654 ? 148.720 176.619 203.834 1.00 16.13 668 PHE B CA 1
ATOM 20862 C C . PHE B 1 654 ? 148.119 177.170 202.549 1.00 18.69 668 PHE B C 1
ATOM 20863 O O . PHE B 1 654 ? 148.555 178.231 202.092 1.00 15.73 668 PHE B O 1
ATOM 20880 N N . ARG B 1 655 ? 147.145 176.486 201.956 1.00 24.18 669 ARG B N 1
ATOM 20881 C CA . ARG B 1 655 ? 146.418 176.987 200.797 1.00 24.61 669 ARG B CA 1
ATOM 20882 C C . ARG B 1 655 ? 144.989 177.315 201.202 1.00 28.89 669 ARG B C 1
ATOM 20883 O O . ARG B 1 655 ? 144.283 176.464 201.754 1.00 29.48 669 ARG B O 1
ATOM 20904 N N . SER B 1 656 ? 144.572 178.547 200.930 1.00 34.42 670 SER B N 1
ATOM 20905 C CA . SER B 1 656 ? 143.190 178.959 201.137 1.00 34.06 670 SER B CA 1
ATOM 20906 C C . SER B 1 656 ? 142.393 178.838 199.843 1.00 30.02 670 SER B C 1
ATOM 20907 O O . SER B 1 656 ? 141.376 179.509 199.666 1.00 30.39 670 SER B O 1
ATOM 20915 N N . LEU B 1 670 ? 140.953 180.910 187.504 1.00 40.91 684 LEU B N 1
ATOM 20916 C CA . LEU B 1 670 ? 142.098 181.807 187.403 1.00 42.42 684 LEU B CA 1
ATOM 20917 C C . LEU B 1 670 ? 142.005 182.927 188.430 1.00 39.90 684 LEU B C 1
ATOM 20918 O O . LEU B 1 670 ? 143.021 183.399 188.937 1.00 40.55 684 LEU B O 1
ATOM 20934 N N . ALA B 1 671 ? 140.779 183.356 188.736 1.00 38.42 685 ALA B N 1
ATOM 20935 C CA . ALA B 1 671 ? 140.590 184.327 189.807 1.00 39.34 685 ALA B CA 1
ATOM 20936 C C . ALA B 1 671 ? 141.072 183.762 191.136 1.00 39.47 685 ALA B C 1
ATOM 20937 O O . ALA B 1 671 ? 141.764 184.443 191.901 1.00 39.36 685 ALA B O 1
ATOM 20944 N N . ASP B 1 672 ? 140.708 182.513 191.431 1.00 39.00 686 ASP B N 1
ATOM 20945 C CA . ASP B 1 672 ? 141.168 181.889 192.666 1.00 38.80 686 ASP B CA 1
ATOM 20946 C C . ASP B 1 672 ? 142.658 181.583 192.611 1.00 39.43 686 ASP B C 1
ATOM 20947 O O . ASP B 1 672 ? 143.329 181.588 193.649 1.00 35.93 686 ASP B O 1
ATOM 20956 N N . TRP B 1 673 ? 143.190 181.307 191.418 1.00 34.66 687 TRP B N 1
ATOM 20957 C CA . TRP B 1 673 ? 144.616 181.043 191.280 1.00 32.64 687 TRP B CA 1
ATOM 20958 C C . TRP B 1 673 ? 145.433 182.328 191.241 1.00 30.70 687 TRP B C 1
ATOM 20959 O O . TRP B 1 673 ? 146.594 182.330 191.662 1.00 28.05 687 TRP B O 1
ATOM 20980 N N . ASN B 1 674 ? 144.855 183.423 190.743 1.00 29.12 688 ASN B N 1
ATOM 20981 C CA . ASN B 1 674 ? 145.482 184.728 190.925 1.00 27.88 688 ASN B CA 1
ATOM 20982 C C . ASN B 1 674 ? 145.513 185.119 192.396 1.00 27.76 688 ASN B C 1
ATOM 20983 O O . ASN B 1 674 ? 146.533 185.609 192.894 1.00 32.68 688 ASN B O 1
ATOM 20994 N N . GLU B 1 675 ? 144.401 184.917 193.104 1.00 25.26 689 GLU B N 1
ATOM 20995 C CA . GLU B 1 675 ? 144.371 185.187 194.536 1.00 23.97 689 GLU B CA 1
ATOM 20996 C C . GLU B 1 675 ? 145.315 184.271 195.299 1.00 21.82 689 GLU B C 1
ATOM 20997 O O . GLU B 1 675 ? 145.847 184.661 196.344 1.00 24.12 689 GLU B O 1
ATOM 21009 N N . ALA B 1 676 ? 145.531 183.051 194.803 1.00 20.54 690 ALA B N 1
ATOM 21010 C CA . ALA B 1 676 ? 146.463 182.140 195.458 1.00 14.39 690 ALA B CA 1
ATOM 21011 C C . ALA B 1 676 ? 147.861 182.737 195.517 1.00 14.21 690 ALA B C 1
ATOM 21012 O O . ALA B 1 676 ? 148.472 182.814 196.588 1.00 14.65 690 ALA B O 1
ATOM 21019 N N . TRP B 1 677 ? 148.385 183.171 194.372 1.00 18.99 691 TRP B N 1
ATOM 21020 C CA . TRP B 1 677 ? 149.706 183.787 194.360 1.00 11.33 691 TRP B CA 1
ATOM 21021 C C . TRP B 1 677 ? 149.723 185.071 195.173 1.00 12.10 691 TRP B C 1
ATOM 21022 O O . TRP B 1 677 ? 150.736 185.397 195.801 1.00 18.66 691 TRP B O 1
ATOM 21043 N N . ARG B 1 678 ? 148.611 185.807 195.183 1.00 13.62 692 ARG B N 1
ATOM 21044 C CA . ARG B 1 678 ? 148.551 187.047 195.947 1.00 16.28 692 ARG B CA 1
ATOM 21045 C C . ARG B 1 678 ? 148.548 186.788 197.447 1.00 19.51 692 ARG B C 1
ATOM 21046 O O . ARG B 1 678 ? 149.186 187.525 198.206 1.00 24.67 692 ARG B O 1
ATOM 21067 N N . SER B 1 679 ? 147.846 185.748 197.899 1.00 17.58 693 SER B N 1
ATOM 21068 C CA . SER B 1 679 ? 147.363 185.737 199.273 1.00 13.64 693 SER B CA 1
ATOM 21069 C C . SER B 1 679 ? 147.643 184.434 200.013 1.00 15.53 693 SER B C 1
ATOM 21070 O O . SER B 1 679 ? 147.741 184.440 201.244 1.00 19.35 693 SER B O 1
ATOM 21078 N N . ASP B 1 680 ? 147.769 183.314 199.303 1.00 10.57 694 ASP B N 1
ATOM 21079 C CA . ASP B 1 680 ? 148.097 182.071 199.988 1.00 9.64 694 ASP B CA 1
ATOM 21080 C C . ASP B 1 680 ? 149.466 182.188 200.644 1.00 11.92 694 ASP B C 1
ATOM 21081 O O . ASP B 1 680 ? 150.321 182.963 200.209 1.00 14.12 694 ASP B O 1
ATOM 21090 N N . GLN B 1 681 ? 149.677 181.407 201.704 1.00 8.84 695 GLN B N 1
ATOM 21091 C CA . GLN B 1 681 ? 150.970 181.440 202.377 1.00 1.20 695 GLN B CA 1
ATOM 21092 C C . GLN B 1 681 ? 152.059 180.838 201.499 1.00 8.80 695 GLN B C 1
ATOM 21093 O O . GLN B 1 681 ? 153.128 181.431 201.321 1.00 12.63 695 GLN B O 1
ATOM 21107 N N . PHE B 1 682 ? 151.801 179.656 200.949 1.00 11.11 696 PHE B N 1
ATOM 21108 C CA . PHE B 1 682 ? 152.680 178.988 200.001 1.00 5.23 696 PHE B CA 1
ATOM 21109 C C . PHE B 1 682 ? 151.949 178.729 198.694 1.00 4.57 696 PHE B C 1
ATOM 21110 O O . PHE B 1 682 ? 150.751 178.436 198.686 1.00 8.74 696 PHE B O 1
ATOM 21127 N N . VAL B 1 683 ? 152.681 178.849 197.592 1.00 10.35 697 VAL B N 1
ATOM 21128 C CA . VAL B 1 683 ? 152.242 178.345 196.300 1.00 8.59 697 VAL B CA 1
ATOM 21129 C C . VAL B 1 683 ? 153.394 177.552 195.708 1.00 7.84 697 VAL B C 1
ATOM 21130 O O . VAL B 1 683 ? 154.564 177.790 196.022 1.00 14.98 697 VAL B O 1
ATOM 21143 N N . LEU B 1 684 ? 153.056 176.592 194.855 1.00 12.65 698 LEU B N 1
ATOM 21144 C CA . LEU B 1 684 ? 154.038 175.908 194.027 1.00 12.20 698 LEU B CA 1
ATOM 21145 C C . LEU B 1 684 ? 154.270 176.700 192.748 1.00 9.84 698 LEU B C 1
ATOM 21146 O O . LEU B 1 684 ? 153.326 176.972 191.998 1.00 12.04 698 LEU B O 1
ATOM 21162 N N . ASP B 1 685 ? 155.515 177.075 192.511 1.00 11.58 699 ASP B N 1
ATOM 21163 C CA . ASP B 1 685 ? 155.905 177.630 191.225 1.00 14.77 699 ASP B CA 1
ATOM 21164 C C . ASP B 1 685 ? 155.862 176.534 190.168 1.00 14.04 699 ASP B C 1
ATOM 21165 O O . ASP B 1 685 ? 156.575 175.532 190.305 1.00 14.07 699 ASP B O 1
ATOM 21174 N N . PRO B 1 686 ? 155.056 176.667 189.111 1.00 9.20 700 PRO B N 1
ATOM 21175 C CA . PRO B 1 686 ? 154.943 175.564 188.145 1.00 10.41 700 PRO B CA 1
ATOM 21176 C C . PRO B 1 686 ? 156.234 175.268 187.406 1.00 10.78 700 PRO B C 1
ATOM 21177 O O . PRO B 1 686 ? 156.386 174.160 186.881 1.00 17.32 700 PRO B O 1
ATOM 21188 N N . THR B 1 687 ? 157.170 176.217 187.349 1.00 7.09 701 THR B N 1
ATOM 21189 C CA . THR B 1 687 ? 158.413 176.007 186.620 1.00 8.26 701 THR B CA 1
ATOM 21190 C C . THR B 1 687 ? 159.365 175.060 187.336 1.00 12.37 701 THR B C 1
ATOM 21191 O O . THR B 1 687 ? 160.346 174.624 186.727 1.00 14.80 701 THR B O 1
ATOM 21202 N N . ARG B 1 688 ? 159.105 174.735 188.599 1.00 17.27 702 ARG B N 1
ATOM 21203 C CA . ARG B 1 688 ? 159.824 173.683 189.309 1.00 10.44 702 ARG B CA 1
ATOM 21204 C C . ARG B 1 688 ? 158.976 172.421 189.237 1.00 13.51 702 ARG B C 1
ATOM 21205 O O . ARG B 1 688 ? 157.900 172.351 189.839 1.00 15.24 702 ARG B O 1
ATOM 21226 N N . LEU B 1 689 ? 159.465 171.427 188.508 1.00 18.88 703 LEU B N 1
ATOM 21227 C CA . LEU B 1 689 ? 158.665 170.287 188.072 1.00 15.98 703 LEU B CA 1
ATOM 21228 C C . LEU B 1 689 ? 159.216 169.040 188.754 1.00 16.70 703 LEU B C 1
ATOM 21229 O O . LEU B 1 689 ? 160.110 168.374 188.234 1.00 23.62 703 LEU B O 1
ATOM 21245 N N . THR B 1 690 ? 158.679 168.732 189.929 1.00 19.26 704 THR B N 1
ATOM 21246 C CA . THR B 1 690 ? 159.019 167.495 190.625 1.00 20.76 704 THR B CA 1
ATOM 21247 C C . THR B 1 690 ? 158.277 166.359 189.935 1.00 21.46 704 THR B C 1
ATOM 21248 O O . THR B 1 690 ? 157.109 166.094 190.225 1.00 25.93 704 THR B O 1
ATOM 21259 N N . LEU B 1 691 ? 158.956 165.690 189.008 1.00 20.07 705 LEU B N 1
ATOM 21260 C CA . LEU B 1 691 ? 158.422 164.485 188.383 1.00 21.64 705 LEU B CA 1
ATOM 21261 C C . LEU B 1 691 ? 158.467 163.337 189.383 1.00 20.37 705 LEU B C 1
ATOM 21262 O O . LEU B 1 691 ? 159.542 162.817 189.695 1.00 21.47 705 LEU B O 1
ATOM 21278 N N . PHE B 1 692 ? 157.304 162.943 189.891 1.00 23.58 706 PHE B N 1
ATOM 21279 C CA . PHE B 1 692 ? 157.213 161.764 190.741 1.00 22.67 706 PHE B CA 1
ATOM 21280 C C . PHE B 1 692 ? 157.324 160.508 189.886 1.00 29.85 706 PHE B C 1
ATOM 21281 O O . PHE B 1 692 ? 156.535 160.306 188.957 1.00 33.52 706 PHE B O 1
ATOM 21298 N N . ILE B 1 693 ? 158.304 159.662 190.202 1.00 34.38 707 ILE B N 1
ATOM 21299 C CA . ILE B 1 693 ? 158.609 158.464 189.433 1.00 31.39 707 ILE B CA 1
ATOM 21300 C C . ILE B 1 693 ? 158.380 157.190 190.237 1.00 32.84 707 ILE B C 1
ATOM 21301 O O . ILE B 1 693 ? 158.749 156.106 189.788 1.00 37.22 707 ILE B O 1
ATOM 21317 N N . GLY B 1 694 ? 157.790 157.300 191.428 1.00 30.37 708 GLY B N 1
ATOM 21318 C CA . GLY B 1 694 ? 157.666 156.135 192.288 1.00 31.78 708 GLY B CA 1
ATOM 21319 C C . GLY B 1 694 ? 156.932 154.985 191.625 1.00 34.49 708 GLY B C 1
ATOM 21320 O O . GLY B 1 694 ? 157.259 153.818 191.850 1.00 38.24 708 GLY B O 1
ATOM 21324 N N . ALA B 1 695 ? 155.933 155.296 190.797 1.00 36.16 709 ALA B N 1
ATOM 21325 C CA . ALA B 1 695 ? 155.201 154.246 190.099 1.00 33.81 709 ALA B CA 1
ATOM 21326 C C . ALA B 1 695 ? 156.100 153.423 189.189 1.00 35.32 709 ALA B C 1
ATOM 21327 O O . ALA B 1 695 ? 155.734 152.300 188.828 1.00 38.67 709 ALA B O 1
ATOM 21334 N N . THR B 1 696 ? 157.262 153.953 188.806 1.00 37.45 710 THR B N 1
ATOM 21335 C CA . THR B 1 696 ? 158.204 153.193 187.995 1.00 37.88 710 THR B CA 1
ATOM 21336 C C . THR B 1 696 ? 159.035 152.220 188.821 1.00 39.33 710 THR B C 1
ATOM 21337 O O . THR B 1 696 ? 159.661 151.323 188.248 1.00 42.25 710 THR B O 1
ATOM 21348 N N . GLY B 1 697 ? 159.055 152.375 190.142 1.00 39.59 711 GLY B N 1
ATOM 21349 C CA . GLY B 1 697 ? 159.754 151.436 190.995 1.00 41.03 711 GLY B CA 1
ATOM 21350 C C . GLY B 1 697 ? 161.259 151.552 190.995 1.00 40.10 711 GLY B C 1
ATOM 21351 O O . GLY B 1 697 ? 161.937 150.594 191.377 1.00 42.48 711 GLY B O 1
ATOM 21355 N N . MET B 1 698 ? 161.811 152.692 190.585 1.00 41.96 712 MET B N 1
ATOM 21356 C CA . MET B 1 698 ? 163.254 152.885 190.539 1.00 41.86 712 MET B CA 1
ATOM 21357 C C . MET B 1 698 ? 163.625 154.201 191.205 1.00 41.69 712 MET B C 1
ATOM 21358 O O . MET B 1 698 ? 162.942 155.212 191.023 1.00 41.31 712 MET B O 1
ATOM 21372 N N . ASN B 1 699 ? 164.718 154.176 191.966 1.00 42.75 713 ASN B N 1
ATOM 21373 C CA . ASN B 1 699 ? 165.150 155.341 192.726 1.00 40.56 713 ASN B CA 1
ATOM 21374 C C . ASN B 1 699 ? 165.198 156.577 191.838 1.00 43.56 713 ASN B C 1
ATOM 21375 O O . ASN B 1 699 ? 165.393 156.489 190.623 1.00 45.36 713 ASN B O 1
ATOM 21386 N N . GLY B 1 700 ? 165.016 157.745 192.458 1.00 38.21 714 GLY B N 1
ATOM 21387 C CA . GLY B 1 700 ? 165.324 158.990 191.770 1.00 33.73 714 GLY B CA 1
ATOM 21388 C C . GLY B 1 700 ? 166.774 159.073 191.339 1.00 37.64 714 GLY B C 1
ATOM 21389 O O . GLY B 1 700 ? 167.077 159.518 190.230 1.00 42.41 714 GLY B O 1
ATOM 21393 N N . TYR B 1 701 ? 167.692 158.652 192.211 1.00 41.01 715 TYR B N 1
ATOM 21394 C CA . TYR B 1 701 ? 169.111 158.709 191.877 1.00 42.12 715 TYR B CA 1
ATOM 21395 C C . TYR B 1 701 ? 169.406 157.868 190.642 1.00 43.23 715 TYR B C 1
ATOM 21396 O O . TYR B 1 701 ? 170.021 158.343 189.679 1.00 42.59 715 TYR B O 1
ATOM 21414 N N . ASP B 1 702 ? 168.954 156.615 190.643 1.00 44.74 716 ASP B N 1
ATOM 21415 C CA . ASP B 1 702 ? 169.223 155.733 189.518 1.00 46.06 716 ASP B CA 1
ATOM 21416 C C . ASP B 1 702 ? 168.283 155.971 188.343 1.00 44.20 716 ASP B C 1
ATOM 21417 O O . ASP B 1 702 ? 168.585 155.524 187.235 1.00 47.07 716 ASP B O 1
ATOM 21426 N N . PHE B 1 703 ? 167.169 156.677 188.546 1.00 39.92 717 PHE B N 1
ATOM 21427 C CA . PHE B 1 703 ? 166.406 157.172 187.405 1.00 41.99 717 PHE B CA 1
ATOM 21428 C C . PHE B 1 703 ? 167.160 158.280 186.681 1.00 40.52 717 PHE B C 1
ATOM 21429 O O . PHE B 1 703 ? 167.215 158.299 185.447 1.00 41.61 717 PHE B O 1
ATOM 21446 N N . ARG B 1 704 ? 167.742 159.216 187.433 1.00 38.76 718 ARG B N 1
ATOM 21447 C CA . ARG B 1 704 ? 168.595 160.233 186.828 1.00 40.42 718 ARG B CA 1
ATOM 21448 C C . ARG B 1 704 ? 169.782 159.597 186.118 1.00 47.05 718 ARG B C 1
ATOM 21449 O O . ARG B 1 704 ? 170.078 159.920 184.962 1.00 46.90 718 ARG B O 1
ATOM 21470 N N . GLU B 1 705 ? 170.478 158.687 186.801 1.00 51.34 719 GLU B N 1
ATOM 21471 C CA . GLU B 1 705 ? 171.677 158.083 186.230 1.00 51.01 719 GLU B CA 1
ATOM 21472 C C . GLU B 1 705 ? 171.344 157.193 185.037 1.00 49.94 719 GLU B C 1
ATOM 21473 O O . GLU B 1 705 ? 171.762 157.466 183.906 1.00 52.38 719 GLU B O 1
ATOM 21485 N N . LYS B 1 706 ? 170.589 156.119 185.270 1.00 51.58 720 LYS B N 1
ATOM 21486 C CA . LYS B 1 706 ? 170.450 155.048 184.293 1.00 55.91 720 LYS B CA 1
ATOM 21487 C C . LYS B 1 706 ? 169.370 155.299 183.248 1.00 54.30 720 LYS B C 1
ATOM 21488 O O . LYS B 1 706 ? 169.255 154.499 182.313 1.00 55.49 720 LYS B O 1
ATOM 21507 N N . ILE B 1 707 ? 168.579 156.364 183.369 1.00 46.94 721 ILE B N 1
ATOM 21508 C CA . ILE B 1 707 ? 167.609 156.685 182.327 1.00 49.65 721 ILE B CA 1
ATOM 21509 C C . ILE B 1 707 ? 167.880 158.079 181.779 1.00 48.41 721 ILE B C 1
ATOM 21510 O O . ILE B 1 707 ? 168.270 158.230 180.618 1.00 49.78 721 ILE B O 1
ATOM 21526 N N . LEU B 1 708 ? 167.689 159.109 182.602 1.00 47.18 722 LEU B N 1
ATOM 21527 C CA . LEU B 1 708 ? 167.749 160.466 182.071 1.00 48.00 722 LEU B CA 1
ATOM 21528 C C . LEU B 1 708 ? 169.134 160.766 181.514 1.00 50.70 722 LEU B C 1
ATOM 21529 O O . LEU B 1 708 ? 169.279 161.117 180.338 1.00 51.65 722 LEU B O 1
ATOM 21545 N N . MET B 1 709 ? 170.172 160.522 182.311 1.00 53.21 723 MET B N 1
ATOM 21546 C CA . MET B 1 709 ? 171.529 160.823 181.871 1.00 54.58 723 MET B CA 1
ATOM 21547 C C . MET B 1 709 ? 172.040 159.768 180.898 1.00 54.88 723 MET B C 1
ATOM 21548 O O . MET B 1 709 ? 172.517 160.099 179.807 1.00 54.38 723 MET B O 1
ATOM 21562 N N . GLU B 1 710 ? 171.951 158.493 181.278 1.00 56.80 724 GLU B N 1
ATOM 21563 C CA . GLU B 1 710 ? 172.510 157.434 180.444 1.00 58.24 724 GLU B CA 1
ATOM 21564 C C . GLU B 1 710 ? 171.795 157.347 179.099 1.00 58.69 724 GLU B C 1
ATOM 21565 O O . GLU B 1 710 ? 172.439 157.243 178.049 1.00 57.89 724 GLU B O 1
ATOM 21577 N N . ARG B 1 711 ? 170.462 157.389 179.108 1.00 52.92 725 ARG B N 1
ATOM 21578 C CA . ARG B 1 711 ? 169.708 157.209 177.872 1.00 53.59 725 ARG B CA 1
ATOM 21579 C C . ARG B 1 711 ? 169.445 158.511 177.121 1.00 52.42 725 ARG B C 1
ATOM 21580 O O . ARG B 1 711 ? 169.464 158.513 175.886 1.00 50.60 725 ARG B O 1
ATOM 21601 N N . PHE B 1 712 ? 169.201 159.623 177.823 1.00 48.29 726 PHE B N 1
ATOM 21602 C CA . PHE B 1 712 ? 168.657 160.811 177.181 1.00 47.59 726 PHE B CA 1
ATOM 21603 C C . PHE B 1 712 ? 169.465 162.077 177.419 1.00 47.88 726 PHE B C 1
ATOM 21604 O O . PHE B 1 712 ? 169.142 163.108 176.819 1.00 47.22 726 PHE B O 1
ATOM 21621 N N . GLY B 1 713 ? 170.493 162.042 178.262 1.00 53.14 727 GLY B N 1
ATOM 21622 C CA . GLY B 1 713 ? 171.309 163.215 178.503 1.00 53.72 727 GLY B CA 1
ATOM 21623 C C . GLY B 1 713 ? 170.575 164.361 179.169 1.00 53.41 727 GLY B C 1
ATOM 21624 O O . GLY B 1 713 ? 171.088 165.483 179.210 1.00 53.94 727 GLY B O 1
ATOM 21628 N N . ILE B 1 714 ? 169.376 164.105 179.689 1.00 47.17 728 ILE B N 1
ATOM 21629 C CA . ILE B 1 714 ? 168.602 165.164 180.327 1.00 46.06 728 ILE B CA 1
ATOM 21630 C C . ILE B 1 714 ? 169.241 165.489 181.670 1.00 46.68 728 ILE B C 1
ATOM 21631 O O . ILE B 1 714 ? 169.305 164.638 182.566 1.00 45.98 728 ILE B O 1
ATOM 21647 N N . GLN B 1 715 ? 169.717 166.723 181.817 1.00 45.07 729 GLN B N 1
ATOM 21648 C CA . GLN B 1 715 ? 170.171 167.209 183.111 1.00 44.76 729 GLN B CA 1
ATOM 21649 C C . GLN B 1 715 ? 168.987 167.601 183.983 1.00 43.06 729 GLN B C 1
ATOM 21650 O O . GLN B 1 715 ? 167.979 168.119 183.497 1.00 43.78 729 GLN B O 1
ATOM 21664 N N . ILE B 1 716 ? 169.118 167.342 185.284 1.00 37.81 730 ILE B N 1
ATOM 21665 C CA . ILE B 1 716 ? 168.114 167.711 186.272 1.00 32.67 730 ILE B CA 1
ATOM 21666 C C . ILE B 1 716 ? 168.824 168.212 187.523 1.00 30.12 730 ILE B C 1
ATOM 21667 O O . ILE B 1 716 ? 170.006 167.941 187.745 1.00 32.12 730 ILE B O 1
ATOM 21683 N N . ASN B 1 717 ? 168.085 168.952 188.349 1.00 24.54 731 ASN B N 1
ATOM 21684 C CA . ASN B 1 717 ? 168.706 169.709 189.429 1.00 25.69 731 ASN B CA 1
ATOM 21685 C C . ASN B 1 717 ? 168.752 168.971 190.759 1.00 25.03 731 ASN B C 1
ATOM 21686 O O . ASN B 1 717 ? 169.689 169.181 191.537 1.00 24.87 731 ASN B O 1
ATOM 21697 N N . LYS B 1 718 ? 167.773 168.119 191.047 1.00 22.89 732 LYS B N 1
ATOM 21698 C CA . LYS B 1 718 ? 167.780 167.353 192.283 1.00 20.82 732 LYS B CA 1
ATOM 21699 C C . LYS B 1 718 ? 167.109 166.012 192.037 1.00 21.07 732 LYS B C 1
ATOM 21700 O O . LYS B 1 718 ? 166.209 165.898 191.202 1.00 25.72 732 LYS B O 1
ATOM 21719 N N . THR B 1 719 ? 167.563 164.997 192.768 1.00 31.19 733 THR B N 1
ATOM 21720 C CA . THR B 1 719 ? 166.886 163.712 192.815 1.00 31.26 733 THR B CA 1
ATOM 21721 C C . THR B 1 719 ? 166.386 163.432 194.224 1.00 30.36 733 THR B C 1
ATOM 21722 O O . THR B 1 719 ? 166.942 163.916 195.214 1.00 32.12 733 THR B O 1
ATOM 21733 N N . SER B 1 720 ? 165.320 162.640 194.290 1.00 29.87 734 SER B N 1
ATOM 21734 C CA . SER B 1 720 ? 164.676 162.253 195.536 1.00 29.15 734 SER B CA 1
ATOM 21735 C C . SER B 1 720 ? 164.381 160.763 195.474 1.00 31.26 734 SER B C 1
ATOM 21736 O O . SER B 1 720 ? 164.513 160.128 194.427 1.00 31.66 734 SER B O 1
ATOM 21744 N N . ILE B 1 721 ? 163.989 160.198 196.615 1.00 34.86 735 ILE B N 1
ATOM 21745 C CA . ILE B 1 721 ? 163.741 158.759 196.683 1.00 33.82 735 ILE B CA 1
ATOM 21746 C C . ILE B 1 721 ? 162.791 158.331 195.569 1.00 33.60 735 ILE B C 1
ATOM 21747 O O . ILE B 1 721 ? 163.043 157.349 194.862 1.00 35.18 735 ILE B O 1
ATOM 21763 N N . ASN B 1 722 ? 161.692 159.067 195.381 1.00 30.27 736 ASN B N 1
ATOM 21764 C CA . ASN B 1 722 ? 160.705 158.713 194.364 1.00 27.51 736 ASN B CA 1
ATOM 21765 C C . ASN B 1 722 ? 160.464 159.797 193.317 1.00 27.20 736 ASN B C 1
ATOM 21766 O O . ASN B 1 722 ? 159.567 159.633 192.483 1.00 29.24 736 ASN B O 1
ATOM 21777 N N . SER B 1 723 ? 161.222 160.894 193.320 1.00 25.91 737 SER B N 1
ATOM 21778 C CA . SER B 1 723 ? 160.937 161.993 192.406 1.00 26.07 737 SER B CA 1
ATOM 21779 C C . SER B 1 723 ? 162.230 162.633 191.918 1.00 24.80 737 SER B C 1
ATOM 21780 O O . SER B 1 723 ? 163.275 162.553 192.566 1.00 25.42 737 SER B O 1
ATOM 21788 N N . VAL B 1 724 ? 162.138 163.263 190.747 1.00 26.93 738 VAL B N 1
ATOM 21789 C CA . VAL B 1 724 ? 163.231 164.015 190.138 1.00 25.63 738 VAL B CA 1
ATOM 21790 C C . VAL B 1 724 ? 162.752 165.434 189.851 1.00 25.24 738 VAL B C 1
ATOM 21791 O O . VAL B 1 724 ? 161.675 165.624 189.274 1.00 25.69 738 VAL B O 1
ATOM 21804 N N . LEU B 1 725 ? 163.528 166.427 190.284 1.00 20.44 739 LEU B N 1
ATOM 21805 C CA . LEU B 1 725 ? 163.175 167.828 190.085 1.00 17.65 739 LEU B CA 1
ATOM 21806 C C . LEU B 1 725 ? 163.745 168.332 188.762 1.00 17.81 739 LEU B C 1
ATOM 21807 O O . LEU B 1 725 ? 164.953 168.239 188.526 1.00 15.12 739 LEU B O 1
ATOM 21823 N N . LEU B 1 726 ? 162.874 168.873 187.910 1.00 21.66 740 LEU B N 1
ATOM 21824 C CA . LEU B 1 726 ? 163.265 169.511 186.656 1.00 15.11 740 LEU B CA 1
ATOM 21825 C C . LEU B 1 726 ? 162.829 170.969 186.685 1.00 13.72 740 LEU B C 1
ATOM 21826 O O . LEU B 1 726 ? 161.642 171.258 186.868 1.00 22.44 740 LEU B O 1
ATOM 21842 N N . ILE B 1 727 ? 163.780 171.880 186.507 1.00 13.03 741 ILE B N 1
ATOM 21843 C CA . ILE B 1 727 ? 163.531 173.316 186.583 1.00 15.54 741 ILE B CA 1
ATOM 21844 C C . ILE B 1 727 ? 163.586 173.893 185.174 1.00 18.98 741 ILE B C 1
ATOM 21845 O O . ILE B 1 727 ? 164.632 173.841 184.515 1.00 14.50 741 ILE B O 1
ATOM 21861 N N . PHE B 1 728 ? 162.463 174.438 184.711 1.00 20.26 742 PHE B N 1
ATOM 21862 C CA . PHE B 1 728 ? 162.428 175.158 183.444 1.00 14.91 742 PHE B CA 1
ATOM 21863 C C . PHE B 1 728 ? 162.974 176.569 183.621 1.00 13.82 742 PHE B C 1
ATOM 21864 O O . PHE B 1 728 ? 162.703 177.234 184.624 1.00 18.03 742 PHE B O 1
ATOM 21881 N N . THR B 1 729 ? 163.742 177.026 182.634 1.00 15.13 743 THR B N 1
ATOM 21882 C CA . THR B 1 729 ? 164.352 178.347 182.654 1.00 12.83 743 THR B CA 1
ATOM 21883 C C . THR B 1 729 ? 164.097 179.040 181.321 1.00 14.15 743 THR B C 1
ATOM 21884 O O . THR B 1 729 ? 163.536 178.459 180.390 1.00 20.90 743 THR B O 1
ATOM 21895 N N . ILE B 1 730 ? 164.511 180.306 181.242 1.00 15.46 744 ILE B N 1
ATOM 21896 C CA . ILE B 1 730 ? 164.203 181.169 180.104 1.00 14.66 744 ILE B CA 1
ATOM 21897 C C . ILE B 1 730 ? 164.638 180.536 178.788 1.00 18.03 744 ILE B C 1
ATOM 21898 O O . ILE B 1 730 ? 164.100 180.865 177.725 1.00 20.74 744 ILE B O 1
ATOM 21914 N N . GLY B 1 731 ? 165.603 179.622 178.843 1.00 15.02 745 GLY B N 1
ATOM 21915 C CA . GLY B 1 731 ? 166.038 178.949 177.635 1.00 16.90 745 GLY B CA 1
ATOM 21916 C C . GLY B 1 731 ? 165.144 177.826 177.161 1.00 17.51 745 GLY B C 1
ATOM 21917 O O . GLY B 1 731 ? 165.380 177.287 176.076 1.00 23.56 745 GLY B O 1
ATOM 21921 N N . VAL B 1 732 ? 164.122 177.462 177.936 1.00 20.29 746 VAL B N 1
ATOM 21922 C CA . VAL B 1 732 ? 163.248 176.365 177.545 1.00 18.49 746 VAL B CA 1
ATOM 21923 C C . VAL B 1 732 ? 162.457 176.744 176.299 1.00 21.08 746 VAL B C 1
ATOM 21924 O O . VAL B 1 732 ? 162.075 177.905 176.099 1.00 23.60 746 VAL B O 1
ATOM 21937 N N . THR B 1 733 ? 162.210 175.750 175.451 1.00 20.50 747 THR B N 1
ATOM 21938 C CA . THR B 1 733 ? 161.448 175.913 174.223 1.00 22.28 747 THR B CA 1
ATOM 21939 C C . THR B 1 733 ? 160.429 174.788 174.137 1.00 22.40 747 THR B C 1
ATOM 21940 O O . THR B 1 733 ? 160.550 173.767 174.817 1.00 26.94 747 THR B O 1
ATOM 21951 N N . TRP B 1 734 ? 159.411 174.976 173.294 1.00 23.19 748 TRP B N 1
ATOM 21952 C CA . TRP B 1 734 ? 158.428 173.913 173.117 1.00 20.15 748 TRP B CA 1
ATOM 21953 C C . TRP B 1 734 ? 159.076 172.646 172.576 1.00 25.07 748 TRP B C 1
ATOM 21954 O O . TRP B 1 734 ? 158.588 171.541 172.834 1.00 26.61 748 TRP B O 1
ATOM 21975 N N . SER B 1 735 ? 160.165 172.781 171.816 1.00 29.19 749 SER B N 1
ATOM 21976 C CA . SER B 1 735 ? 160.900 171.600 171.376 1.00 26.38 749 SER B CA 1
ATOM 21977 C C . SER B 1 735 ? 161.459 170.829 172.565 1.00 28.16 749 SER B C 1
ATOM 21978 O O . SER B 1 735 ? 161.475 169.593 172.560 1.00 33.59 749 SER B O 1
ATOM 21986 N N . SER B 1 736 ? 161.885 171.538 173.611 1.00 23.60 750 SER B N 1
ATOM 21987 C CA . SER B 1 736 ? 162.326 170.863 174.827 1.00 20.61 750 SER B CA 1
ATOM 21988 C C . SER B 1 736 ? 161.168 170.142 175.505 1.00 23.76 750 SER B C 1
ATOM 21989 O O . SER B 1 736 ? 161.347 169.052 176.059 1.00 27.41 750 SER B O 1
ATOM 21997 N N . VAL B 1 737 ? 159.979 170.744 175.490 1.00 22.48 751 VAL B N 1
ATOM 21998 C CA . VAL B 1 737 ? 158.823 170.103 176.106 1.00 19.74 751 VAL B CA 1
ATOM 21999 C C . VAL B 1 737 ? 158.445 168.838 175.344 1.00 26.00 751 VAL B C 1
ATOM 22000 O O . VAL B 1 737 ? 158.139 167.806 175.951 1.00 31.04 751 VAL B O 1
ATOM 22013 N N . HIS B 1 738 ? 158.452 168.892 174.008 1.00 30.30 752 HIS B N 1
ATOM 22014 C CA . HIS B 1 738 ? 158.258 167.669 173.231 1.00 27.73 752 HIS B CA 1
ATOM 22015 C C . HIS B 1 738 ? 159.339 166.640 173.520 1.00 31.04 752 HIS B C 1
ATOM 22016 O O . HIS B 1 738 ? 159.050 165.444 173.594 1.00 34.31 752 HIS B O 1
ATOM 22030 N N . TYR B 1 739 ? 160.589 167.071 173.673 1.00 28.24 753 TYR B N 1
ATOM 22031 C CA . TYR B 1 739 ? 161.643 166.112 173.986 1.00 29.85 753 TYR B CA 1
ATOM 22032 C C . TYR B 1 739 ? 161.368 165.408 175.308 1.00 33.41 753 TYR B C 1
ATOM 22033 O O . TYR B 1 739 ? 161.450 164.179 175.399 1.00 38.13 753 TYR B O 1
ATOM 22051 N N . LEU B 1 740 ? 161.039 166.174 176.348 1.00 30.32 754 LEU B N 1
ATOM 22052 C CA . LEU B 1 740 ? 160.764 165.573 177.650 1.00 24.50 754 LEU B CA 1
ATOM 22053 C C . LEU B 1 740 ? 159.544 164.661 177.598 1.00 28.79 754 LEU B C 1
ATOM 22054 O O . LEU B 1 740 ? 159.553 163.563 178.169 1.00 32.00 754 LEU B O 1
ATOM 22070 N N . LEU B 1 741 ? 158.476 165.105 176.933 1.00 28.97 755 LEU B N 1
ATOM 22071 C CA . LEU B 1 741 ? 157.283 164.277 176.815 1.00 26.49 755 LEU B CA 1
ATOM 22072 C C . LEU B 1 741 ? 157.580 162.982 176.071 1.00 32.09 755 LEU B C 1
ATOM 22073 O O . LEU B 1 741 ? 157.124 161.910 176.476 1.00 36.32 755 LEU B O 1
ATOM 22089 N N . ASP B 1 742 ? 158.322 163.064 174.965 1.00 36.16 756 ASP B N 1
ATOM 22090 C CA . ASP B 1 742 ? 158.692 161.866 174.221 1.00 35.47 756 ASP B CA 1
ATOM 22091 C C . ASP B 1 742 ? 159.564 160.942 175.058 1.00 36.94 756 ASP B C 1
ATOM 22092 O O . ASP B 1 742 ? 159.439 159.718 174.973 1.00 40.16 756 ASP B O 1
ATOM 22101 N N . VAL B 1 743 ? 160.467 161.507 175.859 1.00 33.18 757 VAL B N 1
ATOM 22102 C CA . VAL B 1 743 ? 161.307 160.688 176.729 1.00 31.14 757 VAL B CA 1
ATOM 22103 C C . VAL B 1 743 ? 160.451 159.934 177.738 1.00 32.99 757 VAL B C 1
ATOM 22104 O O . VAL B 1 743 ? 160.624 158.726 177.950 1.00 39.14 757 VAL B O 1
ATOM 22117 N N . LEU B 1 744 ? 159.522 160.636 178.386 1.00 32.99 758 LEU B N 1
ATOM 22118 C CA . LEU B 1 744 ? 158.654 159.967 179.347 1.00 29.43 758 LEU B CA 1
ATOM 22119 C C . LEU B 1 744 ? 157.751 158.949 178.665 1.00 31.27 758 LEU B C 1
ATOM 22120 O O . LEU B 1 744 ? 157.468 157.894 179.240 1.00 36.48 758 LEU B O 1
ATOM 22136 N N . ARG B 1 745 ? 157.314 159.232 177.437 1.00 36.74 759 ARG B N 1
ATOM 22137 C CA . ARG B 1 745 ? 156.553 158.250 176.671 1.00 36.86 759 ARG B CA 1
ATOM 22138 C C . ARG B 1 745 ? 157.383 157.005 176.395 1.00 36.34 759 ARG B C 1
ATOM 22139 O O . ARG B 1 745 ? 156.881 155.884 176.496 1.00 38.49 759 ARG B O 1
ATOM 22160 N N . ARG B 1 746 ? 158.645 157.183 176.004 1.00 38.32 760 ARG B N 1
ATOM 22161 C CA . ARG B 1 746 ? 159.513 156.040 175.744 1.00 39.46 760 ARG B CA 1
ATOM 22162 C C . ARG B 1 746 ? 159.707 155.204 177.002 1.00 44.47 760 ARG B C 1
ATOM 22163 O O . ARG B 1 746 ? 159.648 153.969 176.955 1.00 49.41 760 ARG B O 1
ATOM 22184 N N . VAL B 1 747 ? 159.954 155.861 178.136 1.00 40.72 761 VAL B N 1
ATOM 22185 C CA . VAL B 1 747 ? 160.149 155.123 179.382 1.00 33.96 761 VAL B CA 1
ATOM 22186 C C . VAL B 1 747 ? 158.868 154.398 179.775 1.00 36.79 761 VAL B C 1
ATOM 22187 O O . VAL B 1 747 ? 158.903 153.254 180.242 1.00 44.24 761 VAL B O 1
ATOM 22200 N N . ALA B 1 748 ? 157.716 155.045 179.587 1.00 35.74 762 ALA B N 1
ATOM 22201 C CA . ALA B 1 748 ? 156.443 154.384 179.851 1.00 36.89 762 ALA B CA 1
ATOM 22202 C C . ALA B 1 748 ? 156.237 153.190 178.928 1.00 41.37 762 ALA B C 1
ATOM 22203 O O . ALA B 1 748 ? 155.698 152.161 179.347 1.00 45.60 762 ALA B O 1
ATOM 22210 N N . ILE B 1 749 ? 156.635 153.316 177.662 1.00 44.42 763 ILE B N 1
ATOM 22211 C CA . ILE B 1 749 ? 156.507 152.207 176.721 1.00 43.14 763 ILE B CA 1
ATOM 22212 C C . ILE B 1 749 ? 157.365 151.034 177.164 1.00 44.79 763 ILE B C 1
ATOM 22213 O O . ILE B 1 749 ? 156.927 149.880 177.131 1.00 49.68 763 ILE B O 1
ATOM 22229 N N . ASP B 1 750 ? 158.605 151.305 177.574 1.00 44.94 764 ASP B N 1
ATOM 22230 C CA . ASP B 1 750 ? 159.460 150.226 178.057 1.00 46.00 764 ASP B CA 1
ATOM 22231 C C . ASP B 1 750 ? 158.918 149.612 179.343 1.00 45.57 764 ASP B C 1
ATOM 22232 O O . ASP B 1 750 ? 159.023 148.396 179.543 1.00 50.70 764 ASP B O 1
ATOM 22241 N N . LEU B 1 751 ? 158.298 150.420 180.204 1.00 42.80 765 LEU B N 1
ATOM 22242 C CA . LEU B 1 751 ? 157.717 149.881 181.429 1.00 45.03 765 LEU B CA 1
ATOM 22243 C C . LEU B 1 751 ? 156.504 149.009 181.128 1.00 46.85 765 LEU B C 1
ATOM 22244 O O . LEU B 1 751 ? 156.310 147.969 181.763 1.00 51.02 765 LEU B O 1
ATOM 22260 N N . ASP B 1 752 ? 155.674 149.419 180.168 1.00 47.15 766 ASP B N 1
ATOM 22261 C CA . ASP B 1 752 ? 154.561 148.578 179.739 1.00 51.20 766 ASP B CA 1
ATOM 22262 C C . ASP B 1 752 ? 155.060 147.290 179.096 1.00 53.12 766 ASP B C 1
ATOM 22263 O O . ASP B 1 752 ? 154.477 146.217 179.294 1.00 53.20 766 ASP B O 1
ATOM 22272 N N . ARG B 1 753 ? 156.131 147.383 178.307 1.00 54.30 767 ARG B N 1
ATOM 22273 C CA . ARG B 1 753 ? 156.748 146.192 177.737 1.00 54.43 767 ARG B CA 1
ATOM 22274 C C . ARG B 1 753 ? 157.188 145.229 178.832 1.00 53.45 767 ARG B C 1
ATOM 22275 O O . ARG B 1 753 ? 156.948 144.020 178.742 1.00 55.15 767 ARG B O 1
ATOM 22296 N N . SER B 1 754 ? 157.828 145.750 179.880 1.00 52.32 768 SER B N 1
ATOM 22297 C CA . SER B 1 754 ? 158.243 144.896 180.989 1.00 54.77 768 SER B CA 1
ATOM 22298 C C . SER B 1 754 ? 157.038 144.314 181.721 1.00 55.31 768 SER B C 1
ATOM 22299 O O . SER B 1 754 ? 157.048 143.139 182.107 1.00 56.92 768 SER B O 1
ATOM 22307 N N . GLN B 1 755 ? 155.993 145.120 181.923 1.00 53.74 769 GLN B N 1
ATOM 22308 C CA . GLN B 1 755 ? 154.807 144.641 182.626 1.00 54.82 769 GLN B CA 1
ATOM 22309 C C . GLN B 1 755 ? 154.115 143.520 181.862 1.00 57.61 769 GLN B C 1
ATOM 22310 O O . GLN B 1 755 ? 153.609 142.569 182.469 1.00 59.57 769 GLN B O 1
ATOM 22324 N N . LYS B 1 756 ? 154.076 143.613 180.532 1.00 60.70 770 LYS B N 1
ATOM 22325 C CA . LYS B 1 756 ? 153.428 142.570 179.746 1.00 60.39 770 LYS B CA 1
ATOM 22326 C C . LYS B 1 756 ? 154.333 141.370 179.509 1.00 60.33 770 LYS B C 1
ATOM 22327 O O . LYS B 1 756 ? 153.826 140.265 179.286 1.00 60.93 770 LYS B O 1
ATOM 22346 N N . ALA B 1 757 ? 155.652 141.555 179.558 1.00 61.04 771 ALA B N 1
ATOM 22347 C CA . ALA B 1 757 ? 156.584 140.438 179.506 1.00 62.44 771 ALA B CA 1
ATOM 22348 C C . ALA B 1 757 ? 156.843 139.820 180.872 1.00 63.36 771 ALA B C 1
ATOM 22349 O O . ALA B 1 757 ? 157.271 138.663 180.943 1.00 65.07 771 ALA B O 1
ATOM 22356 N N . ALA B 1 758 ? 156.598 140.561 181.949 1.00 62.74 772 ALA B N 1
ATOM 22357 C CA . ALA B 1 758 ? 156.957 140.099 183.281 1.00 64.84 772 ALA B CA 1
ATOM 22358 C C . ALA B 1 758 ? 156.136 138.880 183.683 1.00 66.22 772 ALA B C 1
ATOM 22359 O O . ALA B 1 758 ? 154.942 138.785 183.383 1.00 64.41 772 ALA B O 1
ATOM 22366 N N . SER B 1 759 ? 156.789 137.944 184.367 1.00 66.63 773 SER B N 1
ATOM 22367 C CA . SER B 1 759 ? 156.085 136.887 185.073 1.00 66.25 773 SER B CA 1
ATOM 22368 C C . SER B 1 759 ? 155.451 137.439 186.348 1.00 66.03 773 SER B C 1
ATOM 22369 O O . SER B 1 759 ? 155.729 138.561 186.781 1.00 65.08 773 SER B O 1
ATOM 22377 N N . GLY B 1 760 ? 154.585 136.629 186.958 1.00 66.89 774 GLY B N 1
ATOM 22378 C CA . GLY B 1 760 ? 154.024 137.005 188.244 1.00 64.91 774 GLY B CA 1
ATOM 22379 C C . GLY B 1 760 ? 155.076 137.259 189.305 1.00 64.45 774 GLY B C 1
ATOM 22380 O O . GLY B 1 760 ? 154.875 138.088 190.196 1.00 64.10 774 GLY B O 1
ATOM 22384 N N . ALA B 1 761 ? 156.224 136.585 189.208 1.00 63.55 775 ALA B N 1
ATOM 22385 C CA . ALA B 1 761 ? 157.311 136.847 190.145 1.00 64.55 775 ALA B CA 1
ATOM 22386 C C . ALA B 1 761 ? 158.025 138.152 189.817 1.00 64.74 775 ALA B C 1
ATOM 22387 O O . ALA B 1 761 ? 158.401 138.905 190.723 1.00 63.47 775 ALA B O 1
ATOM 22394 N N . ASP B 1 762 ? 158.200 138.448 188.528 1.00 67.04 776 ASP B N 1
ATOM 22395 C CA . ASP B 1 762 ? 158.756 139.740 188.145 1.00 65.90 776 ASP B CA 1
ATOM 22396 C C . ASP B 1 762 ? 157.806 140.873 188.513 1.00 64.42 776 ASP B C 1
ATOM 22397 O O . ASP B 1 762 ? 158.241 141.920 189.007 1.00 64.30 776 ASP B O 1
ATOM 22406 N N . LEU B 1 763 ? 156.506 140.684 188.275 1.00 60.23 777 LEU B N 1
ATOM 22407 C CA . LEU B 1 763 ? 155.531 141.680 188.705 1.00 60.37 777 LEU B CA 1
ATOM 22408 C C . LEU B 1 763 ? 155.529 141.839 190.219 1.00 60.99 777 LEU B C 1
ATOM 22409 O O . LEU B 1 763 ? 155.364 142.955 190.723 1.00 61.33 777 LEU B O 1
ATOM 22425 N N . ALA B 1 764 ? 155.750 140.751 190.960 1.00 61.21 778 ALA B N 1
ATOM 22426 C CA . ALA B 1 764 ? 155.815 140.856 192.413 1.00 60.00 778 ALA B CA 1
ATOM 22427 C C . ALA B 1 764 ? 157.038 141.651 192.849 1.00 59.77 778 ALA B C 1
ATOM 22428 O O . ALA B 1 764 ? 156.948 142.501 193.741 1.00 60.08 778 ALA B O 1
ATOM 22435 N N . LEU B 1 765 ? 158.189 141.389 192.229 1.00 58.52 779 LEU B N 1
ATOM 22436 C CA . LEU B 1 765 ? 159.390 142.153 192.553 1.00 58.04 779 LEU B CA 1
ATOM 22437 C C . LEU B 1 765 ? 159.200 143.632 192.235 1.00 59.03 779 LEU B C 1
ATOM 22438 O O . LEU B 1 765 ? 159.594 144.502 193.021 1.00 57.78 779 LEU B O 1
ATOM 22454 N N . HIS B 1 766 ? 158.616 143.936 191.073 1.00 55.11 780 HIS B N 1
ATOM 22455 C CA . HIS B 1 766 ? 158.385 145.329 190.704 1.00 54.00 780 HIS B CA 1
ATOM 22456 C C . HIS B 1 766 ? 157.427 146.012 191.673 1.00 53.01 780 HIS B C 1
ATOM 22457 O O . HIS B 1 766 ? 157.642 147.167 192.059 1.00 54.40 780 HIS B O 1
ATOM 22471 N N . ARG B 1 767 ? 156.356 145.321 192.067 1.00 52.78 781 ARG B N 1
ATOM 22472 C CA . ARG B 1 767 ? 155.432 145.887 193.044 1.00 51.45 781 ARG B CA 1
ATOM 22473 C C . ARG B 1 767 ? 156.118 146.105 194.387 1.00 51.99 781 ARG B C 1
ATOM 22474 O O . ARG B 1 767 ? 155.853 147.098 195.077 1.00 50.38 781 ARG B O 1
ATOM 22495 N N . ARG B 1 768 ? 157.036 145.211 194.758 1.00 56.69 782 ARG B N 1
ATOM 22496 C CA . ARG B 1 768 ? 157.792 145.407 195.990 1.00 57.08 782 ARG B CA 1
ATOM 22497 C C . ARG B 1 768 ? 158.672 146.644 195.889 1.00 56.16 782 ARG B C 1
ATOM 22498 O O . ARG B 1 768 ? 158.780 147.418 196.846 1.00 56.30 782 ARG B O 1
ATOM 22519 N N . HIS B 1 769 ? 159.318 146.839 194.738 1.00 52.42 783 HIS B N 1
ATOM 22520 C CA . HIS B 1 769 ? 160.150 148.023 194.550 1.00 51.42 783 HIS B CA 1
ATOM 22521 C C . HIS B 1 769 ? 159.313 149.293 194.618 1.00 49.25 783 HIS B C 1
ATOM 22522 O O . HIS B 1 769 ? 159.738 150.299 195.196 1.00 47.52 783 HIS B O 1
ATOM 22536 N N . VAL B 1 770 ? 158.119 149.265 194.022 1.00 45.57 784 VAL B N 1
ATOM 22537 C CA . VAL B 1 770 ? 157.232 150.424 194.079 1.00 42.65 784 VAL B CA 1
ATOM 22538 C C . VAL B 1 770 ? 156.830 150.723 195.519 1.00 43.52 784 VAL B C 1
ATOM 22539 O O . VAL B 1 770 ? 156.781 151.886 195.934 1.00 44.84 784 VAL B O 1
ATOM 22552 N N . GLU B 1 771 ? 156.530 149.684 196.305 1.00 46.37 785 GLU B N 1
ATOM 22553 C CA . GLU B 1 771 ? 156.211 149.912 197.714 1.00 45.36 785 GLU B CA 1
ATOM 22554 C C . GLU B 1 771 ? 157.404 150.479 198.472 1.00 44.85 785 GLU B C 1
ATOM 22555 O O . GLU B 1 771 ? 157.248 151.375 199.309 1.00 47.62 785 GLU B O 1
ATOM 22567 N N . GLU B 1 772 ? 158.604 149.968 198.197 1.00 43.83 786 GLU B N 1
ATOM 22568 C CA . GLU B 1 772 ? 159.790 150.466 198.885 1.00 45.80 786 GLU B CA 1
ATOM 22569 C C . GLU B 1 772 ? 160.022 151.936 198.567 1.00 47.01 786 GLU B C 1
ATOM 22570 O O . GLU B 1 772 ? 160.328 152.736 199.459 1.00 45.28 786 GLU B O 1
ATOM 22582 N N . ILE B 1 773 ? 159.888 152.305 197.293 1.00 44.65 787 ILE B N 1
ATOM 22583 C CA . ILE B 1 773 ? 160.134 153.676 196.867 1.00 37.05 787 ILE B CA 1
ATOM 22584 C C . ILE B 1 773 ? 159.057 154.631 197.368 1.00 36.97 787 ILE B C 1
ATOM 22585 O O . ILE B 1 773 ? 159.323 155.824 197.547 1.00 37.85 787 ILE B O 1
ATOM 22601 N N . THR B 1 774 ? 157.829 154.153 197.570 1.00 39.01 788 THR B N 1
ATOM 22602 C CA . THR B 1 774 ? 156.706 155.051 197.806 1.00 40.95 788 THR B CA 1
ATOM 22603 C C . THR B 1 774 ? 156.052 154.943 199.179 1.00 40.00 788 THR B C 1
ATOM 22604 O O . THR B 1 774 ? 155.536 155.952 199.664 1.00 38.03 788 THR B O 1
ATOM 22615 N N . GLN B 1 775 ? 156.048 153.775 199.825 1.00 43.09 789 GLN B N 1
ATOM 22616 C CA . GLN B 1 775 ? 155.196 153.577 200.997 1.00 47.04 789 GLN B CA 1
ATOM 22617 C C . GLN B 1 775 ? 155.918 153.780 202.327 1.00 47.80 789 GLN B C 1
ATOM 22618 O O . GLN B 1 775 ? 155.570 154.692 203.082 1.00 46.73 789 GLN B O 1
ATOM 22632 N N . ASP B 1 776 ? 156.908 152.948 202.638 1.00 50.28 790 ASP B N 1
ATOM 22633 C CA . ASP B 1 776 ? 157.562 153.023 203.947 1.00 51.15 790 ASP B CA 1
ATOM 22634 C C . ASP B 1 776 ? 158.737 153.999 203.951 1.00 49.84 790 ASP B C 1
ATOM 22635 O O . ASP B 1 776 ? 159.824 153.690 204.437 1.00 47.75 790 ASP B O 1
ATOM 22644 N N . LEU B 1 777 ? 158.520 155.188 203.405 1.00 41.69 791 LEU B N 1
ATOM 22645 C CA . LEU B 1 777 ? 159.580 156.182 203.349 1.00 36.50 791 LEU B CA 1
ATOM 22646 C C . LEU B 1 777 ? 160.003 156.605 204.754 1.00 34.51 791 LEU B C 1
ATOM 22647 O O . LEU B 1 777 ? 159.146 156.835 205.616 1.00 32.20 791 LEU B O 1
ATOM 22663 N N . PRO B 1 778 ? 161.305 156.719 205.024 1.00 33.37 792 PRO B N 1
ATOM 22664 C CA . PRO B 1 778 ? 161.750 157.296 206.301 1.00 32.86 792 PRO B CA 1
ATOM 22665 C C . PRO B 1 778 ? 161.474 158.792 206.359 1.00 32.02 792 PRO B C 1
ATOM 22666 O O . PRO B 1 778 ? 161.928 159.555 205.504 1.00 30.94 792 PRO B O 1
ATOM 22677 N N . HIS B 1 779 ? 160.723 159.206 207.376 1.00 32.29 793 HIS B N 1
ATOM 22678 C CA . HIS B 1 779 ? 160.461 160.621 207.606 1.00 33.94 793 HIS B CA 1
ATOM 22679 C C . HIS B 1 779 ? 161.765 161.401 207.717 1.00 31.91 793 HIS B C 1
ATOM 22680 O O . HIS B 1 779 ? 162.644 161.056 208.511 1.00 34.43 793 HIS B O 1
ATOM 22694 N N . LEU B 1 780 ? 161.887 162.456 206.918 1.00 28.46 794 LEU B N 1
ATOM 22695 C CA . LEU B 1 780 ? 163.010 163.368 207.068 1.00 26.17 794 LEU B CA 1
ATOM 22696 C C . LEU B 1 780 ? 162.974 163.988 208.463 1.00 26.42 794 LEU B C 1
ATOM 22697 O O . LEU B 1 780 ? 161.931 164.517 208.873 1.00 26.92 794 LEU B O 1
ATOM 22713 N N . PRO B 1 781 ? 164.073 163.948 209.215 1.00 23.41 795 PRO B N 1
ATOM 22714 C CA . PRO B 1 781 ? 164.023 164.361 210.622 1.00 25.25 795 PRO B CA 1
ATOM 22715 C C . PRO B 1 781 ? 163.941 165.868 210.804 1.00 24.01 795 PRO B C 1
ATOM 22716 O O . PRO B 1 781 ? 164.515 166.647 210.040 1.00 22.58 795 PRO B O 1
ATOM 22727 N N . ASP B 1 782 ? 163.200 166.269 211.835 1.00 22.99 796 ASP B N 1
ATOM 22728 C CA . ASP B 1 782 ? 163.218 167.644 212.305 1.00 22.58 796 ASP B CA 1
ATOM 22729 C C . ASP B 1 782 ? 164.589 167.980 212.891 1.00 24.65 796 ASP B C 1
ATOM 22730 O O . ASP B 1 782 ? 165.418 167.105 213.153 1.00 28.48 796 ASP B O 1
ATOM 22739 N N . PHE B 1 783 ? 164.827 169.273 213.092 1.00 16.94 797 PHE B N 1
ATOM 22740 C CA . PHE B 1 783 ? 165.987 169.739 213.848 1.00 12.68 797 PHE B CA 1
ATOM 22741 C C . PHE B 1 783 ? 165.875 169.338 215.313 1.00 18.55 797 PHE B C 1
ATOM 22742 O O . PHE B 1 783 ? 165.147 169.958 216.090 1.00 27.23 797 PHE B O 1
ATOM 22759 N N . SER B 1 784 ? 166.595 168.287 215.689 1.00 14.85 798 SER B N 1
ATOM 22760 C CA . SER B 1 784 ? 166.954 168.087 217.085 1.00 13.65 798 SER B CA 1
ATOM 22761 C C . SER B 1 784 ? 167.811 169.251 217.567 1.00 18.53 798 SER B C 1
ATOM 22762 O O . SER B 1 784 ? 168.642 169.778 216.824 1.00 31.54 798 SER B O 1
ATOM 22770 N N . GLU B 1 785 ? 167.609 169.657 218.816 1.00 11.33 799 GLU B N 1
ATOM 22771 C CA . GLU B 1 785 ? 168.223 170.881 219.306 1.00 13.08 799 GLU B CA 1
ATOM 22772 C C . GLU B 1 785 ? 169.752 170.781 219.295 1.00 14.79 799 GLU B C 1
ATOM 22773 O O . GLU B 1 785 ? 170.338 169.712 219.124 1.00 18.25 799 GLU B O 1
ATOM 22785 N N . PHE B 1 786 ? 170.392 171.938 219.464 1.00 15.26 800 PHE B N 1
ATOM 22786 C CA . PHE B 1 786 ? 171.780 172.009 219.907 1.00 8.54 800 PHE B CA 1
ATOM 22787 C C . PHE B 1 786 ? 171.938 171.413 221.301 1.00 13.80 800 PHE B C 1
ATOM 22788 O O . PHE B 1 786 ? 171.019 171.449 222.123 1.00 20.73 800 PHE B O 1
ATOM 22805 N N . ASP B 1 787 ? 173.117 170.858 221.567 1.00 12.76 801 ASP B N 1
ATOM 22806 C CA . ASP B 1 787 ? 173.410 170.388 222.911 1.00 15.15 801 ASP B CA 1
ATOM 22807 C C . ASP B 1 787 ? 173.486 171.566 223.878 1.00 18.11 801 ASP B C 1
ATOM 22808 O O . ASP B 1 787 ? 173.788 172.698 223.494 1.00 22.10 801 ASP B O 1
ATOM 22817 N N . LEU B 1 788 ? 173.210 171.283 225.152 1.00 17.60 802 LEU B N 1
ATOM 22818 C CA . LEU B 1 788 ? 173.317 172.301 226.190 1.00 16.25 802 LEU B CA 1
ATOM 22819 C C . LEU B 1 788 ? 174.738 172.833 226.338 1.00 21.13 802 LEU B C 1
ATOM 22820 O O . LEU B 1 788 ? 174.928 173.913 226.908 1.00 24.66 802 LEU B O 1
ATOM 22836 N N . ALA B 1 789 ? 175.737 172.103 225.837 1.00 21.24 803 ALA B N 1
ATOM 22837 C CA . ALA B 1 789 ? 177.079 172.656 225.685 1.00 15.41 803 ALA B CA 1
ATOM 22838 C C . ALA B 1 789 ? 177.116 173.847 224.739 1.00 18.68 803 ALA B C 1
ATOM 22839 O O . ALA B 1 789 ? 177.991 174.710 224.871 1.00 26.36 803 ALA B O 1
ATOM 22846 N N . PHE B 1 790 ? 176.193 173.912 223.782 1.00 19.20 804 PHE B N 1
ATOM 22847 C CA . PHE B 1 790 ? 176.249 174.907 222.723 1.00 11.96 804 PHE B CA 1
ATOM 22848 C C . PHE B 1 790 ? 175.061 175.852 222.673 1.00 8.64 804 PHE B C 1
ATOM 22849 O O . PHE B 1 790 ? 175.129 176.850 221.949 1.00 15.40 804 PHE B O 1
ATOM 22866 N N . ARG B 1 791 ? 173.982 175.574 223.389 1.00 13.44 805 ARG B N 1
ATOM 22867 C CA . ARG B 1 791 ? 172.947 176.582 223.554 1.00 15.71 805 ARG B CA 1
ATOM 22868 C C . ARG B 1 791 ? 173.378 177.587 224.618 1.00 15.14 805 ARG B C 1
ATOM 22869 O O . ARG B 1 791 ? 173.499 177.229 225.796 1.00 12.49 805 ARG B O 1
ATOM 22890 N N . PRO B 1 792 ? 173.631 178.850 224.244 1.00 18.21 806 PRO B N 1
ATOM 22891 C CA . PRO B 1 792 ? 173.952 179.862 225.267 1.00 15.55 806 PRO B CA 1
ATOM 22892 C C . PRO B 1 792 ? 172.867 180.067 226.305 1.00 17.59 806 PRO B C 1
ATOM 22893 O O . PRO B 1 792 ? 173.173 180.268 227.487 1.00 19.97 806 PRO B O 1
ATOM 22904 N N . ASP B 1 793 ? 171.605 180.021 225.897 1.00 20.59 807 ASP B N 1
ATOM 22905 C CA . ASP B 1 793 ? 170.467 180.156 226.794 1.00 17.11 807 ASP B CA 1
ATOM 22906 C C . ASP B 1 793 ? 169.773 178.809 226.920 1.00 18.59 807 ASP B C 1
ATOM 22907 O O . ASP B 1 793 ? 169.295 178.258 225.923 1.00 23.48 807 ASP B O 1
ATOM 22916 N N . ASP B 1 794 ? 169.731 178.276 228.142 1.00 18.75 808 ASP B N 1
ATOM 22917 C CA . ASP B 1 794 ? 169.114 176.974 228.358 1.00 22.26 808 ASP B CA 1
ATOM 22918 C C . ASP B 1 794 ? 167.646 176.986 227.958 1.00 20.94 808 ASP B C 1
ATOM 22919 O O . ASP B 1 794 ? 167.102 175.951 227.558 1.00 24.09 808 ASP B O 1
ATOM 22928 N N . ALA B 1 795 ? 166.991 178.141 228.060 1.00 17.25 809 ALA B N 1
ATOM 22929 C CA . ALA B 1 795 ? 165.578 178.269 227.736 1.00 18.80 809 ALA B CA 1
ATOM 22930 C C . ALA B 1 795 ? 165.311 178.436 226.245 1.00 22.06 809 ALA B C 1
ATOM 22931 O O . ALA B 1 795 ? 164.152 178.326 225.831 1.00 29.34 809 ALA B O 1
ATOM 22938 N N . SER B 1 796 ? 166.335 178.691 225.431 1.00 12.78 810 SER B N 1
ATOM 22939 C CA . SER B 1 796 ? 166.149 179.056 224.034 1.00 13.04 810 SER B CA 1
ATOM 22940 C C . SER B 1 796 ? 166.888 178.086 223.121 1.00 15.44 810 SER B C 1
ATOM 22941 O O . SER B 1 796 ? 167.921 177.520 223.489 1.00 20.55 810 SER B O 1
ATOM 22949 N N . SER B 1 797 ? 166.338 177.908 221.918 1.00 12.05 811 SER B N 1
ATOM 22950 C CA . SER B 1 797 ? 166.820 176.919 220.961 1.00 7.06 811 SER B CA 1
ATOM 22951 C C . SER B 1 797 ? 168.014 177.364 220.123 1.00 10.23 811 SER B C 1
ATOM 22952 O O . SER B 1 797 ? 168.599 176.520 219.438 1.00 15.62 811 SER B O 1
ATOM 22960 N N . PHE B 1 798 ? 168.396 178.638 220.136 1.00 11.71 812 PHE B N 1
ATOM 22961 C CA . PHE B 1 798 ? 169.526 179.058 219.315 1.00 11.00 812 PHE B CA 1
ATOM 22962 C C . PHE B 1 798 ? 170.833 178.499 219.866 1.00 9.18 812 PHE B C 1
ATOM 22963 O O . PHE B 1 798 ? 171.013 178.375 221.080 1.00 13.72 812 PHE B O 1
ATOM 22980 N N . GLY B 1 799 ? 171.746 178.157 218.959 1.00 3.24 813 GLY B N 1
ATOM 22981 C CA . GLY B 1 799 ? 173.008 177.545 219.327 1.00 5.75 813 GLY B CA 1
ATOM 22982 C C . GLY B 1 799 ? 174.207 178.336 218.843 1.00 7.03 813 GLY B C 1
ATOM 22983 O O . GLY B 1 799 ? 174.169 178.975 217.792 1.00 12.73 813 GLY B O 1
ATOM 22987 N N . ASP B 1 800 ? 175.284 178.272 219.626 1.00 11.29 814 ASP B N 1
ATOM 22988 C CA . ASP B 1 800 ? 176.599 178.803 219.263 1.00 7.49 814 ASP B CA 1
ATOM 22989 C C . ASP B 1 800 ? 177.329 177.887 218.271 1.00 9.07 814 ASP B C 1
ATOM 22990 O O . ASP B 1 800 ? 178.385 177.325 218.554 1.00 17.08 814 ASP B O 1
ATOM 22999 N N . MET B 1 801 ? 176.727 177.730 217.091 1.00 8.86 815 MET B N 1
ATOM 23000 C CA . MET B 1 801 ? 177.195 176.740 216.125 1.00 6.16 815 MET B CA 1
ATOM 23001 C C . MET B 1 801 ? 178.638 176.976 215.678 1.00 5.44 815 MET B C 1
ATOM 23002 O O . MET B 1 801 ? 179.325 176.021 215.311 1.00 12.75 815 MET B O 1
ATOM 23016 N N . ARG B 1 802 ? 179.107 178.225 215.662 1.00 7.71 816 ARG B N 1
ATOM 23017 C CA . ARG B 1 802 ? 180.524 178.494 215.403 1.00 3.08 816 ARG B CA 1
ATOM 23018 C C . ARG B 1 802 ? 181.438 177.762 216.384 1.00 8.46 816 ARG B C 1
ATOM 23019 O O . ARG B 1 802 ? 182.411 177.103 215.982 1.00 12.51 816 ARG B O 1
ATOM 23040 N N . SER B 1 803 ? 181.190 177.938 217.682 1.00 10.83 817 SER B N 1
ATOM 23041 C CA . SER B 1 803 ? 181.959 177.231 218.701 1.00 4.52 817 SER B CA 1
ATOM 23042 C C . SER B 1 803 ? 181.968 175.727 218.470 1.00 7.09 817 SER B C 1
ATOM 23043 O O . SER B 1 803 ? 183.016 175.093 218.576 1.00 17.44 817 SER B O 1
ATOM 23051 N N . ALA B 1 804 ? 180.808 175.126 218.202 1.00 9.45 818 ALA B N 1
ATOM 23052 C CA . ALA B 1 804 ? 180.775 173.685 217.960 1.00 8.50 818 ALA B CA 1
ATOM 23053 C C . ALA B 1 804 ? 181.524 173.311 216.687 1.00 8.84 818 ALA B C 1
ATOM 23054 O O . ALA B 1 804 ? 182.197 172.275 216.634 1.00 15.86 818 ALA B O 1
ATOM 23061 N N . PHE B 1 805 ? 181.459 174.168 215.673 1.00 7.18 819 PHE B N 1
ATOM 23062 C CA . PHE B 1 805 ? 182.195 173.947 214.433 1.00 7.07 819 PHE B CA 1
ATOM 23063 C C . PHE B 1 805 ? 183.692 173.828 214.687 1.00 8.79 819 PHE B C 1
ATOM 23064 O O . PHE B 1 805 ? 184.335 172.870 214.244 1.00 17.01 819 PHE B O 1
ATOM 23081 N N . TYR B 1 806 ? 184.266 174.796 215.399 1.00 5.33 820 TYR B N 1
ATOM 23082 C CA . TYR B 1 806 ? 185.699 174.742 215.699 1.00 7.78 820 TYR B CA 1
ATOM 23083 C C . TYR B 1 806 ? 186.044 173.709 216.772 1.00 16.27 820 TYR B C 1
ATOM 23084 O O . TYR B 1 806 ? 187.107 173.080 216.708 1.00 24.09 820 TYR B O 1
ATOM 23102 N N . ALA B 1 807 ? 185.178 173.523 217.765 1.00 10.52 821 ALA B N 1
ATOM 23103 C CA . ALA B 1 807 ? 185.358 172.455 218.743 1.00 7.17 821 ALA B CA 1
ATOM 23104 C C . ALA B 1 807 ? 185.455 171.084 218.084 1.00 13.41 821 ALA B C 1
ATOM 23105 O O . ALA B 1 807 ? 186.173 170.206 218.575 1.00 25.11 821 ALA B O 1
ATOM 23112 N N . GLY B 1 808 ? 184.736 170.869 216.985 1.00 9.02 822 GLY B N 1
ATOM 23113 C CA . GLY B 1 808 ? 184.835 169.585 216.312 1.00 11.88 822 GLY B CA 1
ATOM 23114 C C . GLY B 1 808 ? 186.196 169.274 215.720 1.00 15.34 822 GLY B C 1
ATOM 23115 O O . GLY B 1 808 ? 186.420 168.129 215.311 1.00 27.24 822 GLY B O 1
ATOM 23119 N N . TYR B 1 809 ? 187.101 170.248 215.659 1.00 13.34 823 TYR B N 1
ATOM 23120 C CA . TYR B 1 809 ? 188.461 170.025 215.181 1.00 15.00 823 TYR B CA 1
ATOM 23121 C C . TYR B 1 809 ? 189.447 169.665 216.285 1.00 18.66 823 TYR B C 1
ATOM 23122 O O . TYR B 1 809 ? 190.586 169.301 215.976 1.00 22.60 823 TYR B O 1
ATOM 23140 N N . GLU B 1 810 ? 189.050 169.760 217.548 1.00 20.68 824 GLU B N 1
ATOM 23141 C CA . GLU B 1 810 ? 189.822 169.167 218.637 1.00 20.62 824 GLU B CA 1
ATOM 23142 C C . GLU B 1 810 ? 189.686 167.655 218.542 1.00 21.89 824 GLU B C 1
ATOM 23143 O O . GLU B 1 810 ? 188.662 167.084 218.923 1.00 26.49 824 GLU B O 1
ATOM 23155 N N . GLU B 1 811 ? 190.723 166.995 218.021 1.00 22.86 825 GLU B N 1
ATOM 23156 C CA . GLU B 1 811 ? 190.663 165.553 217.825 1.00 18.92 825 GLU B CA 1
ATOM 23157 C C . GLU B 1 811 ? 190.554 164.799 219.142 1.00 19.59 825 GLU B C 1
ATOM 23158 O O . GLU B 1 811 ? 190.056 163.670 219.155 1.00 20.05 825 GLU B O 1
ATOM 23170 N N . ALA B 1 812 ? 191.006 165.392 220.249 1.00 21.18 826 ALA B N 1
ATOM 23171 C CA . ALA B 1 812 ? 190.816 164.753 221.544 1.00 20.76 826 ALA B CA 1
ATOM 23172 C C . ALA B 1 812 ? 189.357 164.811 221.971 1.00 22.73 826 ALA B C 1
ATOM 23173 O O . ALA B 1 812 ? 188.905 163.972 222.758 1.00 21.27 826 ALA B O 1
ATOM 23180 N N . ASP B 1 813 ? 188.613 165.794 221.465 1.00 24.63 827 ASP B N 1
ATOM 23181 C CA . ASP B 1 813 ? 187.209 165.980 221.805 1.00 19.96 827 ASP B CA 1
ATOM 23182 C C . ASP B 1 813 ? 186.280 165.240 220.856 1.00 19.33 827 ASP B C 1
ATOM 23183 O O . ASP B 1 813 ? 185.160 164.889 221.240 1.00 25.90 827 ASP B O 1
ATOM 23192 N N . ARG B 1 814 ? 186.716 165.030 219.619 1.00 20.19 828 ARG B N 1
ATOM 23193 C CA . ARG B 1 814 ? 185.964 164.254 218.646 1.00 19.88 828 ARG B CA 1
ATOM 23194 C C . ARG B 1 814 ? 186.172 162.755 218.830 1.00 21.77 828 ARG B C 1
ATOM 23195 O O . ARG B 1 814 ? 187.260 162.298 219.189 1.00 23.21 828 ARG B O 1
ATOM 23216 N N . GLU B 1 815 ? 185.107 161.996 218.584 1.00 27.04 829 GLU B N 1
ATOM 23217 C CA . GLU B 1 815 ? 185.165 160.549 218.438 1.00 25.26 829 GLU B CA 1
ATOM 23218 C C . GLU B 1 815 ? 184.193 160.156 217.335 1.00 22.54 829 GLU B C 1
ATOM 23219 O O . GLU B 1 815 ? 183.370 160.961 216.895 1.00 26.24 829 GLU B O 1
ATOM 23231 N N . TYR B 1 816 ? 184.291 158.911 216.875 1.00 22.44 830 TYR B N 1
ATOM 23232 C CA . TYR B 1 816 ? 183.352 158.376 215.898 1.00 24.52 830 TYR B CA 1
ATOM 23233 C C . TYR B 1 816 ? 182.504 157.277 216.519 1.00 24.98 830 TYR B C 1
ATOM 23234 O O . TYR B 1 816 ? 183.029 156.364 217.164 1.00 27.88 830 TYR B O 1
ATOM 23252 N N . VAL B 1 817 ? 181.192 157.381 216.321 1.00 30.06 831 VAL B N 1
ATOM 23253 C CA . VAL B 1 817 ? 180.211 156.403 216.777 1.00 30.45 831 VAL B CA 1
ATOM 23254 C C . VAL B 1 817 ? 179.520 155.799 215.563 1.00 30.11 831 VAL B C 1
ATOM 23255 O O . VAL B 1 817 ? 178.839 156.510 214.813 1.00 35.17 831 VAL B O 1
ATOM 23268 N N . GLN B 1 818 ? 179.706 154.499 215.363 1.00 35.09 832 GLN B N 1
ATOM 23269 C CA . GLN B 1 818 ? 178.971 153.787 214.326 1.00 38.47 832 GLN B CA 1
ATOM 23270 C C . GLN B 1 818 ? 177.470 153.910 214.569 1.00 38.15 832 GLN B C 1
ATOM 23271 O O . GLN B 1 818 ? 176.995 153.752 215.697 1.00 37.44 832 GLN B O 1
ATOM 23285 N N . ILE B 1 819 ? 176.723 154.192 213.498 1.00 35.78 833 ILE B N 1
ATOM 23286 C CA . ILE B 1 819 ? 175.276 154.382 213.605 1.00 33.65 833 ILE B CA 1
ATOM 23287 C C . ILE B 1 819 ? 174.592 153.151 214.178 1.00 36.00 833 ILE B C 1
ATOM 23288 O O . ILE B 1 819 ? 173.576 153.270 214.874 1.00 40.23 833 ILE B O 1
ATOM 23304 N N . GLY B 1 820 ? 175.114 151.957 213.906 1.00 37.26 834 GLY B N 1
ATOM 23305 C CA . GLY B 1 820 ? 174.578 150.787 214.575 1.00 35.83 834 GLY B CA 1
ATOM 23306 C C . GLY B 1 820 ? 174.798 150.831 216.073 1.00 39.06 834 GLY B C 1
ATOM 23307 O O . GLY B 1 820 ? 174.034 150.233 216.835 1.00 42.45 834 GLY B O 1
ATOM 23311 N N . LEU B 1 821 ? 175.833 151.543 216.518 1.00 38.40 835 LEU B N 1
ATOM 23312 C CA . LEU B 1 821 ? 176.071 151.758 217.939 1.00 39.71 835 LEU B CA 1
ATOM 23313 C C . LEU B 1 821 ? 175.399 153.021 218.462 1.00 42.90 835 LEU B C 1
ATOM 23314 O O . LEU B 1 821 ? 175.177 153.131 219.671 1.00 40.54 835 LEU B O 1
ATOM 23330 N N . ALA B 1 822 ? 175.132 153.988 217.581 1.00 38.38 836 ALA B N 1
ATOM 23331 C CA . ALA B 1 822 ? 174.539 155.264 217.975 1.00 30.37 836 ALA B CA 1
ATOM 23332 C C . ALA B 1 822 ? 173.204 155.086 218.695 1.00 33.37 836 ALA B C 1
ATOM 23333 O O . ALA B 1 822 ? 172.962 155.692 219.747 1.00 34.54 836 ALA B O 1
ATOM 23340 N N . GLY B 1 823 ? 172.304 154.297 218.109 1.00 34.28 837 GLY B N 1
ATOM 23341 C CA . GLY B 1 823 ? 171.013 154.053 218.733 1.00 34.54 837 GLY B CA 1
ATOM 23342 C C . GLY B 1 823 ? 171.095 153.414 220.107 1.00 38.76 837 GLY B C 1
ATOM 23343 O O . GLY B 1 823 ? 170.307 153.743 220.998 1.00 38.33 837 GLY B O 1
ATOM 23347 N N . ARG B 1 824 ? 172.039 152.494 220.304 1.00 41.10 838 ARG B N 1
ATOM 23348 C CA . ARG B 1 824 ? 172.259 151.964 221.647 1.00 41.66 838 ARG B CA 1
ATOM 23349 C C . ARG B 1 824 ? 172.839 153.018 222.584 1.00 39.60 838 ARG B C 1
ATOM 23350 O O . ARG B 1 824 ? 172.394 153.147 223.730 1.00 39.46 838 ARG B O 1
ATOM 23371 N N . ARG B 1 825 ? 173.830 153.780 222.119 1.00 37.60 839 ARG B N 1
ATOM 23372 C CA . ARG B 1 825 ? 174.417 154.828 222.949 1.00 40.15 839 ARG B CA 1
ATOM 23373 C C . ARG B 1 825 ? 173.362 155.816 223.431 1.00 39.78 839 ARG B C 1
ATOM 23374 O O . ARG B 1 825 ? 173.435 156.312 224.561 1.00 39.50 839 ARG B O 1
ATOM 23395 N N . LEU B 1 826 ? 172.375 156.120 222.586 1.00 36.88 840 LEU B N 1
ATOM 23396 C CA . LEU B 1 826 ? 171.254 156.942 223.037 1.00 36.90 840 LEU B CA 1
ATOM 23397 C C . LEU B 1 826 ? 170.515 156.304 224.206 1.00 37.57 840 LEU B C 1
ATOM 23398 O O . LEU B 1 826 ? 170.017 157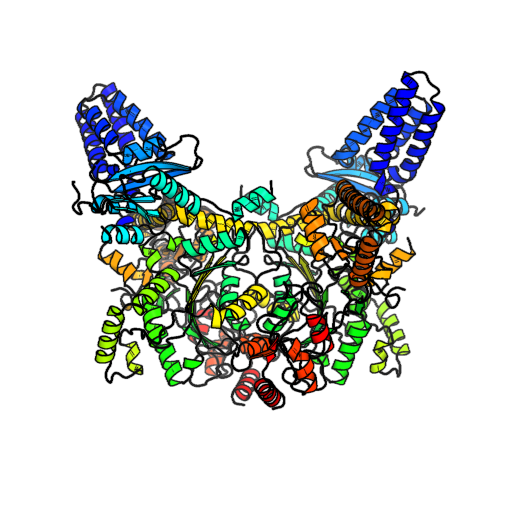.016 225.085 1.00 35.07 840 LEU B O 1
ATOM 23414 N N . ALA B 1 827 ? 170.427 154.974 224.238 1.00 42.34 841 ALA B N 1
ATOM 23415 C CA . ALA B 1 827 ? 169.829 154.307 225.390 1.00 42.14 841 ALA B CA 1
ATOM 23416 C C . ALA B 1 827 ? 170.719 154.430 226.621 1.00 42.29 841 ALA B C 1
ATOM 23417 O O . ALA B 1 827 ? 170.219 154.597 227.740 1.00 40.71 841 ALA B O 1
ATOM 23424 N N . GLU B 1 828 ? 172.038 154.354 226.437 1.00 44.05 842 GLU B N 1
ATOM 23425 C CA . GLU B 1 828 ? 172.962 154.634 227.531 1.00 46.26 842 GLU B CA 1
ATOM 23426 C C . GLU B 1 828 ? 172.852 156.072 228.026 1.00 45.86 842 GLU B C 1
ATOM 23427 O O . GLU B 1 828 ? 173.277 156.362 229.150 1.00 43.72 842 GLU B O 1
ATOM 23439 N N . GLY B 1 829 ? 172.293 156.973 227.221 1.00 43.32 843 GLY B N 1
ATOM 23440 C CA . GLY B 1 829 ? 172.292 158.392 227.515 1.00 43.68 843 GLY B CA 1
ATOM 23441 C C . GLY B 1 829 ? 173.595 159.121 227.278 1.00 44.59 843 GLY B C 1
ATOM 23442 O O . GLY B 1 829 ? 173.695 160.301 227.633 1.00 41.69 843 GLY B O 1
ATOM 23446 N N . LYS B 1 830 ? 174.598 158.468 226.694 1.00 41.70 844 LYS B N 1
ATOM 23447 C CA . LYS B 1 830 ? 175.827 159.146 226.280 1.00 42.18 844 LYS B CA 1
ATOM 23448 C C . LYS B 1 830 ? 175.485 160.015 225.072 1.00 41.53 844 LYS B C 1
ATOM 23449 O O . LYS B 1 830 ? 175.640 159.623 223.913 1.00 40.28 844 LYS B O 1
ATOM 23468 N N . THR B 1 831 ? 174.994 161.218 225.365 1.00 31.94 845 THR B N 1
ATOM 23469 C CA . THR B 1 831 ? 174.477 162.121 224.344 1.00 26.04 845 THR B CA 1
ATOM 23470 C C . THR B 1 831 ? 175.441 162.264 223.176 1.00 26.51 845 THR B C 1
ATOM 23471 O O . THR B 1 831 ? 176.566 162.748 223.331 1.00 30.31 845 THR B O 1
ATOM 23482 N N . LEU B 1 832 ? 174.982 161.823 222.010 1.00 25.30 846 LEU B N 1
ATOM 23483 C CA . LEU B 1 832 ? 175.654 162.053 220.738 1.00 27.10 846 LEU B CA 1
ATOM 23484 C C . LEU B 1 832 ? 175.391 163.476 220.263 1.00 19.64 846 LEU B C 1
ATOM 23485 O O . LEU B 1 832 ? 174.233 163.887 220.139 1.00 21.62 846 LEU B O 1
ATOM 23501 N N . VAL B 1 833 ? 176.457 164.229 219.998 1.00 16.84 847 VAL B N 1
ATOM 23502 C CA . VAL B 1 833 ? 176.345 165.599 219.513 1.00 16.06 847 VAL B CA 1
ATOM 23503 C C . VAL B 1 833 ? 177.256 165.737 218.302 1.00 17.17 847 VAL B C 1
ATOM 23504 O O . VAL B 1 833 ? 178.460 165.474 218.389 1.00 23.54 847 VAL B O 1
ATOM 23517 N N . SER B 1 834 ? 176.673 166.146 217.177 1.00 11.38 848 SER B N 1
ATOM 23518 C CA . SER B 1 834 ? 177.407 166.279 215.927 1.00 7.43 848 SER B CA 1
ATOM 23519 C C . SER B 1 834 ? 178.524 167.306 216.035 1.00 12.96 848 SER B C 1
ATOM 23520 O O . SER B 1 834 ? 178.313 168.429 216.499 1.00 20.57 848 SER B O 1
ATOM 23528 N N . THR B 1 835 ? 179.723 166.911 215.609 1.00 14.13 849 THR B N 1
ATOM 23529 C CA . THR B 1 835 ? 180.818 167.857 215.443 1.00 11.46 849 THR B CA 1
ATOM 23530 C C . THR B 1 835 ? 180.748 168.600 214.116 1.00 12.75 849 THR B C 1
ATOM 23531 O O . THR B 1 835 ? 181.338 169.679 213.996 1.00 17.86 849 THR B O 1
ATOM 23542 N N . THR B 1 836 ? 180.041 168.058 213.124 1.00 11.52 850 THR B N 1
ATOM 23543 C CA . THR B 1 836 ? 180.196 168.472 211.738 1.00 11.45 850 THR B CA 1
ATOM 23544 C C . THR B 1 836 ? 178.837 168.482 211.050 1.00 14.08 850 THR B C 1
ATOM 23545 O O . THR B 1 836 ? 177.881 167.848 211.502 1.00 15.21 850 THR B O 1
ATOM 23556 N N . PHE B 1 837 ? 178.765 169.231 209.947 1.00 11.67 851 PHE B N 1
ATOM 23557 C CA . PHE B 1 837 ? 177.640 169.184 209.017 1.00 9.35 851 PHE B CA 1
ATOM 23558 C C . PHE B 1 837 ? 177.514 167.869 208.258 1.00 17.06 851 PHE B C 1
ATOM 23559 O O . PHE B 1 837 ? 178.163 167.679 207.225 1.00 23.75 851 PHE B O 1
ATOM 23576 N N . VAL B 1 838 ? 176.699 166.952 208.769 1.00 22.93 852 VAL B N 1
ATOM 23577 C CA . VAL B 1 838 ? 176.324 165.752 208.028 1.00 18.37 852 VAL B CA 1
ATOM 23578 C C . VAL B 1 838 ? 175.253 166.151 207.016 1.00 19.49 852 VAL B C 1
ATOM 23579 O O . VAL B 1 838 ? 174.168 166.602 207.395 1.00 17.18 852 VAL B O 1
ATOM 23592 N N . VAL B 1 839 ? 175.552 165.979 205.731 1.00 26.32 853 VAL B N 1
ATOM 23593 C CA . VAL B 1 839 ? 174.707 166.492 204.650 1.00 23.30 853 VAL B CA 1
ATOM 23594 C C . VAL B 1 839 ? 174.304 165.389 203.676 1.00 25.13 853 VAL B C 1
ATOM 23595 O O . VAL B 1 839 ? 174.810 165.355 202.546 1.00 28.22 853 VAL B O 1
ATOM 23608 N N . PRO B 1 840 ? 173.422 164.467 204.057 1.00 26.32 854 PRO B N 1
ATOM 23609 C CA . PRO B 1 840 ? 172.937 163.476 203.088 1.00 29.12 854 PRO B CA 1
ATOM 23610 C C . PRO B 1 840 ? 172.284 164.144 201.883 1.00 34.00 854 PRO B C 1
ATOM 23611 O O . PRO B 1 840 ? 171.459 165.048 202.017 1.00 34.28 854 PRO B O 1
ATOM 23622 N N . TYR B 1 841 ? 172.686 163.694 200.696 1.00 42.95 855 TYR B N 1
ATOM 23623 C CA . TYR B 1 841 ? 172.139 164.229 199.451 1.00 39.99 855 TYR B CA 1
ATOM 23624 C C . TYR B 1 841 ? 170.640 164.033 199.238 1.00 42.15 855 TYR B C 1
ATOM 23625 O O . TYR B 1 841 ? 170.004 164.970 198.726 1.00 46.23 855 TYR B O 1
ATOM 23643 N N . PRO B 1 842 ? 170.021 162.896 199.554 1.00 35.79 856 PRO B N 1
ATOM 23644 C CA . PRO B 1 842 ? 168.572 162.763 199.294 1.00 34.95 856 PRO B CA 1
ATOM 23645 C C . PRO B 1 842 ? 167.780 163.914 199.893 1.00 38.15 856 PRO B C 1
ATOM 23646 O O . PRO B 1 842 ? 166.950 164.512 199.192 1.00 40.69 856 PRO B O 1
ATOM 23657 N N . PRO B 1 843 ? 167.984 164.270 201.166 1.00 30.44 857 PRO B N 1
ATOM 23658 C CA . PRO B 1 843 ? 167.472 165.579 201.605 1.00 26.13 857 PRO B CA 1
ATOM 23659 C C . PRO B 1 843 ? 168.194 166.723 200.915 1.00 26.32 857 PRO B C 1
ATOM 23660 O O . PRO B 1 843 ? 167.556 167.687 200.477 1.00 28.32 857 PRO B O 1
ATOM 23671 N N . GLY B 1 844 ? 169.517 166.628 200.805 1.00 21.34 858 GLY B N 1
ATOM 23672 C CA . GLY B 1 844 ? 170.375 167.667 200.270 1.00 20.92 858 GLY B CA 1
ATOM 23673 C C . GLY B 1 844 ? 170.738 168.777 201.226 1.00 17.68 858 GLY B C 1
ATOM 23674 O O . GLY B 1 844 ? 171.361 169.756 200.803 1.00 17.66 858 GLY B O 1
ATOM 23678 N N . PHE B 1 845 ? 170.376 168.658 202.497 1.00 21.94 859 PHE B N 1
ATOM 23679 C CA . PHE B 1 845 ? 170.589 169.687 203.499 1.00 16.63 859 PHE B CA 1
ATOM 23680 C C . PHE B 1 845 ? 171.321 169.072 204.680 1.00 16.17 859 PHE B C 1
ATOM 23681 O O . PHE B 1 845 ? 171.172 167.876 204.947 1.00 22.42 859 PHE B O 1
ATOM 23698 N N . PRO B 1 846 ? 172.123 169.856 205.400 1.00 21.50 860 PRO B N 1
ATOM 23699 C CA . PRO B 1 846 ? 172.686 169.353 206.659 1.00 18.81 860 PRO B CA 1
ATOM 23700 C C . PRO B 1 846 ? 171.644 168.778 207.602 1.00 16.15 860 PRO B C 1
ATOM 23701 O O . PRO B 1 846 ? 170.862 169.512 208.213 1.00 16.31 860 PRO B O 1
ATOM 23712 N N . VAL B 1 847 ? 171.625 167.449 207.713 1.00 21.80 861 VAL B N 1
ATOM 23713 C CA . VAL B 1 847 ? 170.714 166.792 208.642 1.00 21.50 861 VAL B CA 1
ATOM 23714 C C . VAL B 1 847 ? 171.217 166.973 210.067 1.00 18.64 861 VAL B C 1
ATOM 23715 O O . VAL B 1 847 ? 170.426 167.025 211.016 1.00 19.67 861 VAL B O 1
ATOM 23728 N N . LEU B 1 848 ? 172.534 167.069 210.237 1.00 14.84 862 LEU B N 1
ATOM 23729 C CA . LEU B 1 848 ? 173.156 167.521 211.469 1.00 14.62 862 LEU B CA 1
ATOM 23730 C C . LEU B 1 848 ? 174.011 168.748 211.188 1.00 13.21 862 LEU B C 1
ATOM 23731 O O . LEU B 1 848 ? 174.569 168.900 210.099 1.00 13.82 862 LEU B O 1
ATOM 23747 N N . VAL B 1 849 ? 174.096 169.621 212.181 1.00 12.73 863 VAL B N 1
ATOM 23748 C CA . VAL B 1 849 ? 175.041 170.735 212.184 1.00 10.96 863 VAL B CA 1
ATOM 23749 C C . VAL B 1 849 ? 175.947 170.561 213.393 1.00 11.89 863 VAL B C 1
ATOM 23750 O O . VAL B 1 849 ? 175.598 169.849 214.350 1.00 17.44 863 VAL B O 1
ATOM 23763 N N . PRO B 1 850 ? 177.120 171.190 213.388 1.00 6.57 864 PRO B N 1
ATOM 23764 C CA . PRO B 1 850 ? 177.985 171.136 214.571 1.00 12.19 864 PRO B CA 1
ATOM 23765 C C . PRO B 1 850 ? 177.242 171.528 215.837 1.00 7.65 864 PRO B C 1
ATOM 23766 O O . PRO B 1 850 ? 176.611 172.584 215.913 1.00 19.40 864 PRO B O 1
ATOM 23777 N N . GLY B 1 851 ? 177.335 170.666 216.845 1.00 1.82 865 GLY B N 1
ATOM 23778 C CA . GLY B 1 851 ? 176.694 170.886 218.119 1.00 11.26 865 GLY B CA 1
ATOM 23779 C C . GLY B 1 851 ? 175.255 170.430 218.191 1.00 13.34 865 GLY B C 1
ATOM 23780 O O . GLY B 1 851 ? 174.648 170.524 219.263 1.00 15.93 865 GLY B O 1
ATOM 23784 N N . GLN B 1 852 ? 174.689 169.942 217.091 1.00 13.54 866 GLN B N 1
ATOM 23785 C CA . GLN B 1 852 ? 173.335 169.409 217.122 1.00 16.03 866 GLN B CA 1
ATOM 23786 C C . GLN B 1 852 ? 173.294 168.038 217.785 1.00 14.77 866 GLN B C 1
ATOM 23787 O O . GLN B 1 852 ? 174.129 167.171 217.517 1.00 18.12 866 GLN B O 1
ATOM 23801 N N . LEU B 1 853 ? 172.305 167.850 218.652 1.00 14.23 867 LEU B N 1
ATOM 23802 C CA . LEU B 1 853 ? 171.993 166.534 219.192 1.00 14.84 867 LEU B CA 1
ATOM 23803 C C . LEU B 1 853 ? 171.646 165.562 218.073 1.00 14.93 867 LEU B C 1
ATOM 23804 O O . LEU B 1 853 ? 170.724 165.808 217.293 1.00 18.73 867 LEU B O 1
ATOM 23820 N N . VAL B 1 854 ? 172.383 164.457 217.989 1.00 17.14 868 VAL B N 1
ATOM 23821 C CA . VAL B 1 854 ? 171.976 163.352 217.125 1.00 20.01 868 VAL B CA 1
ATOM 23822 C C . VAL B 1 854 ? 170.816 162.636 217.813 1.00 20.08 868 VAL B C 1
ATOM 23823 O O . VAL B 1 854 ? 171.015 161.908 218.789 1.00 27.16 868 VAL B O 1
ATOM 23836 N N . SER B 1 855 ? 169.604 162.845 217.310 1.00 17.65 869 SER B N 1
ATOM 23837 C CA . SER B 1 855 ? 168.405 162.260 217.888 1.00 22.80 869 SER B CA 1
ATOM 23838 C C . SER B 1 855 ? 168.097 160.885 217.301 1.00 24.33 869 SER B C 1
ATOM 23839 O O . SER B 1 855 ? 168.624 160.481 216.263 1.00 25.94 869 SER B O 1
ATOM 23847 N N . LYS B 1 856 ? 167.201 160.174 217.991 1.00 28.27 870 LYS B N 1
ATOM 23848 C CA . LYS B 1 856 ? 166.725 158.877 217.523 1.00 26.42 870 LYS B CA 1
ATOM 23849 C C . LYS B 1 856 ? 166.282 158.937 216.068 1.00 24.98 870 LYS B C 1
ATOM 23850 O O . LYS B 1 856 ? 166.578 158.032 215.281 1.00 28.71 870 LYS B O 1
ATOM 23869 N N . GLU B 1 857 ? 165.572 160.000 215.694 1.00 24.18 871 GLU B N 1
ATOM 23870 C CA . GLU B 1 857 ? 165.108 160.143 214.319 1.00 21.85 871 GLU B CA 1
ATOM 23871 C C . GLU B 1 857 ? 166.253 160.378 213.338 1.00 23.19 871 GLU B C 1
ATOM 23872 O O . GLU B 1 857 ? 166.213 159.872 212.215 1.00 26.95 871 GLU B O 1
ATOM 23884 N N . ILE B 1 858 ? 167.292 161.116 213.735 1.00 25.54 872 ILE B N 1
ATOM 23885 C CA . ILE B 1 858 ? 168.430 161.296 212.834 1.00 22.02 872 ILE B CA 1
ATOM 23886 C C . ILE B 1 858 ? 169.251 160.015 212.706 1.00 22.97 872 ILE B C 1
ATOM 23887 O O . ILE B 1 858 ? 169.677 159.650 211.602 1.00 27.84 872 ILE B O 1
ATOM 23903 N N . ILE B 1 859 ? 169.511 159.324 213.819 1.00 24.32 873 ILE B N 1
ATOM 23904 C CA . ILE B 1 859 ? 170.123 157.997 213.735 1.00 23.58 873 ILE B CA 1
ATOM 23905 C C . ILE B 1 859 ? 169.338 157.103 212.786 1.00 27.93 873 ILE B C 1
ATOM 23906 O O . ILE B 1 859 ? 169.900 156.487 211.876 1.00 27.78 873 ILE B O 1
ATOM 23922 N N . TYR B 1 860 ? 168.029 156.997 213.008 1.00 32.27 874 TYR B N 1
ATOM 23923 C CA . TYR B 1 860 ? 167.184 156.183 212.142 1.00 30.74 874 TYR B CA 1
ATOM 23924 C C . TYR B 1 860 ? 167.300 156.596 210.678 1.00 30.41 874 TYR B C 1
ATOM 23925 O O . TYR B 1 860 ? 167.602 155.768 209.817 1.00 35.22 874 TYR B O 1
ATOM 23943 N N . PHE B 1 861 ? 167.136 157.886 210.384 1.00 27.82 875 PHE B N 1
ATOM 23944 C CA . PHE B 1 861 ? 167.255 158.356 209.006 1.00 27.11 875 PHE B CA 1
ATOM 23945 C C . PHE B 1 861 ? 168.578 157.951 208.368 1.00 26.53 875 PHE B C 1
ATOM 23946 O O . PHE B 1 861 ? 168.597 157.343 207.294 1.00 27.95 875 PHE B O 1
ATOM 23963 N N . LEU B 1 862 ? 169.696 158.269 209.017 1.00 27.61 876 LEU B N 1
ATOM 23964 C CA . LEU B 1 862 ? 170.998 157.956 208.432 1.00 30.63 876 LEU B CA 1
ATOM 23965 C C . LEU B 1 862 ? 171.250 156.453 208.335 1.00 31.83 876 LEU B C 1
ATOM 23966 O O . LEU B 1 862 ? 171.946 156.005 207.417 1.00 31.60 876 LEU B O 1
ATOM 23982 N N . ALA B 1 863 ? 170.705 155.666 209.264 1.00 31.17 877 ALA B N 1
ATOM 23983 C CA . ALA B 1 863 ? 170.765 154.209 209.158 1.00 30.60 877 ALA B CA 1
ATOM 23984 C C . ALA B 1 863 ? 170.015 153.688 207.934 1.00 32.19 877 ALA B C 1
ATOM 23985 O O . ALA B 1 863 ? 170.520 152.825 207.207 1.00 34.19 877 ALA B O 1
ATOM 23992 N N . GLN B 1 864 ? 168.808 154.199 207.683 1.00 34.63 878 GLN B N 1
ATOM 23993 C CA . GLN B 1 864 ? 168.020 153.763 206.528 1.00 32.52 878 GLN B CA 1
ATOM 23994 C C . GLN B 1 864 ? 168.558 154.276 205.200 1.00 36.54 878 GLN B C 1
ATOM 23995 O O . GLN B 1 864 ? 167.906 154.063 204.173 1.00 39.68 878 GLN B O 1
ATOM 24009 N N . LEU B 1 865 ? 169.706 154.943 205.190 1.00 39.71 879 LEU B N 1
ATOM 24010 C CA . LEU B 1 865 ? 170.316 155.454 203.969 1.00 40.65 879 LEU B CA 1
ATOM 24011 C C . LEU B 1 865 ? 171.444 154.517 203.562 1.00 43.50 879 LEU B C 1
ATOM 24012 O O . LEU B 1 865 ? 172.391 154.304 204.327 1.00 43.14 879 LEU B O 1
ATOM 24028 N N . ASP B 1 866 ? 171.334 153.963 202.359 1.00 53.30 880 ASP B N 1
ATOM 24029 C CA . ASP B 1 866 ? 172.419 153.226 201.731 1.00 54.50 880 ASP B CA 1
ATOM 24030 C C . ASP B 1 866 ? 173.274 154.113 200.838 1.00 50.59 880 ASP B C 1
ATOM 24031 O O . ASP B 1 866 ? 174.263 153.634 200.274 1.00 49.44 880 ASP B O 1
ATOM 24040 N N . VAL B 1 867 ? 172.915 155.390 200.696 1.00 48.51 881 VAL B N 1
ATOM 24041 C CA . VAL B 1 867 ? 173.571 156.253 199.724 1.00 51.03 881 VAL B CA 1
ATOM 24042 C C . VAL B 1 867 ? 175.016 156.455 200.157 1.00 51.68 881 VAL B C 1
ATOM 24043 O O . VAL B 1 867 ? 175.314 156.584 201.353 1.00 50.22 881 VAL B O 1
ATOM 24056 N N . LYS B 1 868 ? 175.925 156.480 199.186 1.00 51.99 882 LYS B N 1
ATOM 24057 C CA . LYS B 1 868 ? 177.335 156.685 199.486 1.00 51.28 882 LYS B CA 1
ATOM 24058 C C . LYS B 1 868 ? 177.731 158.150 199.589 1.00 49.39 882 LYS B C 1
ATOM 24059 O O . LYS B 1 868 ? 178.721 158.458 200.263 1.00 47.17 882 LYS B O 1
ATOM 24078 N N . GLU B 1 869 ? 177.000 159.060 198.945 1.00 47.84 883 GLU B N 1
ATOM 24079 C CA . GLU B 1 869 ? 177.289 160.488 199.070 1.00 49.65 883 GLU B CA 1
ATOM 24080 C C . GLU B 1 869 ? 176.572 161.030 200.305 1.00 49.75 883 GLU B C 1
ATOM 24081 O O . GLU B 1 869 ? 175.467 161.573 200.242 1.00 47.32 883 GLU B O 1
ATOM 24093 N N . ILE B 1 870 ? 177.223 160.865 201.454 1.00 41.89 884 ILE B N 1
ATOM 24094 C CA . ILE B 1 870 ? 176.960 161.654 202.655 1.00 36.19 884 ILE B CA 1
ATOM 24095 C C . ILE B 1 870 ? 178.235 162.423 202.972 1.00 37.94 884 ILE B C 1
ATOM 24096 O O . ILE B 1 870 ? 179.266 161.821 203.296 1.00 38.84 884 ILE B O 1
ATOM 24112 N N . HIS B 1 871 ? 178.171 163.747 202.875 1.00 35.56 885 HIS B N 1
ATOM 24113 C CA . HIS B 1 871 ? 179.271 164.593 203.315 1.00 31.20 885 HIS B CA 1
ATOM 24114 C C . HIS B 1 871 ? 179.311 164.683 204.836 1.00 31.04 885 HIS B C 1
ATOM 24115 O O . HIS B 1 871 ? 178.273 164.769 205.497 1.00 28.66 885 HIS B O 1
ATOM 24129 N N . GLY B 1 872 ? 180.524 164.662 205.384 1.00 36.07 886 GLY B N 1
ATOM 24130 C CA . GLY B 1 872 ? 180.743 164.729 206.818 1.00 30.53 886 GLY B CA 1
ATOM 24131 C C . GLY B 1 872 ? 180.438 163.453 207.578 1.00 29.91 886 GLY B C 1
ATOM 24132 O O . GLY B 1 872 ? 180.853 163.307 208.731 1.00 31.41 886 GLY B O 1
ATOM 24136 N N . TYR B 1 873 ? 179.715 162.527 206.958 1.00 35.08 887 TYR B N 1
ATOM 24137 C CA . TYR B 1 873 ? 179.469 161.204 207.518 1.00 34.70 887 TYR B CA 1
ATOM 24138 C C . TYR B 1 873 ? 180.191 160.153 206.687 1.00 36.34 887 TYR B C 1
ATOM 24139 O O . TYR B 1 873 ? 179.904 159.996 205.495 1.00 33.50 887 TYR B O 1
ATOM 24157 N N . ASN B 1 874 ? 181.121 159.437 207.314 1.00 40.83 888 ASN B N 1
ATOM 24158 C CA . ASN B 1 874 ? 181.770 158.298 206.677 1.00 39.57 888 ASN B CA 1
ATOM 24159 C C . ASN B 1 874 ? 181.344 157.031 207.405 1.00 41.31 888 ASN B C 1
ATOM 24160 O O . ASN B 1 874 ? 181.777 156.806 208.546 1.00 40.05 888 ASN B O 1
ATOM 24171 N N . PRO B 1 875 ? 180.511 156.175 206.802 1.00 43.14 889 PRO B N 1
ATOM 24172 C CA . PRO B 1 875 ? 180.132 154.918 207.471 1.00 42.70 889 PRO B CA 1
ATOM 24173 C C . PRO B 1 875 ? 181.301 153.994 207.772 1.00 43.52 889 PRO B C 1
ATOM 24174 O O . PRO B 1 875 ? 181.122 153.036 208.535 1.00 41.07 889 PRO B O 1
ATOM 24185 N N . ASP B 1 876 ? 182.482 154.238 207.203 1.00 43.78 890 ASP B N 1
ATOM 24186 C CA . ASP B 1 876 ? 183.660 153.483 207.615 1.00 44.65 890 ASP B CA 1
ATOM 24187 C C . ASP B 1 876 ? 184.079 153.849 209.033 1.00 44.05 890 ASP B C 1
ATOM 24188 O O . ASP B 1 876 ? 184.535 152.988 209.793 1.00 43.70 890 ASP B O 1
ATOM 24197 N N . LEU B 1 877 ? 183.930 155.119 209.408 1.00 39.50 891 LEU B N 1
ATOM 24198 C CA . LEU B 1 877 ? 184.302 155.597 210.733 1.00 38.32 891 LEU B CA 1
ATOM 24199 C C . LEU B 1 877 ? 183.113 155.701 211.676 1.00 37.06 891 LEU B C 1
ATOM 24200 O O . LEU B 1 877 ? 183.229 155.346 212.852 1.00 38.33 891 LEU B O 1
ATOM 24216 N N . GLY B 1 878 ? 181.976 156.176 211.186 1.00 32.63 892 GLY B N 1
ATOM 24217 C CA . GLY B 1 878 ? 180.827 156.497 212.009 1.00 33.40 892 GLY B CA 1
ATOM 24218 C C . GLY B 1 878 ? 180.562 157.992 212.053 1.00 36.70 892 GLY B C 1
ATOM 24219 O O . GLY B 1 878 ? 181.254 158.803 211.434 1.00 37.23 892 GLY B O 1
ATOM 24223 N N . LEU B 1 879 ? 179.523 158.340 212.808 1.00 33.28 893 LEU B N 1
ATOM 24224 C CA . LEU B 1 879 ? 179.228 159.737 213.101 1.00 23.02 893 LEU B CA 1
ATOM 24225 C C . LEU B 1 879 ? 180.342 160.368 213.923 1.00 20.14 893 LEU B C 1
ATOM 24226 O O . LEU B 1 879 ? 180.635 159.920 215.034 1.00 24.51 893 LEU B O 1
ATOM 24242 N N . SER B 1 880 ? 180.950 161.417 213.379 1.00 23.15 894 SER B N 1
ATOM 24243 C CA . SER B 1 880 ? 181.857 162.272 214.138 1.00 18.54 894 SER B CA 1
ATOM 24244 C C . SER B 1 880 ? 181.083 163.025 215.212 1.00 19.41 894 SER B C 1
ATOM 24245 O O . SER B 1 880 ? 180.311 163.938 214.903 1.00 17.21 894 SER B O 1
ATOM 24253 N N . VAL B 1 881 ? 181.276 162.641 216.473 1.00 21.94 895 VAL B N 1
ATOM 24254 C CA . VAL B 1 881 ? 180.530 163.201 217.593 1.00 16.14 895 VAL B CA 1
ATOM 24255 C C . VAL B 1 881 ? 181.515 163.639 218.668 1.00 14.51 895 VAL B C 1
ATOM 24256 O O . VAL B 1 881 ? 182.626 163.112 218.773 1.00 20.44 895 VAL B O 1
ATOM 24269 N N . PHE B 1 882 ? 181.098 164.615 219.471 1.00 18.53 896 PHE B N 1
ATOM 24270 C CA . PHE B 1 882 ? 181.854 164.987 220.660 1.00 13.69 896 PHE B CA 1
ATOM 24271 C C . PHE B 1 882 ? 181.897 163.854 221.679 1.00 20.20 896 PHE B C 1
ATOM 24272 O O . PHE B 1 882 ? 180.896 163.179 221.932 1.00 28.73 896 PHE B O 1
ATOM 24289 N N . THR B 1 883 ? 183.077 163.651 222.258 1.00 22.83 897 THR B N 1
ATOM 24290 C CA . THR B 1 883 ? 183.215 162.819 223.446 1.00 19.86 897 THR B CA 1
ATOM 24291 C C . THR B 1 883 ? 182.409 163.391 224.608 1.00 22.49 897 THR B C 1
ATOM 24292 O O . THR B 1 883 ? 182.198 164.601 224.717 1.00 24.79 897 THR B O 1
ATOM 24303 N N . GLN B 1 884 ? 181.944 162.490 225.476 1.00 27.06 898 GLN B N 1
ATOM 24304 C CA . GLN B 1 884 ? 181.224 162.899 226.678 1.00 24.88 898 GLN B CA 1
ATOM 24305 C C . GLN B 1 884 ? 182.070 163.802 227.569 1.00 23.65 898 GLN B C 1
ATOM 24306 O O . GLN B 1 884 ? 181.554 164.757 228.155 1.00 25.48 898 GLN B O 1
ATOM 24320 N N . ALA B 1 885 ? 183.359 163.495 227.720 1.00 21.23 899 ALA B N 1
ATOM 24321 C CA . ALA B 1 885 ? 184.257 164.390 228.449 1.00 22.56 899 ALA B CA 1
ATOM 24322 C C . ALA B 1 885 ? 184.271 165.790 227.840 1.00 25.49 899 ALA B C 1
ATOM 24323 O O . ALA B 1 885 ? 184.168 166.794 228.556 1.00 30.08 899 ALA B O 1
ATOM 24330 N N . ALA B 1 886 ? 184.429 165.874 226.518 1.00 23.35 900 ALA B N 1
ATOM 24331 C CA . ALA B 1 886 ? 184.363 167.159 225.827 1.00 20.84 900 ALA B CA 1
ATOM 24332 C C . ALA B 1 886 ? 183.055 167.884 226.122 1.00 25.00 900 ALA B C 1
ATOM 24333 O O . ALA B 1 886 ? 183.054 169.073 226.462 1.00 26.23 900 ALA B O 1
ATOM 24340 N N . LEU B 1 887 ? 181.927 167.197 225.937 1.00 23.95 901 LEU B N 1
ATOM 24341 C CA . LEU B 1 887 ? 180.627 167.812 226.178 1.00 23.55 901 LEU B CA 1
ATOM 24342 C C . LEU B 1 887 ? 180.499 168.307 227.613 1.00 25.29 901 LEU B C 1
ATOM 24343 O O . LEU B 1 887 ? 179.977 169.399 227.853 1.00 22.65 901 LEU B O 1
ATOM 24359 N N . ALA B 1 888 ? 180.932 167.500 228.581 1.00 28.43 902 ALA B N 1
ATOM 24360 C CA . ALA B 1 888 ? 180.909 167.915 229.981 1.00 27.71 902 ALA B CA 1
ATOM 24361 C C . ALA B 1 888 ? 181.727 169.182 230.209 1.00 29.11 902 ALA B C 1
ATOM 24362 O O . ALA B 1 888 ? 181.259 170.126 230.854 1.00 31.23 902 ALA B O 1
ATOM 24369 N N . ARG B 1 889 ? 182.962 169.212 229.705 1.00 25.26 903 ARG B N 1
ATOM 24370 C CA . ARG B 1 889 ? 183.798 170.404 229.846 1.00 28.44 903 ARG B CA 1
ATOM 24371 C C . ARG B 1 889 ? 183.134 171.635 229.242 1.00 29.97 903 ARG B C 1
ATOM 24372 O O . ARG B 1 889 ? 183.107 172.710 229.855 1.00 31.37 903 ARG B O 1
ATOM 24393 N N . MET B 1 890 ? 182.635 171.504 228.016 1.00 30.11 904 MET B N 1
ATOM 24394 C CA . MET B 1 890 ? 181.995 172.627 227.336 1.00 28.22 904 MET B CA 1
ATOM 24395 C C . MET B 1 890 ? 180.737 173.093 228.060 1.00 29.74 904 MET B C 1
ATOM 24396 O O . MET B 1 890 ? 180.485 174.296 228.153 1.00 31.71 904 MET B O 1
ATOM 24410 N N . GLU B 1 891 ? 179.917 172.163 228.549 1.00 29.40 905 GLU B N 1
ATOM 24411 C CA . GLU B 1 891 ? 178.783 172.542 229.386 1.00 29.35 905 GLU B CA 1
ATOM 24412 C C . GLU B 1 891 ? 179.231 173.278 230.648 1.00 33.37 905 GLU B C 1
ATOM 24413 O O . GLU B 1 891 ? 178.608 174.269 231.049 1.00 34.13 905 GLU B O 1
ATOM 24425 N N . ALA B 1 892 ? 180.307 172.813 231.285 1.00 33.28 906 ALA B N 1
ATOM 24426 C CA . ALA B 1 892 ? 180.858 173.523 232.438 1.00 33.74 906 ALA B CA 1
ATOM 24427 C C . ALA B 1 892 ? 181.212 174.961 232.079 1.00 36.11 906 ALA B C 1
ATOM 24428 O O . ALA B 1 892 ? 180.822 175.908 232.771 1.00 36.33 906 ALA B O 1
ATOM 24435 N N . ALA B 1 893 ? 181.959 175.133 230.989 1.00 34.26 907 ALA B N 1
ATOM 24436 C CA . ALA B 1 893 ? 182.326 176.463 230.509 1.00 33.86 907 ALA B CA 1
ATOM 24437 C C . ALA B 1 893 ? 181.090 177.311 230.233 1.00 36.26 907 ALA B C 1
ATOM 24438 O O . ALA B 1 893 ? 181.023 178.483 230.621 1.00 37.52 907 ALA B O 1
ATOM 24445 N N . ARG B 1 894 ? 180.101 176.729 229.556 1.00 29.56 908 ARG B N 1
ATOM 24446 C CA . ARG B 1 894 ? 178.884 177.455 229.215 1.00 29.68 908 ARG B CA 1
ATOM 24447 C C . ARG B 1 894 ? 178.148 177.915 230.466 1.00 31.65 908 ARG B C 1
ATOM 24448 O O . ARG B 1 894 ? 177.551 178.998 230.480 1.00 29.20 908 ARG B O 1
ATOM 24469 N N . ASN B 1 895 ? 178.179 177.108 231.528 1.00 37.05 909 ASN B N 1
ATOM 24470 C CA . ASN B 1 895 ? 177.643 177.567 232.805 1.00 40.29 909 ASN B CA 1
ATOM 24471 C C . ASN B 1 895 ? 178.499 178.683 233.392 1.00 41.37 909 ASN B C 1
ATOM 24472 O O . ASN B 1 895 ? 177.968 179.689 233.877 1.00 42.41 909 ASN B O 1
ATOM 24483 N N . ALA B 1 896 ? 179.818 178.528 233.359 1.00 42.44 910 ALA B N 1
ATOM 24484 C CA . ALA B 1 896 ? 180.716 179.500 233.974 1.00 45.35 910 ALA B CA 1
ATOM 24485 C C . ALA B 1 896 ? 182.119 179.384 233.388 1.00 44.00 910 ALA B C 1
ATOM 24486 O O . ALA B 1 896 ? 183.038 178.895 234.045 1.00 46.21 910 ALA B O 1
#

Organism: Mycobacterium tuberculosis (strain ATCC 25618 / H37Rv) (NCBI:txid83332)

B-factor: mean 30.95, std 21.58, range [0.09, 92.25]

Foldseek 3Di:
DCVLQVDCLLCVLVLLVVLLVLLVVLVVCVVVVHDSVVSLVVNVVSLVVSQVCQCLAQQCHPVVSVVLVVCSVVSVSVVSSVVSVVQSVCCVPPNRVNSQLAEAEAEEQDQPPLQVLLVVLDDVVDNYYYHYSYDQALVSVLSSVSNPLRHQEYEHEPDGHHCHVVSQVSSCLFFVQRHYEYDYCPVVYHPSVPDSPVVSVVNVVSLCLLQDLQLLVVVVVVVCVPSLLSLQVLLCSLLLFPTKDKFLQFLLLVLLLVCQLFAAAAQEEEEEQLDDVSNVVSCLVRNYWYPYAAAPFQQQFQEGAFGDLLSVLLQLVLCVVLVNNVSHAEYEGAQQHLLFKGFQQLQSLFQNCLRVQRHEYEHAPAQCPLQCLGNLSVNSDQSNSLVVNLVLLPDVVNVVVQVVVVVVCVPPDSNCVSVPRHGHHSVRRWRWYKYKYRCVNFFVADGSIMMIGTHGPCCVPRRVVSSVVSSVVRHDPDRDSSRSSSSSVRSSCSSRVSNVLVSVLLSLLVVLQVCCCPDPLLVQFKHWAAQCSNPPPVQAPVVSVSCRSNPTRIGGRSQWTWIFRLSQLDAQVCCCVVQCCVPPNHDFDAGARGTTIHGGHSPDDVVVSVVVVVSSSVSSVVSVVCVVVPDPVRVVVSVVSSCVSGPPGQIQDTFDALALLFCLRPSHGTGSLSCLQVLLPPPVFKAFDALVCVLVVVVVVQWWFASAFWQDRNHRGRSHGRSTTCDPSNSVNVVPDPDPPIPCADNVGHGITTGSVNSVVSSVVSVD/DLVLLDDVLLVLLVLLVVLLVLLVVLVVCVVVVHDSVVSLVVNVVSLVVSVVQQLLAQPCHPVVSVVLVVCSVVVVSVVSNVVSVVSSVCCVPVVRVNSPLAEAEAEEADQDPLQVVLVVLDDVPDNYYYHYSYAQALVSQLSSVSSDLRHQEYEYEPDGHHDHPCVVVSQVSSCLFFVQRHYEYDYCPCVYHPSVPDSPVVSVVNVVSVCLLQDLQLLVVVVVVVCVPSLLSLQVLLCSLLLFPTKDKAQQFVLLVLLLVCQLFAAAAQEEEEAQFDDVSNVVSCLVRLYWYPHAFADFLQQFQEGAFRDLLSVLLQLVLCVVLVNNVSHAEYEGAQAPLLFKGFQQLQSLFQNCLRVQHHEYEHAPAQCPLQCLGNLSVNSDQSNSLVVNLVLLPDVVSQVVQVVVVVVCVPPDSNCCSVPRGGHHSVRRWRWYKYKYNLVNFFQADGSMMMIGTHGPCCVPSRVVSSVVSCVVRHDPDRDSSRSSSSSVRSSCSSRVSNVLVSVLLSLLVVLQVCCCPDPLLNQQKHWAAQVSNPPPVQAPVVSVSVRSVPTRIGGRSQWTWIFRLSQLDAQVCCCVVQCCVPPNDDFDAGALGTTIHGGHSPDDVVNSVSVVVSSSVSSVVSVVCVVVPDPVRVVVSVVSSCVSGPPRQTQDDFAAFDLLFPLRPSHRTGSLSVLQVLLPPVVFKAFDQLVRVLVVVVVVQWWFASAQWADRNNRGRSHGRRTTCDPSNSVVVVPDPDCPTPCADNVGHGTTTGSVNSVVSSVVSVD

Radius of gyration: 37.41 Å; Cα contacts (8 Å, |Δi|>4): 3029; chains: 2; bounding box: 102×95×93 Å